Protein 1WGK (pdb70)

CATH classification: 3.10.20.30

Radius of gyration: 16.42 Å; Cα contacts (8 Å, |Δi|>4): 177; chains: 1; bounding box: 30×47×54 Å

Structure (mmCIF, N/CA/C/O backbone):
data_1WGK
#
_entry.id   1WGK
#
loop_
_atom_site.group_PDB
_atom_site.id
_atom_site.type_symbol
_atom_site.label_atom_id
_atom_site.label_alt_id
_atom_site.label_comp_id
_atom_site.label_asym_id
_atom_site.label_entity_id
_atom_site.label_seq_id
_atom_site.pdbx_PDB_ins_code
_atom_site.Cartn_x
_atom_site.Cartn_y
_atom_site.Cartn_z
_atom_site.occupancy
_atom_site.B_iso_or_equiv
_atom_site.auth_seq_id
_atom_site.auth_comp_id
_atom_site.auth_asym_id
_atom_site.auth_atom_id
_atom_site.pdbx_PDB_model_num
ATOM 1 N N . GLY A 1 1 ? 2.539 17.762 -34.235 1.00 0.00 1 GLY A N 1
ATOM 2 C CA . GLY A 1 1 ? 3.532 18.436 -33.419 1.00 0.00 1 GLY A CA 1
ATOM 3 C C . GLY A 1 1 ? 4.718 17.548 -33.098 1.00 0.00 1 GLY A C 1
ATOM 4 O O . GLY A 1 1 ? 4.664 16.739 -32.172 1.00 0.00 1 GLY A O 1
ATOM 8 N N . SER A 1 2 ? 5.792 17.697 -33.867 1.00 0.00 2 SER A N 1
ATOM 9 C CA . SER A 1 2 ? 6.995 16.898 -33.664 1.00 0.00 2 SER A CA 1
ATOM 10 C C . SER A 1 2 ? 8.108 17.740 -33.048 1.00 0.00 2 SER A C 1
ATOM 11 O O . SER A 1 2 ? 8.199 18.943 -33.292 1.00 0.00 2 SER A O 1
ATOM 19 N N . SER A 1 3 ? 8.954 17.097 -32.249 1.00 0.00 3 SER A N 1
ATOM 20 C CA . SER A 1 3 ? 10.060 17.786 -31.594 1.00 0.00 3 SER A CA 1
ATOM 21 C C . SER A 1 3 ? 9.544 18.871 -30.655 1.00 0.00 3 SER A C 1
ATOM 22 O O . SER A 1 3 ? 10.098 19.968 -30.591 1.00 0.00 3 SER A O 1
ATOM 30 N N . GLY A 1 4 ? 8.477 18.557 -29.926 1.00 0.00 4 GLY A N 1
ATOM 31 C CA . GLY A 1 4 ? 7.903 19.515 -28.999 1.00 0.00 4 GLY A CA 1
ATOM 32 C C . GLY A 1 4 ? 8.752 19.700 -27.757 1.00 0.00 4 GLY A C 1
ATOM 33 O O . GLY A 1 4 ? 9.437 20.713 -27.611 1.00 0.00 4 GLY A O 1
ATOM 37 N N . SER A 1 5 ? 8.707 18.722 -26.859 1.00 0.00 5 SER A N 1
ATOM 38 C CA . SER A 1 5 ? 9.474 18.784 -25.621 1.00 0.00 5 SER A CA 1
ATOM 39 C C . SER A 1 5 ? 10.228 17.480 -25.382 1.00 0.00 5 SER A C 1
ATOM 40 O O . SER A 1 5 ? 9.943 16.461 -26.011 1.00 0.00 5 SER A O 1
ATOM 48 N N . SER A 1 6 ? 11.194 17.521 -24.469 1.00 0.00 6 SER A N 1
ATOM 49 C CA . SER A 1 6 ? 11.993 16.344 -24.150 1.00 0.00 6 SER A CA 1
ATOM 50 C C . SER A 1 6 ? 12.418 16.357 -22.684 1.00 0.00 6 SER A C 1
ATOM 51 O O . SER A 1 6 ? 13.017 17.321 -22.209 1.00 0.00 6 SER A O 1
ATOM 59 N N . GLY A 1 7 ? 12.101 15.279 -21.973 1.00 0.00 7 GLY A N 1
ATOM 60 C CA . GLY A 1 7 ? 12.457 15.186 -20.569 1.00 0.00 7 GLY A CA 1
ATOM 61 C C . GLY A 1 7 ? 11.479 14.339 -19.778 1.00 0.00 7 GLY A C 1
ATOM 62 O O . GLY A 1 7 ? 10.888 14.807 -18.806 1.00 0.00 7 GLY A O 1
ATOM 66 N N . MET A 1 8 ? 11.307 13.090 -20.198 1.00 0.00 8 MET A N 1
ATOM 67 C CA . MET A 1 8 ? 10.394 12.176 -19.522 1.00 0.00 8 MET A CA 1
ATOM 68 C C . MET A 1 8 ? 11.118 11.389 -18.435 1.00 0.00 8 MET A C 1
ATOM 69 O O . MET A 1 8 ? 11.904 10.488 -18.727 1.00 0.00 8 MET A O 1
ATOM 83 N N . ALA A 1 9 ? 10.849 11.735 -17.180 1.00 0.00 9 ALA A N 1
ATOM 84 C CA . ALA A 1 9 ? 11.474 11.059 -16.050 1.00 0.00 9 ALA A CA 1
ATOM 85 C C . ALA A 1 9 ? 11.633 9.567 -16.323 1.00 0.00 9 ALA A C 1
ATOM 86 O O . ALA A 1 9 ? 10.902 8.992 -17.129 1.00 0.00 9 ALA A O 1
ATOM 93 N N . ALA A 1 10 ? 12.593 8.946 -15.646 1.00 0.00 10 ALA A N 1
ATOM 94 C CA . ALA A 1 10 ? 12.847 7.520 -15.815 1.00 0.00 10 ALA A CA 1
ATOM 95 C C . ALA A 1 10 ? 12.063 6.699 -14.796 1.00 0.00 10 ALA A C 1
ATOM 96 O O . ALA A 1 10 ? 11.585 7.212 -13.785 1.00 0.00 10 ALA A O 1
ATOM 103 N N . PRO A 1 11 ? 11.926 5.393 -15.068 1.00 0.00 11 PRO A N 1
ATOM 104 C CA . PRO A 1 11 ? 11.200 4.473 -14.188 1.00 0.00 11 PRO A CA 1
ATOM 105 C C . PRO A 1 11 ? 11.937 4.223 -12.876 1.00 0.00 11 PRO A C 1
ATOM 106 O O . PRO A 1 11 ? 13.121 3.883 -12.873 1.00 0.00 11 PRO A O 1
ATOM 117 N N . LEU A 1 12 ? 11.231 4.393 -11.764 1.00 0.00 12 LEU A N 1
ATOM 118 C CA . LEU A 1 12 ? 11.818 4.185 -10.445 1.00 0.00 12 LEU A CA 1
ATOM 119 C C . LEU A 1 12 ? 11.483 2.795 -9.913 1.00 0.00 12 LEU A C 1
ATOM 120 O O . LEU A 1 12 ? 10.435 2.233 -10.233 1.00 0.00 12 LEU A O 1
ATOM 136 N N . CYS A 1 13 ? 12.378 2.248 -9.097 1.00 0.00 13 CYS A N 1
ATOM 137 C CA . CYS A 1 13 ? 12.176 0.924 -8.519 1.00 0.00 13 CYS A CA 1
ATOM 138 C C . CYS A 1 13 ? 12.086 1.004 -6.998 1.00 0.00 13 CYS A C 1
ATOM 139 O O . CYS A 1 13 ? 12.867 1.705 -6.355 1.00 0.00 13 CYS A O 1
ATOM 147 N N . VAL A 1 14 ? 11.127 0.281 -6.429 1.00 0.00 14 VAL A N 1
ATOM 148 C CA . VAL A 1 14 ? 10.934 0.270 -4.984 1.00 0.00 14 VAL A CA 1
ATOM 149 C C . VAL A 1 14 ? 10.674 -1.144 -4.475 1.00 0.00 14 VAL A C 1
ATOM 150 O O . VAL A 1 14 ? 9.969 -1.926 -5.113 1.00 0.00 14 VAL A O 1
ATOM 163 N N . LYS A 1 15 ? 11.249 -1.466 -3.321 1.00 0.00 15 LYS A N 1
ATOM 164 C CA . LYS A 1 15 ? 11.079 -2.786 -2.724 1.00 0.00 15 LYS A CA 1
ATOM 165 C C . LYS A 1 15 ? 9.908 -2.794 -1.747 1.00 0.00 15 LYS A C 1
ATOM 166 O O . LYS A 1 15 ? 9.984 -2.210 -0.666 1.00 0.00 15 LYS A O 1
ATOM 185 N N . VAL A 1 16 ? 8.825 -3.461 -2.134 1.00 0.00 16 VAL A N 1
ATOM 186 C CA . VAL A 1 16 ? 7.638 -3.547 -1.291 1.00 0.00 16 VAL A CA 1
ATOM 187 C C . VAL A 1 16 ? 7.602 -4.866 -0.528 1.00 0.00 16 VAL A C 1
ATOM 188 O O . VAL A 1 16 ? 7.819 -5.933 -1.102 1.00 0.00 16 VAL A O 1
ATOM 201 N N . GLU A 1 17 ? 7.325 -4.785 0.770 1.00 0.00 17 GLU A N 1
ATOM 202 C CA . GLU A 1 17 ? 7.260 -5.974 1.612 1.00 0.00 17 GLU A CA 1
ATOM 203 C C . GLU A 1 17 ? 5.995 -5.967 2.466 1.00 0.00 17 GLU A C 1
ATOM 204 O O . GLU A 1 17 ? 5.620 -4.940 3.031 1.00 0.00 17 GLU A O 1
ATOM 216 N N . PHE A 1 18 ? 5.342 -7.121 2.553 1.00 0.00 18 PHE A N 1
ATOM 217 C CA . PHE A 1 18 ? 4.118 -7.250 3.336 1.00 0.00 18 PHE A CA 1
ATOM 218 C C . PHE A 1 18 ? 4.300 -8.256 4.469 1.00 0.00 18 PHE A C 1
ATOM 219 O O . PHE A 1 18 ? 4.903 -9.313 4.284 1.00 0.00 18 PHE A O 1
ATOM 236 N N . GLY A 1 19 ? 3.774 -7.919 5.642 1.00 0.00 19 GLY A N 1
ATOM 237 C CA . GLY A 1 19 ? 3.889 -8.802 6.788 1.00 0.00 19 GLY A CA 1
ATOM 238 C C . GLY A 1 19 ? 3.247 -10.153 6.545 1.00 0.00 19 GLY A C 1
ATOM 239 O O . GLY A 1 19 ? 3.218 -10.640 5.415 1.00 0.00 19 GLY A O 1
ATOM 243 N N . GLY A 1 20 ? 2.733 -10.763 7.609 1.00 0.00 20 GLY A N 1
ATOM 244 C CA . GLY A 1 20 ? 2.098 -12.062 7.485 1.00 0.00 20 GLY A CA 1
ATOM 245 C C . GLY A 1 20 ? 0.616 -11.956 7.181 1.00 0.00 20 GLY A C 1
ATOM 246 O O . GLY A 1 20 ? -0.107 -11.207 7.838 1.00 0.00 20 GLY A O 1
ATOM 250 N N . GLY A 1 21 ? 0.163 -12.706 6.182 1.00 0.00 21 GLY A N 1
ATOM 251 C CA . GLY A 1 21 ? -1.239 -12.677 5.809 1.00 0.00 21 GLY A CA 1
ATOM 252 C C . GLY A 1 21 ? -1.488 -11.868 4.552 1.00 0.00 21 GLY A C 1
ATOM 253 O O . GLY A 1 21 ? -2.193 -12.314 3.648 1.00 0.00 21 GLY A O 1
ATOM 257 N N . ALA A 1 22 ? -0.909 -10.673 4.495 1.00 0.00 22 ALA A N 1
ATOM 258 C CA . ALA A 1 22 ? -1.072 -9.799 3.340 1.00 0.00 22 ALA A CA 1
ATOM 259 C C . ALA A 1 22 ? -0.290 -10.324 2.140 1.00 0.00 22 ALA A C 1
ATOM 260 O O . ALA A 1 22 ? -0.780 -10.305 1.012 1.00 0.00 22 ALA A O 1
ATOM 267 N N . GLU A 1 23 ? 0.929 -10.791 2.393 1.00 0.00 23 GLU A N 1
ATOM 268 C CA . GLU A 1 23 ? 1.778 -11.320 1.332 1.00 0.00 23 GLU A CA 1
ATOM 269 C C . GLU A 1 23 ? 0.985 -12.238 0.406 1.00 0.00 23 GLU A C 1
ATOM 270 O O . GLU A 1 23 ? 1.178 -12.229 -0.810 1.00 0.00 23 GLU A O 1
ATOM 282 N N . LEU A 1 24 ? 0.094 -13.031 0.991 1.00 0.00 24 LEU A N 1
ATOM 283 C CA . LEU A 1 24 ? -0.729 -13.956 0.220 1.00 0.00 24 LEU A CA 1
ATOM 284 C C . LEU A 1 24 ? -1.488 -13.223 -0.881 1.00 0.00 24 LEU A C 1
ATOM 285 O O . LEU A 1 24 ? -1.607 -13.717 -2.003 1.00 0.00 24 LEU A O 1
ATOM 301 N N . LEU A 1 25 ? -1.997 -12.040 -0.554 1.00 0.00 25 LEU A N 1
ATOM 302 C CA . LEU A 1 25 ? -2.743 -11.236 -1.516 1.00 0.00 25 LEU A CA 1
ATOM 303 C C . LEU A 1 25 ? -1.848 -10.800 -2.672 1.00 0.00 25 LEU A C 1
ATOM 304 O O . LEU A 1 25 ? -2.319 -10.225 -3.653 1.00 0.00 25 LEU A O 1
ATOM 320 N N . PHE A 1 26 ? -0.554 -11.080 -2.549 1.00 0.00 26 PHE A N 1
ATOM 321 C CA . PHE A 1 26 ? 0.408 -10.717 -3.583 1.00 0.00 26 PHE A CA 1
ATOM 322 C C . PHE A 1 26 ? 1.358 -11.876 -3.873 1.00 0.00 26 PHE A C 1
ATOM 323 O O . PHE A 1 26 ? 2.428 -11.980 -3.272 1.00 0.00 26 PHE A O 1
ATOM 340 N N . ASP A 1 27 ? 0.958 -12.744 -4.795 1.00 0.00 27 ASP A N 1
ATOM 341 C CA . ASP A 1 27 ? 1.773 -13.895 -5.165 1.00 0.00 27 ASP A CA 1
ATOM 342 C C . ASP A 1 27 ? 2.426 -14.517 -3.935 1.00 0.00 27 ASP A C 1
ATOM 343 O O . ASP A 1 27 ? 3.496 -15.118 -4.024 1.00 0.00 27 ASP A O 1
ATOM 352 N N . GLY A 1 28 ? 1.775 -14.367 -2.785 1.00 0.00 28 GLY A N 1
ATOM 353 C CA . GLY A 1 28 ? 2.308 -14.917 -1.553 1.00 0.00 28 GLY A CA 1
ATOM 354 C C . GLY A 1 28 ? 3.818 -14.819 -1.480 1.00 0.00 28 GLY A C 1
ATOM 355 O O . GLY A 1 28 ? 4.518 -15.829 -1.559 1.00 0.00 28 GLY A O 1
ATOM 359 N N . VAL A 1 29 ? 4.324 -13.599 -1.329 1.00 0.00 29 VAL A N 1
ATOM 360 C CA . VAL A 1 29 ? 5.762 -13.372 -1.245 1.00 0.00 29 VAL A CA 1
ATOM 361 C C . VAL A 1 29 ? 6.092 -12.318 -0.194 1.00 0.00 29 VAL A C 1
ATOM 362 O O . VAL A 1 29 ? 5.344 -11.359 -0.004 1.00 0.00 29 VAL A O 1
ATOM 375 N N . LYS A 1 30 ? 7.218 -12.502 0.487 1.00 0.00 30 LYS A N 1
ATOM 376 C CA . LYS A 1 30 ? 7.650 -11.567 1.519 1.00 0.00 30 LYS A CA 1
ATOM 377 C C . LYS A 1 30 ? 8.111 -10.251 0.901 1.00 0.00 30 LYS A C 1
ATOM 378 O O . LYS A 1 30 ? 7.695 -9.173 1.328 1.00 0.00 30 LYS A O 1
ATOM 397 N N . LYS A 1 31 ? 8.971 -10.344 -0.107 1.00 0.00 31 LYS A N 1
ATOM 398 C CA . LYS A 1 31 ? 9.486 -9.162 -0.786 1.00 0.00 31 LYS A CA 1
ATOM 399 C C . LYS A 1 31 ? 9.031 -9.128 -2.241 1.00 0.00 31 LYS A C 1
ATOM 400 O O . LYS A 1 31 ? 9.038 -10.150 -2.928 1.00 0.00 31 LYS A O 1
ATOM 419 N N . HIS A 1 32 ? 8.637 -7.946 -2.706 1.00 0.00 32 HIS A N 1
ATOM 420 C CA . HIS A 1 32 ? 8.181 -7.780 -4.082 1.00 0.00 32 HIS A CA 1
ATOM 421 C C . HIS A 1 32 ? 8.878 -6.596 -4.746 1.00 0.00 32 HIS A C 1
ATOM 422 O O . HIS A 1 32 ? 8.841 -5.477 -4.236 1.00 0.00 32 HIS A O 1
ATOM 437 N N . GLN A 1 33 ? 9.513 -6.853 -5.885 1.00 0.00 33 GLN A N 1
ATOM 438 C CA . GLN A 1 33 ? 10.220 -5.809 -6.617 1.00 0.00 33 GLN A CA 1
ATOM 439 C C . GLN A 1 33 ? 9.258 -5.011 -7.492 1.00 0.00 33 GLN A C 1
ATOM 440 O O . GLN A 1 33 ? 8.636 -5.556 -8.405 1.00 0.00 33 GLN A O 1
ATOM 454 N N . VAL A 1 34 ? 9.141 -3.718 -7.209 1.00 0.00 34 VAL A N 1
ATOM 455 C CA . VAL A 1 34 ? 8.256 -2.845 -7.971 1.00 0.00 34 VAL A CA 1
ATOM 456 C C . VAL A 1 34 ? 9.052 -1.887 -8.849 1.00 0.00 34 VAL A C 1
ATOM 457 O O . VAL A 1 34 ? 10.099 -1.382 -8.445 1.00 0.00 34 VAL A O 1
ATOM 470 N N . ALA A 1 35 ? 8.548 -1.641 -10.054 1.00 0.00 35 ALA A N 1
ATOM 471 C CA . ALA A 1 35 ? 9.210 -0.741 -10.990 1.00 0.00 35 ALA A CA 1
ATOM 472 C C . ALA A 1 35 ? 8.213 0.222 -11.625 1.00 0.00 35 ALA A C 1
ATOM 473 O O . ALA A 1 35 ? 7.648 -0.060 -12.682 1.00 0.00 35 ALA A O 1
ATOM 480 N N . LEU A 1 36 ? 7.999 1.360 -10.973 1.00 0.00 36 LEU A N 1
ATOM 481 C CA . LEU A 1 36 ? 7.069 2.366 -11.474 1.00 0.00 36 LEU A CA 1
ATOM 482 C C . LEU A 1 36 ? 7.643 3.080 -12.694 1.00 0.00 36 LEU A C 1
ATOM 483 O O . LEU A 1 36 ? 8.853 3.270 -12.820 1.00 0.00 36 LEU A O 1
ATOM 499 N N . PRO A 1 37 ? 6.756 3.488 -13.613 1.00 0.00 37 PRO A N 1
ATOM 500 C CA . PRO A 1 37 ? 7.151 4.191 -14.838 1.00 0.00 37 PRO A CA 1
ATOM 501 C C . PRO A 1 37 ? 7.658 5.601 -14.559 1.00 0.00 37 PRO A C 1
ATOM 502 O O . PRO A 1 37 ? 7.685 6.046 -13.412 1.00 0.00 37 PRO A O 1
ATOM 513 N N . GLY A 1 38 ? 8.060 6.301 -15.616 1.00 0.00 38 GLY A N 1
ATOM 514 C CA . GLY A 1 38 ? 8.561 7.654 -15.463 1.00 0.00 38 GLY A CA 1
ATOM 515 C C . GLY A 1 38 ? 7.637 8.687 -16.077 1.00 0.00 38 GLY A C 1
ATOM 516 O O . GLY A 1 38 ? 7.140 8.501 -17.188 1.00 0.00 38 GLY A O 1
ATOM 520 N N . GLN A 1 39 ? 7.405 9.777 -15.353 1.00 0.00 39 GLN A N 1
ATOM 521 C CA . GLN A 1 39 ? 6.532 10.842 -15.833 1.00 0.00 39 GLN A CA 1
ATOM 522 C C . GLN A 1 39 ? 6.997 12.200 -15.319 1.00 0.00 39 GLN A C 1
ATOM 523 O O . GLN A 1 39 ? 8.011 12.299 -14.630 1.00 0.00 39 GLN A O 1
ATOM 537 N N . GLU A 1 40 ? 6.248 13.244 -15.660 1.00 0.00 40 GLU A N 1
ATOM 538 C CA . GLU A 1 40 ? 6.585 14.597 -15.233 1.00 0.00 40 GLU A CA 1
ATOM 539 C C . GLU A 1 40 ? 6.480 14.732 -13.717 1.00 0.00 40 GLU A C 1
ATOM 540 O O . GLU A 1 40 ? 7.251 15.461 -13.094 1.00 0.00 40 GLU A O 1
ATOM 552 N N . GLU A 1 41 ? 5.521 14.023 -13.131 1.00 0.00 41 GLU A N 1
ATOM 553 C CA . GLU A 1 41 ? 5.314 14.064 -11.688 1.00 0.00 41 GLU A CA 1
ATOM 554 C C . GLU A 1 41 ? 5.833 12.790 -11.027 1.00 0.00 41 GLU A C 1
ATOM 555 O O . GLU A 1 41 ? 5.697 11.686 -11.556 1.00 0.00 41 GLU A O 1
ATOM 567 N N . PRO A 1 42 ? 6.444 12.944 -9.843 1.00 0.00 42 PRO A N 1
ATOM 568 C CA . PRO A 1 42 ? 6.996 11.818 -9.084 1.00 0.00 42 PRO A CA 1
ATOM 569 C C . PRO A 1 42 ? 5.908 10.913 -8.516 1.00 0.00 42 PRO A C 1
ATOM 570 O O . PRO A 1 42 ? 4.853 11.386 -8.091 1.00 0.00 42 PRO A O 1
ATOM 581 N N . TRP A 1 43 ? 6.170 9.612 -8.510 1.00 0.00 43 TRP A N 1
ATOM 582 C CA . TRP A 1 43 ? 5.213 8.641 -7.993 1.00 0.00 43 TRP A CA 1
ATOM 583 C C . TRP A 1 43 ? 4.975 8.852 -6.502 1.00 0.00 43 TRP A C 1
ATOM 584 O O . TRP A 1 43 ? 5.859 8.604 -5.682 1.00 0.00 43 TRP A O 1
ATOM 605 N N . ASP A 1 44 ? 3.776 9.311 -6.158 1.00 0.00 44 ASP A N 1
ATOM 606 C CA . ASP A 1 44 ? 3.422 9.554 -4.764 1.00 0.00 44 ASP A CA 1
ATOM 607 C C . ASP A 1 44 ? 2.562 8.420 -4.216 1.00 0.00 44 ASP A C 1
ATOM 608 O O . ASP A 1 44 ? 1.835 7.764 -4.962 1.00 0.00 44 ASP A O 1
ATOM 617 N N . ILE A 1 45 ? 2.650 8.195 -2.910 1.00 0.00 45 ILE A N 1
ATOM 618 C CA . ILE A 1 45 ? 1.880 7.141 -2.263 1.00 0.00 45 ILE A CA 1
ATOM 619 C C . ILE A 1 45 ? 0.462 7.075 -2.820 1.00 0.00 45 ILE A C 1
ATOM 620 O O . ILE A 1 45 ? -0.019 6.007 -3.199 1.00 0.00 45 ILE A O 1
ATOM 636 N N . ARG A 1 46 ? -0.203 8.225 -2.868 1.00 0.00 46 ARG A N 1
ATOM 637 C CA . ARG A 1 46 ? -1.566 8.299 -3.380 1.00 0.00 46 ARG A CA 1
ATOM 638 C C . ARG A 1 46 ? -1.734 7.412 -4.610 1.00 0.00 46 ARG A C 1
ATOM 639 O O . ARG A 1 46 ? -2.584 6.523 -4.635 1.00 0.00 46 ARG A O 1
ATOM 660 N N . ASN A 1 47 ? -0.917 7.660 -5.628 1.00 0.00 47 ASN A N 1
ATOM 661 C CA . ASN A 1 47 ? -0.975 6.885 -6.862 1.00 0.00 47 ASN A CA 1
ATOM 662 C C . ASN A 1 47 ? -0.442 5.472 -6.642 1.00 0.00 47 ASN A C 1
ATOM 663 O O . ASN A 1 47 ? -1.070 4.491 -7.043 1.00 0.00 47 ASN A O 1
ATOM 674 N N . LEU A 1 48 ? 0.718 5.376 -6.003 1.00 0.00 48 LEU A N 1
ATOM 675 C CA . LEU A 1 48 ? 1.336 4.084 -5.729 1.00 0.00 48 LEU A CA 1
ATOM 676 C C . LEU A 1 48 ? 0.278 3.027 -5.430 1.00 0.00 48 LEU A C 1
ATOM 677 O O . LEU A 1 48 ? 0.365 1.894 -5.906 1.00 0.00 48 LEU A O 1
ATOM 693 N N . LEU A 1 49 ? -0.721 3.404 -4.640 1.00 0.00 49 LEU A N 1
ATOM 694 C CA . LEU A 1 49 ? -1.798 2.490 -4.279 1.00 0.00 49 LEU A CA 1
ATOM 695 C C . LEU A 1 49 ? -2.449 1.896 -5.524 1.00 0.00 49 LEU A C 1
ATOM 696 O O . LEU A 1 49 ? -2.580 0.678 -5.649 1.00 0.00 49 LEU A O 1
ATOM 712 N N . VAL A 1 50 ? -2.854 2.765 -6.445 1.00 0.00 50 VAL A N 1
ATOM 713 C CA . VAL A 1 50 ? -3.489 2.327 -7.683 1.00 0.00 50 VAL A CA 1
ATOM 714 C C . VAL A 1 50 ? -2.690 1.209 -8.344 1.00 0.00 50 VAL A C 1
ATOM 715 O O . VAL A 1 50 ? -3.260 0.255 -8.874 1.00 0.00 50 VAL A O 1
ATOM 728 N N . TRP A 1 51 ? -1.368 1.333 -8.308 1.00 0.00 51 TRP A N 1
ATOM 729 C CA . TRP A 1 51 ? -0.491 0.332 -8.904 1.00 0.00 51 TRP A CA 1
ATOM 730 C C . TRP A 1 51 ? -0.439 -0.927 -8.046 1.00 0.00 51 TRP A C 1
ATOM 731 O O . TRP A 1 51 ? -0.790 -2.015 -8.504 1.00 0.00 51 TRP A O 1
ATOM 752 N N . ILE A 1 52 ? -0.002 -0.772 -6.801 1.00 0.00 52 ILE A N 1
ATOM 753 C CA . ILE A 1 52 ? 0.093 -1.897 -5.880 1.00 0.00 52 ILE A CA 1
ATOM 754 C C . ILE A 1 52 ? -1.264 -2.565 -5.686 1.00 0.00 52 ILE A C 1
ATOM 755 O O . ILE A 1 52 ? -1.347 -3.712 -5.247 1.00 0.00 52 ILE A O 1
ATOM 771 N N . LYS A 1 53 ? -2.326 -1.839 -6.017 1.00 0.00 53 LYS A N 1
ATOM 772 C CA . LYS A 1 53 ? -3.681 -2.361 -5.883 1.00 0.00 53 LYS A CA 1
ATOM 773 C C . LYS A 1 53 ? -4.099 -3.120 -7.138 1.00 0.00 53 LYS A C 1
ATOM 774 O O . LYS A 1 53 ? -5.054 -3.896 -7.118 1.00 0.00 53 LYS A O 1
ATOM 793 N N . LYS A 1 54 ? -3.377 -2.892 -8.230 1.00 0.00 54 LYS A N 1
ATOM 794 C CA . LYS A 1 54 ? -3.670 -3.556 -9.494 1.00 0.00 54 LYS A CA 1
ATOM 795 C C . LYS A 1 54 ? -2.502 -4.434 -9.931 1.00 0.00 54 LYS A C 1
ATOM 796 O O . LYS A 1 54 ? -2.619 -5.658 -9.984 1.00 0.00 54 LYS A O 1
ATOM 815 N N . ASN A 1 55 ? -1.375 -3.801 -10.242 1.00 0.00 55 ASN A N 1
ATOM 816 C CA . ASN A 1 55 ? -0.185 -4.526 -10.674 1.00 0.00 55 ASN A CA 1
ATOM 817 C C . ASN A 1 55 ? 0.171 -5.628 -9.680 1.00 0.00 55 ASN A C 1
ATOM 818 O O . ASN A 1 55 ? 0.039 -6.815 -9.980 1.00 0.00 55 ASN A O 1
ATOM 829 N N . LEU A 1 56 ? 0.621 -5.226 -8.497 1.00 0.00 56 LEU A N 1
ATOM 830 C CA . LEU A 1 56 ? 0.996 -6.179 -7.458 1.00 0.00 56 LEU A CA 1
ATOM 831 C C . LEU A 1 56 ? -0.219 -6.967 -6.978 1.00 0.00 56 LEU A C 1
ATOM 832 O O . LEU A 1 56 ? -0.340 -8.164 -7.241 1.00 0.00 56 LEU A O 1
ATOM 848 N N . LEU A 1 57 ? -1.117 -6.287 -6.273 1.00 0.00 57 LEU A N 1
ATOM 849 C CA . LEU A 1 57 ? -2.325 -6.923 -5.758 1.00 0.00 57 LEU A CA 1
ATOM 850 C C . LEU A 1 57 ? -2.998 -7.767 -6.835 1.00 0.00 57 LEU A C 1
ATOM 851 O O . LEU A 1 57 ? -3.467 -7.244 -7.847 1.00 0.00 57 LEU A O 1
ATOM 867 N N . LYS A 1 58 ? -3.046 -9.076 -6.611 1.00 0.00 58 LYS A N 1
ATOM 868 C CA . LYS A 1 58 ? -3.665 -9.993 -7.560 1.00 0.00 58 LYS A CA 1
ATOM 869 C C . LYS A 1 58 ? -5.084 -10.347 -7.128 1.00 0.00 58 LYS A C 1
ATOM 870 O O . LYS A 1 58 ? -5.909 -10.750 -7.947 1.00 0.00 58 LYS A O 1
ATOM 889 N N . GLU A 1 59 ? -5.362 -10.191 -5.837 1.00 0.00 59 GLU A N 1
ATOM 890 C CA . GLU A 1 59 ? -6.682 -10.494 -5.298 1.00 0.00 59 GLU A CA 1
ATOM 891 C C . GLU A 1 59 ? -7.525 -9.227 -5.179 1.00 0.00 59 GLU A C 1
ATOM 892 O O . GLU A 1 59 ? -7.067 -8.132 -5.507 1.00 0.00 59 GLU A O 1
ATOM 904 N N . ARG A 1 60 ? -8.757 -9.385 -4.708 1.00 0.00 60 ARG A N 1
ATOM 905 C CA . ARG A 1 60 ? -9.664 -8.255 -4.548 1.00 0.00 60 ARG A CA 1
ATOM 906 C C . ARG A 1 60 ? -9.068 -7.208 -3.611 1.00 0.00 60 ARG A C 1
ATOM 907 O O . ARG A 1 60 ? -8.533 -7.523 -2.548 1.00 0.00 60 ARG A O 1
ATOM 928 N N . PRO A 1 61 ? -9.161 -5.932 -4.014 1.00 0.00 61 PRO A N 1
ATOM 929 C CA . PRO A 1 61 ? -8.637 -4.813 -3.226 1.00 0.00 61 PRO A CA 1
ATOM 930 C C . PRO A 1 61 ? -9.442 -4.572 -1.953 1.00 0.00 61 PRO A C 1
ATOM 931 O O . PRO A 1 61 ? -8.877 -4.404 -0.873 1.00 0.00 61 PRO A O 1
ATOM 942 N N . GLU A 1 62 ? -10.764 -4.558 -2.089 1.00 0.00 62 GLU A N 1
ATOM 943 C CA . GLU A 1 62 ? -11.646 -4.338 -0.948 1.00 0.00 62 GLU A CA 1
ATOM 944 C C . GLU A 1 62 ? -11.169 -5.126 0.268 1.00 0.00 62 GLU A C 1
ATOM 945 O O . GLU A 1 62 ? -11.453 -4.760 1.410 1.00 0.00 62 GLU A O 1
ATOM 957 N N . LEU A 1 63 ? -10.443 -6.210 0.017 1.00 0.00 63 LEU A N 1
ATOM 958 C CA . LEU A 1 63 ? -9.926 -7.051 1.091 1.00 0.00 63 LEU A CA 1
ATOM 959 C C . LEU A 1 63 ? -8.668 -6.442 1.701 1.00 0.00 63 LEU A C 1
ATOM 960 O O . LEU A 1 63 ? -8.562 -6.301 2.919 1.00 0.00 63 LEU A O 1
ATOM 976 N N . PHE A 1 64 ? -7.717 -6.082 0.846 1.00 0.00 64 PHE A N 1
ATOM 977 C CA . PHE A 1 64 ? -6.465 -5.487 1.301 1.00 0.00 64 PHE A CA 1
ATOM 978 C C . PHE A 1 64 ? -6.638 -3.994 1.567 1.00 0.00 64 PHE A C 1
ATOM 979 O O . PHE A 1 64 ? -6.536 -3.541 2.707 1.00 0.00 64 PHE A O 1
ATOM 996 N N . ILE A 1 65 ? -6.898 -3.237 0.506 1.00 0.00 65 ILE A N 1
ATOM 997 C CA . ILE A 1 65 ? -7.085 -1.796 0.625 1.00 0.00 65 ILE A CA 1
ATOM 998 C C . ILE A 1 65 ? -8.395 -1.357 -0.020 1.00 0.00 65 ILE A C 1
ATOM 999 O O . ILE A 1 65 ? -8.888 -2.001 -0.945 1.00 0.00 65 ILE A O 1
ATOM 1015 N N . GLN A 1 66 ? -8.952 -0.256 0.475 1.00 0.00 66 GLN A N 1
ATOM 1016 C CA . GLN A 1 66 ? -10.205 0.270 -0.054 1.00 0.00 66 GLN A CA 1
ATOM 1017 C C . GLN A 1 66 ? -10.043 1.720 -0.497 1.00 0.00 66 GLN A C 1
ATOM 1018 O O . GLN A 1 66 ? -9.980 2.629 0.330 1.00 0.00 66 GLN A O 1
ATOM 1032 N N . GLY A 1 67 ? -9.975 1.929 -1.808 1.00 0.00 67 GLY A N 1
ATOM 1033 C CA . GLY A 1 67 ? -9.820 3.272 -2.338 1.00 0.00 67 GLY A CA 1
ATOM 1034 C C . GLY A 1 67 ? -8.371 3.627 -2.602 1.00 0.00 67 GLY A C 1
ATOM 1035 O O . GLY A 1 67 ? -7.495 2.763 -2.557 1.00 0.00 67 GLY A O 1
ATOM 1039 N N . ASP A 1 68 ? -8.117 4.901 -2.880 1.00 0.00 68 ASP A N 1
ATOM 1040 C CA . ASP A 1 68 ? -6.763 5.369 -3.153 1.00 0.00 68 ASP A CA 1
ATOM 1041 C C . ASP A 1 68 ? -5.913 5.343 -1.887 1.00 0.00 68 ASP A C 1
ATOM 1042 O O . ASP A 1 68 ? -4.690 5.472 -1.945 1.00 0.00 68 ASP A O 1
ATOM 1051 N N . SER A 1 69 ? -6.570 5.177 -0.743 1.00 0.00 69 SER A N 1
ATOM 1052 C CA . SER A 1 69 ? -5.875 5.140 0.539 1.00 0.00 69 SER A CA 1
ATOM 1053 C C . SER A 1 69 ? -5.922 3.739 1.141 1.00 0.00 69 SER A C 1
ATOM 1054 O O . SER A 1 69 ? -6.806 2.943 0.824 1.00 0.00 69 SER A O 1
ATOM 1062 N N . VAL A 1 70 ? -4.963 3.444 2.013 1.00 0.00 70 VAL A N 1
ATOM 1063 C CA . VAL A 1 70 ? -4.894 2.141 2.662 1.00 0.00 70 VAL A CA 1
ATOM 1064 C C . VAL A 1 70 ? -5.962 2.007 3.742 1.00 0.00 70 VAL A C 1
ATOM 1065 O O . VAL A 1 70 ? -6.211 2.942 4.503 1.00 0.00 70 VAL A O 1
ATOM 1078 N N . ARG A 1 71 ? -6.591 0.837 3.802 1.00 0.00 71 ARG A N 1
ATOM 1079 C CA . ARG A 1 71 ? -7.634 0.581 4.789 1.00 0.00 71 ARG A CA 1
ATOM 1080 C C . ARG A 1 71 ? -7.218 1.092 6.165 1.00 0.00 71 ARG A C 1
ATOM 1081 O O . ARG A 1 71 ? -6.043 1.345 6.431 1.00 0.00 71 ARG A O 1
ATOM 1102 N N . PRO A 1 72 ? -8.204 1.248 7.061 1.00 0.00 72 PRO A N 1
ATOM 1103 C CA . PRO A 1 72 ? -7.965 1.730 8.425 1.00 0.00 72 PRO A CA 1
ATOM 1104 C C . PRO A 1 72 ? -7.218 0.710 9.277 1.00 0.00 72 PRO A C 1
ATOM 1105 O O . PRO A 1 72 ? -6.991 0.928 10.467 1.00 0.00 72 PRO A O 1
ATOM 1116 N N . GLY A 1 73 ? -6.838 -0.405 8.661 1.00 0.00 73 GLY A N 1
ATOM 1117 C CA . GLY A 1 73 ? -6.120 -1.441 9.380 1.00 0.00 73 GLY A CA 1
ATOM 1118 C C . GLY A 1 73 ? -4.732 -1.681 8.819 1.00 0.00 73 GLY A C 1
ATOM 1119 O O . GLY A 1 73 ? -3.813 -2.042 9.554 1.00 0.00 73 GLY A O 1
ATOM 1123 N N . ILE A 1 74 ? -4.580 -1.481 7.515 1.00 0.00 74 ILE A N 1
ATOM 1124 C CA . ILE A 1 74 ? -3.294 -1.678 6.857 1.00 0.00 74 ILE A CA 1
ATOM 1125 C C . ILE A 1 74 ? -2.320 -0.558 7.207 1.00 0.00 74 ILE A C 1
ATOM 1126 O O . ILE A 1 74 ? -2.468 0.575 6.747 1.00 0.00 74 ILE A O 1
ATOM 1142 N N . LEU A 1 75 ? -1.324 -0.883 8.023 1.00 0.00 75 LEU A N 1
ATOM 1143 C CA . LEU A 1 75 ? -0.322 0.095 8.435 1.00 0.00 75 LEU A CA 1
ATOM 1144 C C . LEU A 1 75 ? 0.894 0.049 7.516 1.00 0.00 75 LEU A C 1
ATOM 1145 O O . LEU A 1 75 ? 1.546 -0.987 7.383 1.00 0.00 75 LEU A O 1
ATOM 1161 N N . VAL A 1 76 ? 1.196 1.179 6.885 1.00 0.00 76 VAL A N 1
ATOM 1162 C CA . VAL A 1 76 ? 2.336 1.269 5.980 1.00 0.00 76 VAL A CA 1
ATOM 1163 C C . VAL A 1 76 ? 3.530 1.925 6.665 1.00 0.00 76 VAL A C 1
ATOM 1164 O O . VAL A 1 76 ? 3.370 2.693 7.615 1.00 0.00 76 VAL A O 1
ATOM 1177 N N . LEU A 1 77 ? 4.726 1.617 6.177 1.00 0.00 77 LEU A N 1
ATOM 1178 C CA . LEU A 1 77 ? 5.950 2.177 6.741 1.00 0.00 77 LEU A CA 1
ATOM 1179 C C . LEU A 1 77 ? 6.981 2.444 5.649 1.00 0.00 77 LEU A C 1
ATOM 1180 O O . LEU A 1 77 ? 7.449 1.519 4.985 1.00 0.00 77 LEU A O 1
ATOM 1196 N N . ILE A 1 78 ? 7.331 3.713 5.471 1.00 0.00 78 ILE A N 1
ATOM 1197 C CA . ILE A 1 78 ? 8.309 4.101 4.462 1.00 0.00 78 ILE A CA 1
ATOM 1198 C C . ILE A 1 78 ? 9.708 4.197 5.061 1.00 0.00 78 ILE A C 1
ATOM 1199 O O . ILE A 1 78 ? 9.964 5.020 5.939 1.00 0.00 78 ILE A O 1
ATOM 1215 N N . ASN A 1 79 ? 10.612 3.350 4.579 1.00 0.00 79 ASN A N 1
ATOM 1216 C CA . ASN A 1 79 ? 11.987 3.340 5.065 1.00 0.00 79 ASN A CA 1
ATOM 1217 C C . ASN A 1 79 ? 12.024 3.250 6.588 1.00 0.00 79 ASN A C 1
ATOM 1218 O O . ASN A 1 79 ? 12.783 3.963 7.244 1.00 0.00 79 ASN A O 1
ATOM 1229 N N . ASP A 1 80 ? 11.200 2.368 7.143 1.00 0.00 80 ASP A N 1
ATOM 1230 C CA . ASP A 1 80 ? 11.139 2.183 8.589 1.00 0.00 80 ASP A CA 1
ATOM 1231 C C . ASP A 1 80 ? 10.685 3.464 9.282 1.00 0.00 80 ASP A C 1
ATOM 1232 O O . ASP A 1 80 ? 11.298 3.907 10.252 1.00 0.00 80 ASP A O 1
ATOM 1241 N N . ALA A 1 81 ? 9.607 4.054 8.776 1.00 0.00 81 ALA A N 1
ATOM 1242 C CA . ALA A 1 81 ? 9.070 5.283 9.347 1.00 0.00 81 ALA A CA 1
ATOM 1243 C C . ALA A 1 81 ? 7.612 5.483 8.948 1.00 0.00 81 ALA A C 1
ATOM 1244 O O . ALA A 1 81 ? 7.294 5.607 7.765 1.00 0.00 81 ALA A O 1
ATOM 1251 N N . ASP A 1 82 ? 6.730 5.513 9.941 1.00 0.00 82 ASP A N 1
ATOM 1252 C CA . ASP A 1 82 ? 5.305 5.698 9.693 1.00 0.00 82 ASP A CA 1
ATOM 1253 C C . ASP A 1 82 ? 5.074 6.764 8.626 1.00 0.00 82 ASP A C 1
ATOM 1254 O O . ASP A 1 82 ? 5.495 7.910 8.778 1.00 0.00 82 ASP A O 1
ATOM 1263 N N . TRP A 1 83 ? 4.403 6.377 7.547 1.00 0.00 83 TRP A N 1
ATOM 1264 C CA . TRP A 1 83 ? 4.116 7.299 6.454 1.00 0.00 83 TRP A CA 1
ATOM 1265 C C . TRP A 1 83 ? 3.323 8.503 6.951 1.00 0.00 83 TRP A C 1
ATOM 1266 O O . TRP A 1 83 ? 3.203 9.508 6.252 1.00 0.00 83 TRP A O 1
ATOM 1287 N N . GLU A 1 84 ? 2.786 8.393 8.161 1.00 0.00 84 GLU A N 1
ATOM 1288 C CA . GLU A 1 84 ? 2.004 9.474 8.750 1.00 0.00 84 GLU A CA 1
ATOM 1289 C C . GLU A 1 84 ? 2.879 10.697 9.014 1.00 0.00 84 GLU A C 1
ATOM 1290 O O . GLU A 1 84 ? 2.512 11.822 8.672 1.00 0.00 84 GLU A O 1
ATOM 1302 N N . LEU A 1 85 ? 4.036 10.468 9.625 1.00 0.00 85 LEU A N 1
ATOM 1303 C CA . LEU A 1 85 ? 4.964 11.550 9.936 1.00 0.00 85 LEU A CA 1
ATOM 1304 C C . LEU A 1 85 ? 5.574 12.127 8.662 1.00 0.00 85 LEU A C 1
ATOM 1305 O O . LEU A 1 85 ? 5.850 13.325 8.581 1.00 0.00 85 LEU A O 1
ATOM 1321 N N . LEU A 1 86 ? 5.779 11.269 7.670 1.00 0.00 86 LEU A N 1
ATOM 1322 C CA . LEU A 1 86 ? 6.355 11.693 6.398 1.00 0.00 86 LEU A CA 1
ATOM 1323 C C . LEU A 1 86 ? 5.293 12.327 5.505 1.00 0.00 86 LEU A C 1
ATOM 1324 O O . LEU A 1 86 ? 5.346 13.521 5.212 1.00 0.00 86 LEU A O 1
ATOM 1340 N N . GLY A 1 87 ? 4.328 11.519 5.076 1.00 0.00 87 GLY A N 1
ATOM 1341 C CA . GLY A 1 87 ? 3.267 12.019 4.222 1.00 0.00 87 GLY A CA 1
ATOM 1342 C C . GLY A 1 87 ? 2.366 10.913 3.708 1.00 0.00 87 GLY A C 1
ATOM 1343 O O . GLY A 1 87 ? 2.614 10.348 2.644 1.00 0.00 87 GLY A O 1
ATOM 1347 N N . GLU A 1 88 ? 1.320 10.602 4.467 1.00 0.00 88 GLU A N 1
ATOM 1348 C CA . GLU A 1 88 ? 0.382 9.554 4.082 1.00 0.00 88 GLU A CA 1
ATOM 1349 C C . GLU A 1 88 ? 0.211 9.507 2.567 1.00 0.00 88 GLU A C 1
ATOM 1350 O O . GLU A 1 88 ? 0.439 8.474 1.936 1.00 0.00 88 GLU A O 1
ATOM 1362 N N . LEU A 1 89 ? -0.195 10.633 1.989 1.00 0.00 89 LEU A N 1
ATOM 1363 C CA . LEU A 1 89 ? -0.398 10.721 0.547 1.00 0.00 89 LEU A CA 1
ATOM 1364 C C . LEU A 1 89 ? 0.361 11.908 -0.038 1.00 0.00 89 LEU A C 1
ATOM 1365 O O . LEU A 1 89 ? 0.404 12.091 -1.255 1.00 0.00 89 LEU A O 1
ATOM 1381 N N . ASP A 1 90 ? 0.960 12.710 0.836 1.00 0.00 90 ASP A N 1
ATOM 1382 C CA . ASP A 1 90 ? 1.720 13.877 0.406 1.00 0.00 90 ASP A CA 1
ATOM 1383 C C . ASP A 1 90 ? 3.136 13.483 -0.002 1.00 0.00 90 ASP A C 1
ATOM 1384 O O . ASP A 1 90 ? 3.785 14.180 -0.782 1.00 0.00 90 ASP A O 1
ATOM 1393 N N . TYR A 1 91 ? 3.610 12.362 0.531 1.00 0.00 91 TYR A N 1
ATOM 1394 C CA . TYR A 1 91 ? 4.950 11.877 0.225 1.00 0.00 91 TYR A CA 1
ATOM 1395 C C . TYR A 1 91 ? 5.085 11.548 -1.259 1.00 0.00 91 TYR A C 1
ATOM 1396 O O . TYR A 1 91 ? 4.121 11.139 -1.904 1.00 0.00 91 TYR A O 1
ATOM 1414 N N . GLN A 1 92 ? 6.289 11.732 -1.791 1.00 0.00 92 GLN A N 1
ATOM 1415 C CA . GLN A 1 92 ? 6.551 11.455 -3.199 1.00 0.00 92 GLN A CA 1
ATOM 1416 C C . GLN A 1 92 ? 7.735 10.506 -3.356 1.00 0.00 92 GLN A C 1
ATOM 1417 O O . GLN A 1 92 ? 8.891 10.931 -3.338 1.00 0.00 92 GLN A O 1
ATOM 1431 N N . LEU A 1 93 ? 7.440 9.220 -3.509 1.00 0.00 93 LEU A N 1
ATOM 1432 C CA . LEU A 1 93 ? 8.480 8.210 -3.669 1.00 0.00 93 LEU A CA 1
ATOM 1433 C C . LEU A 1 93 ? 9.403 8.558 -4.833 1.00 0.00 93 LEU A C 1
ATOM 1434 O O . LEU A 1 93 ? 8.941 8.871 -5.930 1.00 0.00 93 LEU A O 1
ATOM 1450 N N . GLN A 1 94 ? 10.707 8.498 -4.586 1.00 0.00 94 GLN A N 1
ATOM 1451 C CA . GLN A 1 94 ? 11.694 8.806 -5.614 1.00 0.00 94 GLN A CA 1
ATOM 1452 C C . GLN A 1 94 ? 12.266 7.528 -6.219 1.00 0.00 94 GLN A C 1
ATOM 1453 O O . GLN A 1 94 ? 11.989 7.197 -7.372 1.00 0.00 94 GLN A O 1
ATOM 1467 N N . ASP A 1 95 ? 13.066 6.814 -5.433 1.00 0.00 95 ASP A N 1
ATOM 1468 C CA . ASP A 1 95 ? 13.677 5.572 -5.891 1.00 0.00 95 ASP A CA 1
ATOM 1469 C C . ASP A 1 95 ? 14.356 4.843 -4.736 1.00 0.00 95 ASP A C 1
ATOM 1470 O O . ASP A 1 95 ? 14.422 5.356 -3.619 1.00 0.00 95 ASP A O 1
ATOM 1479 N N . GLN A 1 96 ? 14.858 3.644 -5.013 1.00 0.00 96 GLN A N 1
ATOM 1480 C CA . GLN A 1 96 ? 15.531 2.844 -3.996 1.00 0.00 96 GLN A CA 1
ATOM 1481 C C . GLN A 1 96 ? 14.813 2.954 -2.655 1.00 0.00 96 GLN A C 1
ATOM 1482 O O . GLN A 1 96 ? 15.420 2.777 -1.599 1.00 0.00 96 GLN A O 1
ATOM 1496 N N . ASP A 1 97 ? 13.518 3.246 -2.705 1.00 0.00 97 ASP A N 1
ATOM 1497 C CA . ASP A 1 97 ? 12.717 3.379 -1.494 1.00 0.00 97 ASP A CA 1
ATOM 1498 C C . ASP A 1 97 ? 11.954 2.090 -1.203 1.00 0.00 97 ASP A C 1
ATOM 1499 O O . ASP A 1 97 ? 11.321 1.518 -2.090 1.00 0.00 97 ASP A O 1
ATOM 1508 N N . SER A 1 98 ? 12.020 1.638 0.045 1.00 0.00 98 SER A N 1
ATOM 1509 C CA . SER A 1 98 ? 11.340 0.414 0.452 1.00 0.00 98 SER A CA 1
ATOM 1510 C C . SER A 1 98 ? 10.040 0.732 1.184 1.00 0.00 98 SER A C 1
ATOM 1511 O O . SER A 1 98 ? 10.041 1.433 2.197 1.00 0.00 98 SER A O 1
ATOM 1519 N N . ILE A 1 99 ? 8.933 0.212 0.665 1.00 0.00 99 ILE A N 1
ATOM 1520 C CA . ILE A 1 99 ? 7.626 0.440 1.270 1.00 0.00 99 ILE A CA 1
ATOM 1521 C C . ILE A 1 99 ? 7.112 -0.820 1.957 1.00 0.00 99 ILE A C 1
ATOM 1522 O O . ILE A 1 99 ? 7.072 -1.895 1.358 1.00 0.00 99 ILE A O 1
ATOM 1538 N N . LEU A 1 100 ? 6.716 -0.680 3.217 1.00 0.00 100 LEU A N 1
ATOM 1539 C CA . LEU A 1 100 ? 6.201 -1.807 3.987 1.00 0.00 100 LEU A CA 1
ATOM 1540 C C . LEU A 1 100 ? 4.693 -1.689 4.183 1.00 0.00 100 LEU A C 1
ATOM 1541 O O . LEU A 1 100 ? 4.169 -0.598 4.409 1.00 0.00 100 LEU A O 1
ATOM 1557 N N . PHE A 1 101 ? 4.000 -2.819 4.097 1.00 0.00 101 PHE A N 1
ATOM 1558 C CA . PHE A 1 101 ? 2.552 -2.843 4.267 1.00 0.00 101 PHE A CA 1
ATOM 1559 C C . PHE A 1 101 ? 2.128 -3.998 5.169 1.00 0.00 101 PHE A C 1
ATOM 1560 O O . PHE A 1 101 ? 2.187 -5.163 4.774 1.00 0.00 101 PHE A O 1
ATOM 1577 N N . ILE A 1 102 ? 1.703 -3.667 6.384 1.00 0.00 102 ILE A N 1
ATOM 1578 C CA . ILE A 1 102 ? 1.269 -4.675 7.343 1.00 0.00 102 ILE A CA 1
ATOM 1579 C C . ILE A 1 102 ? -0.239 -4.617 7.557 1.00 0.00 102 ILE A C 1
ATOM 1580 O O . ILE A 1 102 ? -0.848 -3.551 7.475 1.00 0.00 102 ILE A O 1
ATOM 1596 N N . SER A 1 103 ? -0.837 -5.772 7.834 1.00 0.00 103 SER A N 1
ATOM 1597 C CA . SER A 1 103 ? -2.275 -5.853 8.059 1.00 0.00 103 SER A CA 1
ATOM 1598 C C . SER A 1 103 ? -2.578 -6.282 9.492 1.00 0.00 103 SER A C 1
ATOM 1599 O O . SER A 1 103 ? -2.188 -7.368 9.923 1.00 0.00 103 SER A O 1
ATOM 1607 N N . THR A 1 104 ? -3.275 -5.421 10.226 1.00 0.00 104 THR A N 1
ATOM 1608 C CA . THR A 1 104 ? -3.630 -5.709 11.610 1.00 0.00 104 THR A CA 1
ATOM 1609 C C . THR A 1 104 ? -5.131 -5.565 11.835 1.00 0.00 104 THR A C 1
ATOM 1610 O O . THR A 1 104 ? -5.567 -4.940 12.803 1.00 0.00 104 THR A O 1
ATOM 1621 N N . LEU A 1 105 ? -5.917 -6.146 10.935 1.00 0.00 105 LEU A N 1
ATOM 1622 C CA . LEU A 1 105 ? -7.371 -6.083 11.036 1.00 0.00 105 LEU A CA 1
ATOM 1623 C C . LEU A 1 105 ? -7.990 -7.463 10.845 1.00 0.00 105 LEU A C 1
ATOM 1624 O O . LEU A 1 105 ? -8.758 -7.933 11.686 1.00 0.00 105 LEU A O 1
ATOM 1640 N N . HIS A 1 106 ? -7.650 -8.111 9.735 1.00 0.00 106 HIS A N 1
ATOM 1641 C CA . HIS A 1 106 ? -8.171 -9.440 9.435 1.00 0.00 106 HIS A CA 1
ATOM 1642 C C . HIS A 1 106 ? -7.569 -10.483 10.371 1.00 0.00 106 HIS A C 1
ATOM 1643 O O . HIS A 1 106 ? -6.631 -11.192 10.006 1.00 0.00 106 HIS A O 1
ATOM 1658 N N . GLY A 1 107 ? -8.113 -10.571 11.581 1.00 0.00 107 GLY A N 1
ATOM 1659 C CA . GLY A 1 107 ? -7.616 -11.529 12.551 1.00 0.00 107 GLY A CA 1
ATOM 1660 C C . GLY A 1 107 ? -8.701 -12.461 13.054 1.00 0.00 107 GLY A C 1
ATOM 1661 O O . GLY A 1 107 ? -8.892 -12.608 14.261 1.00 0.00 107 GLY A O 1
ATOM 1665 N N . GLY A 1 108 ? -9.416 -13.091 12.127 1.00 0.00 108 GLY A N 1
ATOM 1666 C CA . GLY A 1 108 ? -10.480 -14.003 12.503 1.00 0.00 108 GLY A CA 1
ATOM 1667 C C . GLY A 1 108 ? -10.104 -14.878 13.682 1.00 0.00 108 GLY A C 1
ATOM 1668 O O . GLY A 1 108 ? -9.388 -15.867 13.526 1.00 0.00 108 GLY A O 1
ATOM 1672 N N . SER A 1 109 ? -10.587 -14.513 14.866 1.00 0.00 109 SER A N 1
ATOM 1673 C CA . SER A 1 109 ? -10.292 -15.270 16.077 1.00 0.00 109 SER A CA 1
ATOM 1674 C C . SER A 1 109 ? -11.325 -14.982 17.162 1.00 0.00 109 SER A C 1
ATOM 1675 O O . SER A 1 109 ? -11.431 -13.858 17.652 1.00 0.00 109 SER A O 1
ATOM 1683 N N . GLY A 1 110 ? -12.086 -16.007 17.533 1.00 0.00 110 GLY A N 1
ATOM 1684 C CA . GLY A 1 110 ? -13.102 -15.844 18.557 1.00 0.00 110 GLY A CA 1
ATOM 1685 C C . GLY A 1 110 ? -13.368 -17.128 19.318 1.00 0.00 110 GLY A C 1
ATOM 1686 O O . GLY A 1 110 ? -12.605 -17.521 20.201 1.00 0.00 110 GLY A O 1
ATOM 1690 N N . PRO A 1 111 ? -14.476 -17.804 18.977 1.00 0.00 111 PRO A N 1
ATOM 1691 C CA . PRO A 1 111 ? -14.867 -19.060 19.623 1.00 0.00 111 PRO A CA 1
ATOM 1692 C C . PRO A 1 111 ? -13.935 -20.212 19.263 1.00 0.00 111 PRO A C 1
ATOM 1693 O O . PRO A 1 111 ? -13.939 -20.696 18.131 1.00 0.00 111 PRO A O 1
ATOM 1704 N N . SER A 1 112 ? -13.137 -20.647 20.233 1.00 0.00 112 SER A N 1
ATOM 1705 C CA . SER A 1 112 ? -12.197 -21.740 20.017 1.00 0.00 112 SER A CA 1
ATOM 1706 C C . SER A 1 112 ? -12.876 -23.090 20.230 1.00 0.00 112 SER A C 1
ATOM 1707 O O . SER A 1 112 ? -13.833 -23.202 20.995 1.00 0.00 112 SER A O 1
ATOM 1715 N N . SER A 1 113 ? -12.371 -24.113 19.548 1.00 0.00 113 SER A N 1
ATOM 1716 C CA . SER A 1 113 ? -12.930 -25.456 19.659 1.00 0.00 113 SER A CA 1
ATOM 1717 C C . SER A 1 113 ? -11.878 -26.443 20.156 1.00 0.00 113 SER A C 1
ATOM 1718 O O . SER A 1 113 ? -12.116 -27.199 21.097 1.00 0.00 113 SER A O 1
ATOM 1726 N N . GLY A 1 114 ? -10.713 -26.428 19.516 1.00 0.00 114 GLY A N 1
ATOM 1727 C CA . GLY A 1 114 ? -9.641 -27.326 19.906 1.00 0.00 114 GLY A CA 1
ATOM 1728 C C . GLY A 1 114 ? -8.472 -26.594 20.535 1.00 0.00 114 GLY A C 1
ATOM 1729 O O . GLY A 1 114 ? -8.581 -26.073 21.644 1.00 0.00 114 GLY A O 1
ATOM 1733 N N . GLY A 1 1 ? 3.664 26.451 -3.504 1.00 0.00 1 GLY A N 2
ATOM 1734 C CA . GLY A 1 1 ? 4.210 26.878 -4.779 1.00 0.00 1 GLY A CA 2
ATOM 1735 C C . GLY A 1 1 ? 4.151 25.787 -5.830 1.00 0.00 1 GLY A C 2
ATOM 1736 O O . GLY A 1 1 ? 4.875 24.795 -5.746 1.00 0.00 1 GLY A O 2
ATOM 1740 N N . SER A 1 2 ? 3.285 25.970 -6.821 1.00 0.00 2 SER A N 2
ATOM 1741 C CA . SER A 1 2 ? 3.130 24.991 -7.891 1.00 0.00 2 SER A CA 2
ATOM 1742 C C . SER A 1 2 ? 3.685 25.529 -9.205 1.00 0.00 2 SER A C 2
ATOM 1743 O O . SER A 1 2 ? 3.496 26.698 -9.540 1.00 0.00 2 SER A O 2
ATOM 1751 N N . SER A 1 3 ? 4.373 24.667 -9.947 1.00 0.00 3 SER A N 2
ATOM 1752 C CA . SER A 1 3 ? 4.961 25.055 -11.224 1.00 0.00 3 SER A CA 2
ATOM 1753 C C . SER A 1 3 ? 4.659 24.016 -12.299 1.00 0.00 3 SER A C 2
ATOM 1754 O O . SER A 1 3 ? 4.984 22.839 -12.149 1.00 0.00 3 SER A O 2
ATOM 1762 N N . GLY A 1 4 ? 4.035 24.461 -13.386 1.00 0.00 4 GLY A N 2
ATOM 1763 C CA . GLY A 1 4 ? 3.699 23.558 -14.471 1.00 0.00 4 GLY A CA 2
ATOM 1764 C C . GLY A 1 4 ? 4.845 23.373 -15.447 1.00 0.00 4 GLY A C 2
ATOM 1765 O O . GLY A 1 4 ? 5.197 24.295 -16.183 1.00 0.00 4 GLY A O 2
ATOM 1769 N N . SER A 1 5 ? 5.429 22.179 -15.452 1.00 0.00 5 SER A N 2
ATOM 1770 C CA . SER A 1 5 ? 6.545 21.879 -16.341 1.00 0.00 5 SER A CA 2
ATOM 1771 C C . SER A 1 5 ? 6.441 20.456 -16.882 1.00 0.00 5 SER A C 2
ATOM 1772 O O . SER A 1 5 ? 6.548 19.486 -16.132 1.00 0.00 5 SER A O 2
ATOM 1780 N N . SER A 1 6 ? 6.231 20.340 -18.189 1.00 0.00 6 SER A N 2
ATOM 1781 C CA . SER A 1 6 ? 6.109 19.036 -18.831 1.00 0.00 6 SER A CA 2
ATOM 1782 C C . SER A 1 6 ? 7.427 18.623 -19.477 1.00 0.00 6 SER A C 2
ATOM 1783 O O . SER A 1 6 ? 7.942 19.309 -20.359 1.00 0.00 6 SER A O 2
ATOM 1791 N N . GLY A 1 7 ? 7.970 17.494 -19.031 1.00 0.00 7 GLY A N 2
ATOM 1792 C CA . GLY A 1 7 ? 9.224 17.007 -19.575 1.00 0.00 7 GLY A CA 2
ATOM 1793 C C . GLY A 1 7 ? 9.249 15.498 -19.714 1.00 0.00 7 GLY A C 2
ATOM 1794 O O . GLY A 1 7 ? 8.322 14.903 -20.264 1.00 0.00 7 GLY A O 2
ATOM 1798 N N . MET A 1 8 ? 10.312 14.877 -19.215 1.00 0.00 8 MET A N 2
ATOM 1799 C CA . MET A 1 8 ? 10.454 13.427 -19.286 1.00 0.00 8 MET A CA 2
ATOM 1800 C C . MET A 1 8 ? 11.101 12.881 -18.017 1.00 0.00 8 MET A C 2
ATOM 1801 O O . MET A 1 8 ? 12.040 13.471 -17.485 1.00 0.00 8 MET A O 2
ATOM 1815 N N . ALA A 1 9 ? 10.593 11.750 -17.539 1.00 0.00 9 ALA A N 2
ATOM 1816 C CA . ALA A 1 9 ? 11.123 11.124 -16.334 1.00 0.00 9 ALA A CA 2
ATOM 1817 C C . ALA A 1 9 ? 11.340 9.629 -16.542 1.00 0.00 9 ALA A C 2
ATOM 1818 O O . ALA A 1 9 ? 10.652 8.998 -17.344 1.00 0.00 9 ALA A O 2
ATOM 1825 N N . ALA A 1 10 ? 12.300 9.068 -15.814 1.00 0.00 10 ALA A N 2
ATOM 1826 C CA . ALA A 1 10 ? 12.606 7.647 -15.919 1.00 0.00 10 ALA A CA 2
ATOM 1827 C C . ALA A 1 10 ? 11.856 6.845 -14.861 1.00 0.00 10 ALA A C 2
ATOM 1828 O O . ALA A 1 10 ? 11.437 7.370 -13.830 1.00 0.00 10 ALA A O 2
ATOM 1835 N N . PRO A 1 11 ? 11.680 5.540 -15.120 1.00 0.00 11 PRO A N 2
ATOM 1836 C CA . PRO A 1 11 ? 10.979 4.638 -14.202 1.00 0.00 11 PRO A CA 2
ATOM 1837 C C . PRO A 1 11 ? 11.773 4.378 -12.927 1.00 0.00 11 PRO A C 2
ATOM 1838 O O . PRO A 1 11 ? 12.963 4.064 -12.977 1.00 0.00 11 PRO A O 2
ATOM 1849 N N . LEU A 1 12 ? 11.108 4.509 -11.784 1.00 0.00 12 LEU A N 2
ATOM 1850 C CA . LEU A 1 12 ? 11.752 4.288 -10.494 1.00 0.00 12 LEU A CA 2
ATOM 1851 C C . LEU A 1 12 ? 11.410 2.907 -9.945 1.00 0.00 12 LEU A C 2
ATOM 1852 O O . LEU A 1 12 ? 10.340 2.364 -10.224 1.00 0.00 12 LEU A O 2
ATOM 1868 N N . CYS A 1 13 ? 12.324 2.344 -9.162 1.00 0.00 13 CYS A N 2
ATOM 1869 C CA . CYS A 1 13 ? 12.118 1.026 -8.572 1.00 0.00 13 CYS A CA 2
ATOM 1870 C C . CYS A 1 13 ? 12.036 1.118 -7.052 1.00 0.00 13 CYS A C 2
ATOM 1871 O O . CYS A 1 13 ? 12.799 1.850 -6.421 1.00 0.00 13 CYS A O 2
ATOM 1879 N N . VAL A 1 14 ? 11.104 0.371 -6.468 1.00 0.00 14 VAL A N 2
ATOM 1880 C CA . VAL A 1 14 ? 10.921 0.368 -5.022 1.00 0.00 14 VAL A CA 2
ATOM 1881 C C . VAL A 1 14 ? 10.639 -1.039 -4.506 1.00 0.00 14 VAL A C 2
ATOM 1882 O O . VAL A 1 14 ? 9.868 -1.789 -5.105 1.00 0.00 14 VAL A O 2
ATOM 1895 N N . LYS A 1 15 ? 11.269 -1.391 -3.391 1.00 0.00 15 LYS A N 2
ATOM 1896 C CA . LYS A 1 15 ? 11.086 -2.708 -2.791 1.00 0.00 15 LYS A CA 2
ATOM 1897 C C . LYS A 1 15 ? 9.925 -2.698 -1.802 1.00 0.00 15 LYS A C 2
ATOM 1898 O O . LYS A 1 15 ? 9.957 -1.988 -0.798 1.00 0.00 15 LYS A O 2
ATOM 1917 N N . VAL A 1 16 ? 8.900 -3.494 -2.093 1.00 0.00 16 VAL A N 2
ATOM 1918 C CA . VAL A 1 16 ? 7.729 -3.579 -1.228 1.00 0.00 16 VAL A CA 2
ATOM 1919 C C . VAL A 1 16 ? 7.735 -4.873 -0.422 1.00 0.00 16 VAL A C 2
ATOM 1920 O O . VAL A 1 16 ? 8.044 -5.941 -0.948 1.00 0.00 16 VAL A O 2
ATOM 1933 N N . GLU A 1 17 ? 7.390 -4.768 0.858 1.00 0.00 17 GLU A N 2
ATOM 1934 C CA . GLU A 1 17 ? 7.355 -5.932 1.737 1.00 0.00 17 GLU A CA 2
ATOM 1935 C C . GLU A 1 17 ? 6.091 -5.931 2.590 1.00 0.00 17 GLU A C 2
ATOM 1936 O O . GLU A 1 17 ? 5.809 -4.967 3.302 1.00 0.00 17 GLU A O 2
ATOM 1948 N N . PHE A 1 18 ? 5.332 -7.019 2.513 1.00 0.00 18 PHE A N 2
ATOM 1949 C CA . PHE A 1 18 ? 4.096 -7.145 3.277 1.00 0.00 18 PHE A CA 2
ATOM 1950 C C . PHE A 1 18 ? 4.281 -8.091 4.460 1.00 0.00 18 PHE A C 2
ATOM 1951 O O . PHE A 1 18 ? 4.827 -9.184 4.315 1.00 0.00 18 PHE A O 2
ATOM 1968 N N . GLY A 1 19 ? 3.822 -7.662 5.632 1.00 0.00 19 GLY A N 2
ATOM 1969 C CA . GLY A 1 19 ? 3.947 -8.481 6.823 1.00 0.00 19 GLY A CA 2
ATOM 1970 C C . GLY A 1 19 ? 2.625 -8.665 7.541 1.00 0.00 19 GLY A C 2
ATOM 1971 O O . GLY A 1 19 ? 2.161 -7.766 8.241 1.00 0.00 19 GLY A O 2
ATOM 1975 N N . GLY A 1 20 ? 2.016 -9.834 7.368 1.00 0.00 20 GLY A N 2
ATOM 1976 C CA . GLY A 1 20 ? 0.745 -10.111 8.010 1.00 0.00 20 GLY A CA 2
ATOM 1977 C C . GLY A 1 20 ? -0.206 -10.873 7.108 1.00 0.00 20 GLY A C 2
ATOM 1978 O O . GLY A 1 20 ? -1.406 -10.601 7.089 1.00 0.00 20 GLY A O 2
ATOM 1982 N N . GLY A 1 21 ? 0.331 -11.830 6.358 1.00 0.00 21 GLY A N 2
ATOM 1983 C CA . GLY A 1 21 ? -0.493 -12.618 5.459 1.00 0.00 21 GLY A CA 2
ATOM 1984 C C . GLY A 1 21 ? -0.706 -11.936 4.122 1.00 0.00 21 GLY A C 2
ATOM 1985 O O . GLY A 1 21 ? -0.788 -12.597 3.087 1.00 0.00 21 GLY A O 2
ATOM 1989 N N . ALA A 1 22 ? -0.798 -10.611 4.143 1.00 0.00 22 ALA A N 2
ATOM 1990 C CA . ALA A 1 22 ? -1.003 -9.840 2.923 1.00 0.00 22 ALA A CA 2
ATOM 1991 C C . ALA A 1 22 ? -0.204 -10.424 1.763 1.00 0.00 22 ALA A C 2
ATOM 1992 O O . ALA A 1 22 ? -0.690 -10.494 0.635 1.00 0.00 22 ALA A O 2
ATOM 1999 N N . GLU A 1 23 ? 1.026 -10.842 2.049 1.00 0.00 23 GLU A N 2
ATOM 2000 C CA . GLU A 1 23 ? 1.892 -11.419 1.028 1.00 0.00 23 GLU A CA 2
ATOM 2001 C C . GLU A 1 23 ? 1.096 -12.309 0.078 1.00 0.00 23 GLU A C 2
ATOM 2002 O O . GLU A 1 23 ? 1.276 -12.256 -1.139 1.00 0.00 23 GLU A O 2
ATOM 2014 N N . LEU A 1 24 ? 0.215 -13.128 0.643 1.00 0.00 24 LEU A N 2
ATOM 2015 C CA . LEU A 1 24 ? -0.609 -14.031 -0.152 1.00 0.00 24 LEU A CA 2
ATOM 2016 C C . LEU A 1 24 ? -1.356 -13.270 -1.243 1.00 0.00 24 LEU A C 2
ATOM 2017 O O . LEU A 1 24 ? -1.416 -13.709 -2.392 1.00 0.00 24 LEU A O 2
ATOM 2033 N N . LEU A 1 25 ? -1.921 -12.125 -0.876 1.00 0.00 25 LEU A N 2
ATOM 2034 C CA . LEU A 1 25 ? -2.662 -11.299 -1.824 1.00 0.00 25 LEU A CA 2
ATOM 2035 C C . LEU A 1 25 ? -1.759 -10.833 -2.962 1.00 0.00 25 LEU A C 2
ATOM 2036 O O . LEU A 1 25 ? -2.234 -10.323 -3.976 1.00 0.00 25 LEU A O 2
ATOM 2052 N N . PHE A 1 26 ? -0.454 -11.013 -2.787 1.00 0.00 26 PHE A N 2
ATOM 2053 C CA . PHE A 1 26 ? 0.516 -10.612 -3.799 1.00 0.00 26 PHE A CA 2
ATOM 2054 C C . PHE A 1 26 ? 1.460 -11.763 -4.135 1.00 0.00 26 PHE A C 2
ATOM 2055 O O . PHE A 1 26 ? 2.562 -11.854 -3.595 1.00 0.00 26 PHE A O 2
ATOM 2072 N N . ASP A 1 27 ? 1.018 -12.641 -5.029 1.00 0.00 27 ASP A N 2
ATOM 2073 C CA . ASP A 1 27 ? 1.822 -13.787 -5.437 1.00 0.00 27 ASP A CA 2
ATOM 2074 C C . ASP A 1 27 ? 2.499 -14.433 -4.233 1.00 0.00 27 ASP A C 2
ATOM 2075 O O . ASP A 1 27 ? 3.565 -15.034 -4.355 1.00 0.00 27 ASP A O 2
ATOM 2084 N N . GLY A 1 28 ? 1.871 -14.304 -3.068 1.00 0.00 28 GLY A N 2
ATOM 2085 C CA . GLY A 1 28 ? 2.428 -14.880 -1.857 1.00 0.00 28 GLY A CA 2
ATOM 2086 C C . GLY A 1 28 ? 3.938 -14.758 -1.799 1.00 0.00 28 GLY A C 2
ATOM 2087 O O . GLY A 1 28 ? 4.652 -15.758 -1.879 1.00 0.00 28 GLY A O 2
ATOM 2091 N N . VAL A 1 29 ? 4.426 -13.530 -1.661 1.00 0.00 29 VAL A N 2
ATOM 2092 C CA . VAL A 1 29 ? 5.861 -13.281 -1.593 1.00 0.00 29 VAL A CA 2
ATOM 2093 C C . VAL A 1 29 ? 6.188 -12.232 -0.536 1.00 0.00 29 VAL A C 2
ATOM 2094 O O . VAL A 1 29 ? 5.391 -11.331 -0.273 1.00 0.00 29 VAL A O 2
ATOM 2107 N N . LYS A 1 30 ? 7.366 -12.354 0.067 1.00 0.00 30 LYS A N 2
ATOM 2108 C CA . LYS A 1 30 ? 7.800 -11.415 1.094 1.00 0.00 30 LYS A CA 2
ATOM 2109 C C . LYS A 1 30 ? 8.212 -10.083 0.476 1.00 0.00 30 LYS A C 2
ATOM 2110 O O . LYS A 1 30 ? 7.570 -9.056 0.703 1.00 0.00 30 LYS A O 2
ATOM 2129 N N . LYS A 1 31 ? 9.284 -10.106 -0.309 1.00 0.00 31 LYS A N 2
ATOM 2130 C CA . LYS A 1 31 ? 9.780 -8.901 -0.963 1.00 0.00 31 LYS A CA 2
ATOM 2131 C C . LYS A 1 31 ? 9.391 -8.884 -2.438 1.00 0.00 31 LYS A C 2
ATOM 2132 O O . LYS A 1 31 ? 9.643 -9.843 -3.168 1.00 0.00 31 LYS A O 2
ATOM 2151 N N . HIS A 1 32 ? 8.777 -7.787 -2.871 1.00 0.00 32 HIS A N 2
ATOM 2152 C CA . HIS A 1 32 ? 8.356 -7.645 -4.260 1.00 0.00 32 HIS A CA 2
ATOM 2153 C C . HIS A 1 32 ? 9.046 -6.453 -4.918 1.00 0.00 32 HIS A C 2
ATOM 2154 O O . HIS A 1 32 ? 8.947 -5.325 -4.438 1.00 0.00 32 HIS A O 2
ATOM 2169 N N . GLN A 1 33 ? 9.746 -6.714 -6.018 1.00 0.00 33 GLN A N 2
ATOM 2170 C CA . GLN A 1 33 ? 10.453 -5.663 -6.739 1.00 0.00 33 GLN A CA 2
ATOM 2171 C C . GLN A 1 33 ? 9.496 -4.868 -7.621 1.00 0.00 33 GLN A C 2
ATOM 2172 O O . GLN A 1 33 ? 9.012 -5.367 -8.637 1.00 0.00 33 GLN A O 2
ATOM 2186 N N . VAL A 1 34 ? 9.225 -3.628 -7.225 1.00 0.00 34 VAL A N 2
ATOM 2187 C CA . VAL A 1 34 ? 8.326 -2.764 -7.979 1.00 0.00 34 VAL A CA 2
ATOM 2188 C C . VAL A 1 34 ? 9.106 -1.793 -8.859 1.00 0.00 34 VAL A C 2
ATOM 2189 O O . VAL A 1 34 ? 10.141 -1.267 -8.453 1.00 0.00 34 VAL A O 2
ATOM 2202 N N . ALA A 1 35 ? 8.600 -1.559 -10.065 1.00 0.00 35 ALA A N 2
ATOM 2203 C CA . ALA A 1 35 ? 9.248 -0.649 -11.002 1.00 0.00 35 ALA A CA 2
ATOM 2204 C C . ALA A 1 35 ? 8.234 0.291 -11.644 1.00 0.00 35 ALA A C 2
ATOM 2205 O O . ALA A 1 35 ? 7.709 0.012 -12.723 1.00 0.00 35 ALA A O 2
ATOM 2212 N N . LEU A 1 36 ? 7.961 1.405 -10.975 1.00 0.00 36 LEU A N 2
ATOM 2213 C CA . LEU A 1 36 ? 7.008 2.388 -11.480 1.00 0.00 36 LEU A CA 2
ATOM 2214 C C . LEU A 1 36 ? 7.516 3.026 -12.768 1.00 0.00 36 LEU A C 2
ATOM 2215 O O . LEU A 1 36 ? 8.719 3.189 -12.978 1.00 0.00 36 LEU A O 2
ATOM 2231 N N . PRO A 1 37 ? 6.580 3.400 -13.653 1.00 0.00 37 PRO A N 2
ATOM 2232 C CA . PRO A 1 37 ? 6.909 4.030 -14.935 1.00 0.00 37 PRO A CA 2
ATOM 2233 C C . PRO A 1 37 ? 7.452 5.445 -14.764 1.00 0.00 37 PRO A C 2
ATOM 2234 O O . PRO A 1 37 ? 7.643 5.915 -13.643 1.00 0.00 37 PRO A O 2
ATOM 2245 N N . GLY A 1 38 ? 7.697 6.120 -15.883 1.00 0.00 38 GLY A N 2
ATOM 2246 C CA . GLY A 1 38 ? 8.215 7.474 -15.834 1.00 0.00 38 GLY A CA 2
ATOM 2247 C C . GLY A 1 38 ? 7.278 8.477 -16.477 1.00 0.00 38 GLY A C 2
ATOM 2248 O O . GLY A 1 38 ? 6.789 8.257 -17.584 1.00 0.00 38 GLY A O 2
ATOM 2252 N N . GLN A 1 39 ? 7.026 9.580 -15.780 1.00 0.00 39 GLN A N 2
ATOM 2253 C CA . GLN A 1 39 ? 6.138 10.619 -16.289 1.00 0.00 39 GLN A CA 2
ATOM 2254 C C . GLN A 1 39 ? 6.507 11.982 -15.711 1.00 0.00 39 GLN A C 2
ATOM 2255 O O . GLN A 1 39 ? 7.426 12.094 -14.901 1.00 0.00 39 GLN A O 2
ATOM 2269 N N . GLU A 1 40 ? 5.784 13.014 -16.135 1.00 0.00 40 GLU A N 2
ATOM 2270 C CA . GLU A 1 40 ? 6.037 14.369 -15.660 1.00 0.00 40 GLU A CA 2
ATOM 2271 C C . GLU A 1 40 ? 5.776 14.478 -14.160 1.00 0.00 40 GLU A C 2
ATOM 2272 O O . GLU A 1 40 ? 6.465 15.210 -13.452 1.00 0.00 40 GLU A O 2
ATOM 2284 N N . GLU A 1 41 ? 4.775 13.743 -13.685 1.00 0.00 41 GLU A N 2
ATOM 2285 C CA . GLU A 1 41 ? 4.421 13.758 -12.271 1.00 0.00 41 GLU A CA 2
ATOM 2286 C C . GLU A 1 41 ? 5.045 12.572 -11.541 1.00 0.00 41 GLU A C 2
ATOM 2287 O O . GLU A 1 41 ? 4.973 11.428 -11.990 1.00 0.00 41 GLU A O 2
ATOM 2299 N N . PRO A 1 42 ? 5.673 12.850 -10.389 1.00 0.00 42 PRO A N 2
ATOM 2300 C CA . PRO A 1 42 ? 6.322 11.820 -9.573 1.00 0.00 42 PRO A CA 2
ATOM 2301 C C . PRO A 1 42 ? 5.315 10.884 -8.912 1.00 0.00 42 PRO A C 2
ATOM 2302 O O . PRO A 1 42 ? 4.218 11.301 -8.541 1.00 0.00 42 PRO A O 2
ATOM 2313 N N . TRP A 1 43 ? 5.696 9.620 -8.767 1.00 0.00 43 TRP A N 2
ATOM 2314 C CA . TRP A 1 43 ? 4.825 8.626 -8.150 1.00 0.00 43 TRP A CA 2
ATOM 2315 C C . TRP A 1 43 ? 4.679 8.884 -6.655 1.00 0.00 43 TRP A C 2
ATOM 2316 O O . TRP A 1 43 ? 5.667 8.914 -5.921 1.00 0.00 43 TRP A O 2
ATOM 2337 N N . ASP A 1 44 ? 3.441 9.070 -6.210 1.00 0.00 44 ASP A N 2
ATOM 2338 C CA . ASP A 1 44 ? 3.165 9.324 -4.800 1.00 0.00 44 ASP A CA 2
ATOM 2339 C C . ASP A 1 44 ? 2.346 8.190 -4.193 1.00 0.00 44 ASP A C 2
ATOM 2340 O O . ASP A 1 44 ? 1.638 7.474 -4.903 1.00 0.00 44 ASP A O 2
ATOM 2349 N N . ILE A 1 45 ? 2.449 8.031 -2.878 1.00 0.00 45 ILE A N 2
ATOM 2350 C CA . ILE A 1 45 ? 1.717 6.983 -2.177 1.00 0.00 45 ILE A CA 2
ATOM 2351 C C . ILE A 1 45 ? 0.335 6.775 -2.786 1.00 0.00 45 ILE A C 2
ATOM 2352 O O . ILE A 1 45 ? 0.047 5.719 -3.350 1.00 0.00 45 ILE A O 2
ATOM 2368 N N . ARG A 1 46 ? -0.516 7.789 -2.670 1.00 0.00 46 ARG A N 2
ATOM 2369 C CA . ARG A 1 46 ? -1.868 7.718 -3.210 1.00 0.00 46 ARG A CA 2
ATOM 2370 C C . ARG A 1 46 ? -1.886 6.956 -4.532 1.00 0.00 46 ARG A C 2
ATOM 2371 O O . ARG A 1 46 ? -2.801 6.179 -4.799 1.00 0.00 46 ARG A O 2
ATOM 2392 N N . ASN A 1 47 ? -0.868 7.186 -5.355 1.00 0.00 47 ASN A N 2
ATOM 2393 C CA . ASN A 1 47 ? -0.768 6.523 -6.650 1.00 0.00 47 ASN A CA 2
ATOM 2394 C C . ASN A 1 47 ? -0.248 5.097 -6.492 1.00 0.00 47 ASN A C 2
ATOM 2395 O O . ASN A 1 47 ? -0.875 4.142 -6.952 1.00 0.00 47 ASN A O 2
ATOM 2406 N N . LEU A 1 48 ? 0.900 4.961 -5.838 1.00 0.00 48 LEU A N 2
ATOM 2407 C CA . LEU A 1 48 ? 1.505 3.652 -5.618 1.00 0.00 48 LEU A CA 2
ATOM 2408 C C . LEU A 1 48 ? 0.447 2.620 -5.239 1.00 0.00 48 LEU A C 2
ATOM 2409 O O . LEU A 1 48 ? 0.437 1.505 -5.761 1.00 0.00 48 LEU A O 2
ATOM 2425 N N . LEU A 1 49 ? -0.444 3.001 -4.330 1.00 0.00 49 LEU A N 2
ATOM 2426 C CA . LEU A 1 49 ? -1.509 2.110 -3.883 1.00 0.00 49 LEU A CA 2
ATOM 2427 C C . LEU A 1 49 ? -2.242 1.497 -5.072 1.00 0.00 49 LEU A C 2
ATOM 2428 O O . LEU A 1 49 ? -2.417 0.281 -5.148 1.00 0.00 49 LEU A O 2
ATOM 2444 N N . VAL A 1 50 ? -2.668 2.349 -6.000 1.00 0.00 50 VAL A N 2
ATOM 2445 C CA . VAL A 1 50 ? -3.380 1.892 -7.187 1.00 0.00 50 VAL A CA 2
ATOM 2446 C C . VAL A 1 50 ? -2.549 0.882 -7.971 1.00 0.00 50 VAL A C 2
ATOM 2447 O O . VAL A 1 50 ? -3.004 -0.226 -8.253 1.00 0.00 50 VAL A O 2
ATOM 2460 N N . TRP A 1 51 ? -1.328 1.273 -8.320 1.00 0.00 51 TRP A N 2
ATOM 2461 C CA . TRP A 1 51 ? -0.433 0.401 -9.072 1.00 0.00 51 TRP A CA 2
ATOM 2462 C C . TRP A 1 51 ? -0.227 -0.924 -8.347 1.00 0.00 51 TRP A C 2
ATOM 2463 O O . TRP A 1 51 ? -0.171 -1.983 -8.973 1.00 0.00 51 TRP A O 2
ATOM 2484 N N . ILE A 1 52 ? -0.116 -0.859 -7.024 1.00 0.00 52 ILE A N 2
ATOM 2485 C CA . ILE A 1 52 ? 0.082 -2.055 -6.215 1.00 0.00 52 ILE A CA 2
ATOM 2486 C C . ILE A 1 52 ? -1.208 -2.858 -6.097 1.00 0.00 52 ILE A C 2
ATOM 2487 O O . ILE A 1 52 ? -1.182 -4.084 -5.986 1.00 0.00 52 ILE A O 2
ATOM 2503 N N . LYS A 1 53 ? -2.338 -2.160 -6.124 1.00 0.00 53 LYS A N 2
ATOM 2504 C CA . LYS A 1 53 ? -3.641 -2.807 -6.023 1.00 0.00 53 LYS A CA 2
ATOM 2505 C C . LYS A 1 53 ? -4.164 -3.195 -7.402 1.00 0.00 53 LYS A C 2
ATOM 2506 O O . LYS A 1 53 ? -5.128 -3.951 -7.522 1.00 0.00 53 LYS A O 2
ATOM 2525 N N . LYS A 1 54 ? -3.521 -2.673 -8.442 1.00 0.00 54 LYS A N 2
ATOM 2526 C CA . LYS A 1 54 ? -3.919 -2.967 -9.814 1.00 0.00 54 LYS A CA 2
ATOM 2527 C C . LYS A 1 54 ? -3.007 -4.022 -10.431 1.00 0.00 54 LYS A C 2
ATOM 2528 O O . LYS A 1 54 ? -3.469 -4.923 -11.129 1.00 0.00 54 LYS A O 2
ATOM 2547 N N . ASN A 1 55 ? -1.710 -3.904 -10.167 1.00 0.00 55 ASN A N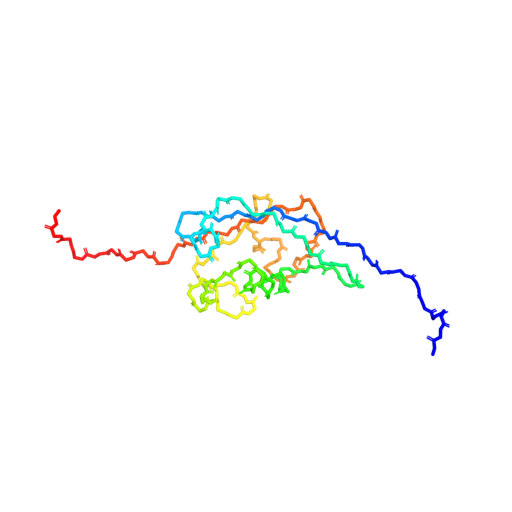 2
ATOM 2548 C CA . ASN A 1 55 ? -0.733 -4.848 -10.696 1.00 0.00 55 ASN A CA 2
ATOM 2549 C C . ASN A 1 55 ? -0.336 -5.871 -9.636 1.00 0.00 55 ASN A C 2
ATOM 2550 O O . ASN A 1 55 ? -0.761 -7.026 -9.682 1.00 0.00 55 ASN A O 2
ATOM 2561 N N . LEU A 1 56 ? 0.482 -5.439 -8.682 1.00 0.00 56 LEU A N 2
ATOM 2562 C CA . LEU A 1 56 ? 0.936 -6.317 -7.609 1.00 0.00 56 LEU A CA 2
ATOM 2563 C C . LEU A 1 56 ? -0.222 -7.135 -7.046 1.00 0.00 56 LEU A C 2
ATOM 2564 O O . LEU A 1 56 ? -0.073 -8.322 -6.752 1.00 0.00 56 LEU A O 2
ATOM 2580 N N . LEU A 1 57 ? -1.376 -6.494 -6.901 1.00 0.00 57 LEU A N 2
ATOM 2581 C CA . LEU A 1 57 ? -2.562 -7.162 -6.376 1.00 0.00 57 LEU A CA 2
ATOM 2582 C C . LEU A 1 57 ? -3.386 -7.774 -7.504 1.00 0.00 57 LEU A C 2
ATOM 2583 O O . LEU A 1 57 ? -3.672 -7.118 -8.506 1.00 0.00 57 LEU A O 2
ATOM 2599 N N . LYS A 1 58 ? -3.767 -9.036 -7.334 1.00 0.00 58 LYS A N 2
ATOM 2600 C CA . LYS A 1 58 ? -4.562 -9.737 -8.335 1.00 0.00 58 LYS A CA 2
ATOM 2601 C C . LYS A 1 58 ? -5.917 -10.144 -7.767 1.00 0.00 58 LYS A C 2
ATOM 2602 O O . LYS A 1 58 ? -6.828 -10.507 -8.510 1.00 0.00 58 LYS A O 2
ATOM 2621 N N . GLU A 1 59 ? -6.043 -10.079 -6.445 1.00 0.00 59 GLU A N 2
ATOM 2622 C CA . GLU A 1 59 ? -7.289 -10.440 -5.778 1.00 0.00 59 GLU A CA 2
ATOM 2623 C C . GLU A 1 59 ? -8.129 -9.200 -5.485 1.00 0.00 59 GLU A C 2
ATOM 2624 O O . GLU A 1 59 ? -7.760 -8.086 -5.856 1.00 0.00 59 GLU A O 2
ATOM 2636 N N . ARG A 1 60 ? -9.259 -9.403 -4.817 1.00 0.00 60 ARG A N 2
ATOM 2637 C CA . ARG A 1 60 ? -10.153 -8.303 -4.475 1.00 0.00 60 ARG A CA 2
ATOM 2638 C C . ARG A 1 60 ? -9.447 -7.287 -3.582 1.00 0.00 60 ARG A C 2
ATOM 2639 O O . ARG A 1 60 ? -9.013 -7.595 -2.471 1.00 0.00 60 ARG A O 2
ATOM 2660 N N . PRO A 1 61 ? -9.327 -6.046 -4.076 1.00 0.00 61 PRO A N 2
ATOM 2661 C CA . PRO A 1 61 ? -8.675 -4.959 -3.340 1.00 0.00 61 PRO A CA 2
ATOM 2662 C C . PRO A 1 61 ? -9.489 -4.506 -2.133 1.00 0.00 61 PRO A C 2
ATOM 2663 O O . PRO A 1 61 ? -8.959 -4.370 -1.031 1.00 0.00 61 PRO A O 2
ATOM 2674 N N . GLU A 1 62 ? -10.780 -4.274 -2.350 1.00 0.00 62 GLU A N 2
ATOM 2675 C CA . GLU A 1 62 ? -11.667 -3.835 -1.279 1.00 0.00 62 GLU A CA 2
ATOM 2676 C C . GLU A 1 62 ? -11.321 -4.531 0.034 1.00 0.00 62 GLU A C 2
ATOM 2677 O O . GLU A 1 62 ? -11.540 -3.986 1.116 1.00 0.00 62 GLU A O 2
ATOM 2689 N N . LEU A 1 63 ? -10.779 -5.740 -0.069 1.00 0.00 63 LEU A N 2
ATOM 2690 C CA . LEU A 1 63 ? -10.402 -6.512 1.109 1.00 0.00 63 LEU A CA 2
ATOM 2691 C C . LEU A 1 63 ? -9.142 -5.943 1.754 1.00 0.00 63 LEU A C 2
ATOM 2692 O O . LEU A 1 63 ? -9.137 -5.603 2.937 1.00 0.00 63 LEU A O 2
ATOM 2708 N N . PHE A 1 64 ? -8.076 -5.839 0.967 1.00 0.00 64 PHE A N 2
ATOM 2709 C CA . PHE A 1 64 ? -6.810 -5.309 1.460 1.00 0.00 64 PHE A CA 2
ATOM 2710 C C . PHE A 1 64 ? -6.923 -3.816 1.752 1.00 0.00 64 PHE A C 2
ATOM 2711 O O . PHE A 1 64 ? -6.818 -3.388 2.902 1.00 0.00 64 PHE A O 2
ATOM 2728 N N . ILE A 1 65 ? -7.136 -3.028 0.704 1.00 0.00 65 ILE A N 2
ATOM 2729 C CA . ILE A 1 65 ? -7.263 -1.584 0.847 1.00 0.00 65 ILE A CA 2
ATOM 2730 C C . ILE A 1 65 ? -8.544 -1.077 0.193 1.00 0.00 65 ILE A C 2
ATOM 2731 O O . ILE A 1 65 ? -9.046 -1.677 -0.757 1.00 0.00 65 ILE A O 2
ATOM 2747 N N . GLN A 1 66 ? -9.066 0.033 0.707 1.00 0.00 66 GLN A N 2
ATOM 2748 C CA . GLN A 1 66 ? -10.288 0.621 0.171 1.00 0.00 66 GLN A CA 2
ATOM 2749 C C . GLN A 1 66 ? -10.024 2.020 -0.377 1.00 0.00 66 GLN A C 2
ATOM 2750 O O . GLN A 1 66 ? -9.996 2.995 0.372 1.00 0.00 66 GLN A O 2
ATOM 2764 N N . GLY A 1 67 ? -9.830 2.109 -1.689 1.00 0.00 67 GLY A N 2
ATOM 2765 C CA . GLY A 1 67 ? -9.570 3.393 -2.314 1.00 0.00 67 GLY A CA 2
ATOM 2766 C C . GLY A 1 67 ? -8.091 3.640 -2.538 1.00 0.00 67 GLY A C 2
ATOM 2767 O O . GLY A 1 67 ? -7.273 2.733 -2.387 1.00 0.00 67 GLY A O 2
ATOM 2771 N N . ASP A 1 68 ? -7.747 4.871 -2.901 1.00 0.00 68 ASP A N 2
ATOM 2772 C CA . ASP A 1 68 ? -6.357 5.235 -3.148 1.00 0.00 68 ASP A CA 2
ATOM 2773 C C . ASP A 1 68 ? -5.537 5.148 -1.864 1.00 0.00 68 ASP A C 2
ATOM 2774 O O . ASP A 1 68 ? -4.337 4.874 -1.899 1.00 0.00 68 ASP A O 2
ATOM 2783 N N . SER A 1 69 ? -6.192 5.384 -0.732 1.00 0.00 69 SER A N 2
ATOM 2784 C CA . SER A 1 69 ? -5.523 5.337 0.563 1.00 0.00 69 SER A CA 2
ATOM 2785 C C . SER A 1 69 ? -5.669 3.958 1.200 1.00 0.00 69 SER A C 2
ATOM 2786 O O . SER A 1 69 ? -6.622 3.230 0.922 1.00 0.00 69 SER A O 2
ATOM 2794 N N . VAL A 1 70 ? -4.716 3.606 2.057 1.00 0.00 70 VAL A N 2
ATOM 2795 C CA . VAL A 1 70 ? -4.738 2.316 2.736 1.00 0.00 70 VAL A CA 2
ATOM 2796 C C . VAL A 1 70 ? -5.816 2.279 3.813 1.00 0.00 70 VAL A C 2
ATOM 2797 O O . VAL A 1 70 ? -6.089 3.286 4.467 1.00 0.00 70 VAL A O 2
ATOM 2810 N N . ARG A 1 71 ? -6.426 1.112 3.993 1.00 0.00 71 ARG A N 2
ATOM 2811 C CA . ARG A 1 71 ? -7.476 0.944 4.991 1.00 0.00 71 ARG A CA 2
ATOM 2812 C C . ARG A 1 71 ? -7.017 1.455 6.353 1.00 0.00 71 ARG A C 2
ATOM 2813 O O . ARG A 1 71 ? -5.826 1.631 6.609 1.00 0.00 71 ARG A O 2
ATOM 2834 N N . PRO A 1 72 ? -7.985 1.701 7.249 1.00 0.00 72 PRO A N 2
ATOM 2835 C CA . PRO A 1 72 ? -7.705 2.195 8.601 1.00 0.00 72 PRO A CA 2
ATOM 2836 C C . PRO A 1 72 ? -7.027 1.145 9.474 1.00 0.00 72 PRO A C 2
ATOM 2837 O O . PRO A 1 72 ? -6.755 1.382 10.650 1.00 0.00 72 PRO A O 2
ATOM 2848 N N . GLY A 1 73 ? -6.757 -0.019 8.890 1.00 0.00 73 GLY A N 2
ATOM 2849 C CA . GLY A 1 73 ? -6.113 -1.088 9.630 1.00 0.00 73 GLY A CA 2
ATOM 2850 C C . GLY A 1 73 ? -4.744 -1.432 9.078 1.00 0.00 73 GLY A C 2
ATOM 2851 O O . GLY A 1 73 ? -3.880 -1.925 9.805 1.00 0.00 73 GLY A O 2
ATOM 2855 N N . ILE A 1 74 ? -4.545 -1.175 7.789 1.00 0.00 74 ILE A N 2
ATOM 2856 C CA . ILE A 1 74 ? -3.272 -1.462 7.141 1.00 0.00 74 ILE A CA 2
ATOM 2857 C C . ILE A 1 74 ? -2.216 -0.430 7.523 1.00 0.00 74 ILE A C 2
ATOM 2858 O O . ILE A 1 74 ? -2.275 0.723 7.094 1.00 0.00 74 ILE A O 2
ATOM 2874 N N . LEU A 1 75 ? -1.249 -0.852 8.331 1.00 0.00 75 LEU A N 2
ATOM 2875 C CA . LEU A 1 75 ? -0.178 0.035 8.770 1.00 0.00 75 LEU A CA 2
ATOM 2876 C C . LEU A 1 75 ? 0.996 -0.005 7.797 1.00 0.00 75 LEU A C 2
ATOM 2877 O O . LEU A 1 75 ? 1.659 -1.032 7.650 1.00 0.00 75 LEU A O 2
ATOM 2893 N N . VAL A 1 76 ? 1.249 1.119 7.135 1.00 0.00 76 VAL A N 2
ATOM 2894 C CA . VAL A 1 76 ? 2.345 1.213 6.178 1.00 0.00 76 VAL A CA 2
ATOM 2895 C C . VAL A 1 76 ? 3.564 1.883 6.802 1.00 0.00 76 VAL A C 2
ATOM 2896 O O . VAL A 1 76 ? 3.441 2.667 7.745 1.00 0.00 76 VAL A O 2
ATOM 2909 N N . LEU A 1 77 ? 4.741 1.570 6.272 1.00 0.00 77 LEU A N 2
ATOM 2910 C CA . LEU A 1 77 ? 5.984 2.142 6.777 1.00 0.00 77 LEU A CA 2
ATOM 2911 C C . LEU A 1 77 ? 6.971 2.389 5.640 1.00 0.00 77 LEU A C 2
ATOM 2912 O O . LEU A 1 77 ? 7.361 1.461 4.931 1.00 0.00 77 LEU A O 2
ATOM 2928 N N . ILE A 1 78 ? 7.372 3.645 5.474 1.00 0.00 78 ILE A N 2
ATOM 2929 C CA . ILE A 1 78 ? 8.316 4.013 4.426 1.00 0.00 78 ILE A CA 2
ATOM 2930 C C . ILE A 1 78 ? 9.727 4.162 4.985 1.00 0.00 78 ILE A C 2
ATOM 2931 O O . ILE A 1 78 ? 9.979 5.004 5.845 1.00 0.00 78 ILE A O 2
ATOM 2947 N N . ASN A 1 79 ? 10.644 3.339 4.487 1.00 0.00 79 ASN A N 2
ATOM 2948 C CA . ASN A 1 79 ? 12.032 3.380 4.936 1.00 0.00 79 ASN A CA 2
ATOM 2949 C C . ASN A 1 79 ? 12.114 3.289 6.457 1.00 0.00 79 ASN A C 2
ATOM 2950 O O . ASN A 1 79 ? 12.929 3.965 7.085 1.00 0.00 79 ASN A O 2
ATOM 2961 N N . ASP A 1 80 ? 11.267 2.450 7.041 1.00 0.00 80 ASP A N 2
ATOM 2962 C CA . ASP A 1 80 ? 11.245 2.269 8.488 1.00 0.00 80 ASP A CA 2
ATOM 2963 C C . ASP A 1 80 ? 10.801 3.549 9.189 1.00 0.00 80 ASP A C 2
ATOM 2964 O O . ASP A 1 80 ? 11.382 3.950 10.196 1.00 0.00 80 ASP A O 2
ATOM 2973 N N . ALA A 1 81 ? 9.767 4.185 8.648 1.00 0.00 81 ALA A N 2
ATOM 2974 C CA . ALA A 1 81 ? 9.244 5.419 9.221 1.00 0.00 81 ALA A CA 2
ATOM 2975 C C . ALA A 1 81 ? 7.780 5.621 8.846 1.00 0.00 81 ALA A C 2
ATOM 2976 O O . ALA A 1 81 ? 7.452 5.839 7.680 1.00 0.00 81 ALA A O 2
ATOM 2983 N N . ASP A 1 82 ? 6.903 5.547 9.842 1.00 0.00 82 ASP A N 2
ATOM 2984 C CA . ASP A 1 82 ? 5.473 5.723 9.616 1.00 0.00 82 ASP A CA 2
ATOM 2985 C C . ASP A 1 82 ? 5.219 6.753 8.520 1.00 0.00 82 ASP A C 2
ATOM 2986 O O . ASP A 1 82 ? 5.752 7.862 8.560 1.00 0.00 82 ASP A O 2
ATOM 2995 N N . TRP A 1 83 ? 4.402 6.378 7.542 1.00 0.00 83 TRP A N 2
ATOM 2996 C CA . TRP A 1 83 ? 4.078 7.270 6.434 1.00 0.00 83 TRP A CA 2
ATOM 2997 C C . TRP A 1 83 ? 3.290 8.481 6.921 1.00 0.00 83 TRP A C 2
ATOM 2998 O O . TRP A 1 83 ? 3.093 9.442 6.180 1.00 0.00 83 TRP A O 2
ATOM 3019 N N . GLU A 1 84 ? 2.844 8.427 8.172 1.00 0.00 84 GLU A N 2
ATOM 3020 C CA . GLU A 1 84 ? 2.078 9.520 8.757 1.00 0.00 84 GLU A CA 2
ATOM 3021 C C . GLU A 1 84 ? 2.970 10.730 9.022 1.00 0.00 84 GLU A C 2
ATOM 3022 O O . GLU A 1 84 ? 2.585 11.870 8.759 1.00 0.00 84 GLU A O 2
ATOM 3034 N N . LEU A 1 85 ? 4.164 10.473 9.545 1.00 0.00 85 LEU A N 2
ATOM 3035 C CA . LEU A 1 85 ? 5.113 11.539 9.846 1.00 0.00 85 LEU A CA 2
ATOM 3036 C C . LEU A 1 85 ? 5.719 12.107 8.567 1.00 0.00 85 LEU A C 2
ATOM 3037 O O . LEU A 1 85 ? 6.139 13.264 8.526 1.00 0.00 85 LEU A O 2
ATOM 3053 N N . LEU A 1 86 ? 5.759 11.286 7.523 1.00 0.00 86 LEU A N 2
ATOM 3054 C CA . LEU A 1 86 ? 6.312 11.706 6.240 1.00 0.00 86 LEU A CA 2
ATOM 3055 C C . LEU A 1 86 ? 5.234 12.332 5.361 1.00 0.00 86 LEU A C 2
ATOM 3056 O O . LEU A 1 86 ? 5.292 13.517 5.038 1.00 0.00 86 LEU A O 2
ATOM 3072 N N . GLY A 1 87 ? 4.248 11.526 4.979 1.00 0.00 87 GLY A N 2
ATOM 3073 C CA . GLY A 1 87 ? 3.169 12.018 4.142 1.00 0.00 87 GLY A CA 2
ATOM 3074 C C . GLY A 1 87 ? 2.251 10.909 3.667 1.00 0.00 87 GLY A C 2
ATOM 3075 O O . GLY A 1 87 ? 2.480 10.315 2.614 1.00 0.00 87 GLY A O 2
ATOM 3079 N N . GLU A 1 88 ? 1.211 10.629 4.446 1.00 0.00 88 GLU A N 2
ATOM 3080 C CA . GLU A 1 88 ? 0.258 9.582 4.099 1.00 0.00 88 GLU A CA 2
ATOM 3081 C C . GLU A 1 88 ? 0.070 9.496 2.587 1.00 0.00 88 GLU A C 2
ATOM 3082 O O . GLU A 1 88 ? 0.347 8.464 1.974 1.00 0.00 88 GLU A O 2
ATOM 3094 N N . LEU A 1 89 ? -0.402 10.586 1.993 1.00 0.00 89 LEU A N 2
ATOM 3095 C CA . LEU A 1 89 ? -0.627 10.635 0.552 1.00 0.00 89 LEU A CA 2
ATOM 3096 C C . LEU A 1 89 ? 0.145 11.789 -0.081 1.00 0.00 89 LEU A C 2
ATOM 3097 O O . LEU A 1 89 ? 0.268 11.870 -1.303 1.00 0.00 89 LEU A O 2
ATOM 3113 N N . ASP A 1 90 ? 0.663 12.678 0.759 1.00 0.00 90 ASP A N 2
ATOM 3114 C CA . ASP A 1 90 ? 1.426 13.826 0.282 1.00 0.00 90 ASP A CA 2
ATOM 3115 C C . ASP A 1 90 ? 2.852 13.419 -0.077 1.00 0.00 90 ASP A C 2
ATOM 3116 O O . ASP A 1 90 ? 3.520 14.090 -0.864 1.00 0.00 90 ASP A O 2
ATOM 3125 N N . TYR A 1 91 ? 3.312 12.317 0.505 1.00 0.00 91 TYR A N 2
ATOM 3126 C CA . TYR A 1 91 ? 4.660 11.823 0.249 1.00 0.00 91 TYR A CA 2
ATOM 3127 C C . TYR A 1 91 ? 4.809 11.377 -1.202 1.00 0.00 91 TYR A C 2
ATOM 3128 O O . TYR A 1 91 ? 3.896 10.787 -1.778 1.00 0.00 91 TYR A O 2
ATOM 3146 N N . GLN A 1 92 ? 5.969 11.661 -1.785 1.00 0.00 92 GLN A N 2
ATOM 3147 C CA . GLN A 1 92 ? 6.240 11.289 -3.169 1.00 0.00 92 GLN A CA 2
ATOM 3148 C C . GLN A 1 92 ? 7.495 10.427 -3.265 1.00 0.00 92 GLN A C 2
ATOM 3149 O O . GLN A 1 92 ? 8.615 10.929 -3.159 1.00 0.00 92 GLN A O 2
ATOM 3163 N N . LEU A 1 93 ? 7.300 9.129 -3.467 1.00 0.00 93 LEU A N 2
ATOM 3164 C CA . LEU A 1 93 ? 8.417 8.197 -3.578 1.00 0.00 93 LEU A CA 2
ATOM 3165 C C . LEU A 1 93 ? 9.365 8.613 -4.698 1.00 0.00 93 LEU A C 2
ATOM 3166 O O . LEU A 1 93 ? 8.929 8.994 -5.784 1.00 0.00 93 LEU A O 2
ATOM 3182 N N . GLN A 1 94 ? 10.664 8.536 -4.426 1.00 0.00 94 GLN A N 2
ATOM 3183 C CA . GLN A 1 94 ? 11.674 8.904 -5.411 1.00 0.00 94 GLN A CA 2
ATOM 3184 C C . GLN A 1 94 ? 12.266 7.664 -6.073 1.00 0.00 94 GLN A C 2
ATOM 3185 O O . GLN A 1 94 ? 12.017 7.397 -7.249 1.00 0.00 94 GLN A O 2
ATOM 3199 N N . ASP A 1 95 ? 13.050 6.910 -5.310 1.00 0.00 95 ASP A N 2
ATOM 3200 C CA . ASP A 1 95 ? 13.677 5.697 -5.822 1.00 0.00 95 ASP A CA 2
ATOM 3201 C C . ASP A 1 95 ? 14.324 4.902 -4.693 1.00 0.00 95 ASP A C 2
ATOM 3202 O O . ASP A 1 95 ? 14.364 5.352 -3.548 1.00 0.00 95 ASP A O 2
ATOM 3211 N N . GLN A 1 96 ? 14.828 3.717 -5.024 1.00 0.00 96 GLN A N 2
ATOM 3212 C CA . GLN A 1 96 ? 15.471 2.859 -4.036 1.00 0.00 96 GLN A CA 2
ATOM 3213 C C . GLN A 1 96 ? 14.777 2.970 -2.683 1.00 0.00 96 GLN A C 2
ATOM 3214 O O . GLN A 1 96 ? 15.409 2.827 -1.636 1.00 0.00 96 GLN A O 2
ATOM 3228 N N . ASP A 1 97 ? 13.474 3.228 -2.712 1.00 0.00 97 ASP A N 2
ATOM 3229 C CA . ASP A 1 97 ? 12.694 3.358 -1.487 1.00 0.00 97 ASP A CA 2
ATOM 3230 C C . ASP A 1 97 ? 11.949 2.064 -1.177 1.00 0.00 97 ASP A C 2
ATOM 3231 O O . ASP A 1 97 ? 11.342 1.458 -2.060 1.00 0.00 97 ASP A O 2
ATOM 3240 N N . SER A 1 98 ? 11.999 1.645 0.084 1.00 0.00 98 SER A N 2
ATOM 3241 C CA . SER A 1 98 ? 11.334 0.420 0.510 1.00 0.00 98 SER A CA 2
ATOM 3242 C C . SER A 1 98 ? 10.029 0.734 1.234 1.00 0.00 98 SER A C 2
ATOM 3243 O O . SER A 1 98 ? 10.017 1.462 2.228 1.00 0.00 98 SER A O 2
ATOM 3251 N N . ILE A 1 99 ? 8.931 0.181 0.730 1.00 0.00 99 ILE A N 2
ATOM 3252 C CA . ILE A 1 99 ? 7.620 0.401 1.329 1.00 0.00 99 ILE A CA 2
ATOM 3253 C C . ILE A 1 99 ? 7.095 -0.871 1.985 1.00 0.00 99 ILE A C 2
ATOM 3254 O O . ILE A 1 99 ? 6.988 -1.916 1.342 1.00 0.00 99 ILE A O 2
ATOM 3270 N N . LEU A 1 100 ? 6.768 -0.775 3.269 1.00 0.00 100 LEU A N 2
ATOM 3271 C CA . LEU A 1 100 ? 6.251 -1.919 4.014 1.00 0.00 100 LEU A CA 2
ATOM 3272 C C . LEU A 1 100 ? 4.761 -1.755 4.298 1.00 0.00 100 LEU A C 2
ATOM 3273 O O . LEU A 1 100 ? 4.297 -0.662 4.624 1.00 0.00 100 LEU A O 2
ATOM 3289 N N . PHE A 1 101 ? 4.017 -2.849 4.175 1.00 0.00 101 PHE A N 2
ATOM 3290 C CA . PHE A 1 101 ? 2.580 -2.827 4.420 1.00 0.00 101 PHE A CA 2
ATOM 3291 C C . PHE A 1 101 ? 2.178 -3.927 5.398 1.00 0.00 101 PHE A C 2
ATOM 3292 O O . PHE A 1 101 ? 2.343 -5.114 5.115 1.00 0.00 101 PHE A O 2
ATOM 3309 N N . ILE A 1 102 ? 1.651 -3.524 6.549 1.00 0.00 102 ILE A N 2
ATOM 3310 C CA . ILE A 1 102 ? 1.226 -4.474 7.568 1.00 0.00 102 ILE A CA 2
ATOM 3311 C C . ILE A 1 102 ? -0.295 -4.538 7.660 1.00 0.00 102 ILE A C 2
ATOM 3312 O O . ILE A 1 102 ? -0.963 -3.513 7.796 1.00 0.00 102 ILE A O 2
ATOM 3328 N N . SER A 1 103 ? -0.837 -5.750 7.587 1.00 0.00 103 SER A N 2
ATOM 3329 C CA . SER A 1 103 ? -2.280 -5.948 7.659 1.00 0.00 103 SER A CA 2
ATOM 3330 C C . SER A 1 103 ? -2.666 -6.658 8.953 1.00 0.00 103 SER A C 2
ATOM 3331 O O . SER A 1 103 ? -2.211 -7.769 9.226 1.00 0.00 103 SER A O 2
ATOM 3339 N N . THR A 1 104 ? -3.509 -6.007 9.749 1.00 0.00 104 THR A N 2
ATOM 3340 C CA . THR A 1 104 ? -3.957 -6.573 11.015 1.00 0.00 104 THR A CA 2
ATOM 3341 C C . THR A 1 104 ? -5.467 -6.440 11.173 1.00 0.00 104 THR A C 2
ATOM 3342 O O . THR A 1 104 ? -5.964 -6.144 12.261 1.00 0.00 104 THR A O 2
ATOM 3353 N N . LEU A 1 105 ? -6.193 -6.662 10.083 1.00 0.00 105 LEU A N 2
ATOM 3354 C CA . LEU A 1 105 ? -7.649 -6.568 10.101 1.00 0.00 105 LEU A CA 2
ATOM 3355 C C . LEU A 1 105 ? -8.286 -7.928 9.832 1.00 0.00 105 LEU A C 2
ATOM 3356 O O . LEU A 1 105 ? -8.411 -8.350 8.683 1.00 0.00 105 LEU A O 2
ATOM 3372 N N . HIS A 1 106 ? -8.689 -8.608 10.901 1.00 0.00 106 HIS A N 2
ATOM 3373 C CA . HIS A 1 106 ? -9.316 -9.920 10.780 1.00 0.00 106 HIS A CA 2
ATOM 3374 C C . HIS A 1 106 ? -10.820 -9.785 10.562 1.00 0.00 106 HIS A C 2
ATOM 3375 O O . HIS A 1 106 ? -11.435 -10.605 9.882 1.00 0.00 106 HIS A O 2
ATOM 3390 N N . GLY A 1 107 ? -11.407 -8.743 11.145 1.00 0.00 107 GLY A N 2
ATOM 3391 C CA . GLY A 1 107 ? -12.834 -8.521 11.003 1.00 0.00 107 GLY A CA 2
ATOM 3392 C C . GLY A 1 107 ? -13.654 -9.420 11.907 1.00 0.00 107 GLY A C 2
ATOM 3393 O O . GLY A 1 107 ? -14.517 -8.948 12.646 1.00 0.00 107 GLY A O 2
ATOM 3397 N N . GLY A 1 108 ? -13.385 -10.721 11.847 1.00 0.00 108 GLY A N 2
ATOM 3398 C CA . GLY A 1 108 ? -14.114 -11.667 12.670 1.00 0.00 108 GLY A CA 2
ATOM 3399 C C . GLY A 1 108 ? -15.212 -12.378 11.903 1.00 0.00 108 GLY A C 2
ATOM 3400 O O . GLY A 1 108 ? -16.363 -11.941 11.905 1.00 0.00 108 GLY A O 2
ATOM 3404 N N . SER A 1 109 ? -14.856 -13.475 11.243 1.00 0.00 109 SER A N 2
ATOM 3405 C CA . SER A 1 109 ? -15.818 -14.245 10.463 1.00 0.00 109 SER A CA 2
ATOM 3406 C C . SER A 1 109 ? -16.385 -15.398 11.285 1.00 0.00 109 SER A C 2
ATOM 3407 O O . SER A 1 109 ? -15.975 -15.625 12.423 1.00 0.00 109 SER A O 2
ATOM 3415 N N . GLY A 1 110 ? -17.332 -16.125 10.699 1.00 0.00 110 GLY A N 2
ATOM 3416 C CA . GLY A 1 110 ? -17.941 -17.246 11.391 1.00 0.00 110 GLY A CA 2
ATOM 3417 C C . GLY A 1 110 ? -19.444 -17.297 11.202 1.00 0.00 110 GLY A C 2
ATOM 3418 O O . GLY A 1 110 ? -20.115 -16.268 11.116 1.00 0.00 110 GLY A O 2
ATOM 3422 N N . PRO A 1 111 ? -19.995 -18.517 11.134 1.00 0.00 111 PRO A N 2
ATOM 3423 C CA . PRO A 1 111 ? -21.435 -18.727 10.952 1.00 0.00 111 PRO A CA 2
ATOM 3424 C C . PRO A 1 111 ? -22.239 -18.326 12.184 1.00 0.00 111 PRO A C 2
ATOM 3425 O O . PRO A 1 111 ? -21.675 -17.922 13.201 1.00 0.00 111 PRO A O 2
ATOM 3436 N N . SER A 1 112 ? -23.560 -18.440 12.086 1.00 0.00 112 SER A N 2
ATOM 3437 C CA . SER A 1 112 ? -24.442 -18.086 13.192 1.00 0.00 112 SER A CA 2
ATOM 3438 C C . SER A 1 112 ? -25.345 -19.258 13.563 1.00 0.00 112 SER A C 2
ATOM 3439 O O . SER A 1 112 ? -25.784 -20.015 12.698 1.00 0.00 112 SER A O 2
ATOM 3447 N N . SER A 1 113 ? -25.618 -19.400 14.856 1.00 0.00 113 SER A N 2
ATOM 3448 C CA . SER A 1 113 ? -26.466 -20.481 15.344 1.00 0.00 113 SER A CA 2
ATOM 3449 C C . SER A 1 113 ? -27.618 -19.933 16.181 1.00 0.00 113 SER A C 2
ATOM 3450 O O . SER A 1 113 ? -27.660 -18.745 16.497 1.00 0.00 113 SER A O 2
ATOM 3458 N N . GLY A 1 114 ? -28.553 -20.810 16.535 1.00 0.00 114 GLY A N 2
ATOM 3459 C CA . GLY A 1 114 ? -29.693 -20.396 17.332 1.00 0.00 114 GLY A CA 2
ATOM 3460 C C . GLY A 1 114 ? -30.743 -21.483 17.450 1.00 0.00 114 GLY A C 2
ATOM 3461 O O . GLY A 1 114 ? -30.798 -22.196 18.452 1.00 0.00 114 GLY A O 2
ATOM 3465 N N . GLY A 1 1 ? 19.799 2.702 -36.217 1.00 0.00 1 GLY A N 3
ATOM 3466 C CA . GLY A 1 1 ? 18.928 3.772 -35.768 1.00 0.00 1 GLY A CA 3
ATOM 3467 C C . GLY A 1 1 ? 18.891 3.894 -34.258 1.00 0.00 1 GLY A C 3
ATOM 3468 O O . GLY A 1 1 ? 18.708 2.903 -33.552 1.00 0.00 1 GLY A O 3
ATOM 3472 N N . SER A 1 2 ? 19.068 5.114 -33.760 1.00 0.00 2 SER A N 3
ATOM 3473 C CA . SER A 1 2 ? 19.060 5.362 -32.323 1.00 0.00 2 SER A CA 3
ATOM 3474 C C . SER A 1 2 ? 17.842 6.187 -31.921 1.00 0.00 2 SER A C 3
ATOM 3475 O O . SER A 1 2 ? 17.328 6.981 -32.709 1.00 0.00 2 SER A O 3
ATOM 3483 N N . SER A 1 3 ? 17.385 5.994 -30.688 1.00 0.00 3 SER A N 3
ATOM 3484 C CA . SER A 1 3 ? 16.224 6.717 -30.180 1.00 0.00 3 SER A CA 3
ATOM 3485 C C . SER A 1 3 ? 16.646 7.779 -29.169 1.00 0.00 3 SER A C 3
ATOM 3486 O O . SER A 1 3 ? 17.197 7.465 -28.115 1.00 0.00 3 SER A O 3
ATOM 3494 N N . GLY A 1 4 ? 16.381 9.040 -29.499 1.00 0.00 4 GLY A N 3
ATOM 3495 C CA . GLY A 1 4 ? 16.739 10.130 -28.611 1.00 0.00 4 GLY A CA 3
ATOM 3496 C C . GLY A 1 4 ? 15.525 10.859 -28.069 1.00 0.00 4 GLY A C 3
ATOM 3497 O O . GLY A 1 4 ? 14.999 11.766 -28.713 1.00 0.00 4 GLY A O 3
ATOM 3501 N N . SER A 1 5 ? 15.078 10.460 -26.883 1.00 0.00 5 SER A N 3
ATOM 3502 C CA . SER A 1 5 ? 13.915 11.078 -26.257 1.00 0.00 5 SER A CA 3
ATOM 3503 C C . SER A 1 5 ? 14.327 11.908 -25.045 1.00 0.00 5 SER A C 3
ATOM 3504 O O . SER A 1 5 ? 15.308 11.598 -24.370 1.00 0.00 5 SER A O 3
ATOM 3512 N N . SER A 1 6 ? 13.569 12.967 -24.776 1.00 0.00 6 SER A N 3
ATOM 3513 C CA . SER A 1 6 ? 13.856 13.846 -23.649 1.00 0.00 6 SER A CA 3
ATOM 3514 C C . SER A 1 6 ? 12.583 14.519 -23.147 1.00 0.00 6 SER A C 3
ATOM 3515 O O . SER A 1 6 ? 11.676 14.815 -23.923 1.00 0.00 6 SER A O 3
ATOM 3523 N N . GLY A 1 7 ? 12.523 14.759 -21.840 1.00 0.00 7 GLY A N 3
ATOM 3524 C CA . GLY A 1 7 ? 11.358 15.396 -21.255 1.00 0.00 7 GLY A CA 3
ATOM 3525 C C . GLY A 1 7 ? 10.784 14.603 -20.098 1.00 0.00 7 GLY A C 3
ATOM 3526 O O . GLY A 1 7 ? 10.983 14.955 -18.936 1.00 0.00 7 GLY A O 3
ATOM 3530 N N . MET A 1 8 ? 10.068 13.529 -20.416 1.00 0.00 8 MET A N 3
ATOM 3531 C CA . MET A 1 8 ? 9.462 12.684 -19.393 1.00 0.00 8 MET A CA 3
ATOM 3532 C C . MET A 1 8 ? 10.508 12.220 -18.383 1.00 0.00 8 MET A C 3
ATOM 3533 O O . MET A 1 8 ? 11.708 12.389 -18.596 1.00 0.00 8 MET A O 3
ATOM 3547 N N . ALA A 1 9 ? 10.043 11.634 -17.284 1.00 0.00 9 ALA A N 3
ATOM 3548 C CA . ALA A 1 9 ? 10.938 11.144 -16.244 1.00 0.00 9 ALA A CA 3
ATOM 3549 C C . ALA A 1 9 ? 11.277 9.673 -16.459 1.00 0.00 9 ALA A C 3
ATOM 3550 O O . ALA A 1 9 ? 10.741 9.028 -17.360 1.00 0.00 9 ALA A O 3
ATOM 3557 N N . ALA A 1 10 ? 12.172 9.149 -15.628 1.00 0.00 10 ALA A N 3
ATOM 3558 C CA . ALA A 1 10 ? 12.582 7.753 -15.728 1.00 0.00 10 ALA A CA 3
ATOM 3559 C C . ALA A 1 10 ? 11.813 6.883 -14.739 1.00 0.00 10 ALA A C 3
ATOM 3560 O O . ALA A 1 10 ? 11.371 7.342 -13.685 1.00 0.00 10 ALA A O 3
ATOM 3567 N N . PRO A 1 11 ? 11.648 5.598 -15.084 1.00 0.00 11 PRO A N 3
ATOM 3568 C CA . PRO A 1 11 ? 10.932 4.637 -14.240 1.00 0.00 11 PRO A CA 3
ATOM 3569 C C . PRO A 1 11 ? 11.700 4.298 -12.967 1.00 0.00 11 PRO A C 3
ATOM 3570 O O . PRO A 1 11 ? 12.840 3.835 -13.023 1.00 0.00 11 PRO A O 3
ATOM 3581 N N . LEU A 1 12 ? 11.070 4.532 -11.822 1.00 0.00 12 LEU A N 3
ATOM 3582 C CA . LEU A 1 12 ? 11.694 4.251 -10.534 1.00 0.00 12 LEU A CA 3
ATOM 3583 C C . LEU A 1 12 ? 11.364 2.837 -10.066 1.00 0.00 12 LEU A C 3
ATOM 3584 O O . LEU A 1 12 ? 10.355 2.258 -10.470 1.00 0.00 12 LEU A O 3
ATOM 3600 N N . CYS A 1 13 ? 12.220 2.288 -9.210 1.00 0.00 13 CYS A N 3
ATOM 3601 C CA . CYS A 1 13 ? 12.019 0.942 -8.686 1.00 0.00 13 CYS A CA 3
ATOM 3602 C C . CYS A 1 13 ? 11.969 0.954 -7.161 1.00 0.00 13 CYS A C 3
ATOM 3603 O O . CYS A 1 13 ? 12.885 1.446 -6.503 1.00 0.00 13 CYS A O 3
ATOM 3611 N N . VAL A 1 14 ? 10.890 0.411 -6.605 1.00 0.00 14 VAL A N 3
ATOM 3612 C CA . VAL A 1 14 ? 10.720 0.360 -5.158 1.00 0.00 14 VAL A CA 3
ATOM 3613 C C . VAL A 1 14 ? 10.469 -1.067 -4.684 1.00 0.00 14 VAL A C 3
ATOM 3614 O O . VAL A 1 14 ? 9.803 -1.851 -5.361 1.00 0.00 14 VAL A O 3
ATOM 3627 N N . LYS A 1 15 ? 11.007 -1.400 -3.516 1.00 0.00 15 LYS A N 3
ATOM 3628 C CA . LYS A 1 15 ? 10.842 -2.732 -2.948 1.00 0.00 15 LYS A CA 3
ATOM 3629 C C . LYS A 1 15 ? 9.676 -2.764 -1.965 1.00 0.00 15 LYS A C 3
ATOM 3630 O O . LYS A 1 15 ? 9.682 -2.056 -0.957 1.00 0.00 15 LYS A O 3
ATOM 3649 N N . VAL A 1 16 ? 8.678 -3.590 -2.263 1.00 0.00 16 VAL A N 3
ATOM 3650 C CA . VAL A 1 16 ? 7.507 -3.716 -1.403 1.00 0.00 16 VAL A CA 3
ATOM 3651 C C . VAL A 1 16 ? 7.625 -4.930 -0.489 1.00 0.00 16 VAL A C 3
ATOM 3652 O O . VAL A 1 16 ? 7.952 -6.027 -0.938 1.00 0.00 16 VAL A O 3
ATOM 3665 N N . GLU A 1 17 ? 7.355 -4.724 0.797 1.00 0.00 17 GLU A N 3
ATOM 3666 C CA . GLU A 1 17 ? 7.430 -5.802 1.775 1.00 0.00 17 GLU A CA 3
ATOM 3667 C C . GLU A 1 17 ? 6.152 -5.875 2.605 1.00 0.00 17 GLU A C 3
ATOM 3668 O O . GLU A 1 17 ? 5.693 -4.869 3.147 1.00 0.00 17 GLU A O 3
ATOM 3680 N N . PHE A 1 18 ? 5.582 -7.071 2.700 1.00 0.00 18 PHE A N 3
ATOM 3681 C CA . PHE A 1 18 ? 4.356 -7.276 3.462 1.00 0.00 18 PHE A CA 3
ATOM 3682 C C . PHE A 1 18 ? 4.594 -8.228 4.630 1.00 0.00 18 PHE A C 3
ATOM 3683 O O . PHE A 1 18 ? 5.328 -9.208 4.507 1.00 0.00 18 PHE A O 3
ATOM 3700 N N . GLY A 1 19 ? 3.969 -7.931 5.766 1.00 0.00 19 GLY A N 3
ATOM 3701 C CA . GLY A 1 19 ? 4.126 -8.769 6.940 1.00 0.00 19 GLY A CA 3
ATOM 3702 C C . GLY A 1 19 ? 2.833 -9.450 7.344 1.00 0.00 19 GLY A C 3
ATOM 3703 O O . GLY A 1 19 ? 1.746 -8.927 7.101 1.00 0.00 19 GLY A O 3
ATOM 3707 N N . GLY A 1 20 ? 2.950 -10.621 7.961 1.00 0.00 20 GLY A N 3
ATOM 3708 C CA . GLY A 1 20 ? 1.774 -11.356 8.388 1.00 0.00 20 GLY A CA 3
ATOM 3709 C C . GLY A 1 20 ? 1.281 -12.325 7.332 1.00 0.00 20 GLY A C 3
ATOM 3710 O O . GLY A 1 20 ? 1.921 -13.340 7.063 1.00 0.00 20 GLY A O 3
ATOM 3714 N N . GLY A 1 21 ? 0.136 -12.012 6.732 1.00 0.00 21 GLY A N 3
ATOM 3715 C CA . GLY A 1 21 ? -0.425 -12.874 5.708 1.00 0.00 21 GLY A CA 3
ATOM 3716 C C . GLY A 1 21 ? -0.765 -12.119 4.438 1.00 0.00 21 GLY A C 3
ATOM 3717 O O . GLY A 1 21 ? -1.042 -12.725 3.403 1.00 0.00 21 GLY A O 3
ATOM 3721 N N . ALA A 1 22 ? -0.745 -10.793 4.516 1.00 0.00 22 ALA A N 3
ATOM 3722 C CA . ALA A 1 22 ? -1.053 -9.955 3.364 1.00 0.00 22 ALA A CA 3
ATOM 3723 C C . ALA A 1 22 ? -0.188 -10.329 2.165 1.00 0.00 22 ALA A C 3
ATOM 3724 O O . ALA A 1 22 ? -0.517 -10.003 1.026 1.00 0.00 22 ALA A O 3
ATOM 3731 N N . GLU A 1 23 ? 0.919 -11.016 2.432 1.00 0.00 23 GLU A N 3
ATOM 3732 C CA . GLU A 1 23 ? 1.831 -11.433 1.374 1.00 0.00 23 GLU A CA 3
ATOM 3733 C C . GLU A 1 23 ? 1.149 -12.412 0.421 1.00 0.00 23 GLU A C 3
ATOM 3734 O O . GLU A 1 23 ? 1.570 -12.577 -0.724 1.00 0.00 23 GLU A O 3
ATOM 3746 N N . LEU A 1 24 ? 0.094 -13.059 0.904 1.00 0.00 24 LEU A N 3
ATOM 3747 C CA . LEU A 1 24 ? -0.648 -14.022 0.097 1.00 0.00 24 LEU A CA 3
ATOM 3748 C C . LEU A 1 24 ? -1.392 -13.324 -1.037 1.00 0.00 24 LEU A C 3
ATOM 3749 O O . LEU A 1 24 ? -1.541 -13.875 -2.128 1.00 0.00 24 LEU A O 3
ATOM 3765 N N . LEU A 1 25 ? -1.856 -12.107 -0.772 1.00 0.00 25 LEU A N 3
ATOM 3766 C CA . LEU A 1 25 ? -2.584 -11.332 -1.770 1.00 0.00 25 LEU A CA 3
ATOM 3767 C C . LEU A 1 25 ? -1.663 -10.912 -2.911 1.00 0.00 25 LEU A C 3
ATOM 3768 O O . LEU A 1 25 ? -2.105 -10.315 -3.893 1.00 0.00 25 LEU A O 3
ATOM 3784 N N . PHE A 1 26 ? -0.380 -11.231 -2.777 1.00 0.00 26 PHE A N 3
ATOM 3785 C CA . PHE A 1 26 ? 0.604 -10.888 -3.797 1.00 0.00 26 PHE A CA 3
ATOM 3786 C C . PHE A 1 26 ? 1.452 -12.103 -4.164 1.00 0.00 26 PHE A C 3
ATOM 3787 O O . PHE A 1 26 ? 2.553 -12.285 -3.644 1.00 0.00 26 PHE A O 3
ATOM 3804 N N . ASP A 1 27 ? 0.931 -12.931 -5.062 1.00 0.00 27 ASP A N 3
ATOM 3805 C CA . ASP A 1 27 ? 1.639 -14.128 -5.501 1.00 0.00 27 ASP A CA 3
ATOM 3806 C C . ASP A 1 27 ? 2.332 -14.810 -4.325 1.00 0.00 27 ASP A C 3
ATOM 3807 O O . ASP A 1 27 ? 3.317 -15.525 -4.502 1.00 0.00 27 ASP A O 3
ATOM 3816 N N . GLY A 1 28 ? 1.809 -14.583 -3.124 1.00 0.00 28 GLY A N 3
ATOM 3817 C CA . GLY A 1 28 ? 2.391 -15.182 -1.936 1.00 0.00 28 GLY A CA 3
ATOM 3818 C C . GLY A 1 28 ? 3.899 -15.029 -1.889 1.00 0.00 28 GLY A C 3
ATOM 3819 O O . GLY A 1 28 ? 4.634 -16.007 -2.027 1.00 0.00 28 GLY A O 3
ATOM 3823 N N . VAL A 1 29 ? 4.361 -13.798 -1.696 1.00 0.00 29 VAL A N 3
ATOM 3824 C CA . VAL A 1 29 ? 5.791 -13.520 -1.632 1.00 0.00 29 VAL A CA 3
ATOM 3825 C C . VAL A 1 29 ? 6.098 -12.456 -0.584 1.00 0.00 29 VAL A C 3
ATOM 3826 O O . VAL A 1 29 ? 5.292 -11.557 -0.341 1.00 0.00 29 VAL A O 3
ATOM 3839 N N . LYS A 1 30 ? 7.269 -12.563 0.035 1.00 0.00 30 LYS A N 3
ATOM 3840 C CA . LYS A 1 30 ? 7.685 -11.610 1.057 1.00 0.00 30 LYS A CA 3
ATOM 3841 C C . LYS A 1 30 ? 8.002 -10.252 0.437 1.00 0.00 30 LYS A C 3
ATOM 3842 O O . LYS A 1 30 ? 7.266 -9.284 0.627 1.00 0.00 30 LYS A O 3
ATOM 3861 N N . LYS A 1 31 ? 9.102 -10.189 -0.306 1.00 0.00 31 LYS A N 3
ATOM 3862 C CA . LYS A 1 31 ? 9.517 -8.952 -0.956 1.00 0.00 31 LYS A CA 3
ATOM 3863 C C . LYS A 1 31 ? 9.154 -8.968 -2.438 1.00 0.00 31 LYS A C 3
ATOM 3864 O O . LYS A 1 31 ? 9.432 -9.938 -3.144 1.00 0.00 31 LYS A O 3
ATOM 3883 N N . HIS A 1 32 ? 8.534 -7.889 -2.903 1.00 0.00 32 HIS A N 3
ATOM 3884 C CA . HIS A 1 32 ? 8.136 -7.779 -4.302 1.00 0.00 32 HIS A CA 3
ATOM 3885 C C . HIS A 1 32 ? 8.780 -6.560 -4.956 1.00 0.00 32 HIS A C 3
ATOM 3886 O O . HIS A 1 32 ? 8.705 -5.450 -4.429 1.00 0.00 32 HIS A O 3
ATOM 3901 N N . GLN A 1 33 ? 9.412 -6.776 -6.105 1.00 0.00 33 GLN A N 3
ATOM 3902 C CA . GLN A 1 33 ? 10.070 -5.695 -6.829 1.00 0.00 33 GLN A CA 3
ATOM 3903 C C . GLN A 1 33 ? 9.065 -4.906 -7.662 1.00 0.00 33 GLN A C 3
ATOM 3904 O O . GLN A 1 33 ? 8.365 -5.468 -8.505 1.00 0.00 33 GLN A O 3
ATOM 3918 N N . VAL A 1 34 ? 8.997 -3.601 -7.419 1.00 0.00 34 VAL A N 3
ATOM 3919 C CA . VAL A 1 34 ? 8.078 -2.735 -8.146 1.00 0.00 34 VAL A CA 3
ATOM 3920 C C . VAL A 1 34 ? 8.835 -1.712 -8.987 1.00 0.00 34 VAL A C 3
ATOM 3921 O O . VAL A 1 34 ? 9.869 -1.192 -8.568 1.00 0.00 34 VAL A O 3
ATOM 3934 N N . ALA A 1 35 ? 8.312 -1.428 -10.175 1.00 0.00 35 ALA A N 3
ATOM 3935 C CA . ALA A 1 35 ? 8.937 -0.466 -11.074 1.00 0.00 35 ALA A CA 3
ATOM 3936 C C . ALA A 1 35 ? 7.906 0.499 -11.649 1.00 0.00 35 ALA A C 3
ATOM 3937 O O . ALA A 1 35 ? 7.266 0.209 -12.661 1.00 0.00 35 ALA A O 3
ATOM 3944 N N . LEU A 1 36 ? 7.748 1.646 -10.998 1.00 0.00 36 LEU A N 3
ATOM 3945 C CA . LEU A 1 36 ? 6.793 2.654 -11.444 1.00 0.00 36 LEU A CA 3
ATOM 3946 C C . LEU A 1 36 ? 7.315 3.394 -12.672 1.00 0.00 36 LEU A C 3
ATOM 3947 O O . LEU A 1 36 ? 8.462 3.839 -12.717 1.00 0.00 36 LEU A O 3
ATOM 3963 N N . PRO A 1 37 ? 6.454 3.530 -13.692 1.00 0.00 37 PRO A N 3
ATOM 3964 C CA . PRO A 1 37 ? 6.805 4.218 -14.938 1.00 0.00 37 PRO A CA 3
ATOM 3965 C C . PRO A 1 37 ? 6.967 5.722 -14.744 1.00 0.00 37 PRO A C 3
ATOM 3966 O O . PRO A 1 37 ? 6.139 6.367 -14.102 1.00 0.00 37 PRO A O 3
ATOM 3977 N N . GLY A 1 38 ? 8.038 6.275 -15.305 1.00 0.00 38 GLY A N 3
ATOM 3978 C CA . GLY A 1 38 ? 8.288 7.699 -15.182 1.00 0.00 38 GLY A CA 3
ATOM 3979 C C . GLY A 1 38 ? 7.142 8.536 -15.714 1.00 0.00 38 GLY A C 3
ATOM 3980 O O . GLY A 1 38 ? 6.598 8.249 -16.780 1.00 0.00 38 GLY A O 3
ATOM 3984 N N . GLN A 1 39 ? 6.774 9.574 -14.969 1.00 0.00 39 GLN A N 3
ATOM 3985 C CA . GLN A 1 39 ? 5.683 10.454 -15.372 1.00 0.00 39 GLN A CA 3
ATOM 3986 C C . GLN A 1 39 ? 6.066 11.918 -15.184 1.00 0.00 39 GLN A C 3
ATOM 3987 O O . GLN A 1 39 ? 7.203 12.230 -14.832 1.00 0.00 39 GLN A O 3
ATOM 4001 N N . GLU A 1 40 ? 5.110 12.81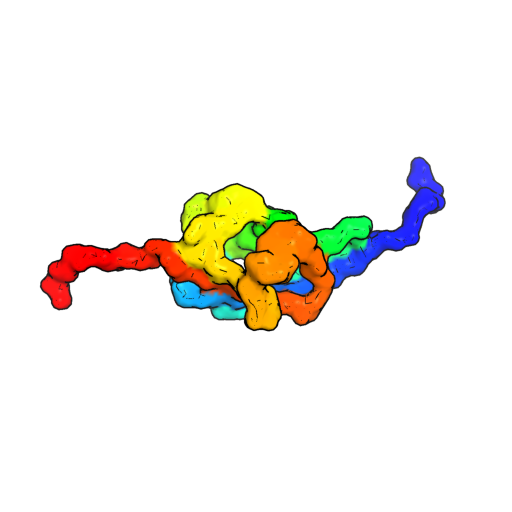0 -15.421 1.00 0.00 40 GLU A N 3
ATOM 4002 C CA . GLU A 1 40 ? 5.350 14.241 -15.279 1.00 0.00 40 GLU A CA 3
ATOM 4003 C C . GLU A 1 40 ? 5.531 14.620 -13.812 1.00 0.00 40 GLU A C 3
ATOM 4004 O O . GLU A 1 40 ? 5.843 15.766 -13.490 1.00 0.00 40 GLU A O 3
ATOM 4016 N N . GLU A 1 41 ? 5.332 13.647 -12.927 1.00 0.00 41 GLU A N 3
ATOM 4017 C CA . GLU A 1 41 ? 5.472 13.879 -11.494 1.00 0.00 41 GLU A CA 3
ATOM 4018 C C . GLU A 1 41 ? 5.944 12.614 -10.782 1.00 0.00 41 GLU A C 3
ATOM 4019 O O . GLU A 1 41 ? 5.747 11.495 -11.256 1.00 0.00 41 GLU A O 3
ATOM 4031 N N . PRO A 1 42 ? 6.582 12.795 -9.617 1.00 0.00 42 PRO A N 3
ATOM 4032 C CA . PRO A 1 42 ? 7.096 11.681 -8.814 1.00 0.00 42 PRO A CA 3
ATOM 4033 C C . PRO A 1 42 ? 5.978 10.856 -8.186 1.00 0.00 42 PRO A C 3
ATOM 4034 O O . PRO A 1 42 ? 5.144 11.382 -7.449 1.00 0.00 42 PRO A O 3
ATOM 4045 N N . TRP A 1 43 ? 5.967 9.561 -8.482 1.00 0.00 43 TRP A N 3
ATOM 4046 C CA . TRP A 1 43 ? 4.951 8.663 -7.945 1.00 0.00 43 TRP A CA 3
ATOM 4047 C C . TRP A 1 43 ? 4.731 8.918 -6.457 1.00 0.00 43 TRP A C 3
ATOM 4048 O O . TRP A 1 43 ? 5.645 8.756 -5.649 1.00 0.00 43 TRP A O 3
ATOM 4069 N N . ASP A 1 44 ? 3.514 9.315 -6.104 1.00 0.00 44 ASP A N 3
ATOM 4070 C CA . ASP A 1 44 ? 3.173 9.591 -4.713 1.00 0.00 44 ASP A CA 3
ATOM 4071 C C . ASP A 1 44 ? 2.321 8.468 -4.129 1.00 0.00 44 ASP A C 3
ATOM 4072 O O . ASP A 1 44 ? 1.520 7.853 -4.834 1.00 0.00 44 ASP A O 3
ATOM 4081 N N . ILE A 1 45 ? 2.500 8.205 -2.839 1.00 0.00 45 ILE A N 3
ATOM 4082 C CA . ILE A 1 45 ? 1.748 7.157 -2.162 1.00 0.00 45 ILE A CA 3
ATOM 4083 C C . ILE A 1 45 ? 0.309 7.100 -2.665 1.00 0.00 45 ILE A C 3
ATOM 4084 O O . ILE A 1 45 ? -0.230 6.021 -2.914 1.00 0.00 45 ILE A O 3
ATOM 4100 N N . ARG A 1 46 ? -0.306 8.268 -2.815 1.00 0.00 46 ARG A N 3
ATOM 4101 C CA . ARG A 1 46 ? -1.682 8.352 -3.289 1.00 0.00 46 ARG A CA 3
ATOM 4102 C C . ARG A 1 46 ? -1.888 7.471 -4.518 1.00 0.00 46 ARG A C 3
ATOM 4103 O O . ARG A 1 46 ? -2.873 6.739 -4.611 1.00 0.00 46 ARG A O 3
ATOM 4124 N N . ASN A 1 47 ? -0.951 7.547 -5.458 1.00 0.00 47 ASN A N 3
ATOM 4125 C CA . ASN A 1 47 ? -1.031 6.757 -6.681 1.00 0.00 47 ASN A CA 3
ATOM 4126 C C . ASN A 1 47 ? -0.374 5.393 -6.492 1.00 0.00 47 ASN A C 3
ATOM 4127 O O . ASN A 1 47 ? -0.928 4.365 -6.885 1.00 0.00 47 ASN A O 3
ATOM 4138 N N . LEU A 1 48 ? 0.808 5.390 -5.886 1.00 0.00 48 LEU A N 3
ATOM 4139 C CA . LEU A 1 48 ? 1.540 4.152 -5.642 1.00 0.00 48 LEU A CA 3
ATOM 4140 C C . LEU A 1 48 ? 0.587 3.016 -5.290 1.00 0.00 48 LEU A C 3
ATOM 4141 O O . LEU A 1 48 ? 0.710 1.904 -5.807 1.00 0.00 48 LEU A O 3
ATOM 4157 N N . LEU A 1 49 ? -0.366 3.301 -4.409 1.00 0.00 49 LEU A N 3
ATOM 4158 C CA . LEU A 1 49 ? -1.343 2.303 -3.988 1.00 0.00 49 LEU A CA 3
ATOM 4159 C C . LEU A 1 49 ? -2.076 1.718 -5.191 1.00 0.00 49 LEU A C 3
ATOM 4160 O O . LEU A 1 49 ? -1.983 0.522 -5.466 1.00 0.00 49 LEU A O 3
ATOM 4176 N N . VAL A 1 50 ? -2.804 2.571 -5.906 1.00 0.00 50 VAL A N 3
ATOM 4177 C CA . VAL A 1 50 ? -3.550 2.139 -7.082 1.00 0.00 50 VAL A CA 3
ATOM 4178 C C . VAL A 1 50 ? -2.813 1.030 -7.825 1.00 0.00 50 VAL A C 3
ATOM 4179 O O . VAL A 1 50 ? -3.417 0.045 -8.247 1.00 0.00 50 VAL A O 3
ATOM 4192 N N . TRP A 1 51 ? -1.505 1.198 -7.979 1.00 0.00 51 TRP A N 3
ATOM 4193 C CA . TRP A 1 51 ? -0.684 0.210 -8.671 1.00 0.00 51 TRP A CA 3
ATOM 4194 C C . TRP A 1 51 ? -0.600 -1.084 -7.870 1.00 0.00 51 TRP A C 3
ATOM 4195 O O . TRP A 1 51 ? -1.024 -2.142 -8.336 1.00 0.00 51 TRP A O 3
ATOM 4216 N N . ILE A 1 52 ? -0.050 -0.993 -6.664 1.00 0.00 52 ILE A N 3
ATOM 4217 C CA . ILE A 1 52 ? 0.088 -2.158 -5.798 1.00 0.00 52 ILE A CA 3
ATOM 4218 C C . ILE A 1 52 ? -1.260 -2.831 -5.562 1.00 0.00 52 ILE A C 3
ATOM 4219 O O . ILE A 1 52 ? -1.325 -4.004 -5.196 1.00 0.00 52 ILE A O 3
ATOM 4235 N N . LYS A 1 53 ? -2.335 -2.080 -5.777 1.00 0.00 53 LYS A N 3
ATOM 4236 C CA . LYS A 1 53 ? -3.683 -2.603 -5.592 1.00 0.00 53 LYS A CA 3
ATOM 4237 C C . LYS A 1 53 ? -4.129 -3.404 -6.811 1.00 0.00 53 LYS A C 3
ATOM 4238 O O . LYS A 1 53 ? -5.053 -4.214 -6.731 1.00 0.00 53 LYS A O 3
ATOM 4257 N N . LYS A 1 54 ? -3.465 -3.174 -7.939 1.00 0.00 54 LYS A N 3
ATOM 4258 C CA . LYS A 1 54 ? -3.790 -3.876 -9.175 1.00 0.00 54 LYS A CA 3
ATOM 4259 C C . LYS A 1 54 ? -2.603 -4.702 -9.660 1.00 0.00 54 LYS A C 3
ATOM 4260 O O . LYS A 1 54 ? -2.648 -5.931 -9.657 1.00 0.00 54 LYS A O 3
ATOM 4279 N N . ASN A 1 55 ? -1.542 -4.017 -10.075 1.00 0.00 55 ASN A N 3
ATOM 4280 C CA . ASN A 1 55 ? -0.342 -4.688 -10.562 1.00 0.00 55 ASN A CA 3
ATOM 4281 C C . ASN A 1 55 ? 0.090 -5.795 -9.604 1.00 0.00 55 ASN A C 3
ATOM 4282 O O . ASN A 1 55 ? -0.027 -6.981 -9.915 1.00 0.00 55 ASN A O 3
ATOM 4293 N N . LEU A 1 56 ? 0.587 -5.399 -8.438 1.00 0.00 56 LEU A N 3
ATOM 4294 C CA . LEU A 1 56 ? 1.036 -6.356 -7.433 1.00 0.00 56 LEU A CA 3
ATOM 4295 C C . LEU A 1 56 ? -0.136 -7.172 -6.897 1.00 0.00 56 LEU A C 3
ATOM 4296 O O . LEU A 1 56 ? -0.248 -8.369 -7.167 1.00 0.00 56 LEU A O 3
ATOM 4312 N N . LEU A 1 57 ? -1.008 -6.518 -6.138 1.00 0.00 57 LEU A N 3
ATOM 4313 C CA . LEU A 1 57 ? -2.174 -7.182 -5.566 1.00 0.00 57 LEU A CA 3
ATOM 4314 C C . LEU A 1 57 ? -2.912 -7.995 -6.625 1.00 0.00 57 LEU A C 3
ATOM 4315 O O . LEU A 1 57 ? -3.349 -7.458 -7.643 1.00 0.00 57 LEU A O 3
ATOM 4331 N N . LYS A 1 58 ? -3.050 -9.293 -6.377 1.00 0.00 58 LYS A N 3
ATOM 4332 C CA . LYS A 1 58 ? -3.738 -10.181 -7.306 1.00 0.00 58 LYS A CA 3
ATOM 4333 C C . LYS A 1 58 ? -5.152 -10.486 -6.822 1.00 0.00 58 LYS A C 3
ATOM 4334 O O . LYS A 1 58 ? -6.049 -10.742 -7.624 1.00 0.00 58 LYS A O 3
ATOM 4353 N N . GLU A 1 59 ? -5.342 -10.453 -5.507 1.00 0.00 59 GLU A N 3
ATOM 4354 C CA . GLU A 1 59 ? -6.648 -10.725 -4.918 1.00 0.00 59 GLU A CA 3
ATOM 4355 C C . GLU A 1 59 ? -7.524 -9.476 -4.936 1.00 0.00 59 GLU A C 3
ATOM 4356 O O . GLU A 1 59 ? -7.128 -8.435 -5.462 1.00 0.00 59 GLU A O 3
ATOM 4368 N N . ARG A 1 60 ? -8.716 -9.588 -4.360 1.00 0.00 60 ARG A N 3
ATOM 4369 C CA . ARG A 1 60 ? -9.649 -8.469 -4.312 1.00 0.00 60 ARG A CA 3
ATOM 4370 C C . ARG A 1 60 ? -9.039 -7.284 -3.568 1.00 0.00 60 ARG A C 3
ATOM 4371 O O . ARG A 1 60 ? -8.463 -7.426 -2.490 1.00 0.00 60 ARG A O 3
ATOM 4392 N N . PRO A 1 61 ? -9.167 -6.086 -4.158 1.00 0.00 61 PRO A N 3
ATOM 4393 C CA . PRO A 1 61 ? -8.635 -4.853 -3.570 1.00 0.00 61 PRO A CA 3
ATOM 4394 C C . PRO A 1 61 ? -9.401 -4.429 -2.321 1.00 0.00 61 PRO A C 3
ATOM 4395 O O . PRO A 1 61 ? -8.805 -4.173 -1.275 1.00 0.00 61 PRO A O 3
ATOM 4406 N N . GLU A 1 62 ? -10.723 -4.359 -2.438 1.00 0.00 62 GLU A N 3
ATOM 4407 C CA . GLU A 1 62 ? -11.569 -3.966 -1.317 1.00 0.00 62 GLU A CA 3
ATOM 4408 C C . GLU A 1 62 ? -11.174 -4.716 -0.048 1.00 0.00 62 GLU A C 3
ATOM 4409 O O . GLU A 1 62 ? -11.443 -4.262 1.064 1.00 0.00 62 GLU A O 3
ATOM 4421 N N . LEU A 1 63 ? -10.535 -5.868 -0.224 1.00 0.00 63 LEU A N 3
ATOM 4422 C CA . LEU A 1 63 ? -10.103 -6.683 0.906 1.00 0.00 63 LEU A CA 3
ATOM 4423 C C . LEU A 1 63 ? -8.848 -6.101 1.549 1.00 0.00 63 LEU A C 3
ATOM 4424 O O . LEU A 1 63 ? -8.811 -5.860 2.756 1.00 0.00 63 LEU A O 3
ATOM 4440 N N . PHE A 1 64 ? -7.823 -5.876 0.734 1.00 0.00 64 PHE A N 3
ATOM 4441 C CA . PHE A 1 64 ? -6.566 -5.321 1.223 1.00 0.00 64 PHE A CA 3
ATOM 4442 C C . PHE A 1 64 ? -6.675 -3.811 1.412 1.00 0.00 64 PHE A C 3
ATOM 4443 O O . PHE A 1 64 ? -6.537 -3.302 2.524 1.00 0.00 64 PHE A O 3
ATOM 4460 N N . ILE A 1 65 ? -6.923 -3.101 0.316 1.00 0.00 65 ILE A N 3
ATOM 4461 C CA . ILE A 1 65 ? -7.051 -1.649 0.361 1.00 0.00 65 ILE A CA 3
ATOM 4462 C C . ILE A 1 65 ? -8.316 -1.187 -0.354 1.00 0.00 65 ILE A C 3
ATOM 4463 O O . ILE A 1 65 ? -8.730 -1.781 -1.349 1.00 0.00 65 ILE A O 3
ATOM 4479 N N . GLN A 1 66 ? -8.924 -0.123 0.160 1.00 0.00 66 GLN A N 3
ATOM 4480 C CA . GLN A 1 66 ? -10.142 0.420 -0.431 1.00 0.00 66 GLN A CA 3
ATOM 4481 C C . GLN A 1 66 ? -9.923 1.849 -0.914 1.00 0.00 66 GLN A C 3
ATOM 4482 O O . GLN A 1 66 ? -9.982 2.796 -0.131 1.00 0.00 66 GLN A O 3
ATOM 4496 N N . GLY A 1 67 ? -9.668 1.998 -2.211 1.00 0.00 67 GLY A N 3
ATOM 4497 C CA . GLY A 1 67 ? -9.443 3.316 -2.776 1.00 0.00 67 GLY A CA 3
ATOM 4498 C C . GLY A 1 67 ? -7.969 3.640 -2.922 1.00 0.00 67 GLY A C 3
ATOM 4499 O O . GLY A 1 67 ? -7.114 2.784 -2.699 1.00 0.00 67 GLY A O 3
ATOM 4503 N N . ASP A 1 68 ? -7.672 4.878 -3.300 1.00 0.00 68 ASP A N 3
ATOM 4504 C CA . ASP A 1 68 ? -6.292 5.313 -3.477 1.00 0.00 68 ASP A CA 3
ATOM 4505 C C . ASP A 1 68 ? -5.546 5.308 -2.146 1.00 0.00 68 ASP A C 3
ATOM 4506 O O . ASP A 1 68 ? -4.317 5.363 -2.112 1.00 0.00 68 ASP A O 3
ATOM 4515 N N . SER A 1 69 ? -6.298 5.242 -1.052 1.00 0.00 69 SER A N 3
ATOM 4516 C CA . SER A 1 69 ? -5.708 5.234 0.282 1.00 0.00 69 SER A CA 3
ATOM 4517 C C . SER A 1 69 ? -5.783 3.842 0.901 1.00 0.00 69 SER A C 3
ATOM 4518 O O . SER A 1 69 ? -6.672 3.054 0.579 1.00 0.00 69 SER A O 3
ATOM 4526 N N . VAL A 1 70 ? -4.841 3.546 1.791 1.00 0.00 70 VAL A N 3
ATOM 4527 C CA . VAL A 1 70 ? -4.800 2.249 2.457 1.00 0.00 70 VAL A CA 3
ATOM 4528 C C . VAL A 1 70 ? -5.883 2.144 3.524 1.00 0.00 70 VAL A C 3
ATOM 4529 O O . VAL A 1 70 ? -6.053 3.048 4.343 1.00 0.00 70 VAL A O 3
ATOM 4542 N N . ARG A 1 71 ? -6.615 1.035 3.510 1.00 0.00 71 ARG A N 3
ATOM 4543 C CA . ARG A 1 71 ? -7.683 0.812 4.476 1.00 0.00 71 ARG A CA 3
ATOM 4544 C C . ARG A 1 71 ? -7.254 1.250 5.873 1.00 0.00 71 ARG A C 3
ATOM 4545 O O . ARG A 1 71 ? -6.068 1.410 6.162 1.00 0.00 71 ARG A O 3
ATOM 4566 N N . PRO A 1 72 ? -8.239 1.449 6.761 1.00 0.00 72 PRO A N 3
ATOM 4567 C CA . PRO A 1 72 ? -7.987 1.871 8.142 1.00 0.00 72 PRO A CA 3
ATOM 4568 C C . PRO A 1 72 ? -7.328 0.775 8.972 1.00 0.00 72 PRO A C 3
ATOM 4569 O O . PRO A 1 72 ? -7.102 0.941 10.169 1.00 0.00 72 PRO A O 3
ATOM 4580 N N . GLY A 1 73 ? -7.023 -0.347 8.327 1.00 0.00 73 GLY A N 3
ATOM 4581 C CA . GLY A 1 73 ? -6.392 -1.454 9.022 1.00 0.00 73 GLY A CA 3
ATOM 4582 C C . GLY A 1 73 ? -4.960 -1.677 8.578 1.00 0.00 73 GLY A C 3
ATOM 4583 O O . GLY A 1 73 ? -4.091 -1.985 9.395 1.00 0.00 73 GLY A O 3
ATOM 4587 N N . ILE A 1 74 ? -4.713 -1.522 7.282 1.00 0.00 74 ILE A N 3
ATOM 4588 C CA . ILE A 1 74 ? -3.376 -1.709 6.732 1.00 0.00 74 ILE A CA 3
ATOM 4589 C C . ILE A 1 74 ? -2.435 -0.597 7.184 1.00 0.00 74 ILE A C 3
ATOM 4590 O O . ILE A 1 74 ? -2.641 0.574 6.862 1.00 0.00 74 ILE A O 3
ATOM 4606 N N . LEU A 1 75 ? -1.401 -0.971 7.929 1.00 0.00 75 LEU A N 3
ATOM 4607 C CA . LEU A 1 75 ? -0.426 -0.005 8.424 1.00 0.00 75 LEU A CA 3
ATOM 4608 C C . LEU A 1 75 ? 0.825 0.000 7.552 1.00 0.00 75 LEU A C 3
ATOM 4609 O O . LEU A 1 75 ? 1.601 -0.956 7.555 1.00 0.00 75 LEU A O 3
ATOM 4625 N N . VAL A 1 76 ? 1.017 1.085 6.808 1.00 0.00 76 VAL A N 3
ATOM 4626 C CA . VAL A 1 76 ? 2.176 1.217 5.933 1.00 0.00 76 VAL A CA 3
ATOM 4627 C C . VAL A 1 76 ? 3.334 1.896 6.655 1.00 0.00 76 VAL A C 3
ATOM 4628 O O . VAL A 1 76 ? 3.128 2.699 7.566 1.00 0.00 76 VAL A O 3
ATOM 4641 N N . LEU A 1 77 ? 4.554 1.570 6.242 1.00 0.00 77 LEU A N 3
ATOM 4642 C CA . LEU A 1 77 ? 5.748 2.150 6.849 1.00 0.00 77 LEU A CA 3
ATOM 4643 C C . LEU A 1 77 ? 6.860 2.310 5.817 1.00 0.00 77 LEU A C 3
ATOM 4644 O O . LEU A 1 77 ? 7.298 1.335 5.206 1.00 0.00 77 LEU A O 3
ATOM 4660 N N . ILE A 1 78 ? 7.312 3.545 5.630 1.00 0.00 78 ILE A N 3
ATOM 4661 C CA . ILE A 1 78 ? 8.375 3.832 4.675 1.00 0.00 78 ILE A CA 3
ATOM 4662 C C . ILE A 1 78 ? 9.735 3.879 5.363 1.00 0.00 78 ILE A C 3
ATOM 4663 O O . ILE A 1 78 ? 9.925 4.608 6.336 1.00 0.00 78 ILE A O 3
ATOM 4679 N N . ASN A 1 79 ? 10.679 3.096 4.851 1.00 0.00 79 ASN A N 3
ATOM 4680 C CA . ASN A 1 79 ? 12.023 3.049 5.416 1.00 0.00 79 ASN A CA 3
ATOM 4681 C C . ASN A 1 79 ? 11.971 2.995 6.940 1.00 0.00 79 ASN A C 3
ATOM 4682 O O . ASN A 1 79 ? 12.794 3.606 7.621 1.00 0.00 79 ASN A O 3
ATOM 4693 N N . ASP A 1 80 ? 10.999 2.259 7.467 1.00 0.00 80 ASP A N 3
ATOM 4694 C CA . ASP A 1 80 ? 10.839 2.123 8.910 1.00 0.00 80 ASP A CA 3
ATOM 4695 C C . ASP A 1 80 ? 10.444 3.454 9.541 1.00 0.00 80 ASP A C 3
ATOM 4696 O O . ASP A 1 80 ? 11.070 3.910 10.497 1.00 0.00 80 ASP A O 3
ATOM 4705 N N . ALA A 1 81 ? 9.401 4.074 8.998 1.00 0.00 81 ALA A N 3
ATOM 4706 C CA . ALA A 1 81 ? 8.922 5.353 9.508 1.00 0.00 81 ALA A CA 3
ATOM 4707 C C . ALA A 1 81 ? 7.472 5.596 9.104 1.00 0.00 81 ALA A C 3
ATOM 4708 O O . ALA A 1 81 ? 7.177 5.843 7.934 1.00 0.00 81 ALA A O 3
ATOM 4715 N N . ASP A 1 82 ? 6.571 5.525 10.078 1.00 0.00 82 ASP A N 3
ATOM 4716 C CA . ASP A 1 82 ? 5.151 5.738 9.823 1.00 0.00 82 ASP A CA 3
ATOM 4717 C C . ASP A 1 82 ? 4.946 6.794 8.741 1.00 0.00 82 ASP A C 3
ATOM 4718 O O . ASP A 1 82 ? 5.302 7.958 8.921 1.00 0.00 82 ASP A O 3
ATOM 4727 N N . TRP A 1 83 ? 4.371 6.379 7.618 1.00 0.00 83 TRP A N 3
ATOM 4728 C CA . TRP A 1 83 ? 4.119 7.289 6.507 1.00 0.00 83 TRP A CA 3
ATOM 4729 C C . TRP A 1 83 ? 3.345 8.517 6.974 1.00 0.00 83 TRP A C 3
ATOM 4730 O O . TRP A 1 83 ? 3.301 9.533 6.281 1.00 0.00 83 TRP A O 3
ATOM 4751 N N . GLU A 1 84 ? 2.736 8.415 8.151 1.00 0.00 84 GLU A N 3
ATOM 4752 C CA . GLU A 1 84 ? 1.963 9.519 8.708 1.00 0.00 84 GLU A CA 3
ATOM 4753 C C . GLU A 1 84 ? 2.859 10.721 8.993 1.00 0.00 84 GLU A C 3
ATOM 4754 O O . GLU A 1 84 ? 2.475 11.867 8.754 1.00 0.00 84 GLU A O 3
ATOM 4766 N N . LEU A 1 85 ? 4.055 10.452 9.505 1.00 0.00 85 LEU A N 3
ATOM 4767 C CA . LEU A 1 85 ? 5.007 11.511 9.824 1.00 0.00 85 LEU A CA 3
ATOM 4768 C C . LEU A 1 85 ? 5.648 12.066 8.556 1.00 0.00 85 LEU A C 3
ATOM 4769 O O . LEU A 1 85 ? 5.891 13.269 8.446 1.00 0.00 85 LEU A O 3
ATOM 4785 N N . LEU A 1 86 ? 5.918 11.184 7.600 1.00 0.00 86 LEU A N 3
ATOM 4786 C CA . LEU A 1 86 ? 6.529 11.586 6.338 1.00 0.00 86 LEU A CA 3
ATOM 4787 C C . LEU A 1 86 ? 5.504 12.252 5.425 1.00 0.00 86 LEU A C 3
ATOM 4788 O O . LEU A 1 86 ? 5.597 13.445 5.138 1.00 0.00 86 LEU A O 3
ATOM 4804 N N . GLY A 1 87 ? 4.526 11.473 4.974 1.00 0.00 87 GLY A N 3
ATOM 4805 C CA . GLY A 1 87 ? 3.497 12.006 4.100 1.00 0.00 87 GLY A CA 3
ATOM 4806 C C . GLY A 1 87 ? 2.534 10.938 3.620 1.00 0.00 87 GLY A C 3
ATOM 4807 O O . GLY A 1 87 ? 2.735 10.344 2.561 1.00 0.00 87 G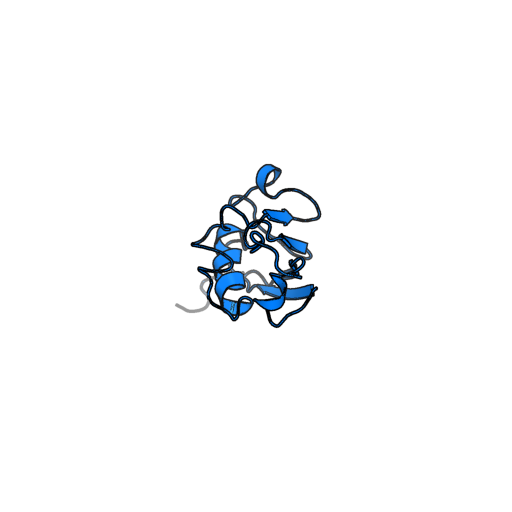LY A O 3
ATOM 4811 N N . GLU A 1 88 ? 1.487 10.692 4.401 1.00 0.00 88 GLU A N 3
ATOM 4812 C CA . GLU A 1 88 ? 0.492 9.686 4.050 1.00 0.00 88 GLU A CA 3
ATOM 4813 C C . GLU A 1 88 ? 0.288 9.628 2.539 1.00 0.00 88 GLU A C 3
ATOM 4814 O O . GLU A 1 88 ? 0.728 8.686 1.878 1.00 0.00 88 GLU A O 3
ATOM 4826 N N . LEU A 1 89 ? -0.384 10.639 1.999 1.00 0.00 89 LEU A N 3
ATOM 4827 C CA . LEU A 1 89 ? -0.647 10.703 0.565 1.00 0.00 89 LEU A CA 3
ATOM 4828 C C . LEU A 1 89 ? 0.009 11.933 -0.054 1.00 0.00 89 LEU A C 3
ATOM 4829 O O . LEU A 1 89 ? -0.396 12.393 -1.122 1.00 0.00 89 LEU A O 3
ATOM 4845 N N . ASP A 1 90 ? 1.024 12.459 0.621 1.00 0.00 90 ASP A N 3
ATOM 4846 C CA . ASP A 1 90 ? 1.739 13.634 0.136 1.00 0.00 90 ASP A CA 3
ATOM 4847 C C . ASP A 1 90 ? 3.184 13.287 -0.209 1.00 0.00 90 ASP A C 3
ATOM 4848 O O . ASP A 1 90 ? 3.800 13.925 -1.063 1.00 0.00 90 ASP A O 3
ATOM 4857 N N . TYR A 1 91 ? 3.719 12.273 0.462 1.00 0.00 91 TYR A N 3
ATOM 4858 C CA . TYR A 1 91 ? 5.093 11.843 0.230 1.00 0.00 91 TYR A CA 3
ATOM 4859 C C . TYR A 1 91 ? 5.261 11.295 -1.184 1.00 0.00 91 TYR A C 3
ATOM 4860 O O . TYR A 1 91 ? 4.596 10.334 -1.571 1.00 0.00 91 TYR A O 3
ATOM 4878 N N . GLN A 1 92 ? 6.154 11.913 -1.949 1.00 0.00 92 GLN A N 3
ATOM 4879 C CA . GLN A 1 92 ? 6.410 11.487 -3.320 1.00 0.00 92 GLN A CA 3
ATOM 4880 C C . GLN A 1 92 ? 7.642 10.591 -3.391 1.00 0.00 92 GLN A C 3
ATOM 4881 O O . GLN A 1 92 ? 8.775 11.067 -3.302 1.00 0.00 92 GLN A O 3
ATOM 4895 N N . LEU A 1 93 ? 7.414 9.292 -3.551 1.00 0.00 93 LEU A N 3
ATOM 4896 C CA . LEU A 1 93 ? 8.506 8.328 -3.633 1.00 0.00 93 LEU A CA 3
ATOM 4897 C C . LEU A 1 93 ? 9.462 8.684 -4.767 1.00 0.00 93 LEU A C 3
ATOM 4898 O O . LEU A 1 93 ? 9.036 9.125 -5.834 1.00 0.00 93 LEU A O 3
ATOM 4914 N N . GLN A 1 94 ? 10.754 8.487 -4.528 1.00 0.00 94 GLN A N 3
ATOM 4915 C CA . GLN A 1 94 ? 11.770 8.786 -5.531 1.00 0.00 94 GLN A CA 3
ATOM 4916 C C . GLN A 1 94 ? 12.291 7.506 -6.177 1.00 0.00 94 GLN A C 3
ATOM 4917 O O . GLN A 1 94 ? 11.948 7.190 -7.316 1.00 0.00 94 GLN A O 3
ATOM 4931 N N . ASP A 1 95 ? 13.120 6.773 -5.442 1.00 0.00 95 ASP A N 3
ATOM 4932 C CA . ASP A 1 95 ? 13.688 5.527 -5.942 1.00 0.00 95 ASP A CA 3
ATOM 4933 C C . ASP A 1 95 ? 14.373 4.753 -4.821 1.00 0.00 95 ASP A C 3
ATOM 4934 O O . ASP A 1 95 ? 14.445 5.221 -3.685 1.00 0.00 95 ASP A O 3
ATOM 4943 N N . GLN A 1 96 ? 14.874 3.566 -5.148 1.00 0.00 96 GLN A N 3
ATOM 4944 C CA . GLN A 1 96 ? 15.553 2.727 -4.167 1.00 0.00 96 GLN A CA 3
ATOM 4945 C C . GLN A 1 96 ? 14.883 2.836 -2.802 1.00 0.00 96 GLN A C 3
ATOM 4946 O O . GLN A 1 96 ? 15.536 2.702 -1.767 1.00 0.00 96 GLN A O 3
ATOM 4960 N N . ASP A 1 97 ? 13.577 3.079 -2.807 1.00 0.00 97 ASP A N 3
ATOM 4961 C CA . ASP A 1 97 ? 12.818 3.205 -1.568 1.00 0.00 97 ASP A CA 3
ATOM 4962 C C . ASP A 1 97 ? 12.042 1.925 -1.273 1.00 0.00 97 ASP A C 3
ATOM 4963 O O . ASP A 1 97 ? 11.410 1.352 -2.159 1.00 0.00 97 ASP A O 3
ATOM 4972 N N . SER A 1 98 ? 12.098 1.481 -0.021 1.00 0.00 98 SER A N 3
ATOM 4973 C CA . SER A 1 98 ? 11.405 0.266 0.390 1.00 0.00 98 SER A CA 3
ATOM 4974 C C . SER A 1 98 ? 10.118 0.601 1.139 1.00 0.00 98 SER A C 3
ATOM 4975 O O . SER A 1 98 ? 10.141 1.299 2.153 1.00 0.00 98 SER A O 3
ATOM 4983 N N . ILE A 1 99 ? 8.998 0.098 0.631 1.00 0.00 99 ILE A N 3
ATOM 4984 C CA . ILE A 1 99 ? 7.702 0.343 1.251 1.00 0.00 99 ILE A CA 3
ATOM 4985 C C . ILE A 1 99 ? 7.227 -0.878 2.032 1.00 0.00 99 ILE A C 3
ATOM 4986 O O . ILE A 1 99 ? 7.264 -2.003 1.530 1.00 0.00 99 ILE A O 3
ATOM 5002 N N . LEU A 1 100 ? 6.779 -0.650 3.261 1.00 0.00 100 LEU A N 3
ATOM 5003 C CA . LEU A 1 100 ? 6.294 -1.731 4.112 1.00 0.00 100 LEU A CA 3
ATOM 5004 C C . LEU A 1 100 ? 4.784 -1.635 4.306 1.00 0.00 100 LEU A C 3
ATOM 5005 O O . LEU A 1 100 ? 4.206 -0.550 4.241 1.00 0.00 100 LEU A O 3
ATOM 5021 N N . PHE A 1 101 ? 4.150 -2.778 4.546 1.00 0.00 101 PHE A N 3
ATOM 5022 C CA . PHE A 1 101 ? 2.707 -2.824 4.751 1.00 0.00 101 PHE A CA 3
ATOM 5023 C C . PHE A 1 101 ? 2.334 -3.915 5.751 1.00 0.00 101 PHE A C 3
ATOM 5024 O O . PHE A 1 101 ? 2.730 -5.071 5.601 1.00 0.00 101 PHE A O 3
ATOM 5041 N N . ILE A 1 102 ? 1.570 -3.538 6.771 1.00 0.00 102 ILE A N 3
ATOM 5042 C CA . ILE A 1 102 ? 1.143 -4.483 7.795 1.00 0.00 102 ILE A CA 3
ATOM 5043 C C . ILE A 1 102 ? -0.369 -4.677 7.768 1.00 0.00 102 ILE A C 3
ATOM 5044 O O . ILE A 1 102 ? -1.124 -3.724 7.574 1.00 0.00 102 ILE A O 3
ATOM 5060 N N . SER A 1 103 ? -0.805 -5.917 7.965 1.00 0.00 103 SER A N 3
ATOM 5061 C CA . SER A 1 103 ? -2.228 -6.237 7.961 1.00 0.00 103 SER A CA 3
ATOM 5062 C C . SER A 1 103 ? -2.724 -6.523 9.375 1.00 0.00 103 SER A C 3
ATOM 5063 O O . SER A 1 103 ? -2.117 -7.299 10.115 1.00 0.00 103 SER A O 3
ATOM 5071 N N . THR A 1 104 ? -3.833 -5.890 9.746 1.00 0.00 104 THR A N 3
ATOM 5072 C CA . THR A 1 104 ? -4.412 -6.074 11.071 1.00 0.00 104 THR A CA 3
ATOM 5073 C C . THR A 1 104 ? -5.854 -6.560 10.978 1.00 0.00 104 THR A C 3
ATOM 5074 O O . THR A 1 104 ? -6.578 -6.579 11.974 1.00 0.00 104 THR A O 3
ATOM 5085 N N . LEU A 1 105 ? -6.265 -6.952 9.778 1.00 0.00 105 LEU A N 3
ATOM 5086 C CA . LEU A 1 105 ? -7.622 -7.440 9.555 1.00 0.00 105 LEU A CA 3
ATOM 5087 C C . LEU A 1 105 ? -7.707 -8.943 9.799 1.00 0.00 105 LEU A C 3
ATOM 5088 O O . LEU A 1 105 ? -7.051 -9.731 9.117 1.00 0.00 105 LEU A O 3
ATOM 5104 N N . HIS A 1 106 ? -8.522 -9.335 10.773 1.00 0.00 106 HIS A N 3
ATOM 5105 C CA . HIS A 1 106 ? -8.696 -10.744 11.105 1.00 0.00 106 HIS A CA 3
ATOM 5106 C C . HIS A 1 106 ? -9.635 -11.424 10.113 1.00 0.00 106 HIS A C 3
ATOM 5107 O O . HIS A 1 106 ? -9.437 -12.582 9.749 1.00 0.00 106 HIS A O 3
ATOM 5122 N N . GLY A 1 107 ? -10.659 -10.695 9.680 1.00 0.00 107 GLY A N 3
ATOM 5123 C CA . GLY A 1 107 ? -11.614 -11.244 8.736 1.00 0.00 107 GLY A CA 3
ATOM 5124 C C . GLY A 1 107 ? -12.949 -10.527 8.778 1.00 0.00 107 GLY A C 3
ATOM 5125 O O . GLY A 1 107 ? -13.004 -9.299 8.750 1.00 0.00 107 GLY A O 3
ATOM 5129 N N . GLY A 1 108 ? -14.031 -11.298 8.844 1.00 0.00 108 GLY A N 3
ATOM 5130 C CA . GLY A 1 108 ? -15.358 -10.711 8.887 1.00 0.00 108 GLY A CA 3
ATOM 5131 C C . GLY A 1 108 ? -16.187 -11.236 10.043 1.00 0.00 108 GLY A C 3
ATOM 5132 O O . GLY A 1 108 ? -15.658 -11.508 11.121 1.00 0.00 108 GLY A O 3
ATOM 5136 N N . SER A 1 109 ? -17.489 -11.376 9.820 1.00 0.00 109 SER A N 3
ATOM 5137 C CA . SER A 1 109 ? -18.394 -11.866 10.853 1.00 0.00 109 SER A CA 3
ATOM 5138 C C . SER A 1 109 ? -18.565 -13.379 10.752 1.00 0.00 109 SER A C 3
ATOM 5139 O O . SER A 1 109 ? -19.159 -13.885 9.802 1.00 0.00 109 SER A O 3
ATOM 5147 N N . GLY A 1 110 ? -18.040 -14.095 11.742 1.00 0.00 110 GLY A N 3
ATOM 5148 C CA . GLY A 1 110 ? -18.145 -15.542 11.747 1.00 0.00 110 GLY A CA 3
ATOM 5149 C C . GLY A 1 110 ? -18.345 -16.104 13.140 1.00 0.00 110 GLY A C 3
ATOM 5150 O O . GLY A 1 110 ? -17.833 -15.575 14.126 1.00 0.00 110 GLY A O 3
ATOM 5154 N N . PRO A 1 111 ? -19.110 -17.202 13.235 1.00 0.00 111 PRO A N 3
ATOM 5155 C CA . PRO A 1 111 ? -19.396 -17.860 14.514 1.00 0.00 111 PRO A CA 3
ATOM 5156 C C . PRO A 1 111 ? -18.167 -18.545 15.101 1.00 0.00 111 PRO A C 3
ATOM 5157 O O . PRO A 1 111 ? -17.094 -18.540 14.497 1.00 0.00 111 PRO A O 3
ATOM 5168 N N . SER A 1 112 ? -18.331 -19.136 16.280 1.00 0.00 112 SER A N 3
ATOM 5169 C CA . SER A 1 112 ? -17.233 -19.823 16.950 1.00 0.00 112 SER A CA 3
ATOM 5170 C C . SER A 1 112 ? -17.263 -21.318 16.647 1.00 0.00 112 SER A C 3
ATOM 5171 O O . SER A 1 112 ? -17.895 -22.096 17.361 1.00 0.00 112 SER A O 3
ATOM 5179 N N . SER A 1 113 ? -16.574 -21.712 15.580 1.00 0.00 113 SER A N 3
ATOM 5180 C CA . SER A 1 113 ? -16.523 -23.113 15.178 1.00 0.00 113 SER A CA 3
ATOM 5181 C C . SER A 1 113 ? -17.928 -23.668 14.965 1.00 0.00 113 SER A C 3
ATOM 5182 O O . SER A 1 113 ? -18.261 -24.748 15.453 1.00 0.00 113 SER A O 3
ATOM 5190 N N . GLY A 1 114 ? -18.748 -22.921 14.233 1.00 0.00 114 GLY A N 3
ATOM 5191 C CA . GLY A 1 114 ? -20.108 -23.354 13.967 1.00 0.00 114 GLY A CA 3
ATOM 5192 C C . GLY A 1 114 ? -20.952 -23.417 15.225 1.00 0.00 114 GLY A C 3
ATOM 5193 O O . GLY A 1 114 ? -22.154 -23.673 15.161 1.00 0.00 114 GLY A O 3
ATOM 5197 N N . GLY A 1 1 ? 25.738 4.505 -25.805 1.00 0.00 1 GLY A N 4
ATOM 5198 C CA . GLY A 1 1 ? 25.095 5.806 -25.841 1.00 0.00 1 GLY A CA 4
ATOM 5199 C C . GLY A 1 1 ? 25.016 6.453 -24.473 1.00 0.00 1 GLY A C 4
ATOM 5200 O O . GLY A 1 1 ? 25.654 5.995 -23.525 1.00 0.00 1 GLY A O 4
ATOM 5204 N N . SER A 1 2 ? 24.232 7.521 -24.369 1.00 0.00 2 SER A N 4
ATOM 5205 C CA . SER A 1 2 ? 24.076 8.235 -23.107 1.00 0.00 2 SER A CA 4
ATOM 5206 C C . SER A 1 2 ? 22.633 8.164 -22.618 1.00 0.00 2 SER A C 4
ATOM 5207 O O . SER A 1 2 ? 21.693 8.346 -23.391 1.00 0.00 2 SER A O 4
ATOM 5215 N N . SER A 1 3 ? 22.465 7.896 -21.326 1.00 0.00 3 SER A N 4
ATOM 5216 C CA . SER A 1 3 ? 21.137 7.797 -20.732 1.00 0.00 3 SER A CA 4
ATOM 5217 C C . SER A 1 3 ? 20.731 9.117 -20.086 1.00 0.00 3 SER A C 4
ATOM 5218 O O . SER A 1 3 ? 21.542 10.032 -19.953 1.00 0.00 3 SER A O 4
ATOM 5226 N N . GLY A 1 4 ? 19.466 9.209 -19.686 1.00 0.00 4 GLY A N 4
ATOM 5227 C CA . GLY A 1 4 ? 18.972 10.421 -19.059 1.00 0.00 4 GLY A CA 4
ATOM 5228 C C . GLY A 1 4 ? 17.461 10.528 -19.114 1.00 0.00 4 GLY A C 4
ATOM 5229 O O . GLY A 1 4 ? 16.762 9.516 -19.166 1.00 0.00 4 GLY A O 4
ATOM 5233 N N . SER A 1 5 ? 16.955 11.757 -19.101 1.00 0.00 5 SER A N 4
ATOM 5234 C CA . SER A 1 5 ? 15.516 11.992 -19.144 1.00 0.00 5 SER A CA 4
ATOM 5235 C C . SER A 1 5 ? 15.030 12.124 -20.584 1.00 0.00 5 SER A C 4
ATOM 5236 O O . SER A 1 5 ? 13.997 11.568 -20.955 1.00 0.00 5 SER A O 4
ATOM 5244 N N . SER A 1 6 ? 15.784 12.865 -21.390 1.00 0.00 6 SER A N 4
ATOM 5245 C CA . SER A 1 6 ? 15.429 13.075 -22.789 1.00 0.00 6 SER A CA 4
ATOM 5246 C C . SER A 1 6 ? 13.917 13.197 -22.953 1.00 0.00 6 SER A C 4
ATOM 5247 O O . SER A 1 6 ? 13.341 12.675 -23.907 1.00 0.00 6 SER A O 4
ATOM 5255 N N . GLY A 1 7 ? 13.280 13.891 -22.015 1.00 0.00 7 GLY A N 4
ATOM 5256 C CA . GLY A 1 7 ? 11.841 14.069 -22.073 1.00 0.00 7 GLY A CA 4
ATOM 5257 C C . GLY A 1 7 ? 11.124 13.380 -20.929 1.00 0.00 7 GLY A C 4
ATOM 5258 O O . GLY A 1 7 ? 11.245 13.790 -19.775 1.00 0.00 7 GLY A O 4
ATOM 5262 N N . MET A 1 8 ? 10.375 12.330 -21.249 1.00 0.00 8 MET A N 4
ATOM 5263 C CA . MET A 1 8 ? 9.636 11.582 -20.239 1.00 0.00 8 MET A CA 4
ATOM 5264 C C . MET A 1 8 ? 10.562 11.120 -19.119 1.00 0.00 8 MET A C 4
ATOM 5265 O O . MET A 1 8 ? 11.662 10.629 -19.372 1.00 0.00 8 MET A O 4
ATOM 5279 N N . ALA A 1 9 ? 10.111 11.281 -17.879 1.00 0.00 9 ALA A N 4
ATOM 5280 C CA . ALA A 1 9 ? 10.899 10.878 -16.721 1.00 0.00 9 ALA A CA 4
ATOM 5281 C C . ALA A 1 9 ? 11.217 9.388 -16.764 1.00 0.00 9 ALA A C 4
ATOM 5282 O O . ALA A 1 9 ? 10.647 8.645 -17.562 1.00 0.00 9 ALA A O 4
ATOM 5289 N N . ALA A 1 10 ? 12.133 8.958 -15.902 1.00 0.00 10 ALA A N 4
ATOM 5290 C CA . ALA A 1 10 ? 12.526 7.556 -15.842 1.00 0.00 10 ALA A CA 4
ATOM 5291 C C . ALA A 1 10 ? 11.720 6.804 -14.788 1.00 0.00 10 ALA A C 4
ATOM 5292 O O . ALA A 1 10 ? 11.253 7.377 -13.804 1.00 0.00 10 ALA A O 4
ATOM 5299 N N . PRO A 1 11 ? 11.552 5.490 -14.997 1.00 0.00 11 PRO A N 4
ATOM 5300 C CA . PRO A 1 11 ? 10.802 4.631 -14.076 1.00 0.00 11 PRO A CA 4
ATOM 5301 C C . PRO A 1 11 ? 11.529 4.427 -12.751 1.00 0.00 11 PRO A C 4
ATOM 5302 O O . PRO A 1 11 ? 12.759 4.383 -12.707 1.00 0.00 11 PRO A O 4
ATOM 5313 N N . LEU A 1 12 ? 10.763 4.303 -11.673 1.00 0.00 12 LEU A N 4
ATOM 5314 C CA . LEU A 1 12 ? 11.335 4.103 -10.347 1.00 0.00 12 LEU A CA 4
ATOM 5315 C C . LEU A 1 12 ? 11.187 2.651 -9.903 1.00 0.00 12 LEU A C 4
ATOM 5316 O O . LEU A 1 12 ? 10.233 1.970 -10.283 1.00 0.00 12 LEU A O 4
ATOM 5332 N N . CYS A 1 13 ? 12.134 2.185 -9.097 1.00 0.00 13 CYS A N 4
ATOM 5333 C CA . CYS A 1 13 ? 12.108 0.813 -8.600 1.00 0.00 13 CYS A CA 4
ATOM 5334 C C . CYS A 1 13 ? 12.131 0.787 -7.076 1.00 0.00 13 CYS A C 4
ATOM 5335 O O . CYS A 1 13 ? 13.104 1.210 -6.451 1.00 0.00 13 CYS A O 4
ATOM 5343 N N . VAL A 1 14 ? 11.051 0.288 -6.482 1.00 0.00 14 VAL A N 4
ATOM 5344 C CA . VAL A 1 14 ? 10.946 0.207 -5.030 1.00 0.00 14 VAL A CA 4
ATOM 5345 C C . VAL A 1 14 ? 10.688 -1.225 -4.577 1.00 0.00 14 VAL A C 4
ATOM 5346 O O . VAL A 1 14 ? 10.103 -2.024 -5.309 1.00 0.00 14 VAL A O 4
ATOM 5359 N N . LYS A 1 15 ? 11.127 -1.545 -3.364 1.00 0.00 15 LYS A N 4
ATOM 5360 C CA . LYS A 1 15 ? 10.942 -2.881 -2.810 1.00 0.00 15 LYS A CA 4
ATOM 5361 C C . LYS A 1 15 ? 9.787 -2.902 -1.814 1.00 0.00 15 LYS A C 4
ATOM 5362 O O . LYS A 1 15 ? 9.838 -2.245 -0.774 1.00 0.00 15 LYS A O 4
ATOM 5381 N N . VAL A 1 16 ? 8.745 -3.662 -2.139 1.00 0.00 16 VAL A N 4
ATOM 5382 C CA . VAL A 1 16 ? 7.578 -3.771 -1.271 1.00 0.00 16 VAL A CA 4
ATOM 5383 C C . VAL A 1 16 ? 7.620 -5.056 -0.452 1.00 0.00 16 VAL A C 4
ATOM 5384 O O . VAL A 1 16 ? 7.866 -6.136 -0.988 1.00 0.00 16 VAL A O 4
ATOM 5397 N N . GLU A 1 17 ? 7.379 -4.930 0.849 1.00 0.00 17 GLU A N 4
ATOM 5398 C CA . GLU A 1 17 ? 7.389 -6.083 1.742 1.00 0.00 17 GLU A CA 4
ATOM 5399 C C . GLU A 1 17 ? 6.118 -6.131 2.584 1.00 0.00 17 GLU A C 4
ATOM 5400 O O . GLU A 1 17 ? 5.780 -5.168 3.273 1.00 0.00 17 GLU A O 4
ATOM 5412 N N . PHE A 1 18 ? 5.416 -7.257 2.522 1.00 0.00 18 PHE A N 4
ATOM 5413 C CA . PHE A 1 18 ? 4.180 -7.431 3.277 1.00 0.00 18 PHE A CA 4
ATOM 5414 C C . PHE A 1 18 ? 4.386 -8.394 4.442 1.00 0.00 18 PHE A C 4
ATOM 5415 O O . PHE A 1 18 ? 4.974 -9.463 4.282 1.00 0.00 18 PHE A O 4
ATOM 5432 N N . GLY A 1 19 ? 3.897 -8.007 5.616 1.00 0.00 19 GLY A N 4
ATOM 5433 C CA . GLY A 1 19 ? 4.037 -8.846 6.792 1.00 0.00 19 GLY A CA 4
ATOM 5434 C C . GLY A 1 19 ? 2.747 -8.962 7.579 1.00 0.00 19 GLY A C 4
ATOM 5435 O O . GLY A 1 19 ? 2.412 -8.081 8.369 1.00 0.00 19 GLY A O 4
ATOM 5439 N N . GLY A 1 20 ? 2.018 -10.052 7.360 1.00 0.00 20 GLY A N 4
ATOM 5440 C CA . GLY A 1 20 ? 0.764 -10.260 8.061 1.00 0.00 20 GLY A CA 4
ATOM 5441 C C . GLY A 1 20 ? -0.239 -11.040 7.235 1.00 0.00 20 GLY A C 4
ATOM 5442 O O . GLY A 1 20 ? -1.443 -10.800 7.319 1.00 0.00 20 GLY A O 4
ATOM 5446 N N . GLY A 1 21 ? 0.257 -11.976 6.433 1.00 0.00 21 GLY A N 4
ATOM 5447 C CA . GLY A 1 21 ? -0.618 -12.779 5.599 1.00 0.00 21 GLY A CA 4
ATOM 5448 C C . GLY A 1 21 ? -1.091 -12.031 4.367 1.00 0.00 21 GLY A C 4
ATOM 5449 O O . GLY A 1 21 ? -1.881 -12.554 3.581 1.00 0.00 21 GLY A O 4
ATOM 5453 N N . ALA A 1 22 ? -0.608 -10.805 4.200 1.00 0.00 22 ALA A N 4
ATOM 5454 C CA . ALA A 1 22 ? -0.986 -9.984 3.056 1.00 0.00 22 ALA A CA 4
ATOM 5455 C C . ALA A 1 22 ? -0.194 -10.377 1.814 1.00 0.00 22 ALA A C 4
ATOM 5456 O O . ALA A 1 22 ? -0.651 -10.181 0.688 1.00 0.00 22 ALA A O 4
ATOM 5463 N N . GLU A 1 23 ? 0.996 -10.930 2.026 1.00 0.00 23 GLU A N 4
ATOM 5464 C CA . GLU A 1 23 ? 1.852 -11.348 0.922 1.00 0.00 23 GLU A CA 4
ATOM 5465 C C . GLU A 1 23 ? 1.118 -12.319 0.003 1.00 0.00 23 GLU A C 4
ATOM 5466 O O . GLU A 1 23 ? 1.423 -12.417 -1.187 1.00 0.00 23 GLU A O 4
ATOM 5478 N N . LEU A 1 24 ? 0.149 -13.036 0.561 1.00 0.00 24 LEU A N 4
ATOM 5479 C CA . LEU A 1 24 ? -0.629 -14.001 -0.207 1.00 0.00 24 LEU A CA 4
ATOM 5480 C C . LEU A 1 24 ? -1.489 -13.298 -1.253 1.00 0.00 24 LEU A C 4
ATOM 5481 O O . LEU A 1 24 ? -1.842 -13.884 -2.278 1.00 0.00 24 LEU A O 4
ATOM 5497 N N . LEU A 1 25 ? -1.820 -12.039 -0.990 1.00 0.00 25 LEU A N 4
ATOM 5498 C CA . LEU A 1 25 ? -2.636 -11.254 -1.909 1.00 0.00 25 LEU A CA 4
ATOM 5499 C C . LEU A 1 25 ? -1.807 -10.768 -3.094 1.00 0.00 25 LEU A C 4
ATOM 5500 O O . LEU A 1 25 ? -2.339 -10.188 -4.041 1.00 0.00 25 LEU A O 4
ATOM 5516 N N . PHE A 1 26 ? -0.502 -11.010 -3.035 1.00 0.00 26 PHE A N 4
ATOM 5517 C CA . PHE A 1 26 ? 0.401 -10.598 -4.103 1.00 0.00 26 PHE A CA 4
ATOM 5518 C C . PHE A 1 26 ? 1.287 -11.759 -4.545 1.00 0.00 26 PHE A C 4
ATOM 5519 O O . PHE A 1 26 ? 2.449 -11.853 -4.149 1.00 0.00 26 PHE A O 4
ATOM 5536 N N . ASP A 1 27 ? 0.729 -12.641 -5.367 1.00 0.00 27 ASP A N 4
ATOM 5537 C CA . ASP A 1 27 ? 1.468 -13.797 -5.864 1.00 0.00 27 ASP A CA 4
ATOM 5538 C C . ASP A 1 27 ? 2.214 -14.493 -4.730 1.00 0.00 27 ASP A C 4
ATOM 5539 O O . ASP A 1 27 ? 3.240 -15.135 -4.951 1.00 0.00 27 ASP A O 4
ATOM 5548 N N . GLY A 1 28 ? 1.692 -14.360 -3.514 1.00 0.00 28 GLY A N 4
ATOM 5549 C CA . GLY A 1 28 ? 2.322 -14.980 -2.364 1.00 0.00 28 GLY A CA 4
ATOM 5550 C C . GLY A 1 28 ? 3.828 -14.803 -2.362 1.00 0.00 28 GLY A C 4
ATOM 5551 O O . GLY A 1 28 ? 4.572 -15.751 -2.614 1.00 0.00 28 GLY A O 4
ATOM 5555 N N . VAL A 1 29 ? 4.278 -13.585 -2.079 1.00 0.00 29 VAL A N 4
ATOM 5556 C CA . VAL A 1 29 ? 5.705 -13.286 -2.046 1.00 0.00 29 VAL A CA 4
ATOM 5557 C C . VAL A 1 29 ? 6.036 -12.309 -0.923 1.00 0.00 29 VAL A C 4
ATOM 5558 O O . VAL A 1 29 ? 5.261 -11.399 -0.628 1.00 0.00 29 VAL A O 4
ATOM 5571 N N . LYS A 1 30 ? 7.193 -12.504 -0.299 1.00 0.00 30 LYS A N 4
ATOM 5572 C CA . LYS A 1 30 ? 7.630 -11.639 0.791 1.00 0.00 30 LYS A CA 4
ATOM 5573 C C . LYS A 1 30 ? 8.044 -10.269 0.266 1.00 0.00 30 LYS A C 4
ATOM 5574 O O . LYS A 1 30 ? 7.549 -9.240 0.727 1.00 0.00 30 LYS A O 4
ATOM 5593 N N . LYS A 1 31 ? 8.954 -10.262 -0.703 1.00 0.00 31 LYS A N 4
ATOM 5594 C CA . LYS A 1 31 ? 9.433 -9.018 -1.294 1.00 0.00 31 LYS A CA 4
ATOM 5595 C C . LYS A 1 31 ? 9.011 -8.912 -2.756 1.00 0.00 31 LYS A C 4
ATOM 5596 O O . LYS A 1 31 ? 9.181 -9.853 -3.531 1.00 0.00 31 LYS A O 4
ATOM 5615 N N . HIS A 1 32 ? 8.461 -7.759 -3.126 1.00 0.00 32 HIS A N 4
ATOM 5616 C CA . HIS A 1 32 ? 8.017 -7.530 -4.496 1.00 0.00 32 HIS A CA 4
ATOM 5617 C C . HIS A 1 32 ? 8.687 -6.292 -5.084 1.00 0.00 32 HIS A C 4
ATOM 5618 O O . HIS A 1 32 ? 8.404 -5.167 -4.672 1.00 0.00 32 HIS A O 4
ATOM 5633 N N . GLN A 1 33 ? 9.576 -6.508 -6.048 1.00 0.00 33 GLN A N 4
ATOM 5634 C CA . GLN A 1 33 ? 10.287 -5.409 -6.691 1.00 0.00 33 GLN A CA 4
ATOM 5635 C C . GLN A 1 33 ? 9.378 -4.670 -7.668 1.00 0.00 33 GLN A C 4
ATOM 5636 O O . GLN A 1 33 ? 9.189 -5.102 -8.805 1.00 0.00 33 GLN A O 4
ATOM 5650 N N . VAL A 1 34 ? 8.817 -3.552 -7.216 1.00 0.00 34 VAL A N 4
ATOM 5651 C CA . VAL A 1 34 ? 7.928 -2.753 -8.050 1.00 0.00 34 VAL A CA 4
ATOM 5652 C C . VAL A 1 34 ? 8.717 -1.788 -8.928 1.00 0.00 34 VAL A C 4
ATOM 5653 O O . VAL A 1 34 ? 9.689 -1.180 -8.480 1.00 0.00 34 VAL A O 4
ATOM 5666 N N . ALA A 1 35 ? 8.293 -1.652 -10.179 1.00 0.00 35 ALA A N 4
ATOM 5667 C CA . ALA A 1 35 ? 8.959 -0.759 -11.119 1.00 0.00 35 ALA A CA 4
ATOM 5668 C C . ALA A 1 35 ? 7.974 0.237 -11.722 1.00 0.00 35 ALA A C 4
ATOM 5669 O O . ALA A 1 35 ? 7.382 -0.018 -12.772 1.00 0.00 35 ALA A O 4
ATOM 5676 N N . LEU A 1 36 ? 7.801 1.371 -11.052 1.00 0.00 36 LEU A N 4
ATOM 5677 C CA . LEU A 1 36 ? 6.887 2.406 -11.522 1.00 0.00 36 LEU A CA 4
ATOM 5678 C C . LEU A 1 36 ? 7.429 3.083 -12.776 1.00 0.00 36 LEU A C 4
ATOM 5679 O O . LEU A 1 36 ? 8.634 3.278 -12.934 1.00 0.00 36 LEU A O 4
ATOM 5695 N N . PRO A 1 37 ? 6.519 3.453 -13.689 1.00 0.00 37 PRO A N 4
ATOM 5696 C CA . PRO A 1 37 ? 6.882 4.118 -14.944 1.00 0.00 37 PRO A CA 4
ATOM 5697 C C . PRO A 1 37 ? 7.383 5.541 -14.723 1.00 0.00 37 PRO A C 4
ATOM 5698 O O . PRO A 1 37 ? 7.475 6.008 -13.589 1.00 0.00 37 PRO A O 4
ATOM 5709 N N . GLY A 1 38 ? 7.706 6.227 -15.816 1.00 0.00 38 GLY A N 4
ATOM 5710 C CA . GLY A 1 38 ? 8.193 7.590 -15.719 1.00 0.00 38 GLY A CA 4
ATOM 5711 C C . GLY A 1 38 ? 7.285 8.581 -16.420 1.00 0.00 38 GLY A C 4
ATOM 5712 O O . GLY A 1 38 ? 6.926 8.388 -17.582 1.00 0.00 38 GLY A O 4
ATOM 5716 N N . GLN A 1 39 ? 6.913 9.643 -15.714 1.00 0.00 39 GLN A N 4
ATOM 5717 C CA . GLN A 1 39 ? 6.040 10.667 -16.276 1.00 0.00 39 GLN A CA 4
ATOM 5718 C C . GLN A 1 39 ? 6.434 12.053 -15.776 1.00 0.00 39 GLN A C 4
ATOM 5719 O O . GLN A 1 39 ? 7.264 12.186 -14.878 1.00 0.00 39 GLN A O 4
ATOM 5733 N N . GLU A 1 40 ? 5.832 13.082 -16.365 1.00 0.00 40 GLU A N 4
ATOM 5734 C CA . GLU A 1 40 ? 6.122 14.458 -15.980 1.00 0.00 40 GLU A CA 4
ATOM 5735 C C . GLU A 1 40 ? 6.117 14.610 -14.461 1.00 0.00 40 GLU A C 4
ATOM 5736 O O . GLU A 1 40 ? 6.967 15.297 -13.895 1.00 0.00 40 GLU A O 4
ATOM 5748 N N . GLU A 1 41 ? 5.155 13.965 -13.811 1.00 0.00 41 GLU A N 4
ATOM 5749 C CA . GLU A 1 41 ? 5.039 14.030 -12.358 1.00 0.00 41 GLU A CA 4
ATOM 5750 C C . GLU A 1 41 ? 5.571 12.754 -11.713 1.00 0.00 41 GLU A C 4
ATOM 5751 O O . GLU A 1 41 ? 5.401 11.649 -12.229 1.00 0.00 41 GLU A O 4
ATOM 5763 N N . PRO A 1 42 ? 6.231 12.908 -10.556 1.00 0.00 42 PRO A N 4
ATOM 5764 C CA . PRO A 1 42 ? 6.802 11.779 -9.814 1.00 0.00 42 PRO A CA 4
ATOM 5765 C C . PRO A 1 42 ? 5.729 10.890 -9.196 1.00 0.00 42 PRO A C 4
ATOM 5766 O O . PRO A 1 42 ? 4.581 11.305 -9.038 1.00 0.00 42 PRO A O 4
ATOM 5777 N N . TRP A 1 43 ? 6.110 9.666 -8.847 1.00 0.00 43 TRP A N 4
ATOM 5778 C CA . TRP A 1 43 ? 5.179 8.718 -8.246 1.00 0.00 43 TRP A CA 4
ATOM 5779 C C . TRP A 1 43 ? 5.019 8.985 -6.753 1.00 0.00 43 TRP A C 4
ATOM 5780 O O . TRP A 1 43 ? 5.996 8.979 -6.004 1.00 0.00 43 TRP A O 4
ATOM 5801 N N . ASP A 1 44 ? 3.783 9.219 -6.327 1.00 0.00 44 ASP A N 4
ATOM 5802 C CA . ASP A 1 44 ? 3.495 9.486 -4.923 1.00 0.00 44 ASP A CA 4
ATOM 5803 C C . ASP A 1 44 ? 2.757 8.313 -4.286 1.00 0.00 44 ASP A C 4
ATOM 5804 O O . ASP A 1 44 ? 2.192 7.471 -4.984 1.00 0.00 44 ASP A O 4
ATOM 5813 N N . ILE A 1 45 ? 2.765 8.266 -2.959 1.00 0.00 45 ILE A N 4
ATOM 5814 C CA . ILE A 1 45 ? 2.096 7.196 -2.229 1.00 0.00 45 ILE A CA 4
ATOM 5815 C C . ILE A 1 45 ? 0.680 6.978 -2.749 1.00 0.00 45 ILE A C 4
ATOM 5816 O O . ILE A 1 45 ? 0.264 5.845 -2.992 1.00 0.00 45 ILE A O 4
ATOM 5832 N N . ARG A 1 46 ? -0.057 8.071 -2.920 1.00 0.00 46 ARG A N 4
ATOM 5833 C CA . ARG A 1 46 ? -1.427 8.000 -3.413 1.00 0.00 46 ARG A CA 4
ATOM 5834 C C . ARG A 1 46 ? -1.547 6.980 -4.541 1.00 0.00 46 ARG A C 4
ATOM 5835 O O . ARG A 1 46 ? -2.264 5.988 -4.420 1.00 0.00 46 ARG A O 4
ATOM 5856 N N . ASN A 1 47 ? -0.839 7.232 -5.637 1.00 0.00 47 ASN A N 4
ATOM 5857 C CA . ASN A 1 47 ? -0.867 6.336 -6.788 1.00 0.00 47 ASN A CA 4
ATOM 5858 C C . ASN A 1 47 ? -0.172 5.017 -6.467 1.00 0.00 47 ASN A C 4
ATOM 5859 O O . ASN A 1 47 ? -0.688 3.940 -6.771 1.00 0.00 47 ASN A O 4
ATOM 5870 N N . LEU A 1 48 ? 1.001 5.107 -5.850 1.00 0.00 48 LEU A N 4
ATOM 5871 C CA . LEU A 1 48 ? 1.768 3.920 -5.486 1.00 0.00 48 LEU A CA 4
ATOM 5872 C C . LEU A 1 48 ? 0.842 2.775 -5.090 1.00 0.00 48 LEU A C 4
ATOM 5873 O O . LEU A 1 48 ? 1.078 1.620 -5.448 1.00 0.00 48 LEU A O 4
ATOM 5889 N N . LEU A 1 49 ? -0.213 3.101 -4.352 1.00 0.00 49 LEU A N 4
ATOM 5890 C CA . LEU A 1 49 ? -1.176 2.100 -3.908 1.00 0.00 49 LEU A CA 4
ATOM 5891 C C . LEU A 1 49 ? -1.923 1.500 -5.095 1.00 0.00 49 LEU A C 4
ATOM 5892 O O . LEU A 1 49 ? -1.984 0.281 -5.252 1.00 0.00 49 LEU A O 4
ATOM 5908 N N . VAL A 1 50 ? -2.490 2.366 -5.930 1.00 0.00 50 VAL A N 4
ATOM 5909 C CA . VAL A 1 50 ? -3.230 1.922 -7.105 1.00 0.00 50 VAL A CA 4
ATOM 5910 C C . VAL A 1 50 ? -2.480 0.819 -7.843 1.00 0.00 50 VAL A C 4
ATOM 5911 O O . VAL A 1 50 ? -3.053 -0.218 -8.177 1.00 0.00 50 VAL A O 4
ATOM 5924 N N . TRP A 1 51 ? -1.197 1.049 -8.093 1.00 0.00 51 TRP A N 4
ATOM 5925 C CA . TRP A 1 51 ? -0.367 0.074 -8.792 1.00 0.00 51 TRP A CA 4
ATOM 5926 C C . TRP A 1 51 ? -0.346 -1.256 -8.046 1.00 0.00 51 TRP A C 4
ATOM 5927 O O . TRP A 1 51 ? -0.472 -2.320 -8.652 1.00 0.00 51 TRP A O 4
ATOM 5948 N N . ILE A 1 52 ? -0.186 -1.188 -6.729 1.00 0.00 52 ILE A N 4
ATOM 5949 C CA . ILE A 1 52 ? -0.150 -2.387 -5.901 1.00 0.00 52 ILE A CA 4
ATOM 5950 C C . ILE A 1 52 ? -1.513 -3.068 -5.859 1.00 0.00 52 ILE A C 4
ATOM 5951 O O . ILE A 1 52 ? -1.606 -4.293 -5.783 1.00 0.00 52 ILE A O 4
ATOM 5967 N N . LYS A 1 53 ? -2.571 -2.265 -5.911 1.00 0.00 53 LYS A N 4
ATOM 5968 C CA . LYS A 1 53 ? -3.932 -2.788 -5.882 1.00 0.00 53 LYS A CA 4
ATOM 5969 C C . LYS A 1 53 ? -4.431 -3.084 -7.293 1.00 0.00 53 LYS A C 4
ATOM 5970 O O . LYS A 1 53 ? -5.441 -3.764 -7.475 1.00 0.00 53 LYS A O 4
ATOM 5989 N N . LYS A 1 54 ? -3.716 -2.571 -8.288 1.00 0.00 54 LYS A N 4
ATOM 5990 C CA . LYS A 1 54 ? -4.084 -2.782 -9.683 1.00 0.00 54 LYS A CA 4
ATOM 5991 C C . LYS A 1 54 ? -3.471 -4.072 -10.218 1.00 0.00 54 LYS A C 4
ATOM 5992 O O . LYS A 1 54 ? -4.185 -4.979 -10.644 1.00 0.00 54 LYS A O 4
ATOM 6011 N N . ASN A 1 55 ? -2.144 -4.148 -10.191 1.00 0.00 55 ASN A N 4
ATOM 6012 C CA . ASN A 1 55 ? -1.436 -5.328 -10.673 1.00 0.00 55 ASN A CA 4
ATOM 6013 C C . ASN A 1 55 ? -1.026 -6.228 -9.511 1.00 0.00 55 ASN A C 4
ATOM 6014 O O . ASN A 1 55 ? -1.575 -7.316 -9.331 1.00 0.00 55 ASN A O 4
ATOM 6025 N N . LEU A 1 56 ? -0.059 -5.767 -8.725 1.00 0.00 56 LEU A N 4
ATOM 6026 C CA . LEU A 1 56 ? 0.425 -6.530 -7.580 1.00 0.00 56 LEU A CA 4
ATOM 6027 C C . LEU A 1 56 ? -0.720 -7.269 -6.895 1.00 0.00 56 LEU A C 4
ATOM 6028 O O . LEU A 1 56 ? -0.549 -8.389 -6.411 1.00 0.00 56 LEU A O 4
ATOM 6044 N N . LEU A 1 57 ? -1.888 -6.637 -6.859 1.00 0.00 57 LEU A N 4
ATOM 6045 C CA . LEU A 1 57 ? -3.063 -7.236 -6.235 1.00 0.00 57 LEU A CA 4
ATOM 6046 C C . LEU A 1 57 ? -3.974 -7.866 -7.284 1.00 0.00 57 LEU A C 4
ATOM 6047 O O . LEU A 1 57 ? -4.391 -7.208 -8.237 1.00 0.00 57 LEU A O 4
ATOM 6063 N N . LYS A 1 58 ? -4.282 -9.146 -7.101 1.00 0.00 58 LYS A N 4
ATOM 6064 C CA . LYS A 1 58 ? -5.146 -9.866 -8.028 1.00 0.00 58 LYS A CA 4
ATOM 6065 C C . LYS A 1 58 ? -6.462 -10.249 -7.358 1.00 0.00 58 LYS A C 4
ATOM 6066 O O . LYS A 1 58 ? -7.482 -10.418 -8.026 1.00 0.00 58 LYS A O 4
ATOM 6085 N N . GLU A 1 59 ? -6.431 -10.384 -6.036 1.00 0.00 59 GLU A N 4
ATOM 6086 C CA . GLU A 1 59 ? -7.623 -10.746 -5.278 1.00 0.00 59 GLU A CA 4
ATOM 6087 C C . GLU A 1 59 ? -8.500 -9.523 -5.024 1.00 0.00 59 GLU A C 4
ATOM 6088 O O . GLU A 1 59 ? -8.196 -8.423 -5.485 1.00 0.00 59 GLU A O 4
ATOM 6100 N N . ARG A 1 60 ? -9.588 -9.725 -4.289 1.00 0.00 60 ARG A N 4
ATOM 6101 C CA . ARG A 1 60 ? -10.510 -8.640 -3.975 1.00 0.00 60 ARG A CA 4
ATOM 6102 C C . ARG A 1 60 ? -9.778 -7.479 -3.310 1.00 0.00 60 ARG A C 4
ATOM 6103 O O . ARG A 1 60 ? -9.270 -7.592 -2.194 1.00 0.00 60 ARG A O 4
ATOM 6124 N N . PRO A 1 61 ? -9.720 -6.336 -4.009 1.00 0.00 61 PRO A N 4
ATOM 6125 C CA . PRO A 1 61 ? -9.052 -5.133 -3.506 1.00 0.00 61 PRO A CA 4
ATOM 6126 C C . PRO A 1 61 ? -9.803 -4.497 -2.341 1.00 0.00 61 PRO A C 4
ATOM 6127 O O . PRO A 1 61 ? -9.241 -3.702 -1.589 1.00 0.00 61 PRO A O 4
ATOM 6138 N N . GLU A 1 62 ? -11.076 -4.853 -2.199 1.00 0.00 62 GLU A N 4
ATOM 6139 C CA . GLU A 1 62 ? -11.904 -4.315 -1.125 1.00 0.00 62 GLU A CA 4
ATOM 6140 C C . GLU A 1 62 ? -11.649 -5.060 0.182 1.00 0.00 62 GLU A C 4
ATOM 6141 O O . GLU A 1 62 ? -12.423 -4.948 1.134 1.00 0.00 62 GLU A O 4
ATOM 6153 N N . LEU A 1 63 ? -10.560 -5.819 0.221 1.00 0.00 63 LEU A N 4
ATOM 6154 C CA . LEU A 1 63 ? -10.202 -6.584 1.411 1.00 0.00 63 LEU A CA 4
ATOM 6155 C C . LEU A 1 63 ? -8.875 -6.103 1.988 1.00 0.00 63 LEU A C 4
ATOM 6156 O O . LEU A 1 63 ? -8.598 -6.286 3.174 1.00 0.00 63 LEU A O 4
ATOM 6172 N N . PHE A 1 64 ? -8.057 -5.484 1.143 1.00 0.00 64 PHE A N 4
ATOM 6173 C CA . PHE A 1 64 ? -6.759 -4.975 1.569 1.00 0.00 64 PHE A CA 4
ATOM 6174 C C . PHE A 1 64 ? -6.799 -3.460 1.743 1.00 0.00 64 PHE A C 4
ATOM 6175 O O . PHE A 1 64 ? -6.635 -2.948 2.851 1.00 0.00 64 PHE A O 4
ATOM 6192 N N . ILE A 1 65 ? -7.018 -2.749 0.643 1.00 0.00 65 ILE A N 4
ATOM 6193 C CA . ILE A 1 65 ? -7.081 -1.293 0.674 1.00 0.00 65 ILE A CA 4
ATOM 6194 C C . ILE A 1 65 ? -8.319 -0.781 -0.053 1.00 0.00 65 ILE A C 4
ATOM 6195 O O . ILE A 1 65 ? -8.822 -1.425 -0.973 1.00 0.00 65 ILE A O 4
ATOM 6211 N N . GLN A 1 66 ? -8.805 0.384 0.365 1.00 0.00 66 GLN A N 4
ATOM 6212 C CA . GLN A 1 66 ? -9.984 0.984 -0.247 1.00 0.00 66 GLN A CA 4
ATOM 6213 C C . GLN A 1 66 ? -9.647 2.335 -0.868 1.00 0.00 66 GLN A C 4
ATOM 6214 O O . GLN A 1 66 ? -9.319 3.289 -0.163 1.00 0.00 66 GLN A O 4
ATOM 6228 N N . GLY A 1 67 ? -9.731 2.410 -2.193 1.00 0.00 67 GLY A N 4
ATOM 6229 C CA . GLY A 1 67 ? -9.432 3.650 -2.886 1.00 0.00 67 GLY A CA 4
ATOM 6230 C C . GLY A 1 67 ? -7.943 3.862 -3.078 1.00 0.00 67 GLY A C 4
ATOM 6231 O O . GLY A 1 67 ? -7.212 2.924 -3.396 1.00 0.00 67 GLY A O 4
ATOM 6235 N N . ASP A 1 68 ? -7.493 5.097 -2.885 1.00 0.00 68 ASP A N 4
ATOM 6236 C CA . ASP A 1 68 ? -6.082 5.429 -3.039 1.00 0.00 68 ASP A CA 4
ATOM 6237 C C . ASP A 1 68 ? -5.345 5.300 -1.710 1.00 0.00 68 ASP A C 4
ATOM 6238 O O . ASP A 1 68 ? -4.163 4.959 -1.675 1.00 0.00 68 ASP A O 4
ATOM 6247 N N . SER A 1 69 ? -6.051 5.575 -0.618 1.00 0.00 69 SER A N 4
ATOM 6248 C CA . SER A 1 69 ? -5.463 5.495 0.713 1.00 0.00 69 SER A CA 4
ATOM 6249 C C . SER A 1 69 ? -5.613 4.090 1.289 1.00 0.00 69 SER A C 4
ATOM 6250 O O . SER A 1 69 ? -6.587 3.392 1.009 1.00 0.00 69 SER A O 4
ATOM 6258 N N . VAL A 1 70 ? -4.639 3.681 2.097 1.00 0.00 70 VAL A N 4
ATOM 6259 C CA . VAL A 1 70 ? -4.662 2.360 2.714 1.00 0.00 70 VAL A CA 4
ATOM 6260 C C . VAL A 1 70 ? -5.731 2.279 3.799 1.00 0.00 70 VAL A C 4
ATOM 6261 O O . VAL A 1 70 ? -5.861 3.182 4.625 1.00 0.00 70 VAL A O 4
ATOM 6274 N N . ARG A 1 71 ? -6.493 1.190 3.790 1.00 0.00 71 ARG A N 4
ATOM 6275 C CA . ARG A 1 71 ? -7.551 0.991 4.772 1.00 0.00 71 ARG A CA 4
ATOM 6276 C C . ARG A 1 71 ? -7.098 1.439 6.159 1.00 0.00 71 ARG A C 4
ATOM 6277 O O . ARG A 1 71 ? -5.906 1.583 6.433 1.00 0.00 71 ARG A O 4
ATOM 6298 N N . PRO A 1 72 ? -8.070 1.666 7.055 1.00 0.00 72 PRO A N 4
ATOM 6299 C CA . PRO A 1 72 ? -7.795 2.101 8.428 1.00 0.00 72 PRO A CA 4
ATOM 6300 C C . PRO A 1 72 ? -7.144 1.004 9.264 1.00 0.00 72 PRO A C 4
ATOM 6301 O O . PRO A 1 72 ? -6.900 1.183 10.456 1.00 0.00 72 PRO A O 4
ATOM 6312 N N . GLY A 1 73 ? -6.866 -0.131 8.630 1.00 0.00 73 GLY A N 4
ATOM 6313 C CA . GLY A 1 73 ? -6.246 -1.240 9.332 1.00 0.00 73 GLY A CA 4
ATOM 6314 C C . GLY A 1 73 ? -4.828 -1.501 8.866 1.00 0.00 73 GLY A C 4
ATOM 6315 O O . GLY A 1 73 ? -3.958 -1.844 9.666 1.00 0.00 73 GLY A O 4
ATOM 6319 N N . ILE A 1 74 ? -4.595 -1.340 7.568 1.00 0.00 74 ILE A N 4
ATOM 6320 C CA . ILE A 1 74 ? -3.272 -1.562 6.996 1.00 0.00 74 ILE A CA 4
ATOM 6321 C C . ILE A 1 74 ? -2.279 -0.514 7.488 1.00 0.00 74 ILE A C 4
ATOM 6322 O O . ILE A 1 74 ? -2.519 0.688 7.372 1.00 0.00 74 ILE A O 4
ATOM 6338 N N . LEU A 1 75 ? -1.161 -0.979 8.036 1.00 0.00 75 LEU A N 4
ATOM 6339 C CA . LEU A 1 75 ? -0.128 -0.082 8.544 1.00 0.00 75 LEU A CA 4
ATOM 6340 C C . LEU A 1 75 ? 1.089 -0.078 7.625 1.00 0.00 75 LEU A C 4
ATOM 6341 O O . LEU A 1 75 ? 1.823 -1.063 7.545 1.00 0.00 75 LEU A O 4
ATOM 6357 N N . VAL A 1 76 ? 1.299 1.038 6.934 1.00 0.00 76 VAL A N 4
ATOM 6358 C CA . VAL A 1 76 ? 2.430 1.172 6.023 1.00 0.00 76 VAL A CA 4
ATOM 6359 C C . VAL A 1 76 ? 3.602 1.871 6.702 1.00 0.00 76 VAL A C 4
ATOM 6360 O O . VAL A 1 76 ? 3.421 2.620 7.663 1.00 0.00 76 VAL A O 4
ATOM 6373 N N . LEU A 1 77 ? 4.805 1.624 6.196 1.00 0.00 77 LEU A N 4
ATOM 6374 C CA . LEU A 1 77 ? 6.009 2.231 6.752 1.00 0.00 77 LEU A CA 4
ATOM 6375 C C . LEU A 1 77 ? 7.032 2.515 5.657 1.00 0.00 77 LEU A C 4
ATOM 6376 O O . LEU A 1 77 ? 7.486 1.602 4.967 1.00 0.00 77 LEU A O 4
ATOM 6392 N N . ILE A 1 78 ? 7.392 3.785 5.505 1.00 0.00 78 ILE A N 4
ATOM 6393 C CA . ILE A 1 78 ? 8.364 4.188 4.497 1.00 0.00 78 ILE A CA 4
ATOM 6394 C C . ILE A 1 78 ? 9.767 4.268 5.087 1.00 0.00 78 ILE A C 4
ATOM 6395 O O . ILE A 1 78 ? 10.034 5.077 5.974 1.00 0.00 78 ILE A O 4
ATOM 6411 N N . ASN A 1 79 ? 10.663 3.423 4.586 1.00 0.00 79 ASN A N 4
ATOM 6412 C CA . ASN A 1 79 ? 12.041 3.398 5.062 1.00 0.00 79 ASN A CA 4
ATOM 6413 C C . ASN A 1 79 ? 12.088 3.308 6.584 1.00 0.00 79 ASN A C 4
ATOM 6414 O O . ASN A 1 79 ? 12.864 4.009 7.234 1.00 0.00 79 ASN A O 4
ATOM 6425 N N . ASP A 1 80 ? 11.255 2.439 7.146 1.00 0.00 80 ASP A N 4
ATOM 6426 C CA . ASP A 1 80 ? 11.202 2.256 8.592 1.00 0.00 80 ASP A CA 4
ATOM 6427 C C . ASP A 1 80 ? 10.806 3.552 9.291 1.00 0.00 80 ASP A C 4
ATOM 6428 O O . ASP A 1 80 ? 11.466 3.988 10.234 1.00 0.00 80 ASP A O 4
ATOM 6437 N N . ALA A 1 81 ? 9.724 4.165 8.821 1.00 0.00 81 ALA A N 4
ATOM 6438 C CA . ALA A 1 81 ? 9.240 5.412 9.401 1.00 0.00 81 ALA A CA 4
ATOM 6439 C C . ALA A 1 81 ? 7.778 5.654 9.039 1.00 0.00 81 ALA A C 4
ATOM 6440 O O . ALA A 1 81 ? 7.427 5.746 7.863 1.00 0.00 81 ALA A O 4
ATOM 6447 N N . ASP A 1 82 ? 6.931 5.755 10.057 1.00 0.00 82 ASP A N 4
ATOM 6448 C CA . ASP A 1 82 ? 5.507 5.986 9.846 1.00 0.00 82 ASP A CA 4
ATOM 6449 C C . ASP A 1 82 ? 5.280 6.985 8.716 1.00 0.00 82 ASP A C 4
ATOM 6450 O O . ASP A 1 82 ? 5.781 8.109 8.758 1.00 0.00 82 ASP A O 4
ATOM 6459 N N . TRP A 1 83 ? 4.524 6.568 7.707 1.00 0.00 83 TRP A N 4
ATOM 6460 C CA . TRP A 1 83 ? 4.232 7.426 6.564 1.00 0.00 83 TRP A CA 4
ATOM 6461 C C . TRP A 1 83 ? 3.350 8.600 6.976 1.00 0.00 83 TRP A C 4
ATOM 6462 O O . TRP A 1 83 ? 3.317 9.629 6.302 1.00 0.00 83 TRP A O 4
ATOM 6483 N N . GLU A 1 84 ? 2.637 8.437 8.086 1.00 0.00 84 GLU A N 4
ATOM 6484 C CA . GLU A 1 84 ? 1.754 9.485 8.586 1.00 0.00 84 GLU A CA 4
ATOM 6485 C C . GLU A 1 84 ? 2.557 10.693 9.061 1.00 0.00 84 GLU A C 4
ATOM 6486 O O . GLU A 1 84 ? 2.119 11.836 8.924 1.00 0.00 84 GLU A O 4
ATOM 6498 N N . LEU A 1 85 ? 3.733 10.431 9.620 1.00 0.00 85 LEU A N 4
ATOM 6499 C CA . LEU A 1 85 ? 4.598 11.495 10.117 1.00 0.00 85 LEU A CA 4
ATOM 6500 C C . LEU A 1 85 ? 5.128 12.347 8.967 1.00 0.00 85 LEU A C 4
ATOM 6501 O O . LEU A 1 85 ? 5.231 13.569 9.082 1.00 0.00 85 LEU A O 4
ATOM 6517 N N . LEU A 1 86 ? 5.461 11.694 7.859 1.00 0.00 86 LEU A N 4
ATOM 6518 C CA . LEU A 1 86 ? 5.978 12.391 6.687 1.00 0.00 86 LEU A CA 4
ATOM 6519 C C . LEU A 1 86 ? 4.839 12.909 5.815 1.00 0.00 86 LEU A C 4
ATOM 6520 O O . LEU A 1 86 ? 4.644 14.117 5.683 1.00 0.00 86 LEU A O 4
ATOM 6536 N N . GLY A 1 87 ? 4.088 11.986 5.221 1.00 0.00 87 GLY A N 4
ATOM 6537 C CA . GLY A 1 87 ? 2.976 12.370 4.371 1.00 0.00 87 GLY A CA 4
ATOM 6538 C C . GLY A 1 87 ? 2.241 11.172 3.802 1.00 0.00 87 GLY A C 4
ATOM 6539 O O . GLY A 1 87 ? 2.614 10.649 2.753 1.00 0.00 87 GLY A O 4
ATOM 6543 N N . GLU A 1 88 ? 1.195 10.737 4.498 1.00 0.00 88 GLU A N 4
ATOM 6544 C CA . GLU A 1 88 ? 0.408 9.591 4.056 1.00 0.00 88 GLU A CA 4
ATOM 6545 C C . GLU A 1 88 ? 0.336 9.536 2.533 1.00 0.00 88 GLU A C 4
ATOM 6546 O O . GLU A 1 88 ? 0.855 8.609 1.909 1.00 0.00 88 GLU A O 4
ATOM 6558 N N . LEU A 1 89 ? -0.311 10.533 1.940 1.00 0.00 89 LEU A N 4
ATOM 6559 C CA . LEU A 1 89 ? -0.453 10.598 0.490 1.00 0.00 89 LEU A CA 4
ATOM 6560 C C . LEU A 1 89 ? 0.311 11.790 -0.078 1.00 0.00 89 LEU A C 4
ATOM 6561 O O . LEU A 1 89 ? 0.621 11.831 -1.269 1.00 0.00 89 LEU A O 4
ATOM 6577 N N . ASP A 1 90 ? 0.613 12.757 0.781 1.00 0.00 90 ASP A N 4
ATOM 6578 C CA . ASP A 1 90 ? 1.344 13.949 0.366 1.00 0.00 90 ASP A CA 4
ATOM 6579 C C . ASP A 1 90 ? 2.798 13.612 0.050 1.00 0.00 90 ASP A C 4
ATOM 6580 O O . ASP A 1 90 ? 3.463 14.328 -0.698 1.00 0.00 90 ASP A O 4
ATOM 6589 N N . TYR A 1 91 ? 3.285 12.518 0.625 1.00 0.00 91 TYR A N 4
ATOM 6590 C CA . TYR A 1 91 ? 4.661 12.088 0.408 1.00 0.00 91 TYR A CA 4
ATOM 6591 C C . TYR A 1 91 ? 4.858 11.596 -1.022 1.00 0.00 91 TYR A C 4
ATOM 6592 O O . TYR A 1 91 ? 3.996 10.919 -1.581 1.00 0.00 91 TYR A O 4
ATOM 6610 N N . GLN A 1 92 ? 6.001 11.941 -1.608 1.00 0.00 92 GLN A N 4
ATOM 6611 C CA . GLN A 1 92 ? 6.312 11.535 -2.973 1.00 0.00 92 GLN A CA 4
ATOM 6612 C C . GLN A 1 92 ? 7.582 10.691 -3.013 1.00 0.00 92 GLN A C 4
ATOM 6613 O O . GLN A 1 92 ? 8.655 11.146 -2.616 1.00 0.00 92 GLN A O 4
ATOM 6627 N N . LEU A 1 93 ? 7.453 9.460 -3.496 1.00 0.00 93 LEU A N 4
ATOM 6628 C CA . LEU A 1 93 ? 8.591 8.551 -3.588 1.00 0.00 93 LEU A CA 4
ATOM 6629 C C . LEU A 1 93 ? 9.584 9.027 -4.644 1.00 0.00 93 LEU A C 4
ATOM 6630 O O . LEU A 1 93 ? 9.191 9.490 -5.714 1.00 0.00 93 LEU A O 4
ATOM 6646 N N . GLN A 1 94 ? 10.871 8.908 -4.334 1.00 0.00 94 GLN A N 4
ATOM 6647 C CA . GLN A 1 94 ? 11.919 9.325 -5.258 1.00 0.00 94 GLN A CA 4
ATOM 6648 C C . GLN A 1 94 ? 12.406 8.148 -6.097 1.00 0.00 94 GLN A C 4
ATOM 6649 O O . GLN A 1 94 ? 12.123 8.067 -7.292 1.00 0.00 94 GLN A O 4
ATOM 6663 N N . ASP A 1 95 ? 13.138 7.239 -5.463 1.00 0.00 95 ASP A N 4
ATOM 6664 C CA . ASP A 1 95 ? 13.663 6.066 -6.152 1.00 0.00 95 ASP A CA 4
ATOM 6665 C C . ASP A 1 95 ? 14.274 5.081 -5.159 1.00 0.00 95 ASP A C 4
ATOM 6666 O O . ASP A 1 95 ? 14.555 5.435 -4.014 1.00 0.00 95 ASP A O 4
ATOM 6675 N N . GLN A 1 96 ? 14.476 3.846 -5.606 1.00 0.00 96 GLN A N 4
ATOM 6676 C CA . GLN A 1 96 ? 15.051 2.811 -4.755 1.00 0.00 96 GLN A CA 4
ATOM 6677 C C . GLN A 1 96 ? 14.521 2.921 -3.330 1.00 0.00 96 GLN A C 4
ATOM 6678 O O . GLN A 1 96 ? 15.184 2.510 -2.377 1.00 0.00 96 GLN A O 4
ATOM 6692 N N . ASP A 1 97 ? 13.323 3.477 -3.190 1.00 0.00 97 ASP A N 4
ATOM 6693 C CA . ASP A 1 97 ? 12.703 3.641 -1.881 1.00 0.00 97 ASP A CA 4
ATOM 6694 C C . ASP A 1 97 ? 12.129 2.318 -1.382 1.00 0.00 97 ASP A C 4
ATOM 6695 O O . ASP A 1 97 ? 11.824 1.425 -2.173 1.00 0.00 97 ASP A O 4
ATOM 6704 N N . SER A 1 98 ? 11.985 2.199 -0.066 1.00 0.00 98 SER A N 4
ATOM 6705 C CA . SER A 1 98 ? 11.452 0.984 0.538 1.00 0.00 98 SER A CA 4
ATOM 6706 C C . SER A 1 98 ? 10.074 1.236 1.141 1.00 0.00 98 SER A C 4
ATOM 6707 O O . SER A 1 98 ? 9.910 2.103 2.000 1.00 0.00 98 SER A O 4
ATOM 6715 N N . ILE A 1 99 ? 9.087 0.474 0.684 1.00 0.00 99 ILE A N 4
ATOM 6716 C CA . ILE A 1 99 ? 7.723 0.613 1.178 1.00 0.00 99 ILE A CA 4
ATOM 6717 C C . ILE A 1 99 ? 7.243 -0.675 1.839 1.00 0.00 99 ILE A C 4
ATOM 6718 O O . ILE A 1 99 ? 7.204 -1.732 1.208 1.00 0.00 99 ILE A O 4
ATOM 6734 N N . LEU A 1 100 ? 6.876 -0.579 3.112 1.00 0.00 100 LEU A N 4
ATOM 6735 C CA . LEU A 1 100 ? 6.396 -1.736 3.860 1.00 0.00 100 LEU A CA 4
ATOM 6736 C C . LEU A 1 100 ? 4.908 -1.607 4.166 1.00 0.00 100 LEU A C 4
ATOM 6737 O O . LEU A 1 100 ? 4.405 -0.509 4.406 1.00 0.00 100 LEU A O 4
ATOM 6753 N N . PHE A 1 101 ? 4.207 -2.737 4.158 1.00 0.00 101 PHE A N 4
ATOM 6754 C CA . PHE A 1 101 ? 2.776 -2.750 4.437 1.00 0.00 101 PHE A CA 4
ATOM 6755 C C . PHE A 1 101 ? 2.423 -3.866 5.415 1.00 0.00 101 PHE A C 4
ATOM 6756 O O . PHE A 1 101 ? 2.871 -5.004 5.264 1.00 0.00 101 PHE A O 4
ATOM 6773 N N . ILE A 1 102 ? 1.618 -3.533 6.419 1.00 0.00 102 ILE A N 4
ATOM 6774 C CA . ILE A 1 102 ? 1.205 -4.506 7.422 1.00 0.00 102 ILE A CA 4
ATOM 6775 C C . ILE A 1 102 ? -0.314 -4.633 7.471 1.00 0.00 102 ILE A C 4
ATOM 6776 O O . ILE A 1 102 ? -1.031 -3.633 7.470 1.00 0.00 102 ILE A O 4
ATOM 6792 N N . SER A 1 103 ? -0.798 -5.871 7.516 1.00 0.00 103 SER A N 4
ATOM 6793 C CA . SER A 1 103 ? -2.232 -6.129 7.564 1.00 0.00 103 SER A CA 4
ATOM 6794 C C . SER A 1 103 ? -2.651 -6.614 8.949 1.00 0.00 103 SER A C 4
ATOM 6795 O O . SER A 1 103 ? -2.091 -7.574 9.480 1.00 0.00 103 SER A O 4
ATOM 6803 N N . THR A 1 104 ? -3.639 -5.941 9.530 1.00 0.00 104 THR A N 4
ATOM 6804 C CA . THR A 1 104 ? -4.133 -6.301 10.854 1.00 0.00 104 THR A CA 4
ATOM 6805 C C . THR A 1 104 ? -5.653 -6.419 10.860 1.00 0.00 104 THR A C 4
ATOM 6806 O O . THR A 1 104 ? -6.214 -7.314 11.493 1.00 0.00 104 THR A O 4
ATOM 6817 N N . LEU A 1 105 ? -6.315 -5.511 10.151 1.00 0.00 105 LEU A N 4
ATOM 6818 C CA . LEU A 1 105 ? -7.772 -5.513 10.074 1.00 0.00 105 LEU A CA 4
ATOM 6819 C C . LEU A 1 105 ? -8.250 -6.260 8.833 1.00 0.00 105 LEU A C 4
ATOM 6820 O O . LEU A 1 105 ? -8.348 -5.685 7.749 1.00 0.00 105 LEU A O 4
ATOM 6836 N N . HIS A 1 106 ? -8.549 -7.545 9.000 1.00 0.00 106 HIS A N 4
ATOM 6837 C CA . HIS A 1 106 ? -9.021 -8.370 7.894 1.00 0.00 106 HIS A CA 4
ATOM 6838 C C . HIS A 1 106 ? -10.523 -8.617 8.002 1.00 0.00 106 HIS A C 4
ATOM 6839 O O . HIS A 1 106 ? -11.268 -8.395 7.049 1.00 0.00 106 HIS A O 4
ATOM 6854 N N . GLY A 1 107 ? -10.959 -9.080 9.170 1.00 0.00 107 GLY A N 4
ATOM 6855 C CA . GLY A 1 107 ? -12.369 -9.350 9.380 1.00 0.00 107 GLY A CA 4
ATOM 6856 C C . GLY A 1 107 ? -13.051 -8.272 10.200 1.00 0.00 107 GLY A C 4
ATOM 6857 O O . GLY A 1 107 ? -13.453 -8.509 11.338 1.00 0.00 107 GLY A O 4
ATOM 6861 N N . GLY A 1 108 ? -13.179 -7.082 9.620 1.00 0.00 108 GLY A N 4
ATOM 6862 C CA . GLY A 1 108 ? -13.815 -5.981 10.320 1.00 0.00 108 GLY A CA 4
ATOM 6863 C C . GLY A 1 108 ? -15.172 -5.633 9.741 1.00 0.00 108 GLY A C 4
ATOM 6864 O O . GLY A 1 108 ? -16.202 -5.856 10.378 1.00 0.00 108 GLY A O 4
ATOM 6868 N N . SER A 1 109 ? -15.174 -5.083 8.531 1.00 0.00 109 SER A N 4
ATOM 6869 C CA . SER A 1 109 ? -16.415 -4.697 7.869 1.00 0.00 109 SER A CA 4
ATOM 6870 C C . SER A 1 109 ? -17.499 -5.746 8.094 1.00 0.00 109 SER A C 4
ATOM 6871 O O . SER A 1 109 ? -17.410 -6.866 7.592 1.00 0.00 109 SER A O 4
ATOM 6879 N N . GLY A 1 110 ? -18.525 -5.375 8.855 1.00 0.00 110 GLY A N 4
ATOM 6880 C CA . GLY A 1 110 ? -19.612 -6.294 9.134 1.00 0.00 110 GLY A CA 4
ATOM 6881 C C . GLY A 1 110 ? -19.509 -6.912 10.514 1.00 0.00 110 GLY A C 4
ATOM 6882 O O . GLY A 1 110 ? -18.672 -6.525 11.330 1.00 0.00 110 GLY A O 4
ATOM 6886 N N . PRO A 1 111 ? -20.378 -7.895 10.793 1.00 0.00 111 PRO A N 4
ATOM 6887 C CA . PRO A 1 111 ? -20.402 -8.587 12.085 1.00 0.00 111 PRO A CA 4
ATOM 6888 C C . PRO A 1 111 ? -19.180 -9.476 12.289 1.00 0.00 111 PRO A C 4
ATOM 6889 O O . PRO A 1 111 ? -18.260 -9.480 11.471 1.00 0.00 111 PRO A O 4
ATOM 6900 N N . SER A 1 112 ? -19.178 -10.229 13.385 1.00 0.00 112 SER A N 4
ATOM 6901 C CA . SER A 1 112 ? -18.067 -11.120 13.698 1.00 0.00 112 SER A CA 4
ATOM 6902 C C . SER A 1 112 ? -18.254 -12.477 13.027 1.00 0.00 112 SER A C 4
ATOM 6903 O O . SER A 1 112 ? -17.340 -12.998 12.388 1.00 0.00 112 SER A O 4
ATOM 6911 N N . SER A 1 113 ? -19.446 -13.046 13.179 1.00 0.00 113 SER A N 4
ATOM 6912 C CA . SER A 1 113 ? -19.753 -14.345 12.592 1.00 0.00 113 SER A CA 4
ATOM 6913 C C . SER A 1 113 ? -20.851 -14.219 11.540 1.00 0.00 113 SER A C 4
ATOM 6914 O O . SER A 1 113 ? -21.959 -13.772 11.833 1.00 0.00 113 SER A O 4
ATOM 6922 N N . GLY A 1 114 ? -20.534 -14.618 10.312 1.00 0.00 114 GLY A N 4
ATOM 6923 C CA . GLY A 1 114 ? -21.502 -14.542 9.234 1.00 0.00 114 GLY A CA 4
ATOM 6924 C C . GLY A 1 114 ? -21.515 -13.185 8.560 1.00 0.00 114 GLY A C 4
ATOM 6925 O O . GLY A 1 114 ? -22.579 -12.623 8.300 1.00 0.00 114 GLY A O 4
ATOM 6929 N N . GLY A 1 1 ? 22.057 12.739 -12.197 1.00 0.00 1 GLY A N 5
ATOM 6930 C CA . GLY A 1 1 ? 20.969 12.478 -13.122 1.00 0.00 1 GLY A CA 5
ATOM 6931 C C . GLY A 1 1 ? 19.999 13.639 -13.216 1.00 0.00 1 GLY A C 5
ATOM 6932 O O . GLY A 1 1 ? 20.066 14.439 -14.150 1.00 0.00 1 GLY A O 5
ATOM 6936 N N . SER A 1 2 ? 19.092 13.730 -12.249 1.00 0.00 2 SER A N 5
ATOM 6937 C CA . SER A 1 2 ? 18.099 14.798 -12.229 1.00 0.00 2 SER A CA 5
ATOM 6938 C C . SER A 1 2 ? 18.773 16.167 -12.265 1.00 0.00 2 SER A C 5
ATOM 6939 O O . SER A 1 2 ? 19.791 16.387 -11.609 1.00 0.00 2 SER A O 5
ATOM 6947 N N . SER A 1 3 ? 18.197 17.084 -13.036 1.00 0.00 3 SER A N 5
ATOM 6948 C CA . SER A 1 3 ? 18.742 18.430 -13.160 1.00 0.00 3 SER A CA 5
ATOM 6949 C C . SER A 1 3 ? 17.651 19.479 -12.966 1.00 0.00 3 SER A C 5
ATOM 6950 O O . SER A 1 3 ? 17.784 20.383 -12.143 1.00 0.00 3 SER A O 5
ATOM 6958 N N . GLY A 1 4 ? 16.571 19.349 -13.731 1.00 0.00 4 GLY A N 5
ATOM 6959 C CA . GLY A 1 4 ? 15.473 20.291 -13.629 1.00 0.00 4 GLY A CA 5
ATOM 6960 C C . GLY A 1 4 ? 14.141 19.606 -13.398 1.00 0.00 4 GLY A C 5
ATOM 6961 O O . GLY A 1 4 ? 14.074 18.570 -12.735 1.00 0.00 4 GLY A O 5
ATOM 6965 N N . SER A 1 5 ? 13.076 20.185 -13.943 1.00 0.00 5 SER A N 5
ATOM 6966 C CA . SER A 1 5 ? 11.738 19.626 -13.788 1.00 0.00 5 SER A CA 5
ATOM 6967 C C . SER A 1 5 ? 11.151 19.238 -15.142 1.00 0.00 5 SER A C 5
ATOM 6968 O O . SER A 1 5 ? 10.829 18.074 -15.381 1.00 0.00 5 SER A O 5
ATOM 6976 N N . SER A 1 6 ? 11.015 20.222 -16.025 1.00 0.00 6 SER A N 5
ATOM 6977 C CA . SER A 1 6 ? 10.464 19.986 -17.354 1.00 0.00 6 SER A CA 5
ATOM 6978 C C . SER A 1 6 ? 11.253 18.905 -18.086 1.00 0.00 6 SER A C 5
ATOM 6979 O O . SER A 1 6 ? 12.483 18.912 -18.087 1.00 0.00 6 SER A O 5
ATOM 6987 N N . GLY A 1 7 ? 10.534 17.975 -18.708 1.00 0.00 7 GLY A N 5
ATOM 6988 C CA . GLY A 1 7 ? 11.183 16.900 -19.435 1.00 0.00 7 GLY A CA 5
ATOM 6989 C C . GLY A 1 7 ? 10.772 15.530 -18.932 1.00 0.00 7 GLY A C 5
ATOM 6990 O O . GLY A 1 7 ? 10.437 15.367 -17.759 1.00 0.00 7 GLY A O 5
ATOM 6994 N N . MET A 1 8 ? 10.797 14.543 -19.822 1.00 0.00 8 MET A N 5
ATOM 6995 C CA . MET A 1 8 ? 10.423 13.180 -19.461 1.00 0.00 8 MET A CA 5
ATOM 6996 C C . MET A 1 8 ? 11.299 12.659 -18.326 1.00 0.00 8 MET A C 5
ATOM 6997 O O . MET A 1 8 ? 12.498 12.931 -18.279 1.00 0.00 8 MET A O 5
ATOM 7011 N N . ALA A 1 9 ? 10.691 11.909 -17.412 1.00 0.00 9 ALA A N 5
ATOM 7012 C CA . ALA A 1 9 ? 11.416 11.348 -16.279 1.00 0.00 9 ALA A CA 5
ATOM 7013 C C . ALA A 1 9 ? 11.711 9.868 -16.493 1.00 0.00 9 ALA A C 5
ATOM 7014 O O . ALA A 1 9 ? 11.205 9.254 -17.433 1.00 0.00 9 ALA A O 5
ATOM 7021 N N . ALA A 1 10 ? 12.532 9.300 -15.616 1.00 0.00 10 ALA A N 5
ATOM 7022 C CA . ALA A 1 10 ? 12.893 7.890 -15.710 1.00 0.00 10 ALA A CA 5
ATOM 7023 C C . ALA A 1 10 ? 12.081 7.050 -14.730 1.00 0.00 10 ALA A C 5
ATOM 7024 O O . ALA A 1 10 ? 11.571 7.544 -13.725 1.00 0.00 10 ALA A O 5
ATOM 7031 N N . PRO A 1 11 ? 11.955 5.748 -15.029 1.00 0.00 11 PRO A N 5
ATOM 7032 C CA . PRO A 1 11 ? 11.206 4.812 -14.186 1.00 0.00 11 PRO A CA 5
ATOM 7033 C C . PRO A 1 11 ? 11.903 4.540 -12.858 1.00 0.00 11 PRO A C 5
ATOM 7034 O O . PRO A 1 11 ? 13.079 4.174 -12.826 1.00 0.00 11 PRO A O 5
ATOM 7045 N N . LEU A 1 12 ? 11.172 4.722 -11.763 1.00 0.00 12 LEU A N 5
ATOM 7046 C CA . LEU A 1 12 ? 11.721 4.496 -10.431 1.00 0.00 12 LEU A CA 5
ATOM 7047 C C . LEU A 1 12 ? 11.325 3.120 -9.905 1.00 0.00 12 LEU A C 5
ATOM 7048 O O . LEU A 1 12 ? 10.267 2.594 -10.251 1.00 0.00 12 LEU A O 5
ATOM 7064 N N . CYS A 1 13 ? 12.179 2.545 -9.065 1.00 0.00 13 CYS A N 5
ATOM 7065 C CA . CYS A 1 13 ? 11.917 1.231 -8.489 1.00 0.00 13 CYS A CA 5
ATOM 7066 C C . CYS A 1 13 ? 11.816 1.313 -6.970 1.00 0.00 13 CYS A C 5
ATOM 7067 O O . CYS A 1 13 ? 12.510 2.107 -6.333 1.00 0.00 13 CYS A O 5
ATOM 7075 N N . VAL A 1 14 ? 10.947 0.489 -6.394 1.00 0.00 14 VAL A N 5
ATOM 7076 C CA . VAL A 1 14 ? 10.755 0.468 -4.948 1.00 0.00 14 VAL A CA 5
ATOM 7077 C C . VAL A 1 14 ? 10.547 -0.954 -4.442 1.00 0.00 14 VAL A C 5
ATOM 7078 O O . VAL A 1 14 ? 9.837 -1.748 -5.060 1.00 0.00 14 VAL A O 5
ATOM 7091 N N . LYS A 1 15 ? 11.171 -1.271 -3.312 1.00 0.00 15 LYS A N 5
ATOM 7092 C CA . LYS A 1 15 ? 11.054 -2.598 -2.719 1.00 0.00 15 LYS A CA 5
ATOM 7093 C C . LYS A 1 15 ? 9.906 -2.646 -1.715 1.00 0.00 15 LYS A C 5
ATOM 7094 O O . LYS A 1 15 ? 9.954 -1.997 -0.671 1.00 0.00 15 LYS A O 5
ATOM 7113 N N . VAL A 1 16 ? 8.875 -3.420 -2.039 1.00 0.00 16 VAL A N 5
ATOM 7114 C CA . VAL A 1 16 ? 7.716 -3.555 -1.164 1.00 0.00 16 VAL A CA 5
ATOM 7115 C C . VAL A 1 16 ? 7.794 -4.837 -0.342 1.00 0.00 16 VAL A C 5
ATOM 7116 O O . VAL A 1 16 ? 8.341 -5.842 -0.793 1.00 0.00 16 VAL A O 5
ATOM 7129 N N . GLU A 1 17 ? 7.243 -4.793 0.867 1.00 0.00 17 GLU A N 5
ATOM 7130 C CA . GLU A 1 17 ? 7.251 -5.951 1.752 1.00 0.00 17 GLU A CA 5
ATOM 7131 C C . GLU A 1 17 ? 5.951 -6.039 2.546 1.00 0.00 17 GLU A C 5
ATOM 7132 O O . GLU A 1 17 ? 5.568 -5.095 3.237 1.00 0.00 17 GLU A O 5
ATOM 7144 N N . PHE A 1 18 ? 5.276 -7.179 2.440 1.00 0.00 18 PHE A N 5
ATOM 7145 C CA . PHE A 1 18 ? 4.017 -7.390 3.146 1.00 0.00 18 PHE A CA 5
ATOM 7146 C C . PHE A 1 18 ? 4.181 -8.429 4.252 1.00 0.00 18 PHE A C 5
ATOM 7147 O O . PHE A 1 18 ? 4.830 -9.457 4.061 1.00 0.00 18 PHE A O 5
ATOM 7164 N N . GLY A 1 19 ? 3.589 -8.151 5.409 1.00 0.00 19 GLY A N 5
ATOM 7165 C CA . GLY A 1 19 ? 3.681 -9.070 6.529 1.00 0.00 19 GLY A CA 5
ATOM 7166 C C . GLY A 1 19 ? 2.381 -9.176 7.301 1.00 0.00 19 GLY A C 5
ATOM 7167 O O . GLY A 1 19 ? 1.745 -8.167 7.601 1.00 0.00 19 GLY A O 5
ATOM 7171 N N . GLY A 1 20 ? 1.984 -10.404 7.622 1.00 0.00 20 GLY A N 5
ATOM 7172 C CA . GLY A 1 20 ? 0.752 -10.616 8.359 1.00 0.00 20 GLY A CA 5
ATOM 7173 C C . GLY A 1 20 ? -0.293 -11.350 7.542 1.00 0.00 20 GLY A C 5
ATOM 7174 O O . GLY A 1 20 ? -1.492 -11.187 7.764 1.00 0.00 20 GLY A O 5
ATOM 7178 N N . GLY A 1 21 ? 0.163 -12.162 6.593 1.00 0.00 21 GLY A N 5
ATOM 7179 C CA . GLY A 1 21 ? -0.755 -12.911 5.754 1.00 0.00 21 GLY A CA 5
ATOM 7180 C C . GLY A 1 21 ? -1.052 -12.205 4.446 1.00 0.00 21 GLY A C 5
ATOM 7181 O O . GLY A 1 21 ? -1.351 -12.847 3.440 1.00 0.00 21 GLY A O 5
ATOM 7185 N N . ALA A 1 22 ? -0.972 -10.878 4.460 1.00 0.00 22 ALA A N 5
ATOM 7186 C CA . ALA A 1 22 ? -1.234 -10.084 3.266 1.00 0.00 22 ALA A CA 5
ATOM 7187 C C . ALA A 1 22 ? -0.371 -10.549 2.097 1.00 0.00 22 ALA A C 5
ATOM 7188 O O . ALA A 1 22 ? -0.772 -10.445 0.939 1.00 0.00 22 ALA A O 5
ATOM 7195 N N . GLU A 1 23 ? 0.816 -11.059 2.410 1.00 0.00 23 GLU A N 5
ATOM 7196 C CA . GLU A 1 23 ? 1.735 -11.538 1.385 1.00 0.00 23 GLU A CA 5
ATOM 7197 C C . GLU A 1 23 ? 1.016 -12.443 0.388 1.00 0.00 23 GLU A C 5
ATOM 7198 O O . GLU A 1 23 ? 1.309 -12.425 -0.808 1.00 0.00 23 GLU A O 5
ATOM 7210 N N . LEU A 1 24 ? 0.074 -13.233 0.890 1.00 0.00 24 LEU A N 5
ATOM 7211 C CA . LEU A 1 24 ? -0.688 -14.147 0.045 1.00 0.00 24 LEU A CA 5
ATOM 7212 C C . LEU A 1 24 ? -1.441 -13.385 -1.040 1.00 0.00 24 LEU A C 5
ATOM 7213 O O . LEU A 1 24 ? -1.574 -13.859 -2.169 1.00 0.00 24 LEU A O 5
ATOM 7229 N N . LEU A 1 25 ? -1.931 -12.200 -0.692 1.00 0.00 25 LEU A N 5
ATOM 7230 C CA . LEU A 1 25 ? -2.670 -11.370 -1.637 1.00 0.00 25 LEU A CA 5
ATOM 7231 C C . LEU A 1 25 ? -1.766 -10.903 -2.773 1.00 0.00 25 LEU A C 5
ATOM 7232 O O . LEU A 1 25 ? -2.234 -10.327 -3.756 1.00 0.00 25 LEU A O 5
ATOM 7248 N N . PHE A 1 26 ? -0.469 -11.156 -2.633 1.00 0.00 26 PHE A N 5
ATOM 7249 C CA . PHE A 1 26 ? 0.500 -10.763 -3.649 1.00 0.00 26 PHE A CA 5
ATOM 7250 C C . PHE A 1 26 ? 1.436 -11.920 -3.984 1.00 0.00 26 PHE A C 5
ATOM 7251 O O . PHE A 1 26 ? 2.517 -12.046 -3.408 1.00 0.00 26 PHE A O 5
ATOM 7268 N N . ASP A 1 27 ? 1.013 -12.764 -4.919 1.00 0.00 27 ASP A N 5
ATOM 7269 C CA . ASP A 1 27 ? 1.813 -13.911 -5.333 1.00 0.00 27 ASP A CA 5
ATOM 7270 C C . ASP A 1 27 ? 2.464 -14.582 -4.128 1.00 0.00 27 ASP A C 5
ATOM 7271 O O . ASP A 1 27 ? 3.506 -15.225 -4.250 1.00 0.00 27 ASP A O 5
ATOM 7280 N N . GLY A 1 28 ? 1.843 -14.427 -2.962 1.00 0.00 28 GLY A N 5
ATOM 7281 C CA . GLY A 1 28 ? 2.377 -15.022 -1.752 1.00 0.00 28 GLY A CA 5
ATOM 7282 C C . GLY A 1 28 ? 3.886 -14.905 -1.665 1.00 0.00 28 GLY A C 5
ATOM 7283 O O . GLY A 1 28 ? 4.602 -15.896 -1.802 1.00 0.00 28 GLY A O 5
ATOM 7287 N N . VAL A 1 29 ? 4.371 -13.688 -1.437 1.00 0.00 29 VAL A N 5
ATOM 7288 C CA . VAL A 1 29 ? 5.804 -13.444 -1.332 1.00 0.00 29 VAL A CA 5
ATOM 7289 C C . VAL A 1 29 ? 6.105 -12.380 -0.283 1.00 0.00 29 VAL A C 5
ATOM 7290 O O . VAL A 1 29 ? 5.266 -11.529 0.014 1.00 0.00 29 VAL A O 5
ATOM 7303 N N . LYS A 1 30 ? 7.309 -12.433 0.277 1.00 0.00 30 LYS A N 5
ATOM 7304 C CA . LYS A 1 30 ? 7.724 -11.473 1.293 1.00 0.00 30 LYS A CA 5
ATOM 7305 C C . LYS A 1 30 ? 8.124 -10.146 0.656 1.00 0.00 30 LYS A C 5
ATOM 7306 O O . LYS A 1 30 ? 7.507 -9.111 0.913 1.00 0.00 30 LYS A O 5
ATOM 7325 N N . LYS A 1 31 ? 9.159 -10.182 -0.176 1.00 0.00 31 LYS A N 5
ATOM 7326 C CA . LYS A 1 31 ? 9.640 -8.982 -0.852 1.00 0.00 31 LYS A CA 5
ATOM 7327 C C . LYS A 1 31 ? 9.175 -8.953 -2.304 1.00 0.00 31 LYS A C 5
ATOM 7328 O O . LYS A 1 31 ? 9.258 -9.956 -3.014 1.00 0.00 31 LYS A O 5
ATOM 7347 N N . HIS A 1 32 ? 8.686 -7.797 -2.742 1.00 0.00 32 HIS A N 5
ATOM 7348 C CA . HIS A 1 32 ? 8.210 -7.637 -4.111 1.00 0.00 32 HIS A CA 5
ATOM 7349 C C . HIS A 1 32 ? 8.829 -6.403 -4.761 1.00 0.00 32 HIS A C 5
ATOM 7350 O O . HIS A 1 32 ? 8.601 -5.278 -4.318 1.00 0.00 32 HIS A O 5
ATOM 7365 N N . GLN A 1 33 ? 9.612 -6.624 -5.812 1.00 0.00 33 GLN A N 5
ATOM 7366 C CA . GLN A 1 33 ? 10.265 -5.530 -6.521 1.00 0.00 33 GLN A CA 5
ATOM 7367 C C . GLN A 1 33 ? 9.280 -4.811 -7.437 1.00 0.00 33 GLN A C 5
ATOM 7368 O O . GLN A 1 33 ? 8.668 -5.425 -8.311 1.00 0.00 33 GLN A O 5
ATOM 7382 N N . VAL A 1 34 ? 9.133 -3.506 -7.232 1.00 0.00 34 VAL A N 5
ATOM 7383 C CA . VAL A 1 34 ? 8.223 -2.703 -8.041 1.00 0.00 34 VAL A CA 5
ATOM 7384 C C . VAL A 1 34 ? 8.984 -1.664 -8.856 1.00 0.00 34 VAL A C 5
ATOM 7385 O O . VAL A 1 34 ? 9.990 -1.120 -8.403 1.00 0.00 34 VAL A O 5
ATOM 7398 N N . ALA A 1 35 ? 8.496 -1.393 -10.063 1.00 0.00 35 ALA A N 5
ATOM 7399 C CA . ALA A 1 35 ? 9.129 -0.417 -10.941 1.00 0.00 35 ALA A CA 5
ATOM 7400 C C . ALA A 1 35 ? 8.095 0.524 -11.551 1.00 0.00 35 ALA A C 5
ATOM 7401 O O . ALA A 1 35 ? 7.469 0.203 -12.562 1.00 0.00 35 ALA A O 5
ATOM 7408 N N . LEU A 1 36 ? 7.921 1.685 -10.931 1.00 0.00 36 LEU A N 5
ATOM 7409 C CA . LEU A 1 36 ? 6.962 2.673 -11.412 1.00 0.00 36 LEU A CA 5
ATOM 7410 C C . LEU A 1 36 ? 7.494 3.392 -12.648 1.00 0.00 36 LEU A C 5
ATOM 7411 O O . LEU A 1 36 ? 8.694 3.630 -12.789 1.00 0.00 36 LEU A O 5
ATOM 7427 N N . PRO A 1 37 ? 6.582 3.748 -13.565 1.00 0.00 37 PRO A N 5
ATOM 7428 C CA . PRO A 1 37 ? 6.936 4.447 -14.804 1.00 0.00 37 PRO A CA 5
ATOM 7429 C C . PRO A 1 37 ? 7.386 5.882 -14.552 1.00 0.00 37 PRO A C 5
ATOM 7430 O O . PRO A 1 37 ? 7.258 6.397 -13.442 1.00 0.00 37 PRO A O 5
ATOM 7441 N N . GLY A 1 38 ? 7.914 6.523 -15.590 1.00 0.00 38 GLY A N 5
ATOM 7442 C CA . GLY A 1 38 ? 8.374 7.893 -15.460 1.00 0.00 38 GLY A CA 5
ATOM 7443 C C . GLY A 1 38 ? 7.406 8.890 -16.065 1.00 0.00 38 GLY A C 5
ATOM 7444 O O . GLY A 1 38 ? 6.865 8.660 -17.146 1.00 0.00 38 GLY A O 5
ATOM 7448 N N . GLN A 1 39 ? 7.187 9.999 -15.366 1.00 0.00 39 GLN A N 5
ATOM 7449 C CA . GLN A 1 39 ? 6.275 11.033 -15.841 1.00 0.00 39 GLN A CA 5
ATOM 7450 C C . GLN A 1 39 ? 6.656 12.397 -15.275 1.00 0.00 39 GLN A C 5
ATOM 7451 O O . GLN A 1 39 ? 7.606 12.514 -14.501 1.00 0.00 39 GLN A O 5
ATOM 7465 N N . GLU A 1 40 ? 5.910 13.425 -15.667 1.00 0.00 40 GLU A N 5
ATOM 7466 C CA . GLU A 1 40 ? 6.172 14.781 -15.199 1.00 0.00 40 GLU A CA 5
ATOM 7467 C C . GLU A 1 40 ? 6.008 14.874 -13.684 1.00 0.00 40 GLU A C 5
ATOM 7468 O O . GLU A 1 40 ? 6.782 15.550 -13.007 1.00 0.00 40 GLU A O 5
ATOM 7480 N N . GLU A 1 41 ? 4.994 14.192 -13.161 1.00 0.00 41 GLU A N 5
ATOM 7481 C CA . GLU A 1 41 ? 4.728 14.200 -11.728 1.00 0.00 41 GLU A CA 5
ATOM 7482 C C . GLU A 1 41 ? 5.330 12.969 -11.056 1.00 0.00 41 GLU A C 5
ATOM 7483 O O . GLU A 1 41 ? 5.307 11.863 -11.595 1.00 0.00 41 GLU A O 5
ATOM 7495 N N . PRO A 1 42 ? 5.884 13.166 -9.850 1.00 0.00 42 PRO A N 5
ATOM 7496 C CA . PRO A 1 42 ? 6.503 12.085 -9.077 1.00 0.00 42 PRO A CA 5
ATOM 7497 C C . PRO A 1 42 ? 5.478 11.086 -8.553 1.00 0.00 42 PRO A C 5
ATOM 7498 O O . PRO A 1 42 ? 4.334 11.445 -8.273 1.00 0.00 42 PRO A O 5
ATOM 7509 N N . TRP A 1 43 ? 5.894 9.832 -8.421 1.00 0.00 43 TRP A N 5
ATOM 7510 C CA . TRP A 1 43 ? 5.011 8.781 -7.928 1.00 0.00 43 TRP A CA 5
ATOM 7511 C C . TRP A 1 43 ? 4.819 8.894 -6.420 1.00 0.00 43 TRP A C 5
ATOM 7512 O O . TRP A 1 43 ? 5.735 8.616 -5.646 1.00 0.00 43 TRP A O 5
ATOM 7533 N N . ASP A 1 44 ? 3.623 9.302 -6.010 1.00 0.00 44 ASP A N 5
ATOM 7534 C CA . ASP A 1 44 ? 3.310 9.450 -4.593 1.00 0.00 44 ASP A CA 5
ATOM 7535 C C . ASP A 1 44 ? 2.495 8.263 -4.089 1.00 0.00 44 ASP A C 5
ATOM 7536 O O . ASP A 1 44 ? 1.824 7.584 -4.867 1.00 0.00 44 ASP A O 5
ATOM 7545 N N . ILE A 1 45 ? 2.561 8.017 -2.785 1.00 0.00 45 ILE A N 5
ATOM 7546 C CA . ILE A 1 45 ? 1.829 6.912 -2.179 1.00 0.00 45 ILE A CA 5
ATOM 7547 C C . ILE A 1 45 ? 0.455 6.745 -2.819 1.00 0.00 45 ILE A C 5
ATOM 7548 O O . ILE A 1 45 ? 0.065 5.640 -3.196 1.00 0.00 45 ILE A O 5
ATOM 7564 N N . ARG A 1 46 ? -0.273 7.850 -2.942 1.00 0.00 46 ARG A N 5
ATOM 7565 C CA . ARG A 1 46 ? -1.603 7.827 -3.538 1.00 0.00 46 ARG A CA 5
ATOM 7566 C C . ARG A 1 46 ? -1.614 6.982 -4.809 1.00 0.00 46 ARG A C 5
ATOM 7567 O O . ARG A 1 46 ? -2.198 5.900 -4.842 1.00 0.00 46 ARG A O 5
ATOM 7588 N N . ASN A 1 47 ? -0.966 7.487 -5.854 1.00 0.00 47 ASN A N 5
ATOM 7589 C CA . ASN A 1 47 ? -0.902 6.779 -7.128 1.00 0.00 47 ASN A CA 5
ATOM 7590 C C . ASN A 1 47 ? -0.341 5.373 -6.942 1.00 0.00 47 ASN A C 5
ATOM 7591 O O . ASN A 1 47 ? -0.856 4.407 -7.507 1.00 0.00 47 ASN A O 5
ATOM 7602 N N . LEU A 1 48 ? 0.716 5.264 -6.145 1.00 0.00 48 LEU A N 5
ATOM 7603 C CA . LEU A 1 48 ? 1.347 3.975 -5.883 1.00 0.00 48 LEU A CA 5
ATOM 7604 C C . LEU A 1 48 ? 0.302 2.911 -5.565 1.00 0.00 48 LEU A C 5
ATOM 7605 O O . LEU A 1 48 ? 0.277 1.846 -6.183 1.00 0.00 48 LEU A O 5
ATOM 7621 N N . LEU A 1 49 ? -0.562 3.208 -4.600 1.00 0.00 49 LEU A N 5
ATOM 7622 C CA . LEU A 1 49 ? -1.613 2.277 -4.202 1.00 0.00 49 LEU A CA 5
ATOM 7623 C C . LEU A 1 49 ? -2.314 1.692 -5.423 1.00 0.00 49 LEU A C 5
ATOM 7624 O O . LEU A 1 49 ? -2.328 0.476 -5.621 1.00 0.00 49 LEU A O 5
ATOM 7640 N N . VAL A 1 50 ? -2.892 2.564 -6.243 1.00 0.00 50 VAL A N 5
ATOM 7641 C CA . VAL A 1 50 ? -3.592 2.134 -7.447 1.00 0.00 50 VAL A CA 5
ATOM 7642 C C . VAL A 1 50 ? -2.811 1.048 -8.178 1.00 0.00 50 VAL A C 5
ATOM 7643 O O . VAL A 1 50 ? -3.392 0.095 -8.699 1.00 0.00 50 VAL A O 5
ATOM 7656 N N . TRP A 1 51 ? -1.492 1.197 -8.212 1.00 0.00 51 TRP A N 5
ATOM 7657 C CA . TRP A 1 51 ? -0.630 0.227 -8.879 1.00 0.00 51 TRP A CA 5
ATOM 7658 C C . TRP A 1 51 ? -0.520 -1.056 -8.063 1.00 0.00 51 TRP A C 5
ATOM 7659 O O . TRP A 1 51 ? -0.924 -2.127 -8.517 1.00 0.00 51 TRP A O 5
ATOM 7680 N N . ILE A 1 52 ? 0.027 -0.941 -6.858 1.00 0.00 52 ILE A N 5
ATOM 7681 C CA . ILE A 1 52 ? 0.188 -2.092 -5.979 1.00 0.00 52 ILE A CA 5
ATOM 7682 C C . ILE A 1 52 ? -1.156 -2.753 -5.687 1.00 0.00 52 ILE A C 5
ATOM 7683 O O . ILE A 1 52 ? -1.212 -3.883 -5.201 1.00 0.00 52 ILE A O 5
ATOM 7699 N N . LYS A 1 53 ? -2.236 -2.041 -5.988 1.00 0.00 53 LYS A N 5
ATOM 7700 C CA . LYS A 1 53 ? -3.581 -2.557 -5.762 1.00 0.00 53 LYS A CA 5
ATOM 7701 C C . LYS A 1 53 ? -4.078 -3.331 -6.978 1.00 0.00 53 LYS A C 5
ATOM 7702 O O . LYS A 1 53 ? -5.056 -4.075 -6.897 1.00 0.00 53 LYS A O 5
ATOM 7721 N N . LYS A 1 54 ? -3.398 -3.153 -8.106 1.00 0.00 54 LYS A N 5
ATOM 7722 C CA . LYS A 1 54 ? -3.769 -3.836 -9.340 1.00 0.00 54 LYS A CA 5
ATOM 7723 C C . LYS A 1 54 ? -2.602 -4.659 -9.877 1.00 0.00 54 LYS A C 5
ATOM 7724 O O . LYS A 1 54 ? -2.675 -5.886 -9.943 1.00 0.00 54 LYS A O 5
ATOM 7743 N N . ASN A 1 55 ? -1.528 -3.976 -10.258 1.00 0.00 55 ASN A N 5
ATOM 7744 C CA . ASN A 1 55 ? -0.345 -4.645 -10.788 1.00 0.00 55 ASN A CA 5
ATOM 7745 C C . ASN A 1 55 ? 0.126 -5.747 -9.844 1.00 0.00 55 ASN A C 5
ATOM 7746 O O . ASN A 1 55 ? 0.136 -6.925 -10.203 1.00 0.00 55 ASN A O 5
ATOM 7757 N N . LEU A 1 56 ? 0.515 -5.356 -8.636 1.00 0.00 56 LEU A N 5
ATOM 7758 C CA . LEU A 1 56 ? 0.987 -6.311 -7.638 1.00 0.00 56 LEU A CA 5
ATOM 7759 C C . LEU A 1 56 ? -0.169 -7.140 -7.088 1.00 0.00 56 LEU A C 5
ATOM 7760 O O . LEU A 1 56 ? -0.164 -8.368 -7.179 1.00 0.00 56 LEU A O 5
ATOM 7776 N N . LEU A 1 57 ? -1.159 -6.461 -6.520 1.00 0.00 57 LEU A N 5
ATOM 7777 C CA . LEU A 1 57 ? -2.324 -7.135 -5.957 1.00 0.00 57 LEU A CA 5
ATOM 7778 C C . LEU A 1 57 ? -3.204 -7.714 -7.060 1.00 0.00 57 LEU A C 5
ATOM 7779 O O . LEU A 1 57 ? -3.614 -7.005 -7.979 1.00 0.00 57 LEU A O 5
ATOM 7795 N N . LYS A 1 58 ? -3.493 -9.007 -6.961 1.00 0.00 58 LYS A N 5
ATOM 7796 C CA . LYS A 1 58 ? -4.327 -9.683 -7.948 1.00 0.00 58 LYS A CA 5
ATOM 7797 C C . LYS A 1 58 ? -5.723 -9.945 -7.392 1.00 0.00 58 LYS A C 5
ATOM 7798 O O . LYS A 1 58 ? -6.695 -10.023 -8.142 1.00 0.00 58 LYS A O 5
ATOM 7817 N N . GLU A 1 59 ? -5.815 -10.077 -6.072 1.00 0.00 59 GLU A N 5
ATOM 7818 C CA . GLU A 1 59 ? -7.093 -10.330 -5.417 1.00 0.00 59 GLU A CA 5
ATOM 7819 C C . GLU A 1 59 ? -7.888 -9.037 -5.259 1.00 0.00 59 GLU A C 5
ATOM 7820 O O . GLU A 1 59 ? -7.448 -7.969 -5.686 1.00 0.00 59 GLU A O 5
ATOM 7832 N N . ARG A 1 60 ? -9.061 -9.142 -4.644 1.00 0.00 60 ARG A N 5
ATOM 7833 C CA . ARG A 1 60 ? -9.919 -7.982 -4.431 1.00 0.00 60 ARG A CA 5
ATOM 7834 C C . ARG A 1 60 ? -9.225 -6.948 -3.549 1.00 0.00 60 ARG A C 5
ATOM 7835 O O . ARG A 1 60 ? -8.657 -7.267 -2.504 1.00 0.00 60 ARG A O 5
ATOM 7856 N N . PRO A 1 61 ? -9.271 -5.678 -3.979 1.00 0.00 61 PRO A N 5
ATOM 7857 C CA . PRO A 1 61 ? -8.652 -4.571 -3.243 1.00 0.00 61 PRO A CA 5
ATOM 7858 C C . PRO A 1 61 ? -9.383 -4.260 -1.941 1.00 0.00 61 PRO A C 5
ATOM 7859 O O . PRO A 1 61 ? -8.767 -4.178 -0.879 1.00 0.00 61 PRO A O 5
ATOM 7870 N N . GLU A 1 62 ? -10.698 -4.088 -2.032 1.00 0.00 62 GLU A N 5
ATOM 7871 C CA . GLU A 1 62 ? -11.511 -3.786 -0.860 1.00 0.00 62 GLU A CA 5
ATOM 7872 C C . GLU A 1 62 ? -11.108 -4.662 0.322 1.00 0.00 62 GLU A C 5
ATOM 7873 O O . GLU A 1 62 ? -11.230 -4.258 1.479 1.00 0.00 62 GLU A O 5
ATOM 7885 N N . LEU A 1 63 ? -10.627 -5.864 0.024 1.00 0.00 63 LEU A N 5
ATOM 7886 C CA . LEU A 1 63 ? -10.205 -6.799 1.061 1.00 0.00 63 LEU A CA 5
ATOM 7887 C C . LEU A 1 63 ? -8.908 -6.337 1.716 1.00 0.00 63 LEU A C 5
ATOM 7888 O O . LEU A 1 63 ? -8.818 -6.238 2.940 1.00 0.00 63 LEU A O 5
ATOM 7904 N N . PHE A 1 64 ? -7.904 -6.052 0.893 1.00 0.00 64 PHE A N 5
ATOM 7905 C CA . PHE A 1 64 ? -6.611 -5.599 1.391 1.00 0.00 64 PHE A CA 5
ATOM 7906 C C . PHE A 1 64 ? -6.616 -4.091 1.625 1.00 0.00 64 PHE A C 5
ATOM 7907 O O . PHE A 1 64 ? -6.467 -3.627 2.755 1.00 0.00 64 PHE A O 5
ATOM 7924 N N . ILE A 1 65 ? -6.788 -3.333 0.548 1.00 0.00 65 ILE A N 5
ATOM 7925 C CA . ILE A 1 65 ? -6.813 -1.878 0.635 1.00 0.00 65 ILE A CA 5
ATOM 7926 C C . ILE A 1 65 ? -8.083 -1.312 0.009 1.00 0.00 65 ILE A C 5
ATOM 7927 O O . ILE A 1 65 ? -8.546 -1.795 -1.024 1.00 0.00 65 ILE A O 5
ATOM 7943 N N . GLN A 1 66 ? -8.640 -0.284 0.641 1.00 0.00 66 GLN A N 5
ATOM 7944 C CA . GLN A 1 66 ? -9.857 0.349 0.144 1.00 0.00 66 GLN A CA 5
ATOM 7945 C C . GLN A 1 66 ? -9.557 1.730 -0.430 1.00 0.00 66 GLN A C 5
ATOM 7946 O O . GLN A 1 66 ? -8.957 2.573 0.236 1.00 0.00 66 GLN A O 5
ATOM 7960 N N . GLY A 1 67 ? -9.978 1.954 -1.671 1.00 0.00 67 GLY A N 5
ATOM 7961 C CA . GLY A 1 67 ? -9.744 3.234 -2.314 1.00 0.00 67 GLY A CA 5
ATOM 7962 C C . GLY A 1 67 ? -8.272 3.498 -2.562 1.00 0.00 67 GLY A C 5
ATOM 7963 O O . GLY A 1 67 ? -7.415 2.728 -2.130 1.00 0.00 67 GLY A O 5
ATOM 7967 N N . ASP A 1 68 ? -7.978 4.588 -3.262 1.00 0.00 68 ASP A N 5
ATOM 7968 C CA . ASP A 1 68 ? -6.600 4.952 -3.568 1.00 0.00 68 ASP A CA 5
ATOM 7969 C C . ASP A 1 68 ? -5.747 4.964 -2.303 1.00 0.00 68 ASP A C 5
ATOM 7970 O O . ASP A 1 68 ? -4.519 4.935 -2.370 1.00 0.00 68 ASP A O 5
ATOM 7979 N N . SER A 1 69 ? -6.408 5.008 -1.150 1.00 0.00 69 SER A N 5
ATOM 7980 C CA . SER A 1 69 ? -5.711 5.030 0.131 1.00 0.00 69 SER A CA 5
ATOM 7981 C C . SER A 1 69 ? -5.755 3.657 0.796 1.00 0.00 69 SER A C 5
ATOM 7982 O O . SER A 1 69 ? -6.576 2.810 0.444 1.00 0.00 69 SER A O 5
ATOM 7990 N N . VAL A 1 70 ? -4.865 3.445 1.760 1.00 0.00 70 VAL A N 5
ATOM 7991 C CA . VAL A 1 70 ? -4.801 2.177 2.476 1.00 0.00 70 VAL A CA 5
ATOM 7992 C C . VAL A 1 70 ? -5.923 2.069 3.503 1.00 0.00 70 VAL A C 5
ATOM 7993 O O . VAL A 1 70 ? -6.289 3.055 4.143 1.00 0.00 70 VAL A O 5
ATOM 8006 N N . ARG A 1 71 ? -6.464 0.865 3.656 1.00 0.00 71 ARG A N 5
ATOM 8007 C CA . ARG A 1 71 ? -7.544 0.628 4.606 1.00 0.00 71 ARG A CA 5
ATOM 8008 C C . ARG A 1 71 ? -7.201 1.204 5.976 1.00 0.00 71 ARG A C 5
ATOM 8009 O O . ARG A 1 71 ? -6.043 1.489 6.284 1.00 0.00 71 ARG A O 5
ATOM 8030 N N . PRO A 1 72 ? -8.229 1.382 6.818 1.00 0.00 72 PRO A N 5
ATOM 8031 C CA . PRO A 1 72 ? -8.061 1.926 8.169 1.00 0.00 72 PRO A CA 5
ATOM 8032 C C . PRO A 1 72 ? -7.339 0.956 9.099 1.00 0.00 72 PRO A C 5
ATOM 8033 O O . PRO A 1 72 ? -7.171 1.229 10.287 1.00 0.00 72 PRO A O 5
ATOM 8044 N N . GLY A 1 73 ? -6.914 -0.177 8.550 1.00 0.00 73 GLY A N 5
ATOM 8045 C CA . GLY A 1 73 ? -6.214 -1.170 9.345 1.00 0.00 73 GLY A CA 5
ATOM 8046 C C . GLY A 1 73 ? -4.814 -1.441 8.833 1.00 0.00 73 GLY A C 5
ATOM 8047 O O . GLY A 1 73 ? -3.895 -1.681 9.616 1.00 0.00 73 GLY A O 5
ATOM 8051 N N . ILE A 1 74 ? -4.650 -1.405 7.515 1.00 0.00 74 ILE A N 5
ATOM 8052 C CA . ILE A 1 74 ? -3.352 -1.649 6.899 1.00 0.00 74 ILE A CA 5
ATOM 8053 C C . ILE A 1 74 ? -2.350 -0.563 7.279 1.00 0.00 74 ILE A C 5
ATOM 8054 O O . ILE A 1 74 ? -2.492 0.594 6.881 1.00 0.00 74 ILE A O 5
ATOM 8070 N N . LEU A 1 75 ? -1.337 -0.944 8.049 1.00 0.00 75 LEU A N 5
ATOM 8071 C CA . LEU A 1 75 ? -0.310 -0.003 8.482 1.00 0.00 75 LEU A CA 5
ATOM 8072 C C . LEU A 1 75 ? 0.885 -0.028 7.534 1.00 0.00 75 LEU A C 5
ATOM 8073 O O . LEU A 1 75 ? 1.559 -1.049 7.395 1.00 0.00 75 LEU A O 5
ATOM 8089 N N . VAL A 1 76 ? 1.144 1.103 6.886 1.00 0.00 76 VAL A N 5
ATOM 8090 C CA . VAL A 1 76 ? 2.259 1.212 5.953 1.00 0.00 76 VAL A CA 5
ATOM 8091 C C . VAL A 1 76 ? 3.452 1.905 6.603 1.00 0.00 76 VAL A C 5
ATOM 8092 O O . VAL A 1 76 ? 3.291 2.718 7.514 1.00 0.00 76 VAL A O 5
ATOM 8105 N N . LEU A 1 77 ? 4.649 1.579 6.128 1.00 0.00 77 LEU A N 5
ATOM 8106 C CA . LEU A 1 77 ? 5.871 2.171 6.661 1.00 0.00 77 LEU A CA 5
ATOM 8107 C C . LEU A 1 77 ? 6.886 2.418 5.550 1.00 0.00 77 LEU A C 5
ATOM 8108 O O . LEU A 1 77 ? 7.273 1.495 4.833 1.00 0.00 77 LEU A O 5
ATOM 8124 N N . ILE A 1 78 ? 7.316 3.668 5.415 1.00 0.00 78 ILE A N 5
ATOM 8125 C CA . ILE A 1 78 ? 8.289 4.035 4.394 1.00 0.00 78 ILE A CA 5
ATOM 8126 C C . ILE A 1 78 ? 9.709 3.992 4.947 1.00 0.00 78 ILE A C 5
ATOM 8127 O O . ILE A 1 78 ? 10.041 4.707 5.892 1.00 0.00 78 ILE A O 5
ATOM 8143 N N . ASN A 1 79 ? 10.545 3.148 4.350 1.00 0.00 79 ASN A N 5
ATOM 8144 C CA . ASN A 1 79 ? 11.931 3.011 4.782 1.00 0.00 79 ASN A CA 5
ATOM 8145 C C . ASN A 1 79 ? 12.022 2.933 6.303 1.00 0.00 79 ASN A C 5
ATOM 8146 O O . ASN A 1 79 ? 12.874 3.574 6.919 1.00 0.00 79 ASN A O 5
ATOM 8157 N N . ASP A 1 80 ? 11.138 2.142 6.903 1.00 0.00 80 ASP A N 5
ATOM 8158 C CA . ASP A 1 80 ? 11.119 1.978 8.352 1.00 0.00 80 ASP A CA 5
ATOM 8159 C C . ASP A 1 80 ? 10.754 3.288 9.042 1.00 0.00 80 ASP A C 5
ATOM 8160 O O . ASP A 1 80 ? 11.433 3.721 9.973 1.00 0.00 80 ASP A O 5
ATOM 8169 N N . ALA A 1 81 ? 9.677 3.915 8.580 1.00 0.00 81 ALA A N 5
ATOM 8170 C CA . ALA A 1 81 ? 9.221 5.175 9.154 1.00 0.00 81 ALA A CA 5
ATOM 8171 C C . ALA A 1 81 ? 7.754 5.430 8.822 1.00 0.00 81 ALA A C 5
ATOM 8172 O O . ALA A 1 81 ? 7.373 5.484 7.653 1.00 0.00 81 ALA A O 5
ATOM 8179 N N . ASP A 1 82 ? 6.937 5.586 9.858 1.00 0.00 82 ASP A N 5
ATOM 8180 C CA . ASP A 1 82 ? 5.512 5.836 9.677 1.00 0.00 82 ASP A CA 5
ATOM 8181 C C . ASP A 1 82 ? 5.275 6.838 8.551 1.00 0.00 82 ASP A C 5
ATOM 8182 O O . ASP A 1 82 ? 5.765 7.966 8.598 1.00 0.00 82 ASP A O 5
ATOM 8191 N N . TRP A 1 83 ? 4.523 6.417 7.541 1.00 0.00 83 TRP A N 5
ATOM 8192 C CA . TRP A 1 83 ? 4.222 7.277 6.402 1.00 0.00 83 TRP A CA 5
ATOM 8193 C C . TRP A 1 83 ? 3.455 8.518 6.845 1.00 0.00 83 TRP A C 5
ATOM 8194 O O . TRP A 1 83 ? 3.306 9.471 6.081 1.00 0.00 83 TRP A O 5
ATOM 8215 N N . GLU A 1 84 ? 2.971 8.500 8.083 1.00 0.00 84 GLU A N 5
ATOM 8216 C CA . GLU A 1 84 ? 2.219 9.625 8.625 1.00 0.00 84 GLU A CA 5
ATOM 8217 C C . GLU A 1 84 ? 3.158 10.743 9.070 1.00 0.00 84 GLU A C 5
ATOM 8218 O O . GLU A 1 84 ? 2.830 11.925 8.958 1.00 0.00 84 GLU A O 5
ATOM 8230 N N . LEU A 1 85 ? 4.326 10.361 9.575 1.00 0.00 85 LEU A N 5
ATOM 8231 C CA . LEU A 1 85 ? 5.313 11.330 10.037 1.00 0.00 85 LEU A CA 5
ATOM 8232 C C . LEU A 1 85 ? 5.921 12.091 8.863 1.00 0.00 85 LEU A C 5
ATOM 8233 O O . LEU A 1 85 ? 6.508 13.160 9.038 1.00 0.00 85 LEU A O 5
ATOM 8249 N N . LEU A 1 86 ? 5.774 11.535 7.665 1.00 0.00 86 LEU A N 5
ATOM 8250 C CA . LEU A 1 86 ? 6.307 12.163 6.460 1.00 0.00 86 LEU A CA 5
ATOM 8251 C C . LEU A 1 86 ? 5.182 12.726 5.597 1.00 0.00 86 LEU A C 5
ATOM 8252 O O . LEU A 1 86 ? 5.112 13.931 5.360 1.00 0.00 86 LEU A O 5
ATOM 8268 N N . GLY A 1 87 ? 4.302 11.845 5.132 1.00 0.00 87 GLY A N 5
ATOM 8269 C CA . GLY A 1 87 ? 3.191 12.273 4.302 1.00 0.00 87 GLY A CA 5
ATOM 8270 C C . GLY A 1 87 ? 2.404 11.106 3.739 1.00 0.00 87 GLY A C 5
ATOM 8271 O O . GLY A 1 87 ? 2.746 10.569 2.686 1.00 0.00 87 GLY A O 5
ATOM 8275 N N . GLU A 1 88 ? 1.348 10.712 4.443 1.00 0.00 88 GLU A N 5
ATOM 8276 C CA . GLU A 1 88 ? 0.512 9.599 4.008 1.00 0.00 88 GLU A CA 5
ATOM 8277 C C . GLU A 1 88 ? 0.418 9.553 2.485 1.00 0.00 88 GLU A C 5
ATOM 8278 O O . GLU A 1 88 ? 0.977 8.661 1.844 1.00 0.00 88 GLU A O 5
ATOM 8290 N N . LEU A 1 89 ? -0.292 10.518 1.913 1.00 0.00 89 LEU A N 5
ATOM 8291 C CA . LEU A 1 89 ? -0.461 10.588 0.465 1.00 0.00 89 LEU A CA 5
ATOM 8292 C C . LEU A 1 89 ? 0.302 11.775 -0.115 1.00 0.00 89 LEU A C 5
ATOM 8293 O O . LEU A 1 89 ? 0.430 11.908 -1.332 1.00 0.00 89 LEU A O 5
ATOM 8309 N N . ASP A 1 90 ? 0.807 12.634 0.764 1.00 0.00 90 ASP A N 5
ATOM 8310 C CA . ASP A 1 90 ? 1.560 13.808 0.340 1.00 0.00 90 ASP A CA 5
ATOM 8311 C C . ASP A 1 90 ? 3.014 13.446 0.053 1.00 0.00 90 ASP A C 5
ATOM 8312 O O . ASP A 1 90 ? 3.733 14.198 -0.607 1.00 0.00 90 ASP A O 5
ATOM 8321 N N . TYR A 1 91 ? 3.441 12.293 0.553 1.00 0.00 91 TYR A N 5
ATOM 8322 C CA . TYR A 1 91 ? 4.811 11.833 0.353 1.00 0.00 91 TYR A CA 5
ATOM 8323 C C . TYR A 1 91 ? 5.035 11.401 -1.093 1.00 0.00 91 TYR A C 5
ATOM 8324 O O . TYR A 1 91 ? 4.153 10.813 -1.719 1.00 0.00 91 TYR A O 5
ATOM 8342 N N . GLN A 1 92 ? 6.221 11.695 -1.614 1.00 0.00 92 GLN A N 5
ATOM 8343 C CA . GLN A 1 92 ? 6.562 11.337 -2.986 1.00 0.00 92 GLN A CA 5
ATOM 8344 C C . GLN A 1 92 ? 7.651 10.271 -3.016 1.00 0.00 92 GLN A C 5
ATOM 8345 O O . GLN A 1 92 ? 8.804 10.536 -2.674 1.00 0.00 92 GLN A O 5
ATOM 8359 N N . LEU A 1 93 ? 7.279 9.063 -3.426 1.00 0.00 93 LEU A N 5
ATOM 8360 C CA . LEU A 1 93 ? 8.225 7.955 -3.500 1.00 0.00 93 LEU A CA 5
ATOM 8361 C C . LEU A 1 93 ? 9.295 8.222 -4.555 1.00 0.00 93 LEU A C 5
ATOM 8362 O O . LEU A 1 93 ? 9.033 8.870 -5.567 1.00 0.00 93 LEU A O 5
ATOM 8378 N N . GLN A 1 94 ? 10.499 7.715 -4.310 1.00 0.00 94 GLN A N 5
ATOM 8379 C CA . GLN A 1 94 ? 11.607 7.897 -5.240 1.00 0.00 94 GLN A CA 5
ATOM 8380 C C . GLN A 1 94 ? 12.221 6.555 -5.625 1.00 0.00 94 GLN A C 5
ATOM 8381 O O . GLN A 1 94 ? 11.741 5.500 -5.210 1.00 0.00 94 GLN A O 5
ATOM 8395 N N . ASP A 1 95 ? 13.283 6.603 -6.421 1.00 0.00 95 ASP A N 5
ATOM 8396 C CA . ASP A 1 95 ? 13.963 5.391 -6.863 1.00 0.00 95 ASP A CA 5
ATOM 8397 C C . ASP A 1 95 ? 14.723 4.744 -5.709 1.00 0.00 95 ASP A C 5
ATOM 8398 O O . ASP A 1 95 ? 15.149 5.424 -4.776 1.00 0.00 95 ASP A O 5
ATOM 8407 N N . GLN A 1 96 ? 14.889 3.427 -5.781 1.00 0.00 96 GLN A N 5
ATOM 8408 C CA . GLN A 1 96 ? 15.596 2.689 -4.742 1.00 0.00 96 GLN A CA 5
ATOM 8409 C C . GLN A 1 96 ? 14.983 2.956 -3.371 1.00 0.00 96 GLN A C 5
ATOM 8410 O O . GLN A 1 96 ? 15.698 3.175 -2.393 1.00 0.00 96 GLN A O 5
ATOM 8424 N N . ASP A 1 97 ? 13.657 2.938 -3.308 1.00 0.00 97 ASP A N 5
ATOM 8425 C CA . ASP A 1 97 ? 12.947 3.178 -2.056 1.00 0.00 97 ASP A CA 5
ATOM 8426 C C . ASP A 1 97 ? 12.465 1.867 -1.445 1.00 0.00 97 ASP A C 5
ATOM 8427 O O . ASP A 1 97 ? 12.551 0.810 -2.070 1.00 0.00 97 ASP A O 5
ATOM 8436 N N . SER A 1 98 ? 11.959 1.943 -0.218 1.00 0.00 98 SER A N 5
ATOM 8437 C CA . SER A 1 98 ? 11.468 0.761 0.481 1.00 0.00 98 SER A CA 5
ATOM 8438 C C . SER A 1 98 ? 10.115 1.037 1.131 1.00 0.00 98 SER A C 5
ATOM 8439 O O . SER A 1 98 ? 9.970 1.982 1.907 1.00 0.00 98 SER A O 5
ATOM 8447 N N . ILE A 1 99 ? 9.130 0.206 0.809 1.00 0.00 99 ILE A N 5
ATOM 8448 C CA . ILE A 1 99 ? 7.790 0.359 1.362 1.00 0.00 99 ILE A CA 5
ATOM 8449 C C . ILE A 1 99 ? 7.347 -0.906 2.088 1.00 0.00 99 ILE A C 5
ATOM 8450 O O . ILE A 1 99 ? 7.600 -2.020 1.627 1.00 0.00 99 ILE A O 5
ATOM 8466 N N . LEU A 1 100 ? 6.683 -0.728 3.225 1.00 0.00 100 LEU A N 5
ATOM 8467 C CA . LEU A 1 100 ? 6.202 -1.856 4.015 1.00 0.00 100 LEU A CA 5
ATOM 8468 C C . LEU A 1 100 ? 4.708 -1.726 4.296 1.00 0.00 100 LEU A C 5
ATOM 8469 O O . LEU A 1 100 ? 4.188 -0.620 4.443 1.00 0.00 100 LEU A O 5
ATOM 8485 N N . PHE A 1 101 ? 4.024 -2.863 4.371 1.00 0.00 101 PHE A N 5
ATOM 8486 C CA . PHE A 1 101 ? 2.591 -2.876 4.636 1.00 0.00 101 PHE A CA 5
ATOM 8487 C C . PHE A 1 101 ? 2.228 -3.993 5.611 1.00 0.00 101 PHE A C 5
ATOM 8488 O O . PHE A 1 101 ? 2.629 -5.143 5.430 1.00 0.00 101 PHE A O 5
ATOM 8505 N N . ILE A 1 102 ? 1.469 -3.645 6.644 1.00 0.00 102 ILE A N 5
ATOM 8506 C CA . ILE A 1 102 ? 1.052 -4.617 7.647 1.00 0.00 102 ILE A CA 5
ATOM 8507 C C . ILE A 1 102 ? -0.468 -4.711 7.723 1.00 0.00 102 ILE A C 5
ATOM 8508 O O . ILE A 1 102 ? -1.160 -3.696 7.797 1.00 0.00 102 ILE A O 5
ATOM 8524 N N . SER A 1 103 ? -0.981 -5.937 7.706 1.00 0.00 103 SER A N 5
ATOM 8525 C CA . SER A 1 103 ? -2.420 -6.164 7.771 1.00 0.00 103 SER A CA 5
ATOM 8526 C C . SER A 1 103 ? -2.816 -6.758 9.120 1.00 0.00 103 SER A C 5
ATOM 8527 O O . SER A 1 103 ? -2.447 -7.887 9.448 1.00 0.00 103 SER A O 5
ATOM 8535 N N . THR A 1 104 ? -3.570 -5.990 9.900 1.00 0.00 104 THR A N 5
ATOM 8536 C CA . THR A 1 104 ? -4.016 -6.437 11.213 1.00 0.00 104 THR A CA 5
ATOM 8537 C C . THR A 1 104 ? -5.530 -6.325 11.348 1.00 0.00 104 THR A C 5
ATOM 8538 O O . THR A 1 104 ? -6.078 -6.458 12.443 1.00 0.00 104 THR A O 5
ATOM 8549 N N . LEU A 1 105 ? -6.202 -6.079 10.228 1.00 0.00 105 LEU A N 5
ATOM 8550 C CA . LEU A 1 105 ? -7.655 -5.950 10.221 1.00 0.00 105 LEU A CA 5
ATOM 8551 C C . LEU A 1 105 ? -8.315 -7.242 9.750 1.00 0.00 105 LEU A C 5
ATOM 8552 O O . LEU A 1 105 ? -8.380 -7.518 8.552 1.00 0.00 105 LEU A O 5
ATOM 8568 N N . HIS A 1 106 ? -8.806 -8.030 10.702 1.00 0.00 106 HIS A N 5
ATOM 8569 C CA . HIS A 1 106 ? -9.464 -9.293 10.384 1.00 0.00 106 HIS A CA 5
ATOM 8570 C C . HIS A 1 106 ? -8.501 -10.246 9.682 1.00 0.00 106 HIS A C 5
ATOM 8571 O O . HIS A 1 106 ? -8.906 -11.039 8.833 1.00 0.00 106 HIS A O 5
ATOM 8586 N N . GLY A 1 107 ? -7.224 -10.161 10.042 1.00 0.00 107 GLY A N 5
ATOM 8587 C CA . GLY A 1 107 ? -6.223 -11.020 9.436 1.00 0.00 107 GLY A CA 5
ATOM 8588 C C . GLY A 1 107 ? -5.372 -11.734 10.466 1.00 0.00 107 GLY A C 5
ATOM 8589 O O . GLY A 1 107 ? -5.889 -12.459 11.315 1.00 0.00 107 GLY A O 5
ATOM 8593 N N . GLY A 1 108 ? -4.060 -11.531 10.391 1.00 0.00 108 GLY A N 5
ATOM 8594 C CA . GLY A 1 108 ? -3.156 -12.170 11.330 1.00 0.00 108 GLY A CA 5
ATOM 8595 C C . GLY A 1 108 ? -2.495 -13.404 10.749 1.00 0.00 108 GLY A C 5
ATOM 8596 O O . GLY A 1 108 ? -2.819 -13.827 9.639 1.00 0.00 108 GLY A O 5
ATOM 8600 N N . SER A 1 109 ? -1.564 -13.984 11.500 1.00 0.00 109 SER A N 5
ATOM 8601 C CA . SER A 1 109 ? -0.852 -15.175 11.052 1.00 0.00 109 SER A CA 5
ATOM 8602 C C . SER A 1 109 ? -1.272 -16.397 11.862 1.00 0.00 109 SER A C 5
ATOM 8603 O O . SER A 1 109 ? -1.070 -16.451 13.075 1.00 0.00 109 SER A O 5
ATOM 8611 N N . GLY A 1 110 ? -1.858 -17.378 11.182 1.00 0.00 110 GLY A N 5
ATOM 8612 C CA . GLY A 1 110 ? -2.298 -18.587 11.854 1.00 0.00 110 GLY A CA 5
ATOM 8613 C C . GLY A 1 110 ? -1.185 -19.250 12.641 1.00 0.00 110 GLY A C 5
ATOM 8614 O O . GLY A 1 110 ? -0.070 -18.736 12.735 1.00 0.00 110 GLY A O 5
ATOM 8618 N N . PRO A 1 111 ? -1.484 -20.420 13.225 1.00 0.00 111 PRO A N 5
ATOM 8619 C CA . PRO A 1 111 ? -0.514 -21.180 14.019 1.00 0.00 111 PRO A CA 5
ATOM 8620 C C . PRO A 1 111 ? 0.595 -21.780 13.161 1.00 0.00 111 PRO A C 5
ATOM 8621 O O . PRO A 1 111 ? 0.379 -22.115 11.996 1.00 0.00 111 PRO A O 5
ATOM 8632 N N . SER A 1 112 ? 1.782 -21.913 13.743 1.00 0.00 112 SER A N 5
ATOM 8633 C CA . SER A 1 112 ? 2.926 -22.469 13.030 1.00 0.00 112 SER A CA 5
ATOM 8634 C C . SER A 1 112 ? 2.925 -23.993 13.109 1.00 0.00 112 SER A C 5
ATOM 8635 O O . SER A 1 112 ? 3.939 -24.609 13.438 1.00 0.00 112 SER A O 5
ATOM 8643 N N . SER A 1 113 ? 1.780 -24.595 12.804 1.00 0.00 113 SER A N 5
ATOM 8644 C CA . SER A 1 113 ? 1.645 -26.046 12.843 1.00 0.00 113 SER A CA 5
ATOM 8645 C C . SER A 1 113 ? 2.473 -26.638 13.980 1.00 0.00 113 SER A C 5
ATOM 8646 O O . SER A 1 113 ? 3.125 -27.669 13.817 1.00 0.00 113 SER A O 5
ATOM 8654 N N . GLY A 1 114 ? 2.442 -25.977 15.133 1.00 0.00 114 GLY A N 5
ATOM 8655 C CA . GLY A 1 114 ? 3.193 -26.451 16.280 1.00 0.00 114 GLY A CA 5
ATOM 8656 C C . GLY A 1 114 ? 2.429 -27.482 17.088 1.00 0.00 114 GLY A C 5
ATOM 8657 O O . GLY A 1 114 ? 1.331 -27.887 16.709 1.00 0.00 114 GLY A O 5
ATOM 8661 N N . GLY A 1 1 ? 20.889 10.442 -27.706 1.00 0.00 1 GLY A N 6
ATOM 8662 C CA . GLY A 1 1 ? 20.436 10.735 -26.359 1.00 0.00 1 GLY A CA 6
ATOM 8663 C C . GLY A 1 1 ? 20.665 12.182 -25.972 1.00 0.00 1 GLY A C 6
ATOM 8664 O O . GLY A 1 1 ? 21.503 12.479 -25.121 1.00 0.00 1 GLY A O 6
ATOM 8668 N N . SER A 1 2 ? 19.919 13.086 -26.599 1.00 0.00 2 SER A N 6
ATOM 8669 C CA . SER A 1 2 ? 20.049 14.512 -26.319 1.00 0.00 2 SER A CA 6
ATOM 8670 C C . SER A 1 2 ? 18.734 15.085 -25.799 1.00 0.00 2 SER A C 6
ATOM 8671 O O . SER A 1 2 ? 17.679 14.464 -25.927 1.00 0.00 2 SER A O 6
ATOM 8679 N N . SER A 1 3 ? 18.806 16.275 -25.212 1.00 0.00 3 SER A N 6
ATOM 8680 C CA . SER A 1 3 ? 17.623 16.932 -24.668 1.00 0.00 3 SER A CA 6
ATOM 8681 C C . SER A 1 3 ? 17.632 18.423 -24.993 1.00 0.00 3 SER A C 6
ATOM 8682 O O . SER A 1 3 ? 18.689 19.021 -25.189 1.00 0.00 3 SER A O 6
ATOM 8690 N N . GLY A 1 4 ? 16.444 19.017 -25.049 1.00 0.00 4 GLY A N 6
ATOM 8691 C CA . GLY A 1 4 ? 16.336 20.433 -25.350 1.00 0.00 4 GLY A CA 6
ATOM 8692 C C . GLY A 1 4 ? 15.613 21.204 -24.264 1.00 0.00 4 GLY A C 6
ATOM 8693 O O . GLY A 1 4 ? 16.241 21.888 -23.456 1.00 0.00 4 GLY A O 6
ATOM 8697 N N . SER A 1 5 ? 14.288 21.095 -24.245 1.00 0.00 5 SER A N 6
ATOM 8698 C CA . SER A 1 5 ? 13.478 21.792 -23.253 1.00 0.00 5 SER A CA 6
ATOM 8699 C C . SER A 1 5 ? 12.782 20.800 -22.326 1.00 0.00 5 SER A C 6
ATOM 8700 O O . SER A 1 5 ? 13.015 20.794 -21.117 1.00 0.00 5 SER A O 6
ATOM 8708 N N . SER A 1 6 ? 11.925 19.962 -22.902 1.00 0.00 6 SER A N 6
ATOM 8709 C CA . SER A 1 6 ? 11.192 18.968 -22.128 1.00 0.00 6 SER A CA 6
ATOM 8710 C C . SER A 1 6 ? 12.136 17.904 -21.577 1.00 0.00 6 SER A C 6
ATOM 8711 O O . SER A 1 6 ? 13.091 17.501 -22.240 1.00 0.00 6 SER A O 6
ATOM 8719 N N . GLY A 1 7 ? 11.860 17.452 -20.357 1.00 0.00 7 GLY A N 6
ATOM 8720 C CA . GLY A 1 7 ? 12.693 16.438 -19.736 1.00 0.00 7 GLY A CA 6
ATOM 8721 C C . GLY A 1 7 ? 11.879 15.362 -19.046 1.00 0.00 7 GLY A C 6
ATOM 8722 O O . GLY A 1 7 ? 11.595 15.458 -17.853 1.00 0.00 7 GLY A O 6
ATOM 8726 N N . MET A 1 8 ? 11.502 14.334 -19.799 1.00 0.00 8 MET A N 6
ATOM 8727 C CA . MET A 1 8 ? 10.715 13.235 -19.253 1.00 0.00 8 MET A CA 6
ATOM 8728 C C . MET A 1 8 ? 11.509 12.468 -18.201 1.00 0.00 8 MET A C 6
ATOM 8729 O O . MET A 1 8 ? 12.721 12.297 -18.328 1.00 0.00 8 MET A O 6
ATOM 8743 N N . ALA A 1 9 ? 10.819 12.008 -17.162 1.00 0.00 9 ALA A N 6
ATOM 8744 C CA . ALA A 1 9 ? 11.460 11.258 -16.090 1.00 0.00 9 ALA A CA 6
ATOM 8745 C C . ALA A 1 9 ? 11.518 9.770 -16.419 1.00 0.00 9 ALA A C 6
ATOM 8746 O O . ALA A 1 9 ? 10.773 9.283 -17.268 1.00 0.00 9 ALA A O 6
ATOM 8753 N N . ALA A 1 10 ? 12.409 9.054 -15.742 1.00 0.00 10 ALA A N 6
ATOM 8754 C CA . ALA A 1 10 ? 12.564 7.621 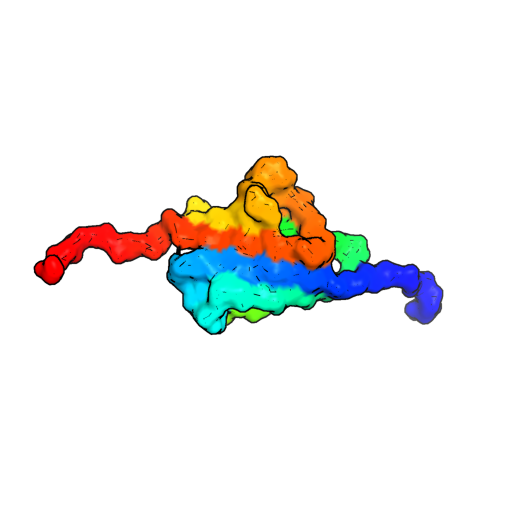-15.962 1.00 0.00 10 ALA A CA 6
ATOM 8755 C C . ALA A 1 10 ? 11.796 6.819 -14.916 1.00 0.00 10 ALA A C 6
ATOM 8756 O O . ALA A 1 10 ? 11.375 7.342 -13.884 1.00 0.00 10 ALA A O 6
ATOM 8763 N N . PRO A 1 11 ? 11.609 5.519 -15.186 1.00 0.00 11 PRO A N 6
ATOM 8764 C CA . PRO A 1 11 ? 10.892 4.617 -14.280 1.00 0.00 11 PRO A CA 6
ATOM 8765 C C . PRO A 1 11 ? 11.672 4.340 -13.000 1.00 0.00 11 PRO A C 6
ATOM 8766 O O . PRO A 1 11 ? 12.846 3.967 -13.044 1.00 0.00 11 PRO A O 6
ATOM 8777 N N . LEU A 1 12 ? 11.015 4.523 -11.860 1.00 0.00 12 LEU A N 6
ATOM 8778 C CA . LEU A 1 12 ? 11.648 4.292 -10.566 1.00 0.00 12 LEU A CA 6
ATOM 8779 C C . LEU A 1 12 ? 11.250 2.932 -10.001 1.00 0.00 12 LEU A C 6
ATOM 8780 O O . LEU A 1 12 ? 10.188 2.400 -10.325 1.00 0.00 12 LEU A O 6
ATOM 8796 N N . CYS A 1 13 ? 12.109 2.375 -9.153 1.00 0.00 13 CYS A N 6
ATOM 8797 C CA . CYS A 1 13 ? 11.846 1.078 -8.541 1.00 0.00 13 CYS A CA 6
ATOM 8798 C C . CYS A 1 13 ? 11.814 1.190 -7.021 1.00 0.00 13 CYS A C 6
ATOM 8799 O O . CYS A 1 13 ? 12.558 1.973 -6.430 1.00 0.00 13 CYS A O 6
ATOM 8807 N N . VAL A 1 14 ? 10.946 0.404 -6.392 1.00 0.00 14 VAL A N 6
ATOM 8808 C CA . VAL A 1 14 ? 10.815 0.416 -4.940 1.00 0.00 14 VAL A CA 6
ATOM 8809 C C . VAL A 1 14 ? 10.652 -0.997 -4.392 1.00 0.00 14 VAL A C 6
ATOM 8810 O O . VAL A 1 14 ? 9.935 -1.819 -4.963 1.00 0.00 14 VAL A O 6
ATOM 8823 N N . LYS A 1 15 ? 11.323 -1.275 -3.279 1.00 0.00 15 LYS A N 6
ATOM 8824 C CA . LYS A 1 15 ? 11.252 -2.589 -2.650 1.00 0.00 15 LYS A CA 6
ATOM 8825 C C . LYS A 1 15 ? 10.084 -2.662 -1.672 1.00 0.00 15 LYS A C 6
ATOM 8826 O O . LYS A 1 15 ? 10.111 -2.039 -0.611 1.00 0.00 15 LYS A O 6
ATOM 8845 N N . VAL A 1 16 ? 9.060 -3.427 -2.036 1.00 0.00 16 VAL A N 6
ATOM 8846 C CA . VAL A 1 16 ? 7.884 -3.584 -1.189 1.00 0.00 16 VAL A CA 6
ATOM 8847 C C . VAL A 1 16 ? 7.948 -4.882 -0.393 1.00 0.00 16 VAL A C 6
ATOM 8848 O O . VAL A 1 16 ? 8.523 -5.871 -0.847 1.00 0.00 16 VAL A O 6
ATOM 8861 N N . GLU A 1 17 ? 7.354 -4.871 0.796 1.00 0.00 17 GLU A N 6
ATOM 8862 C CA . GLU A 1 17 ? 7.345 -6.049 1.655 1.00 0.00 17 GLU A CA 6
ATOM 8863 C C . GLU A 1 17 ? 6.072 -6.098 2.497 1.00 0.00 17 GLU A C 6
ATOM 8864 O O . GLU A 1 17 ? 5.760 -5.156 3.225 1.00 0.00 17 GLU A O 6
ATOM 8876 N N . PHE A 1 18 ? 5.342 -7.203 2.390 1.00 0.00 18 PHE A N 6
ATOM 8877 C CA . PHE A 1 18 ? 4.103 -7.376 3.140 1.00 0.00 18 PHE A CA 6
ATOM 8878 C C . PHE A 1 18 ? 4.283 -8.396 4.261 1.00 0.00 18 PHE A C 6
ATOM 8879 O O . PHE A 1 18 ? 4.915 -9.435 4.074 1.00 0.00 18 PHE A O 6
ATOM 8896 N N . GLY A 1 19 ? 3.722 -8.090 5.427 1.00 0.00 19 GLY A N 6
ATOM 8897 C CA . GLY A 1 19 ? 3.832 -8.988 6.561 1.00 0.00 19 GLY A CA 6
ATOM 8898 C C . GLY A 1 19 ? 2.509 -9.187 7.273 1.00 0.00 19 GLY A C 6
ATOM 8899 O O . GLY A 1 19 ? 1.876 -8.224 7.703 1.00 0.00 19 GLY A O 6
ATOM 8903 N N . GLY A 1 20 ? 2.088 -10.442 7.398 1.00 0.00 20 GLY A N 6
ATOM 8904 C CA . GLY A 1 20 ? 0.833 -10.742 8.062 1.00 0.00 20 GLY A CA 6
ATOM 8905 C C . GLY A 1 20 ? -0.154 -11.441 7.148 1.00 0.00 20 GLY A C 6
ATOM 8906 O O . GLY A 1 20 ? -1.358 -11.197 7.220 1.00 0.00 20 GLY A O 6
ATOM 8910 N N . GLY A 1 21 ? 0.357 -12.314 6.284 1.00 0.00 21 GLY A N 6
ATOM 8911 C CA . GLY A 1 21 ? -0.502 -13.036 5.364 1.00 0.00 21 GLY A CA 6
ATOM 8912 C C . GLY A 1 21 ? -0.788 -12.249 4.100 1.00 0.00 21 GLY A C 6
ATOM 8913 O O . GLY A 1 21 ? -0.924 -12.825 3.020 1.00 0.00 21 GLY A O 6
ATOM 8917 N N . ALA A 1 22 ? -0.880 -10.930 4.233 1.00 0.00 22 ALA A N 6
ATOM 8918 C CA . ALA A 1 22 ? -1.151 -10.064 3.093 1.00 0.00 22 ALA A CA 6
ATOM 8919 C C . ALA A 1 22 ? -0.359 -10.506 1.867 1.00 0.00 22 ALA A C 6
ATOM 8920 O O . ALA A 1 22 ? -0.816 -10.356 0.735 1.00 0.00 22 ALA A O 6
ATOM 8927 N N . GLU A 1 23 ? 0.831 -11.049 2.102 1.00 0.00 23 GLU A N 6
ATOM 8928 C CA . GLU A 1 23 ? 1.688 -11.511 1.016 1.00 0.00 23 GLU A CA 6
ATOM 8929 C C . GLU A 1 23 ? 0.874 -12.256 -0.039 1.00 0.00 23 GLU A C 6
ATOM 8930 O O . GLU A 1 23 ? 1.064 -12.057 -1.240 1.00 0.00 23 GLU A O 6
ATOM 8942 N N . LEU A 1 24 ? -0.031 -13.114 0.418 1.00 0.00 24 LEU A N 6
ATOM 8943 C CA . LEU A 1 24 ? -0.874 -13.890 -0.485 1.00 0.00 24 LEU A CA 6
ATOM 8944 C C . LEU A 1 24 ? -1.598 -12.979 -1.471 1.00 0.00 24 LEU A C 6
ATOM 8945 O O . LEU A 1 24 ? -1.716 -13.297 -2.656 1.00 0.00 24 LEU A O 6
ATOM 8961 N N . LEU A 1 25 ? -2.079 -11.844 -0.977 1.00 0.00 25 LEU A N 6
ATOM 8962 C CA . LEU A 1 25 ? -2.790 -10.884 -1.815 1.00 0.00 25 LEU A CA 6
ATOM 8963 C C . LEU A 1 25 ? -1.886 -10.355 -2.924 1.00 0.00 25 LEU A C 6
ATOM 8964 O O . LEU A 1 25 ? -2.350 -9.704 -3.860 1.00 0.00 25 LEU A O 6
ATOM 8980 N N . PHE A 1 26 ? -0.593 -10.641 -2.813 1.00 0.00 26 PHE A N 6
ATOM 8981 C CA . PHE A 1 26 ? 0.377 -10.196 -3.807 1.00 0.00 26 PHE A CA 6
ATOM 8982 C C . PHE A 1 26 ? 1.312 -11.334 -4.203 1.00 0.00 26 PHE A C 6
ATOM 8983 O O . PHE A 1 26 ? 2.447 -11.411 -3.732 1.00 0.00 26 PHE A O 6
ATOM 9000 N N . ASP A 1 27 ? 0.828 -12.216 -5.070 1.00 0.00 27 ASP A N 6
ATOM 9001 C CA . ASP A 1 27 ? 1.620 -13.350 -5.530 1.00 0.00 27 ASP A CA 6
ATOM 9002 C C . ASP A 1 27 ? 2.253 -14.085 -4.352 1.00 0.00 27 ASP A C 6
ATOM 9003 O O . ASP A 1 27 ? 3.293 -14.726 -4.494 1.00 0.00 27 ASP A O 6
ATOM 9012 N N . GLY A 1 28 ? 1.618 -13.984 -3.188 1.00 0.00 28 GLY A N 6
ATOM 9013 C CA . GLY A 1 28 ? 2.135 -14.642 -2.003 1.00 0.00 28 GLY A CA 6
ATOM 9014 C C . GLY A 1 28 ? 3.649 -14.609 -1.934 1.00 0.00 28 GLY A C 6
ATOM 9015 O O . GLY A 1 28 ? 4.306 -15.641 -2.068 1.00 0.00 28 GLY A O 6
ATOM 9019 N N . VAL A 1 29 ? 4.204 -13.419 -1.726 1.00 0.00 29 VAL A N 6
ATOM 9020 C CA . VAL A 1 29 ? 5.650 -13.255 -1.641 1.00 0.00 29 VAL A CA 6
ATOM 9021 C C . VAL A 1 29 ? 6.026 -12.240 -0.566 1.00 0.00 29 VAL A C 6
ATOM 9022 O O . VAL A 1 29 ? 5.223 -11.382 -0.200 1.00 0.00 29 VAL A O 6
ATOM 9035 N N . LYS A 1 30 ? 7.252 -12.345 -0.065 1.00 0.00 30 LYS A N 6
ATOM 9036 C CA . LYS A 1 30 ? 7.737 -11.435 0.967 1.00 0.00 30 LYS A CA 6
ATOM 9037 C C . LYS A 1 30 ? 8.223 -10.126 0.353 1.00 0.00 30 LYS A C 6
ATOM 9038 O O . LYS A 1 30 ? 7.629 -9.069 0.568 1.00 0.00 30 LYS A O 6
ATOM 9057 N N . LYS A 1 31 ? 9.307 -10.203 -0.412 1.00 0.00 31 LYS A N 6
ATOM 9058 C CA . LYS A 1 31 ? 9.872 -9.025 -1.059 1.00 0.00 31 LYS A CA 6
ATOM 9059 C C . LYS A 1 31 ? 9.401 -8.921 -2.506 1.00 0.00 31 LYS A C 6
ATOM 9060 O O . LYS A 1 31 ? 9.586 -9.846 -3.298 1.00 0.00 31 LYS A O 6
ATOM 9079 N N . HIS A 1 32 ? 8.793 -7.789 -2.846 1.00 0.00 32 HIS A N 6
ATOM 9080 C CA . HIS A 1 32 ? 8.298 -7.564 -4.199 1.00 0.00 32 HIS A CA 6
ATOM 9081 C C . HIS A 1 32 ? 8.988 -6.361 -4.837 1.00 0.00 32 HIS A C 6
ATOM 9082 O O . HIS A 1 32 ? 8.904 -5.245 -4.327 1.00 0.00 32 HIS A O 6
ATOM 9097 N N . GLN A 1 33 ? 9.668 -6.599 -5.954 1.00 0.00 33 GLN A N 6
ATOM 9098 C CA . GLN A 1 33 ? 10.373 -5.536 -6.659 1.00 0.00 33 GLN A CA 6
ATOM 9099 C C . GLN A 1 33 ? 9.421 -4.756 -7.560 1.00 0.00 33 GLN A C 6
ATOM 9100 O O . GLN A 1 33 ? 9.031 -5.231 -8.627 1.00 0.00 33 GLN A O 6
ATOM 9114 N N . VAL A 1 34 ? 9.051 -3.556 -7.124 1.00 0.00 34 VAL A N 6
ATOM 9115 C CA . VAL A 1 34 ? 8.145 -2.710 -7.892 1.00 0.00 34 VAL A CA 6
ATOM 9116 C C . VAL A 1 34 ? 8.918 -1.740 -8.778 1.00 0.00 34 VAL A C 6
ATOM 9117 O O . VAL A 1 34 ? 9.948 -1.200 -8.375 1.00 0.00 34 VAL A O 6
ATOM 9130 N N . ALA A 1 35 ? 8.413 -1.523 -9.988 1.00 0.00 35 ALA A N 6
ATOM 9131 C CA . ALA A 1 35 ? 9.055 -0.615 -10.932 1.00 0.00 35 ALA A CA 6
ATOM 9132 C C . ALA A 1 35 ? 8.040 0.341 -11.550 1.00 0.00 35 ALA A C 6
ATOM 9133 O O . ALA A 1 35 ? 7.385 0.012 -12.540 1.00 0.00 35 ALA A O 6
ATOM 9140 N N . LEU A 1 36 ? 7.914 1.524 -10.961 1.00 0.00 36 LEU A N 6
ATOM 9141 C CA . LEU A 1 36 ? 6.978 2.529 -11.454 1.00 0.00 36 LEU A CA 6
ATOM 9142 C C . LEU A 1 36 ? 7.530 3.226 -12.692 1.00 0.00 36 LEU A C 6
ATOM 9143 O O . LEU A 1 36 ? 8.738 3.408 -12.846 1.00 0.00 36 LEU A O 6
ATOM 9159 N N . PRO A 1 37 ? 6.626 3.629 -13.598 1.00 0.00 37 PRO A N 6
ATOM 9160 C CA . PRO A 1 37 ? 6.999 4.316 -14.838 1.00 0.00 37 PRO A CA 6
ATOM 9161 C C . PRO A 1 37 ? 7.520 5.727 -14.585 1.00 0.00 37 PRO A C 6
ATOM 9162 O O . PRO A 1 37 ? 7.516 6.207 -13.452 1.00 0.00 37 PRO A O 6
ATOM 9173 N N . GLY A 1 38 ? 7.969 6.387 -15.648 1.00 0.00 38 GLY A N 6
ATOM 9174 C CA . GLY A 1 38 ? 8.486 7.737 -15.520 1.00 0.00 38 GLY A CA 6
ATOM 9175 C C . GLY A 1 38 ? 7.521 8.780 -16.047 1.00 0.00 38 GLY A C 6
ATOM 9176 O O . GLY A 1 38 ? 6.927 8.603 -17.110 1.00 0.00 38 GLY A O 6
ATOM 9180 N N . GLN A 1 39 ? 7.365 9.870 -15.302 1.00 0.00 39 GLN A N 6
ATOM 9181 C CA . GLN A 1 39 ? 6.463 10.944 -15.701 1.00 0.00 39 GLN A CA 6
ATOM 9182 C C . GLN A 1 39 ? 6.900 12.274 -15.095 1.00 0.00 39 GLN A C 6
ATOM 9183 O O . GLN A 1 39 ? 7.753 12.312 -14.209 1.00 0.00 39 GLN A O 6
ATOM 9197 N N . GLU A 1 40 ? 6.310 13.362 -15.581 1.00 0.00 40 GLU A N 6
ATOM 9198 C CA . GLU A 1 40 ? 6.640 14.694 -15.087 1.00 0.00 40 GLU A CA 6
ATOM 9199 C C . GLU A 1 40 ? 6.421 14.785 -13.580 1.00 0.00 40 GLU A C 6
ATOM 9200 O O . GLU A 1 40 ? 7.201 15.415 -12.867 1.00 0.00 40 GLU A O 6
ATOM 9212 N N . GLU A 1 41 ? 5.354 14.152 -13.103 1.00 0.00 41 GLU A N 6
ATOM 9213 C CA . GLU A 1 41 ? 5.032 14.163 -11.681 1.00 0.00 41 GLU A CA 6
ATOM 9214 C C . GLU A 1 41 ? 5.597 12.928 -10.985 1.00 0.00 41 GLU A C 6
ATOM 9215 O O . GLU A 1 41 ? 5.522 11.809 -11.493 1.00 0.00 41 GLU A O 6
ATOM 9227 N N . PRO A 1 42 ? 6.179 13.134 -9.794 1.00 0.00 42 PRO A N 6
ATOM 9228 C CA . PRO A 1 42 ? 6.768 12.050 -9.003 1.00 0.00 42 PRO A CA 6
ATOM 9229 C C . PRO A 1 42 ? 5.713 11.107 -8.434 1.00 0.00 42 PRO A C 6
ATOM 9230 O O . PRO A 1 42 ? 4.661 11.546 -7.970 1.00 0.00 42 PRO A O 6
ATOM 9241 N N . TRP A 1 43 ? 6.002 9.812 -8.474 1.00 0.00 43 TRP A N 6
ATOM 9242 C CA . TRP A 1 43 ? 5.077 8.807 -7.961 1.00 0.00 43 TRP A CA 6
ATOM 9243 C C . TRP A 1 43 ? 4.852 8.988 -6.464 1.00 0.00 43 TRP A C 6
ATOM 9244 O O . TRP A 1 43 ? 5.749 8.742 -5.658 1.00 0.00 43 TRP A O 6
ATOM 9265 N N . ASP A 1 44 ? 3.649 9.417 -6.099 1.00 0.00 44 ASP A N 6
ATOM 9266 C CA . ASP A 1 44 ? 3.306 9.629 -4.698 1.00 0.00 44 ASP A CA 6
ATOM 9267 C C . ASP A 1 44 ? 2.504 8.452 -4.151 1.00 0.00 44 ASP A C 6
ATOM 9268 O O . ASP A 1 44 ? 1.813 7.758 -4.898 1.00 0.00 44 ASP A O 6
ATOM 9277 N N . ILE A 1 45 ? 2.602 8.233 -2.844 1.00 0.00 45 ILE A N 6
ATOM 9278 C CA . ILE A 1 45 ? 1.886 7.140 -2.198 1.00 0.00 45 ILE A CA 6
ATOM 9279 C C . ILE A 1 45 ? 0.513 6.933 -2.828 1.00 0.00 45 ILE A C 6
ATOM 9280 O O . ILE A 1 45 ? 0.225 5.872 -3.380 1.00 0.00 45 ILE A O 6
ATOM 9296 N N . ARG A 1 46 ? -0.331 7.956 -2.742 1.00 0.00 46 ARG A N 6
ATOM 9297 C CA . ARG A 1 46 ? -1.675 7.888 -3.304 1.00 0.00 46 ARG A CA 6
ATOM 9298 C C . ARG A 1 46 ? -1.670 7.137 -4.633 1.00 0.00 46 ARG A C 6
ATOM 9299 O O . ARG A 1 46 ? -2.512 6.273 -4.871 1.00 0.00 46 ARG A O 6
ATOM 9320 N N . ASN A 1 47 ? -0.716 7.476 -5.494 1.00 0.00 47 ASN A N 6
ATOM 9321 C CA . ASN A 1 47 ? -0.603 6.835 -6.800 1.00 0.00 47 ASN A CA 6
ATOM 9322 C C . ASN A 1 47 ? -0.067 5.413 -6.663 1.00 0.00 47 ASN A C 6
ATOM 9323 O O . ASN A 1 47 ? -0.596 4.478 -7.265 1.00 0.00 47 ASN A O 6
ATOM 9334 N N . LEU A 1 48 ? 0.985 5.258 -5.867 1.00 0.00 48 LEU A N 6
ATOM 9335 C CA . LEU A 1 48 ? 1.593 3.950 -5.650 1.00 0.00 48 LEU A CA 6
ATOM 9336 C C . LEU A 1 48 ? 0.530 2.897 -5.355 1.00 0.00 48 LEU A C 6
ATOM 9337 O O . LEU A 1 48 ? 0.444 1.877 -6.040 1.00 0.00 48 LEU A O 6
ATOM 9353 N N . LEU A 1 49 ? -0.280 3.151 -4.333 1.00 0.00 49 LEU A N 6
ATOM 9354 C CA . LEU A 1 49 ? -1.340 2.226 -3.948 1.00 0.00 49 LEU A CA 6
ATOM 9355 C C . LEU A 1 49 ? -1.951 1.557 -5.176 1.00 0.00 49 LEU A C 6
ATOM 9356 O O . LEU A 1 49 ? -1.827 0.347 -5.362 1.00 0.00 49 LEU A O 6
ATOM 9372 N N . VAL A 1 50 ? -2.609 2.354 -6.012 1.00 0.00 50 VAL A N 6
ATOM 9373 C CA . VAL A 1 50 ? -3.236 1.840 -7.224 1.00 0.00 50 VAL A CA 6
ATOM 9374 C C . VAL A 1 50 ? -2.413 0.710 -7.832 1.00 0.00 50 VAL A C 6
ATOM 9375 O O . VAL A 1 50 ? -2.816 -0.452 -7.798 1.00 0.00 50 VAL A O 6
ATOM 9388 N N . TRP A 1 51 ? -1.258 1.060 -8.387 1.00 0.00 51 TRP A N 6
ATOM 9389 C CA . TRP A 1 51 ? -0.377 0.074 -9.002 1.00 0.00 51 TRP A CA 6
ATOM 9390 C C . TRP A 1 51 ? -0.326 -1.204 -8.173 1.00 0.00 51 TRP A C 6
ATOM 9391 O O . TRP A 1 51 ? -0.725 -2.273 -8.638 1.00 0.00 51 TRP A O 6
ATOM 9412 N N . ILE A 1 52 ? 0.166 -1.088 -6.944 1.00 0.00 52 ILE A N 6
ATOM 9413 C CA . ILE A 1 52 ? 0.266 -2.235 -6.050 1.00 0.00 52 ILE A CA 6
ATOM 9414 C C . ILE A 1 52 ? -1.051 -3.000 -5.988 1.00 0.00 52 ILE A C 6
ATOM 9415 O O . ILE A 1 52 ? -1.065 -4.229 -5.904 1.00 0.00 52 ILE A O 6
ATOM 9431 N N . LYS A 1 53 ? -2.158 -2.266 -6.031 1.00 0.00 53 LYS A N 6
ATOM 9432 C CA . LYS A 1 53 ? -3.482 -2.875 -5.982 1.00 0.00 53 LYS A CA 6
ATOM 9433 C C . LYS A 1 53 ? -3.940 -3.294 -7.376 1.00 0.00 53 LYS A C 6
ATOM 9434 O O . LYS A 1 53 ? -4.910 -4.037 -7.524 1.00 0.00 53 LYS A O 6
ATOM 9453 N N . LYS A 1 54 ? -3.235 -2.813 -8.394 1.00 0.00 54 LYS A N 6
ATOM 9454 C CA . LYS A 1 54 ? -3.566 -3.140 -9.776 1.00 0.00 54 LYS A CA 6
ATOM 9455 C C . LYS A 1 54 ? -2.833 -4.398 -10.229 1.00 0.00 54 LYS A C 6
ATOM 9456 O O . LYS A 1 54 ? -3.450 -5.434 -10.473 1.00 0.00 54 LYS A O 6
ATOM 9475 N N . ASN A 1 55 ? -1.512 -4.300 -10.338 1.00 0.00 55 ASN A N 6
ATOM 9476 C CA . ASN A 1 55 ? -0.694 -5.431 -10.761 1.00 0.00 55 ASN A CA 6
ATOM 9477 C C . ASN A 1 55 ? -0.262 -6.269 -9.561 1.00 0.00 55 ASN A C 6
ATOM 9478 O O . ASN A 1 55 ? -0.718 -7.400 -9.383 1.00 0.00 55 ASN A O 6
ATOM 9489 N N . LEU A 1 56 ? 0.618 -5.708 -8.740 1.00 0.00 56 LEU A N 6
ATOM 9490 C CA . LEU A 1 56 ? 1.112 -6.402 -7.556 1.00 0.00 56 LEU A CA 6
ATOM 9491 C C . LEU A 1 56 ? -0.014 -7.165 -6.864 1.00 0.00 56 LEU A C 6
ATOM 9492 O O . LEU A 1 56 ? 0.195 -8.260 -6.340 1.00 0.00 56 LEU A O 6
ATOM 9508 N N . LEU A 1 57 ? -1.206 -6.580 -6.866 1.00 0.00 57 LEU A N 6
ATOM 9509 C CA . LEU A 1 57 ? -2.366 -7.206 -6.241 1.00 0.00 57 LEU A CA 6
ATOM 9510 C C . LEU A 1 57 ? -3.199 -7.963 -7.271 1.00 0.00 57 LEU A C 6
ATOM 9511 O O . LEU A 1 57 ? -3.453 -7.464 -8.367 1.00 0.00 57 LEU A O 6
ATOM 9527 N N . LYS A 1 58 ? -3.622 -9.169 -6.910 1.00 0.00 58 LYS A N 6
ATOM 9528 C CA . LYS A 1 58 ? -4.430 -9.995 -7.800 1.00 0.00 58 LYS A CA 6
ATOM 9529 C C . LYS A 1 58 ? -5.718 -10.436 -7.114 1.00 0.00 58 LYS A C 6
ATOM 9530 O O . LYS A 1 58 ? -6.607 -11.004 -7.748 1.00 0.00 58 LYS A O 6
ATOM 9549 N N . GLU A 1 59 ? -5.812 -10.171 -5.815 1.00 0.00 59 GLU A N 6
ATOM 9550 C CA . GLU A 1 59 ? -6.993 -10.541 -5.044 1.00 0.00 59 GLU A CA 6
ATOM 9551 C C . GLU A 1 59 ? -7.886 -9.327 -4.800 1.00 0.00 59 GLU A C 6
ATOM 9552 O O . GLU A 1 59 ? -7.575 -8.218 -5.233 1.00 0.00 59 GLU A O 6
ATOM 9564 N N . ARG A 1 60 ? -8.998 -9.548 -4.105 1.00 0.00 60 ARG A N 6
ATOM 9565 C CA . ARG A 1 60 ? -9.937 -8.474 -3.806 1.00 0.00 60 ARG A CA 6
ATOM 9566 C C . ARG A 1 60 ? -9.256 -7.361 -3.014 1.00 0.00 60 ARG A C 6
ATOM 9567 O O . ARG A 1 60 ? -8.693 -7.583 -1.942 1.00 0.00 60 ARG A O 6
ATOM 9588 N N . PRO A 1 61 ? -9.307 -6.134 -3.554 1.00 0.00 61 PRO A N 6
ATOM 9589 C CA . PRO A 1 61 ? -8.700 -4.962 -2.915 1.00 0.00 61 PRO A CA 6
ATOM 9590 C C . PRO A 1 61 ? -9.441 -4.543 -1.650 1.00 0.00 61 PRO A C 6
ATOM 9591 O O . PRO A 1 61 ? -8.828 -4.318 -0.607 1.00 0.00 61 PRO A O 6
ATOM 9602 N N . GLU A 1 62 ? -10.763 -4.441 -1.750 1.00 0.00 62 GLU A N 6
ATOM 9603 C CA . GLU A 1 62 ? -11.586 -4.048 -0.613 1.00 0.00 62 GLU A CA 6
ATOM 9604 C C . GLU A 1 62 ? -11.089 -4.704 0.671 1.00 0.00 62 GLU A C 6
ATOM 9605 O O . GLU A 1 62 ? -11.094 -4.090 1.739 1.00 0.00 62 GLU A O 6
ATOM 9617 N N . LEU A 1 63 ? -10.660 -5.957 0.561 1.00 0.00 63 LEU A N 6
ATOM 9618 C CA . LEU A 1 63 ? -10.159 -6.699 1.712 1.00 0.00 63 LEU A CA 6
ATOM 9619 C C . LEU A 1 63 ? -8.860 -6.089 2.230 1.00 0.00 63 LEU A C 6
ATOM 9620 O O . LEU A 1 63 ? -8.741 -5.766 3.412 1.00 0.00 63 LEU A O 6
ATOM 9636 N N . PHE A 1 64 ? -7.888 -5.933 1.336 1.00 0.00 64 PHE A N 6
ATOM 9637 C CA . PHE A 1 64 ? -6.598 -5.361 1.702 1.00 0.00 64 PHE A CA 6
ATOM 9638 C C . PHE A 1 64 ? -6.707 -3.851 1.894 1.00 0.00 64 PHE A C 6
ATOM 9639 O O . PHE A 1 64 ? -6.527 -3.340 3.000 1.00 0.00 64 PHE A O 6
ATOM 9656 N N . ILE A 1 65 ? -7.002 -3.143 0.809 1.00 0.00 65 ILE A N 6
ATOM 9657 C CA . ILE A 1 65 ? -7.136 -1.692 0.857 1.00 0.00 65 ILE A CA 6
ATOM 9658 C C . ILE A 1 65 ? -8.415 -1.235 0.165 1.00 0.00 65 ILE A C 6
ATOM 9659 O O . ILE A 1 65 ? -8.942 -1.926 -0.707 1.00 0.00 65 ILE A O 6
ATOM 9675 N N . GLN A 1 66 ? -8.909 -0.065 0.559 1.00 0.00 66 GLN A N 6
ATOM 9676 C CA . GLN A 1 66 ? -10.127 0.485 -0.024 1.00 0.00 66 GLN A CA 6
ATOM 9677 C C . GLN A 1 66 ? -9.905 1.918 -0.496 1.00 0.00 66 GLN A C 6
ATOM 9678 O O . GLN A 1 66 ? -9.865 2.848 0.309 1.00 0.00 66 GLN A O 6
ATOM 9692 N N . GLY A 1 67 ? -9.761 2.090 -1.806 1.00 0.00 67 GLY A N 6
ATOM 9693 C CA . GLY A 1 67 ? -9.544 3.413 -2.362 1.00 0.00 67 GLY A CA 6
ATOM 9694 C C . GLY A 1 67 ? -8.087 3.674 -2.687 1.00 0.00 67 GLY A C 6
ATOM 9695 O O . GLY A 1 67 ? -7.260 2.763 -2.637 1.00 0.00 67 GLY A O 6
ATOM 9699 N N . ASP A 1 68 ? -7.771 4.920 -3.021 1.00 0.00 68 ASP A N 6
ATOM 9700 C CA . ASP A 1 68 ? -6.403 5.298 -3.356 1.00 0.00 68 ASP A CA 6
ATOM 9701 C C . ASP A 1 68 ? -5.502 5.220 -2.128 1.00 0.00 68 ASP A C 6
ATOM 9702 O O . ASP A 1 68 ? -4.279 5.136 -2.247 1.00 0.00 68 ASP A O 6
ATOM 9711 N N . SER A 1 69 ? -6.113 5.248 -0.948 1.00 0.00 69 SER A N 6
ATOM 9712 C CA . SER A 1 69 ? -5.366 5.185 0.302 1.00 0.00 69 SER A CA 6
ATOM 9713 C C . SER A 1 69 ? -5.525 3.818 0.962 1.00 0.00 69 SER A C 6
ATOM 9714 O O . SER A 1 69 ? -6.421 3.049 0.614 1.00 0.00 69 SER A O 6
ATOM 9722 N N . VAL A 1 70 ? -4.648 3.523 1.916 1.00 0.00 70 VAL A N 6
ATOM 9723 C CA . VAL A 1 70 ? -4.690 2.251 2.626 1.00 0.00 70 VAL A CA 6
ATOM 9724 C C . VAL A 1 70 ? -5.798 2.243 3.674 1.00 0.00 70 VAL A C 6
ATOM 9725 O O . VAL A 1 70 ? -6.030 3.242 4.354 1.00 0.00 70 VAL A O 6
ATOM 9738 N N . ARG A 1 71 ? -6.478 1.108 3.799 1.00 0.00 71 ARG A N 6
ATOM 9739 C CA . ARG A 1 71 ? -7.563 0.969 4.763 1.00 0.00 71 ARG A CA 6
ATOM 9740 C C . ARG A 1 71 ? -7.118 1.425 6.150 1.00 0.00 71 ARG A C 6
ATOM 9741 O O . ARG A 1 71 ? -5.927 1.532 6.443 1.00 0.00 71 ARG A O 6
ATOM 9762 N N . PRO A 1 72 ? -8.097 1.700 7.025 1.00 0.00 72 PRO A N 6
ATOM 9763 C CA . PRO A 1 72 ? -7.831 2.147 8.395 1.00 0.00 72 PRO A CA 6
ATOM 9764 C C . PRO A 1 72 ? -7.234 1.043 9.261 1.00 0.00 72 PRO A C 6
ATOM 9765 O O . PRO A 1 72 ? -7.001 1.233 10.454 1.00 0.00 72 PRO A O 6
ATOM 9776 N N . GLY A 1 73 ? -6.987 -0.113 8.651 1.00 0.00 73 GLY A N 6
ATOM 9777 C CA . GLY A 1 73 ? -6.419 -1.230 9.381 1.00 0.00 73 GLY A CA 6
ATOM 9778 C C . GLY A 1 73 ? -5.008 -1.558 8.935 1.00 0.00 73 GLY A C 6
ATOM 9779 O O . GLY A 1 73 ? -4.162 -1.928 9.749 1.00 0.00 73 GLY A O 6
ATOM 9783 N N . ILE A 1 74 ? -4.753 -1.422 7.638 1.00 0.00 74 ILE A N 6
ATOM 9784 C CA . ILE A 1 74 ? -3.435 -1.706 7.085 1.00 0.00 74 ILE A CA 6
ATOM 9785 C C . ILE A 1 74 ? -2.412 -0.671 7.541 1.00 0.00 74 ILE A C 6
ATOM 9786 O O . ILE A 1 74 ? -2.583 0.528 7.316 1.00 0.00 74 ILE A O 6
ATOM 9802 N N . LEU A 1 75 ? -1.348 -1.142 8.181 1.00 0.00 75 LEU A N 6
ATOM 9803 C CA . LEU A 1 75 ? -0.295 -0.257 8.668 1.00 0.00 75 LEU A CA 6
ATOM 9804 C C . LEU A 1 75 ? 0.884 -0.229 7.701 1.00 0.00 75 LEU A C 6
ATOM 9805 O O . LEU A 1 75 ? 1.596 -1.221 7.545 1.00 0.00 75 LEU A O 6
ATOM 9821 N N . VAL A 1 76 ? 1.085 0.914 7.054 1.00 0.00 76 VAL A N 6
ATOM 9822 C CA . VAL A 1 76 ? 2.180 1.073 6.103 1.00 0.00 76 VAL A CA 6
ATOM 9823 C C . VAL A 1 76 ? 3.367 1.781 6.746 1.00 0.00 76 VAL A C 6
ATOM 9824 O O . VAL A 1 76 ? 3.221 2.469 7.757 1.00 0.00 76 VAL A O 6
ATOM 9837 N N . LEU A 1 77 ? 4.543 1.608 6.153 1.00 0.00 77 LEU A N 6
ATOM 9838 C CA . LEU A 1 77 ? 5.758 2.232 6.667 1.00 0.00 77 LEU A CA 6
ATOM 9839 C C . LEU A 1 77 ? 6.772 2.452 5.549 1.00 0.00 77 LEU A C 6
ATOM 9840 O O . LEU A 1 77 ? 7.135 1.517 4.834 1.00 0.00 77 LEU A O 6
ATOM 9856 N N . ILE A 1 78 ? 7.226 3.692 5.405 1.00 0.00 78 ILE A N 6
ATOM 9857 C CA . ILE A 1 78 ? 8.201 4.034 4.377 1.00 0.00 78 ILE A CA 6
ATOM 9858 C C . ILE A 1 78 ? 9.616 4.051 4.944 1.00 0.00 78 ILE A C 6
ATOM 9859 O O . ILE A 1 78 ? 9.932 4.848 5.827 1.00 0.00 78 ILE A O 6
ATOM 9875 N N . ASN A 1 79 ? 10.465 3.167 4.430 1.00 0.00 79 ASN A N 6
ATOM 9876 C CA . ASN A 1 79 ? 11.848 3.081 4.885 1.00 0.00 79 ASN A CA 6
ATOM 9877 C C . ASN A 1 79 ? 11.919 3.050 6.409 1.00 0.00 79 ASN A C 6
ATOM 9878 O O . ASN A 1 79 ? 12.723 3.756 7.018 1.00 0.00 79 ASN A O 6
ATOM 9889 N N . ASP A 1 80 ? 11.072 2.228 7.018 1.00 0.00 80 ASP A N 6
ATOM 9890 C CA . ASP A 1 80 ? 11.039 2.103 8.470 1.00 0.00 80 ASP A CA 6
ATOM 9891 C C . ASP A 1 80 ? 10.654 3.428 9.121 1.00 0.00 80 ASP A C 6
ATOM 9892 O O . ASP A 1 80 ? 11.329 3.900 10.036 1.00 0.00 80 ASP A O 6
ATOM 9901 N N . ALA A 1 81 ? 9.568 4.024 8.642 1.00 0.00 81 ALA A N 6
ATOM 9902 C CA . ALA A 1 81 ? 9.093 5.294 9.177 1.00 0.00 81 ALA A CA 6
ATOM 9903 C C . ALA A 1 81 ? 7.629 5.526 8.823 1.00 0.00 81 ALA A C 6
ATOM 9904 O O . ALA A 1 81 ? 7.254 5.514 7.650 1.00 0.00 81 ALA A O 6
ATOM 9911 N N . ASP A 1 82 ? 6.804 5.738 9.843 1.00 0.00 82 ASP A N 6
ATOM 9912 C CA . ASP A 1 82 ? 5.380 5.974 9.639 1.00 0.00 82 ASP A CA 6
ATOM 9913 C C . ASP A 1 82 ? 5.149 6.939 8.480 1.00 0.00 82 ASP A C 6
ATOM 9914 O O . ASP A 1 82 ? 5.677 8.051 8.472 1.00 0.00 82 ASP A O 6
ATOM 9923 N N . TRP A 1 83 ? 4.360 6.505 7.504 1.00 0.00 83 TRP A N 6
ATOM 9924 C CA . TRP A 1 83 ? 4.061 7.331 6.339 1.00 0.00 83 TRP A CA 6
ATOM 9925 C C . TRP A 1 83 ? 3.238 8.552 6.735 1.00 0.00 83 TRP A C 6
ATOM 9926 O O . TRP A 1 83 ? 3.194 9.543 6.006 1.00 0.00 83 TRP A O 6
ATOM 9947 N N . GLU A 1 84 ? 2.589 8.474 7.892 1.00 0.00 84 GLU A N 6
ATOM 9948 C CA . GLU A 1 84 ? 1.768 9.574 8.382 1.00 0.00 84 GLU A CA 6
ATOM 9949 C C . GLU A 1 84 ? 2.638 10.749 8.821 1.00 0.00 84 GLU A C 6
ATOM 9950 O O . GLU A 1 84 ? 2.277 11.910 8.625 1.00 0.00 84 GLU A O 6
ATOM 9962 N N . LEU A 1 85 ? 3.784 10.438 9.417 1.00 0.00 85 LEU A N 6
ATOM 9963 C CA . LEU A 1 85 ? 4.706 11.467 9.885 1.00 0.00 85 LEU A CA 6
ATOM 9964 C C . LEU A 1 85 ? 5.297 12.243 8.712 1.00 0.00 85 LEU A C 6
ATOM 9965 O O . LEU A 1 85 ? 5.462 13.462 8.780 1.00 0.00 85 LEU A O 6
ATOM 9981 N N . LEU A 1 86 ? 5.611 11.531 7.636 1.00 0.00 86 LEU A N 6
ATOM 9982 C CA . LEU A 1 86 ? 6.181 12.153 6.446 1.00 0.00 86 LEU A CA 6
ATOM 9983 C C . LEU A 1 86 ? 5.086 12.730 5.555 1.00 0.00 86 LEU A C 6
ATOM 9984 O O . LEU A 1 86 ? 5.007 13.942 5.357 1.00 0.00 86 LEU A O 6
ATOM 10000 N N . GLY A 1 87 ? 4.240 11.853 5.022 1.00 0.00 87 GLY A N 6
ATOM 10001 C CA . GLY A 1 87 ? 3.159 12.295 4.161 1.00 0.00 87 GLY A CA 6
ATOM 10002 C C . GLY A 1 87 ? 2.346 11.139 3.611 1.00 0.00 87 GLY A C 6
ATOM 10003 O O . GLY A 1 87 ? 2.654 10.608 2.545 1.00 0.00 87 GLY A O 6
ATOM 10007 N N . GLU A 1 88 ? 1.307 10.748 4.342 1.00 0.00 88 GLU A N 6
ATOM 10008 C CA . GLU A 1 88 ? 0.450 9.646 3.922 1.00 0.00 88 GLU A CA 6
ATOM 10009 C C . GLU A 1 88 ? 0.317 9.609 2.402 1.00 0.00 88 GLU A C 6
ATOM 10010 O O . GLU A 1 88 ? 0.624 8.601 1.765 1.00 0.00 88 GLU A O 6
ATOM 10022 N N . LEU A 1 89 ? -0.143 10.715 1.828 1.00 0.00 89 LEU A N 6
ATOM 10023 C CA . LEU A 1 89 ? -0.318 10.810 0.383 1.00 0.00 89 LEU A CA 6
ATOM 10024 C C . LEU A 1 89 ? 0.514 11.952 -0.192 1.00 0.00 89 LEU A C 6
ATOM 10025 O O . LEU A 1 89 ? 0.854 11.951 -1.375 1.00 0.00 89 LEU A O 6
ATOM 10041 N N . ASP A 1 90 ? 0.840 12.923 0.653 1.00 0.00 90 ASP A N 6
ATOM 10042 C CA . ASP A 1 90 ? 1.635 14.070 0.230 1.00 0.00 90 ASP A CA 6
ATOM 10043 C C . ASP A 1 90 ? 3.070 13.653 -0.075 1.00 0.00 90 ASP A C 6
ATOM 10044 O O . ASP A 1 90 ? 3.786 14.341 -0.803 1.00 0.00 90 ASP A O 6
ATOM 10053 N N . TYR A 1 91 ? 3.484 12.522 0.486 1.00 0.00 91 TYR A N 6
ATOM 10054 C CA . TYR A 1 91 ? 4.835 12.015 0.277 1.00 0.00 91 TYR A CA 6
ATOM 10055 C C . TYR A 1 91 ? 5.051 11.628 -1.183 1.00 0.00 91 TYR A C 6
ATOM 10056 O O . TYR A 1 91 ? 4.139 11.137 -1.847 1.00 0.00 91 TYR A O 6
ATOM 10074 N N . GLN A 1 92 ? 6.266 11.852 -1.674 1.00 0.00 92 GLN A N 6
ATOM 10075 C CA . GLN A 1 92 ? 6.603 11.526 -3.055 1.00 0.00 92 GLN A CA 6
ATOM 10076 C C . GLN A 1 92 ? 7.680 10.448 -3.113 1.00 0.00 92 GLN A C 6
ATOM 10077 O O . GLN A 1 92 ? 8.866 10.730 -2.931 1.00 0.00 92 GLN A O 6
ATOM 10091 N N . LEU A 1 93 ? 7.262 9.214 -3.367 1.00 0.00 93 LEU A N 6
ATOM 10092 C CA . LEU A 1 93 ? 8.191 8.092 -3.448 1.00 0.00 93 LEU A CA 6
ATOM 10093 C C . LEU A 1 93 ? 9.225 8.321 -4.546 1.00 0.00 93 LEU A C 6
ATOM 10094 O O . LEU A 1 93 ? 8.886 8.732 -5.655 1.00 0.00 93 LEU A O 6
ATOM 10110 N N . GLN A 1 94 ? 10.487 8.049 -4.229 1.00 0.00 94 GLN A N 6
ATOM 10111 C CA . GLN A 1 94 ? 11.570 8.223 -5.190 1.00 0.00 94 GLN A CA 6
ATOM 10112 C C . GLN A 1 94 ? 12.205 6.883 -5.544 1.00 0.00 94 GLN A C 6
ATOM 10113 O O . GLN A 1 94 ? 11.738 5.830 -5.110 1.00 0.00 94 GLN A O 6
ATOM 10127 N N . ASP A 1 95 ? 13.271 6.930 -6.335 1.00 0.00 95 ASP A N 6
ATOM 10128 C CA . ASP A 1 95 ? 13.971 5.718 -6.748 1.00 0.00 95 ASP A CA 6
ATOM 10129 C C . ASP A 1 95 ? 14.704 5.086 -5.569 1.00 0.00 95 ASP A C 6
ATOM 10130 O O . ASP A 1 95 ? 15.021 5.761 -4.590 1.00 0.00 95 ASP A O 6
ATOM 10139 N N . GLN A 1 96 ? 14.969 3.788 -5.671 1.00 0.00 96 GLN A N 6
ATOM 10140 C CA . GLN A 1 96 ? 15.663 3.065 -4.612 1.00 0.00 96 GLN A CA 6
ATOM 10141 C C . GLN A 1 96 ? 14.972 3.272 -3.268 1.00 0.00 96 GLN A C 6
ATOM 10142 O O . GLN A 1 96 ? 15.614 3.615 -2.275 1.00 0.00 96 GLN A O 6
ATOM 10156 N N . ASP A 1 97 ? 13.660 3.061 -3.244 1.00 0.00 97 ASP A N 6
ATOM 10157 C CA . ASP A 1 97 ? 12.882 3.224 -2.022 1.00 0.00 97 ASP A CA 6
ATOM 10158 C C . ASP A 1 97 ? 12.436 1.871 -1.478 1.00 0.00 97 ASP A C 6
ATOM 10159 O O . ASP A 1 97 ? 12.718 0.829 -2.069 1.00 0.00 97 ASP A O 6
ATOM 10168 N N . SER A 1 98 ? 11.737 1.895 -0.347 1.00 0.00 98 SER A N 6
ATOM 10169 C CA . SER A 1 98 ? 11.256 0.669 0.280 1.00 0.00 98 SER A CA 6
ATOM 10170 C C . SER A 1 98 ? 9.960 0.923 1.045 1.00 0.00 98 SER A C 6
ATOM 10171 O O . SER A 1 98 ? 9.904 1.785 1.922 1.00 0.00 98 SER A O 6
ATOM 10179 N N . ILE A 1 99 ? 8.922 0.167 0.705 1.00 0.00 99 ILE A N 6
ATOM 10180 C CA . ILE A 1 99 ? 7.628 0.308 1.359 1.00 0.00 99 ILE A CA 6
ATOM 10181 C C . ILE A 1 99 ? 7.236 -0.974 2.086 1.00 0.00 99 ILE A C 6
ATOM 10182 O O . ILE A 1 99 ? 7.454 -2.077 1.584 1.00 0.00 99 ILE A O 6
ATOM 10198 N N . LEU A 1 100 ? 6.656 -0.821 3.272 1.00 0.00 100 LEU A N 6
ATOM 10199 C CA . LEU A 1 100 ? 6.232 -1.967 4.069 1.00 0.00 100 LEU A CA 6
ATOM 10200 C C . LEU A 1 100 ? 4.746 -1.877 4.403 1.00 0.00 100 LEU A C 6
ATOM 10201 O O . LEU A 1 100 ? 4.252 -0.823 4.803 1.00 0.00 100 LEU A O 6
ATOM 10217 N N . PHE A 1 101 ? 4.040 -2.991 4.238 1.00 0.00 101 PHE A N 6
ATOM 10218 C CA . PHE A 1 101 ? 2.611 -3.039 4.523 1.00 0.00 101 PHE A CA 6
ATOM 10219 C C . PHE A 1 101 ? 2.288 -4.165 5.501 1.00 0.00 101 PHE A C 6
ATOM 10220 O O . PHE A 1 101 ? 2.694 -5.310 5.301 1.00 0.00 101 PHE A O 6
ATOM 10237 N N . ILE A 1 102 ? 1.557 -3.830 6.559 1.00 0.00 102 ILE A N 6
ATOM 10238 C CA . ILE A 1 102 ? 1.180 -4.812 7.567 1.00 0.00 102 ILE A CA 6
ATOM 10239 C C . ILE A 1 102 ? -0.336 -4.947 7.664 1.00 0.00 102 ILE A C 6
ATOM 10240 O O . ILE A 1 102 ? -1.061 -3.953 7.634 1.00 0.00 102 ILE A O 6
ATOM 10256 N N . SER A 1 103 ? -0.808 -6.184 7.782 1.00 0.00 103 SER A N 6
ATOM 10257 C CA . SER A 1 103 ? -2.238 -6.449 7.881 1.00 0.00 103 SER A CA 6
ATOM 10258 C C . SER A 1 103 ? -2.636 -6.749 9.323 1.00 0.00 103 SER A C 6
ATOM 10259 O O . SER A 1 103 ? -2.239 -7.767 9.892 1.00 0.00 103 SER A O 6
ATOM 10267 N N . THR A 1 104 ? -3.425 -5.854 9.911 1.00 0.00 104 THR A N 6
ATOM 10268 C CA . THR A 1 104 ? -3.876 -6.020 11.287 1.00 0.00 104 THR A CA 6
ATOM 10269 C C . THR A 1 104 ? -5.385 -5.831 11.397 1.00 0.00 104 THR A C 6
ATOM 10270 O O . THR A 1 104 ? -5.877 -5.217 12.345 1.00 0.00 104 THR A O 6
ATOM 10281 N N . LEU A 1 105 ? -6.116 -6.362 10.423 1.00 0.00 105 LEU A N 6
ATOM 10282 C CA . LEU A 1 105 ? -7.570 -6.252 10.411 1.00 0.00 105 LEU A CA 6
ATOM 10283 C C . LEU A 1 105 ? -8.211 -7.554 9.940 1.00 0.00 105 LEU A C 6
ATOM 10284 O O . LEU A 1 105 ? -8.112 -7.919 8.768 1.00 0.00 105 LEU A O 6
ATOM 10300 N N . HIS A 1 106 ? -8.869 -8.250 10.862 1.00 0.00 106 HIS A N 6
ATOM 10301 C CA . HIS A 1 106 ? -9.529 -9.511 10.540 1.00 0.00 106 HIS A CA 6
ATOM 10302 C C . HIS A 1 106 ? -10.890 -9.263 9.897 1.00 0.00 106 HIS A C 6
ATOM 10303 O O . HIS A 1 106 ? -11.516 -8.229 10.124 1.00 0.00 106 HIS A O 6
ATOM 10318 N N . GLY A 1 107 ? -11.343 -10.221 9.093 1.00 0.00 107 GLY A N 6
ATOM 10319 C CA . GLY A 1 107 ? -12.626 -10.087 8.429 1.00 0.00 107 GLY A CA 6
ATOM 10320 C C . GLY A 1 107 ? -13.739 -9.715 9.389 1.00 0.00 107 GLY A C 6
ATOM 10321 O O . GLY A 1 107 ? -14.313 -8.631 9.295 1.00 0.00 107 GLY A O 6
ATOM 10325 N N . GLY A 1 108 ? -14.047 -10.618 10.315 1.00 0.00 108 GLY A N 6
ATOM 10326 C CA . GLY A 1 108 ? -15.099 -10.361 11.281 1.00 0.00 108 GLY A CA 6
ATOM 10327 C C . GLY A 1 108 ? -15.501 -11.607 12.046 1.00 0.00 108 GLY A C 6
ATOM 10328 O O . GLY A 1 108 ? -14.931 -11.911 13.094 1.00 0.00 108 GLY A O 6
ATOM 10332 N N . SER A 1 109 ? -16.486 -12.329 11.522 1.00 0.00 109 SER A N 6
ATOM 10333 C CA . SER A 1 109 ? -16.967 -13.546 12.166 1.00 0.00 109 SER A CA 6
ATOM 10334 C C . SER A 1 109 ? -16.053 -14.726 11.850 1.00 0.00 109 SER A C 6
ATOM 10335 O O . SER A 1 109 ? -16.033 -15.227 10.726 1.00 0.00 109 SER A O 6
ATOM 10343 N N . GLY A 1 110 ? -15.296 -15.165 12.851 1.00 0.00 110 GLY A N 6
ATOM 10344 C CA . GLY A 1 110 ? -14.389 -16.282 12.661 1.00 0.00 110 GLY A CA 6
ATOM 10345 C C . GLY A 1 110 ? -13.631 -16.634 13.925 1.00 0.00 110 GLY A C 6
ATOM 10346 O O . GLY A 1 110 ? -12.486 -16.227 14.122 1.00 0.00 110 GLY A O 6
ATOM 10350 N N . PRO A 1 111 ? -14.276 -17.409 14.810 1.00 0.00 111 PRO A N 6
ATOM 10351 C CA . PRO A 1 111 ? -13.674 -17.832 16.078 1.00 0.00 111 PRO A CA 6
ATOM 10352 C C . PRO A 1 111 ? -12.544 -18.835 15.877 1.00 0.00 111 PRO A C 6
ATOM 10353 O O . PRO A 1 111 ? -12.531 -19.582 14.899 1.00 0.00 111 PRO A O 6
ATOM 10364 N N . SER A 1 112 ? -11.596 -18.846 16.809 1.00 0.00 112 SER A N 6
ATOM 10365 C CA . SER A 1 112 ? -10.459 -19.756 16.731 1.00 0.00 112 SER A CA 6
ATOM 10366 C C . SER A 1 112 ? -9.942 -20.099 18.125 1.00 0.00 112 SER A C 6
ATOM 10367 O O . SER A 1 112 ? -10.479 -19.635 19.130 1.00 0.00 112 SER A O 6
ATOM 10375 N N . SER A 1 113 ? -8.894 -20.916 18.177 1.00 0.00 113 SER A N 6
ATOM 10376 C CA . SER A 1 113 ? -8.306 -21.326 19.446 1.00 0.00 113 SER A CA 6
ATOM 10377 C C . SER A 1 113 ? -6.860 -21.775 19.255 1.00 0.00 113 SER A C 6
ATOM 10378 O O . SER A 1 113 ? -6.582 -22.701 18.495 1.00 0.00 113 SER A O 6
ATOM 10386 N N . GLY A 1 114 ? -5.943 -21.110 19.952 1.00 0.00 114 GLY A N 6
ATOM 10387 C CA . GLY A 1 114 ? -4.538 -21.454 19.846 1.00 0.00 114 GLY A CA 6
ATOM 10388 C C . GLY A 1 114 ? -3.638 -20.427 20.505 1.00 0.00 114 GLY A C 6
ATOM 10389 O O . GLY A 1 114 ? -2.510 -20.736 20.889 1.00 0.00 114 GLY A O 6
ATOM 10393 N N . GLY A 1 1 ? 17.569 16.330 -37.094 1.00 0.00 1 GLY A N 7
ATOM 10394 C CA . GLY A 1 1 ? 18.220 17.221 -36.151 1.00 0.00 1 GLY A CA 7
ATOM 10395 C C . GLY A 1 1 ? 17.588 17.170 -34.774 1.00 0.00 1 GLY A C 7
ATOM 10396 O O . GLY A 1 1 ? 16.405 16.860 -34.638 1.00 0.00 1 GLY A O 7
ATOM 10400 N N . SER A 1 2 ? 18.379 17.474 -33.750 1.00 0.00 2 SER A N 7
ATOM 10401 C CA . SER A 1 2 ? 17.892 17.456 -32.376 1.00 0.00 2 SER A CA 7
ATOM 10402 C C . SER A 1 2 ? 16.519 18.113 -32.278 1.00 0.00 2 SER A C 7
ATOM 10403 O O . SER A 1 2 ? 16.189 19.007 -33.058 1.00 0.00 2 SER A O 7
ATOM 10411 N N . SER A 1 3 ? 15.722 17.664 -31.314 1.00 0.00 3 SER A N 7
ATOM 10412 C CA . SER A 1 3 ? 14.382 18.205 -31.115 1.00 0.00 3 SER A CA 7
ATOM 10413 C C . SER A 1 3 ? 14.167 18.601 -29.657 1.00 0.00 3 SER A C 7
ATOM 10414 O O . SER A 1 3 ? 13.741 19.717 -29.362 1.00 0.00 3 SER A O 7
ATOM 10422 N N . GLY A 1 4 ? 14.466 17.677 -28.749 1.00 0.00 4 GLY A N 7
ATOM 10423 C CA . GLY A 1 4 ? 14.299 17.948 -27.333 1.00 0.00 4 GLY A CA 7
ATOM 10424 C C . GLY A 1 4 ? 13.392 16.941 -26.654 1.00 0.00 4 GLY A C 7
ATOM 10425 O O . GLY A 1 4 ? 13.834 15.860 -26.264 1.00 0.00 4 GLY A O 7
ATOM 10429 N N . SER A 1 5 ? 12.119 17.297 -26.509 1.00 0.00 5 SER A N 7
ATOM 10430 C CA . SER A 1 5 ? 11.148 16.419 -25.867 1.00 0.00 5 SER A CA 7
ATOM 10431 C C . SER A 1 5 ? 11.734 15.791 -24.606 1.00 0.00 5 SER A C 7
ATOM 10432 O O . SER A 1 5 ? 11.520 14.610 -24.330 1.00 0.00 5 SER A O 7
ATOM 10440 N N . SER A 1 6 ? 12.475 16.589 -23.844 1.00 0.00 6 SER A N 7
ATOM 10441 C CA . SER A 1 6 ? 13.096 16.112 -22.614 1.00 0.00 6 SER A CA 7
ATOM 10442 C C . SER A 1 6 ? 12.348 16.633 -21.391 1.00 0.00 6 SER A C 7
ATOM 10443 O O . SER A 1 6 ? 11.627 17.627 -21.466 1.00 0.00 6 SER A O 7
ATOM 10451 N N . GLY A 1 7 ? 12.526 15.953 -20.262 1.00 0.00 7 GLY A N 7
ATOM 10452 C CA . GLY A 1 7 ? 11.862 16.361 -19.038 1.00 0.00 7 GLY A CA 7
ATOM 10453 C C . GLY A 1 7 ? 11.157 15.209 -18.349 1.00 0.00 7 GLY A C 7
ATOM 10454 O O . GLY A 1 7 ? 11.280 15.033 -17.137 1.00 0.00 7 GLY A O 7
ATOM 10458 N N . MET A 1 8 ? 10.416 14.423 -19.123 1.00 0.00 8 MET A N 7
ATOM 10459 C CA . MET A 1 8 ? 9.689 13.282 -18.579 1.00 0.00 8 MET A CA 7
ATOM 10460 C C . MET A 1 8 ? 10.527 12.549 -17.536 1.00 0.00 8 MET A C 7
ATOM 10461 O O . MET A 1 8 ? 11.673 12.180 -17.795 1.00 0.00 8 MET A O 7
ATOM 10475 N N . ALA A 1 9 ? 9.949 12.343 -16.358 1.00 0.00 9 ALA A N 7
ATOM 10476 C CA . ALA A 1 9 ? 10.643 11.653 -15.277 1.00 0.00 9 ALA A CA 7
ATOM 10477 C C . ALA A 1 9 ? 10.901 10.193 -15.634 1.00 0.00 9 ALA A C 7
ATOM 10478 O O . ALA A 1 9 ? 10.175 9.602 -16.433 1.00 0.00 9 ALA A O 7
ATOM 10485 N N . ALA A 1 10 ? 11.939 9.617 -15.037 1.00 0.00 10 ALA A N 7
ATOM 10486 C CA . ALA A 1 10 ? 12.291 8.226 -15.291 1.00 0.00 10 ALA A CA 7
ATOM 10487 C C . ALA A 1 10 ? 11.625 7.298 -14.281 1.00 0.00 10 ALA A C 7
ATOM 10488 O O . ALA A 1 10 ? 11.275 7.697 -13.171 1.00 0.00 10 ALA A O 7
ATOM 10495 N N . PRO A 1 11 ? 11.443 6.028 -14.673 1.00 0.00 11 PRO A N 7
ATOM 10496 C CA . PRO A 1 11 ? 10.817 5.016 -13.817 1.00 0.00 11 PRO A CA 7
ATOM 10497 C C . PRO A 1 11 ? 11.702 4.628 -12.637 1.00 0.00 11 PRO A C 7
ATOM 10498 O O . PRO A 1 11 ? 12.886 4.334 -12.805 1.00 0.00 11 PRO A O 7
ATOM 10509 N N . LEU A 1 12 ? 11.120 4.630 -11.442 1.00 0.00 12 LEU A N 7
ATOM 10510 C CA . LEU A 1 12 ? 11.856 4.277 -10.233 1.00 0.00 12 LEU A CA 7
ATOM 10511 C C . LEU A 1 12 ? 11.457 2.891 -9.737 1.00 0.00 12 LEU A C 7
ATOM 10512 O O . LEU A 1 12 ? 10.366 2.404 -10.037 1.00 0.00 12 LEU A O 7
ATOM 10528 N N . CYS A 1 13 ? 12.346 2.262 -8.977 1.00 0.00 13 CYS A N 7
ATOM 10529 C CA . CYS A 1 13 ? 12.086 0.931 -8.438 1.00 0.00 13 CYS A CA 7
ATOM 10530 C C . CYS A 1 13 ? 12.008 0.967 -6.915 1.00 0.00 13 CYS A C 7
ATOM 10531 O O . CYS A 1 13 ? 12.847 1.579 -6.254 1.00 0.00 13 CYS A O 7
ATOM 10539 N N . VAL A 1 14 ? 10.994 0.308 -6.364 1.00 0.00 14 VAL A N 7
ATOM 10540 C CA . VAL A 1 14 ? 10.805 0.264 -4.919 1.00 0.00 14 VAL A CA 7
ATOM 10541 C C . VAL A 1 14 ? 10.555 -1.161 -4.440 1.00 0.00 14 VAL A C 7
ATOM 10542 O O . VAL A 1 14 ? 9.891 -1.948 -5.116 1.00 0.00 14 VAL A O 7
ATOM 10555 N N . LYS A 1 15 ? 11.089 -1.488 -3.268 1.00 0.00 15 LYS A N 7
ATOM 10556 C CA . LYS A 1 15 ? 10.923 -2.819 -2.696 1.00 0.00 15 LYS A CA 7
ATOM 10557 C C . LYS A 1 15 ? 9.718 -2.862 -1.761 1.00 0.00 15 LYS A C 7
ATOM 10558 O O . LYS A 1 15 ? 9.699 -2.198 -0.725 1.00 0.00 15 LYS A O 7
ATOM 10577 N N . VAL A 1 16 ? 8.714 -3.650 -2.133 1.00 0.00 16 VAL A N 7
ATOM 10578 C CA . VAL A 1 16 ? 7.507 -3.783 -1.327 1.00 0.00 16 VAL A CA 7
ATOM 10579 C C . VAL A 1 16 ? 7.539 -5.060 -0.495 1.00 0.00 16 VAL A C 7
ATOM 10580 O O . VAL A 1 16 ? 7.772 -6.148 -1.020 1.00 0.00 16 VAL A O 7
ATOM 10593 N N . GLU A 1 17 ? 7.302 -4.918 0.806 1.00 0.00 17 GLU A N 7
ATOM 10594 C CA . GLU A 1 17 ? 7.304 -6.062 1.710 1.00 0.00 17 GLU A CA 7
ATOM 10595 C C . GLU A 1 17 ? 6.014 -6.114 2.524 1.00 0.00 17 GLU A C 7
ATOM 10596 O O . GLU A 1 17 ? 5.616 -5.126 3.141 1.00 0.00 17 GLU A O 7
ATOM 10608 N N . PHE A 1 18 ? 5.366 -7.274 2.520 1.00 0.00 18 PHE A N 7
ATOM 10609 C CA . PHE A 1 18 ? 4.120 -7.456 3.256 1.00 0.00 18 PHE A CA 7
ATOM 10610 C C . PHE A 1 18 ? 4.317 -8.410 4.431 1.00 0.00 18 PHE A C 7
ATOM 10611 O O . PHE A 1 18 ? 5.042 -9.398 4.327 1.00 0.00 18 PHE A O 7
ATOM 10628 N N . GLY A 1 19 ? 3.665 -8.104 5.549 1.00 0.00 19 GLY A N 7
ATOM 10629 C CA . GLY A 1 19 ? 3.781 -8.943 6.728 1.00 0.00 19 GLY A CA 7
ATOM 10630 C C . GLY A 1 19 ? 3.200 -10.327 6.515 1.00 0.00 19 GLY A C 7
ATOM 10631 O O . GLY A 1 19 ? 3.110 -10.802 5.384 1.00 0.00 19 GLY A O 7
ATOM 10635 N N . GLY A 1 20 ? 2.806 -10.976 7.606 1.00 0.00 20 GLY A N 7
ATOM 10636 C CA . GLY A 1 20 ? 2.237 -12.308 7.512 1.00 0.00 20 GLY A CA 7
ATOM 10637 C C . GLY A 1 20 ? 0.769 -12.286 7.134 1.00 0.00 20 GLY A C 7
ATOM 10638 O O . GLY A 1 20 ? -0.035 -11.613 7.777 1.00 0.00 20 GLY A O 7
ATOM 10642 N N . GLY A 1 21 ? 0.419 -13.024 6.084 1.00 0.00 21 GLY A N 7
ATOM 10643 C CA . GLY A 1 21 ? -0.961 -13.071 5.638 1.00 0.00 21 GLY A CA 7
ATOM 10644 C C . GLY A 1 21 ? -1.202 -12.218 4.408 1.00 0.00 21 GLY A C 7
ATOM 10645 O O . GLY A 1 21 ? -1.884 -12.642 3.476 1.00 0.00 21 GLY A O 7
ATOM 10649 N N . ALA A 1 22 ? -0.642 -11.013 4.407 1.00 0.00 22 ALA A N 7
ATOM 10650 C CA . ALA A 1 22 ? -0.800 -10.099 3.282 1.00 0.00 22 ALA A CA 7
ATOM 10651 C C . ALA A 1 22 ? -0.093 -10.630 2.040 1.00 0.00 22 ALA A C 7
ATOM 10652 O O . ALA A 1 22 ? -0.611 -10.528 0.929 1.00 0.00 22 ALA A O 7
ATOM 10659 N N . GLU A 1 23 ? 1.094 -11.197 2.236 1.00 0.00 23 GLU A N 7
ATOM 10660 C CA . GLU A 1 23 ? 1.872 -11.742 1.130 1.00 0.00 23 GLU A CA 7
ATOM 10661 C C . GLU A 1 23 ? 0.983 -12.541 0.182 1.00 0.00 23 GLU A C 7
ATOM 10662 O O . GLU A 1 23 ? 1.139 -12.474 -1.038 1.00 0.00 23 GLU A O 7
ATOM 10674 N N . LEU A 1 24 ? 0.051 -13.297 0.750 1.00 0.00 24 LEU A N 7
ATOM 10675 C CA . LEU A 1 24 ? -0.864 -14.110 -0.043 1.00 0.00 24 LEU A CA 7
ATOM 10676 C C . LEU A 1 24 ? -1.600 -13.257 -1.071 1.00 0.00 24 LEU A C 7
ATOM 10677 O O . LEU A 1 24 ? -1.792 -13.671 -2.215 1.00 0.00 24 LEU A O 7
ATOM 10693 N N . LEU A 1 25 ? -2.008 -12.062 -0.657 1.00 0.00 25 LEU A N 7
ATOM 10694 C CA . LEU A 1 25 ? -2.721 -11.148 -1.542 1.00 0.00 25 LEU A CA 7
ATOM 10695 C C . LEU A 1 25 ? -1.834 -10.715 -2.706 1.00 0.00 25 LEU A C 7
ATOM 10696 O O . LEU A 1 25 ? -2.297 -10.064 -3.643 1.00 0.00 25 LEU A O 7
ATOM 10712 N N . PHE A 1 26 ? -0.559 -11.082 -2.640 1.00 0.00 26 PHE A N 7
ATOM 10713 C CA . PHE A 1 26 ? 0.392 -10.733 -3.689 1.00 0.00 26 PHE A CA 7
ATOM 10714 C C . PHE A 1 26 ? 1.255 -11.935 -4.063 1.00 0.00 26 PHE A C 7
ATOM 10715 O O . PHE A 1 26 ? 2.339 -12.129 -3.514 1.00 0.00 26 PHE A O 7
ATOM 10732 N N . ASP A 1 27 ? 0.765 -12.738 -5.001 1.00 0.00 27 ASP A N 7
ATOM 10733 C CA . ASP A 1 27 ? 1.490 -13.921 -5.449 1.00 0.00 27 ASP A CA 7
ATOM 10734 C C . ASP A 1 27 ? 2.176 -14.615 -4.277 1.00 0.00 27 ASP A C 7
ATOM 10735 O O . ASP A 1 27 ? 3.197 -15.280 -4.447 1.00 0.00 27 ASP A O 7
ATOM 10744 N N . GLY A 1 28 ? 1.608 -14.454 -3.086 1.00 0.00 28 GLY A N 7
ATOM 10745 C CA . GLY A 1 28 ? 2.179 -15.070 -1.902 1.00 0.00 28 GLY A CA 7
ATOM 10746 C C . GLY A 1 28 ? 3.692 -14.982 -1.876 1.00 0.00 28 GLY A C 7
ATOM 10747 O O . GLY A 1 28 ? 4.383 -15.981 -2.074 1.00 0.00 28 GLY A O 7
ATOM 10751 N N . VAL A 1 29 ? 4.210 -13.782 -1.632 1.00 0.00 29 VAL A N 7
ATOM 10752 C CA . VAL A 1 29 ? 5.651 -13.567 -1.581 1.00 0.00 29 VAL A CA 7
ATOM 10753 C C . VAL A 1 29 ? 6.014 -12.526 -0.528 1.00 0.00 29 VAL A C 7
ATOM 10754 O O . VAL A 1 29 ? 5.242 -11.607 -0.255 1.00 0.00 29 VAL A O 7
ATOM 10767 N N . LYS A 1 30 ? 7.196 -12.677 0.062 1.00 0.00 30 LYS A N 7
ATOM 10768 C CA . LYS A 1 30 ? 7.664 -11.749 1.085 1.00 0.00 30 LYS A CA 7
ATOM 10769 C C . LYS A 1 30 ? 7.998 -10.391 0.476 1.00 0.00 30 LYS A C 7
ATOM 10770 O O . LYS A 1 30 ? 7.346 -9.389 0.773 1.00 0.00 30 LYS A O 7
ATOM 10789 N N . LYS A 1 31 ? 9.015 -10.364 -0.378 1.00 0.00 31 LYS A N 7
ATOM 10790 C CA . LYS A 1 31 ? 9.434 -9.130 -1.031 1.00 0.00 31 LYS A CA 7
ATOM 10791 C C . LYS A 1 31 ? 8.944 -9.085 -2.475 1.00 0.00 31 LYS A C 7
ATOM 10792 O O . LYS A 1 31 ? 8.926 -10.103 -3.167 1.00 0.00 31 LYS A O 7
ATOM 10811 N N . HIS A 1 32 ? 8.547 -7.898 -2.924 1.00 0.00 32 HIS A N 7
ATOM 10812 C CA . HIS A 1 32 ? 8.059 -7.721 -4.287 1.00 0.00 32 HIS A CA 7
ATOM 10813 C C . HIS A 1 32 ? 8.692 -6.493 -4.936 1.00 0.00 32 HIS A C 7
ATOM 10814 O O . HIS A 1 32 ? 8.439 -5.362 -4.522 1.00 0.00 32 HIS A O 7
ATOM 10829 N N . GLN A 1 33 ? 9.516 -6.726 -5.953 1.00 0.00 33 GLN A N 7
ATOM 10830 C CA . GLN A 1 33 ? 10.185 -5.639 -6.657 1.00 0.00 33 GLN A CA 7
ATOM 10831 C C . GLN A 1 33 ? 9.220 -4.921 -7.594 1.00 0.00 33 GLN A C 7
ATOM 10832 O O . GLN A 1 33 ? 8.643 -5.531 -8.494 1.00 0.00 33 GLN A O 7
ATOM 10846 N N . VAL A 1 34 ? 9.048 -3.621 -7.376 1.00 0.00 34 VAL A N 7
ATOM 10847 C CA . VAL A 1 34 ? 8.153 -2.819 -8.201 1.00 0.00 34 VAL A CA 7
ATOM 10848 C C . VAL A 1 34 ? 8.932 -1.804 -9.031 1.00 0.00 34 VAL A C 7
ATOM 10849 O O . VAL A 1 34 ? 9.925 -1.242 -8.570 1.00 0.00 34 VAL A O 7
ATOM 10862 N N . ALA A 1 35 ? 8.474 -1.574 -10.257 1.00 0.00 35 ALA A N 7
ATOM 10863 C CA . ALA A 1 35 ? 9.126 -0.625 -11.151 1.00 0.00 35 ALA A CA 7
ATOM 10864 C C . ALA A 1 35 ? 8.130 0.397 -11.687 1.00 0.00 35 ALA A C 7
ATOM 10865 O O . ALA A 1 35 ? 7.456 0.155 -12.690 1.00 0.00 35 ALA A O 7
ATOM 10872 N N . LEU A 1 36 ? 8.040 1.539 -11.015 1.00 0.00 36 LEU A N 7
ATOM 10873 C CA . LEU A 1 36 ? 7.125 2.599 -11.424 1.00 0.00 36 LEU A CA 7
ATOM 10874 C C . LEU A 1 36 ? 7.572 3.226 -12.741 1.00 0.00 36 LEU A C 7
ATOM 10875 O O . LEU A 1 36 ? 8.763 3.398 -13.002 1.00 0.00 36 LEU A O 7
ATOM 10891 N N . PRO A 1 37 ? 6.596 3.579 -13.590 1.00 0.00 37 PRO A N 7
ATOM 10892 C CA . PRO A 1 37 ? 6.864 4.195 -14.893 1.00 0.00 37 PRO A CA 7
ATOM 10893 C C . PRO A 1 37 ? 7.398 5.617 -14.762 1.00 0.00 37 PRO A C 7
ATOM 10894 O O . PRO A 1 37 ? 7.563 6.130 -13.656 1.00 0.00 37 PRO A O 7
ATOM 10905 N N . GLY A 1 38 ? 7.668 6.250 -15.900 1.00 0.00 38 GLY A N 7
ATOM 10906 C CA . GLY A 1 38 ? 8.181 7.608 -15.890 1.00 0.00 38 GLY A CA 7
ATOM 10907 C C . GLY A 1 38 ? 7.174 8.612 -16.414 1.00 0.00 38 GLY A C 7
ATOM 10908 O O . GLY A 1 38 ? 6.545 8.387 -17.448 1.00 0.00 38 GLY A O 7
ATOM 10912 N N . GLN A 1 39 ? 7.019 9.722 -15.699 1.00 0.00 39 GLN A N 7
ATOM 10913 C CA . GLN A 1 39 ? 6.079 10.762 -16.098 1.00 0.00 39 GLN A CA 7
ATOM 10914 C C . GLN A 1 39 ? 6.507 12.121 -15.554 1.00 0.00 39 GLN A C 7
ATOM 10915 O O . GLN A 1 39 ? 7.369 12.205 -14.679 1.00 0.00 39 GLN A O 7
ATOM 10929 N N . GLU A 1 40 ? 5.899 13.181 -16.077 1.00 0.00 40 GLU A N 7
ATOM 10930 C CA . GLU A 1 40 ? 6.220 14.536 -15.643 1.00 0.00 40 GLU A CA 7
ATOM 10931 C C . GLU A 1 40 ? 6.103 14.664 -14.127 1.00 0.00 40 GLU A C 7
ATOM 10932 O O . GLU A 1 40 ? 6.896 15.356 -13.490 1.00 0.00 40 GLU A O 7
ATOM 10944 N N . GLU A 1 41 ? 5.109 13.991 -13.557 1.00 0.00 41 GLU A N 7
ATOM 10945 C CA . GLU A 1 41 ? 4.888 14.030 -12.116 1.00 0.00 41 GLU A CA 7
ATOM 10946 C C . GLU A 1 41 ? 5.414 12.762 -11.450 1.00 0.00 41 GLU A C 7
ATOM 10947 O O . GLU A 1 41 ? 5.214 11.648 -11.933 1.00 0.00 41 GLU A O 7
ATOM 10959 N N . PRO A 1 42 ? 6.106 12.935 -10.314 1.00 0.00 42 PRO A N 7
ATOM 10960 C CA . PRO A 1 42 ? 6.676 11.817 -9.556 1.00 0.00 42 PRO A CA 7
ATOM 10961 C C . PRO A 1 42 ? 5.604 10.962 -8.889 1.00 0.00 42 PRO A C 7
ATOM 10962 O O . PRO A 1 42 ? 4.513 11.444 -8.585 1.00 0.00 42 PRO A O 7
ATOM 10973 N N . TRP A 1 43 ? 5.922 9.692 -8.665 1.00 0.00 43 TRP A N 7
ATOM 10974 C CA . TRP A 1 43 ? 4.985 8.770 -8.033 1.00 0.00 43 TRP A CA 7
ATOM 10975 C C . TRP A 1 43 ? 4.829 9.084 -6.550 1.00 0.00 43 TRP A C 7
ATOM 10976 O O . TRP A 1 43 ? 5.816 9.275 -5.839 1.00 0.00 43 TRP A O 7
ATOM 10997 N N . ASP A 1 44 ? 3.584 9.136 -6.088 1.00 0.00 44 ASP A N 7
ATOM 10998 C CA . ASP A 1 44 ? 3.300 9.425 -4.687 1.00 0.00 44 ASP A CA 7
ATOM 10999 C C . ASP A 1 44 ? 2.418 8.341 -4.076 1.00 0.00 44 ASP A C 7
ATOM 11000 O O . ASP A 1 44 ? 1.678 7.657 -4.784 1.00 0.00 44 ASP A O 7
ATOM 11009 N N . ILE A 1 45 ? 2.504 8.188 -2.759 1.00 0.00 45 ILE A N 7
ATOM 11010 C CA . ILE A 1 45 ? 1.714 7.187 -2.053 1.00 0.00 45 ILE A CA 7
ATOM 11011 C C . ILE A 1 45 ? 0.349 7.001 -2.709 1.00 0.00 45 ILE A C 7
ATOM 11012 O O . ILE A 1 45 ? 0.027 5.919 -3.198 1.00 0.00 45 ILE A O 7
ATOM 11028 N N . ARG A 1 46 ? -0.447 8.065 -2.716 1.00 0.00 46 ARG A N 7
ATOM 11029 C CA . ARG A 1 46 ? -1.777 8.020 -3.312 1.00 0.00 46 ARG A CA 7
ATOM 11030 C C . ARG A 1 46 ? -1.799 7.091 -4.522 1.00 0.00 46 ARG A C 7
ATOM 11031 O O . ARG A 1 46 ? -2.638 6.197 -4.615 1.00 0.00 46 ARG A O 7
ATOM 11052 N N . ASN A 1 47 ? -0.870 7.311 -5.447 1.00 0.00 47 ASN A N 7
ATOM 11053 C CA . ASN A 1 47 ? -0.784 6.495 -6.653 1.00 0.00 47 ASN A CA 7
ATOM 11054 C C . ASN A 1 47 ? -0.167 5.133 -6.345 1.00 0.00 47 ASN A C 7
ATOM 11055 O O . ASN A 1 47 ? -0.733 4.093 -6.682 1.00 0.00 47 ASN A O 7
ATOM 11066 N N . LEU A 1 48 ? 0.995 5.148 -5.701 1.00 0.00 48 LEU A N 7
ATOM 11067 C CA . LEU A 1 48 ? 1.689 3.915 -5.347 1.00 0.00 48 LEU A CA 7
ATOM 11068 C C . LEU A 1 48 ? 0.695 2.815 -4.988 1.00 0.00 48 LEU A C 7
ATOM 11069 O O . LEU A 1 48 ? 0.851 1.664 -5.398 1.00 0.00 48 LEU A O 7
ATOM 11085 N N . LEU A 1 49 ? -0.328 3.176 -4.221 1.00 0.00 49 LEU A N 7
ATOM 11086 C CA . LEU A 1 49 ? -1.350 2.221 -3.808 1.00 0.00 49 LEU A CA 7
ATOM 11087 C C . LEU A 1 49 ? -2.115 1.687 -5.015 1.00 0.00 49 LEU A C 7
ATOM 11088 O O . LEU A 1 49 ? -2.199 0.476 -5.225 1.00 0.00 49 LEU A O 7
ATOM 11104 N N . VAL A 1 50 ? -2.671 2.598 -5.807 1.00 0.00 50 VAL A N 7
ATOM 11105 C CA . VAL A 1 50 ? -3.427 2.219 -6.995 1.00 0.00 50 VAL A CA 7
ATOM 11106 C C . VAL A 1 50 ? -2.716 1.115 -7.770 1.00 0.00 50 VAL A C 7
ATOM 11107 O O . VAL A 1 50 ? -3.339 0.144 -8.199 1.00 0.00 50 VAL A O 7
ATOM 11120 N N . TRP A 1 51 ? -1.409 1.270 -7.945 1.00 0.00 51 TRP A N 7
ATOM 11121 C CA . TRP A 1 51 ? -0.612 0.285 -8.668 1.00 0.00 51 TRP A CA 7
ATOM 11122 C C . TRP A 1 51 ? -0.547 -1.031 -7.900 1.00 0.00 51 TRP A C 7
ATOM 11123 O O . TRP A 1 51 ? -1.005 -2.066 -8.385 1.00 0.00 51 TRP A O 7
ATOM 11144 N N . ILE A 1 52 ? 0.026 -0.984 -6.702 1.00 0.00 52 ILE A N 7
ATOM 11145 C CA . ILE A 1 52 ? 0.150 -2.173 -5.868 1.00 0.00 52 ILE A CA 7
ATOM 11146 C C . ILE A 1 52 ? -1.215 -2.796 -5.593 1.00 0.00 52 ILE A C 7
ATOM 11147 O O . ILE A 1 52 ? -1.311 -3.961 -5.206 1.00 0.00 52 ILE A O 7
ATOM 11163 N N . LYS A 1 53 ? -2.268 -2.013 -5.797 1.00 0.00 53 LYS A N 7
ATOM 11164 C CA . LYS A 1 53 ? -3.629 -2.487 -5.574 1.00 0.00 53 LYS A CA 7
ATOM 11165 C C . LYS A 1 53 ? -4.139 -3.266 -6.782 1.00 0.00 53 LYS A C 7
ATOM 11166 O O . LYS A 1 53 ? -5.115 -4.010 -6.687 1.00 0.00 53 LYS A O 7
ATOM 11185 N N . LYS A 1 54 ? -3.470 -3.092 -7.917 1.00 0.00 54 LYS A N 7
ATOM 11186 C CA . LYS A 1 54 ? -3.853 -3.780 -9.144 1.00 0.00 54 LYS A CA 7
ATOM 11187 C C . LYS A 1 54 ? -2.690 -4.601 -9.693 1.00 0.00 54 LYS A C 7
ATOM 11188 O O . LYS A 1 54 ? -2.734 -5.830 -9.699 1.00 0.00 54 LYS A O 7
ATOM 11207 N N . ASN A 1 55 ? -1.650 -3.912 -10.152 1.00 0.00 55 ASN A N 7
ATOM 11208 C CA . ASN A 1 55 ? -0.475 -4.577 -10.701 1.00 0.00 55 ASN A CA 7
ATOM 11209 C C . ASN A 1 55 ? -0.021 -5.717 -9.795 1.00 0.00 55 ASN A C 7
ATOM 11210 O O . ASN A 1 55 ? -0.078 -6.888 -10.175 1.00 0.00 55 ASN A O 7
ATOM 11221 N N . LEU A 1 56 ? 0.428 -5.368 -8.594 1.00 0.00 56 LEU A N 7
ATOM 11222 C CA . LEU A 1 56 ? 0.891 -6.362 -7.632 1.00 0.00 56 LEU A CA 7
ATOM 11223 C C . LEU A 1 56 ? -0.279 -7.165 -7.073 1.00 0.00 56 LEU A C 7
ATOM 11224 O O . LEU A 1 56 ? -0.308 -8.393 -7.174 1.00 0.00 56 LEU A O 7
ATOM 11240 N N . LEU A 1 57 ? -1.243 -6.465 -6.486 1.00 0.00 57 LEU A N 7
ATOM 11241 C CA . LEU A 1 57 ? -2.418 -7.113 -5.913 1.00 0.00 57 LEU A CA 7
ATOM 11242 C C . LEU A 1 57 ? -3.348 -7.624 -7.009 1.00 0.00 57 LEU A C 7
ATOM 11243 O O . LEU A 1 57 ? -3.888 -6.844 -7.794 1.00 0.00 57 LEU A O 7
ATOM 11259 N N . LYS A 1 58 ? -3.531 -8.939 -7.056 1.00 0.00 58 LYS A N 7
ATOM 11260 C CA . LYS A 1 58 ? -4.398 -9.556 -8.053 1.00 0.00 58 LYS A CA 7
ATOM 11261 C C . LYS A 1 58 ? -5.757 -9.903 -7.453 1.00 0.00 58 LYS A C 7
ATOM 11262 O O . LYS A 1 58 ? -6.745 -10.044 -8.173 1.00 0.00 58 LYS A O 7
ATOM 11281 N N . GLU A 1 59 ? -5.798 -10.036 -6.131 1.00 0.00 59 GLU A N 7
ATOM 11282 C CA . GLU A 1 59 ? -7.037 -10.366 -5.436 1.00 0.00 59 GLU A CA 7
ATOM 11283 C C . GLU A 1 59 ? -7.901 -9.123 -5.245 1.00 0.00 59 GLU A C 7
ATOM 11284 O O . GLU A 1 59 ? -7.549 -8.034 -5.699 1.00 0.00 59 GLU A O 7
ATOM 11296 N N . ARG A 1 60 ? -9.034 -9.294 -4.571 1.00 0.00 60 ARG A N 7
ATOM 11297 C CA . ARG A 1 60 ? -9.949 -8.187 -4.321 1.00 0.00 60 ARG A CA 7
ATOM 11298 C C . ARG A 1 60 ? -9.269 -7.093 -3.504 1.00 0.00 60 ARG A C 7
ATOM 11299 O O . ARG A 1 60 ? -8.729 -7.335 -2.425 1.00 0.00 60 ARG A O 7
ATOM 11320 N N . PRO A 1 61 ? -9.295 -5.859 -4.030 1.00 0.00 61 PRO A N 7
ATOM 11321 C CA . PRO A 1 61 ? -8.685 -4.703 -3.366 1.00 0.00 61 PRO A CA 7
ATOM 11322 C C . PRO A 1 61 ? -9.444 -4.289 -2.109 1.00 0.00 61 PRO A C 7
ATOM 11323 O O . PRO A 1 61 ? -8.853 -4.126 -1.043 1.00 0.00 61 PRO A O 7
ATOM 11334 N N . GLU A 1 62 ? -10.756 -4.123 -2.244 1.00 0.00 62 GLU A N 7
ATOM 11335 C CA . GLU A 1 62 ? -11.595 -3.728 -1.118 1.00 0.00 62 GLU A CA 7
ATOM 11336 C C . GLU A 1 62 ? -11.205 -4.491 0.145 1.00 0.00 62 GLU A C 7
ATOM 11337 O O . GLU A 1 62 ? -11.374 -3.996 1.260 1.00 0.00 62 GLU A O 7
ATOM 11349 N N . LEU A 1 63 ? -10.682 -5.698 -0.039 1.00 0.00 63 LEU A N 7
ATOM 11350 C CA . LEU A 1 63 ? -10.268 -6.531 1.085 1.00 0.00 63 LEU A CA 7
ATOM 11351 C C . LEU A 1 63 ? -8.991 -5.991 1.722 1.00 0.00 63 LEU A C 7
ATOM 11352 O O . LEU A 1 63 ? -8.958 -5.694 2.916 1.00 0.00 63 LEU A O 7
ATOM 11368 N N . PHE A 1 64 ? -7.942 -5.863 0.916 1.00 0.00 64 PHE A N 7
ATOM 11369 C CA . PHE A 1 64 ? -6.663 -5.356 1.400 1.00 0.00 64 PHE A CA 7
ATOM 11370 C C . PHE A 1 64 ? -6.730 -3.851 1.639 1.00 0.00 64 PHE A C 7
ATOM 11371 O O . PHE A 1 64 ? -6.651 -3.389 2.778 1.00 0.00 64 PHE A O 7
ATOM 11388 N N . ILE A 1 65 ? -6.874 -3.092 0.558 1.00 0.00 65 ILE A N 7
ATOM 11389 C CA . ILE A 1 65 ? -6.951 -1.639 0.650 1.00 0.00 65 ILE A CA 7
ATOM 11390 C C . ILE A 1 65 ? -8.204 -1.111 -0.040 1.00 0.00 65 ILE A C 7
ATOM 11391 O O . ILE A 1 65 ? -8.720 -1.730 -0.971 1.00 0.00 65 ILE A O 7
ATOM 11407 N N . GLN A 1 66 ? -8.688 0.038 0.423 1.00 0.00 66 GLN A N 7
ATOM 11408 C CA . GLN A 1 66 ? -9.880 0.650 -0.151 1.00 0.00 66 GLN A CA 7
ATOM 11409 C C . GLN A 1 66 ? -9.590 2.072 -0.620 1.00 0.00 66 GLN A C 7
ATOM 11410 O O . GLN A 1 66 ? -9.404 2.978 0.192 1.00 0.00 66 GLN A O 7
ATOM 11424 N N . GLY A 1 67 ? -9.554 2.261 -1.935 1.00 0.00 67 GLY A N 7
ATOM 11425 C CA . GLY A 1 67 ? -9.285 3.575 -2.489 1.00 0.00 67 GLY A CA 7
ATOM 11426 C C . GLY A 1 67 ? -7.804 3.828 -2.690 1.00 0.00 67 GLY A C 7
ATOM 11427 O O . GLY A 1 67 ? -6.982 2.935 -2.485 1.00 0.00 67 GLY A O 7
ATOM 11431 N N . ASP A 1 68 ? -7.463 5.047 -3.093 1.00 0.00 68 ASP A N 7
ATOM 11432 C CA . ASP A 1 68 ? -6.071 5.415 -3.322 1.00 0.00 68 ASP A CA 7
ATOM 11433 C C . ASP A 1 68 ? -5.272 5.356 -2.024 1.00 0.00 68 ASP A C 7
ATOM 11434 O O . ASP A 1 68 ? -4.043 5.298 -2.042 1.00 0.00 68 ASP A O 7
ATOM 11443 N N . SER A 1 69 ? -5.980 5.372 -0.899 1.00 0.00 69 SER A N 7
ATOM 11444 C CA . SER A 1 69 ? -5.337 5.325 0.409 1.00 0.00 69 SER A CA 7
ATOM 11445 C C . SER A 1 69 ? -5.484 3.942 1.038 1.00 0.00 69 SER A C 7
ATOM 11446 O O . SER A 1 69 ? -6.422 3.206 0.733 1.00 0.00 69 SER A O 7
ATOM 11454 N N . VAL A 1 70 ? -4.550 3.597 1.918 1.00 0.00 70 VAL A N 7
ATOM 11455 C CA . VAL A 1 70 ? -4.575 2.304 2.592 1.00 0.00 70 VAL A CA 7
ATOM 11456 C C . VAL A 1 70 ? -5.668 2.258 3.653 1.00 0.00 70 VAL A C 7
ATOM 11457 O O . VAL A 1 70 ? -5.935 3.253 4.327 1.00 0.00 70 VAL A O 7
ATOM 11470 N N . ARG A 1 71 ? -6.297 1.096 3.797 1.00 0.00 71 ARG A N 7
ATOM 11471 C CA . ARG A 1 71 ? -7.362 0.920 4.777 1.00 0.00 71 ARG A CA 7
ATOM 11472 C C . ARG A 1 71 ? -6.910 1.379 6.160 1.00 0.00 71 ARG A C 7
ATOM 11473 O O . ARG A 1 71 ? -5.718 1.506 6.440 1.00 0.00 71 ARG A O 7
ATOM 11494 N N . PRO A 1 72 ? -7.883 1.633 7.047 1.00 0.00 72 PRO A N 7
ATOM 11495 C CA . PRO A 1 72 ? -7.610 2.082 8.416 1.00 0.00 72 PRO A CA 7
ATOM 11496 C C . PRO A 1 72 ? -6.984 0.985 9.270 1.00 0.00 72 PRO A C 7
ATOM 11497 O O . PRO A 1 72 ? -6.751 1.171 10.464 1.00 0.00 72 PRO A O 7
ATOM 11508 N N . GLY A 1 73 ? -6.713 -0.160 8.651 1.00 0.00 73 GLY A N 7
ATOM 11509 C CA . GLY A 1 73 ? -6.115 -1.270 9.370 1.00 0.00 73 GLY A CA 7
ATOM 11510 C C . GLY A 1 73 ? -4.705 -1.571 8.905 1.00 0.00 73 GLY A C 7
ATOM 11511 O O . GLY A 1 73 ? -3.840 -1.922 9.709 1.00 0.00 73 GLY A O 7
ATOM 11515 N N . ILE A 1 74 ? -4.471 -1.435 7.604 1.00 0.00 74 ILE A N 7
ATOM 11516 C CA . ILE A 1 74 ? -3.155 -1.696 7.033 1.00 0.00 74 ILE A CA 7
ATOM 11517 C C . ILE A 1 74 ? -2.144 -0.645 7.480 1.00 0.00 74 ILE A C 7
ATOM 11518 O O . ILE A 1 74 ? -2.324 0.549 7.236 1.00 0.00 74 ILE A O 7
ATOM 11534 N N . LEU A 1 75 ? -1.080 -1.097 8.134 1.00 0.00 75 LEU A N 7
ATOM 11535 C CA . LEU A 1 75 ? -0.038 -0.196 8.613 1.00 0.00 75 LEU A CA 7
ATOM 11536 C C . LEU A 1 75 ? 1.121 -0.129 7.624 1.00 0.00 75 LEU A C 7
ATOM 11537 O O . LEU A 1 75 ? 1.880 -1.087 7.474 1.00 0.00 75 LEU A O 7
ATOM 11553 N N . VAL A 1 76 ? 1.254 1.011 6.953 1.00 0.00 76 VAL A N 7
ATOM 11554 C CA . VAL A 1 76 ? 2.323 1.205 5.980 1.00 0.00 76 VAL A CA 7
ATOM 11555 C C . VAL A 1 76 ? 3.522 1.903 6.613 1.00 0.00 76 VAL A C 7
ATOM 11556 O O . VAL A 1 76 ? 3.381 2.641 7.589 1.00 0.00 76 VAL A O 7
ATOM 11569 N N . LEU A 1 77 ? 4.702 1.665 6.052 1.00 0.00 77 LEU A N 7
ATOM 11570 C CA . LEU A 1 77 ? 5.927 2.271 6.560 1.00 0.00 77 LEU A CA 7
ATOM 11571 C C . LEU A 1 77 ? 6.887 2.598 5.421 1.00 0.00 77 LEU A C 7
ATOM 11572 O O . LEU A 1 77 ? 7.266 1.720 4.645 1.00 0.00 77 LEU A O 7
ATOM 11588 N N . ILE A 1 78 ? 7.278 3.864 5.328 1.00 0.00 78 ILE A N 7
ATOM 11589 C CA . ILE A 1 78 ? 8.197 4.305 4.285 1.00 0.00 78 ILE A CA 7
ATOM 11590 C C . ILE A 1 78 ? 9.637 4.305 4.786 1.00 0.00 78 ILE A C 7
ATOM 11591 O O . ILE A 1 78 ? 9.985 5.044 5.706 1.00 0.00 78 ILE A O 7
ATOM 11607 N N . ASN A 1 79 ? 10.472 3.473 4.171 1.00 0.00 79 ASN A N 7
ATOM 11608 C CA . ASN A 1 79 ? 11.876 3.378 4.554 1.00 0.00 79 ASN A CA 7
ATOM 11609 C C . ASN A 1 79 ? 12.022 3.297 6.070 1.00 0.00 79 ASN A C 7
ATOM 11610 O O . ASN A 1 79 ? 12.867 3.972 6.660 1.00 0.00 79 ASN A O 7
ATOM 11621 N N . ASP A 1 80 ? 11.196 2.466 6.695 1.00 0.00 80 ASP A N 7
ATOM 11622 C CA . ASP A 1 80 ? 11.234 2.295 8.143 1.00 0.00 80 ASP A CA 7
ATOM 11623 C C . ASP A 1 80 ? 10.826 3.582 8.853 1.00 0.00 80 ASP A C 7
ATOM 11624 O O . ASP A 1 80 ? 11.485 4.018 9.797 1.00 0.00 80 ASP A O 7
ATOM 11633 N N . ALA A 1 81 ? 9.735 4.187 8.392 1.00 0.00 81 ALA A N 7
ATOM 11634 C CA . ALA A 1 81 ? 9.239 5.423 8.984 1.00 0.00 81 ALA A CA 7
ATOM 11635 C C . ALA A 1 81 ? 7.753 5.611 8.697 1.00 0.00 81 ALA A C 7
ATOM 11636 O O . ALA A 1 81 ? 7.331 5.619 7.541 1.00 0.00 81 ALA A O 7
ATOM 11643 N N . ASP A 1 82 ? 6.966 5.762 9.756 1.00 0.00 82 ASP A N 7
ATOM 11644 C CA . ASP A 1 82 ? 5.526 5.950 9.618 1.00 0.00 82 ASP A CA 7
ATOM 11645 C C . ASP A 1 82 ? 5.215 6.987 8.543 1.00 0.00 82 ASP A C 7
ATOM 11646 O O . ASP A 1 82 ? 5.617 8.145 8.649 1.00 0.00 82 ASP A O 7
ATOM 11655 N N . TRP A 1 83 ? 4.497 6.562 7.510 1.00 0.00 83 TRP A N 7
ATOM 11656 C CA . TRP A 1 83 ? 4.133 7.454 6.414 1.00 0.00 83 TRP A CA 7
ATOM 11657 C C . TRP A 1 83 ? 3.301 8.626 6.921 1.00 0.00 83 TRP A C 7
ATOM 11658 O O . TRP A 1 83 ? 3.233 9.673 6.279 1.00 0.00 83 TRP A O 7
ATOM 11679 N N . GLU A 1 84 ? 2.670 8.443 8.077 1.00 0.00 84 GLU A N 7
ATOM 11680 C CA . GLU A 1 84 ? 1.842 9.488 8.668 1.00 0.00 84 GLU A CA 7
ATOM 11681 C C . GLU A 1 84 ? 2.691 10.684 9.087 1.00 0.00 84 GLU A C 7
ATOM 11682 O O . GLU A 1 84 ? 2.217 11.820 9.106 1.00 0.00 84 GLU A O 7
ATOM 11694 N N . LEU A 1 85 ? 3.949 10.420 9.422 1.00 0.00 85 LEU A N 7
ATOM 11695 C CA . LEU A 1 85 ? 4.867 11.473 9.842 1.00 0.00 85 LEU A CA 7
ATOM 11696 C C . LEU A 1 85 ? 5.479 12.175 8.634 1.00 0.00 85 LEU A C 7
ATOM 11697 O O . LEU A 1 85 ? 5.860 13.344 8.708 1.00 0.00 85 LEU A O 7
ATOM 11713 N N . LEU A 1 86 ? 5.568 11.455 7.521 1.00 0.00 86 LEU A N 7
ATOM 11714 C CA . LEU A 1 86 ? 6.132 12.010 6.295 1.00 0.00 86 LEU A CA 7
ATOM 11715 C C . LEU A 1 86 ? 5.043 12.630 5.426 1.00 0.00 86 LEU A C 7
ATOM 11716 O O . LEU A 1 86 ? 4.967 13.849 5.283 1.00 0.00 86 LEU A O 7
ATOM 11732 N N . GLY A 1 87 ? 4.198 11.780 4.848 1.00 0.00 87 GLY A N 7
ATOM 11733 C CA . GLY A 1 87 ? 3.122 12.263 4.003 1.00 0.00 87 GLY A CA 7
ATOM 11734 C C . GLY A 1 87 ? 2.184 11.155 3.568 1.00 0.00 87 GLY A C 7
ATOM 11735 O O . GLY A 1 87 ? 2.396 10.525 2.533 1.00 0.00 87 GLY A O 7
ATOM 11739 N N . GLU A 1 88 ? 1.145 10.916 4.363 1.00 0.00 88 GLU A N 7
ATOM 11740 C CA . GLU A 1 88 ? 0.173 9.874 4.055 1.00 0.00 88 GLU A CA 7
ATOM 11741 C C . GLU A 1 88 ? -0.031 9.748 2.548 1.00 0.00 88 GLU A C 7
ATOM 11742 O O . GLU A 1 88 ? 0.420 8.785 1.926 1.00 0.00 88 GLU A O 7
ATOM 11754 N N . LEU A 1 89 ? -0.715 10.727 1.966 1.00 0.00 89 LEU A N 7
ATOM 11755 C CA . LEU A 1 89 ? -0.980 10.728 0.531 1.00 0.00 89 LEU A CA 7
ATOM 11756 C C . LEU A 1 89 ? -0.354 11.947 -0.138 1.00 0.00 89 LEU A C 7
ATOM 11757 O O . LEU A 1 89 ? -0.842 12.425 -1.162 1.00 0.00 89 LEU A O 7
ATOM 11773 N N . ASP A 1 90 ? 0.731 12.444 0.446 1.00 0.00 90 ASP A N 7
ATOM 11774 C CA . ASP A 1 90 ? 1.427 13.606 -0.096 1.00 0.00 90 ASP A CA 7
ATOM 11775 C C . ASP A 1 90 ? 2.886 13.275 -0.393 1.00 0.00 90 ASP A C 7
ATOM 11776 O O . ASP A 1 90 ? 3.488 13.843 -1.304 1.00 0.00 90 ASP A O 7
ATOM 11785 N N . TYR A 1 91 ? 3.448 12.354 0.381 1.00 0.00 91 TYR A N 7
ATOM 11786 C CA . TYR A 1 91 ? 4.838 11.950 0.203 1.00 0.00 91 TYR A CA 7
ATOM 11787 C C . TYR A 1 91 ? 5.065 11.380 -1.194 1.00 0.00 91 TYR A C 7
ATOM 11788 O O . TYR A 1 91 ? 4.427 10.405 -1.588 1.00 0.00 91 TYR A O 7
ATOM 11806 N N . GLN A 1 92 ? 5.978 11.997 -1.936 1.00 0.00 92 GLN A N 7
ATOM 11807 C CA . GLN A 1 92 ? 6.290 11.552 -3.289 1.00 0.00 92 GLN A CA 7
ATOM 11808 C C . GLN A 1 92 ? 7.578 10.735 -3.310 1.00 0.00 92 GLN A C 7
ATOM 11809 O O . GLN A 1 92 ? 8.677 11.289 -3.265 1.00 0.00 92 GLN A O 7
ATOM 11823 N N . LEU A 1 93 ? 7.435 9.416 -3.379 1.00 0.00 93 LEU A N 7
ATOM 11824 C CA . LEU A 1 93 ? 8.588 8.522 -3.406 1.00 0.00 93 LEU A CA 7
ATOM 11825 C C . LEU A 1 93 ? 9.593 8.961 -4.467 1.00 0.00 93 LEU A C 7
ATOM 11826 O O . LEU A 1 93 ? 9.212 9.406 -5.549 1.00 0.00 93 LEU A O 7
ATOM 11842 N N . GLN A 1 94 ? 10.876 8.830 -4.148 1.00 0.00 94 GLN A N 7
ATOM 11843 C CA . GLN A 1 94 ? 11.936 9.212 -5.075 1.00 0.00 94 GLN A CA 7
ATOM 11844 C C . GLN A 1 94 ? 12.378 8.020 -5.917 1.00 0.00 94 GLN A C 7
ATOM 11845 O O . GLN A 1 94 ? 12.041 7.923 -7.098 1.00 0.00 94 GLN A O 7
ATOM 11859 N N . ASP A 1 95 ? 13.133 7.116 -5.304 1.00 0.00 95 ASP A N 7
ATOM 11860 C CA . ASP A 1 95 ? 13.621 5.929 -5.998 1.00 0.00 95 ASP A CA 7
ATOM 11861 C C . ASP A 1 95 ? 14.250 4.946 -5.016 1.00 0.00 95 ASP A C 7
ATOM 11862 O O . ASP A 1 95 ? 14.506 5.286 -3.861 1.00 0.00 95 ASP A O 7
ATOM 11871 N N . GLN A 1 96 ? 14.494 3.726 -5.483 1.00 0.00 96 GLN A N 7
ATOM 11872 C CA . GLN A 1 96 ? 15.091 2.693 -4.645 1.00 0.00 96 GLN A CA 7
ATOM 11873 C C . GLN A 1 96 ? 14.547 2.765 -3.222 1.00 0.00 96 GLN A C 7
ATOM 11874 O O . GLN A 1 96 ? 15.215 2.359 -2.270 1.00 0.00 96 GLN A O 7
ATOM 11888 N N . ASP A 1 97 ? 13.332 3.284 -3.084 1.00 0.00 97 ASP A N 7
ATOM 11889 C CA . ASP A 1 97 ? 12.698 3.408 -1.776 1.00 0.00 97 ASP A CA 7
ATOM 11890 C C . ASP A 1 97 ? 12.003 2.108 -1.383 1.00 0.00 97 ASP A C 7
ATOM 11891 O O . ASP A 1 97 ? 11.469 1.397 -2.234 1.00 0.00 97 ASP A O 7
ATOM 11900 N N . SER A 1 98 ? 12.016 1.804 -0.089 1.00 0.00 98 SER A N 7
ATOM 11901 C CA . SER A 1 98 ? 11.392 0.587 0.416 1.00 0.00 98 SER A CA 7
ATOM 11902 C C . SER A 1 98 ? 10.080 0.905 1.127 1.00 0.00 98 SER A C 7
ATOM 11903 O O . SER A 1 98 ? 10.045 1.709 2.059 1.00 0.00 98 SER A O 7
ATOM 11911 N N . ILE A 1 99 ? 9.003 0.268 0.681 1.00 0.00 99 ILE A N 7
ATOM 11912 C CA . ILE A 1 99 ? 7.689 0.481 1.275 1.00 0.00 99 ILE A CA 7
ATOM 11913 C C . ILE A 1 99 ? 7.152 -0.803 1.897 1.00 0.00 99 ILE A C 7
ATOM 11914 O O . ILE A 1 99 ? 7.020 -1.825 1.223 1.00 0.00 99 ILE A O 7
ATOM 11930 N N . LEU A 1 100 ? 6.842 -0.743 3.187 1.00 0.00 100 LEU A N 7
ATOM 11931 C CA . LEU A 1 100 ? 6.316 -1.902 3.902 1.00 0.00 100 LEU A CA 7
ATOM 11932 C C . LEU A 1 100 ? 4.813 -1.769 4.123 1.00 0.00 100 LEU A C 7
ATOM 11933 O O . LEU A 1 100 ? 4.311 -0.685 4.420 1.00 0.00 100 LEU A O 7
ATOM 11949 N N . PHE A 1 101 ? 4.099 -2.881 3.978 1.00 0.00 101 PHE A N 7
ATOM 11950 C CA . PHE A 1 101 ? 2.652 -2.890 4.163 1.00 0.00 101 PHE A CA 7
ATOM 11951 C C . PHE A 1 101 ? 2.231 -4.013 5.106 1.00 0.00 101 PHE A C 7
ATOM 11952 O O . PHE A 1 101 ? 2.326 -5.192 4.765 1.00 0.00 101 PHE A O 7
ATOM 11969 N N . ILE A 1 102 ? 1.768 -3.637 6.293 1.00 0.00 102 ILE A N 7
ATOM 11970 C CA . ILE A 1 102 ? 1.332 -4.612 7.286 1.00 0.00 102 ILE A CA 7
ATOM 11971 C C . ILE A 1 102 ? -0.189 -4.710 7.328 1.00 0.00 102 ILE A C 7
ATOM 11972 O O . ILE A 1 102 ? -0.889 -3.699 7.270 1.00 0.00 102 ILE A O 7
ATOM 11988 N N . SER A 1 103 ? -0.695 -5.935 7.432 1.00 0.00 103 SER A N 7
ATOM 11989 C CA . SER A 1 103 ? -2.134 -6.167 7.480 1.00 0.00 103 SER A CA 7
ATOM 11990 C C . SER A 1 103 ? -2.567 -6.604 8.877 1.00 0.00 103 SER A C 7
ATOM 11991 O O . SER A 1 103 ? -2.067 -7.593 9.414 1.00 0.00 103 SER A O 7
ATOM 11999 N N . THR A 1 104 ? -3.500 -5.859 9.460 1.00 0.00 104 THR A N 7
ATOM 12000 C CA . THR A 1 104 ? -4.001 -6.167 10.794 1.00 0.00 104 THR A CA 7
ATOM 12001 C C . THR A 1 104 ? -5.524 -6.131 10.831 1.00 0.00 104 THR A C 7
ATOM 12002 O O . THR A 1 104 ? -6.122 -5.759 11.841 1.00 0.00 104 THR A O 7
ATOM 12013 N N . LEU A 1 105 ? -6.147 -6.521 9.725 1.00 0.00 105 LEU A N 7
ATOM 12014 C CA . LEU A 1 105 ? -7.603 -6.535 9.631 1.00 0.00 105 LEU A CA 7
ATOM 12015 C C . LEU A 1 105 ? -8.111 -7.925 9.259 1.00 0.00 105 LEU A C 7
ATOM 12016 O O . LEU A 1 105 ? -8.327 -8.225 8.084 1.00 0.00 105 LEU A O 7
ATOM 12032 N N . HIS A 1 106 ? -8.303 -8.769 10.268 1.00 0.00 106 HIS A N 7
ATOM 12033 C CA . HIS A 1 106 ? -8.789 -10.126 10.047 1.00 0.00 106 HIS A CA 7
ATOM 12034 C C . HIS A 1 106 ? -10.204 -10.292 10.594 1.00 0.00 106 HIS A C 7
ATOM 12035 O O . HIS A 1 106 ? -10.720 -9.414 11.285 1.00 0.00 106 HIS A O 7
ATOM 12050 N N . GLY A 1 107 ? -10.826 -11.424 10.279 1.00 0.00 107 GLY A N 7
ATOM 12051 C CA . GLY A 1 107 ? -12.175 -11.684 10.747 1.00 0.00 107 GLY A CA 7
ATOM 12052 C C . GLY A 1 107 ? -12.436 -13.159 10.974 1.00 0.00 107 GLY A C 7
ATOM 12053 O O . GLY A 1 107 ? -11.527 -13.981 10.868 1.00 0.00 107 GLY A O 7
ATOM 12057 N N . GLY A 1 108 ? -13.683 -13.497 11.290 1.00 0.00 108 GLY A N 7
ATOM 12058 C CA . GLY A 1 108 ? -14.038 -14.883 11.529 1.00 0.00 108 GLY A CA 7
ATOM 12059 C C . GLY A 1 108 ? -13.673 -15.342 12.927 1.00 0.00 108 GLY A C 7
ATOM 12060 O O . GLY A 1 108 ? -12.494 -15.447 13.265 1.00 0.00 108 GLY A O 7
ATOM 12064 N N . SER A 1 109 ? -14.687 -15.614 13.743 1.00 0.00 109 SER A N 7
ATOM 12065 C CA . SER A 1 109 ? -14.467 -16.058 15.114 1.00 0.00 109 SER A CA 7
ATOM 12066 C C . SER A 1 109 ? -14.923 -17.502 15.297 1.00 0.00 109 SER A C 7
ATOM 12067 O O . SER A 1 109 ? -14.126 -18.380 15.625 1.00 0.00 109 SER A O 7
ATOM 12075 N N . GLY A 1 110 ? -16.214 -17.740 15.083 1.00 0.00 110 GLY A N 7
ATOM 12076 C CA . GLY A 1 110 ? -16.755 -19.079 15.229 1.00 0.00 110 GLY A CA 7
ATOM 12077 C C . GLY A 1 110 ? -18.246 -19.074 15.501 1.00 0.00 110 GLY A C 7
ATOM 12078 O O . GLY A 1 110 ? -18.776 -18.179 16.160 1.00 0.00 110 GLY A O 7
ATOM 12082 N N . PRO A 1 111 ? -18.949 -20.093 14.985 1.00 0.00 111 PRO A N 7
ATOM 12083 C CA . PRO A 1 111 ? -20.398 -20.225 15.162 1.00 0.00 111 PRO A CA 7
ATOM 12084 C C . PRO A 1 111 ? -20.778 -20.563 16.599 1.00 0.00 111 PRO A C 7
ATOM 12085 O O . PRO A 1 111 ? -21.951 -20.513 16.969 1.00 0.00 111 PRO A O 7
ATOM 12096 N N . SER A 1 112 ? -19.779 -20.906 17.406 1.00 0.00 112 SER A N 7
ATOM 12097 C CA . SER A 1 112 ? -20.010 -21.255 18.803 1.00 0.00 112 SER A CA 7
ATOM 12098 C C . SER A 1 112 ? -20.633 -20.086 19.559 1.00 0.00 112 SER A C 7
ATOM 12099 O O . SER A 1 112 ? -20.060 -18.998 19.624 1.00 0.00 112 SER A O 7
ATOM 12107 N N . SER A 1 113 ? -21.811 -20.319 20.130 1.00 0.00 113 SER A N 7
ATOM 12108 C CA . SER A 1 113 ? -22.515 -19.285 20.879 1.00 0.00 113 SER A CA 7
ATOM 12109 C C . SER A 1 113 ? -22.017 -19.223 22.319 1.00 0.00 113 SER A C 7
ATOM 12110 O O . SER A 1 113 ? -22.287 -20.118 23.120 1.00 0.00 113 SER A O 7
ATOM 12118 N N . GLY A 1 114 ? -21.288 -18.159 22.642 1.00 0.00 114 GLY A N 7
ATOM 12119 C CA . GLY A 1 114 ? -20.764 -17.999 23.986 1.00 0.00 114 GLY A CA 7
ATOM 12120 C C . GLY A 1 114 ? -19.385 -17.368 23.999 1.00 0.00 114 GLY A C 7
ATOM 12121 O O . GLY A 1 114 ? -18.549 -17.670 23.147 1.00 0.00 114 GLY A O 7
ATOM 12125 N N . GLY A 1 1 ? 17.318 23.039 -16.550 1.00 0.00 1 GLY A N 8
ATOM 12126 C CA . GLY A 1 1 ? 16.204 23.855 -16.103 1.00 0.00 1 GLY A CA 8
ATOM 12127 C C . GLY A 1 1 ? 15.449 24.487 -17.256 1.00 0.00 1 GLY A C 8
ATOM 12128 O O . GLY A 1 1 ? 15.349 25.711 -17.345 1.00 0.00 1 GLY A O 8
ATOM 12132 N N . SER A 1 2 ? 14.917 23.651 -18.142 1.00 0.00 2 SER A N 8
ATOM 12133 C CA . SER A 1 2 ? 14.172 24.136 -19.298 1.00 0.00 2 SER A CA 8
ATOM 12134 C C . SER A 1 2 ? 12.763 24.562 -18.897 1.00 0.00 2 SER A C 8
ATOM 12135 O O . SER A 1 2 ? 12.035 23.808 -18.252 1.00 0.00 2 SER A O 8
ATOM 12143 N N . SER A 1 3 ? 12.386 25.776 -19.283 1.00 0.00 3 SER A N 8
ATOM 12144 C CA . SER A 1 3 ? 11.066 26.306 -18.961 1.00 0.00 3 SER A CA 8
ATOM 12145 C C . SER A 1 3 ? 9.993 25.653 -19.828 1.00 0.00 3 SER A C 8
ATOM 12146 O O . SER A 1 3 ? 9.951 25.855 -21.041 1.00 0.00 3 SER A O 8
ATOM 12154 N N . GLY A 1 4 ? 9.126 24.869 -19.194 1.00 0.00 4 GLY A N 8
ATOM 12155 C CA . GLY A 1 4 ? 8.064 24.199 -19.921 1.00 0.00 4 GLY A CA 8
ATOM 12156 C C . GLY A 1 4 ? 7.581 22.946 -19.217 1.00 0.00 4 GLY A C 8
ATOM 12157 O O . GLY A 1 4 ? 7.646 22.850 -17.992 1.00 0.00 4 GLY A O 8
ATOM 12161 N N . SER A 1 5 ? 7.094 21.983 -19.994 1.00 0.00 5 SER A N 8
ATOM 12162 C CA . SER A 1 5 ? 6.593 20.732 -19.437 1.00 0.00 5 SER A CA 8
ATOM 12163 C C . SER A 1 5 ? 7.744 19.840 -18.982 1.00 0.00 5 SER A C 8
ATOM 12164 O O . SER A 1 5 ? 8.293 19.068 -19.768 1.00 0.00 5 SER A O 8
ATOM 12172 N N . SER A 1 6 ? 8.105 19.953 -17.708 1.00 0.00 6 SER A N 8
ATOM 12173 C CA . SER A 1 6 ? 9.193 19.160 -17.148 1.00 0.00 6 SER A CA 8
ATOM 12174 C C . SER A 1 6 ? 8.862 17.672 -17.198 1.00 0.00 6 SER A C 8
ATOM 12175 O O . SER A 1 6 ? 8.145 17.154 -16.343 1.00 0.00 6 SER A O 8
ATOM 12183 N N . GLY A 1 7 ? 9.392 16.988 -18.208 1.00 0.00 7 GLY A N 8
ATOM 12184 C CA . GLY A 1 7 ? 9.142 15.566 -18.353 1.00 0.00 7 GLY A CA 8
ATOM 12185 C C . GLY A 1 7 ? 10.394 14.734 -18.156 1.00 0.00 7 GLY A C 8
ATOM 12186 O O . GLY A 1 7 ? 10.999 14.755 -17.085 1.00 0.00 7 GLY A O 8
ATOM 12190 N N . MET A 1 8 ? 10.783 13.999 -19.193 1.00 0.00 8 MET A N 8
ATOM 12191 C CA . MET A 1 8 ? 11.972 13.156 -19.128 1.00 0.00 8 MET A CA 8
ATOM 12192 C C . MET A 1 8 ? 12.020 12.385 -17.813 1.00 0.00 8 MET A C 8
ATOM 12193 O O . MET A 1 8 ? 13.097 12.090 -17.296 1.00 0.00 8 MET A O 8
ATOM 12207 N N . ALA A 1 9 ? 10.847 12.061 -17.279 1.00 0.00 9 ALA A N 8
ATOM 12208 C CA . ALA A 1 9 ? 10.757 11.322 -16.026 1.00 0.00 9 ALA A CA 8
ATOM 12209 C C . ALA A 1 9 ? 11.053 9.841 -16.239 1.00 0.00 9 ALA A C 8
ATOM 12210 O O . ALA A 1 9 ? 10.464 9.199 -17.107 1.00 0.00 9 ALA A O 8
ATOM 12217 N N . ALA A 1 10 ? 11.971 9.306 -15.440 1.00 0.00 10 ALA A N 8
ATOM 12218 C CA . ALA A 1 10 ? 12.345 7.900 -15.541 1.00 0.00 10 ALA A CA 8
ATOM 12219 C C . ALA A 1 10 ? 11.588 7.057 -14.520 1.00 0.00 10 ALA A C 8
ATOM 12220 O O . ALA A 1 10 ? 11.112 7.554 -13.499 1.00 0.00 10 ALA A O 8
ATOM 12227 N N . PRO A 1 11 ? 11.474 5.750 -14.800 1.00 0.00 11 PRO A N 8
ATOM 12228 C CA . PRO A 1 11 ? 10.776 4.810 -13.917 1.00 0.00 11 PRO A CA 8
ATOM 12229 C C . PRO A 1 11 ? 11.533 4.565 -12.616 1.00 0.00 11 PRO A C 8
ATOM 12230 O O . PRO A 1 11 ? 12.756 4.422 -12.615 1.00 0.00 11 PRO A O 8
ATOM 12241 N N . LEU A 1 12 ? 10.799 4.519 -11.510 1.00 0.00 12 LEU A N 8
ATOM 12242 C CA . LEU A 1 12 ? 11.401 4.290 -10.201 1.00 0.00 12 LEU A CA 8
ATOM 12243 C C . LEU A 1 12 ? 11.232 2.837 -9.770 1.00 0.00 12 LEU A C 8
ATOM 12244 O O . LEU A 1 12 ? 10.220 2.203 -10.072 1.00 0.00 12 LEU A O 8
ATOM 12260 N N . CYS A 1 13 ? 12.228 2.316 -9.062 1.00 0.00 13 CYS A N 8
ATOM 12261 C CA . CYS A 1 13 ? 12.189 0.937 -8.587 1.00 0.00 13 CYS A CA 8
ATOM 12262 C C . CYS A 1 13 ? 12.131 0.888 -7.064 1.00 0.00 13 CYS A C 8
ATOM 12263 O O . CYS A 1 13 ? 13.103 1.218 -6.384 1.00 0.00 13 CYS A O 8
ATOM 12271 N N . VAL A 1 14 ? 10.984 0.475 -6.534 1.00 0.00 14 VAL A N 8
ATOM 12272 C CA . VAL A 1 14 ? 10.799 0.383 -5.090 1.00 0.00 14 VAL A CA 8
ATOM 12273 C C . VAL A 1 14 ? 10.569 -1.060 -4.657 1.00 0.00 14 VAL A C 8
ATOM 12274 O O . VAL A 1 14 ? 9.998 -1.860 -5.398 1.00 0.00 14 VAL A O 8
ATOM 12287 N N . LYS A 1 15 ? 11.018 -1.388 -3.450 1.00 0.00 15 LYS A N 8
ATOM 12288 C CA . LYS A 1 15 ? 10.861 -2.735 -2.914 1.00 0.00 15 LYS A CA 8
ATOM 12289 C C . LYS A 1 15 ? 9.710 -2.793 -1.915 1.00 0.00 15 LYS A C 8
ATOM 12290 O O . LYS A 1 15 ? 9.732 -2.115 -0.888 1.00 0.00 15 LYS A O 8
ATOM 12309 N N . VAL A 1 16 ? 8.705 -3.607 -2.223 1.00 0.00 16 VAL A N 8
ATOM 12310 C CA . VAL A 1 16 ? 7.546 -3.754 -1.350 1.00 0.00 16 VAL A CA 8
ATOM 12311 C C . VAL A 1 16 ? 7.653 -5.018 -0.504 1.00 0.00 16 VAL A C 8
ATOM 12312 O O . VAL A 1 16 ? 7.976 -6.091 -1.012 1.00 0.00 16 VAL A O 8
ATOM 12325 N N . GLU A 1 17 ? 7.379 -4.882 0.790 1.00 0.00 17 GLU A N 8
ATOM 12326 C CA . GLU A 1 17 ? 7.445 -6.013 1.707 1.00 0.00 17 GLU A CA 8
ATOM 12327 C C . GLU A 1 17 ? 6.178 -6.102 2.554 1.00 0.00 17 GLU A C 8
ATOM 12328 O O . GLU A 1 17 ? 5.805 -5.147 3.235 1.00 0.00 17 GLU A O 8
ATOM 12340 N N . PHE A 1 18 ? 5.520 -7.256 2.504 1.00 0.00 18 PHE A N 8
ATOM 12341 C CA . PHE A 1 18 ? 4.295 -7.470 3.265 1.00 0.00 18 PHE A CA 8
ATOM 12342 C C . PHE A 1 18 ? 4.519 -8.482 4.385 1.00 0.00 18 PHE A C 8
ATOM 12343 O O . PHE A 1 18 ? 5.095 -9.547 4.168 1.00 0.00 18 PHE A O 8
ATOM 12360 N N . GLY A 1 19 ? 4.060 -8.139 5.585 1.00 0.00 19 GLY A N 8
ATOM 12361 C CA . GLY A 1 19 ? 4.221 -9.027 6.722 1.00 0.00 19 GLY A CA 8
ATOM 12362 C C . GLY A 1 19 ? 2.894 -9.439 7.327 1.00 0.00 19 GLY A C 8
ATOM 12363 O O . GLY A 1 19 ? 1.983 -8.623 7.459 1.00 0.00 19 GLY A O 8
ATOM 12367 N N . GLY A 1 20 ? 2.783 -10.712 7.695 1.00 0.00 20 GLY A N 8
ATOM 12368 C CA . GLY A 1 20 ? 1.553 -11.210 8.283 1.00 0.00 20 GLY A CA 8
ATOM 12369 C C . GLY A 1 20 ? 0.804 -12.146 7.355 1.00 0.00 20 GLY A C 8
ATOM 12370 O O . GLY A 1 20 ? 1.116 -13.333 7.275 1.00 0.00 20 GLY A O 8
ATOM 12374 N N . GLY A 1 21 ? -0.189 -11.610 6.652 1.00 0.00 21 GLY A N 8
ATOM 12375 C CA . GLY A 1 21 ? -0.971 -12.420 5.736 1.00 0.00 21 GLY A CA 8
ATOM 12376 C C . GLY A 1 21 ? -1.143 -11.761 4.382 1.00 0.00 21 GLY A C 8
ATOM 12377 O O . GLY A 1 21 ? -1.357 -12.438 3.377 1.00 0.00 21 GLY A O 8
ATOM 12381 N N . ALA A 1 22 ? -1.052 -10.435 4.355 1.00 0.00 22 ALA A N 8
ATOM 12382 C CA . ALA A 1 22 ? -1.199 -9.685 3.114 1.00 0.00 22 ALA A CA 8
ATOM 12383 C C . ALA A 1 22 ? -0.328 -10.274 2.010 1.00 0.00 22 ALA A C 8
ATOM 12384 O O . ALA A 1 22 ? -0.719 -10.295 0.843 1.00 0.00 22 ALA A O 8
ATOM 12391 N N . GLU A 1 23 ? 0.855 -10.751 2.386 1.00 0.00 23 GLU A N 8
ATOM 12392 C CA . GLU A 1 23 ? 1.781 -11.339 1.425 1.00 0.00 23 GLU A CA 8
ATOM 12393 C C . GLU A 1 23 ? 1.058 -12.309 0.495 1.00 0.00 23 GLU A C 8
ATOM 12394 O O . GLU A 1 23 ? 1.434 -12.471 -0.666 1.00 0.00 23 GLU A O 8
ATOM 12406 N N . LEU A 1 24 ? 0.018 -12.952 1.015 1.00 0.00 24 LEU A N 8
ATOM 12407 C CA . LEU A 1 24 ? -0.759 -13.907 0.232 1.00 0.00 24 LEU A CA 8
ATOM 12408 C C . LEU A 1 24 ? -1.487 -13.209 -0.913 1.00 0.00 24 LEU A C 8
ATOM 12409 O O . LEU A 1 24 ? -1.627 -13.765 -2.003 1.00 0.00 24 LEU A O 8
ATOM 12425 N N . LEU A 1 25 ? -1.945 -11.988 -0.659 1.00 0.00 25 LEU A N 8
ATOM 12426 C CA . LEU A 1 25 ? -2.656 -11.213 -1.669 1.00 0.00 25 LEU A CA 8
ATOM 12427 C C . LEU A 1 25 ? -1.739 -10.873 -2.840 1.00 0.00 25 LEU A C 8
ATOM 12428 O O . LEU A 1 25 ? -2.185 -10.344 -3.858 1.00 0.00 25 LEU A O 8
ATOM 12444 N N . PHE A 1 26 ? -0.456 -11.182 -2.689 1.00 0.00 26 PHE A N 8
ATOM 12445 C CA . PHE A 1 26 ? 0.524 -10.911 -3.734 1.00 0.00 26 PHE A CA 8
ATOM 12446 C C . PHE A 1 26 ? 1.369 -12.149 -4.021 1.00 0.00 26 PHE A C 8
ATOM 12447 O O . PHE A 1 26 ? 2.475 -12.294 -3.500 1.00 0.00 26 PHE A O 8
ATOM 12464 N N . ASP A 1 27 ? 0.840 -13.039 -4.854 1.00 0.00 27 ASP A N 8
ATOM 12465 C CA . ASP A 1 27 ? 1.545 -14.264 -5.212 1.00 0.00 27 ASP A CA 8
ATOM 12466 C C . ASP A 1 27 ? 2.248 -14.861 -3.997 1.00 0.00 27 ASP A C 8
ATOM 12467 O O . ASP A 1 27 ? 3.291 -15.501 -4.124 1.00 0.00 27 ASP A O 8
ATOM 12476 N N . GLY A 1 28 ? 1.670 -14.646 -2.819 1.00 0.00 28 GLY A N 8
ATOM 12477 C CA . GLY A 1 28 ? 2.257 -15.168 -1.599 1.00 0.00 28 GLY A CA 8
ATOM 12478 C C . GLY A 1 28 ? 3.767 -15.038 -1.579 1.00 0.00 28 GLY A C 8
ATOM 12479 O O . GLY A 1 28 ? 4.484 -16.025 -1.747 1.00 0.00 28 GLY A O 8
ATOM 12483 N N . VAL A 1 29 ? 4.252 -13.817 -1.376 1.00 0.00 29 VAL A N 8
ATOM 12484 C CA . VAL A 1 29 ? 5.687 -13.562 -1.336 1.00 0.00 29 VAL A CA 8
ATOM 12485 C C . VAL A 1 29 ? 6.030 -12.518 -0.279 1.00 0.00 29 VAL A C 8
ATOM 12486 O O . VAL A 1 29 ? 5.250 -11.601 -0.019 1.00 0.00 29 VAL A O 8
ATOM 12499 N N . LYS A 1 30 ? 7.202 -12.663 0.329 1.00 0.00 30 LYS A N 8
ATOM 12500 C CA . LYS A 1 30 ? 7.651 -11.732 1.358 1.00 0.00 30 LYS A CA 8
ATOM 12501 C C . LYS A 1 30 ? 8.062 -10.398 0.743 1.00 0.00 30 LYS A C 8
ATOM 12502 O O . LYS A 1 30 ? 7.568 -9.342 1.138 1.00 0.00 30 LYS A O 8
ATOM 12521 N N . LYS A 1 31 ? 8.968 -10.453 -0.228 1.00 0.00 31 LYS A N 8
ATOM 12522 C CA . LYS A 1 31 ? 9.444 -9.250 -0.900 1.00 0.00 31 LYS A CA 8
ATOM 12523 C C . LYS A 1 31 ? 9.010 -9.237 -2.362 1.00 0.00 31 LYS A C 8
ATOM 12524 O O . LYS A 1 31 ? 9.092 -10.253 -3.054 1.00 0.00 31 LYS A O 8
ATOM 12543 N N . HIS A 1 32 ? 8.550 -8.080 -2.828 1.00 0.00 32 HIS A N 8
ATOM 12544 C CA . HIS A 1 32 ? 8.106 -7.934 -4.210 1.00 0.00 32 HIS A CA 8
ATOM 12545 C C . HIS A 1 32 ? 8.761 -6.723 -4.866 1.00 0.00 32 HIS A C 8
ATOM 12546 O O . HIS A 1 32 ? 8.641 -5.600 -4.376 1.00 0.00 32 HIS A O 8
ATOM 12561 N N . GLN A 1 33 ? 9.453 -6.959 -5.976 1.00 0.00 33 GLN A N 8
ATOM 12562 C CA . GLN A 1 33 ? 10.127 -5.887 -6.698 1.00 0.00 33 GLN A CA 8
ATOM 12563 C C . GLN A 1 33 ? 9.126 -5.046 -7.484 1.00 0.00 33 GLN A C 8
ATOM 12564 O O . GLN A 1 33 ? 8.308 -5.578 -8.235 1.00 0.00 33 GLN A O 8
ATOM 12578 N N . VAL A 1 34 ? 9.197 -3.731 -7.306 1.00 0.00 34 VAL A N 8
ATOM 12579 C CA . VAL A 1 34 ? 8.298 -2.816 -8.000 1.00 0.00 34 VAL A CA 8
ATOM 12580 C C . VAL A 1 34 ? 9.077 -1.812 -8.841 1.00 0.00 34 VAL A C 8
ATOM 12581 O O . VAL A 1 34 ? 10.107 -1.294 -8.411 1.00 0.00 34 VAL A O 8
ATOM 12594 N N . ALA A 1 35 ? 8.578 -1.540 -10.042 1.00 0.00 35 ALA A N 8
ATOM 12595 C CA . ALA A 1 35 ? 9.225 -0.595 -10.943 1.00 0.00 35 ALA A CA 8
ATOM 12596 C C . ALA A 1 35 ? 8.214 0.381 -11.535 1.00 0.00 35 ALA A C 8
ATOM 12597 O O . ALA A 1 35 ? 7.645 0.133 -12.599 1.00 0.00 35 ALA A O 8
ATOM 12604 N N . LEU A 1 36 ? 7.994 1.491 -10.839 1.00 0.00 36 LEU A N 8
ATOM 12605 C CA . LEU A 1 36 ? 7.050 2.505 -11.295 1.00 0.00 36 LEU A CA 8
ATOM 12606 C C . LEU A 1 36 ? 7.572 3.215 -12.540 1.00 0.00 36 LEU A C 8
ATOM 12607 O O . LEU A 1 36 ? 8.773 3.429 -12.704 1.00 0.00 36 LEU A O 8
ATOM 12623 N N . PRO A 1 37 ? 6.650 3.591 -13.438 1.00 0.00 37 PRO A N 8
ATOM 12624 C CA . PRO A 1 37 ? 6.994 4.285 -14.683 1.00 0.00 37 PRO A CA 8
ATOM 12625 C C . PRO A 1 37 ? 7.478 5.710 -14.437 1.00 0.00 37 PRO A C 8
ATOM 12626 O O . PRO A 1 37 ? 7.715 6.108 -13.297 1.00 0.00 37 PRO A O 8
ATOM 12637 N N . GLY A 1 38 ? 7.623 6.475 -15.515 1.00 0.00 38 GLY A N 8
ATOM 12638 C CA . GLY A 1 38 ? 8.078 7.848 -15.394 1.00 0.00 38 GLY A CA 8
ATOM 12639 C C . GLY A 1 38 ? 7.128 8.833 -16.045 1.00 0.00 38 GLY A C 8
ATOM 12640 O O . GLY A 1 38 ? 6.724 8.649 -17.193 1.00 0.00 38 GLY A O 8
ATOM 12644 N N . GLN A 1 39 ? 6.769 9.881 -15.309 1.00 0.00 39 GLN A N 8
ATOM 12645 C CA . GLN A 1 39 ? 5.858 10.897 -15.822 1.00 0.00 39 GLN A CA 8
ATOM 12646 C C . GLN A 1 39 ? 6.210 12.273 -15.267 1.00 0.00 39 GLN A C 8
ATOM 12647 O O . GLN A 1 39 ? 7.033 12.395 -14.360 1.00 0.00 39 GLN A O 8
ATOM 12661 N N . GLU A 1 40 ? 5.582 13.307 -15.820 1.00 0.00 40 GLU A N 8
ATOM 12662 C CA . GLU A 1 40 ? 5.831 14.675 -15.380 1.00 0.00 40 GLU A CA 8
ATOM 12663 C C . GLU A 1 40 ? 5.792 14.773 -13.858 1.00 0.00 40 GLU A C 8
ATOM 12664 O O . GLU A 1 40 ? 6.598 15.477 -13.250 1.00 0.00 40 GLU A O 8
ATOM 12676 N N . GLU A 1 41 ? 4.848 14.062 -13.249 1.00 0.00 41 GLU A N 8
ATOM 12677 C CA . GLU A 1 41 ? 4.703 14.070 -11.798 1.00 0.00 41 GLU A CA 8
ATOM 12678 C C . GLU A 1 41 ? 5.270 12.792 -11.187 1.00 0.00 41 GLU A C 8
ATOM 12679 O O . GLU A 1 41 ? 5.130 11.697 -11.733 1.00 0.00 41 GLU A O 8
ATOM 12691 N N . PRO A 1 42 ? 5.929 12.933 -10.027 1.00 0.00 42 PRO A N 8
ATOM 12692 C CA . PRO A 1 42 ? 6.531 11.801 -9.316 1.00 0.00 42 PRO A CA 8
ATOM 12693 C C . PRO A 1 42 ? 5.484 10.866 -8.721 1.00 0.00 42 PRO A C 8
ATOM 12694 O O . PRO A 1 42 ? 4.330 11.251 -8.533 1.00 0.00 42 PRO A O 8
ATOM 12705 N N . TRP A 1 43 ? 5.893 9.638 -8.427 1.00 0.00 43 TRP A N 8
ATOM 12706 C CA . TRP A 1 43 ? 4.989 8.648 -7.852 1.00 0.00 43 TRP A CA 8
ATOM 12707 C C . TRP A 1 43 ? 4.790 8.893 -6.361 1.00 0.00 43 TRP A C 8
ATOM 12708 O O . TRP A 1 43 ? 5.741 8.835 -5.580 1.00 0.00 43 TRP A O 8
ATOM 12729 N N . ASP A 1 44 ? 3.550 9.167 -5.971 1.00 0.00 44 ASP A N 8
ATOM 12730 C CA . ASP A 1 44 ? 3.227 9.420 -4.571 1.00 0.00 44 ASP A CA 8
ATOM 12731 C C . ASP A 1 44 ? 2.448 8.252 -3.974 1.00 0.00 44 ASP A C 8
ATOM 12732 O O . ASP A 1 44 ? 1.734 7.542 -4.683 1.00 0.00 44 ASP A O 8
ATOM 12741 N N . ILE A 1 45 ? 2.592 8.059 -2.667 1.00 0.00 45 ILE A N 8
ATOM 12742 C CA . ILE A 1 45 ? 1.902 6.978 -1.975 1.00 0.00 45 ILE A CA 8
ATOM 12743 C C . ILE A 1 45 ? 0.479 6.809 -2.498 1.00 0.00 45 ILE A C 8
ATOM 12744 O O . ILE A 1 45 ? 0.044 5.696 -2.794 1.00 0.00 45 ILE A O 8
ATOM 12760 N N . ARG A 1 46 ? -0.239 7.921 -2.612 1.00 0.00 46 ARG A N 8
ATOM 12761 C CA . ARG A 1 46 ? -1.613 7.897 -3.101 1.00 0.00 46 ARG A CA 8
ATOM 12762 C C . ARG A 1 46 ? -1.741 6.983 -4.316 1.00 0.00 46 ARG A C 8
ATOM 12763 O O . ARG A 1 46 ? -2.494 6.011 -4.297 1.00 0.00 46 ARG A O 8
ATOM 12784 N N . ASN A 1 47 ? -1.001 7.304 -5.372 1.00 0.00 47 ASN A N 8
ATOM 12785 C CA . ASN A 1 47 ? -1.033 6.513 -6.597 1.00 0.00 47 ASN A CA 8
ATOM 12786 C C . ASN A 1 47 ? -0.376 5.153 -6.383 1.00 0.00 47 ASN A C 8
ATOM 12787 O O . ASN A 1 47 ? -0.915 4.121 -6.785 1.00 0.00 47 ASN A O 8
ATOM 12798 N N . LEU A 1 48 ? 0.791 5.159 -5.748 1.00 0.00 48 LEU A N 8
ATOM 12799 C CA . LEU A 1 48 ? 1.522 3.926 -5.479 1.00 0.00 48 LEU A CA 8
ATOM 12800 C C . LEU A 1 48 ? 0.563 2.778 -5.180 1.00 0.00 48 LEU A C 8
ATOM 12801 O O . LEU A 1 48 ? 0.779 1.646 -5.614 1.00 0.00 48 LEU A O 8
ATOM 12817 N N . LEU A 1 49 ? -0.497 3.078 -4.438 1.00 0.00 49 LEU A N 8
ATOM 12818 C CA . LEU A 1 49 ? -1.491 2.072 -4.082 1.00 0.00 49 LEU A CA 8
ATOM 12819 C C . LEU A 1 49 ? -2.149 1.492 -5.330 1.00 0.00 49 LEU A C 8
ATOM 12820 O O . LEU A 1 49 ? -2.016 0.303 -5.619 1.00 0.00 49 LEU A O 8
ATOM 12836 N N . VAL A 1 50 ? -2.859 2.340 -6.068 1.00 0.00 50 VAL A N 8
ATOM 12837 C CA . VAL A 1 50 ? -3.535 1.913 -7.287 1.00 0.00 50 VAL A CA 8
ATOM 12838 C C . VAL A 1 50 ? -2.732 0.840 -8.013 1.00 0.00 50 VAL A C 8
ATOM 12839 O O . VAL A 1 50 ? -3.277 -0.183 -8.428 1.00 0.00 50 VAL A O 8
ATOM 12852 N N . TRP A 1 51 ? -1.435 1.080 -8.164 1.00 0.00 51 TRP A N 8
ATOM 12853 C CA . TRP A 1 51 ? -0.555 0.134 -8.840 1.00 0.00 51 TRP A CA 8
ATOM 12854 C C . TRP A 1 51 ? -0.471 -1.179 -8.069 1.00 0.00 51 TRP A C 8
ATOM 12855 O O . TRP A 1 51 ? -0.848 -2.234 -8.578 1.00 0.00 51 TRP A O 8
ATOM 12876 N N . ILE A 1 52 ? 0.024 -1.105 -6.838 1.00 0.00 52 ILE A N 8
ATOM 12877 C CA . ILE A 1 52 ? 0.156 -2.288 -5.996 1.00 0.00 52 ILE A CA 8
ATOM 12878 C C . ILE A 1 52 ? -1.194 -2.963 -5.782 1.00 0.00 52 ILE A C 8
ATOM 12879 O O . ILE A 1 52 ? -1.264 -4.120 -5.368 1.00 0.00 52 ILE A O 8
ATOM 12895 N N . LYS A 1 53 ? -2.267 -2.233 -6.068 1.00 0.00 53 LYS A N 8
ATOM 12896 C CA . LYS A 1 53 ? -3.617 -2.760 -5.910 1.00 0.00 53 LYS A CA 8
ATOM 12897 C C . LYS A 1 53 ? -4.080 -3.460 -7.184 1.00 0.00 53 LYS A C 8
ATOM 12898 O O . LYS A 1 53 ? -5.084 -4.173 -7.183 1.00 0.00 53 LYS A O 8
ATOM 12917 N N . LYS A 1 54 ? -3.342 -3.252 -8.269 1.00 0.00 54 LYS A N 8
ATOM 12918 C CA . LYS A 1 54 ? -3.675 -3.865 -9.550 1.00 0.00 54 LYS A CA 8
ATOM 12919 C C . LYS A 1 54 ? -2.493 -4.658 -10.097 1.00 0.00 54 LYS A C 8
ATOM 12920 O O . LYS A 1 54 ? -2.576 -5.873 -10.272 1.00 0.00 54 LYS A O 8
ATOM 12939 N N . ASN A 1 55 ? -1.392 -3.962 -10.365 1.00 0.00 55 ASN A N 8
ATOM 12940 C CA . ASN A 1 55 ? -0.192 -4.602 -10.892 1.00 0.00 55 ASN A CA 8
ATOM 12941 C C . ASN A 1 55 ? 0.259 -5.743 -9.984 1.00 0.00 55 ASN A C 8
ATOM 12942 O O . ASN A 1 55 ? 0.305 -6.901 -10.400 1.00 0.00 55 ASN A O 8
ATOM 12953 N N . LEU A 1 56 ? 0.590 -5.407 -8.742 1.00 0.00 56 LEU A N 8
ATOM 12954 C CA . LEU A 1 56 ? 1.037 -6.403 -7.774 1.00 0.00 56 LEU A CA 8
ATOM 12955 C C . LEU A 1 56 ? -0.131 -7.258 -7.294 1.00 0.00 56 LEU A C 8
ATOM 12956 O O . LEU A 1 56 ? -0.145 -8.474 -7.489 1.00 0.00 56 LEU A O 8
ATOM 12972 N N . LEU A 1 57 ? -1.111 -6.615 -6.667 1.00 0.00 57 LEU A N 8
ATOM 12973 C CA . LEU A 1 57 ? -2.285 -7.317 -6.161 1.00 0.00 57 LEU A CA 8
ATOM 12974 C C . LEU A 1 57 ? -3.168 -7.799 -7.308 1.00 0.00 57 LEU A C 8
ATOM 12975 O O . LEU A 1 57 ? -3.387 -7.079 -8.282 1.00 0.00 57 LEU A O 8
ATOM 12991 N N . LYS A 1 58 ? -3.673 -9.022 -7.185 1.00 0.00 58 LYS A N 8
ATOM 12992 C CA . LYS A 1 58 ? -4.535 -9.601 -8.208 1.00 0.00 58 LYS A CA 8
ATOM 12993 C C . LYS A 1 58 ? -5.910 -9.934 -7.637 1.00 0.00 58 LYS A C 8
ATOM 12994 O O . LYS A 1 58 ? -6.896 -9.999 -8.370 1.00 0.00 58 LYS A O 8
ATOM 13013 N N . GLU A 1 59 ? -5.966 -10.142 -6.326 1.00 0.00 59 GLU A N 8
ATOM 13014 C CA . GLU A 1 59 ? -7.221 -10.467 -5.658 1.00 0.00 59 GLU A CA 8
ATOM 13015 C C . GLU A 1 59 ? -8.088 -9.222 -5.491 1.00 0.00 59 GLU A C 8
ATOM 13016 O O . GLU A 1 59 ? -7.743 -8.144 -5.974 1.00 0.00 59 GLU A O 8
ATOM 13028 N N . ARG A 1 60 ? -9.214 -9.381 -4.804 1.00 0.00 60 ARG A N 8
ATOM 13029 C CA . ARG A 1 60 ? -10.131 -8.271 -4.574 1.00 0.00 60 ARG A CA 8
ATOM 13030 C C . ARG A 1 60 ? -9.463 -7.175 -3.749 1.00 0.00 60 ARG A C 8
ATOM 13031 O O . ARG A 1 60 ? -8.999 -7.401 -2.631 1.00 0.00 60 ARG A O 8
ATOM 13052 N N . PRO A 1 61 ? -9.411 -5.958 -4.311 1.00 0.00 61 PRO A N 8
ATOM 13053 C CA . PRO A 1 61 ? -8.802 -4.804 -3.645 1.00 0.00 61 PRO A CA 8
ATOM 13054 C C . PRO A 1 61 ? -9.621 -4.324 -2.451 1.00 0.00 61 PRO A C 8
ATOM 13055 O O . PRO A 1 61 ? -9.071 -4.019 -1.394 1.00 0.00 61 PRO A O 8
ATOM 13066 N N . GLU A 1 62 ? -10.937 -4.262 -2.629 1.00 0.00 62 GLU A N 8
ATOM 13067 C CA . GLU A 1 62 ? -11.830 -3.819 -1.565 1.00 0.00 62 GLU A CA 8
ATOM 13068 C C . GLU A 1 62 ? -11.533 -4.557 -0.263 1.00 0.00 62 GLU A C 8
ATOM 13069 O O . GLU A 1 62 ? -11.902 -4.101 0.820 1.00 0.00 62 GLU A O 8
ATOM 13081 N N . LEU A 1 63 ? -10.864 -5.699 -0.376 1.00 0.00 63 LEU A N 8
ATOM 13082 C CA . LEU A 1 63 ? -10.517 -6.501 0.792 1.00 0.00 63 LEU A CA 8
ATOM 13083 C C . LEU A 1 63 ? -9.228 -6.000 1.433 1.00 0.00 63 LEU A C 8
ATOM 13084 O O . LEU A 1 63 ? -9.182 -5.733 2.634 1.00 0.00 63 LEU A O 8
ATOM 13100 N N . PHE A 1 64 ? -8.181 -5.871 0.624 1.00 0.00 64 PHE A N 8
ATOM 13101 C CA . PHE A 1 64 ? -6.891 -5.400 1.113 1.00 0.00 64 PHE A CA 8
ATOM 13102 C C . PHE A 1 64 ? -6.934 -3.903 1.406 1.00 0.00 64 PHE A C 8
ATOM 13103 O O . PHE A 1 64 ? -6.616 -3.468 2.513 1.00 0.00 64 PHE A O 8
ATOM 13120 N N . ILE A 1 65 ? -7.329 -3.121 0.407 1.00 0.00 65 ILE A N 8
ATOM 13121 C CA . ILE A 1 65 ? -7.415 -1.674 0.558 1.00 0.00 65 ILE A CA 8
ATOM 13122 C C . ILE A 1 65 ? -8.684 -1.128 -0.086 1.00 0.00 65 ILE A C 8
ATOM 13123 O O . ILE A 1 65 ? -9.124 -1.619 -1.125 1.00 0.00 65 ILE A O 8
ATOM 13139 N N . GLN A 1 66 ? -9.267 -0.109 0.538 1.00 0.00 66 GLN A N 8
ATOM 13140 C CA . GLN A 1 66 ? -10.486 0.504 0.024 1.00 0.00 66 GLN A CA 8
ATOM 13141 C C . GLN A 1 66 ? -10.190 1.864 -0.599 1.00 0.00 66 GLN A C 8
ATOM 13142 O O . GLN A 1 66 ? -9.942 2.841 0.106 1.00 0.00 66 GLN A O 8
ATOM 13156 N N . GLY A 1 67 ? -10.218 1.919 -1.928 1.00 0.00 67 GLY A N 8
ATOM 13157 C CA . GLY A 1 67 ? -9.951 3.164 -2.624 1.00 0.00 67 GLY A CA 8
ATOM 13158 C C . GLY A 1 67 ? -8.472 3.378 -2.882 1.00 0.00 67 GLY A C 8
ATOM 13159 O O . GLY A 1 67 ? -7.689 2.429 -2.867 1.00 0.00 67 GLY A O 8
ATOM 13163 N N . ASP A 1 68 ? -8.090 4.628 -3.121 1.00 0.00 68 ASP A N 8
ATOM 13164 C CA . ASP A 1 68 ? -6.696 4.964 -3.384 1.00 0.00 68 ASP A CA 8
ATOM 13165 C C . ASP A 1 68 ? -5.876 4.928 -2.098 1.00 0.00 68 ASP A C 8
ATOM 13166 O O . ASP A 1 68 ? -4.680 4.636 -2.120 1.00 0.00 68 ASP A O 8
ATOM 13175 N N . SER A 1 69 ? -6.527 5.229 -0.979 1.00 0.00 69 SER A N 8
ATOM 13176 C CA . SER A 1 69 ? -5.857 5.236 0.316 1.00 0.00 69 SER A CA 8
ATOM 13177 C C . SER A 1 69 ? -5.890 3.850 0.953 1.00 0.00 69 SER A C 8
ATOM 13178 O O . SER A 1 69 ? -6.782 3.048 0.676 1.00 0.00 69 SER A O 8
ATOM 13186 N N . VAL A 1 70 ? -4.911 3.575 1.809 1.00 0.00 70 VAL A N 8
ATOM 13187 C CA . VAL A 1 70 ? -4.828 2.287 2.487 1.00 0.00 70 VAL A CA 8
ATOM 13188 C C . VAL A 1 70 ? -5.827 2.205 3.636 1.00 0.00 70 VAL A C 8
ATOM 13189 O O . VAL A 1 70 ? -5.959 3.140 4.425 1.00 0.00 70 VAL A O 8
ATOM 13202 N N . ARG A 1 71 ? -6.527 1.079 3.724 1.00 0.00 71 ARG A N 8
ATOM 13203 C CA . ARG A 1 71 ? -7.516 0.875 4.776 1.00 0.00 71 ARG A CA 8
ATOM 13204 C C . ARG A 1 71 ? -7.010 1.418 6.109 1.00 0.00 71 ARG A C 8
ATOM 13205 O O . ARG A 1 71 ? -5.812 1.614 6.314 1.00 0.00 71 ARG A O 8
ATOM 13226 N N . PRO A 1 72 ? -7.944 1.667 7.039 1.00 0.00 72 PRO A N 8
ATOM 13227 C CA . PRO A 1 72 ? -7.617 2.191 8.369 1.00 0.00 72 PRO A CA 8
ATOM 13228 C C . PRO A 1 72 ? -6.890 1.166 9.233 1.00 0.00 72 PRO A C 8
ATOM 13229 O O . PRO A 1 72 ? -6.591 1.423 10.398 1.00 0.00 72 PRO A O 8
ATOM 13240 N N . GLY A 1 73 ? -6.608 0.003 8.653 1.00 0.00 73 GLY A N 8
ATOM 13241 C CA . GLY A 1 73 ? -5.918 -1.043 9.385 1.00 0.00 73 GLY A CA 8
ATOM 13242 C C . GLY A 1 73 ? -4.536 -1.325 8.829 1.00 0.00 73 GLY A C 8
ATOM 13243 O O . GLY A 1 73 ? -3.617 -1.663 9.575 1.00 0.00 73 GLY A O 8
ATOM 13247 N N . ILE A 1 74 ? -4.390 -1.187 7.515 1.00 0.00 74 ILE A N 8
ATOM 13248 C CA . ILE A 1 74 ? -3.110 -1.430 6.861 1.00 0.00 74 ILE A CA 8
ATOM 13249 C C . ILE A 1 74 ? -2.091 -0.358 7.231 1.00 0.00 74 ILE A C 8
ATOM 13250 O O . ILE A 1 74 ? -2.171 0.778 6.762 1.00 0.00 74 ILE A O 8
ATOM 13266 N N . LEU A 1 75 ? -1.132 -0.727 8.072 1.00 0.00 75 LEU A N 8
ATOM 13267 C CA . LEU A 1 75 ? -0.094 0.203 8.505 1.00 0.00 75 LEU A CA 8
ATOM 13268 C C . LEU A 1 75 ? 1.125 0.120 7.592 1.00 0.00 75 LEU A C 8
ATOM 13269 O O . LEU A 1 75 ? 1.784 -0.916 7.510 1.00 0.00 75 LEU A O 8
ATOM 13285 N N . VAL A 1 76 ? 1.421 1.221 6.908 1.00 0.00 76 VAL A N 8
ATOM 13286 C CA . VAL A 1 76 ? 2.563 1.275 6.003 1.00 0.00 76 VAL A CA 8
ATOM 13287 C C . VAL A 1 76 ? 3.757 1.956 6.664 1.00 0.00 76 VAL A C 8
ATOM 13288 O O . VAL A 1 76 ? 3.605 2.681 7.648 1.00 0.00 76 VAL A O 8
ATOM 13301 N N . LEU A 1 77 ? 4.944 1.719 6.117 1.00 0.00 77 LEU A N 8
ATOM 13302 C CA . LEU A 1 77 ? 6.165 2.310 6.653 1.00 0.00 77 LEU A CA 8
ATOM 13303 C C . LEU A 1 77 ? 7.173 2.579 5.541 1.00 0.00 77 LEU A C 8
ATOM 13304 O O . LEU A 1 77 ? 7.596 1.661 4.837 1.00 0.00 77 LEU A O 8
ATOM 13320 N N . ILE A 1 78 ? 7.556 3.842 5.389 1.00 0.00 78 ILE A N 8
ATOM 13321 C CA . ILE A 1 78 ? 8.517 4.231 4.364 1.00 0.00 78 ILE A CA 8
ATOM 13322 C C . ILE A 1 78 ? 9.930 4.298 4.934 1.00 0.00 78 ILE A C 8
ATOM 13323 O O . ILE A 1 78 ? 10.210 5.085 5.836 1.00 0.00 78 ILE A O 8
ATOM 13339 N N . ASN A 1 79 ? 10.818 3.467 4.398 1.00 0.00 79 ASN A N 8
ATOM 13340 C CA . ASN A 1 79 ? 12.203 3.432 4.851 1.00 0.00 79 ASN A CA 8
ATOM 13341 C C . ASN A 1 79 ? 12.276 3.344 6.373 1.00 0.00 79 ASN A C 8
ATOM 13342 O O . ASN A 1 79 ? 13.061 4.047 7.009 1.00 0.00 79 ASN A O 8
ATOM 13353 N N . ASP A 1 80 ? 11.451 2.476 6.950 1.00 0.00 80 ASP A N 8
ATOM 13354 C CA . ASP A 1 80 ? 11.422 2.295 8.396 1.00 0.00 80 ASP A CA 8
ATOM 13355 C C . ASP A 1 80 ? 10.989 3.579 9.096 1.00 0.00 80 ASP A C 8
ATOM 13356 O O . ASP A 1 80 ? 11.583 3.983 10.096 1.00 0.00 80 ASP A O 8
ATOM 13365 N N . ALA A 1 81 ? 9.951 4.216 8.564 1.00 0.00 81 ALA A N 8
ATOM 13366 C CA . ALA A 1 81 ? 9.437 5.453 9.138 1.00 0.00 81 ALA A CA 8
ATOM 13367 C C . ALA A 1 81 ? 7.960 5.639 8.809 1.00 0.00 81 ALA A C 8
ATOM 13368 O O . ALA A 1 81 ? 7.577 5.700 7.641 1.00 0.00 81 ALA A O 8
ATOM 13375 N N . ASP A 1 82 ? 7.135 5.729 9.846 1.00 0.00 82 ASP A N 8
ATOM 13376 C CA . ASP A 1 82 ? 5.699 5.909 9.667 1.00 0.00 82 ASP A CA 8
ATOM 13377 C C . ASP A 1 82 ? 5.411 6.879 8.525 1.00 0.00 82 ASP A C 8
ATOM 13378 O O . ASP A 1 82 ? 5.951 7.985 8.486 1.00 0.00 82 ASP A O 8
ATOM 13387 N N . TRP A 1 83 ? 4.558 6.457 7.599 1.00 0.00 83 TRP A N 8
ATOM 13388 C CA . TRP A 1 83 ? 4.200 7.289 6.455 1.00 0.00 83 TRP A CA 8
ATOM 13389 C C . TRP A 1 83 ? 3.388 8.501 6.897 1.00 0.00 83 TRP A C 8
ATOM 13390 O O . TRP A 1 83 ? 3.243 9.468 6.149 1.00 0.00 83 TRP A O 8
ATOM 13411 N N . GLU A 1 84 ? 2.860 8.443 8.116 1.00 0.00 84 GLU A N 8
ATOM 13412 C CA . GLU A 1 84 ? 2.062 9.538 8.655 1.00 0.00 84 GLU A CA 8
ATOM 13413 C C . GLU A 1 84 ? 2.948 10.720 9.036 1.00 0.00 84 GLU A C 8
ATOM 13414 O O . GLU A 1 84 ? 2.612 11.875 8.768 1.00 0.00 84 GLU A O 8
ATOM 13426 N N . LEU A 1 85 ? 4.081 10.425 9.664 1.00 0.00 85 LEU A N 8
ATOM 13427 C CA . LEU A 1 85 ? 5.017 11.463 10.083 1.00 0.00 85 LEU A CA 8
ATOM 13428 C C . LEU A 1 85 ? 5.634 12.160 8.875 1.00 0.00 85 LEU A C 8
ATOM 13429 O O . LEU A 1 85 ? 6.069 13.309 8.963 1.00 0.00 85 LEU A O 8
ATOM 13445 N N . LEU A 1 86 ? 5.668 11.458 7.748 1.00 0.00 86 LEU A N 8
ATOM 13446 C CA . LEU A 1 86 ? 6.231 12.010 6.520 1.00 0.00 86 LEU A CA 8
ATOM 13447 C C . LEU A 1 86 ? 5.135 12.590 5.632 1.00 0.00 86 LEU A C 8
ATOM 13448 O O . LEU A 1 86 ? 5.077 13.798 5.408 1.00 0.00 86 LEU A O 8
ATOM 13464 N N . GLY A 1 87 ? 4.264 11.719 5.130 1.00 0.00 87 GLY A N 8
ATOM 13465 C CA . GLY A 1 87 ? 3.180 12.164 4.273 1.00 0.00 87 GLY A CA 8
ATOM 13466 C C . GLY A 1 87 ? 2.330 11.014 3.770 1.00 0.00 87 GLY A C 8
ATOM 13467 O O . GLY A 1 87 ? 2.612 10.440 2.719 1.00 0.00 87 GLY A O 8
ATOM 13471 N N . GLU A 1 88 ? 1.288 10.677 4.523 1.00 0.00 88 GLU A N 8
ATOM 13472 C CA . GLU A 1 88 ? 0.396 9.587 4.147 1.00 0.00 88 GLU A CA 8
ATOM 13473 C C . GLU A 1 88 ? 0.239 9.509 2.631 1.00 0.00 88 GLU A C 8
ATOM 13474 O O . GLU A 1 88 ? 0.666 8.541 2.000 1.00 0.00 88 GLU A O 8
ATOM 13486 N N . LEU A 1 89 ? -0.375 10.535 2.053 1.00 0.00 89 LEU A N 8
ATOM 13487 C CA . LEU A 1 89 ? -0.589 10.585 0.611 1.00 0.00 89 LEU A CA 8
ATOM 13488 C C . LEU A 1 89 ? 0.154 11.763 -0.010 1.00 0.00 89 LEU A C 8
ATOM 13489 O O . LEU A 1 89 ? 0.256 11.871 -1.232 1.00 0.00 89 LEU A O 8
ATOM 13505 N N . ASP A 1 90 ? 0.672 12.643 0.840 1.00 0.00 90 ASP A N 8
ATOM 13506 C CA . ASP A 1 90 ? 1.409 13.812 0.375 1.00 0.00 90 ASP A CA 8
ATOM 13507 C C . ASP A 1 90 ? 2.853 13.449 0.046 1.00 0.00 90 ASP A C 8
ATOM 13508 O O . ASP A 1 90 ? 3.500 14.109 -0.767 1.00 0.00 90 ASP A O 8
ATOM 13517 N N . TYR A 1 91 ? 3.353 12.396 0.684 1.00 0.00 91 TYR A N 8
ATOM 13518 C CA . TYR A 1 91 ? 4.722 11.947 0.461 1.00 0.00 91 TYR A CA 8
ATOM 13519 C C . TYR A 1 91 ? 4.907 11.450 -0.969 1.00 0.00 91 TYR A C 8
ATOM 13520 O O . TYR A 1 91 ? 4.079 10.701 -1.488 1.00 0.00 91 TYR A O 8
ATOM 13538 N N . GLN A 1 92 ? 5.999 11.871 -1.599 1.00 0.00 92 GLN A N 8
ATOM 13539 C CA . GLN A 1 92 ? 6.293 11.469 -2.969 1.00 0.00 92 GLN A CA 8
ATOM 13540 C C . GLN A 1 92 ? 7.593 10.675 -3.036 1.00 0.00 92 GLN A C 8
ATOM 13541 O O . GLN A 1 92 ? 8.683 11.237 -2.921 1.00 0.00 92 GLN A O 8
ATOM 13555 N N . LEU A 1 93 ? 7.471 9.365 -3.223 1.00 0.00 93 LEU A N 8
ATOM 13556 C CA . LEU A 1 93 ? 8.638 8.492 -3.305 1.00 0.00 93 LEU A CA 8
ATOM 13557 C C . LEU A 1 93 ? 9.594 8.964 -4.396 1.00 0.00 93 LEU A C 8
ATOM 13558 O O . LEU A 1 93 ? 9.169 9.334 -5.489 1.00 0.00 93 LEU A O 8
ATOM 13574 N N . GLN A 1 94 ? 10.888 8.944 -4.090 1.00 0.00 94 GLN A N 8
ATOM 13575 C CA . GLN A 1 94 ? 11.904 9.368 -5.045 1.00 0.00 94 GLN A CA 8
ATOM 13576 C C . GLN A 1 94 ? 12.371 8.194 -5.901 1.00 0.00 94 GLN A C 8
ATOM 13577 O O . GLN A 1 94 ? 12.008 8.084 -7.072 1.00 0.00 94 GLN A O 8
ATOM 13591 N N . ASP A 1 95 ? 13.177 7.320 -5.308 1.00 0.00 95 ASP A N 8
ATOM 13592 C CA . ASP A 1 95 ? 13.692 6.154 -6.016 1.00 0.00 95 ASP A CA 8
ATOM 13593 C C . ASP A 1 95 ? 14.291 5.147 -5.039 1.00 0.00 95 ASP A C 8
ATOM 13594 O O . ASP A 1 95 ? 14.538 5.467 -3.877 1.00 0.00 95 ASP A O 8
ATOM 13603 N N . GLN A 1 96 ? 14.520 3.929 -5.519 1.00 0.00 96 GLN A N 8
ATOM 13604 C CA . GLN A 1 96 ? 15.088 2.874 -4.687 1.00 0.00 96 GLN A CA 8
ATOM 13605 C C . GLN A 1 96 ? 14.527 2.937 -3.270 1.00 0.00 96 GLN A C 8
ATOM 13606 O O . GLN A 1 96 ? 15.175 2.509 -2.316 1.00 0.00 96 GLN A O 8
ATOM 13620 N N . ASP A 1 97 ? 13.319 3.474 -3.141 1.00 0.00 97 ASP A N 8
ATOM 13621 C CA . ASP A 1 97 ? 12.670 3.593 -1.841 1.00 0.00 97 ASP A CA 8
ATOM 13622 C C . ASP A 1 97 ? 12.009 2.277 -1.442 1.00 0.00 97 ASP A C 8
ATOM 13623 O O . ASP A 1 97 ? 11.453 1.570 -2.282 1.00 0.00 97 ASP A O 8
ATOM 13632 N N . SER A 1 98 ? 12.075 1.955 -0.154 1.00 0.00 98 SER A N 8
ATOM 13633 C CA . SER A 1 98 ? 11.487 0.722 0.357 1.00 0.00 98 SER A CA 8
ATOM 13634 C C . SER A 1 98 ? 10.164 1.002 1.062 1.00 0.00 98 SER A C 8
ATOM 13635 O O . SER A 1 98 ? 10.107 1.785 2.011 1.00 0.00 98 SER A O 8
ATOM 13643 N N . ILE A 1 99 ? 9.102 0.356 0.592 1.00 0.00 99 ILE A N 8
ATOM 13644 C CA . ILE A 1 99 ? 7.779 0.534 1.178 1.00 0.00 99 ILE A CA 8
ATOM 13645 C C . ILE A 1 99 ? 7.291 -0.752 1.835 1.00 0.00 99 ILE A C 8
ATOM 13646 O O . ILE A 1 99 ? 7.193 -1.795 1.187 1.00 0.00 99 ILE A O 8
ATOM 13662 N N . LEU A 1 100 ? 6.985 -0.671 3.125 1.00 0.00 100 LEU A N 8
ATOM 13663 C CA . LEU A 1 100 ? 6.505 -1.829 3.872 1.00 0.00 100 LEU A CA 8
ATOM 13664 C C . LEU A 1 100 ? 5.030 -1.674 4.227 1.00 0.00 100 LEU A C 8
ATOM 13665 O O . LEU A 1 100 ? 4.596 -0.610 4.670 1.00 0.00 100 LEU A O 8
ATOM 13681 N N . PHE A 1 101 ? 4.264 -2.742 4.032 1.00 0.00 101 PHE A N 8
ATOM 13682 C CA . PHE A 1 101 ? 2.838 -2.726 4.333 1.00 0.00 101 PHE A CA 8
ATOM 13683 C C . PHE A 1 101 ? 2.478 -3.828 5.325 1.00 0.00 101 PHE A C 8
ATOM 13684 O O . PHE A 1 101 ? 2.725 -5.008 5.073 1.00 0.00 101 PHE A O 8
ATOM 13701 N N . ILE A 1 102 ? 1.895 -3.435 6.452 1.00 0.00 102 ILE A N 8
ATOM 13702 C CA . ILE A 1 102 ? 1.501 -4.389 7.481 1.00 0.00 102 ILE A CA 8
ATOM 13703 C C . ILE A 1 102 ? -0.013 -4.410 7.661 1.00 0.00 102 ILE A C 8
ATOM 13704 O O . ILE A 1 102 ? -0.660 -3.363 7.686 1.00 0.00 102 ILE A O 8
ATOM 13720 N N . SER A 1 103 ? -0.573 -5.609 7.789 1.00 0.00 103 SER A N 8
ATOM 13721 C CA . SER A 1 103 ? -2.011 -5.766 7.965 1.00 0.00 103 SER A CA 8
ATOM 13722 C C . SER A 1 103 ? -2.333 -6.292 9.361 1.00 0.00 103 SER A C 8
ATOM 13723 O O . SER A 1 103 ? -1.988 -7.423 9.707 1.00 0.00 103 SER A O 8
ATOM 13731 N N . THR A 1 104 ? -2.998 -5.464 10.160 1.00 0.00 104 THR A N 8
ATOM 13732 C CA . THR A 1 104 ? -3.366 -5.843 11.518 1.00 0.00 104 THR A CA 8
ATOM 13733 C C . THR A 1 104 ? -4.869 -5.710 11.738 1.00 0.00 104 THR A C 8
ATOM 13734 O O . THR A 1 104 ? -5.313 -5.119 12.723 1.00 0.00 104 THR A O 8
ATOM 13745 N N . LEU A 1 105 ? -5.648 -6.264 10.815 1.00 0.00 105 LEU A N 8
ATOM 13746 C CA . LEU A 1 105 ? -7.102 -6.208 10.909 1.00 0.00 105 LEU A CA 8
ATOM 13747 C C . LEU A 1 105 ? -7.740 -7.390 10.185 1.00 0.00 105 LEU A C 8
ATOM 13748 O O . LEU A 1 105 ? -7.193 -7.901 9.208 1.00 0.00 105 LEU A O 8
ATOM 13764 N N . HIS A 1 106 ? -8.901 -7.818 10.671 1.00 0.00 106 HIS A N 8
ATOM 13765 C CA . HIS A 1 106 ? -9.615 -8.938 10.069 1.00 0.00 106 HIS A CA 8
ATOM 13766 C C . HIS A 1 106 ? -11.103 -8.626 9.937 1.00 0.00 106 HIS A C 8
ATOM 13767 O O . HIS A 1 106 ? -11.760 -8.266 10.913 1.00 0.00 106 HIS A O 8
ATOM 13782 N N . GLY A 1 107 ? -11.628 -8.766 8.724 1.00 0.00 107 GLY A N 8
ATOM 13783 C CA . GLY A 1 107 ? -13.034 -8.495 8.487 1.00 0.00 107 GLY A CA 8
ATOM 13784 C C . GLY A 1 107 ? -13.740 -9.648 7.803 1.00 0.00 107 GLY A C 8
ATOM 13785 O O . GLY A 1 107 ? -14.446 -9.454 6.814 1.00 0.00 107 GLY A O 8
ATOM 13789 N N . GLY A 1 108 ? -13.547 -10.854 8.328 1.00 0.00 108 GLY A N 8
ATOM 13790 C CA . GLY A 1 108 ? -14.176 -12.026 7.747 1.00 0.00 108 GLY A CA 8
ATOM 13791 C C . GLY A 1 108 ? -14.869 -12.887 8.785 1.00 0.00 108 GLY A C 8
ATOM 13792 O O . GLY A 1 108 ? -14.775 -12.622 9.983 1.00 0.00 108 GLY A O 8
ATOM 13796 N N . SER A 1 109 ? -15.569 -13.919 8.324 1.00 0.00 109 SER A N 8
ATOM 13797 C CA . SER A 1 109 ? -16.285 -14.818 9.220 1.00 0.00 109 SER A CA 8
ATOM 13798 C C . SER A 1 109 ? -15.534 -16.135 9.383 1.00 0.00 109 SER A C 8
ATOM 13799 O O . SER A 1 109 ? -15.136 -16.503 10.488 1.00 0.00 109 SER A O 8
ATOM 13807 N N . GLY A 1 110 ? -15.343 -16.842 8.273 1.00 0.00 110 GLY A N 8
ATOM 13808 C CA . GLY A 1 110 ? -14.640 -18.111 8.313 1.00 0.00 110 GLY A CA 8
ATOM 13809 C C . GLY A 1 110 ? -14.725 -18.863 7.000 1.00 0.00 110 GLY A C 8
ATOM 13810 O O . GLY A 1 110 ? -15.781 -19.369 6.617 1.00 0.00 110 GLY A O 8
ATOM 13814 N N . PRO A 1 111 ? -13.594 -18.942 6.284 1.00 0.00 111 PRO A N 8
ATOM 13815 C CA . PRO A 1 111 ? -13.520 -19.635 4.994 1.00 0.00 111 PRO A CA 8
ATOM 13816 C C . PRO A 1 111 ? -13.649 -21.147 5.140 1.00 0.00 111 PRO A C 8
ATOM 13817 O O . PRO A 1 111 ? -13.559 -21.885 4.159 1.00 0.00 111 PRO A O 8
ATOM 13828 N N . SER A 1 112 ? -13.863 -21.603 6.371 1.00 0.00 112 SER A N 8
ATOM 13829 C CA . SER A 1 112 ? -14.002 -23.028 6.645 1.00 0.00 112 SER A CA 8
ATOM 13830 C C . SER A 1 112 ? -14.706 -23.737 5.492 1.00 0.00 112 SER A C 8
ATOM 13831 O O . SER A 1 112 ? -14.274 -24.800 5.047 1.00 0.00 112 SER A O 8
ATOM 13839 N N . SER A 1 113 ? -15.792 -23.140 5.013 1.00 0.00 113 SER A N 8
ATOM 13840 C CA . SER A 1 113 ? -16.559 -23.715 3.915 1.00 0.00 113 SER A CA 8
ATOM 13841 C C . SER A 1 113 ? -17.375 -22.641 3.201 1.00 0.00 113 SER A C 8
ATOM 13842 O O . SER A 1 113 ? -17.461 -21.503 3.660 1.00 0.00 113 SER A O 8
ATOM 13850 N N . GLY A 1 114 ? -17.973 -23.013 2.073 1.00 0.00 114 GLY A N 8
ATOM 13851 C CA . GLY A 1 114 ? -18.774 -22.072 1.313 1.00 0.00 114 GLY A CA 8
ATOM 13852 C C . GLY A 1 114 ? -20.257 -22.371 1.398 1.00 0.00 114 GLY A C 8
ATOM 13853 O O . GLY A 1 114 ? -20.845 -22.326 2.478 1.00 0.00 114 GLY A O 8
ATOM 13857 N N . GLY A 1 1 ? 13.715 30.125 -26.642 1.00 0.00 1 GLY A N 9
ATOM 13858 C CA . GLY A 1 1 ? 15.087 29.653 -26.679 1.00 0.00 1 GLY A CA 9
ATOM 13859 C C . GLY A 1 1 ? 15.654 29.408 -25.295 1.00 0.00 1 GLY A C 9
ATOM 13860 O O . GLY A 1 1 ? 16.662 30.004 -24.916 1.00 0.00 1 GLY A O 9
ATOM 13864 N N . SER A 1 2 ? 15.004 28.530 -24.538 1.00 0.00 2 SER A N 9
ATOM 13865 C CA . SER A 1 2 ? 15.447 28.212 -23.185 1.00 0.00 2 SER A CA 9
ATOM 13866 C C . SER A 1 2 ? 16.387 27.011 -23.189 1.00 0.00 2 SER A C 9
ATOM 13867 O O . SER A 1 2 ? 16.184 26.052 -23.934 1.00 0.00 2 SER A O 9
ATOM 13875 N N . SER A 1 3 ? 17.417 27.070 -22.352 1.00 0.00 3 SER A N 9
ATOM 13876 C CA . SER A 1 3 ? 18.392 25.990 -22.261 1.00 0.00 3 SER A CA 9
ATOM 13877 C C . SER A 1 3 ? 18.028 25.023 -21.137 1.00 0.00 3 SER A C 9
ATOM 13878 O O . SER A 1 3 ? 18.893 24.572 -20.387 1.00 0.00 3 SER A O 9
ATOM 13886 N N . GLY A 1 4 ? 16.741 24.710 -21.028 1.00 0.00 4 GLY A N 9
ATOM 13887 C CA . GLY A 1 4 ? 16.284 23.799 -19.995 1.00 0.00 4 GLY A CA 9
ATOM 13888 C C . GLY A 1 4 ? 15.344 22.738 -20.531 1.00 0.00 4 GLY A C 9
ATOM 13889 O O . GLY A 1 4 ? 14.824 22.862 -21.640 1.00 0.00 4 GLY A O 9
ATOM 13893 N N . SER A 1 5 ? 15.127 21.689 -19.744 1.00 0.00 5 SER A N 9
ATOM 13894 C CA . SER A 1 5 ? 14.248 20.599 -20.148 1.00 0.00 5 SER A CA 9
ATOM 13895 C C . SER A 1 5 ? 13.749 19.823 -18.933 1.00 0.00 5 SER A C 9
ATOM 13896 O O . SER A 1 5 ? 14.515 19.118 -18.275 1.00 0.00 5 SER A O 9
ATOM 13904 N N . SER A 1 6 ? 12.460 19.959 -18.640 1.00 0.00 6 SER A N 9
ATOM 13905 C CA . SER A 1 6 ? 11.858 19.275 -17.501 1.00 0.00 6 SER A CA 9
ATOM 13906 C C . SER A 1 6 ? 10.933 18.155 -17.967 1.00 0.00 6 SER A C 9
ATOM 13907 O O . SER A 1 6 ? 10.238 18.287 -18.974 1.00 0.00 6 SER A O 9
ATOM 13915 N N . GLY A 1 7 ? 10.931 17.050 -17.227 1.00 0.00 7 GLY A N 9
ATOM 13916 C CA . GLY A 1 7 ? 10.089 15.922 -17.579 1.00 0.00 7 GLY A CA 9
ATOM 13917 C C . GLY A 1 7 ? 10.888 14.738 -18.086 1.00 0.00 7 GLY A C 9
ATOM 13918 O O . GLY A 1 7 ? 12.073 14.605 -17.783 1.00 0.00 7 GLY A O 9
ATOM 13922 N N . MET A 1 8 ? 10.237 13.875 -18.859 1.00 0.00 8 MET A N 9
ATOM 13923 C CA . MET A 1 8 ? 10.895 12.696 -19.409 1.00 0.00 8 MET A CA 9
ATOM 13924 C C . MET A 1 8 ? 11.589 11.898 -18.309 1.00 0.00 8 MET A C 9
ATOM 13925 O O . MET A 1 8 ? 12.587 11.222 -18.556 1.00 0.00 8 MET A O 9
ATOM 13939 N N . ALA A 1 9 ? 11.054 11.982 -17.096 1.00 0.00 9 ALA A N 9
ATOM 13940 C CA . ALA A 1 9 ? 11.621 11.267 -15.960 1.00 0.00 9 ALA A CA 9
ATOM 13941 C C . ALA A 1 9 ? 11.739 9.775 -16.253 1.00 0.00 9 ALA A C 9
ATOM 13942 O O . ALA A 1 9 ? 11.044 9.247 -17.120 1.00 0.00 9 ALA A O 9
ATOM 13949 N N . ALA A 1 10 ? 12.624 9.102 -15.525 1.00 0.00 10 ALA A N 9
ATOM 13950 C CA . ALA A 1 10 ? 12.831 7.671 -15.707 1.00 0.00 10 ALA A CA 9
ATOM 13951 C C . ALA A 1 10 ? 12.037 6.866 -14.684 1.00 0.00 10 ALA A C 9
ATOM 13952 O O . ALA A 1 10 ? 11.647 7.370 -13.630 1.00 0.00 10 ALA A O 9
ATOM 13959 N N . PRO A 1 11 ? 11.790 5.586 -14.999 1.00 0.00 11 PRO A N 9
ATOM 13960 C CA . PRO A 1 11 ? 11.040 4.685 -14.120 1.00 0.00 11 PRO A CA 9
ATOM 13961 C C . PRO A 1 11 ? 11.817 4.327 -12.857 1.00 0.00 11 PRO A C 9
ATOM 13962 O O . PRO A 1 11 ? 12.946 3.839 -12.928 1.00 0.00 11 PRO A O 9
ATOM 13973 N N . LEU A 1 12 ? 11.206 4.570 -11.703 1.00 0.00 12 LEU A N 9
ATOM 13974 C CA . LEU A 1 12 ? 11.841 4.272 -10.424 1.00 0.00 12 LEU A CA 9
ATOM 13975 C C . LEU A 1 12 ? 11.412 2.902 -9.909 1.00 0.00 12 LEU A C 9
ATOM 13976 O O . LEU A 1 12 ? 10.303 2.443 -10.185 1.00 0.00 12 LEU A O 9
ATOM 13992 N N . CYS A 1 13 ? 12.297 2.254 -9.160 1.00 0.00 13 CYS A N 9
ATOM 13993 C CA . CYS A 1 13 ? 12.010 0.936 -8.605 1.00 0.00 13 CYS A CA 9
ATOM 13994 C C . CYS A 1 13 ? 11.999 0.979 -7.080 1.00 0.00 13 CYS A C 9
ATOM 13995 O O . CYS A 1 13 ? 12.833 1.639 -6.461 1.00 0.00 13 CYS A O 9
ATOM 14003 N N . VAL A 1 14 ? 11.047 0.271 -6.481 1.00 0.00 14 VAL A N 9
ATOM 14004 C CA . VAL A 1 14 ? 10.925 0.228 -5.028 1.00 0.00 14 VAL A CA 9
ATOM 14005 C C . VAL A 1 14 ? 10.677 -1.194 -4.540 1.00 0.00 14 VAL A C 9
ATOM 14006 O O . VAL A 1 14 ? 10.075 -2.008 -5.241 1.00 0.00 14 VAL A O 9
ATOM 14019 N N . LYS A 1 15 ? 11.143 -1.489 -3.331 1.00 0.00 15 LYS A N 9
ATOM 14020 C CA . LYS A 1 15 ? 10.971 -2.812 -2.745 1.00 0.00 15 LYS A CA 9
ATOM 14021 C C . LYS A 1 15 ? 9.833 -2.814 -1.729 1.00 0.00 15 LYS A C 9
ATOM 14022 O O . LYS A 1 15 ? 9.917 -2.164 -0.687 1.00 0.00 15 LYS A O 9
ATOM 14041 N N . VAL A 1 16 ? 8.770 -3.549 -2.038 1.00 0.00 16 VAL A N 9
ATOM 14042 C CA . VAL A 1 16 ? 7.616 -3.637 -1.151 1.00 0.00 16 VAL A CA 9
ATOM 14043 C C . VAL A 1 16 ? 7.638 -4.933 -0.348 1.00 0.00 16 VAL A C 9
ATOM 14044 O O . VAL A 1 16 ? 7.935 -6.001 -0.883 1.00 0.00 16 VAL A O 9
ATOM 14057 N N . GLU A 1 17 ? 7.321 -4.831 0.939 1.00 0.00 17 GLU A N 9
ATOM 14058 C CA . GLU A 1 17 ? 7.305 -5.996 1.816 1.00 0.00 17 GLU A CA 9
ATOM 14059 C C . GLU A 1 17 ? 6.014 -6.049 2.627 1.00 0.00 17 GLU A C 9
ATOM 14060 O O . GLU A 1 17 ? 5.676 -5.104 3.340 1.00 0.00 17 GLU A O 9
ATOM 14072 N N . PHE A 1 18 ? 5.294 -7.161 2.511 1.00 0.00 18 PHE A N 9
ATOM 14073 C CA . PHE A 1 18 ? 4.039 -7.337 3.232 1.00 0.00 18 PHE A CA 9
ATOM 14074 C C . PHE A 1 18 ? 4.217 -8.291 4.409 1.00 0.00 18 PHE A C 9
ATOM 14075 O O . PHE A 1 18 ? 4.909 -9.303 4.303 1.00 0.00 18 PHE A O 9
ATOM 14092 N N . GLY A 1 19 ? 3.588 -7.959 5.532 1.00 0.00 19 GLY A N 9
ATOM 14093 C CA . GLY A 1 19 ? 3.689 -8.796 6.714 1.00 0.00 19 GLY A CA 9
ATOM 14094 C C . GLY A 1 19 ? 2.348 -9.018 7.384 1.00 0.00 19 GLY A C 9
ATOM 14095 O O . GLY A 1 19 ? 1.567 -8.083 7.552 1.00 0.00 19 GLY A O 9
ATOM 14099 N N . GLY A 1 20 ? 2.078 -10.263 7.766 1.00 0.00 20 GLY A N 9
ATOM 14100 C CA . GLY A 1 20 ? 0.820 -10.584 8.415 1.00 0.00 20 GLY A CA 9
ATOM 14101 C C . GLY A 1 20 ? -0.140 -11.308 7.493 1.00 0.00 20 GLY A C 9
ATOM 14102 O O . GLY A 1 20 ? -1.351 -11.104 7.561 1.00 0.00 20 GLY A O 9
ATOM 14106 N N . GLY A 1 21 ? 0.403 -12.158 6.625 1.00 0.00 21 GLY A N 9
ATOM 14107 C CA . GLY A 1 21 ? -0.428 -12.901 5.696 1.00 0.00 21 GLY A CA 9
ATOM 14108 C C . GLY A 1 21 ? -0.753 -12.107 4.446 1.00 0.00 21 GLY A C 9
ATOM 14109 O O . GLY A 1 21 ? -1.044 -12.680 3.397 1.00 0.00 21 GLY A O 9
ATOM 14113 N N . ALA A 1 22 ? -0.705 -10.784 4.558 1.00 0.00 22 ALA A N 9
ATOM 14114 C CA . ALA A 1 22 ? -0.996 -9.910 3.428 1.00 0.00 22 ALA A CA 9
ATOM 14115 C C . ALA A 1 22 ? -0.163 -10.293 2.210 1.00 0.00 22 ALA A C 9
ATOM 14116 O O . ALA A 1 22 ? -0.518 -9.968 1.077 1.00 0.00 22 ALA A O 9
ATOM 14123 N N . GLU A 1 23 ? 0.947 -10.984 2.451 1.00 0.00 23 GLU A N 9
ATOM 14124 C CA . GLU A 1 23 ? 1.831 -11.409 1.371 1.00 0.00 23 GLU A CA 9
ATOM 14125 C C . GLU A 1 23 ? 1.098 -12.330 0.399 1.00 0.00 23 GLU A C 9
ATOM 14126 O O . GLU A 1 23 ? 1.360 -12.314 -0.805 1.00 0.00 23 GLU A O 9
ATOM 14138 N N . LEU A 1 24 ? 0.181 -13.131 0.929 1.00 0.00 24 LEU A N 9
ATOM 14139 C CA . LEU A 1 24 ? -0.590 -14.059 0.109 1.00 0.00 24 LEU A CA 9
ATOM 14140 C C . LEU A 1 24 ? -1.358 -13.316 -0.979 1.00 0.00 24 LEU A C 9
ATOM 14141 O O . LEU A 1 24 ? -1.473 -13.794 -2.109 1.00 0.00 24 LEU A O 9
ATOM 14157 N N . LEU A 1 25 ? -1.879 -12.144 -0.633 1.00 0.00 25 LEU A N 9
ATOM 14158 C CA . LEU A 1 25 ? -2.635 -11.333 -1.581 1.00 0.00 25 LEU A CA 9
ATOM 14159 C C . LEU A 1 25 ? -1.747 -10.874 -2.734 1.00 0.00 25 LEU A C 9
ATOM 14160 O O . LEU A 1 25 ? -2.226 -10.295 -3.708 1.00 0.00 25 LEU A O 9
ATOM 14176 N N . PHE A 1 26 ? -0.450 -11.140 -2.617 1.00 0.00 26 PHE A N 9
ATOM 14177 C CA . PHE A 1 26 ? 0.505 -10.756 -3.649 1.00 0.00 26 PHE A CA 9
ATOM 14178 C C . PHE A 1 26 ? 1.407 -11.930 -4.020 1.00 0.00 26 PHE A C 9
ATOM 14179 O O . PHE A 1 26 ? 2.500 -12.084 -3.474 1.00 0.00 26 PHE A O 9
ATOM 14196 N N . ASP A 1 27 ? 0.941 -12.755 -4.950 1.00 0.00 27 ASP A N 9
ATOM 14197 C CA . ASP A 1 27 ? 1.704 -13.916 -5.395 1.00 0.00 27 ASP A CA 9
ATOM 14198 C C . ASP A 1 27 ? 2.403 -14.590 -4.219 1.00 0.00 27 ASP A C 9
ATOM 14199 O O . ASP A 1 27 ? 3.431 -15.244 -4.387 1.00 0.00 27 ASP A O 9
ATOM 14208 N N . GLY A 1 28 ? 1.838 -14.424 -3.027 1.00 0.00 28 GLY A N 9
ATOM 14209 C CA . GLY A 1 28 ? 2.421 -15.021 -1.840 1.00 0.00 28 GLY A CA 9
ATOM 14210 C C . GLY A 1 28 ? 3.929 -14.873 -1.797 1.00 0.00 28 GLY A C 9
ATOM 14211 O O . GLY A 1 28 ? 4.661 -15.854 -1.933 1.00 0.00 28 GLY A O 9
ATOM 14215 N N . VAL A 1 29 ? 4.396 -13.643 -1.611 1.00 0.00 29 VAL A N 9
ATOM 14216 C CA . VAL A 1 29 ? 5.827 -13.369 -1.552 1.00 0.00 29 VAL A CA 9
ATOM 14217 C C . VAL A 1 29 ? 6.144 -12.325 -0.487 1.00 0.00 29 VAL A C 9
ATOM 14218 O O . VAL A 1 29 ? 5.338 -11.435 -0.215 1.00 0.00 29 VAL A O 9
ATOM 14231 N N . LYS A 1 30 ? 7.324 -12.439 0.113 1.00 0.00 30 LYS A N 9
ATOM 14232 C CA . LYS A 1 30 ? 7.750 -11.505 1.148 1.00 0.00 30 LYS A CA 9
ATOM 14233 C C . LYS A 1 30 ? 8.156 -10.166 0.539 1.00 0.00 30 LYS A C 9
ATOM 14234 O O . LYS A 1 30 ? 7.537 -9.137 0.808 1.00 0.00 30 LYS A O 9
ATOM 14253 N N . LYS A 1 31 ? 9.198 -10.188 -0.285 1.00 0.00 31 LYS A N 9
ATOM 14254 C CA . LYS A 1 31 ? 9.685 -8.977 -0.935 1.00 0.00 31 LYS A CA 9
ATOM 14255 C C . LYS A 1 31 ? 9.279 -8.949 -2.405 1.00 0.00 31 LYS A C 9
ATOM 14256 O O . LYS A 1 31 ? 9.539 -9.894 -3.150 1.00 0.00 31 LYS A O 9
ATOM 14275 N N . HIS A 1 32 ? 8.642 -7.857 -2.817 1.00 0.00 32 HIS A N 9
ATOM 14276 C CA . HIS A 1 32 ? 8.202 -7.705 -4.200 1.00 0.00 32 HIS A CA 9
ATOM 14277 C C . HIS A 1 32 ? 8.870 -6.499 -4.853 1.00 0.00 32 HIS A C 9
ATOM 14278 O O . HIS A 1 32 ? 8.729 -5.370 -4.383 1.00 0.00 32 HIS A O 9
ATOM 14293 N N . GLN A 1 33 ? 9.598 -6.746 -5.937 1.00 0.00 33 GLN A N 9
ATOM 14294 C CA . GLN A 1 33 ? 10.289 -5.680 -6.652 1.00 0.00 33 GLN A CA 9
ATOM 14295 C C . GLN A 1 33 ? 9.346 -4.975 -7.621 1.00 0.00 33 GLN A C 9
ATOM 14296 O O . GLN A 1 33 ? 8.763 -5.604 -8.504 1.00 0.00 33 GLN A O 9
ATOM 14310 N N . VAL A 1 34 ? 9.201 -3.665 -7.451 1.00 0.00 34 VAL A N 9
ATOM 14311 C CA . VAL A 1 34 ? 8.329 -2.873 -8.311 1.00 0.00 34 VAL A CA 9
ATOM 14312 C C . VAL A 1 34 ? 9.127 -1.845 -9.105 1.00 0.00 34 VAL A C 9
ATOM 14313 O O . VAL A 1 34 ? 10.160 -1.357 -8.647 1.00 0.00 34 VAL A O 9
ATOM 14326 N N . ALA A 1 35 ? 8.641 -1.521 -10.299 1.00 0.00 35 ALA A N 9
ATOM 14327 C CA . ALA A 1 35 ? 9.307 -0.549 -11.157 1.00 0.00 35 ALA A CA 9
ATOM 14328 C C . ALA A 1 35 ? 8.305 0.433 -11.755 1.00 0.00 35 ALA A C 9
ATOM 14329 O O . ALA A 1 35 ? 7.704 0.166 -12.796 1.00 0.00 35 ALA A O 9
ATOM 14336 N N . LEU A 1 36 ? 8.129 1.570 -11.090 1.00 0.00 36 LEU A N 9
ATOM 14337 C CA . LEU A 1 36 ? 7.198 2.592 -11.556 1.00 0.00 36 LEU A CA 9
ATOM 14338 C C . LEU A 1 36 ? 7.727 3.277 -12.812 1.00 0.00 36 LEU A C 9
ATOM 14339 O O . LEU A 1 36 ? 8.933 3.426 -13.007 1.00 0.00 36 LEU A O 9
ATOM 14355 N N . PRO A 1 37 ? 6.803 3.707 -13.685 1.00 0.00 37 PRO A N 9
ATOM 14356 C CA . PRO A 1 37 ? 7.152 4.386 -14.936 1.00 0.00 37 PRO A CA 9
ATOM 14357 C C . PRO A 1 37 ? 7.719 5.781 -14.700 1.00 0.00 37 PRO A C 9
ATOM 14358 O O . PRO A 1 37 ? 7.909 6.200 -13.559 1.00 0.00 37 PRO A O 9
ATOM 14369 N N . GLY A 1 38 ? 7.987 6.498 -15.787 1.00 0.00 38 GLY A N 9
ATOM 14370 C CA . GLY A 1 38 ? 8.530 7.840 -15.676 1.00 0.00 38 GLY A CA 9
ATOM 14371 C C . GLY A 1 38 ? 7.582 8.894 -16.211 1.00 0.00 38 GLY A C 9
ATOM 14372 O O . GLY A 1 38 ? 7.046 8.756 -17.310 1.00 0.00 38 GLY A O 9
ATOM 14376 N N . GLN A 1 39 ? 7.373 9.951 -15.432 1.00 0.00 39 GLN A N 9
ATOM 14377 C CA . GLN A 1 39 ? 6.481 11.032 -15.834 1.00 0.00 39 GLN A CA 9
ATOM 14378 C C . GLN A 1 39 ? 6.892 12.347 -15.180 1.00 0.00 39 GLN A C 9
ATOM 14379 O O . GLN A 1 39 ? 7.831 12.390 -14.386 1.00 0.00 39 GLN A O 9
ATOM 14393 N N . GLU A 1 40 ? 6.181 13.418 -15.520 1.00 0.00 40 GLU A N 9
ATOM 14394 C CA . GLU A 1 40 ? 6.473 14.735 -14.966 1.00 0.00 40 GLU A CA 9
ATOM 14395 C C . GLU A 1 40 ? 6.218 14.761 -13.462 1.00 0.00 40 GLU A C 9
ATOM 14396 O O . GLU A 1 40 ? 6.957 15.395 -12.708 1.00 0.00 40 GLU A O 9
ATOM 14408 N N . GLU A 1 41 ? 5.167 14.069 -13.033 1.00 0.00 41 GLU A N 9
ATOM 14409 C CA . GLU A 1 41 ? 4.815 14.014 -11.619 1.00 0.00 41 GLU A CA 9
ATOM 14410 C C . GLU A 1 41 ? 5.398 12.768 -10.960 1.00 0.00 41 GLU A C 9
ATOM 14411 O O . GLU A 1 41 ? 5.307 11.658 -11.485 1.00 0.00 41 GLU A O 9
ATOM 14423 N N . PRO A 1 42 ? 6.013 12.954 -9.783 1.00 0.00 42 PRO A N 9
ATOM 14424 C CA . PRO A 1 42 ? 6.623 11.856 -9.027 1.00 0.00 42 PRO A CA 9
ATOM 14425 C C . PRO A 1 42 ? 5.584 10.904 -8.445 1.00 0.00 42 PRO A C 9
ATOM 14426 O O . PRO A 1 42 ? 4.510 11.328 -8.018 1.00 0.00 42 PRO A O 9
ATOM 14437 N N . TRP A 1 43 ? 5.910 9.617 -8.432 1.00 0.00 43 TRP A N 9
ATOM 14438 C CA . TRP A 1 43 ? 5.004 8.604 -7.901 1.00 0.00 43 TRP A CA 9
ATOM 14439 C C . TRP A 1 43 ? 4.806 8.783 -6.400 1.00 0.00 43 TRP A C 9
ATOM 14440 O O . TRP A 1 43 ? 5.703 8.491 -5.608 1.00 0.00 43 TRP A O 9
ATOM 14461 N N . ASP A 1 44 ? 3.629 9.263 -6.016 1.00 0.00 44 ASP A N 9
ATOM 14462 C CA . ASP A 1 44 ? 3.314 9.479 -4.608 1.00 0.00 44 ASP A CA 9
ATOM 14463 C C . ASP A 1 44 ? 2.527 8.302 -4.041 1.00 0.00 44 ASP A C 9
ATOM 14464 O O . ASP A 1 44 ? 1.874 7.565 -4.780 1.00 0.00 44 ASP A O 9
ATOM 14473 N N . ILE A 1 45 ? 2.595 8.131 -2.725 1.00 0.00 45 ILE A N 9
ATOM 14474 C CA . ILE A 1 45 ? 1.889 7.043 -2.059 1.00 0.00 45 ILE A CA 9
ATOM 14475 C C . ILE A 1 45 ? 0.471 6.896 -2.600 1.00 0.00 45 ILE A C 9
ATOM 14476 O O . ILE A 1 45 ? 0.037 5.796 -2.943 1.00 0.00 45 ILE A O 9
ATOM 14492 N N . ARG A 1 46 ? -0.247 8.012 -2.675 1.00 0.00 46 ARG A N 9
ATOM 14493 C CA . ARG A 1 46 ? -1.616 8.008 -3.175 1.00 0.00 46 ARG A CA 9
ATOM 14494 C C . ARG A 1 46 ? -1.728 7.172 -4.446 1.00 0.00 46 ARG A C 9
ATOM 14495 O O . ARG A 1 46 ? -2.470 6.191 -4.492 1.00 0.00 46 ARG A O 9
ATOM 14516 N N . ASN A 1 47 ? -0.987 7.567 -5.476 1.00 0.00 47 ASN A N 9
ATOM 14517 C CA . ASN A 1 47 ? -1.004 6.854 -6.748 1.00 0.00 47 ASN A CA 9
ATOM 14518 C C . ASN A 1 47 ? -0.456 5.440 -6.587 1.00 0.00 47 ASN A C 9
ATOM 14519 O O . ASN A 1 47 ? -1.054 4.473 -7.059 1.00 0.00 47 ASN A O 9
ATOM 14530 N N . LEU A 1 48 ? 0.685 5.327 -5.916 1.00 0.00 48 LEU A N 9
ATOM 14531 C CA . LEU A 1 48 ? 1.315 4.030 -5.691 1.00 0.00 48 LEU A CA 9
ATOM 14532 C C . LEU A 1 48 ? 0.272 2.968 -5.360 1.00 0.00 48 LEU A C 9
ATOM 14533 O O . LEU A 1 48 ? 0.211 1.920 -6.004 1.00 0.00 48 LEU A O 9
ATOM 14549 N N . LEU A 1 49 ? -0.550 3.247 -4.354 1.00 0.00 49 LEU A N 9
ATOM 14550 C CA . LEU A 1 49 ? -1.594 2.316 -3.938 1.00 0.00 49 LEU A CA 9
ATOM 14551 C C . LEU A 1 49 ? -2.327 1.745 -5.148 1.00 0.00 49 LEU A C 9
ATOM 14552 O O . LEU A 1 49 ? -2.184 0.567 -5.474 1.00 0.00 49 LEU A O 9
ATOM 14568 N N . VAL A 1 50 ? -3.112 2.589 -5.810 1.00 0.00 50 VAL A N 9
ATOM 14569 C CA . VAL A 1 50 ? -3.865 2.170 -6.986 1.00 0.00 50 VAL A CA 9
ATOM 14570 C C . VAL A 1 50 ? -3.094 1.128 -7.790 1.00 0.00 50 VAL A C 9
ATOM 14571 O O . VAL A 1 50 ? -3.673 0.164 -8.292 1.00 0.00 50 VAL A O 9
ATOM 14584 N N . TRP A 1 51 ? -1.787 1.328 -7.907 1.00 0.00 51 TRP A N 9
ATOM 14585 C CA . TRP A 1 51 ? -0.936 0.405 -8.650 1.00 0.00 51 TRP A CA 9
ATOM 14586 C C . TRP A 1 51 ? -0.837 -0.938 -7.936 1.00 0.00 51 TRP A C 9
ATOM 14587 O O . TRP A 1 51 ? -1.229 -1.971 -8.480 1.00 0.00 51 TRP A O 9
ATOM 14608 N N . ILE A 1 52 ? -0.311 -0.918 -6.716 1.00 0.00 52 ILE A N 9
ATOM 14609 C CA . ILE A 1 52 ? -0.163 -2.135 -5.928 1.00 0.00 52 ILE A CA 9
ATOM 14610 C C . ILE A 1 52 ? -1.504 -2.837 -5.743 1.00 0.00 52 ILE A C 9
ATOM 14611 O O . ILE A 1 52 ? -1.559 -4.045 -5.511 1.00 0.00 52 ILE A O 9
ATOM 14627 N N . LYS A 1 53 ? -2.585 -2.072 -5.848 1.00 0.00 53 LYS A N 9
ATOM 14628 C CA . LYS A 1 53 ? -3.928 -2.619 -5.696 1.00 0.00 53 LYS A CA 9
ATOM 14629 C C . LYS A 1 53 ? -4.366 -3.348 -6.962 1.00 0.00 53 LYS A C 9
ATOM 14630 O O . LYS A 1 53 ? -5.338 -4.103 -6.952 1.00 0.00 53 LYS A O 9
ATOM 14649 N N . LYS A 1 54 ? -3.641 -3.118 -8.052 1.00 0.00 54 LYS A N 9
ATOM 14650 C CA . LYS A 1 54 ? -3.952 -3.754 -9.327 1.00 0.00 54 LYS A CA 9
ATOM 14651 C C . LYS A 1 54 ? -2.752 -4.536 -9.851 1.00 0.00 54 LYS A C 9
ATOM 14652 O O . LYS A 1 54 ? -2.755 -5.767 -9.854 1.00 0.00 54 LYS A O 9
ATOM 14671 N N . ASN A 1 55 ? -1.728 -3.814 -10.293 1.00 0.00 55 ASN A N 9
ATOM 14672 C CA . ASN A 1 55 ? -0.521 -4.441 -10.819 1.00 0.00 55 ASN A CA 9
ATOM 14673 C C . ASN A 1 55 ? -0.075 -5.596 -9.928 1.00 0.00 55 ASN A C 9
ATOM 14674 O O . ASN A 1 55 ? -0.082 -6.755 -10.344 1.00 0.00 55 ASN A O 9
ATOM 14685 N N . LEU A 1 56 ? 0.312 -5.272 -8.699 1.00 0.00 56 LEU A N 9
ATOM 14686 C CA . LEU A 1 56 ? 0.761 -6.282 -7.747 1.00 0.00 56 LEU A CA 9
ATOM 14687 C C . LEU A 1 56 ? -0.399 -7.168 -7.305 1.00 0.00 56 LEU A C 9
ATOM 14688 O O . LEU A 1 56 ? -0.448 -8.354 -7.632 1.00 0.00 56 LEU A O 9
ATOM 14704 N N . LEU A 1 57 ? -1.332 -6.584 -6.562 1.00 0.00 57 LEU A N 9
ATOM 14705 C CA . LEU A 1 57 ? -2.495 -7.319 -6.077 1.00 0.00 57 LEU A CA 9
ATOM 14706 C C . LEU A 1 57 ? -3.375 -7.774 -7.237 1.00 0.00 57 LEU A C 9
ATOM 14707 O O . LEU A 1 57 ? -3.801 -6.965 -8.061 1.00 0.00 57 LEU A O 9
ATOM 14723 N N . LYS A 1 58 ? -3.645 -9.074 -7.294 1.00 0.00 58 LYS A N 9
ATOM 14724 C CA . LYS A 1 58 ? -4.477 -9.637 -8.350 1.00 0.00 58 LYS A CA 9
ATOM 14725 C C . LYS A 1 58 ? -5.830 -10.078 -7.800 1.00 0.00 58 LYS A C 9
ATOM 14726 O O . LYS A 1 58 ? -6.788 -10.251 -8.552 1.00 0.00 58 LYS A O 9
ATOM 14745 N N . GLU A 1 59 ? -5.899 -10.256 -6.485 1.00 0.00 59 GLU A N 9
ATOM 14746 C CA . GLU A 1 59 ? -7.136 -10.676 -5.836 1.00 0.00 59 GLU A CA 9
ATOM 14747 C C . GLU A 1 59 ? -8.066 -9.487 -5.615 1.00 0.00 59 GLU A C 9
ATOM 14748 O O . GLU A 1 59 ? -7.775 -8.370 -6.044 1.00 0.00 59 GLU A O 9
ATOM 14760 N N . ARG A 1 60 ? -9.185 -9.735 -4.944 1.00 0.00 60 ARG A N 9
ATOM 14761 C CA . ARG A 1 60 ? -10.159 -8.686 -4.667 1.00 0.00 60 ARG A CA 9
ATOM 14762 C C . ARG A 1 60 ? -9.506 -7.519 -3.932 1.00 0.00 60 ARG A C 9
ATOM 14763 O O . ARG A 1 60 ? -8.964 -7.668 -2.837 1.00 0.00 60 ARG A O 9
ATOM 14784 N N . PRO A 1 61 ? -9.559 -6.328 -4.547 1.00 0.00 61 PRO A N 9
ATOM 14785 C CA . PRO A 1 61 ? -8.978 -5.112 -3.969 1.00 0.00 61 PRO A CA 9
ATOM 14786 C C . PRO A 1 61 ? -9.750 -4.625 -2.747 1.00 0.00 61 PRO A C 9
ATOM 14787 O O . PRO A 1 61 ? -9.224 -3.870 -1.930 1.00 0.00 61 PRO A O 9
ATOM 14798 N N . GLU A 1 62 ? -11.000 -5.063 -2.629 1.00 0.00 62 GLU A N 9
ATOM 14799 C CA . GLU A 1 62 ? -11.843 -4.670 -1.506 1.00 0.00 62 GLU A CA 9
ATOM 14800 C C . GLU A 1 62 ? -11.588 -5.564 -0.295 1.00 0.00 62 GLU A C 9
ATOM 14801 O O . GLU A 1 62 ? -12.476 -5.778 0.531 1.00 0.00 62 GLU A O 9
ATOM 14813 N N . LEU A 1 63 ? -10.369 -6.084 -0.197 1.00 0.00 63 LEU A N 9
ATOM 14814 C CA . LEU A 1 63 ? -9.996 -6.955 0.911 1.00 0.00 63 LEU A CA 9
ATOM 14815 C C . LEU A 1 63 ? -8.726 -6.455 1.593 1.00 0.00 63 LEU A C 9
ATOM 14816 O O . LEU A 1 63 ? -8.552 -6.617 2.801 1.00 0.00 63 LEU A O 9
ATOM 14832 N N . PHE A 1 64 ? -7.842 -5.845 0.811 1.00 0.00 64 PHE A N 9
ATOM 14833 C CA . PHE A 1 64 ? -6.588 -5.320 1.339 1.00 0.00 64 PHE A CA 9
ATOM 14834 C C . PHE A 1 64 ? -6.683 -3.814 1.571 1.00 0.00 64 PHE A C 9
ATOM 14835 O O . PHE A 1 64 ? -6.565 -3.341 2.701 1.00 0.00 64 PHE A O 9
ATOM 14852 N N . ILE A 1 65 ? -6.898 -3.069 0.492 1.00 0.00 65 ILE A N 9
ATOM 14853 C CA . ILE A 1 65 ? -7.010 -1.618 0.577 1.00 0.00 65 ILE A CA 9
ATOM 14854 C C . ILE A 1 65 ? -8.265 -1.121 -0.132 1.00 0.00 65 ILE A C 9
ATOM 14855 O O . ILE A 1 65 ? -8.672 -1.674 -1.153 1.00 0.00 65 ILE A O 9
ATOM 14871 N N . GLN A 1 66 ? -8.872 -0.073 0.416 1.00 0.00 66 GLN A N 9
ATOM 14872 C CA . GLN A 1 66 ? -10.080 0.499 -0.165 1.00 0.00 66 GLN A CA 9
ATOM 14873 C C . GLN A 1 66 ? -9.837 1.934 -0.623 1.00 0.00 66 GLN A C 9
ATOM 14874 O O . GLN A 1 66 ? -9.844 2.863 0.183 1.00 0.00 66 GLN A O 9
ATOM 14888 N N . GLY A 1 67 ? -9.623 2.107 -1.924 1.00 0.00 67 GLY A N 9
ATOM 14889 C CA . GLY A 1 67 ? -9.380 3.431 -2.467 1.00 0.00 67 GLY A CA 9
ATOM 14890 C C . GLY A 1 67 ? -7.902 3.742 -2.597 1.00 0.00 67 GLY A C 9
ATOM 14891 O O . GLY A 1 67 ? -7.055 2.937 -2.210 1.00 0.00 67 GLY A O 9
ATOM 14895 N N . ASP A 1 68 ? -7.592 4.911 -3.145 1.00 0.00 68 ASP A N 9
ATOM 14896 C CA . ASP A 1 68 ? -6.206 5.327 -3.327 1.00 0.00 68 ASP A CA 9
ATOM 14897 C C . ASP A 1 68 ? -5.456 5.313 -1.998 1.00 0.00 68 ASP A C 9
ATOM 14898 O O . ASP A 1 68 ? -4.226 5.328 -1.969 1.00 0.00 68 ASP A O 9
ATOM 14907 N N . SER A 1 69 ? -6.206 5.286 -0.902 1.00 0.00 69 SER A N 9
ATOM 14908 C CA . SER A 1 69 ? -5.613 5.275 0.430 1.00 0.00 69 SER A CA 9
ATOM 14909 C C . SER A 1 69 ? -5.688 3.882 1.048 1.00 0.00 69 SER A C 9
ATOM 14910 O O . SER A 1 69 ? -6.558 3.083 0.700 1.00 0.00 69 SER A O 9
ATOM 14918 N N . VAL A 1 70 ? -4.770 3.598 1.966 1.00 0.00 70 VAL A N 9
ATOM 14919 C CA . VAL A 1 70 ? -4.732 2.302 2.634 1.00 0.00 70 VAL A CA 9
ATOM 14920 C C . VAL A 1 70 ? -5.849 2.183 3.665 1.00 0.00 70 VAL A C 9
ATOM 14921 O O . VAL A 1 70 ? -6.144 3.135 4.388 1.00 0.00 70 VAL A O 9
ATOM 14934 N N . ARG A 1 71 ? -6.464 1.007 3.729 1.00 0.00 71 ARG A N 9
ATOM 14935 C CA . ARG A 1 71 ? -7.549 0.763 4.672 1.00 0.00 71 ARG A CA 9
ATOM 14936 C C . ARG A 1 71 ? -7.163 1.220 6.075 1.00 0.00 71 ARG A C 9
ATOM 14937 O O . ARG A 1 71 ? -5.989 1.419 6.389 1.00 0.00 71 ARG A O 9
ATOM 14958 N N . PRO A 1 72 ? -8.173 1.392 6.941 1.00 0.00 72 PRO A N 9
ATOM 14959 C CA . PRO A 1 72 ? -7.964 1.828 8.325 1.00 0.00 72 PRO A CA 9
ATOM 14960 C C . PRO A 1 72 ? -7.289 0.757 9.174 1.00 0.00 72 PRO A C 9
ATOM 14961 O O . PRO A 1 72 ? -7.098 0.934 10.377 1.00 0.00 72 PRO A O 9
ATOM 14972 N N . GLY A 1 73 ? -6.928 -0.355 8.540 1.00 0.00 73 GLY A N 9
ATOM 14973 C CA . GLY A 1 73 ? -6.278 -1.438 9.254 1.00 0.00 73 GLY A CA 9
ATOM 14974 C C . GLY A 1 73 ? -4.869 -1.696 8.758 1.00 0.00 73 GLY A C 9
ATOM 14975 O O . GLY A 1 73 ? -4.005 -2.131 9.520 1.00 0.00 73 GLY A O 9
ATOM 14979 N N . ILE A 1 74 ? -4.637 -1.429 7.477 1.00 0.00 74 ILE A N 9
ATOM 14980 C CA . ILE A 1 74 ? -3.323 -1.636 6.880 1.00 0.00 74 ILE A CA 9
ATOM 14981 C C . ILE A 1 74 ? -2.356 -0.527 7.282 1.00 0.00 74 ILE A C 9
ATOM 14982 O O . ILE A 1 74 ? -2.539 0.635 6.915 1.00 0.00 74 ILE A O 9
ATOM 14998 N N . LEU A 1 75 ? -1.326 -0.892 8.036 1.00 0.00 75 LEU A N 9
ATOM 14999 C CA . LEU A 1 75 ? -0.327 0.071 8.486 1.00 0.00 75 LEU A CA 9
ATOM 15000 C C . LEU A 1 75 ? 0.911 0.028 7.597 1.00 0.00 75 LEU A C 9
ATOM 15001 O O . LEU A 1 75 ? 1.627 -0.972 7.559 1.00 0.00 75 LEU A O 9
ATOM 15017 N N . VAL A 1 76 ? 1.159 1.122 6.882 1.00 0.00 76 VAL A N 9
ATOM 15018 C CA . VAL A 1 76 ? 2.313 1.211 5.996 1.00 0.00 76 VAL A CA 9
ATOM 15019 C C . VAL A 1 76 ? 3.499 1.857 6.701 1.00 0.00 76 VAL A C 9
ATOM 15020 O O . VAL A 1 76 ? 3.337 2.541 7.713 1.00 0.00 76 VAL A O 9
ATOM 15033 N N . LEU A 1 77 ? 4.693 1.638 6.160 1.00 0.00 77 LEU A N 9
ATOM 15034 C CA . LEU A 1 77 ? 5.909 2.201 6.737 1.00 0.00 77 LEU A CA 9
ATOM 15035 C C . LEU A 1 77 ? 6.969 2.422 5.663 1.00 0.00 77 LEU A C 9
ATOM 15036 O O . LEU A 1 77 ? 7.345 1.493 4.947 1.00 0.00 77 LEU A O 9
ATOM 15052 N N . ILE A 1 78 ? 7.449 3.656 5.558 1.00 0.00 78 ILE A N 9
ATOM 15053 C CA . ILE A 1 78 ? 8.469 3.998 4.574 1.00 0.00 78 ILE A CA 9
ATOM 15054 C C . ILE A 1 78 ? 9.865 3.931 5.183 1.00 0.00 78 ILE A C 9
ATOM 15055 O O . ILE A 1 78 ? 10.179 4.660 6.123 1.00 0.00 78 ILE A O 9
ATOM 15071 N N . ASN A 1 79 ? 10.700 3.051 4.640 1.00 0.00 79 ASN A N 9
ATOM 15072 C CA . ASN A 1 79 ? 12.065 2.889 5.129 1.00 0.00 79 ASN A CA 9
ATOM 15073 C C . ASN A 1 79 ? 12.092 2.823 6.653 1.00 0.00 79 ASN A C 9
ATOM 15074 O O . ASN A 1 79 ? 12.909 3.480 7.298 1.00 0.00 79 ASN A O 9
ATOM 15085 N N . ASP A 1 80 ? 11.194 2.026 7.221 1.00 0.00 80 ASP A N 9
ATOM 15086 C CA . ASP A 1 80 ? 11.116 1.872 8.669 1.00 0.00 80 ASP A CA 9
ATOM 15087 C C . ASP A 1 80 ? 10.783 3.202 9.340 1.00 0.00 80 ASP A C 9
ATOM 15088 O O . ASP A 1 80 ? 11.402 3.579 10.334 1.00 0.00 80 ASP A O 9
ATOM 15097 N N . ALA A 1 81 ? 9.802 3.908 8.787 1.00 0.00 81 ALA A N 9
ATOM 15098 C CA . ALA A 1 81 ? 9.387 5.195 9.332 1.00 0.00 81 ALA A CA 9
ATOM 15099 C C . ALA A 1 81 ? 7.922 5.477 9.017 1.00 0.00 81 ALA A C 9
ATOM 15100 O O . ALA A 1 81 ? 7.516 5.480 7.854 1.00 0.00 81 ALA A O 9
ATOM 15107 N N . ASP A 1 82 ? 7.132 5.713 10.059 1.00 0.00 82 ASP A N 9
ATOM 15108 C CA . ASP A 1 82 ? 5.711 5.997 9.893 1.00 0.00 82 ASP A CA 9
ATOM 15109 C C . ASP A 1 82 ? 5.480 6.946 8.721 1.00 0.00 82 ASP A C 9
ATOM 15110 O O . ASP A 1 82 ? 6.010 8.057 8.697 1.00 0.00 82 ASP A O 9
ATOM 15119 N N . TRP A 1 83 ? 4.688 6.501 7.753 1.00 0.00 83 TRP A N 9
ATOM 15120 C CA . TRP A 1 83 ? 4.388 7.311 6.578 1.00 0.00 83 TRP A CA 9
ATOM 15121 C C . TRP A 1 83 ? 3.561 8.534 6.957 1.00 0.00 83 TRP A C 9
ATOM 15122 O O . TRP A 1 83 ? 3.543 9.530 6.233 1.00 0.00 83 TRP A O 9
ATOM 15143 N N . GLU A 1 84 ? 2.879 8.454 8.095 1.00 0.00 84 GLU A N 9
ATOM 15144 C CA . GLU A 1 84 ? 2.051 9.556 8.568 1.00 0.00 84 GLU A CA 9
ATOM 15145 C C . GLU A 1 84 ? 2.914 10.734 9.011 1.00 0.00 84 GLU A C 9
ATOM 15146 O O . GLU A 1 84 ? 2.483 11.887 8.963 1.00 0.00 84 GLU A O 9
ATOM 15158 N N . LEU A 1 85 ? 4.134 10.436 9.443 1.00 0.00 85 LEU A N 9
ATOM 15159 C CA . LEU A 1 85 ? 5.059 11.470 9.896 1.00 0.00 85 LEU A CA 9
ATOM 15160 C C . LEU A 1 85 ? 5.612 12.261 8.715 1.00 0.00 85 LEU A C 9
ATOM 15161 O O . LEU A 1 85 ? 5.803 13.475 8.802 1.00 0.00 85 LEU A O 9
ATOM 15177 N N . LEU A 1 86 ? 5.864 11.567 7.611 1.00 0.00 86 LEU A N 9
ATOM 15178 C CA . LEU A 1 86 ? 6.393 12.205 6.410 1.00 0.00 86 LEU A CA 9
ATOM 15179 C C . LEU A 1 86 ? 5.265 12.755 5.544 1.00 0.00 86 LEU A C 9
ATOM 15180 O O . LEU A 1 86 ? 5.129 13.967 5.380 1.00 0.00 86 LEU A O 9
ATOM 15196 N N . GLY A 1 87 ? 4.455 11.856 4.994 1.00 0.00 87 GLY A N 9
ATOM 15197 C CA . GLY A 1 87 ? 3.347 12.271 4.153 1.00 0.00 87 GLY A CA 9
ATOM 15198 C C . GLY A 1 87 ? 2.517 11.099 3.667 1.00 0.00 87 GLY A C 9
ATOM 15199 O O . GLY A 1 87 ? 2.790 10.535 2.608 1.00 0.00 87 GLY A O 9
ATOM 15203 N N . GLU A 1 88 ? 1.503 10.731 4.444 1.00 0.00 88 GLU A N 9
ATOM 15204 C CA . GLU A 1 88 ? 0.633 9.617 4.087 1.00 0.00 88 GLU A CA 9
ATOM 15205 C C . GLU A 1 88 ? 0.449 9.534 2.574 1.00 0.00 88 GLU A C 9
ATOM 15206 O O . GLU A 1 88 ? 0.776 8.523 1.952 1.00 0.00 88 GLU A O 9
ATOM 15218 N N . LEU A 1 89 ? -0.078 10.604 1.989 1.00 0.00 89 LEU A N 9
ATOM 15219 C CA . LEU A 1 89 ? -0.307 10.654 0.549 1.00 0.00 89 LEU A CA 9
ATOM 15220 C C . LEU A 1 89 ? 0.458 11.811 -0.085 1.00 0.00 89 LEU A C 9
ATOM 15221 O O . LEU A 1 89 ? 0.690 11.827 -1.293 1.00 0.00 89 LEU A O 9
ATOM 15237 N N . ASP A 1 90 ? 0.850 12.776 0.740 1.00 0.00 90 ASP A N 9
ATOM 15238 C CA . ASP A 1 90 ? 1.592 13.937 0.261 1.00 0.00 90 ASP A CA 9
ATOM 15239 C C . ASP A 1 90 ? 3.042 13.568 -0.037 1.00 0.00 90 ASP A C 9
ATOM 15240 O O . ASP A 1 90 ? 3.726 14.259 -0.793 1.00 0.00 90 ASP A O 9
ATOM 15249 N N . TYR A 1 91 ? 3.505 12.476 0.561 1.00 0.00 91 TYR A N 9
ATOM 15250 C CA . TYR A 1 91 ? 4.875 12.018 0.362 1.00 0.00 91 TYR A CA 9
ATOM 15251 C C . TYR A 1 91 ? 5.077 11.505 -1.060 1.00 0.00 91 TYR A C 9
ATOM 15252 O O . TYR A 1 91 ? 4.188 10.880 -1.638 1.00 0.00 91 TYR A O 9
ATOM 15270 N N . GLN A 1 92 ? 6.253 11.774 -1.618 1.00 0.00 92 GLN A N 9
ATOM 15271 C CA . GLN A 1 92 ? 6.572 11.340 -2.973 1.00 0.00 92 GLN A CA 9
ATOM 15272 C C . GLN A 1 92 ? 7.728 10.345 -2.967 1.00 0.00 92 GLN A C 9
ATOM 15273 O O . GLN A 1 92 ? 8.880 10.717 -2.739 1.00 0.00 92 GLN A O 9
ATOM 15287 N N . LEU A 1 93 ? 7.414 9.080 -3.220 1.00 0.00 93 LEU A N 9
ATOM 15288 C CA . LEU A 1 93 ? 8.427 8.030 -3.244 1.00 0.00 93 LEU A CA 9
ATOM 15289 C C . LEU A 1 93 ? 9.548 8.377 -4.218 1.00 0.00 93 LEU A C 9
ATOM 15290 O O . LEU A 1 93 ? 9.295 8.836 -5.332 1.00 0.00 93 LEU A O 9
ATOM 15306 N N . GLN A 1 94 ? 10.787 8.153 -3.791 1.00 0.00 94 GLN A N 9
ATOM 15307 C CA . GLN A 1 94 ? 11.946 8.441 -4.627 1.00 0.00 94 GLN A CA 9
ATOM 15308 C C . GLN A 1 94 ? 12.499 7.164 -5.250 1.00 0.00 94 GLN A C 9
ATOM 15309 O O . GLN A 1 94 ? 11.978 6.073 -5.018 1.00 0.00 94 GLN A O 9
ATOM 15323 N N . ASP A 1 95 ? 13.555 7.308 -6.043 1.00 0.00 95 ASP A N 9
ATOM 15324 C CA . ASP A 1 95 ? 14.179 6.165 -6.700 1.00 0.00 95 ASP A CA 9
ATOM 15325 C C . ASP A 1 95 ? 14.934 5.304 -5.692 1.00 0.00 95 ASP A C 9
ATOM 15326 O O . ASP A 1 95 ? 15.621 5.822 -4.812 1.00 0.00 95 ASP A O 9
ATOM 15335 N N . GLN A 1 96 ? 14.801 3.989 -5.828 1.00 0.00 96 GLN A N 9
ATOM 15336 C CA . GLN A 1 96 ? 15.469 3.057 -4.927 1.00 0.00 96 GLN A CA 9
ATOM 15337 C C . GLN A 1 96 ? 14.984 3.242 -3.494 1.00 0.00 96 GLN A C 9
ATOM 15338 O O . GLN A 1 96 ? 15.784 3.422 -2.575 1.00 0.00 96 GLN A O 9
ATOM 15352 N N . ASP A 1 97 ? 13.669 3.198 -3.309 1.00 0.00 97 ASP A N 9
ATOM 15353 C CA . ASP A 1 97 ? 13.077 3.360 -1.986 1.00 0.00 97 ASP A CA 9
ATOM 15354 C C . ASP A 1 97 ? 12.519 2.036 -1.474 1.00 0.00 97 ASP A C 9
ATOM 15355 O O . ASP A 1 97 ? 12.460 1.051 -2.209 1.00 0.00 97 ASP A O 9
ATOM 15364 N N . SER A 1 98 ? 12.112 2.021 -0.209 1.00 0.00 98 SER A N 9
ATOM 15365 C CA . SER A 1 98 ? 11.562 0.817 0.403 1.00 0.00 98 SER A CA 9
ATOM 15366 C C . SER A 1 98 ? 10.239 1.116 1.100 1.00 0.00 98 SER A C 9
ATOM 15367 O O . SER A 1 98 ? 10.152 2.025 1.926 1.00 0.00 98 SER A O 9
ATOM 15375 N N . ILE A 1 99 ? 9.211 0.346 0.760 1.00 0.00 99 ILE A N 9
ATOM 15376 C CA . ILE A 1 99 ? 7.892 0.528 1.354 1.00 0.00 99 ILE A CA 9
ATOM 15377 C C . ILE A 1 99 ? 7.420 -0.747 2.044 1.00 0.00 99 ILE A C 9
ATOM 15378 O O . ILE A 1 99 ? 7.659 -1.854 1.560 1.00 0.00 99 ILE A O 9
ATOM 15394 N N . LEU A 1 100 ? 6.746 -0.584 3.178 1.00 0.00 100 LEU A N 9
ATOM 15395 C CA . LEU A 1 100 ? 6.237 -1.722 3.935 1.00 0.00 100 LEU A CA 9
ATOM 15396 C C . LEU A 1 100 ? 4.727 -1.619 4.124 1.00 0.00 100 LEU A C 9
ATOM 15397 O O . LEU A 1 100 ? 4.191 -0.533 4.344 1.00 0.00 100 LEU A O 9
ATOM 15413 N N . PHE A 1 101 ? 4.046 -2.757 4.039 1.00 0.00 101 PHE A N 9
ATOM 15414 C CA . PHE A 1 101 ? 2.597 -2.796 4.202 1.00 0.00 101 PHE A CA 9
ATOM 15415 C C . PHE A 1 101 ? 2.181 -3.958 5.100 1.00 0.00 101 PHE A C 9
ATOM 15416 O O . PHE A 1 101 ? 2.258 -5.121 4.702 1.00 0.00 101 PHE A O 9
ATOM 15433 N N . ILE A 1 102 ? 1.742 -3.634 6.311 1.00 0.00 102 ILE A N 9
ATOM 15434 C CA . ILE A 1 102 ? 1.314 -4.650 7.265 1.00 0.00 102 ILE A CA 9
ATOM 15435 C C . ILE A 1 102 ? -0.197 -4.609 7.470 1.00 0.00 102 ILE A C 9
ATOM 15436 O O . ILE A 1 102 ? -0.820 -3.553 7.362 1.00 0.00 102 ILE A O 9
ATOM 15452 N N . SER A 1 103 ? -0.780 -5.766 7.767 1.00 0.00 103 SER A N 9
ATOM 15453 C CA . SER A 1 103 ? -2.218 -5.863 7.986 1.00 0.00 103 SER A CA 9
ATOM 15454 C C . SER A 1 103 ? -2.525 -6.175 9.447 1.00 0.00 103 SER A C 9
ATOM 15455 O O . SER A 1 103 ? -2.126 -7.216 9.970 1.00 0.00 103 SER A O 9
ATOM 15463 N N . THR A 1 104 ? -3.239 -5.265 10.103 1.00 0.00 104 THR A N 9
ATOM 15464 C CA . THR A 1 104 ? -3.600 -5.441 11.504 1.00 0.00 104 THR A CA 9
ATOM 15465 C C . THR A 1 104 ? -5.110 -5.357 11.697 1.00 0.00 104 THR A C 9
ATOM 15466 O O . THR A 1 104 ? -5.589 -4.786 12.678 1.00 0.00 104 THR A O 9
ATOM 15477 N N . LEU A 1 105 ? -5.854 -5.928 10.758 1.00 0.00 105 LEU A N 9
ATOM 15478 C CA . LEU A 1 105 ? -7.312 -5.919 10.826 1.00 0.00 105 LEU A CA 9
ATOM 15479 C C . LEU A 1 105 ? -7.850 -7.304 11.168 1.00 0.00 105 LEU A C 9
ATOM 15480 O O . LEU A 1 105 ? -8.634 -7.464 12.104 1.00 0.00 105 LEU A O 9
ATOM 15496 N N . HIS A 1 106 ? -7.423 -8.305 10.404 1.00 0.00 106 HIS A N 9
ATOM 15497 C CA . HIS A 1 106 ? -7.860 -9.678 10.628 1.00 0.00 106 HIS A CA 9
ATOM 15498 C C . HIS A 1 106 ? -6.702 -10.654 10.440 1.00 0.00 106 HIS A C 9
ATOM 15499 O O . HIS A 1 106 ? -5.853 -10.465 9.570 1.00 0.00 106 HIS A O 9
ATOM 15514 N N . GLY A 1 107 ? -6.675 -11.699 11.262 1.00 0.00 107 GLY A N 9
ATOM 15515 C CA . GLY A 1 107 ? -5.617 -12.688 11.170 1.00 0.00 107 GLY A CA 9
ATOM 15516 C C . GLY A 1 107 ? -5.291 -13.315 12.511 1.00 0.00 107 GLY A C 9
ATOM 15517 O O . GLY A 1 107 ? -4.489 -12.780 13.276 1.00 0.00 107 GLY A O 9
ATOM 15521 N N . GLY A 1 108 ? -5.917 -14.453 12.799 1.00 0.00 108 GLY A N 9
ATOM 15522 C CA . GLY A 1 108 ? -5.677 -15.133 14.058 1.00 0.00 108 GLY A CA 9
ATOM 15523 C C . GLY A 1 108 ? -6.745 -16.161 14.374 1.00 0.00 108 GLY A C 9
ATOM 15524 O O . GLY A 1 108 ? -6.440 -17.330 14.610 1.00 0.00 108 GLY A O 9
ATOM 15528 N N . SER A 1 109 ? -8.000 -15.725 14.381 1.00 0.00 109 SER A N 9
ATOM 15529 C CA . SER A 1 109 ? -9.117 -16.615 14.676 1.00 0.00 109 SER A CA 9
ATOM 15530 C C . SER A 1 109 ? -9.074 -17.854 13.787 1.00 0.00 109 SER A C 9
ATOM 15531 O O . SER A 1 109 ? -8.684 -17.783 12.622 1.00 0.00 109 SER A O 9
ATOM 15539 N N . GLY A 1 110 ? -9.478 -18.991 14.346 1.00 0.00 110 GLY A N 9
ATOM 15540 C CA . GLY A 1 110 ? -9.478 -20.230 13.591 1.00 0.00 110 GLY A CA 9
ATOM 15541 C C . GLY A 1 110 ? -9.957 -21.410 14.413 1.00 0.00 110 GLY A C 9
ATOM 15542 O O . GLY A 1 110 ? -10.253 -21.286 15.602 1.00 0.00 110 GLY A O 9
ATOM 15546 N N . PRO A 1 111 ? -10.040 -22.587 13.774 1.00 0.00 111 PRO A N 9
ATOM 15547 C CA . PRO A 1 111 ? -10.487 -23.816 14.435 1.00 0.00 111 PRO A CA 9
ATOM 15548 C C . PRO A 1 111 ? -9.473 -24.329 15.453 1.00 0.00 111 PRO A C 9
ATOM 15549 O O . PRO A 1 111 ? -9.690 -25.356 16.096 1.00 0.00 111 PRO A O 9
ATOM 15560 N N . SER A 1 112 ? -8.367 -23.606 15.595 1.00 0.00 112 SER A N 9
ATOM 15561 C CA . SER A 1 112 ? -7.318 -23.990 16.533 1.00 0.00 112 SER A CA 9
ATOM 15562 C C . SER A 1 112 ? -6.714 -22.761 17.205 1.00 0.00 112 SER A C 9
ATOM 15563 O O . SER A 1 112 ? -6.099 -21.920 16.549 1.00 0.00 112 SER A O 9
ATOM 15571 N N . SER A 1 113 ? -6.894 -22.663 18.518 1.00 0.00 113 SER A N 9
ATOM 15572 C CA . SER A 1 113 ? -6.370 -21.536 19.280 1.00 0.00 113 SER A CA 9
ATOM 15573 C C . SER A 1 113 ? -5.013 -21.097 18.738 1.00 0.00 113 SER A C 9
ATOM 15574 O O . SER A 1 113 ? -4.092 -21.902 18.612 1.00 0.00 113 SER A O 9
ATOM 15582 N N . GLY A 1 114 ? -4.899 -19.811 18.417 1.00 0.00 114 GLY A N 9
ATOM 15583 C CA . GLY A 1 114 ? -3.652 -19.286 17.891 1.00 0.00 114 GLY A CA 9
ATOM 15584 C C . GLY A 1 114 ? -3.812 -18.690 16.507 1.00 0.00 114 GLY A C 9
ATOM 15585 O O . GLY A 1 114 ? -2.856 -18.165 15.936 1.00 0.00 114 GLY A O 9
ATOM 15589 N N . GLY A 1 1 ? -1.393 18.126 -34.804 1.00 0.00 1 GLY A N 10
ATOM 15590 C CA . GLY A 1 1 ? 0.049 18.082 -34.649 1.00 0.00 1 GLY A CA 10
ATOM 15591 C C . GLY A 1 1 ? 0.555 16.689 -34.330 1.00 0.00 1 GLY A C 10
ATOM 15592 O O . GLY A 1 1 ? -0.048 15.969 -33.535 1.00 0.00 1 GLY A O 10
ATOM 15596 N N . SER A 1 2 ? 1.666 16.307 -34.953 1.00 0.00 2 SER A N 10
ATOM 15597 C CA . SER A 1 2 ? 2.249 14.989 -34.735 1.00 0.00 2 SER A CA 10
ATOM 15598 C C . SER A 1 2 ? 3.606 15.103 -34.047 1.00 0.00 2 SER A C 10
ATOM 15599 O O . SER A 1 2 ? 3.858 14.448 -33.035 1.00 0.00 2 SER A O 10
ATOM 15607 N N . SER A 1 3 ? 4.477 15.939 -34.604 1.00 0.00 3 SER A N 10
ATOM 15608 C CA . SER A 1 3 ? 5.810 16.136 -34.047 1.00 0.00 3 SER A CA 10
ATOM 15609 C C . SER A 1 3 ? 5.763 17.075 -32.845 1.00 0.00 3 SER A C 10
ATOM 15610 O O . SER A 1 3 ? 5.690 18.294 -32.998 1.00 0.00 3 SER A O 10
ATOM 15618 N N . GLY A 1 4 ? 5.805 16.498 -31.648 1.00 0.00 4 GLY A N 10
ATOM 15619 C CA . GLY A 1 4 ? 5.766 17.297 -30.437 1.00 0.00 4 GLY A CA 10
ATOM 15620 C C . GLY A 1 4 ? 5.591 16.452 -29.191 1.00 0.00 4 GLY A C 10
ATOM 15621 O O . GLY A 1 4 ? 4.517 16.436 -28.590 1.00 0.00 4 GLY A O 10
ATOM 15625 N N . SER A 1 5 ? 6.648 15.747 -28.802 1.00 0.00 5 SER A N 10
ATOM 15626 C CA . SER A 1 5 ? 6.605 14.892 -27.622 1.00 0.00 5 SER A CA 10
ATOM 15627 C C . SER A 1 5 ? 7.571 15.392 -26.552 1.00 0.00 5 SER A C 10
ATOM 15628 O O . SER A 1 5 ? 8.716 15.736 -26.846 1.00 0.00 5 SER A O 10
ATOM 15636 N N . SER A 1 6 ? 7.101 15.429 -25.310 1.00 0.00 6 SER A N 10
ATOM 15637 C CA . SER A 1 6 ? 7.920 15.890 -24.196 1.00 0.00 6 SER A CA 10
ATOM 15638 C C . SER A 1 6 ? 7.596 15.112 -22.924 1.00 0.00 6 SER A C 10
ATOM 15639 O O . SER A 1 6 ? 6.649 14.328 -22.887 1.00 0.00 6 SER A O 10
ATOM 15647 N N . GLY A 1 7 ? 8.389 15.337 -21.881 1.00 0.00 7 GLY A N 10
ATOM 15648 C CA . GLY A 1 7 ? 8.171 14.651 -20.621 1.00 0.00 7 GLY A CA 10
ATOM 15649 C C . GLY A 1 7 ? 8.797 13.271 -20.596 1.00 0.00 7 GLY A C 10
ATOM 15650 O O . GLY A 1 7 ? 8.093 12.264 -20.522 1.00 0.00 7 GLY A O 10
ATOM 15654 N N . MET A 1 8 ? 10.124 13.223 -20.660 1.00 0.00 8 MET A N 10
ATOM 15655 C CA . MET A 1 8 ? 10.844 11.955 -20.646 1.00 0.00 8 MET A CA 10
ATOM 15656 C C . MET A 1 8 ? 11.430 11.679 -19.265 1.00 0.00 8 MET A C 10
ATOM 15657 O O . MET A 1 8 ? 12.581 12.016 -18.990 1.00 0.00 8 MET A O 10
ATOM 15671 N N . ALA A 1 9 ? 10.631 11.064 -18.400 1.00 0.00 9 ALA A N 10
ATOM 15672 C CA . ALA A 1 9 ? 11.071 10.741 -17.048 1.00 0.00 9 ALA A CA 10
ATOM 15673 C C . ALA A 1 9 ? 11.537 9.292 -16.954 1.00 0.00 9 ALA A C 10
ATOM 15674 O O . ALA A 1 9 ? 11.035 8.421 -17.664 1.00 0.00 9 ALA A O 10
ATOM 15681 N N . ALA A 1 10 ? 12.500 9.041 -16.073 1.00 0.00 10 ALA A N 10
ATOM 15682 C CA . ALA A 1 10 ? 13.031 7.697 -15.885 1.00 0.00 10 ALA A CA 10
ATOM 15683 C C . ALA A 1 10 ? 12.212 6.920 -14.860 1.00 0.00 10 ALA A C 10
ATOM 15684 O O . ALA A 1 10 ? 11.739 7.468 -13.864 1.00 0.00 10 ALA A O 10
ATOM 15691 N N . PRO A 1 11 ? 12.037 5.613 -15.108 1.00 0.00 11 PRO A N 10
ATOM 15692 C CA . PRO A 1 11 ? 11.274 4.734 -14.218 1.00 0.00 11 PRO A CA 10
ATOM 15693 C C . PRO A 1 11 ? 11.989 4.488 -12.894 1.00 0.00 11 PRO A C 10
ATOM 15694 O O . PRO A 1 11 ? 13.191 4.221 -12.865 1.00 0.00 11 PRO A O 10
ATOM 15705 N N . LEU A 1 12 ? 11.243 4.578 -11.798 1.00 0.00 12 LEU A N 10
ATOM 15706 C CA . LEU A 1 12 ? 11.806 4.364 -10.469 1.00 0.00 12 LEU A CA 10
ATOM 15707 C C . LEU A 1 12 ? 11.400 3.000 -9.919 1.00 0.00 12 LEU A C 10
ATOM 15708 O O . LEU A 1 12 ? 10.274 2.547 -10.125 1.00 0.00 12 LEU A O 10
ATOM 15724 N N . CYS A 1 13 ? 12.324 2.353 -9.218 1.00 0.00 13 CYS A N 10
ATOM 15725 C CA . CYS A 1 13 ? 12.062 1.041 -8.636 1.00 0.00 13 CYS A CA 10
ATOM 15726 C C . CYS A 1 13 ? 12.124 1.100 -7.113 1.00 0.00 13 CYS A C 10
ATOM 15727 O O . CYS A 1 13 ? 12.935 1.829 -6.542 1.00 0.00 13 CYS A O 10
ATOM 15735 N N . VAL A 1 14 ? 11.261 0.328 -6.461 1.00 0.00 14 VAL A N 10
ATOM 15736 C CA . VAL A 1 14 ? 11.217 0.292 -5.004 1.00 0.00 14 VAL A CA 10
ATOM 15737 C C . VAL A 1 14 ? 10.927 -1.117 -4.498 1.00 0.00 14 VAL A C 10
ATOM 15738 O O . VAL A 1 14 ? 10.249 -1.901 -5.162 1.00 0.00 14 VAL A O 10
ATOM 15751 N N . LYS A 1 15 ? 11.445 -1.433 -3.315 1.00 0.00 15 LYS A N 10
ATOM 15752 C CA . LYS A 1 15 ? 11.242 -2.747 -2.717 1.00 0.00 15 LYS A CA 10
ATOM 15753 C C . LYS A 1 15 ? 10.037 -2.737 -1.781 1.00 0.00 15 LYS A C 10
ATOM 15754 O O . LYS A 1 15 ? 10.058 -2.091 -0.733 1.00 0.00 15 LYS A O 10
ATOM 15773 N N . VAL A 1 16 ? 8.989 -3.459 -2.165 1.00 0.00 16 VAL A N 10
ATOM 15774 C CA . VAL A 1 16 ? 7.777 -3.536 -1.358 1.00 0.00 16 VAL A CA 10
ATOM 15775 C C . VAL A 1 16 ? 7.722 -4.841 -0.572 1.00 0.00 16 VAL A C 10
ATOM 15776 O O . VAL A 1 16 ? 7.959 -5.917 -1.120 1.00 0.00 16 VAL A O 10
ATOM 15789 N N . GLU A 1 17 ? 7.406 -4.738 0.715 1.00 0.00 17 GLU A N 10
ATOM 15790 C CA . GLU A 1 17 ? 7.320 -5.911 1.576 1.00 0.00 17 GLU A CA 10
ATOM 15791 C C . GLU A 1 17 ? 6.011 -5.915 2.361 1.00 0.00 17 GLU A C 10
ATOM 15792 O O . GLU A 1 17 ? 5.613 -4.899 2.931 1.00 0.00 17 GLU A O 10
ATOM 15804 N N . PHE A 1 18 ? 5.346 -7.065 2.385 1.00 0.00 18 PHE A N 10
ATOM 15805 C CA . PHE A 1 18 ? 4.081 -7.202 3.097 1.00 0.00 18 PHE A CA 10
ATOM 15806 C C . PHE A 1 18 ? 4.225 -8.152 4.283 1.00 0.00 18 PHE A C 10
ATOM 15807 O O . PHE A 1 18 ? 4.891 -9.182 4.190 1.00 0.00 18 PHE A O 10
ATOM 15824 N N . GLY A 1 19 ? 3.594 -7.797 5.398 1.00 0.00 19 GLY A N 10
ATOM 15825 C CA . GLY A 1 19 ? 3.664 -8.628 6.586 1.00 0.00 19 GLY A CA 10
ATOM 15826 C C . GLY A 1 19 ? 2.302 -8.872 7.204 1.00 0.00 19 GLY A C 10
ATOM 15827 O O . GLY A 1 19 ? 1.441 -7.993 7.195 1.00 0.00 19 GLY A O 10
ATOM 15831 N N . GLY A 1 20 ? 2.104 -10.072 7.742 1.00 0.00 20 GLY A N 10
ATOM 15832 C CA . GLY A 1 20 ? 0.834 -10.409 8.357 1.00 0.00 20 GLY A CA 10
ATOM 15833 C C . GLY A 1 20 ? -0.052 -11.235 7.445 1.00 0.00 20 GLY A C 10
ATOM 15834 O O . GLY A 1 20 ? -1.277 -11.138 7.504 1.00 0.00 20 GLY A O 10
ATOM 15838 N N . GLY A 1 21 ? 0.570 -12.050 6.598 1.00 0.00 21 GLY A N 10
ATOM 15839 C CA . GLY A 1 21 ? -0.185 -12.883 5.681 1.00 0.00 21 GLY A CA 10
ATOM 15840 C C . GLY A 1 21 ? -0.599 -12.137 4.428 1.00 0.00 21 GLY A C 10
ATOM 15841 O O . GLY A 1 21 ? -0.884 -12.749 3.399 1.00 0.00 21 GLY A O 10
ATOM 15845 N N . ALA A 1 22 ? -0.634 -10.811 4.514 1.00 0.00 22 ALA A N 10
ATOM 15846 C CA . ALA A 1 22 ? -1.016 -9.981 3.378 1.00 0.00 22 ALA A CA 10
ATOM 15847 C C . ALA A 1 22 ? -0.247 -10.380 2.124 1.00 0.00 22 ALA A C 10
ATOM 15848 O O . ALA A 1 22 ? -0.646 -10.047 1.008 1.00 0.00 22 ALA A O 10
ATOM 15855 N N . GLU A 1 23 ? 0.858 -11.094 2.314 1.00 0.00 23 GLU A N 10
ATOM 15856 C CA . GLU A 1 23 ? 1.684 -11.536 1.196 1.00 0.00 23 GLU A CA 10
ATOM 15857 C C . GLU A 1 23 ? 0.855 -12.327 0.188 1.00 0.00 23 GLU A C 10
ATOM 15858 O O . GLU A 1 23 ? 1.058 -12.216 -1.022 1.00 0.00 23 GLU A O 10
ATOM 15870 N N . LEU A 1 24 ? -0.078 -13.125 0.694 1.00 0.00 24 LEU A N 10
ATOM 15871 C CA . LEU A 1 24 ? -0.938 -13.935 -0.162 1.00 0.00 24 LEU A CA 10
ATOM 15872 C C . LEU A 1 24 ? -1.648 -13.069 -1.197 1.00 0.00 24 LEU A C 10
ATOM 15873 O O . LEU A 1 24 ? -1.815 -13.470 -2.349 1.00 0.00 24 LEU A O 10
ATOM 15889 N N . LEU A 1 25 ? -2.064 -11.879 -0.779 1.00 0.00 25 LEU A N 10
ATOM 15890 C CA . LEU A 1 25 ? -2.756 -10.953 -1.670 1.00 0.00 25 LEU A CA 10
ATOM 15891 C C . LEU A 1 25 ? -1.843 -10.509 -2.808 1.00 0.00 25 LEU A C 10
ATOM 15892 O O . LEU A 1 25 ? -2.293 -9.894 -3.775 1.00 0.00 25 LEU A O 10
ATOM 15908 N N . PHE A 1 26 ? -0.558 -10.827 -2.688 1.00 0.00 26 PHE A N 10
ATOM 15909 C CA . PHE A 1 26 ? 0.419 -10.462 -3.707 1.00 0.00 26 PHE A CA 10
ATOM 15910 C C . PHE A 1 26 ? 1.317 -11.647 -4.049 1.00 0.00 26 PHE A C 10
ATOM 15911 O O . PHE A 1 26 ? 2.420 -11.777 -3.518 1.00 0.00 26 PHE A O 10
ATOM 15928 N N . ASP A 1 27 ? 0.837 -12.509 -4.939 1.00 0.00 27 ASP A N 10
ATOM 15929 C CA . ASP A 1 27 ? 1.595 -13.684 -5.353 1.00 0.00 27 ASP A CA 10
ATOM 15930 C C . ASP A 1 27 ? 2.228 -14.373 -4.148 1.00 0.00 27 ASP A C 10
ATOM 15931 O O . ASP A 1 27 ? 3.255 -15.040 -4.271 1.00 0.00 27 ASP A O 10
ATOM 15940 N N . GLY A 1 28 ? 1.609 -14.208 -2.984 1.00 0.00 28 GLY A N 10
ATOM 15941 C CA . GLY A 1 28 ? 2.127 -14.819 -1.774 1.00 0.00 28 GLY A CA 10
ATOM 15942 C C . GLY A 1 28 ? 3.639 -14.755 -1.694 1.00 0.00 28 GLY A C 10
ATOM 15943 O O . GLY A 1 28 ? 4.317 -15.778 -1.790 1.00 0.00 28 GLY A O 10
ATOM 15947 N N . VAL A 1 29 ? 4.170 -13.549 -1.518 1.00 0.00 29 VAL A N 10
ATOM 15948 C CA . VAL A 1 29 ? 5.612 -13.355 -1.426 1.00 0.00 29 VAL A CA 10
ATOM 15949 C C . VAL A 1 29 ? 5.960 -12.310 -0.371 1.00 0.00 29 VAL A C 10
ATOM 15950 O O . VAL A 1 29 ? 5.190 -11.381 -0.125 1.00 0.00 29 VAL A O 10
ATOM 15963 N N . LYS A 1 30 ? 7.124 -12.468 0.249 1.00 0.00 30 LYS A N 10
ATOM 15964 C CA . LYS A 1 30 ? 7.576 -11.537 1.276 1.00 0.00 30 LYS A CA 10
ATOM 15965 C C . LYS A 1 30 ? 8.025 -10.218 0.657 1.00 0.00 30 LYS A C 10
ATOM 15966 O O . LYS A 1 30 ? 7.511 -9.153 0.999 1.00 0.00 30 LYS A O 10
ATOM 15985 N N . LYS A 1 31 ? 8.985 -10.295 -0.258 1.00 0.00 31 LYS A N 10
ATOM 15986 C CA . LYS A 1 31 ? 9.502 -9.108 -0.929 1.00 0.00 31 LYS A CA 10
ATOM 15987 C C . LYS A 1 31 ? 9.051 -9.066 -2.385 1.00 0.00 31 LYS A C 10
ATOM 15988 O O . LYS A 1 31 ? 9.044 -10.087 -3.073 1.00 0.00 31 LYS A O 10
ATOM 16007 N N . HIS A 1 32 ? 8.675 -7.879 -2.850 1.00 0.00 32 HIS A N 10
ATOM 16008 C CA . HIS A 1 32 ? 8.224 -7.704 -4.226 1.00 0.00 32 HIS A CA 10
ATOM 16009 C C . HIS A 1 32 ? 8.896 -6.494 -4.868 1.00 0.00 32 HIS A C 10
ATOM 16010 O O . HIS A 1 32 ? 8.747 -5.367 -4.396 1.00 0.00 32 HIS A O 10
ATOM 16025 N N . GLN A 1 33 ? 9.635 -6.736 -5.946 1.00 0.00 33 GLN A N 10
ATOM 16026 C CA . GLN A 1 33 ? 10.331 -5.666 -6.651 1.00 0.00 33 GLN A CA 10
ATOM 16027 C C . GLN A 1 33 ? 9.372 -4.894 -7.551 1.00 0.00 33 GLN A C 10
ATOM 16028 O O . GLN A 1 33 ? 8.768 -5.460 -8.462 1.00 0.00 33 GLN A O 10
ATOM 16042 N N . VAL A 1 34 ? 9.236 -3.598 -7.289 1.00 0.00 34 VAL A N 10
ATOM 16043 C CA . VAL A 1 34 ? 8.351 -2.748 -8.076 1.00 0.00 34 VAL A CA 10
ATOM 16044 C C . VAL A 1 34 ? 9.146 -1.761 -8.922 1.00 0.00 34 VAL A C 10
ATOM 16045 O O . VAL A 1 34 ? 10.142 -1.199 -8.467 1.00 0.00 34 VAL A O 10
ATOM 16058 N N . ALA A 1 35 ? 8.699 -1.553 -10.157 1.00 0.00 35 ALA A N 10
ATOM 16059 C CA . ALA A 1 35 ? 9.368 -0.632 -11.067 1.00 0.00 35 ALA A CA 10
ATOM 16060 C C . ALA A 1 35 ? 8.364 0.294 -11.745 1.00 0.00 35 ALA A C 10
ATOM 16061 O O . ALA A 1 35 ? 7.791 -0.046 -12.781 1.00 0.00 35 ALA A O 10
ATOM 16068 N N . LEU A 1 36 ? 8.155 1.466 -11.155 1.00 0.00 36 LEU A N 10
ATOM 16069 C CA . LEU A 1 36 ? 7.219 2.442 -11.703 1.00 0.00 36 LEU A CA 10
ATOM 16070 C C . LEU A 1 36 ? 7.761 3.053 -12.991 1.00 0.00 36 LEU A C 10
ATOM 16071 O O . LEU A 1 36 ? 8.967 3.227 -13.165 1.00 0.00 36 LEU A O 10
ATOM 16087 N N . PRO A 1 37 ? 6.850 3.389 -13.916 1.00 0.00 37 PRO A N 10
ATOM 16088 C CA . PRO A 1 37 ? 7.213 3.989 -15.204 1.00 0.00 37 PRO A CA 10
ATOM 16089 C C . PRO A 1 37 ? 7.730 5.415 -15.053 1.00 0.00 37 PRO A C 10
ATOM 16090 O O . PRO A 1 37 ? 8.040 5.861 -13.949 1.00 0.00 37 PRO A O 10
ATOM 16101 N N . GLY A 1 38 ? 7.821 6.128 -16.172 1.00 0.00 38 GLY A N 10
ATOM 16102 C CA . GLY A 1 38 ? 8.301 7.497 -16.142 1.00 0.00 38 GLY A CA 10
ATOM 16103 C C . GLY A 1 38 ? 7.299 8.476 -16.723 1.00 0.00 38 GLY A C 10
ATOM 16104 O O . GLY A 1 38 ? 6.728 8.231 -17.785 1.00 0.00 38 GLY A O 10
ATOM 16108 N N . GLN A 1 39 ? 7.085 9.585 -16.023 1.00 0.00 39 GLN A N 10
ATOM 16109 C CA . GLN A 1 39 ? 6.143 10.603 -16.475 1.00 0.00 39 GLN A CA 10
ATOM 16110 C C . GLN A 1 39 ? 6.502 11.970 -15.903 1.00 0.00 39 GLN A C 10
ATOM 16111 O O . GLN A 1 39 ? 7.445 12.098 -15.123 1.00 0.00 39 GLN A O 10
ATOM 16125 N N . GLU A 1 40 ? 5.745 12.989 -16.297 1.00 0.00 40 GLU A N 10
ATOM 16126 C CA . GLU A 1 40 ? 5.985 14.347 -15.823 1.00 0.00 40 GLU A CA 10
ATOM 16127 C C . GLU A 1 40 ? 5.725 14.454 -14.324 1.00 0.00 40 GLU A C 10
ATOM 16128 O O . GLU A 1 40 ? 6.404 15.200 -13.618 1.00 0.00 40 GLU A O 10
ATOM 16140 N N . GLU A 1 41 ? 4.738 13.704 -13.845 1.00 0.00 41 GLU A N 10
ATOM 16141 C CA . GLU A 1 41 ? 4.388 13.716 -12.429 1.00 0.00 41 GLU A CA 10
ATOM 16142 C C . GLU A 1 41 ? 5.047 12.551 -11.696 1.00 0.00 41 GLU A C 10
ATOM 16143 O O . GLU A 1 41 ? 4.972 11.397 -12.117 1.00 0.00 41 GLU A O 10
ATOM 16155 N N . PRO A 1 42 ? 5.709 12.860 -10.571 1.00 0.00 42 PRO A N 10
ATOM 16156 C CA . PRO A 1 42 ? 6.395 11.854 -9.754 1.00 0.00 42 PRO A CA 10
ATOM 16157 C C . PRO A 1 42 ? 5.420 10.924 -9.041 1.00 0.00 42 PRO A C 10
ATOM 16158 O O . PRO A 1 42 ? 4.320 11.331 -8.666 1.00 0.00 42 PRO A O 10
ATOM 16169 N N . TRP A 1 43 ? 5.830 9.674 -8.857 1.00 0.00 43 TRP A N 10
ATOM 16170 C CA . TRP A 1 43 ? 4.991 8.686 -8.188 1.00 0.00 43 TRP A CA 10
ATOM 16171 C C . TRP A 1 43 ? 4.869 8.994 -6.699 1.00 0.00 43 TRP A C 10
ATOM 16172 O O . TRP A 1 43 ? 5.874 9.147 -6.004 1.00 0.00 43 TRP A O 10
ATOM 16193 N N . ASP A 1 44 ? 3.635 9.082 -6.217 1.00 0.00 44 ASP A N 10
ATOM 16194 C CA . ASP A 1 44 ? 3.383 9.370 -4.810 1.00 0.00 44 ASP A CA 10
ATOM 16195 C C . ASP A 1 44 ? 2.528 8.277 -4.176 1.00 0.00 44 ASP A C 10
ATOM 16196 O O . ASP A 1 44 ? 1.805 7.561 -4.869 1.00 0.00 44 ASP A O 10
ATOM 16205 N N . ILE A 1 45 ? 2.616 8.155 -2.856 1.00 0.00 45 ILE A N 10
ATOM 16206 C CA . ILE A 1 45 ? 1.850 7.150 -2.129 1.00 0.00 45 ILE A CA 10
ATOM 16207 C C . ILE A 1 45 ? 0.471 6.954 -2.751 1.00 0.00 45 ILE A C 10
ATOM 16208 O O . ILE A 1 45 ? 0.166 5.889 -3.287 1.00 0.00 45 ILE A O 10
ATOM 16224 N N . ARG A 1 46 ? -0.358 7.990 -2.676 1.00 0.00 46 ARG A N 10
ATOM 16225 C CA . ARG A 1 46 ? -1.705 7.932 -3.231 1.00 0.00 46 ARG A CA 10
ATOM 16226 C C . ARG A 1 46 ? -1.727 7.112 -4.517 1.00 0.00 46 ARG A C 10
ATOM 16227 O O . ARG A 1 46 ? -2.629 6.303 -4.733 1.00 0.00 46 ARG A O 10
ATOM 16248 N N . ASN A 1 47 ? -0.730 7.328 -5.369 1.00 0.00 47 ASN A N 10
ATOM 16249 C CA . ASN A 1 47 ? -0.636 6.610 -6.634 1.00 0.00 47 ASN A CA 10
ATOM 16250 C C . ASN A 1 47 ? -0.115 5.192 -6.418 1.00 0.00 47 ASN A C 10
ATOM 16251 O O . ASN A 1 47 ? -0.750 4.217 -6.822 1.00 0.00 47 ASN A O 10
ATOM 16262 N N . LEU A 1 48 ? 1.044 5.085 -5.777 1.00 0.00 48 LEU A N 10
ATOM 16263 C CA . LEU A 1 48 ? 1.651 3.786 -5.505 1.00 0.00 48 LEU A CA 10
ATOM 16264 C C . LEU A 1 48 ? 0.584 2.740 -5.198 1.00 0.00 48 LEU A C 10
ATOM 16265 O O . LEU A 1 48 ? 0.651 1.609 -5.682 1.00 0.00 48 LEU A O 10
ATOM 16281 N N . LEU A 1 49 ? -0.400 3.125 -4.394 1.00 0.00 49 LEU A N 10
ATOM 16282 C CA . LEU A 1 49 ? -1.484 2.221 -4.024 1.00 0.00 49 LEU A CA 10
ATOM 16283 C C . LEU A 1 49 ? -2.099 1.574 -5.261 1.00 0.00 49 LEU A C 10
ATOM 16284 O O . LEU A 1 49 ? -2.088 0.351 -5.405 1.00 0.00 49 LEU A O 10
ATOM 16300 N N . VAL A 1 50 ? -2.634 2.402 -6.152 1.00 0.00 50 VAL A N 10
ATOM 16301 C CA . VAL A 1 50 ? -3.250 1.911 -7.379 1.00 0.00 50 VAL A CA 10
ATOM 16302 C C . VAL A 1 50 ? -2.441 0.768 -7.981 1.00 0.00 50 VAL A C 10
ATOM 16303 O O . VAL A 1 50 ? -2.850 -0.392 -7.926 1.00 0.00 50 VAL A O 10
ATOM 16316 N N . TRP A 1 51 ? -1.292 1.103 -8.556 1.00 0.00 51 TRP A N 10
ATOM 16317 C CA . TRP A 1 51 ? -0.424 0.104 -9.169 1.00 0.00 51 TRP A CA 10
ATOM 16318 C C . TRP A 1 51 ? -0.317 -1.137 -8.289 1.00 0.00 51 TRP A C 10
ATOM 16319 O O . TRP A 1 51 ? -0.650 -2.242 -8.717 1.00 0.00 51 TRP A O 10
ATOM 16340 N N . ILE A 1 52 ? 0.150 -0.947 -7.060 1.00 0.00 52 ILE A N 10
ATOM 16341 C CA . ILE A 1 52 ? 0.300 -2.052 -6.121 1.00 0.00 52 ILE A CA 10
ATOM 16342 C C . ILE A 1 52 ? -1.028 -2.767 -5.898 1.00 0.00 52 ILE A C 10
ATOM 16343 O O . ILE A 1 52 ? -1.061 -3.923 -5.474 1.00 0.00 52 ILE A O 10
ATOM 16359 N N . LYS A 1 53 ? -2.124 -2.074 -6.189 1.00 0.00 53 LYS A N 10
ATOM 16360 C CA . LYS A 1 53 ? -3.456 -2.643 -6.024 1.00 0.00 53 LYS A CA 10
ATOM 16361 C C . LYS A 1 53 ? -3.903 -3.359 -7.295 1.00 0.00 53 LYS A C 10
ATOM 16362 O O . LYS A 1 53 ? -4.762 -4.240 -7.254 1.00 0.00 53 LYS A O 10
ATOM 16381 N N . LYS A 1 54 ? -3.314 -2.976 -8.422 1.00 0.00 54 LYS A N 10
ATOM 16382 C CA . LYS A 1 54 ? -3.649 -3.583 -9.705 1.00 0.00 54 LYS A CA 10
ATOM 16383 C C . LYS A 1 54 ? -2.552 -4.541 -10.156 1.00 0.00 54 LYS A C 10
ATOM 16384 O O . LYS A 1 54 ? -2.775 -5.746 -10.269 1.00 0.00 54 LYS A O 10
ATOM 16403 N N . ASN A 1 55 ? -1.366 -3.998 -10.412 1.00 0.00 55 ASN A N 10
ATOM 16404 C CA . ASN A 1 55 ? -0.233 -4.806 -10.850 1.00 0.00 55 ASN A CA 10
ATOM 16405 C C . ASN A 1 55 ? 0.127 -5.852 -9.799 1.00 0.00 55 ASN A C 10
ATOM 16406 O O . ASN A 1 55 ? -0.172 -7.036 -9.957 1.00 0.00 55 ASN A O 10
ATOM 16417 N N . LEU A 1 56 ? 0.772 -5.406 -8.726 1.00 0.00 56 LEU A N 10
ATOM 16418 C CA . LEU A 1 56 ? 1.173 -6.303 -7.648 1.00 0.00 56 LEU A CA 10
ATOM 16419 C C . LEU A 1 56 ? -0.022 -7.091 -7.121 1.00 0.00 56 LEU A C 10
ATOM 16420 O O . LEU A 1 56 ? -0.079 -8.315 -7.252 1.00 0.00 56 LEU A O 10
ATOM 16436 N N . LEU A 1 57 ? -0.976 -6.383 -6.527 1.00 0.00 57 LEU A N 10
ATOM 16437 C CA . LEU A 1 57 ? -2.172 -7.016 -5.983 1.00 0.00 57 LEU A CA 10
ATOM 16438 C C . LEU A 1 57 ? -2.996 -7.666 -7.090 1.00 0.00 57 LEU A C 10
ATOM 16439 O O . LEU A 1 57 ? -3.252 -7.056 -8.128 1.00 0.00 57 LEU A O 10
ATOM 16455 N N . LYS A 1 58 ? -3.411 -8.907 -6.860 1.00 0.00 58 LYS A N 10
ATOM 16456 C CA . LYS A 1 58 ? -4.210 -9.640 -7.835 1.00 0.00 58 LYS A CA 10
ATOM 16457 C C . LYS A 1 58 ? -5.493 -10.168 -7.202 1.00 0.00 58 LYS A C 10
ATOM 16458 O O . LYS A 1 58 ? -6.318 -10.786 -7.873 1.00 0.00 58 LYS A O 10
ATOM 16477 N N . GLU A 1 59 ? -5.654 -9.918 -5.906 1.00 0.00 59 GLU A N 10
ATOM 16478 C CA . GLU A 1 59 ? -6.837 -10.368 -5.183 1.00 0.00 59 GLU A CA 10
ATOM 16479 C C . GLU A 1 59 ? -7.793 -9.206 -4.927 1.00 0.00 59 GLU A C 10
ATOM 16480 O O . GLU A 1 59 ? -7.532 -8.073 -5.330 1.00 0.00 59 GLU A O 10
ATOM 16492 N N . ARG A 1 60 ? -8.902 -9.497 -4.254 1.00 0.00 60 ARG A N 10
ATOM 16493 C CA . ARG A 1 60 ? -9.898 -8.478 -3.946 1.00 0.00 60 ARG A CA 10
ATOM 16494 C C . ARG A 1 60 ? -9.290 -7.362 -3.101 1.00 0.00 60 ARG A C 10
ATOM 16495 O O . ARG A 1 60 ? -8.771 -7.589 -2.008 1.00 0.00 60 ARG A O 10
ATOM 16516 N N . PRO A 1 61 ? -9.354 -6.126 -3.619 1.00 0.00 61 PRO A N 10
ATOM 16517 C CA . PRO A 1 61 ? -8.815 -4.950 -2.929 1.00 0.00 61 PRO A CA 10
ATOM 16518 C C . PRO A 1 61 ? -9.627 -4.580 -1.693 1.00 0.00 61 PRO A C 10
ATOM 16519 O O . PRO A 1 61 ? -9.076 -4.404 -0.607 1.00 0.00 61 PRO A O 10
ATOM 16530 N N . GLU A 1 62 ? -10.940 -4.465 -1.866 1.00 0.00 62 GLU A N 10
ATOM 16531 C CA . GLU A 1 62 ? -11.828 -4.115 -0.763 1.00 0.00 62 GLU A CA 10
ATOM 16532 C C . GLU A 1 62 ? -11.345 -4.741 0.543 1.00 0.00 62 GLU A C 10
ATOM 16533 O O . GLU A 1 62 ? -11.435 -4.129 1.608 1.00 0.00 62 GLU A O 10
ATOM 16545 N N . LEU A 1 63 ? -10.833 -5.963 0.452 1.00 0.00 63 LEU A N 10
ATOM 16546 C CA . LEU A 1 63 ? -10.336 -6.674 1.625 1.00 0.00 63 LEU A CA 10
ATOM 16547 C C . LEU A 1 63 ? -9.049 -6.038 2.142 1.00 0.00 63 LEU A C 10
ATOM 16548 O O . LEU A 1 63 ? -8.952 -5.672 3.314 1.00 0.00 63 LEU A O 10
ATOM 16564 N N . PHE A 1 64 ? -8.064 -5.908 1.260 1.00 0.00 64 PHE A N 10
ATOM 16565 C CA . PHE A 1 64 ? -6.783 -5.315 1.626 1.00 0.00 64 PHE A CA 10
ATOM 16566 C C . PHE A 1 64 ? -6.908 -3.802 1.780 1.00 0.00 64 PHE A C 10
ATOM 16567 O O . PHE A 1 64 ? -6.777 -3.267 2.881 1.00 0.00 64 PHE A O 10
ATOM 16584 N N . ILE A 1 65 ? -7.161 -3.120 0.668 1.00 0.00 65 ILE A N 10
ATOM 16585 C CA . ILE A 1 65 ? -7.304 -1.669 0.679 1.00 0.00 65 ILE A CA 10
ATOM 16586 C C . ILE A 1 65 ? -8.625 -1.242 0.046 1.00 0.00 65 ILE A C 10
ATOM 16587 O O . ILE A 1 65 ? -9.101 -1.868 -0.900 1.00 0.00 65 ILE A O 10
ATOM 16603 N N . GLN A 1 66 ? -9.209 -0.172 0.574 1.00 0.00 66 GLN A N 10
ATOM 16604 C CA . GLN A 1 66 ? -10.474 0.339 0.060 1.00 0.00 66 GLN A CA 10
ATOM 16605 C C . GLN A 1 66 ? -10.330 1.787 -0.398 1.00 0.00 66 GLN A C 10
ATOM 16606 O O . GLN A 1 66 ? -10.282 2.705 0.420 1.00 0.00 66 GLN A O 10
ATOM 16620 N N . GLY A 1 67 ? -10.261 1.984 -1.711 1.00 0.00 67 GLY A N 10
ATOM 16621 C CA . GLY A 1 67 ? -10.123 3.322 -2.255 1.00 0.00 67 GLY A CA 10
ATOM 16622 C C . GLY A 1 67 ? -8.693 3.648 -2.637 1.00 0.00 67 GLY A C 10
ATOM 16623 O O . GLY A 1 67 ? -7.881 2.748 -2.853 1.00 0.00 67 GLY A O 10
ATOM 16627 N N . ASP A 1 68 ? -8.384 4.937 -2.724 1.00 0.00 68 ASP A N 10
ATOM 16628 C CA . ASP A 1 68 ? -7.042 5.379 -3.084 1.00 0.00 68 ASP A CA 10
ATOM 16629 C C . ASP A 1 68 ? -6.097 5.273 -1.891 1.00 0.00 68 ASP A C 10
ATOM 16630 O O . ASP A 1 68 ? -4.884 5.142 -2.057 1.00 0.00 68 ASP A O 10
ATOM 16639 N N . SER A 1 69 ? -6.660 5.333 -0.689 1.00 0.00 69 SER A N 10
ATOM 16640 C CA . SER A 1 69 ? -5.867 5.249 0.532 1.00 0.00 69 SER A CA 10
ATOM 16641 C C . SER A 1 69 ? -5.906 3.837 1.109 1.00 0.00 69 SER A C 10
ATOM 16642 O O . SER A 1 69 ? -6.741 3.019 0.723 1.00 0.00 69 SER A O 10
ATOM 16650 N N . VAL A 1 70 ? -4.995 3.559 2.036 1.00 0.00 70 VAL A N 10
ATOM 16651 C CA . VAL A 1 70 ? -4.924 2.247 2.668 1.00 0.00 70 VAL A CA 10
ATOM 16652 C C . VAL A 1 70 ? -5.970 2.110 3.769 1.00 0.00 70 VAL A C 10
ATOM 16653 O O . VAL A 1 70 ? -6.140 3.008 4.593 1.00 0.00 70 VAL A O 10
ATOM 16666 N N . ARG A 1 71 ? -6.669 0.980 3.777 1.00 0.00 71 ARG A N 10
ATOM 16667 C CA . ARG A 1 71 ? -7.699 0.725 4.776 1.00 0.00 71 ARG A CA 10
ATOM 16668 C C . ARG A 1 71 ? -7.222 1.137 6.166 1.00 0.00 71 ARG A C 10
ATOM 16669 O O . ARG A 1 71 ? -6.029 1.318 6.411 1.00 0.00 71 ARG A O 10
ATOM 16690 N N . PRO A 1 72 ? -8.175 1.291 7.097 1.00 0.00 72 PRO A N 10
ATOM 16691 C CA . PRO A 1 72 ? -7.877 1.684 8.478 1.00 0.00 72 PRO A CA 10
ATOM 16692 C C . PRO A 1 72 ? -7.161 0.583 9.252 1.00 0.00 72 PRO A C 10
ATOM 16693 O O . PRO A 1 72 ? -6.896 0.721 10.445 1.00 0.00 72 PRO A O 10
ATOM 16704 N N . GLY A 1 73 ? -6.848 -0.511 8.563 1.00 0.00 73 GLY A N 10
ATOM 16705 C CA . GLY A 1 73 ? -6.165 -1.620 9.203 1.00 0.00 73 GLY A CA 10
ATOM 16706 C C . GLY A 1 73 ? -4.774 -1.845 8.643 1.00 0.00 73 GLY A C 10
ATOM 16707 O O . GLY A 1 73 ? -3.869 -2.266 9.364 1.00 0.00 73 GLY A O 10
ATOM 16711 N N . ILE A 1 74 ? -4.604 -1.565 7.356 1.00 0.00 74 ILE A N 10
ATOM 16712 C CA . ILE A 1 74 ? -3.314 -1.740 6.701 1.00 0.00 74 ILE A CA 10
ATOM 16713 C C . ILE A 1 74 ? -2.357 -0.607 7.059 1.00 0.00 74 ILE A C 10
ATOM 16714 O O . ILE A 1 74 ? -2.536 0.532 6.625 1.00 0.00 74 ILE A O 10
ATOM 16730 N N . LEU A 1 75 ? -1.341 -0.927 7.852 1.00 0.00 75 LEU A N 10
ATOM 16731 C CA . LEU A 1 75 ? -0.353 0.063 8.267 1.00 0.00 75 LEU A CA 10
ATOM 16732 C C . LEU A 1 75 ? 0.867 0.031 7.353 1.00 0.00 75 LEU A C 10
ATOM 16733 O O . LEU A 1 75 ? 1.520 -1.002 7.207 1.00 0.00 75 LEU A O 10
ATOM 16749 N N . VAL A 1 76 ? 1.172 1.172 6.742 1.00 0.00 76 VAL A N 10
ATOM 16750 C CA . VAL A 1 76 ? 2.317 1.276 5.845 1.00 0.00 76 VAL A CA 10
ATOM 16751 C C . VAL A 1 76 ? 3.507 1.922 6.545 1.00 0.00 76 VAL A C 10
ATOM 16752 O O . VAL A 1 76 ? 3.344 2.653 7.523 1.00 0.00 76 VAL A O 10
ATOM 16765 N N . LEU A 1 77 ? 4.704 1.648 6.039 1.00 0.00 77 LEU A N 10
ATOM 16766 C CA . LEU A 1 77 ? 5.924 2.204 6.615 1.00 0.00 77 LEU A CA 10
ATOM 16767 C C . LEU A 1 77 ? 6.967 2.465 5.534 1.00 0.00 77 LEU A C 10
ATOM 16768 O O . LEU A 1 77 ? 7.373 1.551 4.815 1.00 0.00 77 LEU A O 10
ATOM 16784 N N . ILE A 1 78 ? 7.399 3.717 5.426 1.00 0.00 78 ILE A N 10
ATOM 16785 C CA . ILE A 1 78 ? 8.398 4.097 4.435 1.00 0.00 78 ILE A CA 10
ATOM 16786 C C . ILE A 1 78 ? 9.794 4.133 5.047 1.00 0.00 78 ILE A C 10
ATOM 16787 O O . ILE A 1 78 ? 10.049 4.875 5.994 1.00 0.00 78 ILE A O 10
ATOM 16803 N N . ASN A 1 79 ? 10.696 3.325 4.497 1.00 0.00 79 ASN A N 10
ATOM 16804 C CA . ASN A 1 79 ? 12.067 3.265 4.988 1.00 0.00 79 ASN A CA 10
ATOM 16805 C C . ASN A 1 79 ? 12.096 3.101 6.504 1.00 0.00 79 ASN A C 10
ATOM 16806 O O . ASN A 1 79 ? 12.912 3.716 7.191 1.00 0.00 79 ASN A O 10
ATOM 16817 N N . ASP A 1 80 ? 11.200 2.267 7.020 1.00 0.00 80 ASP A N 10
ATOM 16818 C CA . ASP A 1 80 ? 11.122 2.019 8.455 1.00 0.00 80 ASP A CA 10
ATOM 16819 C C . ASP A 1 80 ? 10.702 3.281 9.202 1.00 0.00 80 ASP A C 10
ATOM 16820 O O . ASP A 1 80 ? 11.275 3.622 10.237 1.00 0.00 80 ASP A O 10
ATOM 16829 N N . ALA A 1 81 ? 9.698 3.971 8.671 1.00 0.00 81 ALA A N 10
ATOM 16830 C CA . ALA A 1 81 ? 9.201 5.194 9.287 1.00 0.00 81 ALA A CA 10
ATOM 16831 C C . ALA A 1 81 ? 7.728 5.415 8.958 1.00 0.00 81 ALA A C 10
ATOM 16832 O O . ALA A 1 81 ? 7.330 5.379 7.794 1.00 0.00 81 ALA A O 10
ATOM 16839 N N . ASP A 1 82 ? 6.924 5.644 9.991 1.00 0.00 82 ASP A N 10
ATOM 16840 C CA . ASP A 1 82 ? 5.495 5.871 9.811 1.00 0.00 82 ASP A CA 10
ATOM 16841 C C . ASP A 1 82 ? 5.241 6.885 8.700 1.00 0.00 82 ASP A C 10
ATOM 16842 O O . ASP A 1 82 ? 5.751 8.004 8.740 1.00 0.00 82 ASP A O 10
ATOM 16851 N N . TRP A 1 83 ? 4.451 6.485 7.710 1.00 0.00 83 TRP A N 10
ATOM 16852 C CA . TRP A 1 83 ? 4.131 7.358 6.587 1.00 0.00 83 TRP A CA 10
ATOM 16853 C C . TRP A 1 83 ? 3.284 8.542 7.042 1.00 0.00 83 TRP A C 10
ATOM 16854 O O . TRP A 1 83 ? 3.170 9.542 6.335 1.00 0.00 83 TRP A O 10
ATOM 16875 N N . GLU A 1 84 ? 2.693 8.420 8.227 1.00 0.00 84 GLU A N 10
ATOM 16876 C CA . GLU A 1 84 ? 1.856 9.481 8.775 1.00 0.00 84 GLU A CA 10
ATOM 16877 C C . GLU A 1 84 ? 2.706 10.660 9.239 1.00 0.00 84 GLU A C 10
ATOM 16878 O O . GLU A 1 84 ? 2.231 11.794 9.310 1.00 0.00 84 GLU A O 10
ATOM 16890 N N . LEU A 1 85 ? 3.967 10.384 9.556 1.00 0.00 85 LEU A N 10
ATOM 16891 C CA . LEU A 1 85 ? 4.885 11.420 10.015 1.00 0.00 85 LEU A CA 10
ATOM 16892 C C . LEU A 1 85 ? 5.487 12.176 8.834 1.00 0.00 85 LEU A C 10
ATOM 16893 O O . LEU A 1 85 ? 5.767 13.372 8.926 1.00 0.00 85 LEU A O 10
ATOM 16909 N N . LEU A 1 86 ? 5.684 11.471 7.726 1.00 0.00 86 LEU A N 10
ATOM 16910 C CA . LEU A 1 86 ? 6.251 12.075 6.525 1.00 0.00 86 LEU A CA 10
ATOM 16911 C C . LEU A 1 86 ? 5.154 12.655 5.637 1.00 0.00 86 LEU A C 10
ATOM 16912 O O . LEU A 1 86 ? 5.065 13.868 5.456 1.00 0.00 86 LEU A O 10
ATOM 16928 N N . GLY A 1 87 ? 4.320 11.778 5.086 1.00 0.00 87 GLY A N 10
ATOM 16929 C CA . GLY A 1 87 ? 3.239 12.222 4.226 1.00 0.00 87 GLY A CA 10
ATOM 16930 C C . GLY A 1 87 ? 2.377 11.074 3.740 1.00 0.00 87 GLY A C 10
ATOM 16931 O O . GLY A 1 87 ? 2.646 10.487 2.692 1.00 0.00 87 GLY A O 10
ATOM 16935 N N . GLU A 1 88 ? 1.338 10.752 4.504 1.00 0.00 88 GLU A N 10
ATOM 16936 C CA . GLU A 1 88 ? 0.435 9.665 4.146 1.00 0.00 88 GLU A CA 10
ATOM 16937 C C . GLU A 1 88 ? 0.260 9.578 2.632 1.00 0.00 88 GLU A C 10
ATOM 16938 O O . GLU A 1 88 ? 0.812 8.689 1.982 1.00 0.00 88 GLU A O 10
ATOM 16950 N N . LEU A 1 89 ? -0.510 10.507 2.077 1.00 0.00 89 LEU A N 10
ATOM 16951 C CA . LEU A 1 89 ? -0.758 10.537 0.640 1.00 0.00 89 LEU A CA 10
ATOM 16952 C C . LEU A 1 89 ? -0.060 11.728 -0.008 1.00 0.00 89 LEU A C 10
ATOM 16953 O O . LEU A 1 89 ? -0.395 12.124 -1.125 1.00 0.00 89 LEU A O 10
ATOM 16969 N N . ASP A 1 90 ? 0.911 12.295 0.699 1.00 0.00 90 ASP A N 10
ATOM 16970 C CA . ASP A 1 90 ? 1.659 13.439 0.191 1.00 0.00 90 ASP A CA 10
ATOM 16971 C C . ASP A 1 90 ? 3.095 13.044 -0.144 1.00 0.00 90 ASP A C 10
ATOM 16972 O O . ASP A 1 90 ? 3.738 13.666 -0.990 1.00 0.00 90 ASP A O 10
ATOM 16981 N N . TYR A 1 91 ? 3.590 12.009 0.525 1.00 0.00 91 TYR A N 10
ATOM 16982 C CA . TYR A 1 91 ? 4.950 11.534 0.301 1.00 0.00 91 TYR A CA 10
ATOM 16983 C C . TYR A 1 91 ? 5.142 11.097 -1.148 1.00 0.00 91 TYR A C 10
ATOM 16984 O O . TYR A 1 91 ? 4.429 10.226 -1.644 1.00 0.00 91 TYR A O 10
ATOM 17002 N N . GLN A 1 92 ? 6.112 11.710 -1.820 1.00 0.00 92 GLN A N 10
ATOM 17003 C CA . GLN A 1 92 ? 6.399 11.385 -3.212 1.00 0.00 92 GLN A CA 10
ATOM 17004 C C . GLN A 1 92 ? 7.654 10.524 -3.322 1.00 0.00 92 GLN A C 10
ATOM 17005 O O . GLN A 1 92 ? 8.773 11.021 -3.193 1.00 0.00 92 GLN A O 10
ATOM 17019 N N . LEU A 1 93 ? 7.459 9.232 -3.562 1.00 0.00 93 LEU A N 10
ATOM 17020 C CA . LEU A 1 93 ? 8.576 8.301 -3.690 1.00 0.00 93 LEU A CA 10
ATOM 17021 C C . LEU A 1 93 ? 9.500 8.713 -4.831 1.00 0.00 93 LEU A C 10
ATOM 17022 O O . LEU A 1 93 ? 9.040 9.100 -5.905 1.00 0.00 93 LEU A O 10
ATOM 17038 N N . GLN A 1 94 ? 10.804 8.624 -4.591 1.00 0.00 94 GLN A N 10
ATOM 17039 C CA . GLN A 1 94 ? 11.793 8.986 -5.600 1.00 0.00 94 GLN A CA 10
ATOM 17040 C C . GLN A 1 94 ? 12.363 7.743 -6.273 1.00 0.00 94 GLN A C 10
ATOM 17041 O O . GLN A 1 94 ? 12.051 7.452 -7.428 1.00 0.00 94 GLN A O 10
ATOM 17055 N N . ASP A 1 95 ? 13.200 7.013 -5.545 1.00 0.00 95 ASP A N 10
ATOM 17056 C CA . ASP A 1 95 ? 13.814 5.800 -6.072 1.00 0.00 95 ASP A CA 10
ATOM 17057 C C . ASP A 1 95 ? 14.541 5.035 -4.970 1.00 0.00 95 ASP A C 10
ATOM 17058 O O . ASP A 1 95 ? 14.671 5.522 -3.847 1.00 0.00 95 ASP A O 10
ATOM 17067 N N . GLN A 1 96 ? 15.011 3.836 -5.299 1.00 0.00 96 GLN A N 10
ATOM 17068 C CA . GLN A 1 96 ? 15.722 3.005 -4.335 1.00 0.00 96 GLN A CA 10
ATOM 17069 C C . GLN A 1 96 ? 15.080 3.099 -2.955 1.00 0.00 96 GLN A C 10
ATOM 17070 O O . GLN A 1 96 ? 15.746 2.915 -1.936 1.00 0.00 96 GLN A O 10
ATOM 17084 N N . ASP A 1 97 ? 13.784 3.387 -2.930 1.00 0.00 97 ASP A N 10
ATOM 17085 C CA . ASP A 1 97 ? 13.051 3.506 -1.675 1.00 0.00 97 ASP A CA 10
ATOM 17086 C C . ASP A 1 97 ? 12.437 2.167 -1.276 1.00 0.00 97 ASP A C 10
ATOM 17087 O O . ASP A 1 97 ? 12.317 1.259 -2.098 1.00 0.00 97 ASP A O 10
ATOM 17096 N N . SER A 1 98 ? 12.052 2.053 -0.009 1.00 0.00 98 SER A N 10
ATOM 17097 C CA . SER A 1 98 ? 11.455 0.824 0.501 1.00 0.00 98 SER A CA 10
ATOM 17098 C C . SER A 1 98 ? 10.122 1.110 1.185 1.00 0.00 98 SER A C 10
ATOM 17099 O O . SER A 1 98 ? 10.035 1.966 2.066 1.00 0.00 98 SER A O 10
ATOM 17107 N N . ILE A 1 99 ? 9.085 0.389 0.772 1.00 0.00 99 ILE A N 10
ATOM 17108 C CA . ILE A 1 99 ? 7.757 0.564 1.346 1.00 0.00 99 ILE A CA 10
ATOM 17109 C C . ILE A 1 99 ? 7.235 -0.743 1.934 1.00 0.00 99 ILE A C 10
ATOM 17110 O O . ILE A 1 99 ? 7.222 -1.776 1.264 1.00 0.00 99 ILE A O 10
ATOM 17126 N N . LEU A 1 100 ? 6.803 -0.690 3.189 1.00 0.00 100 LEU A N 10
ATOM 17127 C CA . LEU A 1 100 ? 6.278 -1.869 3.868 1.00 0.00 100 LEU A CA 10
ATOM 17128 C C . LEU A 1 100 ? 4.774 -1.745 4.090 1.00 0.00 100 LEU A C 10
ATOM 17129 O O . LEU A 1 100 ? 4.264 -0.659 4.368 1.00 0.00 100 LEU A O 10
ATOM 17145 N N . PHE A 1 101 ? 4.068 -2.864 3.967 1.00 0.00 101 PHE A N 10
ATOM 17146 C CA . PHE A 1 101 ? 2.622 -2.881 4.156 1.00 0.00 101 PHE A CA 10
ATOM 17147 C C . PHE A 1 101 ? 2.206 -4.028 5.071 1.00 0.00 101 PHE A C 10
ATOM 17148 O O . PHE A 1 101 ? 2.303 -5.198 4.700 1.00 0.00 101 PHE A O 10
ATOM 17165 N N . ILE A 1 102 ? 1.745 -3.684 6.269 1.00 0.00 102 ILE A N 10
ATOM 17166 C CA . ILE A 1 102 ? 1.314 -4.684 7.237 1.00 0.00 102 ILE A CA 10
ATOM 17167 C C . ILE A 1 102 ? -0.199 -4.647 7.430 1.00 0.00 102 ILE A C 10
ATOM 17168 O O . ILE A 1 102 ? -0.822 -3.591 7.328 1.00 0.00 102 ILE A O 10
ATOM 17184 N N . SER A 1 103 ? -0.782 -5.808 7.711 1.00 0.00 103 SER A N 10
ATOM 17185 C CA . SER A 1 103 ? -2.223 -5.909 7.916 1.00 0.00 103 SER A CA 10
ATOM 17186 C C . SER A 1 103 ? -2.537 -6.397 9.327 1.00 0.00 103 SER A C 10
ATOM 17187 O O . SER A 1 103 ? -2.270 -7.548 9.674 1.00 0.00 103 SER A O 10
ATOM 17195 N N . THR A 1 104 ? -3.107 -5.511 10.139 1.00 0.00 104 THR A N 10
ATOM 17196 C CA . THR A 1 104 ? -3.458 -5.848 11.513 1.00 0.00 104 THR A CA 10
ATOM 17197 C C . THR A 1 104 ? -4.964 -5.766 11.732 1.00 0.00 104 THR A C 10
ATOM 17198 O O . THR A 1 104 ? -5.426 -5.247 12.749 1.00 0.00 104 THR A O 10
ATOM 17209 N N . LEU A 1 105 ? -5.725 -6.282 10.773 1.00 0.00 105 LEU A N 10
ATOM 17210 C CA . LEU A 1 105 ? -7.181 -6.267 10.862 1.00 0.00 105 LEU A CA 10
ATOM 17211 C C . LEU A 1 105 ? -7.759 -7.646 10.557 1.00 0.00 105 LEU A C 10
ATOM 17212 O O . LEU A 1 105 ? -7.766 -8.087 9.408 1.00 0.00 105 LEU A O 10
ATOM 17228 N N . HIS A 1 106 ? -8.245 -8.321 11.595 1.00 0.00 106 HIS A N 10
ATOM 17229 C CA . HIS A 1 106 ? -8.828 -9.648 11.437 1.00 0.00 106 HIS A CA 10
ATOM 17230 C C . HIS A 1 106 ? -10.258 -9.680 11.967 1.00 0.00 106 HIS A C 10
ATOM 17231 O O . HIS A 1 106 ? -10.488 -9.568 13.171 1.00 0.00 106 HIS A O 10
ATOM 17246 N N . GLY A 1 107 ? -11.218 -9.832 11.060 1.00 0.00 107 GLY A N 10
ATOM 17247 C CA . GLY A 1 107 ? -12.613 -9.875 11.455 1.00 0.00 107 GLY A CA 10
ATOM 17248 C C . GLY A 1 107 ? -13.452 -10.735 10.531 1.00 0.00 107 GLY A C 10
ATOM 17249 O O . GLY A 1 107 ? -14.019 -10.242 9.557 1.00 0.00 107 GLY A O 10
ATOM 17253 N N . GLY A 1 108 ? -13.530 -12.027 10.836 1.00 0.00 108 GLY A N 10
ATOM 17254 C CA . GLY A 1 108 ? -14.306 -12.938 10.015 1.00 0.00 108 GLY A CA 10
ATOM 17255 C C . GLY A 1 108 ? -14.377 -14.333 10.604 1.00 0.00 108 GLY A C 10
ATOM 17256 O O . GLY A 1 108 ? -14.338 -15.324 9.876 1.00 0.00 108 GLY A O 10
ATOM 17260 N N . SER A 1 109 ? -14.480 -14.410 11.927 1.00 0.00 109 SER A N 10
ATOM 17261 C CA . SER A 1 109 ? -14.551 -15.694 12.615 1.00 0.00 109 SER A CA 10
ATOM 17262 C C . SER A 1 109 ? -15.780 -15.760 13.516 1.00 0.00 109 SER A C 10
ATOM 17263 O O . SER A 1 109 ? -16.477 -14.765 13.709 1.00 0.00 109 SER A O 10
ATOM 17271 N N . GLY A 1 110 ? -16.040 -16.942 14.066 1.00 0.00 110 GLY A N 10
ATOM 17272 C CA . GLY A 1 110 ? -17.185 -17.119 14.940 1.00 0.00 110 GLY A CA 10
ATOM 17273 C C . GLY A 1 110 ? -17.340 -18.551 15.411 1.00 0.00 110 GLY A C 10
ATOM 17274 O O . GLY A 1 110 ? -16.645 -19.457 14.951 1.00 0.00 110 GLY A O 10
ATOM 17278 N N . PRO A 1 111 ? -18.270 -18.771 16.352 1.00 0.00 111 PRO A N 10
ATOM 17279 C CA . PRO A 1 111 ? -18.535 -20.102 16.907 1.00 0.00 111 PRO A CA 10
ATOM 17280 C C . PRO A 1 111 ? -19.198 -21.030 15.896 1.00 0.00 111 PRO A C 10
ATOM 17281 O O . PRO A 1 111 ? -19.352 -22.226 16.144 1.00 0.00 111 PRO A O 10
ATOM 17292 N N . SER A 1 112 ? -19.589 -20.473 14.755 1.00 0.00 112 SER A N 10
ATOM 17293 C CA . SER A 1 112 ? -20.239 -21.251 13.706 1.00 0.00 112 SER A CA 10
ATOM 17294 C C . SER A 1 112 ? -19.645 -20.925 12.340 1.00 0.00 112 SER A C 10
ATOM 17295 O O . SER A 1 112 ? -19.015 -19.883 12.157 1.00 0.00 112 SER A O 10
ATOM 17303 N N . SER A 1 113 ? -19.850 -21.824 11.382 1.00 0.00 113 SER A N 10
ATOM 17304 C CA . SER A 1 113 ? -19.331 -21.635 10.033 1.00 0.00 113 SER A CA 10
ATOM 17305 C C . SER A 1 113 ? -20.423 -21.872 8.993 1.00 0.00 113 SER A C 10
ATOM 17306 O O . SER A 1 113 ? -20.932 -22.983 8.854 1.00 0.00 113 SER A O 10
ATOM 17314 N N . GLY A 1 114 ? -20.778 -20.817 8.266 1.00 0.00 114 GLY A N 10
ATOM 17315 C CA . GLY A 1 114 ? -21.807 -20.930 7.248 1.00 0.00 114 GLY A CA 10
ATOM 17316 C C . GLY A 1 114 ? -21.230 -21.119 5.859 1.00 0.00 114 GLY A C 10
ATOM 17317 O O . GLY A 1 114 ? -20.497 -20.265 5.363 1.00 0.00 114 GLY A O 10
ATOM 17321 N N . GLY A 1 1 ? 11.448 17.900 -12.971 1.00 0.00 1 GLY A N 11
ATOM 17322 C CA . GLY A 1 1 ? 10.336 17.876 -13.903 1.00 0.00 1 GLY A CA 11
ATOM 17323 C C . GLY A 1 1 ? 10.788 17.961 -15.347 1.00 0.00 1 GLY A C 11
ATOM 17324 O O . GLY A 1 1 ? 11.651 17.197 -15.780 1.00 0.00 1 GLY A O 11
ATOM 17328 N N . SER A 1 2 ? 10.203 18.891 -16.095 1.00 0.00 2 SER A N 11
ATOM 17329 C CA . SER A 1 2 ? 10.547 19.068 -17.501 1.00 0.00 2 SER A CA 11
ATOM 17330 C C . SER A 1 2 ? 11.507 20.240 -17.682 1.00 0.00 2 SER A C 11
ATOM 17331 O O . SER A 1 2 ? 11.085 21.381 -17.868 1.00 0.00 2 SER A O 11
ATOM 17339 N N . SER A 1 3 ? 12.803 19.948 -17.625 1.00 0.00 3 SER A N 11
ATOM 17340 C CA . SER A 1 3 ? 13.825 20.977 -17.778 1.00 0.00 3 SER A CA 11
ATOM 17341 C C . SER A 1 3 ? 14.306 21.054 -19.224 1.00 0.00 3 SER A C 11
ATOM 17342 O O . SER A 1 3 ? 15.346 20.498 -19.575 1.00 0.00 3 SER A O 11
ATOM 17350 N N . GLY A 1 4 ? 13.539 21.749 -20.060 1.00 0.00 4 GLY A N 11
ATOM 17351 C CA . GLY A 1 4 ? 13.902 21.887 -21.458 1.00 0.00 4 GLY A CA 11
ATOM 17352 C C . GLY A 1 4 ? 14.333 20.572 -22.078 1.00 0.00 4 GLY A C 11
ATOM 17353 O O . GLY A 1 4 ? 13.506 19.697 -22.331 1.00 0.00 4 GLY A O 11
ATOM 17357 N N . SER A 1 5 ? 15.632 20.434 -22.324 1.00 0.00 5 SER A N 11
ATOM 17358 C CA . SER A 1 5 ? 16.171 19.218 -22.923 1.00 0.00 5 SER A CA 11
ATOM 17359 C C . SER A 1 5 ? 15.457 17.983 -22.383 1.00 0.00 5 SER A C 11
ATOM 17360 O O . SER A 1 5 ? 15.107 17.075 -23.137 1.00 0.00 5 SER A O 11
ATOM 17368 N N . SER A 1 6 ? 15.244 17.957 -21.071 1.00 0.00 6 SER A N 11
ATOM 17369 C CA . SER A 1 6 ? 14.575 16.832 -20.427 1.00 0.00 6 SER A CA 11
ATOM 17370 C C . SER A 1 6 ? 13.328 16.424 -21.206 1.00 0.00 6 SER A C 11
ATOM 17371 O O . SER A 1 6 ? 12.390 17.206 -21.352 1.00 0.00 6 SER A O 11
ATOM 17379 N N . GLY A 1 7 ? 13.327 15.191 -21.705 1.00 0.00 7 GLY A N 11
ATOM 17380 C CA . GLY A 1 7 ? 12.191 14.699 -22.463 1.00 0.00 7 GLY A CA 11
ATOM 17381 C C . GLY A 1 7 ? 11.152 14.033 -21.583 1.00 0.00 7 GLY A C 11
ATOM 17382 O O . GLY A 1 7 ? 10.055 14.560 -21.399 1.00 0.00 7 GLY A O 11
ATOM 17386 N N . MET A 1 8 ? 11.497 12.870 -21.040 1.00 0.00 8 MET A N 11
ATOM 17387 C CA . MET A 1 8 ? 10.584 12.130 -20.175 1.00 0.00 8 MET A CA 11
ATOM 17388 C C . MET A 1 8 ? 11.302 11.637 -18.923 1.00 0.00 8 MET A C 11
ATOM 17389 O O . MET A 1 8 ? 12.505 11.839 -18.766 1.00 0.00 8 MET A O 11
ATOM 17403 N N . ALA A 1 9 ? 10.555 10.988 -18.035 1.00 0.00 9 ALA A N 11
ATOM 17404 C CA . ALA A 1 9 ? 11.121 10.465 -16.798 1.00 0.00 9 ALA A CA 11
ATOM 17405 C C . ALA A 1 9 ? 11.409 8.972 -16.915 1.00 0.00 9 ALA A C 11
ATOM 17406 O O . ALA A 1 9 ? 10.935 8.309 -17.838 1.00 0.00 9 ALA A O 11
ATOM 17413 N N . ALA A 1 10 ? 12.188 8.449 -15.975 1.00 0.00 10 ALA A N 11
ATOM 17414 C CA . ALA A 1 10 ? 12.538 7.034 -15.972 1.00 0.00 10 ALA A CA 11
ATOM 17415 C C . ALA A 1 10 ? 11.724 6.269 -14.934 1.00 0.00 10 ALA A C 11
ATOM 17416 O O . ALA A 1 10 ? 11.252 6.829 -13.944 1.00 0.00 10 ALA A O 11
ATOM 17423 N N . PRO A 1 11 ? 11.552 4.959 -15.164 1.00 0.00 11 PRO A N 11
ATOM 17424 C CA . PRO A 1 11 ? 10.794 4.089 -14.259 1.00 0.00 11 PRO A CA 11
ATOM 17425 C C . PRO A 1 11 ? 11.514 3.863 -12.934 1.00 0.00 11 PRO A C 11
ATOM 17426 O O . PRO A 1 11 ? 12.692 3.502 -12.909 1.00 0.00 11 PRO A O 11
ATOM 17437 N N . LEU A 1 12 ? 10.800 4.076 -11.835 1.00 0.00 12 LEU A N 11
ATOM 17438 C CA . LEU A 1 12 ? 11.371 3.895 -10.504 1.00 0.00 12 LEU A CA 11
ATOM 17439 C C . LEU A 1 12 ? 11.166 2.465 -10.015 1.00 0.00 12 LEU A C 11
ATOM 17440 O O . LEU A 1 12 ? 10.156 1.831 -10.323 1.00 0.00 12 LEU A O 11
ATOM 17456 N N . CYS A 1 13 ? 12.129 1.964 -9.249 1.00 0.00 13 CYS A N 11
ATOM 17457 C CA . CYS A 1 13 ? 12.054 0.609 -8.714 1.00 0.00 13 CYS A CA 11
ATOM 17458 C C . CYS A 1 13 ? 12.034 0.626 -7.189 1.00 0.00 13 CYS A C 11
ATOM 17459 O O . CYS A 1 13 ? 13.023 0.982 -6.549 1.00 0.00 13 CYS A O 11
ATOM 17467 N N . VAL A 1 14 ? 10.900 0.241 -6.613 1.00 0.00 14 VAL A N 11
ATOM 17468 C CA . VAL A 1 14 ? 10.750 0.212 -5.163 1.00 0.00 14 VAL A CA 11
ATOM 17469 C C . VAL A 1 14 ? 10.466 -1.201 -4.667 1.00 0.00 14 VAL A C 11
ATOM 17470 O O . VAL A 1 14 ? 9.721 -1.954 -5.296 1.00 0.00 14 VAL A O 11
ATOM 17483 N N . LYS A 1 15 ? 11.063 -1.557 -3.535 1.00 0.00 15 LYS A N 11
ATOM 17484 C CA . LYS A 1 15 ? 10.874 -2.880 -2.952 1.00 0.00 15 LYS A CA 11
ATOM 17485 C C . LYS A 1 15 ? 9.747 -2.865 -1.924 1.00 0.00 15 LYS A C 11
ATOM 17486 O O . LYS A 1 15 ? 9.846 -2.205 -0.890 1.00 0.00 15 LYS A O 11
ATOM 17505 N N . VAL A 1 16 ? 8.677 -3.598 -2.216 1.00 0.00 16 VAL A N 11
ATOM 17506 C CA . VAL A 1 16 ? 7.532 -3.671 -1.315 1.00 0.00 16 VAL A CA 11
ATOM 17507 C C . VAL A 1 16 ? 7.506 -4.999 -0.567 1.00 0.00 16 VAL A C 11
ATOM 17508 O O . VAL A 1 16 ? 7.480 -6.066 -1.179 1.00 0.00 16 VAL A O 11
ATOM 17521 N N . GLU A 1 17 ? 7.512 -4.924 0.760 1.00 0.00 17 GLU A N 11
ATOM 17522 C CA . GLU A 1 17 ? 7.489 -6.122 1.592 1.00 0.00 17 GLU A CA 11
ATOM 17523 C C . GLU A 1 17 ? 6.286 -6.110 2.530 1.00 0.00 17 GLU A C 11
ATOM 17524 O O . GLU A 1 17 ? 6.047 -5.132 3.239 1.00 0.00 17 GLU A O 11
ATOM 17536 N N . PHE A 1 18 ? 5.529 -7.202 2.527 1.00 0.00 18 PHE A N 11
ATOM 17537 C CA . PHE A 1 18 ? 4.349 -7.318 3.376 1.00 0.00 18 PHE A CA 11
ATOM 17538 C C . PHE A 1 18 ? 4.580 -8.332 4.493 1.00 0.00 18 PHE A C 11
ATOM 17539 O O . PHE A 1 18 ? 5.168 -9.390 4.274 1.00 0.00 18 PHE A O 11
ATOM 17556 N N . GLY A 1 19 ? 4.111 -7.999 5.692 1.00 0.00 19 GLY A N 11
ATOM 17557 C CA . GLY A 1 19 ? 4.276 -8.890 6.826 1.00 0.00 19 GLY A CA 11
ATOM 17558 C C . GLY A 1 19 ? 2.954 -9.413 7.349 1.00 0.00 19 GLY A C 11
ATOM 17559 O O . GLY A 1 19 ? 1.946 -8.708 7.326 1.00 0.00 19 GLY A O 11
ATOM 17563 N N . GLY A 1 20 ? 2.956 -10.656 7.822 1.00 0.00 20 GLY A N 11
ATOM 17564 C CA . GLY A 1 20 ? 1.741 -11.253 8.345 1.00 0.00 20 GLY A CA 11
ATOM 17565 C C . GLY A 1 20 ? 1.107 -12.226 7.371 1.00 0.00 20 GLY A C 11
ATOM 17566 O O . GLY A 1 20 ? 1.592 -13.343 7.194 1.00 0.00 20 GLY A O 11
ATOM 17570 N N . GLY A 1 21 ? 0.017 -11.802 6.737 1.00 0.00 21 GLY A N 11
ATOM 17571 C CA . GLY A 1 21 ? -0.667 -12.657 5.785 1.00 0.00 21 GLY A CA 11
ATOM 17572 C C . GLY A 1 21 ? -0.988 -11.941 4.488 1.00 0.00 21 GLY A C 11
ATOM 17573 O O . GLY A 1 21 ? -1.439 -12.559 3.525 1.00 0.00 21 GLY A O 11
ATOM 17577 N N . ALA A 1 22 ? -0.755 -10.633 4.464 1.00 0.00 22 ALA A N 11
ATOM 17578 C CA . ALA A 1 22 ? -1.022 -9.832 3.276 1.00 0.00 22 ALA A CA 11
ATOM 17579 C C . ALA A 1 22 ? -0.266 -10.374 2.067 1.00 0.00 22 ALA A C 11
ATOM 17580 O O . ALA A 1 22 ? -0.713 -10.231 0.930 1.00 0.00 22 ALA A O 11
ATOM 17587 N N . GLU A 1 23 ? 0.881 -10.995 2.322 1.00 0.00 23 GLU A N 11
ATOM 17588 C CA . GLU A 1 23 ? 1.699 -11.557 1.254 1.00 0.00 23 GLU A CA 11
ATOM 17589 C C . GLU A 1 23 ? 0.865 -12.459 0.348 1.00 0.00 23 GLU A C 11
ATOM 17590 O O . GLU A 1 23 ? 1.082 -12.513 -0.863 1.00 0.00 23 GLU A O 11
ATOM 17602 N N . LEU A 1 24 ? -0.088 -13.167 0.944 1.00 0.00 24 LEU A N 11
ATOM 17603 C CA . LEU A 1 24 ? -0.955 -14.068 0.192 1.00 0.00 24 LEU A CA 11
ATOM 17604 C C . LEU A 1 24 ? -1.731 -13.309 -0.880 1.00 0.00 24 LEU A C 11
ATOM 17605 O O . LEU A 1 24 ? -2.082 -13.868 -1.920 1.00 0.00 24 LEU A O 11
ATOM 17621 N N . LEU A 1 25 ? -1.993 -12.033 -0.621 1.00 0.00 25 LEU A N 11
ATOM 17622 C CA . LEU A 1 25 ? -2.726 -11.196 -1.565 1.00 0.00 25 LEU A CA 11
ATOM 17623 C C . LEU A 1 25 ? -1.863 -10.859 -2.777 1.00 0.00 25 LEU A C 11
ATOM 17624 O O . LEU A 1 25 ? -2.359 -10.348 -3.782 1.00 0.00 25 LEU A O 11
ATOM 17640 N N . PHE A 1 26 ? -0.571 -11.150 -2.676 1.00 0.00 26 PHE A N 11
ATOM 17641 C CA . PHE A 1 26 ? 0.361 -10.880 -3.765 1.00 0.00 26 PHE A CA 11
ATOM 17642 C C . PHE A 1 26 ? 1.222 -12.104 -4.061 1.00 0.00 26 PHE A C 11
ATOM 17643 O O . PHE A 1 26 ? 2.347 -12.217 -3.574 1.00 0.00 26 PHE A O 11
ATOM 17660 N N . ASP A 1 27 ? 0.685 -13.018 -4.861 1.00 0.00 27 ASP A N 11
ATOM 17661 C CA . ASP A 1 27 ? 1.403 -14.234 -5.224 1.00 0.00 27 ASP A CA 11
ATOM 17662 C C . ASP A 1 27 ? 2.126 -14.819 -4.014 1.00 0.00 27 ASP A C 11
ATOM 17663 O O . ASP A 1 27 ? 3.213 -15.382 -4.140 1.00 0.00 27 ASP A O 11
ATOM 17672 N N . GLY A 1 28 ? 1.515 -14.680 -2.841 1.00 0.00 28 GLY A N 11
ATOM 17673 C CA . GLY A 1 28 ? 2.115 -15.199 -1.626 1.00 0.00 28 GLY A CA 11
ATOM 17674 C C . GLY A 1 28 ? 3.625 -15.070 -1.624 1.00 0.00 28 GLY A C 11
ATOM 17675 O O . GLY A 1 28 ? 4.340 -16.061 -1.774 1.00 0.00 28 GLY A O 11
ATOM 17679 N N . VAL A 1 29 ? 4.113 -13.845 -1.457 1.00 0.00 29 VAL A N 11
ATOM 17680 C CA . VAL A 1 29 ? 5.548 -13.590 -1.437 1.00 0.00 29 VAL A CA 11
ATOM 17681 C C . VAL A 1 29 ? 5.908 -12.552 -0.380 1.00 0.00 29 VAL A C 11
ATOM 17682 O O . VAL A 1 29 ? 5.157 -11.606 -0.141 1.00 0.00 29 VAL A O 11
ATOM 17695 N N . LYS A 1 30 ? 7.062 -12.735 0.252 1.00 0.00 30 LYS A N 11
ATOM 17696 C CA . LYS A 1 30 ? 7.524 -11.814 1.284 1.00 0.00 30 LYS A CA 11
ATOM 17697 C C . LYS A 1 30 ? 7.925 -10.474 0.677 1.00 0.00 30 LYS A C 11
ATOM 17698 O O . LYS A 1 30 ? 7.372 -9.431 1.027 1.00 0.00 30 LYS A O 11
ATOM 17717 N N . LYS A 1 31 ? 8.891 -10.508 -0.236 1.00 0.00 31 LYS A N 11
ATOM 17718 C CA . LYS A 1 31 ? 9.365 -9.296 -0.894 1.00 0.00 31 LYS A CA 11
ATOM 17719 C C . LYS A 1 31 ? 8.920 -9.260 -2.353 1.00 0.00 31 LYS A C 11
ATOM 17720 O O . LYS A 1 31 ? 9.029 -10.255 -3.070 1.00 0.00 31 LYS A O 11
ATOM 17739 N N . HIS A 1 32 ? 8.419 -8.107 -2.786 1.00 0.00 32 HIS A N 11
ATOM 17740 C CA . HIS A 1 32 ? 7.960 -7.942 -4.160 1.00 0.00 32 HIS A CA 11
ATOM 17741 C C . HIS A 1 32 ? 8.652 -6.755 -4.825 1.00 0.00 32 HIS A C 11
ATOM 17742 O O . HIS A 1 32 ? 8.601 -5.634 -4.321 1.00 0.00 32 HIS A O 11
ATOM 17757 N N . GLN A 1 33 ? 9.297 -7.012 -5.958 1.00 0.00 33 GLN A N 11
ATOM 17758 C CA . GLN A 1 33 ? 10.000 -5.965 -6.690 1.00 0.00 33 GLN A CA 11
ATOM 17759 C C . GLN A 1 33 ? 9.029 -5.143 -7.532 1.00 0.00 33 GLN A C 11
ATOM 17760 O O . GLN A 1 33 ? 8.401 -5.661 -8.456 1.00 0.00 33 GLN A O 11
ATOM 17774 N N . VAL A 1 34 ? 8.911 -3.860 -7.206 1.00 0.00 34 VAL A N 11
ATOM 17775 C CA . VAL A 1 34 ? 8.017 -2.966 -7.933 1.00 0.00 34 VAL A CA 11
ATOM 17776 C C . VAL A 1 34 ? 8.799 -2.033 -8.850 1.00 0.00 34 VAL A C 11
ATOM 17777 O O . VAL A 1 34 ? 9.854 -1.521 -8.478 1.00 0.00 34 VAL A O 11
ATOM 17790 N N . ALA A 1 35 ? 8.273 -1.815 -10.051 1.00 0.00 35 ALA A N 11
ATOM 17791 C CA . ALA A 1 35 ? 8.921 -0.940 -11.021 1.00 0.00 35 ALA A CA 11
ATOM 17792 C C . ALA A 1 35 ? 7.916 0.014 -11.656 1.00 0.00 35 ALA A C 11
ATOM 17793 O O . ALA A 1 35 ? 7.287 -0.310 -12.665 1.00 0.00 35 ALA A O 11
ATOM 17800 N N . LEU A 1 36 ? 7.767 1.192 -11.061 1.00 0.00 36 LEU A N 11
ATOM 17801 C CA . LEU A 1 36 ? 6.837 2.195 -11.568 1.00 0.00 36 LEU A CA 11
ATOM 17802 C C . LEU A 1 36 ? 7.348 2.802 -12.871 1.00 0.00 36 LEU A C 11
ATOM 17803 O O . LEU A 1 36 ? 8.553 2.910 -13.104 1.00 0.00 36 LEU A O 11
ATOM 17819 N N . PRO A 1 37 ? 6.413 3.210 -13.741 1.00 0.00 37 PRO A N 11
ATOM 17820 C CA . PRO A 1 37 ? 6.745 3.816 -15.034 1.00 0.00 37 PRO A CA 11
ATOM 17821 C C . PRO A 1 37 ? 7.352 5.207 -14.883 1.00 0.00 37 PRO A C 11
ATOM 17822 O O . PRO A 1 37 ? 7.613 5.664 -13.771 1.00 0.00 37 PRO A O 11
ATOM 17833 N N . GLY A 1 38 ? 7.575 5.876 -16.011 1.00 0.00 38 GLY A N 11
ATOM 17834 C CA . GLY A 1 38 ? 8.150 7.208 -15.982 1.00 0.00 38 GLY A CA 11
ATOM 17835 C C . GLY A 1 38 ? 7.190 8.265 -16.492 1.00 0.00 38 GLY A C 11
ATOM 17836 O O . GLY A 1 38 ? 6.703 8.177 -17.619 1.00 0.00 38 GLY A O 11
ATOM 17840 N N . GLN A 1 39 ? 6.917 9.265 -15.660 1.00 0.00 39 GLN A N 11
ATOM 17841 C CA . GLN A 1 39 ? 6.007 10.341 -16.034 1.00 0.00 39 GLN A CA 11
ATOM 17842 C C . GLN A 1 39 ? 6.479 11.675 -15.464 1.00 0.00 39 GLN A C 11
ATOM 17843 O O . GLN A 1 39 ? 7.321 11.714 -14.568 1.00 0.00 39 GLN A O 11
ATOM 17857 N N . GLU A 1 40 ? 5.931 12.765 -15.992 1.00 0.00 40 GLU A N 11
ATOM 17858 C CA . GLU A 1 40 ? 6.297 14.101 -15.536 1.00 0.00 40 GLU A CA 11
ATOM 17859 C C . GLU A 1 40 ? 6.089 14.238 -14.030 1.00 0.00 40 GLU A C 11
ATOM 17860 O O . GLU A 1 40 ? 6.889 14.866 -13.338 1.00 0.00 40 GLU A O 11
ATOM 17872 N N . GLU A 1 41 ? 5.008 13.647 -13.532 1.00 0.00 41 GLU A N 11
ATOM 17873 C CA . GLU A 1 41 ? 4.694 13.704 -12.109 1.00 0.00 41 GLU A CA 11
ATOM 17874 C C . GLU A 1 41 ? 5.291 12.510 -11.371 1.00 0.00 41 GLU A C 11
ATOM 17875 O O . GLU A 1 41 ? 5.197 11.364 -11.813 1.00 0.00 41 GLU A O 11
ATOM 17887 N N . PRO A 1 42 ? 5.922 12.782 -10.219 1.00 0.00 42 PRO A N 11
ATOM 17888 C CA . PRO A 1 42 ? 6.547 11.743 -9.395 1.00 0.00 42 PRO A CA 11
ATOM 17889 C C . PRO A 1 42 ? 5.520 10.833 -8.731 1.00 0.00 42 PRO A C 11
ATOM 17890 O O . PRO A 1 42 ? 4.519 11.303 -8.190 1.00 0.00 42 PRO A O 11
ATOM 17901 N N . TRP A 1 43 ? 5.775 9.530 -8.775 1.00 0.00 43 TRP A N 11
ATOM 17902 C CA . TRP A 1 43 ? 4.871 8.554 -8.177 1.00 0.00 43 TRP A CA 11
ATOM 17903 C C . TRP A 1 43 ? 4.724 8.796 -6.679 1.00 0.00 43 TRP A C 11
ATOM 17904 O O . TRP A 1 43 ? 5.677 8.630 -5.917 1.00 0.00 43 TRP A O 11
ATOM 17925 N N . ASP A 1 44 ? 3.524 9.187 -6.262 1.00 0.00 44 ASP A N 11
ATOM 17926 C CA . ASP A 1 44 ? 3.253 9.450 -4.853 1.00 0.00 44 ASP A CA 11
ATOM 17927 C C . ASP A 1 44 ? 2.533 8.269 -4.209 1.00 0.00 44 ASP A C 11
ATOM 17928 O O . ASP A 1 44 ? 2.078 7.356 -4.899 1.00 0.00 44 ASP A O 11
ATOM 17937 N N . ILE A 1 45 ? 2.436 8.293 -2.884 1.00 0.00 45 ILE A N 11
ATOM 17938 C CA . ILE A 1 45 ? 1.772 7.225 -2.148 1.00 0.00 45 ILE A CA 11
ATOM 17939 C C . ILE A 1 45 ? 0.329 7.053 -2.609 1.00 0.00 45 ILE A C 11
ATOM 17940 O O . ILE A 1 45 ? -0.180 5.935 -2.687 1.00 0.00 45 ILE A O 11
ATOM 17956 N N . ARG A 1 46 ? -0.325 8.169 -2.916 1.00 0.00 46 ARG A N 11
ATOM 17957 C CA . ARG A 1 46 ? -1.710 8.143 -3.370 1.00 0.00 46 ARG A CA 11
ATOM 17958 C C . ARG A 1 46 ? -1.855 7.283 -4.622 1.00 0.00 46 ARG A C 11
ATOM 17959 O O . ARG A 1 46 ? -2.813 6.524 -4.758 1.00 0.00 46 ARG A O 11
ATOM 17980 N N . ASN A 1 47 ? -0.896 7.409 -5.535 1.00 0.00 47 ASN A N 11
ATOM 17981 C CA . ASN A 1 47 ? -0.918 6.644 -6.776 1.00 0.00 47 ASN A CA 11
ATOM 17982 C C . ASN A 1 47 ? -0.396 5.228 -6.552 1.00 0.00 47 ASN A C 11
ATOM 17983 O O . ASN A 1 47 ? -1.009 4.253 -6.989 1.00 0.00 47 ASN A O 11
ATOM 17994 N N . LEU A 1 48 ? 0.738 5.123 -5.869 1.00 0.00 48 LEU A N 11
ATOM 17995 C CA . LEU A 1 48 ? 1.343 3.826 -5.586 1.00 0.00 48 LEU A CA 11
ATOM 17996 C C . LEU A 1 48 ? 0.275 2.789 -5.251 1.00 0.00 48 LEU A C 11
ATOM 17997 O O . LEU A 1 48 ? 0.261 1.693 -5.813 1.00 0.00 48 LEU A O 11
ATOM 18013 N N . LEU A 1 49 ? -0.618 3.142 -4.333 1.00 0.00 49 LEU A N 11
ATOM 18014 C CA . LEU A 1 49 ? -1.691 2.243 -3.924 1.00 0.00 49 LEU A CA 11
ATOM 18015 C C . LEU A 1 49 ? -2.356 1.601 -5.138 1.00 0.00 49 LEU A C 11
ATOM 18016 O O . LEU A 1 49 ? -2.558 0.387 -5.179 1.00 0.00 49 LEU A O 11
ATOM 18032 N N . VAL A 1 50 ? -2.691 2.424 -6.127 1.00 0.00 50 VAL A N 11
ATOM 18033 C CA . VAL A 1 50 ? -3.330 1.936 -7.344 1.00 0.00 50 VAL A CA 11
ATOM 18034 C C . VAL A 1 50 ? -2.546 0.776 -7.948 1.00 0.00 50 VAL A C 11
ATOM 18035 O O . VAL A 1 50 ? -3.028 -0.356 -7.991 1.00 0.00 50 VAL A O 11
ATOM 18048 N N . TRP A 1 51 ? -1.337 1.066 -8.415 1.00 0.00 51 TRP A N 11
ATOM 18049 C CA . TRP A 1 51 ? -0.486 0.046 -9.017 1.00 0.00 51 TRP A CA 11
ATOM 18050 C C . TRP A 1 51 ? -0.387 -1.181 -8.118 1.00 0.00 51 TRP A C 11
ATOM 18051 O O . TRP A 1 51 ? -0.760 -2.285 -8.516 1.00 0.00 51 TRP A O 11
ATOM 18072 N N . ILE A 1 52 ? 0.116 -0.981 -6.905 1.00 0.00 52 ILE A N 11
ATOM 18073 C CA . ILE A 1 52 ? 0.262 -2.073 -5.949 1.00 0.00 52 ILE A CA 11
ATOM 18074 C C . ILE A 1 52 ? -1.057 -2.813 -5.755 1.00 0.00 52 ILE A C 11
ATOM 18075 O O . ILE A 1 52 ? -1.075 -4.021 -5.520 1.00 0.00 52 ILE A O 11
ATOM 18091 N N . LYS A 1 53 ? -2.160 -2.080 -5.856 1.00 0.00 53 LYS A N 11
ATOM 18092 C CA . LYS A 1 53 ? -3.486 -2.666 -5.694 1.00 0.00 53 LYS A CA 11
ATOM 18093 C C . LYS A 1 53 ? -3.966 -3.293 -6.999 1.00 0.00 53 LYS A C 11
ATOM 18094 O O . LYS A 1 53 ? -4.957 -4.023 -7.022 1.00 0.00 53 LYS A O 11
ATOM 18113 N N . LYS A 1 54 ? -3.257 -3.004 -8.085 1.00 0.00 54 LYS A N 11
ATOM 18114 C CA . LYS A 1 54 ? -3.609 -3.541 -9.394 1.00 0.00 54 LYS A CA 11
ATOM 18115 C C . LYS A 1 54 ? -2.568 -4.552 -9.865 1.00 0.00 54 LYS A C 11
ATOM 18116 O O . LYS A 1 54 ? -2.829 -5.754 -9.902 1.00 0.00 54 LYS A O 11
ATOM 18135 N N . ASN A 1 55 ? -1.388 -4.057 -10.223 1.00 0.00 55 ASN A N 11
ATOM 18136 C CA . ASN A 1 55 ? -0.307 -4.918 -10.691 1.00 0.00 55 ASN A CA 11
ATOM 18137 C C . ASN A 1 55 ? 0.016 -5.994 -9.659 1.00 0.00 55 ASN A C 11
ATOM 18138 O O . ASN A 1 55 ? -0.340 -7.161 -9.830 1.00 0.00 55 ASN A O 11
ATOM 18149 N N . LEU A 1 56 ? 0.692 -5.594 -8.587 1.00 0.00 56 LEU A N 11
ATOM 18150 C CA . LEU A 1 56 ? 1.063 -6.524 -7.526 1.00 0.00 56 LEU A CA 11
ATOM 18151 C C . LEU A 1 56 ? -0.153 -7.301 -7.033 1.00 0.00 56 LEU A C 11
ATOM 18152 O O . LEU A 1 56 ? -0.231 -8.520 -7.193 1.00 0.00 56 LEU A O 11
ATOM 18168 N N . LEU A 1 57 ? -1.101 -6.588 -6.434 1.00 0.00 57 LEU A N 11
ATOM 18169 C CA . LEU A 1 57 ? -2.316 -7.211 -5.919 1.00 0.00 57 LEU A CA 11
ATOM 18170 C C . LEU A 1 57 ? -2.975 -8.082 -6.984 1.00 0.00 57 LEU A C 11
ATOM 18171 O O . LEU A 1 57 ? -3.082 -7.688 -8.145 1.00 0.00 57 LEU A O 11
ATOM 18187 N N . LYS A 1 58 ? -3.416 -9.268 -6.580 1.00 0.00 58 LYS A N 11
ATOM 18188 C CA . LYS A 1 58 ? -4.068 -10.196 -7.497 1.00 0.00 58 LYS A CA 11
ATOM 18189 C C . LYS A 1 58 ? -5.372 -10.721 -6.904 1.00 0.00 58 LYS A C 11
ATOM 18190 O O . LYS A 1 58 ? -6.315 -11.029 -7.632 1.00 0.00 58 LYS A O 11
ATOM 18209 N N . GLU A 1 59 ? -5.416 -10.820 -5.579 1.00 0.00 59 GLU A N 11
ATOM 18210 C CA . GLU A 1 59 ? -6.605 -11.308 -4.890 1.00 0.00 59 GLU A CA 11
ATOM 18211 C C . GLU A 1 59 ? -7.774 -10.344 -5.072 1.00 0.00 59 GLU A C 11
ATOM 18212 O O . GLU A 1 59 ? -8.669 -10.582 -5.882 1.00 0.00 59 GLU A O 11
ATOM 18224 N N . ARG A 1 60 ? -7.758 -9.254 -4.311 1.00 0.00 60 ARG A N 11
ATOM 18225 C CA . ARG A 1 60 ? -8.817 -8.254 -4.386 1.00 0.00 60 ARG A CA 11
ATOM 18226 C C . ARG A 1 60 ? -8.333 -6.909 -3.854 1.00 0.00 60 ARG A C 11
ATOM 18227 O O . ARG A 1 60 ? -7.733 -6.816 -2.783 1.00 0.00 60 ARG A O 11
ATOM 18248 N N . PRO A 1 61 ? -8.598 -5.839 -4.620 1.00 0.00 61 PRO A N 11
ATOM 18249 C CA . PRO A 1 61 ? -8.198 -4.480 -4.246 1.00 0.00 61 PRO A CA 11
ATOM 18250 C C . PRO A 1 61 ? -8.992 -3.948 -3.057 1.00 0.00 61 PRO A C 11
ATOM 18251 O O . PRO A 1 61 ? -8.418 -3.469 -2.081 1.00 0.00 61 PRO A O 11
ATOM 18262 N N . GLU A 1 62 ? -10.315 -4.037 -3.148 1.00 0.00 62 GLU A N 11
ATOM 18263 C CA . GLU A 1 62 ? -11.187 -3.564 -2.079 1.00 0.00 62 GLU A CA 11
ATOM 18264 C C . GLU A 1 62 ? -10.957 -4.359 -0.798 1.00 0.00 62 GLU A C 11
ATOM 18265 O O . GLU A 1 62 ? -11.151 -3.849 0.307 1.00 0.00 62 GLU A O 11
ATOM 18277 N N . LEU A 1 63 ? -10.542 -5.612 -0.952 1.00 0.00 63 LEU A N 11
ATOM 18278 C CA . LEU A 1 63 ? -10.285 -6.479 0.193 1.00 0.00 63 LEU A CA 11
ATOM 18279 C C . LEU A 1 63 ? -9.054 -6.013 0.964 1.00 0.00 63 LEU A C 11
ATOM 18280 O O . LEU A 1 63 ? -9.120 -5.764 2.168 1.00 0.00 63 LEU A O 11
ATOM 18296 N N . PHE A 1 64 ? -7.932 -5.895 0.261 1.00 0.00 64 PHE A N 11
ATOM 18297 C CA . PHE A 1 64 ? -6.686 -5.458 0.879 1.00 0.00 64 PHE A CA 11
ATOM 18298 C C . PHE A 1 64 ? -6.794 -4.014 1.359 1.00 0.00 64 PHE A C 11
ATOM 18299 O O . PHE A 1 64 ? -6.595 -3.724 2.539 1.00 0.00 64 PHE A O 11
ATOM 18316 N N . ILE A 1 65 ? -7.111 -3.112 0.436 1.00 0.00 65 ILE A N 11
ATOM 18317 C CA . ILE A 1 65 ? -7.247 -1.698 0.764 1.00 0.00 65 ILE A CA 11
ATOM 18318 C C . ILE A 1 65 ? -8.568 -1.138 0.248 1.00 0.00 65 ILE A C 11
ATOM 18319 O O . ILE A 1 65 ? -9.140 -1.657 -0.710 1.00 0.00 65 ILE A O 11
ATOM 18335 N N . GLN A 1 66 ? -9.045 -0.076 0.888 1.00 0.00 66 GLN A N 11
ATOM 18336 C CA . GLN A 1 66 ? -10.298 0.555 0.492 1.00 0.00 66 GLN A CA 11
ATOM 18337 C C . GLN A 1 66 ? -10.063 1.989 0.029 1.00 0.00 66 GLN A C 11
ATOM 18338 O O . GLN A 1 66 ? -9.827 2.884 0.840 1.00 0.00 66 GLN A O 11
ATOM 18352 N N . GLY A 1 67 ? -10.128 2.201 -1.282 1.00 0.00 67 GLY A N 11
ATOM 18353 C CA . GLY A 1 67 ? -9.920 3.528 -1.831 1.00 0.00 67 GLY A CA 11
ATOM 18354 C C . GLY A 1 67 ? -8.459 3.813 -2.120 1.00 0.00 67 GLY A C 11
ATOM 18355 O O . GLY A 1 67 ? -7.620 2.914 -2.057 1.00 0.00 67 GLY A O 11
ATOM 18359 N N . ASP A 1 68 ? -8.155 5.065 -2.440 1.00 0.00 68 ASP A N 11
ATOM 18360 C CA . ASP A 1 68 ? -6.785 5.466 -2.741 1.00 0.00 68 ASP A CA 11
ATOM 18361 C C . ASP A 1 68 ? -5.913 5.403 -1.491 1.00 0.00 68 ASP A C 11
ATOM 18362 O O . ASP A 1 68 ? -4.686 5.443 -1.575 1.00 0.00 68 ASP A O 11
ATOM 18371 N N . SER A 1 69 ? -6.556 5.304 -0.331 1.00 0.00 69 SER A N 11
ATOM 18372 C CA . SER A 1 69 ? -5.839 5.240 0.937 1.00 0.00 69 SER A CA 11
ATOM 18373 C C . SER A 1 69 ? -5.855 3.821 1.498 1.00 0.00 69 SER A C 11
ATOM 18374 O O . SER A 1 69 ? -6.761 3.038 1.214 1.00 0.00 69 SER A O 11
ATOM 18382 N N . VAL A 1 70 ? -4.844 3.497 2.299 1.00 0.00 70 VAL A N 11
ATOM 18383 C CA . VAL A 1 70 ? -4.741 2.174 2.902 1.00 0.00 70 VAL A CA 11
ATOM 18384 C C . VAL A 1 70 ? -5.783 1.987 3.998 1.00 0.00 70 VAL A C 11
ATOM 18385 O O . VAL A 1 70 ? -5.961 2.853 4.855 1.00 0.00 70 VAL A O 11
ATOM 18398 N N . ARG A 1 71 ? -6.470 0.850 3.966 1.00 0.00 71 ARG A N 11
ATOM 18399 C CA . ARG A 1 71 ? -7.496 0.549 4.957 1.00 0.00 71 ARG A CA 11
ATOM 18400 C C . ARG A 1 71 ? -7.044 0.967 6.353 1.00 0.00 71 ARG A C 11
ATOM 18401 O O . ARG A 1 71 ? -5.859 1.185 6.609 1.00 0.00 71 ARG A O 11
ATOM 18422 N N . PRO A 1 72 ? -8.008 1.083 7.278 1.00 0.00 72 PRO A N 11
ATOM 18423 C CA . PRO A 1 72 ? -7.733 1.476 8.663 1.00 0.00 72 PRO A CA 11
ATOM 18424 C C . PRO A 1 72 ? -6.986 0.393 9.436 1.00 0.00 72 PRO A C 11
ATOM 18425 O O . PRO A 1 72 ? -6.713 0.543 10.626 1.00 0.00 72 PRO A O 11
ATOM 18436 N N . GLY A 1 73 ? -6.657 -0.697 8.749 1.00 0.00 73 GLY A N 11
ATOM 18437 C CA . GLY A 1 73 ? -5.944 -1.788 9.387 1.00 0.00 73 GLY A CA 11
ATOM 18438 C C . GLY A 1 73 ? -4.567 -2.007 8.793 1.00 0.00 73 GLY A C 11
ATOM 18439 O O . GLY A 1 73 ? -3.689 -2.578 9.440 1.00 0.00 73 GLY A O 11
ATOM 18443 N N . ILE A 1 74 ? -4.379 -1.554 7.558 1.00 0.00 74 ILE A N 11
ATOM 18444 C CA . ILE A 1 74 ? -3.099 -1.705 6.877 1.00 0.00 74 ILE A CA 11
ATOM 18445 C C . ILE A 1 74 ? -2.160 -0.550 7.211 1.00 0.00 74 ILE A C 11
ATOM 18446 O O . ILE A 1 74 ? -2.357 0.577 6.755 1.00 0.00 74 ILE A O 11
ATOM 18462 N N . LEU A 1 75 ? -1.137 -0.839 8.008 1.00 0.00 75 LEU A N 11
ATOM 18463 C CA . LEU A 1 75 ? -0.164 0.175 8.402 1.00 0.00 75 LEU A CA 11
ATOM 18464 C C . LEU A 1 75 ? 1.084 0.101 7.528 1.00 0.00 75 LEU A C 11
ATOM 18465 O O . LEU A 1 75 ? 1.808 -0.894 7.545 1.00 0.00 75 LEU A O 11
ATOM 18481 N N . VAL A 1 76 ? 1.330 1.162 6.767 1.00 0.00 76 VAL A N 11
ATOM 18482 C CA . VAL A 1 76 ? 2.492 1.220 5.888 1.00 0.00 76 VAL A CA 11
ATOM 18483 C C . VAL A 1 76 ? 3.665 1.911 6.574 1.00 0.00 76 VAL A C 11
ATOM 18484 O O . VAL A 1 76 ? 3.495 2.588 7.589 1.00 0.00 76 VAL A O 11
ATOM 18497 N N . LEU A 1 77 ? 4.857 1.738 6.012 1.00 0.00 77 LEU A N 11
ATOM 18498 C CA . LEU A 1 77 ? 6.060 2.346 6.569 1.00 0.00 77 LEU A CA 11
ATOM 18499 C C . LEU A 1 77 ? 7.080 2.637 5.473 1.00 0.00 77 LEU A C 11
ATOM 18500 O O . LEU A 1 77 ? 7.456 1.747 4.709 1.00 0.00 77 LEU A O 11
ATOM 18516 N N . ILE A 1 78 ? 7.525 3.887 5.403 1.00 0.00 78 ILE A N 11
ATOM 18517 C CA . ILE A 1 78 ? 8.504 4.294 4.402 1.00 0.00 78 ILE A CA 11
ATOM 18518 C C . ILE A 1 78 ? 9.903 4.377 5.004 1.00 0.00 78 ILE A C 11
ATOM 18519 O O . ILE A 1 78 ? 10.120 5.059 6.004 1.00 0.00 78 ILE A O 11
ATOM 18535 N N . ASN A 1 79 ? 10.849 3.678 4.385 1.00 0.00 79 ASN A N 11
ATOM 18536 C CA . ASN A 1 79 ? 12.229 3.674 4.858 1.00 0.00 79 ASN A CA 11
ATOM 18537 C C . ASN A 1 79 ? 12.284 3.499 6.373 1.00 0.00 79 ASN A C 11
ATOM 18538 O O . ASN A 1 79 ? 13.088 4.137 7.053 1.00 0.00 79 ASN A O 11
ATOM 18549 N N . ASP A 1 80 ? 11.423 2.632 6.895 1.00 0.00 80 ASP A N 11
ATOM 18550 C CA . ASP A 1 80 ? 11.374 2.372 8.329 1.00 0.00 80 ASP A CA 11
ATOM 18551 C C . ASP A 1 80 ? 10.994 3.634 9.097 1.00 0.00 80 ASP A C 11
ATOM 18552 O O . ASP A 1 80 ? 11.668 4.017 10.053 1.00 0.00 80 ASP A O 11
ATOM 18561 N N . ALA A 1 81 ? 9.910 4.276 8.672 1.00 0.00 81 ALA A N 11
ATOM 18562 C CA . ALA A 1 81 ? 9.440 5.494 9.320 1.00 0.00 81 ALA A CA 11
ATOM 18563 C C . ALA A 1 81 ? 7.964 5.737 9.026 1.00 0.00 81 ALA A C 11
ATOM 18564 O O . ALA A 1 81 ? 7.569 5.892 7.870 1.00 0.00 81 ALA A O 11
ATOM 18571 N N . ASP A 1 82 ? 7.154 5.770 10.078 1.00 0.00 82 ASP A N 11
ATOM 18572 C CA . ASP A 1 82 ? 5.720 5.995 9.932 1.00 0.00 82 ASP A CA 11
ATOM 18573 C C . ASP A 1 82 ? 5.439 7.016 8.834 1.00 0.00 82 ASP A C 11
ATOM 18574 O O . ASP A 1 82 ? 5.856 8.171 8.925 1.00 0.00 82 ASP A O 11
ATOM 18583 N N . TRP A 1 83 ? 4.733 6.581 7.797 1.00 0.00 83 TRP A N 11
ATOM 18584 C CA . TRP A 1 83 ? 4.398 7.457 6.679 1.00 0.00 83 TRP A CA 11
ATOM 18585 C C . TRP A 1 83 ? 3.463 8.576 7.126 1.00 0.00 83 TRP A C 11
ATOM 18586 O O . TRP A 1 83 ? 3.338 9.597 6.452 1.00 0.00 83 TRP A O 11
ATOM 18607 N N . GLU A 1 84 ? 2.810 8.376 8.267 1.00 0.00 84 GLU A N 11
ATOM 18608 C CA . GLU A 1 84 ? 1.887 9.370 8.802 1.00 0.00 84 GLU A CA 11
ATOM 18609 C C . GLU A 1 84 ? 2.643 10.577 9.347 1.00 0.00 84 GLU A C 11
ATOM 18610 O O . GLU A 1 84 ? 2.097 11.678 9.439 1.00 0.00 84 GLU A O 11
ATOM 18622 N N . LEU A 1 85 ? 3.904 10.365 9.708 1.00 0.00 85 LEU A N 11
ATOM 18623 C CA . LEU A 1 85 ? 4.737 11.435 10.246 1.00 0.00 85 LEU A CA 11
ATOM 18624 C C . LEU A 1 85 ? 5.303 12.300 9.124 1.00 0.00 85 LEU A C 11
ATOM 18625 O O . LEU A 1 85 ? 5.617 13.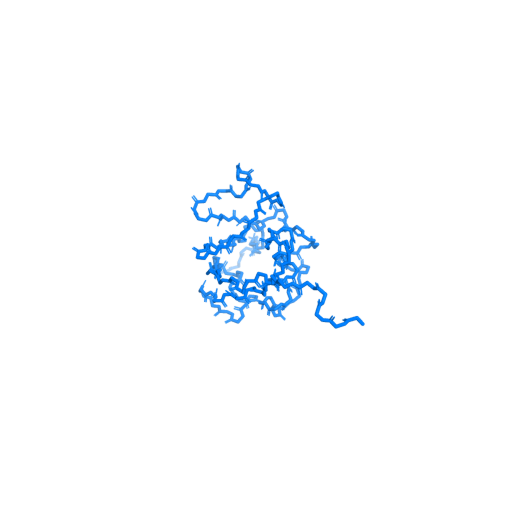473 9.329 1.00 0.00 85 LEU A O 11
ATOM 18641 N N . LEU A 1 86 ? 5.427 11.715 7.938 1.00 0.00 86 LEU A N 11
ATOM 18642 C CA . LEU A 1 86 ? 5.953 12.432 6.782 1.00 0.00 86 LEU A CA 11
ATOM 18643 C C . LEU A 1 86 ? 4.820 12.948 5.900 1.00 0.00 86 LEU A C 11
ATOM 18644 O O . LEU A 1 86 ? 4.592 14.153 5.806 1.00 0.00 86 LEU A O 11
ATOM 18660 N N . GLY A 1 87 ? 4.111 12.025 5.256 1.00 0.00 87 GLY A N 11
ATOM 18661 C CA . GLY A 1 87 ? 3.009 12.406 4.392 1.00 0.00 87 GLY A CA 11
ATOM 18662 C C . GLY A 1 87 ? 2.261 11.207 3.844 1.00 0.00 87 GLY A C 11
ATOM 18663 O O . GLY A 1 87 ? 2.586 10.702 2.770 1.00 0.00 87 GLY A O 11
ATOM 18667 N N . GLU A 1 88 ? 1.257 10.749 4.585 1.00 0.00 88 GLU A N 11
ATOM 18668 C CA . GLU A 1 88 ? 0.462 9.599 4.168 1.00 0.00 88 GLU A CA 11
ATOM 18669 C C . GLU A 1 88 ? 0.312 9.565 2.650 1.00 0.00 88 GLU A C 11
ATOM 18670 O O . GLU A 1 88 ? 0.945 8.756 1.970 1.00 0.00 88 GLU A O 11
ATOM 18682 N N . LEU A 1 89 ? -0.531 10.447 2.125 1.00 0.00 89 LEU A N 11
ATOM 18683 C CA . LEU A 1 89 ? -0.766 10.518 0.687 1.00 0.00 89 LEU A CA 11
ATOM 18684 C C . LEU A 1 89 ? -0.159 11.788 0.098 1.00 0.00 89 LEU A C 11
ATOM 18685 O O . LEU A 1 89 ? -0.569 12.247 -0.969 1.00 0.00 89 LEU A O 11
ATOM 18701 N N . ASP A 1 90 ? 0.821 12.348 0.798 1.00 0.00 90 ASP A N 11
ATOM 18702 C CA . ASP A 1 90 ? 1.487 13.563 0.343 1.00 0.00 90 ASP A CA 11
ATOM 18703 C C . ASP A 1 90 ? 2.959 13.296 0.046 1.00 0.00 90 ASP A C 11
ATOM 18704 O O . ASP A 1 90 ? 3.609 14.066 -0.662 1.00 0.00 90 ASP A O 11
ATOM 18713 N N . TYR A 1 91 ? 3.479 12.203 0.592 1.00 0.00 91 TYR A N 11
ATOM 18714 C CA . TYR A 1 91 ? 4.876 11.836 0.389 1.00 0.00 91 TYR A CA 11
ATOM 18715 C C . TYR A 1 91 ? 5.095 11.287 -1.017 1.00 0.00 91 TYR A C 11
ATOM 18716 O O . TYR A 1 91 ? 4.529 10.260 -1.389 1.00 0.00 91 TYR A O 11
ATOM 18734 N N . GLN A 1 92 ? 5.922 11.980 -1.794 1.00 0.00 92 GLN A N 11
ATOM 18735 C CA . GLN A 1 92 ? 6.217 11.562 -3.159 1.00 0.00 92 GLN A CA 11
ATOM 18736 C C . GLN A 1 92 ? 7.483 10.712 -3.207 1.00 0.00 92 GLN A C 11
ATOM 18737 O O . GLN A 1 92 ? 8.578 11.194 -2.912 1.00 0.00 92 GLN A O 11
ATOM 18751 N N . LEU A 1 93 ? 7.326 9.447 -3.579 1.00 0.00 93 LEU A N 11
ATOM 18752 C CA . LEU A 1 93 ? 8.457 8.529 -3.665 1.00 0.00 93 LEU A CA 11
ATOM 18753 C C . LEU A 1 93 ? 9.437 8.972 -4.747 1.00 0.00 93 LEU A C 11
ATOM 18754 O O . LEU A 1 93 ? 9.035 9.322 -5.856 1.00 0.00 93 LEU A O 11
ATOM 18770 N N . GLN A 1 94 ? 10.724 8.953 -4.416 1.00 0.00 94 GLN A N 11
ATOM 18771 C CA . GLN A 1 94 ? 11.761 9.352 -5.360 1.00 0.00 94 GLN A CA 11
ATOM 18772 C C . GLN A 1 94 ? 12.211 8.166 -6.207 1.00 0.00 94 GLN A C 11
ATOM 18773 O O . GLN A 1 94 ? 11.857 8.060 -7.381 1.00 0.00 94 GLN A O 11
ATOM 18787 N N . ASP A 1 95 ? 12.993 7.278 -5.604 1.00 0.00 95 ASP A N 11
ATOM 18788 C CA . ASP A 1 95 ? 13.492 6.099 -6.303 1.00 0.00 95 ASP A CA 11
ATOM 18789 C C . ASP A 1 95 ? 14.175 5.141 -5.333 1.00 0.00 95 ASP A C 11
ATOM 18790 O O . ASP A 1 95 ? 14.496 5.510 -4.204 1.00 0.00 95 ASP A O 11
ATOM 18799 N N . GLN A 1 96 ? 14.394 3.909 -5.782 1.00 0.00 96 GLN A N 11
ATOM 18800 C CA . GLN A 1 96 ? 15.037 2.897 -4.952 1.00 0.00 96 GLN A CA 11
ATOM 18801 C C . GLN A 1 96 ? 14.562 2.996 -3.506 1.00 0.00 96 GLN A C 11
ATOM 18802 O O . GLN A 1 96 ? 15.275 2.610 -2.580 1.00 0.00 96 GLN A O 11
ATOM 18816 N N . ASP A 1 97 ? 13.354 3.515 -3.320 1.00 0.00 97 ASP A N 11
ATOM 18817 C CA . ASP A 1 97 ? 12.782 3.665 -1.987 1.00 0.00 97 ASP A CA 11
ATOM 18818 C C . ASP A 1 97 ? 12.232 2.335 -1.480 1.00 0.00 97 ASP A C 11
ATOM 18819 O O . ASP A 1 97 ? 11.978 1.418 -2.261 1.00 0.00 97 ASP A O 11
ATOM 18828 N N . SER A 1 98 ? 12.050 2.238 -0.167 1.00 0.00 98 SER A N 11
ATOM 18829 C CA . SER A 1 98 ? 11.534 1.019 0.445 1.00 0.00 98 SER A CA 11
ATOM 18830 C C . SER A 1 98 ? 10.177 1.270 1.096 1.00 0.00 98 SER A C 11
ATOM 18831 O O . SER A 1 98 ? 10.042 2.138 1.959 1.00 0.00 98 SER A O 11
ATOM 18839 N N . ILE A 1 99 ? 9.176 0.505 0.675 1.00 0.00 99 ILE A N 11
ATOM 18840 C CA . ILE A 1 99 ? 7.830 0.643 1.217 1.00 0.00 99 ILE A CA 11
ATOM 18841 C C . ILE A 1 99 ? 7.368 -0.651 1.879 1.00 0.00 99 ILE A C 11
ATOM 18842 O O . ILE A 1 99 ? 7.420 -1.723 1.275 1.00 0.00 99 ILE A O 11
ATOM 18858 N N . LEU A 1 100 ? 6.915 -0.543 3.123 1.00 0.00 100 LEU A N 11
ATOM 18859 C CA . LEU A 1 100 ? 6.441 -1.705 3.868 1.00 0.00 100 LEU A CA 11
ATOM 18860 C C . LEU A 1 100 ? 4.949 -1.589 4.166 1.00 0.00 100 LEU A C 11
ATOM 18861 O O . LEU A 1 100 ? 4.418 -0.488 4.308 1.00 0.00 100 LEU A O 11
ATOM 18877 N N . PHE A 1 101 ? 4.280 -2.733 4.262 1.00 0.00 101 PHE A N 11
ATOM 18878 C CA . PHE A 1 101 ? 2.850 -2.761 4.545 1.00 0.00 101 PHE A CA 11
ATOM 18879 C C . PHE A 1 101 ? 2.517 -3.849 5.562 1.00 0.00 101 PHE A C 11
ATOM 18880 O O . PHE A 1 101 ? 2.867 -5.015 5.376 1.00 0.00 101 PHE A O 11
ATOM 18897 N N . ILE A 1 102 ? 1.840 -3.460 6.637 1.00 0.00 102 ILE A N 11
ATOM 18898 C CA . ILE A 1 102 ? 1.460 -4.401 7.682 1.00 0.00 102 ILE A CA 11
ATOM 18899 C C . ILE A 1 102 ? -0.056 -4.521 7.789 1.00 0.00 102 ILE A C 11
ATOM 18900 O O . ILE A 1 102 ? -0.761 -3.520 7.912 1.00 0.00 102 ILE A O 11
ATOM 18916 N N . SER A 1 103 ? -0.551 -5.754 7.743 1.00 0.00 103 SER A N 11
ATOM 18917 C CA . SER A 1 103 ? -1.985 -6.006 7.833 1.00 0.00 103 SER A CA 11
ATOM 18918 C C . SER A 1 103 ? -2.368 -6.470 9.235 1.00 0.00 103 SER A C 11
ATOM 18919 O O . SER A 1 103 ? -1.771 -7.399 9.780 1.00 0.00 103 SER A O 11
ATOM 18927 N N . THR A 1 104 ? -3.370 -5.816 9.815 1.00 0.00 104 THR A N 11
ATOM 18928 C CA . THR A 1 104 ? -3.834 -6.159 11.153 1.00 0.00 104 THR A CA 11
ATOM 18929 C C . THR A 1 104 ? -5.328 -6.461 11.157 1.00 0.00 104 THR A C 11
ATOM 18930 O O . THR A 1 104 ? -6.038 -6.125 12.105 1.00 0.00 104 THR A O 11
ATOM 18941 N N . LEU A 1 105 ? -5.800 -7.098 10.091 1.00 0.00 105 LEU A N 11
ATOM 18942 C CA . LEU A 1 105 ? -7.212 -7.447 9.971 1.00 0.00 105 LEU A CA 11
ATOM 18943 C C . LEU A 1 105 ? -7.472 -8.853 10.503 1.00 0.00 105 LEU A C 11
ATOM 18944 O O . LEU A 1 105 ? -7.431 -9.829 9.754 1.00 0.00 105 LEU A O 11
ATOM 18960 N N . HIS A 1 106 ? -7.742 -8.948 11.801 1.00 0.00 106 HIS A N 11
ATOM 18961 C CA . HIS A 1 106 ? -8.013 -10.235 12.433 1.00 0.00 106 HIS A CA 11
ATOM 18962 C C . HIS A 1 106 ? -9.380 -10.231 13.110 1.00 0.00 106 HIS A C 11
ATOM 18963 O O . HIS A 1 106 ? -9.528 -9.748 14.231 1.00 0.00 106 HIS A O 11
ATOM 18978 N N . GLY A 1 107 ? -10.379 -10.773 12.419 1.00 0.00 107 GLY A N 11
ATOM 18979 C CA . GLY A 1 107 ? -11.721 -10.821 12.968 1.00 0.00 107 GLY A CA 11
ATOM 18980 C C . GLY A 1 107 ? -12.516 -12.005 12.455 1.00 0.00 107 GLY A C 11
ATOM 18981 O O . GLY A 1 107 ? -13.139 -11.932 11.397 1.00 0.00 107 GLY A O 11
ATOM 18985 N N . GLY A 1 108 ? -12.492 -13.102 13.207 1.00 0.00 108 GLY A N 11
ATOM 18986 C CA . GLY A 1 108 ? -13.218 -14.292 12.804 1.00 0.00 108 GLY A CA 11
ATOM 18987 C C . GLY A 1 108 ? -12.477 -15.569 13.151 1.00 0.00 108 GLY A C 11
ATOM 18988 O O . GLY A 1 108 ? -12.417 -15.962 14.316 1.00 0.00 108 GLY A O 11
ATOM 18992 N N . SER A 1 109 ? -11.913 -16.218 12.137 1.00 0.00 109 SER A N 11
ATOM 18993 C CA . SER A 1 109 ? -11.177 -17.460 12.340 1.00 0.00 109 SER A CA 11
ATOM 18994 C C . SER A 1 109 ? -9.677 -17.234 12.181 1.00 0.00 109 SER A C 11
ATOM 18995 O O . SER A 1 109 ? -9.201 -16.882 11.103 1.00 0.00 109 SER A O 11
ATOM 19003 N N . GLY A 1 110 ? -8.936 -17.440 13.266 1.00 0.00 110 GLY A N 11
ATOM 19004 C CA . GLY A 1 110 ? -7.497 -17.255 13.227 1.00 0.00 110 GLY A CA 11
ATOM 19005 C C . GLY A 1 110 ? -6.871 -17.287 14.607 1.00 0.00 110 GLY A C 11
ATOM 19006 O O . GLY A 1 110 ? -6.464 -18.338 15.103 1.00 0.00 110 GLY A O 11
ATOM 19010 N N . PRO A 1 111 ? -6.786 -16.113 15.251 1.00 0.00 111 PRO A N 11
ATOM 19011 C CA . PRO A 1 111 ? -6.204 -15.985 16.590 1.00 0.00 111 PRO A CA 11
ATOM 19012 C C . PRO A 1 111 ? -7.079 -16.622 17.665 1.00 0.00 111 PRO A C 11
ATOM 19013 O O . PRO A 1 111 ? -6.574 -17.189 18.634 1.00 0.00 111 PRO A O 11
ATOM 19024 N N . SER A 1 112 ? -8.393 -16.526 17.486 1.00 0.00 112 SER A N 11
ATOM 19025 C CA . SER A 1 112 ? -9.338 -17.090 18.443 1.00 0.00 112 SER A CA 11
ATOM 19026 C C . SER A 1 112 ? -10.468 -17.820 17.724 1.00 0.00 112 SER A C 11
ATOM 19027 O O . SER A 1 112 ? -10.750 -17.553 16.556 1.00 0.00 112 SER A O 11
ATOM 19035 N N . SER A 1 113 ? -11.111 -18.743 18.431 1.00 0.00 113 SER A N 11
ATOM 19036 C CA . SER A 1 113 ? -12.208 -19.516 17.861 1.00 0.00 113 SER A CA 11
ATOM 19037 C C . SER A 1 113 ? -13.145 -20.020 18.955 1.00 0.00 113 SER A C 11
ATOM 19038 O O . SER A 1 113 ? -12.726 -20.249 20.089 1.00 0.00 113 SER A O 11
ATOM 19046 N N . GLY A 1 114 ? -14.417 -20.189 18.605 1.00 0.00 114 GLY A N 11
ATOM 19047 C CA . GLY A 1 114 ? -15.393 -20.664 19.568 1.00 0.00 114 GLY A CA 11
ATOM 19048 C C . GLY A 1 114 ? -16.688 -19.877 19.516 1.00 0.00 114 GLY A C 11
ATOM 19049 O O . GLY A 1 114 ? -16.972 -19.077 20.407 1.00 0.00 114 GLY A O 11
ATOM 19053 N N . GLY A 1 1 ? 1.656 26.555 -29.994 1.00 0.00 1 GLY A N 12
ATOM 19054 C CA . GLY A 1 1 ? 2.537 25.658 -29.270 1.00 0.00 1 GLY A CA 12
ATOM 19055 C C . GLY A 1 1 ? 3.984 26.107 -29.312 1.00 0.00 1 GLY A C 12
ATOM 19056 O O . GLY A 1 1 ? 4.363 27.068 -28.644 1.00 0.00 1 GLY A O 12
ATOM 19060 N N . SER A 1 2 ? 4.797 25.408 -30.099 1.00 0.00 2 SER A N 12
ATOM 19061 C CA . SER A 1 2 ? 6.212 25.736 -30.222 1.00 0.00 2 SER A CA 12
ATOM 19062 C C . SER A 1 2 ? 6.886 25.753 -28.853 1.00 0.00 2 SER A C 12
ATOM 19063 O O . SER A 1 2 ? 7.692 26.635 -28.557 1.00 0.00 2 SER A O 12
ATOM 19071 N N . SER A 1 3 ? 6.550 24.771 -28.023 1.00 0.00 3 SER A N 12
ATOM 19072 C CA . SER A 1 3 ? 7.119 24.674 -26.684 1.00 0.00 3 SER A CA 12
ATOM 19073 C C . SER A 1 3 ? 7.746 23.301 -26.458 1.00 0.00 3 SER A C 12
ATOM 19074 O O . SER A 1 3 ? 7.389 22.327 -27.119 1.00 0.00 3 SER A O 12
ATOM 19082 N N . GLY A 1 4 ? 8.684 23.233 -25.518 1.00 0.00 4 GLY A N 12
ATOM 19083 C CA . GLY A 1 4 ? 9.347 21.977 -25.221 1.00 0.00 4 GLY A CA 12
ATOM 19084 C C . GLY A 1 4 ? 8.398 20.942 -24.650 1.00 0.00 4 GLY A C 12
ATOM 19085 O O . GLY A 1 4 ? 7.272 21.264 -24.273 1.00 0.00 4 GLY A O 12
ATOM 19089 N N . SER A 1 5 ? 8.854 19.695 -24.587 1.00 0.00 5 SER A N 12
ATOM 19090 C CA . SER A 1 5 ? 8.035 18.608 -24.063 1.00 0.00 5 SER A CA 12
ATOM 19091 C C . SER A 1 5 ? 8.072 18.587 -22.538 1.00 0.00 5 SER A C 12
ATOM 19092 O O . SER A 1 5 ? 9.100 18.878 -21.927 1.00 0.00 5 SER A O 12
ATOM 19100 N N . SER A 1 6 ? 6.942 18.240 -21.930 1.00 0.00 6 SER A N 12
ATOM 19101 C CA . SER A 1 6 ? 6.843 18.184 -20.476 1.00 0.00 6 SER A CA 12
ATOM 19102 C C . SER A 1 6 ? 6.679 16.745 -19.997 1.00 0.00 6 SER A C 12
ATOM 19103 O O . SER A 1 6 ? 5.566 16.229 -19.913 1.00 0.00 6 SER A O 12
ATOM 19111 N N . GLY A 1 7 ? 7.800 16.101 -19.685 1.00 0.00 7 GLY A N 12
ATOM 19112 C CA . GLY A 1 7 ? 7.761 14.727 -19.219 1.00 0.00 7 GLY A CA 12
ATOM 19113 C C . GLY A 1 7 ? 9.026 13.964 -19.556 1.00 0.00 7 GLY A C 12
ATOM 19114 O O . GLY A 1 7 ? 10.132 14.443 -19.308 1.00 0.00 7 GLY A O 12
ATOM 19118 N N . MET A 1 8 ? 8.864 12.772 -20.121 1.00 0.00 8 MET A N 12
ATOM 19119 C CA . MET A 1 8 ? 10.004 11.941 -20.492 1.00 0.00 8 MET A CA 12
ATOM 19120 C C . MET A 1 8 ? 10.777 11.496 -19.255 1.00 0.00 8 MET A C 12
ATOM 19121 O O . MET A 1 8 ? 11.988 11.283 -19.313 1.00 0.00 8 MET A O 12
ATOM 19135 N N . ALA A 1 9 ? 10.071 11.358 -18.138 1.00 0.00 9 ALA A N 12
ATOM 19136 C CA . ALA A 1 9 ? 10.691 10.937 -16.889 1.00 0.00 9 ALA A CA 12
ATOM 19137 C C . ALA A 1 9 ? 11.150 9.485 -16.966 1.00 0.00 9 ALA A C 12
ATOM 19138 O O . ALA A 1 9 ? 10.717 8.733 -17.838 1.00 0.00 9 ALA A O 12
ATOM 19145 N N . ALA A 1 10 ? 12.030 9.097 -16.048 1.00 0.00 10 ALA A N 12
ATOM 19146 C CA . ALA A 1 10 ? 12.546 7.735 -16.012 1.00 0.00 10 ALA A CA 12
ATOM 19147 C C . ALA A 1 10 ? 11.817 6.899 -14.966 1.00 0.00 10 ALA A C 12
ATOM 19148 O O . ALA A 1 10 ? 11.362 7.404 -13.939 1.00 0.00 10 ALA A O 12
ATOM 19155 N N . PRO A 1 11 ? 11.700 5.589 -15.230 1.00 0.00 11 PRO A N 12
ATOM 19156 C CA . PRO A 1 11 ? 11.026 4.655 -14.323 1.00 0.00 11 PRO A CA 12
ATOM 19157 C C . PRO A 1 11 ? 11.813 4.426 -13.038 1.00 0.00 11 PRO A C 12
ATOM 19158 O O . PRO A 1 11 ? 13.038 4.296 -13.062 1.00 0.00 11 PRO A O 12
ATOM 19169 N N . LEU A 1 12 ? 11.104 4.376 -11.916 1.00 0.00 12 LEU A N 12
ATOM 19170 C CA . LEU A 1 12 ? 11.736 4.161 -10.619 1.00 0.00 12 LEU A CA 12
ATOM 19171 C C . LEU A 1 12 ? 11.383 2.786 -10.062 1.00 0.00 12 LEU A C 12
ATOM 19172 O O . LEU A 1 12 ? 10.275 2.288 -10.267 1.00 0.00 12 LEU A O 12
ATOM 19188 N N . CYS A 1 13 ? 12.329 2.178 -9.355 1.00 0.00 13 CYS A N 12
ATOM 19189 C CA . CYS A 1 13 ? 12.117 0.861 -8.766 1.00 0.00 13 CYS A CA 12
ATOM 19190 C C . CYS A 1 13 ? 12.018 0.954 -7.247 1.00 0.00 13 CYS A C 12
ATOM 19191 O O . CYS A 1 13 ? 12.838 1.604 -6.600 1.00 0.00 13 CYS A O 12
ATOM 19199 N N . VAL A 1 14 ? 11.007 0.299 -6.684 1.00 0.00 14 VAL A N 12
ATOM 19200 C CA . VAL A 1 14 ? 10.800 0.308 -5.241 1.00 0.00 14 VAL A CA 12
ATOM 19201 C C . VAL A 1 14 ? 10.611 -1.106 -4.704 1.00 0.00 14 VAL A C 12
ATOM 19202 O O . VAL A 1 14 ? 9.971 -1.944 -5.341 1.00 0.00 14 VAL A O 12
ATOM 19215 N N . LYS A 1 15 ? 11.171 -1.367 -3.528 1.00 0.00 15 LYS A N 12
ATOM 19216 C CA . LYS A 1 15 ? 11.063 -2.679 -2.902 1.00 0.00 15 LYS A CA 12
ATOM 19217 C C . LYS A 1 15 ? 9.926 -2.706 -1.885 1.00 0.00 15 LYS A C 12
ATOM 19218 O O . LYS A 1 15 ? 9.975 -2.015 -0.867 1.00 0.00 15 LYS A O 12
ATOM 19237 N N . VAL A 1 16 ? 8.904 -3.508 -2.167 1.00 0.00 16 VAL A N 12
ATOM 19238 C CA . VAL A 1 16 ? 7.757 -3.626 -1.275 1.00 0.00 16 VAL A CA 12
ATOM 19239 C C . VAL A 1 16 ? 7.873 -4.862 -0.391 1.00 0.00 16 VAL A C 12
ATOM 19240 O O . VAL A 1 16 ? 8.431 -5.880 -0.801 1.00 0.00 16 VAL A O 12
ATOM 19253 N N . GLU A 1 17 ? 7.342 -4.767 0.824 1.00 0.00 17 GLU A N 12
ATOM 19254 C CA . GLU A 1 17 ? 7.387 -5.879 1.766 1.00 0.00 17 GLU A CA 12
ATOM 19255 C C . GLU A 1 17 ? 6.127 -5.913 2.627 1.00 0.00 17 GLU A C 12
ATOM 19256 O O . GLU A 1 17 ? 5.700 -4.890 3.163 1.00 0.00 17 GLU A O 12
ATOM 19268 N N . PHE A 1 18 ? 5.538 -7.097 2.756 1.00 0.00 18 PHE A N 12
ATOM 19269 C CA . PHE A 1 18 ? 4.327 -7.266 3.550 1.00 0.00 18 PHE A CA 12
ATOM 19270 C C . PHE A 1 18 ? 4.562 -8.241 4.700 1.00 0.00 18 PHE A C 12
ATOM 19271 O O . PHE A 1 18 ? 5.260 -9.242 4.546 1.00 0.00 18 PHE A O 12
ATOM 19288 N N . GLY A 1 19 ? 3.973 -7.939 5.854 1.00 0.00 19 GLY A N 12
ATOM 19289 C CA . GLY A 1 19 ? 4.131 -8.798 7.013 1.00 0.00 19 GLY A CA 12
ATOM 19290 C C . GLY A 1 19 ? 3.541 -10.177 6.798 1.00 0.00 19 GLY A C 12
ATOM 19291 O O . GLY A 1 19 ? 3.877 -10.860 5.831 1.00 0.00 19 GLY A O 12
ATOM 19295 N N . GLY A 1 20 ? 2.657 -10.590 7.702 1.00 0.00 20 GLY A N 12
ATOM 19296 C CA . GLY A 1 20 ? 2.035 -11.896 7.590 1.00 0.00 20 GLY A CA 12
ATOM 19297 C C . GLY A 1 20 ? 0.558 -11.807 7.259 1.00 0.00 20 GLY A C 12
ATOM 19298 O O . GLY A 1 20 ? -0.197 -11.112 7.937 1.00 0.00 20 GLY A O 12
ATOM 19302 N N . GLY A 1 21 ? 0.144 -12.514 6.211 1.00 0.00 21 GLY A N 12
ATOM 19303 C CA . GLY A 1 21 ? -1.250 -12.497 5.809 1.00 0.00 21 GLY A CA 12
ATOM 19304 C C . GLY A 1 21 ? -1.460 -11.808 4.475 1.00 0.00 21 GLY A C 12
ATOM 19305 O O . GLY A 1 21 ? -2.092 -12.361 3.576 1.00 0.00 21 GLY A O 12
ATOM 19309 N N . ALA A 1 22 ? -0.930 -10.596 4.347 1.00 0.00 22 ALA A N 12
ATOM 19310 C CA . ALA A 1 22 ? -1.063 -9.831 3.113 1.00 0.00 22 ALA A CA 12
ATOM 19311 C C . ALA A 1 22 ? -0.280 -10.480 1.977 1.00 0.00 22 ALA A C 12
ATOM 19312 O O . ALA A 1 22 ? -0.795 -10.644 0.872 1.00 0.00 22 ALA A O 12
ATOM 19319 N N . GLU A 1 23 ? 0.966 -10.849 2.258 1.00 0.00 23 GLU A N 12
ATOM 19320 C CA . GLU A 1 23 ? 1.819 -11.479 1.258 1.00 0.00 23 GLU A CA 12
ATOM 19321 C C . GLU A 1 23 ? 1.009 -12.409 0.359 1.00 0.00 23 GLU A C 12
ATOM 19322 O O . GLU A 1 23 ? 1.220 -12.459 -0.853 1.00 0.00 23 GLU A O 12
ATOM 19334 N N . LEU A 1 24 ? 0.081 -13.144 0.962 1.00 0.00 24 LEU A N 12
ATOM 19335 C CA . LEU A 1 24 ? -0.762 -14.073 0.218 1.00 0.00 24 LEU A CA 12
ATOM 19336 C C . LEU A 1 24 ? -1.473 -13.363 -0.930 1.00 0.00 24 LEU A C 12
ATOM 19337 O O . LEU A 1 24 ? -1.484 -13.849 -2.062 1.00 0.00 24 LEU A O 12
ATOM 19353 N N . LEU A 1 25 ? -2.063 -12.211 -0.632 1.00 0.00 25 LEU A N 12
ATOM 19354 C CA . LEU A 1 25 ? -2.774 -11.432 -1.640 1.00 0.00 25 LEU A CA 12
ATOM 19355 C C . LEU A 1 25 ? -1.825 -10.970 -2.741 1.00 0.00 25 LEU A C 12
ATOM 19356 O O . LEU A 1 25 ? -2.257 -10.452 -3.771 1.00 0.00 25 LEU A O 12
ATOM 19372 N N . PHE A 1 26 ? -0.529 -11.161 -2.517 1.00 0.00 26 PHE A N 12
ATOM 19373 C CA . PHE A 1 26 ? 0.482 -10.765 -3.490 1.00 0.00 26 PHE A CA 12
ATOM 19374 C C . PHE A 1 26 ? 1.389 -11.941 -3.841 1.00 0.00 26 PHE A C 12
ATOM 19375 O O . PHE A 1 26 ? 2.533 -12.013 -3.392 1.00 0.00 26 PHE A O 12
ATOM 19392 N N . ASP A 1 27 ? 0.869 -12.861 -4.647 1.00 0.00 27 ASP A N 12
ATOM 19393 C CA . ASP A 1 27 ? 1.631 -14.034 -5.059 1.00 0.00 27 ASP A CA 12
ATOM 19394 C C . ASP A 1 27 ? 2.348 -14.663 -3.869 1.00 0.00 27 ASP A C 12
ATOM 19395 O O . ASP A 1 27 ? 3.385 -15.307 -4.025 1.00 0.00 27 ASP A O 12
ATOM 19404 N N . GLY A 1 28 ? 1.789 -14.470 -2.678 1.00 0.00 28 GLY A N 12
ATOM 19405 C CA . GLY A 1 28 ? 2.389 -15.023 -1.478 1.00 0.00 28 GLY A CA 12
ATOM 19406 C C . GLY A 1 28 ? 3.898 -14.878 -1.465 1.00 0.00 28 GLY A C 12
ATOM 19407 O O . GLY A 1 28 ? 4.625 -15.861 -1.610 1.00 0.00 28 GLY A O 12
ATOM 19411 N N . VAL A 1 29 ? 4.371 -13.648 -1.291 1.00 0.00 29 VAL A N 12
ATOM 19412 C CA . VAL A 1 29 ? 5.803 -13.377 -1.260 1.00 0.00 29 VAL A CA 12
ATOM 19413 C C . VAL A 1 29 ? 6.139 -12.315 -0.219 1.00 0.00 29 VAL A C 12
ATOM 19414 O O . VAL A 1 29 ? 5.424 -11.323 -0.075 1.00 0.00 29 VAL A O 12
ATOM 19427 N N . LYS A 1 30 ? 7.232 -12.529 0.505 1.00 0.00 30 LYS A N 12
ATOM 19428 C CA . LYS A 1 30 ? 7.666 -11.590 1.533 1.00 0.00 30 LYS A CA 12
ATOM 19429 C C . LYS A 1 30 ? 8.075 -10.257 0.914 1.00 0.00 30 LYS A C 12
ATOM 19430 O O . LYS A 1 30 ? 7.567 -9.202 1.294 1.00 0.00 30 LYS A O 12
ATOM 19449 N N . LYS A 1 31 ? 8.996 -10.312 -0.042 1.00 0.00 31 LYS A N 12
ATOM 19450 C CA . LYS A 1 31 ? 9.472 -9.110 -0.716 1.00 0.00 31 LYS A CA 12
ATOM 19451 C C . LYS A 1 31 ? 9.050 -9.105 -2.182 1.00 0.00 31 LYS A C 12
ATOM 19452 O O . LYS A 1 31 ? 9.146 -10.122 -2.870 1.00 0.00 31 LYS A O 12
ATOM 19471 N N . HIS A 1 32 ? 8.584 -7.953 -2.655 1.00 0.00 32 HIS A N 12
ATOM 19472 C CA . HIS A 1 32 ? 8.149 -7.816 -4.041 1.00 0.00 32 HIS A CA 12
ATOM 19473 C C . HIS A 1 32 ? 8.854 -6.644 -4.718 1.00 0.00 32 HIS A C 12
ATOM 19474 O O . HIS A 1 32 ? 8.926 -5.548 -4.164 1.00 0.00 32 HIS A O 12
ATOM 19489 N N . GLN A 1 33 ? 9.373 -6.885 -5.918 1.00 0.00 33 GLN A N 12
ATOM 19490 C CA . GLN A 1 33 ? 10.073 -5.850 -6.668 1.00 0.00 33 GLN A CA 12
ATOM 19491 C C . GLN A 1 33 ? 9.108 -5.078 -7.563 1.00 0.00 33 GLN A C 12
ATOM 19492 O O . GLN A 1 33 ? 8.398 -5.666 -8.379 1.00 0.00 33 GLN A O 12
ATOM 19506 N N . VAL A 1 34 ? 9.087 -3.759 -7.403 1.00 0.00 34 VAL A N 12
ATOM 19507 C CA . VAL A 1 34 ? 8.209 -2.907 -8.196 1.00 0.00 34 VAL A CA 12
ATOM 19508 C C . VAL A 1 34 ? 9.013 -1.921 -9.037 1.00 0.00 34 VAL A C 12
ATOM 19509 O O . VAL A 1 34 ? 10.033 -1.397 -8.591 1.00 0.00 34 VAL A O 12
ATOM 19522 N N . ALA A 1 35 ? 8.546 -1.674 -10.256 1.00 0.00 35 ALA A N 12
ATOM 19523 C CA . ALA A 1 35 ? 9.220 -0.749 -11.159 1.00 0.00 35 ALA A CA 12
ATOM 19524 C C . ALA A 1 35 ? 8.231 0.232 -11.779 1.00 0.00 35 ALA A C 12
ATOM 19525 O O . ALA A 1 35 ? 7.762 0.032 -12.900 1.00 0.00 35 ALA A O 12
ATOM 19532 N N . LEU A 1 36 ? 7.918 1.293 -11.043 1.00 0.00 36 LEU A N 12
ATOM 19533 C CA . LEU A 1 36 ? 6.983 2.306 -11.521 1.00 0.00 36 LEU A CA 12
ATOM 19534 C C . LEU A 1 36 ? 7.560 3.060 -12.714 1.00 0.00 36 LEU A C 12
ATOM 19535 O O . LEU A 1 36 ? 8.759 3.328 -12.790 1.00 0.00 36 LEU A O 12
ATOM 19551 N N . PRO A 1 37 ? 6.687 3.414 -13.669 1.00 0.00 37 PRO A N 12
ATOM 19552 C CA . PRO A 1 37 ? 7.086 4.145 -14.875 1.00 0.00 37 PRO A CA 12
ATOM 19553 C C . PRO A 1 37 ? 7.490 5.584 -14.574 1.00 0.00 37 PRO A C 12
ATOM 19554 O O . PRO A 1 37 ? 7.598 5.979 -13.414 1.00 0.00 37 PRO A O 12
ATOM 19565 N N . GLY A 1 38 ? 7.712 6.365 -15.627 1.00 0.00 38 GLY A N 12
ATOM 19566 C CA . GLY A 1 38 ? 8.101 7.753 -15.453 1.00 0.00 38 GLY A CA 12
ATOM 19567 C C . GLY A 1 38 ? 7.119 8.714 -16.093 1.00 0.00 38 GLY A C 12
ATOM 19568 O O . GLY A 1 38 ? 6.562 8.428 -17.153 1.00 0.00 38 GLY A O 12
ATOM 19572 N N . GLN A 1 39 ? 6.907 9.857 -15.448 1.00 0.00 39 GLN A N 12
ATOM 19573 C CA . GLN A 1 39 ? 5.983 10.862 -15.961 1.00 0.00 39 GLN A CA 12
ATOM 19574 C C . GLN A 1 39 ? 6.284 12.233 -15.362 1.00 0.00 39 GLN A C 12
ATOM 19575 O O . GLN A 1 39 ? 7.074 12.351 -14.426 1.00 0.00 39 GLN A O 12
ATOM 19589 N N . GLU A 1 40 ? 5.649 13.264 -15.910 1.00 0.00 40 GLU A N 12
ATOM 19590 C CA . GLU A 1 40 ? 5.850 14.626 -15.430 1.00 0.00 40 GLU A CA 12
ATOM 19591 C C . GLU A 1 40 ? 5.738 14.690 -13.909 1.00 0.00 40 GLU A C 12
ATOM 19592 O O . GLU A 1 40 ? 6.493 15.403 -13.250 1.00 0.00 40 GLU A O 12
ATOM 19604 N N . GLU A 1 41 ? 4.789 13.937 -13.360 1.00 0.00 41 GLU A N 12
ATOM 19605 C CA . GLU A 1 41 ? 4.577 13.909 -11.918 1.00 0.00 41 GLU A CA 12
ATOM 19606 C C . GLU A 1 41 ? 5.148 12.632 -11.309 1.00 0.00 41 GLU A C 12
ATOM 19607 O O . GLU A 1 41 ? 4.981 11.533 -11.839 1.00 0.00 41 GLU A O 12
ATOM 19619 N N . PRO A 1 42 ? 5.838 12.777 -10.168 1.00 0.00 42 PRO A N 12
ATOM 19620 C CA . PRO A 1 42 ? 6.447 11.647 -9.461 1.00 0.00 42 PRO A CA 12
ATOM 19621 C C . PRO A 1 42 ? 5.406 10.729 -8.829 1.00 0.00 42 PRO A C 12
ATOM 19622 O O . PRO A 1 42 ? 4.305 11.163 -8.493 1.00 0.00 42 PRO A O 12
ATOM 19633 N N . TRP A 1 43 ? 5.763 9.460 -8.670 1.00 0.00 43 TRP A N 12
ATOM 19634 C CA . TRP A 1 43 ? 4.858 8.481 -8.077 1.00 0.00 43 TRP A CA 12
ATOM 19635 C C . TRP A 1 43 ? 4.729 8.699 -6.574 1.00 0.00 43 TRP A C 12
ATOM 19636 O O . TRP A 1 43 ? 5.705 8.580 -5.834 1.00 0.00 43 TRP A O 12
ATOM 19657 N N . ASP A 1 44 ? 3.519 9.021 -6.130 1.00 0.00 44 ASP A N 12
ATOM 19658 C CA . ASP A 1 44 ? 3.262 9.255 -4.713 1.00 0.00 44 ASP A CA 12
ATOM 19659 C C . ASP A 1 44 ? 2.592 8.042 -4.075 1.00 0.00 44 ASP A C 12
ATOM 19660 O O . ASP A 1 44 ? 2.362 7.029 -4.735 1.00 0.00 44 ASP A O 12
ATOM 19669 N N . ILE A 1 45 ? 2.282 8.154 -2.788 1.00 0.00 45 ILE A N 12
ATOM 19670 C CA . ILE A 1 45 ? 1.638 7.066 -2.061 1.00 0.00 45 ILE A CA 12
ATOM 19671 C C . ILE A 1 45 ? 0.204 6.861 -2.536 1.00 0.00 45 ILE A C 12
ATOM 19672 O O . ILE A 1 45 ? -0.227 5.732 -2.770 1.00 0.00 45 ILE A O 12
ATOM 19688 N N . ARG A 1 46 ? -0.530 7.959 -2.677 1.00 0.00 46 ARG A N 12
ATOM 19689 C CA . ARG A 1 46 ? -1.916 7.900 -3.126 1.00 0.00 46 ARG A CA 12
ATOM 19690 C C . ARG A 1 46 ? -2.037 7.089 -4.413 1.00 0.00 46 ARG A C 12
ATOM 19691 O O . ARG A 1 46 ? -2.941 6.269 -4.559 1.00 0.00 46 ARG A O 12
ATOM 19712 N N . ASN A 1 47 ? -1.118 7.327 -5.344 1.00 0.00 47 ASN A N 12
ATOM 19713 C CA . ASN A 1 47 ? -1.122 6.620 -6.619 1.00 0.00 47 ASN A CA 12
ATOM 19714 C C . ASN A 1 47 ? -0.428 5.267 -6.494 1.00 0.00 47 ASN A C 12
ATOM 19715 O O . ASN A 1 47 ? -0.862 4.277 -7.084 1.00 0.00 47 ASN A O 12
ATOM 19726 N N . LEU A 1 48 ? 0.652 5.232 -5.721 1.00 0.00 48 LEU A N 12
ATOM 19727 C CA . LEU A 1 48 ? 1.407 4.001 -5.517 1.00 0.00 48 LEU A CA 12
ATOM 19728 C C . LEU A 1 48 ? 0.471 2.826 -5.252 1.00 0.00 48 LEU A C 12
ATOM 19729 O O . LEU A 1 48 ? 0.514 1.814 -5.953 1.00 0.00 48 LEU A O 12
ATOM 19745 N N . LEU A 1 49 ? -0.374 2.967 -4.237 1.00 0.00 49 LEU A N 12
ATOM 19746 C CA . LEU A 1 49 ? -1.323 1.918 -3.880 1.00 0.00 49 LEU A CA 12
ATOM 19747 C C . LEU A 1 49 ? -2.006 1.356 -5.123 1.00 0.00 49 LEU A C 12
ATOM 19748 O O . LEU A 1 49 ? -2.058 0.142 -5.320 1.00 0.00 49 LEU A O 12
ATOM 19764 N N . VAL A 1 50 ? -2.527 2.247 -5.960 1.00 0.00 50 VAL A N 12
ATOM 19765 C CA . VAL A 1 50 ? -3.204 1.840 -7.185 1.00 0.00 50 VAL A CA 12
ATOM 19766 C C . VAL A 1 50 ? -2.442 0.722 -7.889 1.00 0.00 50 VAL A C 12
ATOM 19767 O O . VAL A 1 50 ? -2.937 -0.399 -8.009 1.00 0.00 50 VAL A O 12
ATOM 19780 N N . TRP A 1 51 ? -1.237 1.035 -8.351 1.00 0.00 51 TRP A N 12
ATOM 19781 C CA . TRP A 1 51 ? -0.407 0.056 -9.042 1.00 0.00 51 TRP A CA 12
ATOM 19782 C C . TRP A 1 51 ? -0.234 -1.203 -8.200 1.00 0.00 51 TRP A C 12
ATOM 19783 O O . TRP A 1 51 ? -0.386 -2.319 -8.698 1.00 0.00 51 TRP A O 12
ATOM 19804 N N . ILE A 1 52 ? 0.083 -1.017 -6.923 1.00 0.00 52 ILE A N 12
ATOM 19805 C CA . ILE A 1 52 ? 0.274 -2.139 -6.013 1.00 0.00 52 ILE A CA 12
ATOM 19806 C C . ILE A 1 52 ? -1.022 -2.920 -5.823 1.00 0.00 52 ILE A C 12
ATOM 19807 O O . ILE A 1 52 ? -1.004 -4.096 -5.458 1.00 0.00 52 ILE A O 12
ATOM 19823 N N . LYS A 1 53 ? -2.147 -2.260 -6.076 1.00 0.00 53 LYS A N 12
ATOM 19824 C CA . LYS A 1 53 ? -3.453 -2.892 -5.936 1.00 0.00 53 LYS A CA 12
ATOM 19825 C C . LYS A 1 53 ? -3.874 -3.565 -7.239 1.00 0.00 53 LYS A C 12
ATOM 19826 O O . LYS A 1 53 ? -4.705 -4.473 -7.240 1.00 0.00 53 LYS A O 12
ATOM 19845 N N . LYS A 1 54 ? -3.293 -3.116 -8.346 1.00 0.00 54 LYS A N 12
ATOM 19846 C CA . LYS A 1 54 ? -3.604 -3.676 -9.655 1.00 0.00 54 LYS A CA 12
ATOM 19847 C C . LYS A 1 54 ? -2.513 -4.641 -10.108 1.00 0.00 54 LYS A C 12
ATOM 19848 O O . LYS A 1 54 ? -2.764 -5.829 -10.306 1.00 0.00 54 LYS A O 12
ATOM 19867 N N . ASN A 1 55 ? -1.300 -4.122 -10.269 1.00 0.00 55 ASN A N 12
ATOM 19868 C CA . ASN A 1 55 ? -0.170 -4.938 -10.697 1.00 0.00 55 ASN A CA 12
ATOM 19869 C C . ASN A 1 55 ? 0.184 -5.977 -9.637 1.00 0.00 55 ASN A C 12
ATOM 19870 O O . ASN A 1 55 ? -0.096 -7.165 -9.800 1.00 0.00 55 ASN A O 12
ATOM 19881 N N . LEU A 1 56 ? 0.799 -5.521 -8.552 1.00 0.00 56 LEU A N 12
ATOM 19882 C CA . LEU A 1 56 ? 1.191 -6.411 -7.464 1.00 0.00 56 LEU A CA 12
ATOM 19883 C C . LEU A 1 56 ? 0.009 -7.256 -7.000 1.00 0.00 56 LEU A C 12
ATOM 19884 O O . LEU A 1 56 ? 0.035 -8.484 -7.095 1.00 0.00 56 LEU A O 12
ATOM 19900 N N . LEU A 1 57 ? -1.027 -6.592 -6.500 1.00 0.00 57 LEU A N 12
ATOM 19901 C CA . LEU A 1 57 ? -2.220 -7.282 -6.024 1.00 0.00 57 LEU A CA 12
ATOM 19902 C C . LEU A 1 57 ? -3.040 -7.823 -7.191 1.00 0.00 57 LEU A C 12
ATOM 19903 O O . LEU A 1 57 ? -3.228 -7.143 -8.200 1.00 0.00 57 LEU A O 12
ATOM 19919 N N . LYS A 1 58 ? -3.527 -9.050 -7.046 1.00 0.00 58 LYS A N 12
ATOM 19920 C CA . LYS A 1 58 ? -4.330 -9.683 -8.086 1.00 0.00 58 LYS A CA 12
ATOM 19921 C C . LYS A 1 58 ? -5.694 -10.097 -7.544 1.00 0.00 58 LYS A C 12
ATOM 19922 O O . LYS A 1 58 ? -6.555 -10.558 -8.293 1.00 0.00 58 LYS A O 12
ATOM 19941 N N . GLU A 1 59 ? -5.884 -9.927 -6.239 1.00 0.00 59 GLU A N 12
ATOM 19942 C CA . GLU A 1 59 ? -7.145 -10.283 -5.599 1.00 0.00 59 GLU A CA 12
ATOM 19943 C C . GLU A 1 59 ? -8.024 -9.051 -5.407 1.00 0.00 59 GLU A C 12
ATOM 19944 O O . GLU A 1 59 ? -7.682 -7.955 -5.853 1.00 0.00 59 GLU A O 12
ATOM 19956 N N . ARG A 1 60 ? -9.159 -9.239 -4.740 1.00 0.00 60 ARG A N 12
ATOM 19957 C CA . ARG A 1 60 ? -10.088 -8.144 -4.490 1.00 0.00 60 ARG A CA 12
ATOM 19958 C C . ARG A 1 60 ? -9.434 -7.059 -3.640 1.00 0.00 60 ARG A C 12
ATOM 19959 O O . ARG A 1 60 ? -9.045 -7.284 -2.494 1.00 0.00 60 ARG A O 12
ATOM 19980 N N . PRO A 1 61 ? -9.309 -5.852 -4.213 1.00 0.00 61 PRO A N 12
ATOM 19981 C CA . PRO A 1 61 ? -8.703 -4.708 -3.525 1.00 0.00 61 PRO A CA 12
ATOM 19982 C C . PRO A 1 61 ? -9.575 -4.187 -2.388 1.00 0.00 61 PRO A C 12
ATOM 19983 O O . PRO A 1 61 ? -9.099 -3.989 -1.271 1.00 0.00 61 PRO A O 12
ATOM 19994 N N . GLU A 1 62 ? -10.853 -3.966 -2.681 1.00 0.00 62 GLU A N 12
ATOM 19995 C CA . GLU A 1 62 ? -11.790 -3.467 -1.682 1.00 0.00 62 GLU A CA 12
ATOM 19996 C C . GLU A 1 62 ? -11.597 -4.185 -0.349 1.00 0.00 62 GLU A C 12
ATOM 19997 O O . GLU A 1 62 ? -11.912 -3.644 0.712 1.00 0.00 62 GLU A O 12
ATOM 20009 N N . LEU A 1 63 ? -11.080 -5.407 -0.412 1.00 0.00 63 LEU A N 12
ATOM 20010 C CA . LEU A 1 63 ? -10.845 -6.201 0.789 1.00 0.00 63 LEU A CA 12
ATOM 20011 C C . LEU A 1 63 ? -9.543 -5.790 1.469 1.00 0.00 63 LEU A C 12
ATOM 20012 O O . LEU A 1 63 ? -9.525 -5.472 2.658 1.00 0.00 63 LEU A O 12
ATOM 20028 N N . PHE A 1 64 ? -8.456 -5.796 0.705 1.00 0.00 64 PHE A N 12
ATOM 20029 C CA . PHE A 1 64 ? -7.149 -5.422 1.233 1.00 0.00 64 PHE A CA 12
ATOM 20030 C C . PHE A 1 64 ? -7.069 -3.917 1.473 1.00 0.00 64 PHE A C 12
ATOM 20031 O O . PHE A 1 64 ? -6.785 -3.469 2.584 1.00 0.00 64 PHE A O 12
ATOM 20048 N N . ILE A 1 65 ? -7.322 -3.142 0.423 1.00 0.00 65 ILE A N 12
ATOM 20049 C CA . ILE A 1 65 ? -7.280 -1.689 0.520 1.00 0.00 65 ILE A CA 12
ATOM 20050 C C . ILE A 1 65 ? -8.499 -1.058 -0.145 1.00 0.00 65 ILE A C 12
ATOM 20051 O O . ILE A 1 65 ? -8.926 -1.489 -1.215 1.00 0.00 65 ILE A O 12
ATOM 20067 N N . GLN A 1 66 ? -9.053 -0.034 0.497 1.00 0.00 66 GLN A N 12
ATOM 20068 C CA . GLN A 1 66 ? -10.222 0.657 -0.032 1.00 0.00 66 GLN A CA 12
ATOM 20069 C C . GLN A 1 66 ? -9.843 2.031 -0.575 1.00 0.00 66 GLN A C 12
ATOM 20070 O O . GLN A 1 66 ? -9.334 2.879 0.156 1.00 0.00 66 GLN A O 12
ATOM 20084 N N . GLY A 1 67 ? -10.096 2.244 -1.863 1.00 0.00 67 GLY A N 12
ATOM 20085 C CA . GLY A 1 67 ? -9.775 3.516 -2.481 1.00 0.00 67 GLY A CA 12
ATOM 20086 C C . GLY A 1 67 ? -8.280 3.738 -2.609 1.00 0.00 67 GLY A C 12
ATOM 20087 O O . GLY A 1 67 ? -7.485 2.854 -2.290 1.00 0.00 67 GLY A O 12
ATOM 20091 N N . ASP A 1 68 ? -7.898 4.921 -3.077 1.00 0.00 68 ASP A N 12
ATOM 20092 C CA . ASP A 1 68 ? -6.488 5.256 -3.247 1.00 0.00 68 ASP A CA 12
ATOM 20093 C C . ASP A 1 68 ? -5.747 5.177 -1.916 1.00 0.00 68 ASP A C 12
ATOM 20094 O O . ASP A 1 68 ? -4.520 5.084 -1.882 1.00 0.00 68 ASP A O 12
ATOM 20103 N N . SER A 1 69 ? -6.500 5.215 -0.821 1.00 0.00 69 SER A N 12
ATOM 20104 C CA . SER A 1 69 ? -5.915 5.153 0.513 1.00 0.00 69 SER A CA 12
ATOM 20105 C C . SER A 1 69 ? -5.981 3.734 1.069 1.00 0.00 69 SER A C 12
ATOM 20106 O O . SER A 1 69 ? -6.872 2.959 0.721 1.00 0.00 69 SER A O 12
ATOM 20114 N N . VAL A 1 70 ? -5.031 3.400 1.937 1.00 0.00 70 VAL A N 12
ATOM 20115 C CA . VAL A 1 70 ? -4.981 2.075 2.543 1.00 0.00 70 VAL A CA 12
ATOM 20116 C C . VAL A 1 70 ? -5.957 1.967 3.709 1.00 0.00 70 VAL A C 12
ATOM 20117 O O . VAL A 1 70 ? -6.060 2.877 4.532 1.00 0.00 70 VAL A O 12
ATOM 20130 N N . ARG A 1 71 ? -6.672 0.849 3.773 1.00 0.00 71 ARG A N 12
ATOM 20131 C CA . ARG A 1 71 ? -7.641 0.622 4.839 1.00 0.00 71 ARG A CA 12
ATOM 20132 C C . ARG A 1 71 ? -7.118 1.149 6.172 1.00 0.00 71 ARG A C 12
ATOM 20133 O O . ARG A 1 71 ? -5.916 1.337 6.364 1.00 0.00 71 ARG A O 12
ATOM 20154 N N . PRO A 1 72 ? -8.040 1.393 7.115 1.00 0.00 72 PRO A N 12
ATOM 20155 C CA . PRO A 1 72 ? -7.695 1.902 8.446 1.00 0.00 72 PRO A CA 12
ATOM 20156 C C . PRO A 1 72 ? -6.963 0.865 9.291 1.00 0.00 72 PRO A C 12
ATOM 20157 O O . PRO A 1 72 ? -6.659 1.104 10.459 1.00 0.00 72 PRO A O 12
ATOM 20168 N N . GLY A 1 73 ? -6.683 -0.289 8.692 1.00 0.00 73 GLY A N 12
ATOM 20169 C CA . GLY A 1 73 ? -5.989 -1.345 9.405 1.00 0.00 73 GLY A CA 12
ATOM 20170 C C . GLY A 1 73 ? -4.604 -1.608 8.848 1.00 0.00 73 GLY A C 12
ATOM 20171 O O . GLY A 1 73 ? -3.701 -2.018 9.578 1.00 0.00 73 GLY A O 12
ATOM 20175 N N . ILE A 1 74 ? -4.436 -1.373 7.551 1.00 0.00 74 ILE A N 12
ATOM 20176 C CA . ILE A 1 74 ? -3.151 -1.588 6.897 1.00 0.00 74 ILE A CA 12
ATOM 20177 C C . ILE A 1 74 ? -2.145 -0.514 7.296 1.00 0.00 74 ILE A C 12
ATOM 20178 O O . ILE A 1 74 ? -2.259 0.643 6.887 1.00 0.00 74 ILE A O 12
ATOM 20194 N N . LEU A 1 75 ? -1.158 -0.903 8.096 1.00 0.00 75 LEU A N 12
ATOM 20195 C CA . LEU A 1 75 ? -0.129 0.026 8.549 1.00 0.00 75 LEU A CA 12
ATOM 20196 C C . LEU A 1 75 ? 1.079 -0.003 7.618 1.00 0.00 75 LEU A C 12
ATOM 20197 O O . LEU A 1 75 ? 1.824 -0.982 7.581 1.00 0.00 75 LEU A O 12
ATOM 20213 N N . VAL A 1 76 ? 1.268 1.079 6.869 1.00 0.00 76 VAL A N 12
ATOM 20214 C CA . VAL A 1 76 ? 2.388 1.180 5.941 1.00 0.00 76 VAL A CA 12
ATOM 20215 C C . VAL A 1 76 ? 3.574 1.888 6.585 1.00 0.00 76 VAL A C 12
ATOM 20216 O O . VAL A 1 76 ? 3.411 2.668 7.525 1.00 0.00 76 VAL A O 12
ATOM 20229 N N . LEU A 1 77 ? 4.769 1.613 6.074 1.00 0.00 77 LEU A N 12
ATOM 20230 C CA . LEU A 1 77 ? 5.985 2.225 6.599 1.00 0.00 77 LEU A CA 12
ATOM 20231 C C . LEU A 1 77 ? 6.991 2.484 5.481 1.00 0.00 77 LEU A C 12
ATOM 20232 O O . LEU A 1 77 ? 7.421 1.557 4.794 1.00 0.00 77 LEU A O 12
ATOM 20248 N N . ILE A 1 78 ? 7.362 3.747 5.307 1.00 0.00 78 ILE A N 12
ATOM 20249 C CA . ILE A 1 78 ? 8.320 4.126 4.276 1.00 0.00 78 ILE A CA 12
ATOM 20250 C C . ILE A 1 78 ? 9.743 4.137 4.824 1.00 0.00 78 ILE A C 12
ATOM 20251 O O . ILE A 1 78 ? 10.043 4.844 5.785 1.00 0.00 78 ILE A O 12
ATOM 20267 N N . ASN A 1 79 ? 10.616 3.350 4.204 1.00 0.00 79 ASN A N 12
ATOM 20268 C CA . ASN A 1 79 ? 12.009 3.270 4.629 1.00 0.00 79 ASN A CA 12
ATOM 20269 C C . ASN A 1 79 ? 12.113 3.250 6.150 1.00 0.00 79 ASN A C 12
ATOM 20270 O O . ASN A 1 79 ? 12.936 3.954 6.736 1.00 0.00 79 ASN A O 12
ATOM 20281 N N . ASP A 1 80 ? 11.273 2.439 6.785 1.00 0.00 80 ASP A N 12
ATOM 20282 C CA . ASP A 1 80 ? 11.272 2.325 8.239 1.00 0.00 80 ASP A CA 12
ATOM 20283 C C . ASP A 1 80 ? 10.911 3.658 8.887 1.00 0.00 80 ASP A C 12
ATOM 20284 O O . ASP A 1 80 ? 11.601 4.125 9.794 1.00 0.00 80 ASP A O 12
ATOM 20293 N N . ALA A 1 81 ? 9.828 4.266 8.416 1.00 0.00 81 ALA A N 12
ATOM 20294 C CA . ALA A 1 81 ? 9.376 5.544 8.950 1.00 0.00 81 ALA A CA 12
ATOM 20295 C C . ALA A 1 81 ? 7.887 5.751 8.694 1.00 0.00 81 ALA A C 12
ATOM 20296 O O . ALA A 1 81 ? 7.455 5.868 7.547 1.00 0.00 81 ALA A O 12
ATOM 20303 N N . ASP A 1 82 ? 7.107 5.794 9.769 1.00 0.00 82 ASP A N 12
ATOM 20304 C CA . ASP A 1 82 ? 5.666 5.987 9.660 1.00 0.00 82 ASP A CA 12
ATOM 20305 C C . ASP A 1 82 ? 5.334 7.011 8.579 1.00 0.00 82 ASP A C 12
ATOM 20306 O O . ASP A 1 82 ? 5.667 8.190 8.704 1.00 0.00 82 ASP A O 12
ATOM 20315 N N . TRP A 1 83 ? 4.678 6.553 7.519 1.00 0.00 83 TRP A N 12
ATOM 20316 C CA . TRP A 1 83 ? 4.303 7.430 6.416 1.00 0.00 83 TRP A CA 12
ATOM 20317 C C . TRP A 1 83 ? 3.432 8.581 6.907 1.00 0.00 83 TRP A C 12
ATOM 20318 O O . TRP A 1 83 ? 3.202 9.549 6.182 1.00 0.00 83 TRP A O 12
ATOM 20339 N N . GLU A 1 84 ? 2.952 8.470 8.142 1.00 0.00 84 GLU A N 12
ATOM 20340 C CA . GLU A 1 84 ? 2.107 9.503 8.728 1.00 0.00 84 GLU A CA 12
ATOM 20341 C C . GLU A 1 84 ? 2.946 10.681 9.216 1.00 0.00 84 GLU A C 12
ATOM 20342 O O . GLU A 1 84 ? 2.521 11.835 9.139 1.00 0.00 84 GLU A O 12
ATOM 20354 N N . LEU A 1 85 ? 4.138 10.382 9.719 1.00 0.00 85 LEU A N 12
ATOM 20355 C CA . LEU A 1 85 ? 5.038 11.414 10.221 1.00 0.00 85 LEU A CA 12
ATOM 20356 C C . LEU A 1 85 ? 5.578 12.268 9.078 1.00 0.00 85 LEU A C 12
ATOM 20357 O O . LEU A 1 85 ? 5.944 13.427 9.275 1.00 0.00 85 LEU A O 12
ATOM 20373 N N . LEU A 1 86 ? 5.624 11.688 7.884 1.00 0.00 86 LEU A N 12
ATOM 20374 C CA . LEU A 1 86 ? 6.117 12.396 6.708 1.00 0.00 86 LEU A CA 12
ATOM 20375 C C . LEU A 1 86 ? 4.961 12.933 5.871 1.00 0.00 86 LEU A C 12
ATOM 20376 O O . LEU A 1 86 ? 4.823 14.142 5.687 1.00 0.00 86 LEU A O 12
ATOM 20392 N N . GLY A 1 87 ? 4.130 12.026 5.366 1.00 0.00 87 GLY A N 12
ATOM 20393 C CA . GLY A 1 87 ? 2.995 12.428 4.556 1.00 0.00 87 GLY A CA 12
ATOM 20394 C C . GLY A 1 87 ? 2.280 11.246 3.933 1.00 0.00 87 GLY A C 12
ATOM 20395 O O . GLY A 1 87 ? 2.634 10.804 2.841 1.00 0.00 87 GLY A O 12
ATOM 20399 N N . GLU A 1 88 ? 1.271 10.732 4.630 1.00 0.00 88 GLU A N 12
ATOM 20400 C CA . GLU A 1 88 ? 0.507 9.592 4.138 1.00 0.00 88 GLU A CA 12
ATOM 20401 C C . GLU A 1 88 ? 0.370 9.642 2.619 1.00 0.00 88 GLU A C 12
ATOM 20402 O O . GLU A 1 88 ? 1.047 8.907 1.899 1.00 0.00 88 GLU A O 12
ATOM 20414 N N . LEU A 1 89 ? -0.510 10.514 2.139 1.00 0.00 89 LEU A N 12
ATOM 20415 C CA . LEU A 1 89 ? -0.737 10.662 0.706 1.00 0.00 89 LEU A CA 12
ATOM 20416 C C . LEU A 1 89 ? -0.028 11.901 0.167 1.00 0.00 89 LEU A C 12
ATOM 20417 O O . LEU A 1 89 ? -0.354 12.394 -0.913 1.00 0.00 89 LEU A O 12
ATOM 20433 N N . ASP A 1 90 ? 0.943 12.397 0.925 1.00 0.00 90 ASP A N 12
ATOM 20434 C CA . ASP A 1 90 ? 1.700 13.576 0.523 1.00 0.00 90 ASP A CA 12
ATOM 20435 C C . ASP A 1 90 ? 3.124 13.199 0.126 1.00 0.00 90 ASP A C 12
ATOM 20436 O O . ASP A 1 90 ? 3.801 13.945 -0.582 1.00 0.00 90 ASP A O 12
ATOM 20445 N N . TYR A 1 91 ? 3.572 12.037 0.587 1.00 0.00 91 TYR A N 12
ATOM 20446 C CA . TYR A 1 91 ? 4.917 11.561 0.283 1.00 0.00 91 TYR A CA 12
ATOM 20447 C C . TYR A 1 91 ? 5.046 11.197 -1.193 1.00 0.00 91 TYR A C 12
ATOM 20448 O O . TYR A 1 91 ? 4.152 10.578 -1.770 1.00 0.00 91 TYR A O 12
ATOM 20466 N N . GLN A 1 92 ? 6.164 11.586 -1.796 1.00 0.00 92 GLN A N 12
ATOM 20467 C CA . GLN A 1 92 ? 6.411 11.301 -3.204 1.00 0.00 92 GLN A CA 12
ATOM 20468 C C . GLN A 1 92 ? 7.675 10.466 -3.378 1.00 0.00 92 GLN A C 12
ATOM 20469 O O . GLN A 1 92 ? 8.790 10.969 -3.228 1.00 0.00 92 GLN A O 12
ATOM 20483 N N . LEU A 1 93 ? 7.496 9.188 -3.693 1.00 0.00 93 LEU A N 12
ATOM 20484 C CA . LEU A 1 93 ? 8.623 8.282 -3.886 1.00 0.00 93 LEU A CA 12
ATOM 20485 C C . LEU A 1 93 ? 9.483 8.727 -5.065 1.00 0.00 93 LEU A C 12
ATOM 20486 O O . LEU A 1 93 ? 8.985 9.328 -6.016 1.00 0.00 93 LEU A O 12
ATOM 20502 N N . GLN A 1 94 ? 10.775 8.425 -4.995 1.00 0.00 94 GLN A N 12
ATOM 20503 C CA . GLN A 1 94 ? 11.704 8.793 -6.057 1.00 0.00 94 GLN A CA 12
ATOM 20504 C C . GLN A 1 94 ? 12.365 7.555 -6.655 1.00 0.00 94 GLN A C 12
ATOM 20505 O O . GLN A 1 94 ? 12.222 7.276 -7.845 1.00 0.00 94 GLN A O 12
ATOM 20519 N N . ASP A 1 95 ? 13.090 6.817 -5.821 1.00 0.00 95 ASP A N 12
ATOM 20520 C CA . ASP A 1 95 ? 13.773 5.608 -6.267 1.00 0.00 95 ASP A CA 12
ATOM 20521 C C . ASP A 1 95 ? 14.395 4.869 -5.086 1.00 0.00 95 ASP A C 12
ATOM 20522 O O . ASP A 1 95 ? 14.434 5.385 -3.970 1.00 0.00 95 ASP A O 12
ATOM 20531 N N . GLN A 1 96 ? 14.878 3.657 -5.341 1.00 0.00 96 GLN A N 12
ATOM 20532 C CA . GLN A 1 96 ? 15.496 2.847 -4.298 1.00 0.00 96 GLN A CA 12
ATOM 20533 C C . GLN A 1 96 ? 14.746 2.994 -2.979 1.00 0.00 96 GLN A C 12
ATOM 20534 O O . GLN A 1 96 ? 15.320 2.818 -1.904 1.00 0.00 96 GLN A O 12
ATOM 20548 N N . ASP A 1 97 ? 13.461 3.317 -3.067 1.00 0.00 97 ASP A N 12
ATOM 20549 C CA . ASP A 1 97 ? 12.631 3.487 -1.880 1.00 0.00 97 ASP A CA 12
ATOM 20550 C C . ASP A 1 97 ? 11.915 2.188 -1.526 1.00 0.00 97 ASP A C 12
ATOM 20551 O O . ASP A 1 97 ? 11.340 1.529 -2.393 1.00 0.00 97 ASP A O 12
ATOM 20560 N N . SER A 1 98 ? 11.955 1.824 -0.249 1.00 0.00 98 SER A N 12
ATOM 20561 C CA . SER A 1 98 ? 11.314 0.600 0.219 1.00 0.00 98 SER A CA 12
ATOM 20562 C C . SER A 1 98 ? 10.005 0.913 0.937 1.00 0.00 98 SER A C 12
ATOM 20563 O O . SER A 1 98 ? 9.984 1.663 1.913 1.00 0.00 98 SER A O 12
ATOM 20571 N N . ILE A 1 99 ? 8.915 0.333 0.446 1.00 0.00 99 ILE A N 12
ATOM 20572 C CA . ILE A 1 99 ? 7.602 0.549 1.040 1.00 0.00 99 ILE A CA 12
ATOM 20573 C C . ILE A 1 99 ? 7.126 -0.693 1.786 1.00 0.00 99 ILE A C 12
ATOM 20574 O O . ILE A 1 99 ? 7.065 -1.786 1.220 1.00 0.00 99 ILE A O 12
ATOM 20590 N N . LEU A 1 100 ? 6.788 -0.519 3.059 1.00 0.00 100 LEU A N 12
ATOM 20591 C CA . LEU A 1 100 ? 6.314 -1.625 3.884 1.00 0.00 100 LEU A CA 12
ATOM 20592 C C . LEU A 1 100 ? 4.804 -1.549 4.082 1.00 0.00 100 LEU A C 12
ATOM 20593 O O . LEU A 1 100 ? 4.231 -0.462 4.151 1.00 0.00 100 LEU A O 12
ATOM 20609 N N . PHE A 1 101 ? 4.165 -2.710 4.176 1.00 0.00 101 PHE A N 12
ATOM 20610 C CA . PHE A 1 101 ? 2.721 -2.776 4.369 1.00 0.00 101 PHE A CA 12
ATOM 20611 C C . PHE A 1 101 ? 2.351 -3.901 5.330 1.00 0.00 101 PHE A C 12
ATOM 20612 O O . PHE A 1 101 ? 2.456 -5.081 4.991 1.00 0.00 101 PHE A O 12
ATOM 20629 N N . ILE A 1 102 ? 1.919 -3.528 6.530 1.00 0.00 102 ILE A N 12
ATOM 20630 C CA . ILE A 1 102 ? 1.532 -4.506 7.540 1.00 0.00 102 ILE A CA 12
ATOM 20631 C C . ILE A 1 102 ? 0.017 -4.666 7.598 1.00 0.00 102 ILE A C 12
ATOM 20632 O O . ILE A 1 102 ? -0.715 -3.690 7.759 1.00 0.00 102 ILE A O 12
ATOM 20648 N N . SER A 1 103 ? -0.447 -5.905 7.468 1.00 0.00 103 SER A N 12
ATOM 20649 C CA . SER A 1 103 ? -1.875 -6.194 7.504 1.00 0.00 103 SER A CA 12
ATOM 20650 C C . SER A 1 103 ? -2.281 -6.762 8.861 1.00 0.00 103 SER A C 12
ATOM 20651 O O . SER A 1 103 ? -2.188 -7.967 9.096 1.00 0.00 103 SER A O 12
ATOM 20659 N N . THR A 1 104 ? -2.731 -5.884 9.753 1.00 0.00 104 THR A N 12
ATOM 20660 C CA . THR A 1 104 ? -3.149 -6.296 11.087 1.00 0.00 104 THR A CA 12
ATOM 20661 C C . THR A 1 104 ? -4.604 -5.921 11.347 1.00 0.00 104 THR A C 12
ATOM 20662 O O . THR A 1 104 ? -4.919 -5.270 12.344 1.00 0.00 104 THR A O 12
ATOM 20673 N N . LEU A 1 105 ? -5.487 -6.335 10.445 1.00 0.00 105 LEU A N 12
ATOM 20674 C CA . LEU A 1 105 ? -6.910 -6.043 10.578 1.00 0.00 105 LEU A CA 12
ATOM 20675 C C . LEU A 1 105 ? -7.751 -7.275 10.261 1.00 0.00 105 LEU A C 12
ATOM 20676 O O . LEU A 1 105 ? -7.501 -7.975 9.279 1.00 0.00 105 LEU A O 12
ATOM 20692 N N . HIS A 1 106 ? -8.751 -7.535 11.098 1.00 0.00 106 HIS A N 12
ATOM 20693 C CA . HIS A 1 106 ? -9.631 -8.681 10.905 1.00 0.00 106 HIS A CA 12
ATOM 20694 C C . HIS A 1 106 ? -11.095 -8.252 10.925 1.00 0.00 106 HIS A C 12
ATOM 20695 O O . HIS A 1 106 ? -11.707 -8.147 11.987 1.00 0.00 106 HIS A O 12
ATOM 20710 N N . GLY A 1 107 ? -11.651 -8.004 9.743 1.00 0.00 107 GLY A N 12
ATOM 20711 C CA . GLY A 1 107 ? -13.038 -7.588 9.648 1.00 0.00 107 GLY A CA 12
ATOM 20712 C C . GLY A 1 107 ? -13.633 -7.863 8.281 1.00 0.00 107 GLY A C 12
ATOM 20713 O O . GLY A 1 107 ? -13.146 -8.720 7.545 1.00 0.00 107 GLY A O 12
ATOM 20717 N N . GLY A 1 108 ? -14.692 -7.135 7.941 1.00 0.00 108 GLY A N 12
ATOM 20718 C CA . GLY A 1 108 ? -15.339 -7.321 6.655 1.00 0.00 108 GLY A CA 12
ATOM 20719 C C . GLY A 1 108 ? -16.766 -6.811 6.645 1.00 0.00 108 GLY A C 12
ATOM 20720 O O . GLY A 1 108 ? -17.246 -6.267 7.640 1.00 0.00 108 GLY A O 12
ATOM 20724 N N . SER A 1 109 ? -17.447 -6.985 5.517 1.00 0.00 109 SER A N 12
ATOM 20725 C CA . SER A 1 109 ? -18.827 -6.534 5.379 1.00 0.00 109 SER A CA 12
ATOM 20726 C C . SER A 1 109 ? -19.794 -7.551 5.978 1.00 0.00 109 SER A C 12
ATOM 20727 O O . SER A 1 109 ? -20.243 -8.472 5.298 1.00 0.00 109 SER A O 12
ATOM 20735 N N . GLY A 1 110 ? -20.109 -7.375 7.258 1.00 0.00 110 GLY A N 12
ATOM 20736 C CA . GLY A 1 110 ? -21.020 -8.284 7.928 1.00 0.00 110 GLY A CA 12
ATOM 20737 C C . GLY A 1 110 ? -20.305 -9.464 8.556 1.00 0.00 110 GLY A C 12
ATOM 20738 O O . GLY A 1 110 ? -20.403 -10.598 8.086 1.00 0.00 110 GLY A O 12
ATOM 20742 N N . PRO A 1 111 ? -19.564 -9.202 9.643 1.00 0.00 111 PRO A N 12
ATOM 20743 C CA . PRO A 1 111 ? -18.814 -10.239 10.358 1.00 0.00 111 PRO A CA 12
ATOM 20744 C C . PRO A 1 111 ? -19.728 -11.212 11.095 1.00 0.00 111 PRO A C 12
ATOM 20745 O O . PRO A 1 111 ? -20.841 -10.859 11.483 1.00 0.00 111 PRO A O 12
ATOM 20756 N N . SER A 1 112 ? -19.250 -12.438 11.284 1.00 0.00 112 SER A N 12
ATOM 20757 C CA . SER A 1 112 ? -20.026 -13.463 11.971 1.00 0.00 112 SER A CA 12
ATOM 20758 C C . SER A 1 112 ? -19.358 -13.861 13.284 1.00 0.00 112 SER A C 12
ATOM 20759 O O . SER A 1 112 ? -20.018 -13.997 14.313 1.00 0.00 112 SER A O 12
ATOM 20767 N N . SER A 1 113 ? -18.042 -14.047 13.238 1.00 0.00 113 SER A N 12
ATOM 20768 C CA . SER A 1 113 ? -17.283 -14.434 14.421 1.00 0.00 113 SER A CA 12
ATOM 20769 C C . SER A 1 113 ? -16.911 -13.210 15.252 1.00 0.00 113 SER A C 12
ATOM 20770 O O . SER A 1 113 ? -17.315 -13.082 16.407 1.00 0.00 113 SER A O 12
ATOM 20778 N N . GLY A 1 114 ? -16.135 -12.310 14.654 1.00 0.00 114 GLY A N 12
ATOM 20779 C CA . GLY A 1 114 ? -15.720 -11.107 15.352 1.00 0.00 114 GLY A CA 12
ATOM 20780 C C . GLY A 1 114 ? -16.866 -10.140 15.572 1.00 0.00 114 GLY A C 12
ATOM 20781 O O . GLY A 1 114 ? -17.627 -10.276 16.530 1.00 0.00 114 GLY A O 12
ATOM 20785 N N . GLY A 1 1 ? 15.241 23.714 -20.612 1.00 0.00 1 GLY A N 13
ATOM 20786 C CA . GLY A 1 1 ? 15.713 23.482 -19.259 1.00 0.00 1 GLY A CA 13
ATOM 20787 C C . GLY A 1 1 ? 14.577 23.339 -18.266 1.00 0.00 1 GLY A C 13
ATOM 20788 O O . GLY A 1 1 ? 14.463 24.125 -17.325 1.00 0.00 1 GLY A O 13
ATOM 20792 N N . SER A 1 2 ? 13.733 22.334 -18.475 1.00 0.00 2 SER A N 13
ATOM 20793 C CA . SER A 1 2 ? 12.596 22.094 -17.593 1.00 0.00 2 SER A CA 13
ATOM 20794 C C . SER A 1 2 ? 12.006 23.411 -17.098 1.00 0.00 2 SER A C 13
ATOM 20795 O O . SER A 1 2 ? 11.661 23.547 -15.924 1.00 0.00 2 SER A O 13
ATOM 20803 N N . SER A 1 3 ? 11.891 24.378 -18.002 1.00 0.00 3 SER A N 13
ATOM 20804 C CA . SER A 1 3 ? 11.346 25.686 -17.658 1.00 0.00 3 SER A CA 13
ATOM 20805 C C . SER A 1 3 ? 9.890 25.569 -17.218 1.00 0.00 3 SER A C 13
ATOM 20806 O O . SER A 1 3 ? 9.489 26.137 -16.203 1.00 0.00 3 SER A O 13
ATOM 20814 N N . GLY A 1 4 ? 9.102 24.826 -17.990 1.00 0.00 4 GLY A N 13
ATOM 20815 C CA . GLY A 1 4 ? 7.700 24.646 -17.664 1.00 0.00 4 GLY A CA 13
ATOM 20816 C C . GLY A 1 4 ? 7.336 23.191 -17.450 1.00 0.00 4 GLY A C 13
ATOM 20817 O O . GLY A 1 4 ? 7.782 22.567 -16.487 1.00 0.00 4 GLY A O 13
ATOM 20821 N N . SER A 1 5 ? 6.521 22.647 -18.349 1.00 0.00 5 SER A N 13
ATOM 20822 C CA . SER A 1 5 ? 6.092 21.257 -18.25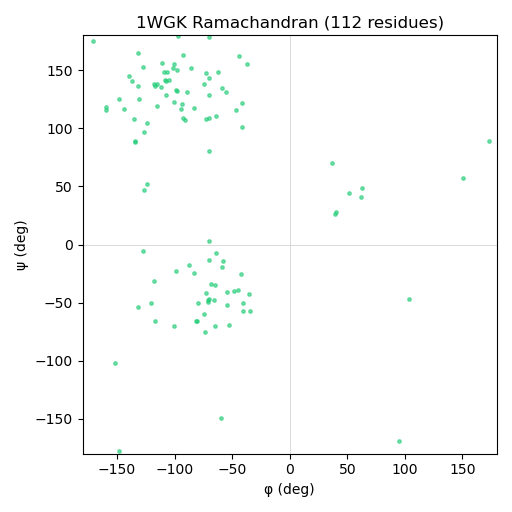1 1.00 0.00 5 SER A CA 13
ATOM 20823 C C . SER A 1 5 ? 6.991 20.351 -19.086 1.00 0.00 5 SER A C 13
ATOM 20824 O O . SER A 1 5 ? 6.918 20.348 -20.315 1.00 0.00 5 SER A O 13
ATOM 20832 N N . SER A 1 6 ? 7.840 19.583 -18.410 1.00 0.00 6 SER A N 13
ATOM 20833 C CA . SER A 1 6 ? 8.757 18.675 -19.089 1.00 0.00 6 SER A CA 13
ATOM 20834 C C . SER A 1 6 ? 8.797 17.320 -18.388 1.00 0.00 6 SER A C 13
ATOM 20835 O O . SER A 1 6 ? 9.187 17.222 -17.225 1.00 0.00 6 SER A O 13
ATOM 20843 N N . GLY A 1 7 ? 8.391 16.277 -19.106 1.00 0.00 7 GLY A N 13
ATOM 20844 C CA . GLY A 1 7 ? 8.388 14.942 -18.538 1.00 0.00 7 GLY A CA 13
ATOM 20845 C C . GLY A 1 7 ? 9.737 14.261 -18.652 1.00 0.00 7 GLY A C 13
ATOM 20846 O O . GLY A 1 7 ? 10.653 14.549 -17.882 1.00 0.00 7 GLY A O 13
ATOM 20850 N N . MET A 1 8 ? 9.861 13.352 -19.614 1.00 0.00 8 MET A N 13
ATOM 20851 C CA . MET A 1 8 ? 11.109 12.628 -19.825 1.00 0.00 8 MET A CA 13
ATOM 20852 C C . MET A 1 8 ? 11.668 12.112 -18.503 1.00 0.00 8 MET A C 13
ATOM 20853 O O . MET A 1 8 ? 12.882 12.034 -18.320 1.00 0.00 8 MET A O 13
ATOM 20867 N N . ALA A 1 9 ? 10.774 11.761 -17.584 1.00 0.00 9 ALA A N 13
ATOM 20868 C CA . ALA A 1 9 ? 11.179 11.251 -16.280 1.00 0.00 9 ALA A CA 13
ATOM 20869 C C . ALA A 1 9 ? 11.480 9.757 -16.344 1.00 0.00 9 ALA A C 13
ATOM 20870 O O . ALA A 1 9 ? 10.864 9.023 -17.115 1.00 0.00 9 ALA A O 13
ATOM 20877 N N . ALA A 1 10 ? 12.432 9.315 -15.529 1.00 0.00 10 ALA A N 13
ATOM 20878 C CA . ALA A 1 10 ? 12.814 7.909 -15.492 1.00 0.00 10 ALA A CA 13
ATOM 20879 C C . ALA A 1 10 ? 11.953 7.132 -14.501 1.00 0.00 10 ALA A C 13
ATOM 20880 O O . ALA A 1 10 ? 11.410 7.687 -13.546 1.00 0.00 10 ALA A O 13
ATOM 20887 N N . PRO A 1 11 ? 11.823 5.817 -14.733 1.00 0.00 11 PRO A N 13
ATOM 20888 C CA . PRO A 1 11 ? 11.029 4.936 -13.871 1.00 0.00 11 PRO A CA 13
ATOM 20889 C C . PRO A 1 11 ? 11.670 4.732 -12.503 1.00 0.00 11 PRO A C 13
ATOM 20890 O O . PRO A 1 11 ? 12.895 4.671 -12.383 1.00 0.00 11 PRO A O 13
ATOM 20901 N N . LEU A 1 12 ? 10.837 4.625 -11.474 1.00 0.00 12 LEU A N 13
ATOM 20902 C CA . LEU A 1 12 ? 11.323 4.426 -10.113 1.00 0.00 12 LEU A CA 13
ATOM 20903 C C . LEU A 1 12 ? 11.192 2.965 -9.696 1.00 0.00 12 LEU A C 13
ATOM 20904 O O . LEU A 1 12 ? 10.246 2.280 -10.088 1.00 0.00 12 LEU A O 13
ATOM 20920 N N . CYS A 1 13 ? 12.145 2.495 -8.899 1.00 0.00 13 CYS A N 13
ATOM 20921 C CA . CYS A 1 13 ? 12.136 1.115 -8.428 1.00 0.00 13 CYS A CA 13
ATOM 20922 C C . CYS A 1 13 ? 12.072 1.061 -6.905 1.00 0.00 13 CYS A C 13
ATOM 20923 O O . CYS A 1 13 ? 13.004 1.482 -6.219 1.00 0.00 13 CYS A O 13
ATOM 20931 N N . VAL A 1 14 ? 10.966 0.542 -6.382 1.00 0.00 14 VAL A N 13
ATOM 20932 C CA . VAL A 1 14 ? 10.780 0.434 -4.939 1.00 0.00 14 VAL A CA 13
ATOM 20933 C C . VAL A 1 14 ? 10.559 -1.015 -4.521 1.00 0.00 14 VAL A C 13
ATOM 20934 O O . VAL A 1 14 ? 9.984 -1.808 -5.267 1.00 0.00 14 VAL A O 13
ATOM 20947 N N . LYS A 1 15 ? 11.019 -1.356 -3.322 1.00 0.00 15 LYS A N 13
ATOM 20948 C CA . LYS A 1 15 ? 10.871 -2.710 -2.802 1.00 0.00 15 LYS A CA 13
ATOM 20949 C C . LYS A 1 15 ? 9.754 -2.775 -1.765 1.00 0.00 15 LYS A C 13
ATOM 20950 O O . LYS A 1 15 ? 9.866 -2.203 -0.680 1.00 0.00 15 LYS A O 13
ATOM 20969 N N . VAL A 1 16 ? 8.677 -3.475 -2.105 1.00 0.00 16 VAL A N 13
ATOM 20970 C CA . VAL A 1 16 ? 7.540 -3.617 -1.202 1.00 0.00 16 VAL A CA 13
ATOM 20971 C C . VAL A 1 16 ? 7.586 -4.951 -0.466 1.00 0.00 16 VAL A C 13
ATOM 20972 O O . VAL A 1 16 ? 7.913 -5.983 -1.052 1.00 0.00 16 VAL A O 13
ATOM 20985 N N . GLU A 1 17 ? 7.256 -4.922 0.821 1.00 0.00 17 GLU A N 13
ATOM 20986 C CA . GLU A 1 17 ? 7.260 -6.131 1.637 1.00 0.00 17 GLU A CA 13
ATOM 20987 C C . GLU A 1 17 ? 5.993 -6.220 2.484 1.00 0.00 17 GLU A C 13
ATOM 20988 O O . GLU A 1 17 ? 5.685 -5.313 3.257 1.00 0.00 17 GLU A O 13
ATOM 21000 N N . PHE A 1 18 ? 5.262 -7.319 2.330 1.00 0.00 18 PHE A N 13
ATOM 21001 C CA . PHE A 1 18 ? 4.028 -7.527 3.079 1.00 0.00 18 PHE A CA 13
ATOM 21002 C C . PHE A 1 18 ? 4.236 -8.542 4.199 1.00 0.00 18 PHE A C 13
ATOM 21003 O O . PHE A 1 18 ? 4.829 -9.599 3.992 1.00 0.00 18 PHE A O 13
ATOM 21020 N N . GLY A 1 19 ? 3.742 -8.210 5.389 1.00 0.00 19 GLY A N 13
ATOM 21021 C CA . GLY A 1 19 ? 3.884 -9.102 6.525 1.00 0.00 19 GLY A CA 13
ATOM 21022 C C . GLY A 1 19 ? 2.574 -9.324 7.254 1.00 0.00 19 GLY A C 13
ATOM 21023 O O . GLY A 1 19 ? 1.799 -8.389 7.453 1.00 0.00 19 GLY A O 13
ATOM 21027 N N . GLY A 1 20 ? 2.324 -10.567 7.654 1.00 0.00 20 GLY A N 13
ATOM 21028 C CA . GLY A 1 20 ? 1.097 -10.888 8.360 1.00 0.00 20 GLY A CA 13
ATOM 21029 C C . GLY A 1 20 ? 0.083 -11.583 7.473 1.00 0.00 20 GLY A C 13
ATOM 21030 O O . GLY A 1 20 ? -1.114 -11.317 7.561 1.00 0.00 20 GLY A O 13
ATOM 21034 N N . GLY A 1 21 ? 0.565 -12.478 6.615 1.00 0.00 21 GLY A N 13
ATOM 21035 C CA . GLY A 1 21 ? -0.321 -13.199 5.720 1.00 0.00 21 GLY A CA 13
ATOM 21036 C C . GLY A 1 21 ? -0.667 -12.399 4.479 1.00 0.00 21 GLY A C 13
ATOM 21037 O O . GLY A 1 21 ? -0.901 -12.967 3.412 1.00 0.00 21 GLY A O 13
ATOM 21041 N N . ALA A 1 22 ? -0.702 -11.078 4.619 1.00 0.00 22 ALA A N 13
ATOM 21042 C CA . ALA A 1 22 ? -1.023 -10.200 3.500 1.00 0.00 22 ALA A CA 13
ATOM 21043 C C . ALA A 1 22 ? -0.210 -10.568 2.263 1.00 0.00 22 ALA A C 13
ATOM 21044 O O . ALA A 1 22 ? -0.604 -10.264 1.138 1.00 0.00 22 ALA A O 13
ATOM 21051 N N . GLU A 1 23 ? 0.926 -11.224 2.481 1.00 0.00 23 GLU A N 13
ATOM 21052 C CA . GLU A 1 23 ? 1.794 -11.631 1.382 1.00 0.00 23 GLU A CA 13
ATOM 21053 C C . GLU A 1 23 ? 1.029 -12.479 0.370 1.00 0.00 23 GLU A C 13
ATOM 21054 O O . GLU A 1 23 ? 1.249 -12.374 -0.838 1.00 0.00 23 GLU A O 13
ATOM 21066 N N . LEU A 1 24 ? 0.129 -13.319 0.870 1.00 0.00 24 LEU A N 13
ATOM 21067 C CA . LEU A 1 24 ? -0.669 -14.185 0.010 1.00 0.00 24 LEU A CA 13
ATOM 21068 C C . LEU A 1 24 ? -1.424 -13.370 -1.035 1.00 0.00 24 LEU A C 13
ATOM 21069 O O . LEU A 1 24 ? -1.563 -13.791 -2.185 1.00 0.00 24 LEU A O 13
ATOM 21085 N N . LEU A 1 25 ? -1.907 -12.201 -0.630 1.00 0.00 25 LEU A N 13
ATOM 21086 C CA . LEU A 1 25 ? -2.646 -11.324 -1.533 1.00 0.00 25 LEU A CA 13
ATOM 21087 C C . LEU A 1 25 ? -1.753 -10.835 -2.668 1.00 0.00 25 LEU A C 13
ATOM 21088 O O . LEU A 1 25 ? -2.222 -10.197 -3.611 1.00 0.00 25 LEU A O 13
ATOM 21104 N N . PHE A 1 26 ? -0.462 -11.139 -2.573 1.00 0.00 26 PHE A N 13
ATOM 21105 C CA . PHE A 1 26 ? 0.497 -10.731 -3.592 1.00 0.00 26 PHE A CA 13
ATOM 21106 C C . PHE A 1 26 ? 1.405 -11.894 -3.981 1.00 0.00 26 PHE A C 13
ATOM 21107 O O . PHE A 1 26 ? 2.490 -12.061 -3.425 1.00 0.00 26 PHE A O 13
ATOM 21124 N N . ASP A 1 27 ? 0.953 -12.695 -4.940 1.00 0.00 27 ASP A N 13
ATOM 21125 C CA . ASP A 1 27 ? 1.724 -13.842 -5.404 1.00 0.00 27 ASP A CA 13
ATOM 21126 C C . ASP A 1 27 ? 2.409 -14.546 -4.236 1.00 0.00 27 ASP A C 13
ATOM 21127 O O . ASP A 1 27 ? 3.432 -15.205 -4.410 1.00 0.00 27 ASP A O 13
ATOM 21136 N N . GLY A 1 28 ? 1.836 -14.399 -3.045 1.00 0.00 28 GLY A N 13
ATOM 21137 C CA . GLY A 1 28 ? 2.405 -15.025 -1.866 1.00 0.00 28 GLY A CA 13
ATOM 21138 C C . GLY A 1 28 ? 3.915 -14.899 -1.815 1.00 0.00 28 GLY A C 13
ATOM 21139 O O . GLY A 1 28 ? 4.634 -15.881 -1.997 1.00 0.00 28 GLY A O 13
ATOM 21143 N N . VAL A 1 29 ? 4.397 -13.685 -1.567 1.00 0.00 29 VAL A N 13
ATOM 21144 C CA . VAL A 1 29 ? 5.832 -13.434 -1.492 1.00 0.00 29 VAL A CA 13
ATOM 21145 C C . VAL A 1 29 ? 6.153 -12.396 -0.423 1.00 0.00 29 VAL A C 13
ATOM 21146 O O . VAL A 1 29 ? 5.328 -11.538 -0.106 1.00 0.00 29 VAL A O 13
ATOM 21159 N N . LYS A 1 30 ? 7.357 -12.480 0.132 1.00 0.00 30 LYS A N 13
ATOM 21160 C CA . LYS A 1 30 ? 7.790 -11.547 1.166 1.00 0.00 30 LYS A CA 13
ATOM 21161 C C . LYS A 1 30 ? 8.240 -10.225 0.553 1.00 0.00 30 LYS A C 13
ATOM 21162 O O . LYS A 1 30 ? 7.765 -9.157 0.938 1.00 0.00 30 LYS A O 13
ATOM 21181 N N . LYS A 1 31 ? 9.158 -10.304 -0.405 1.00 0.00 31 LYS A N 13
ATOM 21182 C CA . LYS A 1 31 ? 9.670 -9.114 -1.074 1.00 0.00 31 LYS A CA 13
ATOM 21183 C C . LYS A 1 31 ? 9.136 -9.019 -2.500 1.00 0.00 31 LYS A C 13
ATOM 21184 O O . LYS A 1 31 ? 9.139 -10.002 -3.242 1.00 0.00 31 LYS A O 13
ATOM 21203 N N . HIS A 1 32 ? 8.678 -7.830 -2.877 1.00 0.00 32 HIS A N 13
ATOM 21204 C CA . HIS A 1 32 ? 8.142 -7.607 -4.215 1.00 0.00 32 HIS A CA 13
ATOM 21205 C C . HIS A 1 32 ? 8.768 -6.370 -4.852 1.00 0.00 32 HIS A C 13
ATOM 21206 O O . HIS A 1 32 ? 8.470 -5.241 -4.461 1.00 0.00 32 HIS A O 13
ATOM 21221 N N . GLN A 1 33 ? 9.637 -6.591 -5.833 1.00 0.00 33 GLN A N 13
ATOM 21222 C CA . GLN A 1 33 ? 10.306 -5.493 -6.522 1.00 0.00 33 GLN A CA 13
ATOM 21223 C C . GLN A 1 33 ? 9.360 -4.808 -7.501 1.00 0.00 33 GLN A C 13
ATOM 21224 O O . GLN A 1 33 ? 8.852 -5.434 -8.432 1.00 0.00 33 GLN A O 13
ATOM 21238 N N . VAL A 1 34 ? 9.125 -3.517 -7.285 1.00 0.00 34 VAL A N 13
ATOM 21239 C CA . VAL A 1 34 ? 8.240 -2.746 -8.149 1.00 0.00 34 VAL A CA 13
ATOM 21240 C C . VAL A 1 34 ? 9.018 -1.700 -8.940 1.00 0.00 34 VAL A C 13
ATOM 21241 O O . VAL A 1 34 ? 9.960 -1.096 -8.429 1.00 0.00 34 VAL A O 13
ATOM 21254 N N . ALA A 1 35 ? 8.615 -1.490 -10.189 1.00 0.00 35 ALA A N 13
ATOM 21255 C CA . ALA A 1 35 ? 9.273 -0.515 -11.050 1.00 0.00 35 ALA A CA 13
ATOM 21256 C C . ALA A 1 35 ? 8.259 0.436 -11.677 1.00 0.00 35 ALA A C 13
ATOM 21257 O O . ALA A 1 35 ? 7.735 0.175 -12.760 1.00 0.00 35 ALA A O 13
ATOM 21264 N N . LEU A 1 36 ? 7.986 1.539 -10.989 1.00 0.00 36 LEU A N 13
ATOM 21265 C CA . LEU A 1 36 ? 7.033 2.529 -11.478 1.00 0.00 36 LEU A CA 13
ATOM 21266 C C . LEU A 1 36 ? 7.552 3.205 -12.744 1.00 0.00 36 LEU A C 13
ATOM 21267 O O . LEU A 1 36 ? 8.756 3.381 -12.934 1.00 0.00 36 LEU A O 13
ATOM 21283 N N . PRO A 1 37 ? 6.624 3.597 -13.629 1.00 0.00 37 PRO A N 13
ATOM 21284 C CA . PRO A 1 37 ? 6.963 4.262 -14.890 1.00 0.00 37 PRO A CA 13
ATOM 21285 C C . PRO A 1 37 ? 7.494 5.675 -14.675 1.00 0.00 37 PRO A C 13
ATOM 21286 O O . PRO A 1 37 ? 7.650 6.125 -13.540 1.00 0.00 37 PRO A O 13
ATOM 21297 N N . GLY A 1 38 ? 7.772 6.372 -15.773 1.00 0.00 38 GLY A N 13
ATOM 21298 C CA . GLY A 1 38 ? 8.283 7.728 -15.682 1.00 0.00 38 GLY A CA 13
ATOM 21299 C C . GLY A 1 38 ? 7.307 8.753 -16.225 1.00 0.00 38 GLY A C 13
ATOM 21300 O O . GLY A 1 38 ? 6.692 8.540 -17.270 1.00 0.00 38 GLY A O 13
ATOM 21304 N N . GLN A 1 39 ? 7.164 9.866 -15.514 1.00 0.00 39 GLN A N 13
ATOM 21305 C CA . GLN A 1 39 ? 6.253 10.926 -15.931 1.00 0.00 39 GLN A CA 13
ATOM 21306 C C . GLN A 1 39 ? 6.628 12.253 -15.278 1.00 0.00 39 GLN A C 13
ATOM 21307 O O . GLN A 1 39 ? 7.511 12.307 -14.423 1.00 0.00 39 GLN A O 13
ATOM 21321 N N . GLU A 1 40 ? 5.952 13.321 -15.689 1.00 0.00 40 GLU A N 13
ATOM 21322 C CA . GLU A 1 40 ? 6.215 14.648 -15.145 1.00 0.00 40 GLU A CA 13
ATOM 21323 C C . GLU A 1 40 ? 5.891 14.699 -13.655 1.00 0.00 40 GLU A C 13
ATOM 21324 O O . GLU A 1 40 ? 6.523 15.434 -12.897 1.00 0.00 40 GLU A O 13
ATOM 21336 N N . GLU A 1 41 ? 4.901 13.913 -13.243 1.00 0.00 41 GLU A N 13
ATOM 21337 C CA . GLU A 1 41 ? 4.492 13.869 -11.844 1.00 0.00 41 GLU A CA 13
ATOM 21338 C C . GLU A 1 41 ? 5.156 12.702 -11.119 1.00 0.00 41 GLU A C 13
ATOM 21339 O O . GLU A 1 41 ? 5.189 11.573 -11.608 1.00 0.00 41 GLU A O 13
ATOM 21351 N N . PRO A 1 42 ? 5.699 12.980 -9.925 1.00 0.00 42 PRO A N 13
ATOM 21352 C CA . PRO A 1 42 ? 6.373 11.967 -9.106 1.00 0.00 42 PRO A CA 13
ATOM 21353 C C . PRO A 1 42 ? 5.399 10.943 -8.534 1.00 0.00 42 PRO A C 13
ATOM 21354 O O . PRO A 1 42 ? 4.295 11.290 -8.113 1.00 0.00 42 PRO A O 13
ATOM 21365 N N . TRP A 1 43 ? 5.813 9.681 -8.523 1.00 0.00 43 TRP A N 13
ATOM 21366 C CA . TRP A 1 43 ? 4.977 8.606 -8.002 1.00 0.00 43 TRP A CA 13
ATOM 21367 C C . TRP A 1 43 ? 4.796 8.739 -6.494 1.00 0.00 43 TRP A C 13
ATOM 21368 O O . TRP A 1 43 ? 5.675 8.363 -5.719 1.00 0.00 43 TRP A O 13
ATOM 21389 N N . ASP A 1 44 ? 3.652 9.276 -6.085 1.00 0.00 44 ASP A N 13
ATOM 21390 C CA . ASP A 1 44 ? 3.355 9.457 -4.669 1.00 0.00 44 ASP A CA 13
ATOM 21391 C C . ASP A 1 44 ? 2.581 8.264 -4.118 1.00 0.00 44 ASP A C 13
ATOM 21392 O O . ASP A 1 44 ? 1.943 7.525 -4.870 1.00 0.00 44 ASP A O 13
ATOM 21401 N N . ILE A 1 45 ? 2.642 8.080 -2.804 1.00 0.00 45 ILE A N 13
ATOM 21402 C CA . ILE A 1 45 ? 1.947 6.976 -2.154 1.00 0.00 45 ILE A CA 13
ATOM 21403 C C . ILE A 1 45 ? 0.567 6.759 -2.766 1.00 0.00 45 ILE A C 13
ATOM 21404 O O . ILE A 1 45 ? 0.305 5.725 -3.380 1.00 0.00 45 ILE A O 13
ATOM 21420 N N . ARG A 1 46 ? -0.311 7.742 -2.596 1.00 0.00 46 ARG A N 13
ATOM 21421 C CA . ARG A 1 46 ? -1.664 7.659 -3.132 1.00 0.00 46 ARG A CA 13
ATOM 21422 C C . ARG A 1 46 ? -1.671 6.950 -4.483 1.00 0.00 46 ARG A C 13
ATOM 21423 O O . ARG A 1 46 ? -2.429 6.005 -4.696 1.00 0.00 46 ARG A O 13
ATOM 21444 N N . ASN A 1 47 ? -0.821 7.415 -5.394 1.00 0.00 47 ASN A N 13
ATOM 21445 C CA . ASN A 1 47 ? -0.730 6.827 -6.725 1.00 0.00 47 ASN A CA 13
ATOM 21446 C C . ASN A 1 47 ? -0.266 5.376 -6.648 1.00 0.00 47 ASN A C 13
ATOM 21447 O O . ASN A 1 47 ? -0.942 4.469 -7.137 1.00 0.00 47 ASN A O 13
ATOM 21458 N N . LEU A 1 48 ? 0.890 5.163 -6.030 1.00 0.00 48 LEU A N 13
ATOM 21459 C CA . LEU A 1 48 ? 1.446 3.821 -5.887 1.00 0.00 48 LEU A CA 13
ATOM 21460 C C . LEU A 1 48 ? 0.363 2.824 -5.486 1.00 0.00 48 LEU A C 13
ATOM 21461 O O . LEU A 1 48 ? 0.170 1.802 -6.148 1.00 0.00 48 LEU A O 13
ATOM 21477 N N . LEU A 1 49 ? -0.341 3.127 -4.402 1.00 0.00 49 LEU A N 13
ATOM 21478 C CA . LEU A 1 49 ? -1.406 2.258 -3.914 1.00 0.00 49 LEU A CA 13
ATOM 21479 C C . LEU A 1 49 ? -2.151 1.606 -5.074 1.00 0.00 49 LEU A C 13
ATOM 21480 O O . LEU A 1 49 ? -1.996 0.412 -5.333 1.00 0.00 49 LEU A O 13
ATOM 21496 N N . VAL A 1 50 ? -2.960 2.398 -5.771 1.00 0.00 50 VAL A N 13
ATOM 21497 C CA . VAL A 1 50 ? -3.727 1.899 -6.906 1.00 0.00 50 VAL A CA 13
ATOM 21498 C C . VAL A 1 50 ? -2.954 0.824 -7.661 1.00 0.00 50 VAL A C 13
ATOM 21499 O O . VAL A 1 50 ? -3.449 -0.286 -7.861 1.00 0.00 50 VAL A O 13
ATOM 21512 N N . TRP A 1 51 ? -1.740 1.160 -8.079 1.00 0.00 51 TRP A N 13
ATOM 21513 C CA . TRP A 1 51 ? -0.897 0.223 -8.813 1.00 0.00 51 TRP A CA 13
ATOM 21514 C C . TRP A 1 51 ? -0.759 -1.093 -8.056 1.00 0.00 51 TRP A C 13
ATOM 21515 O O . TRP A 1 51 ? -1.139 -2.152 -8.557 1.00 0.00 51 TRP A O 13
ATOM 21536 N N . ILE A 1 52 ? -0.213 -1.020 -6.846 1.00 0.00 52 ILE A N 13
ATOM 21537 C CA . ILE A 1 52 ? -0.027 -2.207 -6.020 1.00 0.00 52 ILE A CA 13
ATOM 21538 C C . ILE A 1 52 ? -1.358 -2.899 -5.744 1.00 0.00 52 ILE A C 13
ATOM 21539 O O . ILE A 1 52 ? -1.400 -4.096 -5.459 1.00 0.00 52 ILE A O 13
ATOM 21555 N N . LYS A 1 53 ? -2.443 -2.138 -5.831 1.00 0.00 53 LYS A N 13
ATOM 21556 C CA . LYS A 1 53 ? -3.777 -2.676 -5.594 1.00 0.00 53 LYS A CA 13
ATOM 21557 C C . LYS A 1 53 ? -4.280 -3.441 -6.814 1.00 0.00 53 LYS A C 13
ATOM 21558 O O . LYS A 1 53 ? -5.239 -4.208 -6.727 1.00 0.00 53 LYS A O 13
ATOM 21577 N N . LYS A 1 54 ? -3.626 -3.228 -7.951 1.00 0.00 54 LYS A N 13
ATOM 21578 C CA . LYS A 1 54 ? -4.004 -3.899 -9.189 1.00 0.00 54 LYS A CA 13
ATOM 21579 C C . LYS A 1 54 ? -2.825 -4.671 -9.772 1.00 0.00 54 LYS A C 13
ATOM 21580 O O . LYS A 1 54 ? -2.827 -5.900 -9.798 1.00 0.00 54 LYS A O 13
ATOM 21599 N N . ASN A 1 55 ? -1.818 -3.939 -10.238 1.00 0.00 55 ASN A N 13
ATOM 21600 C CA . ASN A 1 55 ? -0.631 -4.555 -10.820 1.00 0.00 55 ASN A CA 13
ATOM 21601 C C . ASN A 1 55 ? -0.141 -5.714 -9.957 1.00 0.00 55 ASN A C 13
ATOM 21602 O O . ASN A 1 55 ? -0.131 -6.866 -10.394 1.00 0.00 55 ASN A O 13
ATOM 21613 N N . LEU A 1 56 ? 0.264 -5.402 -8.731 1.00 0.00 56 LEU A N 13
ATOM 21614 C CA . LEU A 1 56 ? 0.754 -6.418 -7.806 1.00 0.00 56 LEU A CA 13
ATOM 21615 C C . LEU A 1 56 ? -0.394 -7.267 -7.271 1.00 0.00 56 LEU A C 13
ATOM 21616 O O . LEU A 1 56 ? -0.457 -8.472 -7.519 1.00 0.00 56 LEU A O 13
ATOM 21632 N N . LEU A 1 57 ? -1.301 -6.632 -6.538 1.00 0.00 57 LEU A N 13
ATOM 21633 C CA . LEU A 1 57 ? -2.450 -7.329 -5.969 1.00 0.00 57 LEU A CA 13
ATOM 21634 C C . LEU A 1 57 ? -3.408 -7.784 -7.065 1.00 0.00 57 LEU A C 13
ATOM 21635 O O . LEU A 1 57 ? -3.945 -6.967 -7.814 1.00 0.00 57 LEU A O 13
ATOM 21651 N N . LYS A 1 58 ? -3.620 -9.092 -7.153 1.00 0.00 58 LYS A N 13
ATOM 21652 C CA . LYS A 1 58 ? -4.516 -9.658 -8.154 1.00 0.00 58 LYS A CA 13
ATOM 21653 C C . LYS A 1 58 ? -5.892 -9.938 -7.557 1.00 0.00 58 LYS A C 13
ATOM 21654 O O . LYS A 1 58 ? -6.893 -9.967 -8.271 1.00 0.00 58 LYS A O 13
ATOM 21673 N N . GLU A 1 59 ? -5.931 -10.142 -6.244 1.00 0.00 59 GLU A N 13
ATOM 21674 C CA . GLU A 1 59 ? -7.185 -10.420 -5.553 1.00 0.00 59 GLU A CA 13
ATOM 21675 C C . GLU A 1 59 ? -7.990 -9.139 -5.351 1.00 0.00 59 GLU A C 13
ATOM 21676 O O . GLU A 1 59 ? -7.590 -8.065 -5.800 1.00 0.00 59 GLU A O 13
ATOM 21688 N N . ARG A 1 60 ? -9.126 -9.262 -4.673 1.00 0.00 60 ARG A N 13
ATOM 21689 C CA . ARG A 1 60 ? -9.988 -8.116 -4.412 1.00 0.00 60 ARG A CA 13
ATOM 21690 C C . ARG A 1 60 ? -9.236 -7.032 -3.645 1.00 0.00 60 ARG A C 13
ATOM 21691 O O . ARG A 1 60 ? -8.624 -7.284 -2.606 1.00 0.00 60 ARG A O 13
ATOM 21712 N N . PRO A 1 61 ? -9.280 -5.798 -4.167 1.00 0.00 61 PRO A N 13
ATOM 21713 C CA . PRO A 1 61 ? -8.608 -4.652 -3.547 1.00 0.00 61 PRO A CA 13
ATOM 21714 C C . PRO A 1 61 ? -9.270 -4.229 -2.240 1.00 0.00 61 PRO A C 13
ATOM 21715 O O . PRO A 1 61 ? -8.604 -4.081 -1.217 1.00 0.00 61 PRO A O 13
ATOM 21726 N N . GLU A 1 62 ? -10.585 -4.036 -2.283 1.00 0.00 62 GLU A N 13
ATOM 21727 C CA . GLU A 1 62 ? -11.336 -3.630 -1.101 1.00 0.00 62 GLU A CA 13
ATOM 21728 C C . GLU A 1 62 ? -10.901 -4.432 0.122 1.00 0.00 62 GLU A C 13
ATOM 21729 O O . GLU A 1 62 ? -10.868 -3.914 1.239 1.00 0.00 62 GLU A O 13
ATOM 21741 N N . LEU A 1 63 ? -10.568 -5.699 -0.097 1.00 0.00 63 LEU A N 13
ATOM 21742 C CA . LEU A 1 63 ? -10.135 -6.575 0.987 1.00 0.00 63 LEU A CA 13
ATOM 21743 C C . LEU A 1 63 ? -8.854 -6.054 1.629 1.00 0.00 63 LEU A C 13
ATOM 21744 O O . LEU A 1 63 ? -8.774 -5.907 2.849 1.00 0.00 63 LEU A O 13
ATOM 21760 N N . PHE A 1 64 ? -7.854 -5.774 0.800 1.00 0.00 64 PHE A N 13
ATOM 21761 C CA . PHE A 1 64 ? -6.576 -5.268 1.287 1.00 0.00 64 PHE A CA 13
ATOM 21762 C C . PHE A 1 64 ? -6.647 -3.765 1.541 1.00 0.00 64 PHE A C 13
ATOM 21763 O O . PHE A 1 64 ? -6.475 -3.306 2.671 1.00 0.00 64 PHE A O 13
ATOM 21780 N N . ILE A 1 65 ? -6.902 -3.004 0.482 1.00 0.00 65 ILE A N 13
ATOM 21781 C CA . ILE A 1 65 ? -6.997 -1.553 0.589 1.00 0.00 65 ILE A CA 13
ATOM 21782 C C . ILE A 1 65 ? -8.268 -1.035 -0.076 1.00 0.00 65 ILE A C 13
ATOM 21783 O O . ILE A 1 65 ? -8.841 -1.696 -0.941 1.00 0.00 65 ILE A O 13
ATOM 21799 N N . GLN A 1 66 ? -8.701 0.153 0.333 1.00 0.00 66 GLN A N 13
ATOM 21800 C CA . GLN A 1 66 ? -9.903 0.761 -0.224 1.00 0.00 66 GLN A CA 13
ATOM 21801 C C . GLN A 1 66 ? -9.631 2.193 -0.674 1.00 0.00 66 GLN A C 13
ATOM 21802 O O . GLN A 1 66 ? -9.522 3.102 0.147 1.00 0.00 66 GLN A O 13
ATOM 21816 N N . GLY A 1 67 ? -9.522 2.385 -1.985 1.00 0.00 67 GLY A N 13
ATOM 21817 C CA . GLY A 1 67 ? -9.263 3.708 -2.522 1.00 0.00 67 GLY A CA 13
ATOM 21818 C C . GLY A 1 67 ? -7.784 3.969 -2.733 1.00 0.00 67 GLY A C 13
ATOM 21819 O O . GLY A 1 67 ? -6.980 3.037 -2.760 1.00 0.00 67 GLY A O 13
ATOM 21823 N N . ASP A 1 68 ? -7.425 5.239 -2.884 1.00 0.00 68 ASP A N 13
ATOM 21824 C CA . ASP A 1 68 ? -6.033 5.620 -3.094 1.00 0.00 68 ASP A CA 13
ATOM 21825 C C . ASP A 1 68 ? -5.233 5.489 -1.803 1.00 0.00 68 ASP A C 13
ATOM 21826 O O . ASP A 1 68 ? -4.007 5.383 -1.828 1.00 0.00 68 ASP A O 13
ATOM 21835 N N . SER A 1 69 ? -5.935 5.498 -0.674 1.00 0.00 69 SER A N 13
ATOM 21836 C CA . SER A 1 69 ? -5.289 5.385 0.629 1.00 0.00 69 SER A CA 13
ATOM 21837 C C . SER A 1 69 ? -5.432 3.971 1.185 1.00 0.00 69 SER A C 13
ATOM 21838 O O . SER A 1 69 ? -6.290 3.203 0.748 1.00 0.00 69 SER A O 13
ATOM 21846 N N . VAL A 1 70 ? -4.586 3.635 2.153 1.00 0.00 70 VAL A N 13
ATOM 21847 C CA . VAL A 1 70 ? -4.618 2.314 2.771 1.00 0.00 70 VAL A CA 13
ATOM 21848 C C . VAL A 1 70 ? -5.759 2.205 3.776 1.00 0.00 70 VAL A C 13
ATOM 21849 O O . VAL A 1 70 ? -6.053 3.155 4.502 1.00 0.00 70 VAL A O 13
ATOM 21862 N N . ARG A 1 71 ? -6.399 1.041 3.812 1.00 0.00 71 ARG A N 13
ATOM 21863 C CA . ARG A 1 71 ? -7.509 0.807 4.727 1.00 0.00 71 ARG A CA 13
ATOM 21864 C C . ARG A 1 71 ? -7.139 1.222 6.148 1.00 0.00 71 ARG A C 13
ATOM 21865 O O . ARG A 1 71 ? -5.967 1.391 6.486 1.00 0.00 71 ARG A O 13
ATOM 21886 N N . PRO A 1 72 ? -8.161 1.392 7.000 1.00 0.00 72 PRO A N 13
ATOM 21887 C CA . PRO A 1 72 ? -7.968 1.790 8.398 1.00 0.00 72 PRO A CA 13
ATOM 21888 C C . PRO A 1 72 ? -7.328 0.685 9.232 1.00 0.00 72 PRO A C 13
ATOM 21889 O O . PRO A 1 72 ? -7.155 0.828 10.441 1.00 0.00 72 PRO A O 13
ATOM 21900 N N . GLY A 1 73 ? -6.978 -0.418 8.576 1.00 0.00 73 GLY A N 13
ATOM 21901 C CA . GLY A 1 73 ? -6.361 -1.530 9.274 1.00 0.00 73 GLY A CA 13
ATOM 21902 C C . GLY A 1 73 ? -4.947 -1.801 8.798 1.00 0.00 73 GLY A C 13
ATOM 21903 O O . GLY A 1 73 ? -4.096 -2.235 9.575 1.00 0.00 73 GLY A O 13
ATOM 21907 N N . ILE A 1 74 ? -4.697 -1.546 7.518 1.00 0.00 74 ILE A N 13
ATOM 21908 C CA . ILE A 1 74 ? -3.377 -1.765 6.940 1.00 0.00 74 ILE A CA 13
ATOM 21909 C C . ILE A 1 74 ? -2.401 -0.674 7.368 1.00 0.00 74 ILE A C 13
ATOM 21910 O O . ILE A 1 74 ? -2.620 0.509 7.104 1.00 0.00 74 ILE A O 13
ATOM 21926 N N . LEU A 1 75 ? -1.322 -1.079 8.029 1.00 0.00 75 LEU A N 13
ATOM 21927 C CA . LEU A 1 75 ? -0.310 -0.136 8.492 1.00 0.00 75 LEU A CA 13
ATOM 21928 C C . LEU A 1 75 ? 0.907 -0.149 7.573 1.00 0.00 75 LEU A C 13
ATOM 21929 O O . LEU A 1 75 ? 1.608 -1.155 7.467 1.00 0.00 75 LEU A O 13
ATOM 21945 N N . VAL A 1 76 ? 1.154 0.977 6.911 1.00 0.00 76 VAL A N 13
ATOM 21946 C CA . VAL A 1 76 ? 2.289 1.098 6.003 1.00 0.00 76 VAL A CA 13
ATOM 21947 C C . VAL A 1 76 ? 3.469 1.778 6.686 1.00 0.00 76 VAL A C 13
ATOM 21948 O O . VAL A 1 76 ? 3.308 2.451 7.706 1.00 0.00 76 VAL A O 13
ATOM 21961 N N . LEU A 1 77 ? 4.657 1.600 6.119 1.00 0.00 77 LEU A N 13
ATOM 21962 C CA . LEU A 1 77 ? 5.867 2.198 6.673 1.00 0.00 77 LEU A CA 13
ATOM 21963 C C . LEU A 1 77 ? 6.900 2.449 5.579 1.00 0.00 77 LEU A C 13
ATOM 21964 O O . LEU A 1 77 ? 7.226 1.552 4.801 1.00 0.00 77 LEU A O 13
ATOM 21980 N N . ILE A 1 78 ? 7.413 3.674 5.527 1.00 0.00 78 ILE A N 13
ATOM 21981 C CA . ILE A 1 78 ? 8.411 4.042 4.531 1.00 0.00 78 ILE A CA 13
ATOM 21982 C C . ILE A 1 78 ? 9.817 3.999 5.120 1.00 0.00 78 ILE A C 13
ATOM 21983 O O . ILE A 1 78 ? 10.117 4.693 6.090 1.00 0.00 78 ILE A O 13
ATOM 21999 N N . ASN A 1 79 ? 10.677 3.178 4.524 1.00 0.00 79 ASN A N 13
ATOM 22000 C CA . ASN A 1 79 ? 12.053 3.045 4.989 1.00 0.00 79 ASN A CA 13
ATOM 22001 C C . ASN A 1 79 ? 12.107 2.953 6.511 1.00 0.00 79 ASN A C 13
ATOM 22002 O O . ASN A 1 79 ? 13.017 3.489 7.143 1.00 0.00 79 ASN A O 13
ATOM 22013 N N . ASP A 1 80 ? 11.127 2.270 7.092 1.00 0.00 80 ASP A N 13
ATOM 22014 C CA . ASP A 1 80 ? 11.063 2.106 8.540 1.00 0.00 80 ASP A CA 13
ATOM 22015 C C . ASP A 1 80 ? 10.673 3.416 9.218 1.00 0.00 80 ASP A C 13
ATOM 22016 O O . ASP A 1 80 ? 11.240 3.787 10.245 1.00 0.00 80 ASP A O 13
ATOM 22025 N N . ALA A 1 81 ? 9.702 4.112 8.636 1.00 0.00 81 ALA A N 13
ATOM 22026 C CA . ALA A 1 81 ? 9.236 5.379 9.184 1.00 0.00 81 ALA A CA 13
ATOM 22027 C C . ALA A 1 81 ? 7.767 5.614 8.853 1.00 0.00 81 ALA A C 13
ATOM 22028 O O . ALA A 1 81 ? 7.382 5.646 7.684 1.00 0.00 81 ALA A O 13
ATOM 22035 N N . ASP A 1 82 ? 6.950 5.776 9.888 1.00 0.00 82 ASP A N 13
ATOM 22036 C CA . ASP A 1 82 ? 5.522 6.008 9.706 1.00 0.00 82 ASP A CA 13
ATOM 22037 C C . ASP A 1 82 ? 5.270 6.965 8.545 1.00 0.00 82 ASP A C 13
ATOM 22038 O O . ASP A 1 82 ? 5.775 8.088 8.533 1.00 0.00 82 ASP A O 13
ATOM 22047 N N . TRP A 1 83 ? 4.489 6.512 7.571 1.00 0.00 83 TRP A N 13
ATOM 22048 C CA . TRP A 1 83 ? 4.171 7.328 6.405 1.00 0.00 83 TRP A CA 13
ATOM 22049 C C . TRP A 1 83 ? 3.327 8.535 6.798 1.00 0.00 83 TRP A C 13
ATOM 22050 O O . TRP A 1 83 ? 3.338 9.559 6.116 1.00 0.00 83 TRP A O 13
ATOM 22071 N N . GLU A 1 84 ? 2.597 8.407 7.902 1.00 0.00 84 GLU A N 13
ATOM 22072 C CA . GLU A 1 84 ? 1.747 9.490 8.384 1.00 0.00 84 GLU A CA 13
ATOM 22073 C C . GLU A 1 84 ? 2.587 10.629 8.953 1.00 0.00 84 GLU A C 13
ATOM 22074 O O . GLU A 1 84 ? 2.144 11.778 9.003 1.00 0.00 84 GLU A O 13
ATOM 22086 N N . LEU A 1 85 ? 3.802 10.304 9.381 1.00 0.00 85 LEU A N 13
ATOM 22087 C CA . LEU A 1 85 ? 4.705 11.300 9.948 1.00 0.00 85 LEU A CA 13
ATOM 22088 C C . LEU A 1 85 ? 5.314 12.168 8.852 1.00 0.00 85 LEU A C 13
ATOM 22089 O O . LEU A 1 85 ? 5.656 13.329 9.082 1.00 0.00 85 LEU A O 13
ATOM 22105 N N . LEU A 1 86 ? 5.446 11.600 7.658 1.00 0.00 86 LEU A N 13
ATOM 22106 C CA . LEU A 1 86 ? 6.012 12.323 6.525 1.00 0.00 86 LEU A CA 13
ATOM 22107 C C . LEU A 1 86 ? 4.910 12.860 5.617 1.00 0.00 86 LEU A C 13
ATOM 22108 O O . LEU A 1 86 ? 4.692 14.068 5.537 1.00 0.00 86 LEU A O 13
ATOM 22124 N N . GLY A 1 87 ? 4.217 11.953 4.935 1.00 0.00 87 GLY A N 13
ATOM 22125 C CA . GLY A 1 87 ? 3.145 12.355 4.043 1.00 0.00 87 GLY A CA 13
ATOM 22126 C C . GLY A 1 87 ? 2.347 11.174 3.527 1.00 0.00 87 GLY A C 13
ATOM 22127 O O . GLY A 1 87 ? 2.641 10.637 2.460 1.00 0.00 87 GLY A O 13
ATOM 22131 N N . GLU A 1 88 ? 1.335 10.767 4.288 1.00 0.00 88 GLU A N 13
ATOM 22132 C CA . GLU A 1 88 ? 0.495 9.640 3.902 1.00 0.00 88 GLU A CA 13
ATOM 22133 C C . GLU A 1 88 ? 0.325 9.583 2.386 1.00 0.00 88 GLU A C 13
ATOM 22134 O O . GLU A 1 88 ? 0.620 8.567 1.755 1.00 0.00 88 GLU A O 13
ATOM 22146 N N . LEU A 1 89 ? -0.153 10.679 1.809 1.00 0.00 89 LEU A N 13
ATOM 22147 C CA . LEU A 1 89 ? -0.364 10.755 0.367 1.00 0.00 89 LEU A CA 13
ATOM 22148 C C . LEU A 1 89 ? 0.459 11.884 -0.245 1.00 0.00 89 LEU A C 13
ATOM 22149 O O . LEU A 1 89 ? 0.819 11.837 -1.421 1.00 0.00 89 LEU A O 13
ATOM 22165 N N . ASP A 1 90 ? 0.755 12.898 0.562 1.00 0.00 90 ASP A N 13
ATOM 22166 C CA . ASP A 1 90 ? 1.538 14.038 0.101 1.00 0.00 90 ASP A CA 13
ATOM 22167 C C . ASP A 1 90 ? 2.992 13.640 -0.134 1.00 0.00 90 ASP A C 13
ATOM 22168 O O . ASP A 1 90 ? 3.719 14.310 -0.867 1.00 0.00 90 ASP A O 13
ATOM 22177 N N . TYR A 1 91 ? 3.408 12.546 0.495 1.00 0.00 91 TYR A N 13
ATOM 22178 C CA . TYR A 1 91 ? 4.776 12.060 0.357 1.00 0.00 91 TYR A CA 13
ATOM 22179 C C . TYR A 1 91 ? 5.026 11.527 -1.050 1.00 0.00 91 TYR A C 13
ATOM 22180 O O . TYR A 1 91 ? 4.266 10.703 -1.557 1.00 0.00 91 TYR A O 13
ATOM 22198 N N . GLN A 1 92 ? 6.099 12.003 -1.674 1.00 0.00 92 GLN A N 13
ATOM 22199 C CA . GLN A 1 92 ? 6.450 11.574 -3.023 1.00 0.00 92 GLN A CA 13
ATOM 22200 C C . GLN A 1 92 ? 7.602 10.575 -2.994 1.00 0.00 92 GLN A C 13
ATOM 22201 O O . GLN A 1 92 ? 8.725 10.918 -2.624 1.00 0.00 92 GLN A O 13
ATOM 22215 N N . LEU A 1 93 ? 7.315 9.339 -3.386 1.00 0.00 93 LEU A N 13
ATOM 22216 C CA . LEU A 1 93 ? 8.327 8.288 -3.405 1.00 0.00 93 LEU A CA 13
ATOM 22217 C C . LEU A 1 93 ? 9.378 8.563 -4.476 1.00 0.00 93 LEU A C 13
ATOM 22218 O O . LEU A 1 93 ? 9.051 8.983 -5.585 1.00 0.00 93 LEU A O 13
ATOM 22234 N N . GLN A 1 94 ? 10.640 8.322 -4.135 1.00 0.00 94 GLN A N 13
ATOM 22235 C CA . GLN A 1 94 ? 11.738 8.543 -5.069 1.00 0.00 94 GLN A CA 13
ATOM 22236 C C . GLN A 1 94 ? 12.276 7.218 -5.599 1.00 0.00 94 GLN A C 13
ATOM 22237 O O . GLN A 1 94 ? 11.743 6.152 -5.291 1.00 0.00 94 GLN A O 13
ATOM 22251 N N . ASP A 1 95 ? 13.335 7.293 -6.397 1.00 0.00 95 ASP A N 13
ATOM 22252 C CA . ASP A 1 95 ? 13.947 6.099 -6.970 1.00 0.00 95 ASP A CA 13
ATOM 22253 C C . ASP A 1 95 ? 14.725 5.325 -5.911 1.00 0.00 95 ASP A C 13
ATOM 22254 O O . ASP A 1 95 ? 15.347 5.917 -5.029 1.00 0.00 95 ASP A O 13
ATOM 22263 N N . GLN A 1 96 ? 14.683 4.000 -6.004 1.00 0.00 96 GLN A N 13
ATOM 22264 C CA . GLN A 1 96 ? 15.383 3.146 -5.052 1.00 0.00 96 GLN A CA 13
ATOM 22265 C C . GLN A 1 96 ? 14.834 3.338 -3.642 1.00 0.00 96 GLN A C 13
ATOM 22266 O O . GLN A 1 96 ? 15.593 3.424 -2.676 1.00 0.00 96 GLN A O 13
ATOM 22280 N N . ASP A 1 97 ? 13.512 3.406 -3.531 1.00 0.00 97 ASP A N 13
ATOM 22281 C CA . ASP A 1 97 ? 12.861 3.588 -2.239 1.00 0.00 97 ASP A CA 13
ATOM 22282 C C . ASP A 1 97 ? 12.415 2.248 -1.662 1.00 0.00 97 ASP A C 13
ATOM 22283 O O . ASP A 1 97 ? 12.492 1.217 -2.330 1.00 0.00 97 ASP A O 13
ATOM 22292 N N . SER A 1 98 ? 11.950 2.271 -0.417 1.00 0.00 98 SER A N 13
ATOM 22293 C CA . SER A 1 98 ? 11.496 1.058 0.252 1.00 0.00 98 SER A CA 13
ATOM 22294 C C . SER A 1 98 ? 10.181 1.301 0.986 1.00 0.00 98 SER A C 13
ATOM 22295 O O . SER A 1 98 ? 10.057 2.249 1.763 1.00 0.00 98 SER A O 13
ATOM 22303 N N . ILE A 1 99 ? 9.202 0.439 0.733 1.00 0.00 99 ILE A N 13
ATOM 22304 C CA . ILE A 1 99 ? 7.896 0.559 1.370 1.00 0.00 99 ILE A CA 13
ATOM 22305 C C . ILE A 1 99 ? 7.475 -0.757 2.014 1.00 0.00 99 ILE A C 13
ATOM 22306 O O . ILE A 1 99 ? 7.796 -1.836 1.514 1.00 0.00 99 ILE A O 13
ATOM 22322 N N . LEU A 1 100 ? 6.753 -0.662 3.125 1.00 0.00 100 LEU A N 13
ATOM 22323 C CA . LEU A 1 100 ? 6.286 -1.846 3.838 1.00 0.00 100 LEU A CA 13
ATOM 22324 C C . LEU A 1 100 ? 4.792 -1.751 4.130 1.00 0.00 100 LEU A C 13
ATOM 22325 O O . LEU A 1 100 ? 4.297 -0.707 4.556 1.00 0.00 100 LEU A O 13
ATOM 22341 N N . PHE A 1 101 ? 4.078 -2.848 3.900 1.00 0.00 101 PHE A N 13
ATOM 22342 C CA . PHE A 1 101 ? 2.640 -2.889 4.140 1.00 0.00 101 PHE A CA 13
ATOM 22343 C C . PHE A 1 101 ? 2.269 -4.083 5.014 1.00 0.00 101 PHE A C 13
ATOM 22344 O O . PHE A 1 101 ? 2.354 -5.233 4.583 1.00 0.00 101 PHE A O 13
ATOM 22361 N N . ILE A 1 102 ? 1.856 -3.801 6.246 1.00 0.00 102 ILE A N 13
ATOM 22362 C CA . ILE A 1 102 ? 1.471 -4.850 7.181 1.00 0.00 102 ILE A CA 13
ATOM 22363 C C . ILE A 1 102 ? -0.033 -4.841 7.429 1.00 0.00 102 ILE A C 13
ATOM 22364 O O . ILE A 1 102 ? -0.671 -3.788 7.399 1.00 0.00 102 ILE A O 13
ATOM 22380 N N . SER A 1 103 ? -0.595 -6.020 7.674 1.00 0.00 103 SER A N 13
ATOM 22381 C CA . SER A 1 103 ? -2.025 -6.149 7.926 1.00 0.00 103 SER A CA 13
ATOM 22382 C C . SER A 1 103 ? -2.289 -6.538 9.377 1.00 0.00 103 SER A C 13
ATOM 22383 O O . SER A 1 103 ? -1.847 -7.589 9.842 1.00 0.00 103 SER A O 13
ATOM 22391 N N . THR A 1 104 ? -3.014 -5.681 10.090 1.00 0.00 104 THR A N 13
ATOM 22392 C CA . THR A 1 104 ? -3.337 -5.933 11.489 1.00 0.00 104 THR A CA 13
ATOM 22393 C C . THR A 1 104 ? -4.845 -5.997 11.703 1.00 0.00 104 THR A C 13
ATOM 22394 O O . THR A 1 104 ? -5.345 -5.657 12.776 1.00 0.00 104 THR A O 13
ATOM 22405 N N . LEU A 1 105 ? -5.565 -6.434 10.676 1.00 0.00 105 LEU A N 13
ATOM 22406 C CA . LEU A 1 105 ? -7.017 -6.544 10.751 1.00 0.00 105 LEU A CA 13
ATOM 22407 C C . LEU A 1 105 ? -7.478 -7.947 10.370 1.00 0.00 105 LEU A C 13
ATOM 22408 O O . LEU A 1 105 ? -6.896 -8.586 9.493 1.00 0.00 105 LEU A O 13
ATOM 22424 N N . HIS A 1 106 ? -8.529 -8.420 11.033 1.00 0.00 106 HIS A N 13
ATOM 22425 C CA . HIS A 1 106 ? -9.070 -9.747 10.762 1.00 0.00 106 HIS A CA 13
ATOM 22426 C C . HIS A 1 106 ? -10.550 -9.666 10.400 1.00 0.00 106 HIS A C 13
ATOM 22427 O O . HIS A 1 106 ? -11.165 -8.604 10.492 1.00 0.00 106 HIS A O 13
ATOM 22442 N N . GLY A 1 107 ? -11.117 -10.796 9.988 1.00 0.00 107 GLY A N 13
ATOM 22443 C CA . GLY A 1 107 ? -12.519 -10.831 9.618 1.00 0.00 107 GLY A CA 13
ATOM 22444 C C . GLY A 1 107 ? -13.173 -12.159 9.945 1.00 0.00 107 GLY A C 13
ATOM 22445 O O . GLY A 1 107 ? -13.844 -12.293 10.968 1.00 0.00 107 GLY A O 13
ATOM 22449 N N . GLY A 1 108 ? -12.977 -13.144 9.074 1.00 0.00 108 GLY A N 13
ATOM 22450 C CA . GLY A 1 108 ? -13.561 -14.455 9.293 1.00 0.00 108 GLY A CA 13
ATOM 22451 C C . GLY A 1 108 ? -12.579 -15.431 9.911 1.00 0.00 108 GLY A C 13
ATOM 22452 O O . GLY A 1 108 ? -12.118 -15.231 11.034 1.00 0.00 108 GLY A O 13
ATOM 22456 N N . SER A 1 109 ? -12.259 -16.491 9.175 1.00 0.00 109 SER A N 13
ATOM 22457 C CA . SER A 1 109 ? -11.329 -17.505 9.660 1.00 0.00 109 SER A CA 13
ATOM 22458 C C . SER A 1 109 ? -9.980 -16.883 10.006 1.00 0.00 109 SER A C 13
ATOM 22459 O O . SER A 1 109 ? -9.453 -17.085 11.099 1.00 0.00 109 SER A O 13
ATOM 22467 N N . GLY A 1 110 ? -9.425 -16.125 9.065 1.00 0.00 110 GLY A N 13
ATOM 22468 C CA . GLY A 1 110 ? -8.142 -15.485 9.288 1.00 0.00 110 GLY A CA 13
ATOM 22469 C C . GLY A 1 110 ? -7.065 -16.005 8.357 1.00 0.00 110 GLY A C 13
ATOM 22470 O O . GLY A 1 110 ? -7.101 -17.152 7.911 1.00 0.00 110 GLY A O 13
ATOM 22474 N N . PRO A 1 111 ? -6.079 -15.149 8.050 1.00 0.00 111 PRO A N 13
ATOM 22475 C CA . PRO A 1 111 ? -4.969 -15.507 7.162 1.00 0.00 111 PRO A CA 13
ATOM 22476 C C . PRO A 1 111 ? -4.023 -16.521 7.796 1.00 0.00 111 PRO A C 13
ATOM 22477 O O . PRO A 1 111 ? -3.059 -16.961 7.169 1.00 0.00 111 PRO A O 13
ATOM 22488 N N . SER A 1 112 ? -4.305 -16.888 9.041 1.00 0.00 112 SER A N 13
ATOM 22489 C CA . SER A 1 112 ? -3.477 -17.849 9.761 1.00 0.00 112 SER A CA 13
ATOM 22490 C C . SER A 1 112 ? -3.562 -19.229 9.117 1.00 0.00 112 SER A C 13
ATOM 22491 O O . SER A 1 112 ? -4.651 -19.756 8.893 1.00 0.00 112 SER A O 13
ATOM 22499 N N . SER A 1 113 ? -2.403 -19.810 8.822 1.00 0.00 113 SER A N 13
ATOM 22500 C CA . SER A 1 113 ? -2.345 -21.128 8.201 1.00 0.00 113 SER A CA 13
ATOM 22501 C C . SER A 1 113 ? -2.693 -22.219 9.208 1.00 0.00 113 SER A C 13
ATOM 22502 O O . SER A 1 113 ? -1.930 -22.492 10.133 1.00 0.00 113 SER A O 13
ATOM 22510 N N . GLY A 1 114 ? -3.854 -22.841 9.020 1.00 0.00 114 GLY A N 13
ATOM 22511 C CA . GLY A 1 114 ? -4.285 -23.896 9.918 1.00 0.00 114 GLY A CA 13
ATOM 22512 C C . GLY A 1 114 ? -5.790 -24.074 9.924 1.00 0.00 114 GLY A C 13
ATOM 22513 O O . GLY A 1 114 ? -6.531 -23.142 10.236 1.00 0.00 114 GLY A O 13
ATOM 22517 N N . GLY A 1 1 ? 17.424 9.925 -16.113 1.00 0.00 1 GLY A N 14
ATOM 22518 C CA . GLY A 1 1 ? 18.592 9.475 -15.378 1.00 0.00 1 GLY A CA 14
ATOM 22519 C C . GLY A 1 1 ? 19.337 10.618 -14.718 1.00 0.00 1 GLY A C 14
ATOM 22520 O O . GLY A 1 1 ? 19.855 11.504 -15.397 1.00 0.00 1 GLY A O 14
ATOM 22524 N N . SER A 1 2 ? 19.390 10.600 -13.390 1.00 0.00 2 SER A N 14
ATOM 22525 C CA . SER A 1 2 ? 20.073 11.646 -12.638 1.00 0.00 2 SER A CA 14
ATOM 22526 C C . SER A 1 2 ? 19.745 13.024 -13.203 1.00 0.00 2 SER A C 14
ATOM 22527 O O . SER A 1 2 ? 20.621 13.879 -13.335 1.00 0.00 2 SER A O 14
ATOM 22535 N N . SER A 1 3 ? 18.475 13.233 -13.537 1.00 0.00 3 SER A N 14
ATOM 22536 C CA . SER A 1 3 ? 18.029 14.506 -14.092 1.00 0.00 3 SER A CA 14
ATOM 22537 C C . SER A 1 3 ? 16.925 15.116 -13.234 1.00 0.00 3 SER A C 14
ATOM 22538 O O . SER A 1 3 ? 16.080 14.405 -12.692 1.00 0.00 3 SER A O 14
ATOM 22546 N N . GLY A 1 4 ? 16.939 16.440 -13.116 1.00 0.00 4 GLY A N 14
ATOM 22547 C CA . GLY A 1 4 ? 15.935 17.125 -12.323 1.00 0.00 4 GLY A CA 14
ATOM 22548 C C . GLY A 1 4 ? 14.596 17.207 -13.028 1.00 0.00 4 GLY A C 14
ATOM 22549 O O . GLY A 1 4 ? 14.123 16.220 -13.593 1.00 0.00 4 GLY A O 14
ATOM 22553 N N . SER A 1 5 ? 13.982 18.385 -12.994 1.00 0.00 5 SER A N 14
ATOM 22554 C CA . SER A 1 5 ? 12.686 18.590 -13.630 1.00 0.00 5 SER A CA 14
ATOM 22555 C C . SER A 1 5 ? 12.805 18.496 -15.148 1.00 0.00 5 SER A C 14
ATOM 22556 O O . SER A 1 5 ? 13.297 19.417 -15.801 1.00 0.00 5 SER A O 14
ATOM 22564 N N . SER A 1 6 ? 12.350 17.377 -15.703 1.00 0.00 6 SER A N 14
ATOM 22565 C CA . SER A 1 6 ? 12.409 17.161 -17.144 1.00 0.00 6 SER A CA 14
ATOM 22566 C C . SER A 1 6 ? 11.402 16.098 -17.575 1.00 0.00 6 SER A C 14
ATOM 22567 O O . SER A 1 6 ? 11.210 15.094 -16.890 1.00 0.00 6 SER A O 14
ATOM 22575 N N . GLY A 1 7 ? 10.761 16.328 -18.717 1.00 0.00 7 GLY A N 14
ATOM 22576 C CA . GLY A 1 7 ? 9.781 15.383 -19.220 1.00 0.00 7 GLY A CA 14
ATOM 22577 C C . GLY A 1 7 ? 10.373 14.010 -19.466 1.00 0.00 7 GLY A C 14
ATOM 22578 O O . GLY A 1 7 ? 11.589 13.832 -19.408 1.00 0.00 7 GLY A O 14
ATOM 22582 N N . MET A 1 8 ? 9.511 13.036 -19.739 1.00 0.00 8 MET A N 14
ATOM 22583 C CA . MET A 1 8 ? 9.956 11.671 -19.994 1.00 0.00 8 MET A CA 14
ATOM 22584 C C . MET A 1 8 ? 10.747 11.127 -18.808 1.00 0.00 8 MET A C 14
ATOM 22585 O O . MET A 1 8 ? 11.700 10.369 -18.982 1.00 0.00 8 MET A O 14
ATOM 22599 N N . ALA A 1 9 ? 10.344 11.519 -17.604 1.00 0.00 9 ALA A N 14
ATOM 22600 C CA . ALA A 1 9 ? 11.014 11.069 -16.390 1.00 0.00 9 ALA A CA 14
ATOM 22601 C C . ALA A 1 9 ? 11.337 9.581 -16.461 1.00 0.00 9 ALA A C 14
ATOM 22602 O O . ALA A 1 9 ? 10.829 8.866 -17.324 1.00 0.00 9 ALA A O 14
ATOM 22609 N N . ALA A 1 10 ? 12.187 9.121 -15.549 1.00 0.00 10 ALA A N 14
ATOM 22610 C CA . ALA A 1 10 ? 12.577 7.717 -15.508 1.00 0.00 10 ALA A CA 14
ATOM 22611 C C . ALA A 1 10 ? 11.774 6.954 -14.461 1.00 0.00 10 ALA A C 14
ATOM 22612 O O . ALA A 1 10 ? 11.263 7.526 -13.498 1.00 0.00 10 ALA A O 14
ATOM 22619 N N . PRO A 1 11 ? 11.657 5.631 -14.651 1.00 0.00 11 PRO A N 14
ATOM 22620 C CA . PRO A 1 11 ? 10.916 4.762 -13.732 1.00 0.00 11 PRO A CA 14
ATOM 22621 C C . PRO A 1 11 ? 11.619 4.606 -12.388 1.00 0.00 11 PRO A C 14
ATOM 22622 O O . PRO A 1 11 ? 12.844 4.694 -12.303 1.00 0.00 11 PRO A O 14
ATOM 22633 N N . LEU A 1 12 ? 10.836 4.372 -11.340 1.00 0.00 12 LEU A N 14
ATOM 22634 C CA . LEU A 1 12 ? 11.384 4.203 -9.999 1.00 0.00 12 LEU A CA 14
ATOM 22635 C C . LEU A 1 12 ? 11.282 2.749 -9.549 1.00 0.00 12 LEU A C 14
ATOM 22636 O O . LEU A 1 12 ? 10.214 2.141 -9.619 1.00 0.00 12 LEU A O 14
ATOM 22652 N N . CYS A 1 13 ? 12.399 2.199 -9.086 1.00 0.00 13 CYS A N 14
ATOM 22653 C CA . CYS A 1 13 ? 12.436 0.817 -8.623 1.00 0.00 13 CYS A CA 14
ATOM 22654 C C . CYS A 1 13 ? 12.437 0.754 -7.099 1.00 0.00 13 CYS A C 14
ATOM 22655 O O . CYS A 1 13 ? 13.401 1.161 -6.451 1.00 0.00 13 CYS A O 14
ATOM 22663 N N . VAL A 1 14 ? 11.349 0.242 -6.532 1.00 0.00 14 VAL A N 14
ATOM 22664 C CA . VAL A 1 14 ? 11.223 0.126 -5.085 1.00 0.00 14 VAL A CA 14
ATOM 22665 C C . VAL A 1 14 ? 10.930 -1.312 -4.672 1.00 0.00 14 VAL A C 14
ATOM 22666 O O . VAL A 1 14 ? 10.400 -2.100 -5.456 1.00 0.00 14 VAL A O 14
ATOM 22679 N N . LYS A 1 15 ? 11.279 -1.650 -3.435 1.00 0.00 15 LYS A N 14
ATOM 22680 C CA . LYS A 1 15 ? 11.052 -2.993 -2.915 1.00 0.00 15 LYS A CA 14
ATOM 22681 C C . LYS A 1 15 ? 9.895 -3.003 -1.920 1.00 0.00 15 LYS A C 14
ATOM 22682 O O . LYS A 1 15 ? 9.930 -2.307 -0.905 1.00 0.00 15 LYS A O 14
ATOM 22701 N N . VAL A 1 16 ? 8.872 -3.798 -2.217 1.00 0.00 16 VAL A N 14
ATOM 22702 C CA . VAL A 1 16 ? 7.706 -3.901 -1.348 1.00 0.00 16 VAL A CA 14
ATOM 22703 C C . VAL A 1 16 ? 7.772 -5.157 -0.487 1.00 0.00 16 VAL A C 14
ATOM 22704 O O . VAL A 1 16 ? 8.120 -6.234 -0.970 1.00 0.00 16 VAL A O 14
ATOM 22717 N N . GLU A 1 17 ? 7.435 -5.011 0.791 1.00 0.00 17 GLU A N 14
ATOM 22718 C CA . GLU A 1 17 ? 7.456 -6.135 1.719 1.00 0.00 17 GLU A CA 14
ATOM 22719 C C . GLU A 1 17 ? 6.151 -6.216 2.506 1.00 0.00 17 GLU A C 14
ATOM 22720 O O . GLU A 1 17 ? 5.749 -5.256 3.164 1.00 0.00 17 GLU A O 14
ATOM 22732 N N . PHE A 1 18 ? 5.493 -7.368 2.432 1.00 0.00 18 PHE A N 14
ATOM 22733 C CA . PHE A 1 18 ? 4.232 -7.575 3.135 1.00 0.00 18 PHE A CA 14
ATOM 22734 C C . PHE A 1 18 ? 4.401 -8.582 4.269 1.00 0.00 18 PHE A C 14
ATOM 22735 O O . PHE A 1 18 ? 4.852 -9.706 4.054 1.00 0.00 18 PHE A O 14
ATOM 22752 N N . GLY A 1 19 ? 4.036 -8.169 5.479 1.00 0.00 19 GLY A N 14
ATOM 22753 C CA . GLY A 1 19 ? 4.155 -9.045 6.630 1.00 0.00 19 GLY A CA 14
ATOM 22754 C C . GLY A 1 19 ? 2.851 -9.183 7.391 1.00 0.00 19 GLY A C 14
ATOM 22755 O O . GLY A 1 19 ? 2.433 -8.262 8.092 1.00 0.00 19 GLY A O 14
ATOM 22759 N N . GLY A 1 20 ? 2.205 -10.337 7.251 1.00 0.00 20 GLY A N 14
ATOM 22760 C CA . GLY A 1 20 ? 0.946 -10.570 7.935 1.00 0.00 20 GLY A CA 14
ATOM 22761 C C . GLY A 1 20 ? -0.065 -11.284 7.061 1.00 0.00 20 GLY A C 14
ATOM 22762 O O . GLY A 1 20 ? -1.267 -11.040 7.164 1.00 0.00 20 GLY A O 14
ATOM 22766 N N . GLY A 1 21 ? 0.422 -12.169 6.197 1.00 0.00 21 GLY A N 14
ATOM 22767 C CA . GLY A 1 21 ? -0.462 -12.906 5.312 1.00 0.00 21 GLY A CA 14
ATOM 22768 C C . GLY A 1 21 ? -0.839 -12.113 4.077 1.00 0.00 21 GLY A C 14
ATOM 22769 O O . GLY A 1 21 ? -1.204 -12.686 3.051 1.00 0.00 21 GLY A O 14
ATOM 22773 N N . ALA A 1 22 ? -0.753 -10.790 4.176 1.00 0.00 22 ALA A N 14
ATOM 22774 C CA . ALA A 1 22 ? -1.088 -9.917 3.058 1.00 0.00 22 ALA A CA 14
ATOM 22775 C C . ALA A 1 22 ? -0.411 -10.385 1.774 1.00 0.00 22 ALA A C 14
ATOM 22776 O O . ALA A 1 22 ? -0.943 -10.202 0.679 1.00 0.00 22 ALA A O 14
ATOM 22783 N N . GLU A 1 23 ? 0.764 -10.990 1.916 1.00 0.00 23 GLU A N 14
ATOM 22784 C CA . GLU A 1 23 ? 1.514 -11.483 0.766 1.00 0.00 23 GLU A CA 14
ATOM 22785 C C . GLU A 1 23 ? 0.613 -12.291 -0.164 1.00 0.00 23 GLU A C 14
ATOM 22786 O O . GLU A 1 23 ? 0.742 -12.221 -1.387 1.00 0.00 23 GLU A O 14
ATOM 22798 N N . LEU A 1 24 ? -0.298 -13.058 0.424 1.00 0.00 24 LEU A N 14
ATOM 22799 C CA . LEU A 1 24 ? -1.220 -13.881 -0.351 1.00 0.00 24 LEU A CA 14
ATOM 22800 C C . LEU A 1 24 ? -1.992 -13.034 -1.357 1.00 0.00 24 LEU A C 14
ATOM 22801 O O . LEU A 1 24 ? -2.290 -13.483 -2.464 1.00 0.00 24 LEU A O 14
ATOM 22817 N N . LEU A 1 25 ? -2.312 -11.805 -0.966 1.00 0.00 25 LEU A N 14
ATOM 22818 C CA . LEU A 1 25 ? -3.048 -10.893 -1.835 1.00 0.00 25 LEU A CA 14
ATOM 22819 C C . LEU A 1 25 ? -2.172 -10.414 -2.988 1.00 0.00 25 LEU A C 14
ATOM 22820 O O . LEU A 1 25 ? -2.653 -9.770 -3.921 1.00 0.00 25 LEU A O 14
ATOM 22836 N N . PHE A 1 26 ? -0.884 -10.735 -2.919 1.00 0.00 26 PHE A N 14
ATOM 22837 C CA . PHE A 1 26 ? 0.059 -10.339 -3.958 1.00 0.00 26 PHE A CA 14
ATOM 22838 C C . PHE A 1 26 ? 0.967 -11.504 -4.341 1.00 0.00 26 PHE A C 14
ATOM 22839 O O . PHE A 1 26 ? 2.072 -11.643 -3.816 1.00 0.00 26 PHE A O 14
ATOM 22856 N N . ASP A 1 27 ? 0.493 -12.338 -5.260 1.00 0.00 27 ASP A N 14
ATOM 22857 C CA . ASP A 1 27 ? 1.260 -13.492 -5.715 1.00 0.00 27 ASP A CA 14
ATOM 22858 C C . ASP A 1 27 ? 1.869 -14.240 -4.533 1.00 0.00 27 ASP A C 14
ATOM 22859 O O . ASP A 1 27 ? 2.924 -14.862 -4.655 1.00 0.00 27 ASP A O 14
ATOM 22868 N N . GLY A 1 28 ? 1.198 -14.173 -3.387 1.00 0.00 28 GLY A N 14
ATOM 22869 C CA . GLY A 1 28 ? 1.689 -14.847 -2.199 1.00 0.00 28 GLY A CA 14
ATOM 22870 C C . GLY A 1 28 ? 3.203 -14.858 -2.123 1.00 0.00 28 GLY A C 14
ATOM 22871 O O . GLY A 1 28 ? 3.832 -15.904 -2.279 1.00 0.00 28 GLY A O 14
ATOM 22875 N N . VAL A 1 29 ? 3.790 -13.689 -1.882 1.00 0.00 29 VAL A N 14
ATOM 22876 C CA . VAL A 1 29 ? 5.240 -13.568 -1.786 1.00 0.00 29 VAL A CA 14
ATOM 22877 C C . VAL A 1 29 ? 5.637 -12.556 -0.717 1.00 0.00 29 VAL A C 14
ATOM 22878 O O . VAL A 1 29 ? 4.914 -11.593 -0.459 1.00 0.00 29 VAL A O 14
ATOM 22891 N N . LYS A 1 30 ? 6.790 -12.781 -0.097 1.00 0.00 30 LYS A N 14
ATOM 22892 C CA . LYS A 1 30 ? 7.286 -11.888 0.944 1.00 0.00 30 LYS A CA 14
ATOM 22893 C C . LYS A 1 30 ? 7.723 -10.552 0.352 1.00 0.00 30 LYS A C 14
ATOM 22894 O O . LYS A 1 30 ? 7.142 -9.508 0.653 1.00 0.00 30 LYS A O 14
ATOM 22913 N N . LYS A 1 31 ? 8.748 -10.590 -0.491 1.00 0.00 31 LYS A N 14
ATOM 22914 C CA . LYS A 1 31 ? 9.261 -9.383 -1.128 1.00 0.00 31 LYS A CA 14
ATOM 22915 C C . LYS A 1 31 ? 8.852 -9.326 -2.597 1.00 0.00 31 LYS A C 14
ATOM 22916 O O . LYS A 1 31 ? 8.836 -10.346 -3.287 1.00 0.00 31 LYS A O 14
ATOM 22935 N N . HIS A 1 32 ? 8.524 -8.128 -3.069 1.00 0.00 32 HIS A N 14
ATOM 22936 C CA . HIS A 1 32 ? 8.117 -7.939 -4.457 1.00 0.00 32 HIS A CA 14
ATOM 22937 C C . HIS A 1 32 ? 8.813 -6.726 -5.067 1.00 0.00 32 HIS A C 14
ATOM 22938 O O . HIS A 1 32 ? 8.691 -5.610 -4.562 1.00 0.00 32 HIS A O 14
ATOM 22953 N N . GLN A 1 33 ? 9.543 -6.954 -6.154 1.00 0.00 33 GLN A N 14
ATOM 22954 C CA . GLN A 1 33 ? 10.260 -5.880 -6.831 1.00 0.00 33 GLN A CA 14
ATOM 22955 C C . GLN A 1 33 ? 9.317 -5.066 -7.711 1.00 0.00 33 GLN A C 14
ATOM 22956 O O . GLN A 1 33 ? 8.707 -5.595 -8.640 1.00 0.00 33 GLN A O 14
ATOM 22970 N N . VAL A 1 34 ? 9.202 -3.776 -7.411 1.00 0.00 34 VAL A N 14
ATOM 22971 C CA . VAL A 1 34 ? 8.333 -2.888 -8.175 1.00 0.00 34 VAL A CA 14
ATOM 22972 C C . VAL A 1 34 ? 9.148 -1.884 -8.984 1.00 0.00 34 VAL A C 14
ATOM 22973 O O . VAL A 1 34 ? 10.180 -1.394 -8.525 1.00 0.00 34 VAL A O 14
ATOM 22986 N N . ALA A 1 35 ? 8.677 -1.583 -10.189 1.00 0.00 35 ALA A N 14
ATOM 22987 C CA . ALA A 1 35 ? 9.360 -0.635 -11.061 1.00 0.00 35 ALA A CA 14
ATOM 22988 C C . ALA A 1 35 ? 8.379 0.371 -11.653 1.00 0.00 35 ALA A C 14
ATOM 22989 O O . ALA A 1 35 ? 7.905 0.204 -12.777 1.00 0.00 35 ALA A O 14
ATOM 22996 N N . LEU A 1 36 ? 8.079 1.417 -10.890 1.00 0.00 36 LEU A N 14
ATOM 22997 C CA . LEU A 1 36 ? 7.153 2.451 -11.340 1.00 0.00 36 LEU A CA 14
ATOM 22998 C C . LEU A 1 36 ? 7.657 3.115 -12.618 1.00 0.00 36 LEU A C 14
ATOM 22999 O O . LEU A 1 36 ? 8.855 3.329 -12.804 1.00 0.00 36 LEU A O 14
ATOM 23015 N N . PRO A 1 37 ? 6.722 3.450 -13.519 1.00 0.00 37 PRO A N 14
ATOM 23016 C CA . PRO A 1 37 ? 7.047 4.097 -14.793 1.00 0.00 37 PRO A CA 14
ATOM 23017 C C . PRO A 1 37 ? 7.524 5.533 -14.609 1.00 0.00 37 PRO A C 14
ATOM 23018 O O . PRO A 1 37 ? 7.444 6.089 -13.515 1.00 0.00 37 PRO A O 14
ATOM 23029 N N . GLY A 1 38 ? 8.022 6.130 -15.689 1.00 0.00 38 GLY A N 14
ATOM 23030 C CA . GLY A 1 38 ? 8.505 7.497 -15.624 1.00 0.00 38 GLY A CA 14
ATOM 23031 C C . GLY A 1 38 ? 7.500 8.493 -16.167 1.00 0.00 38 GLY A C 14
ATOM 23032 O O . GLY A 1 38 ? 6.916 8.279 -17.229 1.00 0.00 38 GLY A O 14
ATOM 23036 N N . GLN A 1 39 ? 7.296 9.584 -15.435 1.00 0.00 39 GLN A N 14
ATOM 23037 C CA . GLN A 1 39 ? 6.352 10.615 -15.849 1.00 0.00 39 GLN A CA 14
ATOM 23038 C C . GLN A 1 39 ? 6.690 11.954 -15.202 1.00 0.00 39 GLN A C 14
ATOM 23039 O O . GLN A 1 39 ? 7.470 12.015 -14.252 1.00 0.00 39 GLN A O 14
ATOM 23053 N N . GLU A 1 40 ? 6.098 13.024 -15.723 1.00 0.00 40 GLU A N 14
ATOM 23054 C CA . GLU A 1 40 ? 6.338 14.362 -15.195 1.00 0.00 40 GLU A CA 14
ATOM 23055 C C . GLU A 1 40 ? 6.008 14.427 -13.707 1.00 0.00 40 GLU A C 14
ATOM 23056 O O . GLU A 1 40 ? 6.682 15.115 -12.941 1.00 0.00 40 GLU A O 14
ATOM 23068 N N . GLU A 1 41 ? 4.964 13.707 -13.306 1.00 0.00 41 GLU A N 14
ATOM 23069 C CA . GLU A 1 41 ? 4.544 13.685 -11.910 1.00 0.00 41 GLU A CA 14
ATOM 23070 C C . GLU A 1 41 ? 5.192 12.522 -11.165 1.00 0.00 41 GLU A C 14
ATOM 23071 O O . GLU A 1 41 ? 5.207 11.383 -11.633 1.00 0.00 41 GLU A O 14
ATOM 23083 N N . PRO A 1 42 ? 5.742 12.814 -9.977 1.00 0.00 42 PRO A N 14
ATOM 23084 C CA . PRO A 1 42 ? 6.402 11.806 -9.141 1.00 0.00 42 PRO A CA 14
ATOM 23085 C C . PRO A 1 42 ? 5.415 10.807 -8.549 1.00 0.00 42 PRO A C 14
ATOM 23086 O O . PRO A 1 42 ? 4.308 11.174 -8.154 1.00 0.00 42 PRO A O 14
ATOM 23097 N N . TRP A 1 43 ? 5.823 9.545 -8.489 1.00 0.00 43 TRP A N 14
ATOM 23098 C CA . TRP A 1 43 ? 4.973 8.492 -7.943 1.00 0.00 43 TRP A CA 14
ATOM 23099 C C . TRP A 1 43 ? 4.784 8.669 -6.441 1.00 0.00 43 TRP A C 14
ATOM 23100 O O . TRP A 1 43 ? 5.666 8.328 -5.651 1.00 0.00 43 TRP A O 14
ATOM 23121 N N . ASP A 1 44 ? 3.632 9.202 -6.052 1.00 0.00 44 ASP A N 14
ATOM 23122 C CA . ASP A 1 44 ? 3.328 9.422 -4.643 1.00 0.00 44 ASP A CA 14
ATOM 23123 C C . ASP A 1 44 ? 2.516 8.263 -4.074 1.00 0.00 44 ASP A C 14
ATOM 23124 O O . ASP A 1 44 ? 1.870 7.522 -4.816 1.00 0.00 44 ASP A O 14
ATOM 23133 N N . ILE A 1 45 ? 2.554 8.111 -2.755 1.00 0.00 45 ILE A N 14
ATOM 23134 C CA . ILE A 1 45 ? 1.821 7.042 -2.088 1.00 0.00 45 ILE A CA 14
ATOM 23135 C C . ILE A 1 45 ? 0.474 6.796 -2.759 1.00 0.00 45 ILE A C 14
ATOM 23136 O O . ILE A 1 45 ? 0.211 5.705 -3.263 1.00 0.00 45 ILE A O 14
ATOM 23152 N N . ARG A 1 46 ? -0.374 7.819 -2.762 1.00 0.00 46 ARG A N 14
ATOM 23153 C CA . ARG A 1 46 ? -1.694 7.715 -3.372 1.00 0.00 46 ARG A CA 14
ATOM 23154 C C . ARG A 1 46 ? -1.614 7.016 -4.726 1.00 0.00 46 ARG A C 14
ATOM 23155 O O . ARG A 1 46 ? -2.504 6.250 -5.093 1.00 0.00 46 ARG A O 14
ATOM 23176 N N . ASN A 1 47 ? -0.541 7.285 -5.462 1.00 0.00 47 ASN A N 14
ATOM 23177 C CA . ASN A 1 47 ? -0.345 6.683 -6.776 1.00 0.00 47 ASN A CA 14
ATOM 23178 C C . ASN A 1 47 ? 0.141 5.242 -6.647 1.00 0.00 47 ASN A C 14
ATOM 23179 O O . ASN A 1 47 ? -0.383 4.338 -7.299 1.00 0.00 47 ASN A O 14
ATOM 23190 N N . LEU A 1 48 ? 1.144 5.036 -5.801 1.00 0.00 48 LEU A N 14
ATOM 23191 C CA . LEU A 1 48 ? 1.701 3.705 -5.585 1.00 0.00 48 LEU A CA 14
ATOM 23192 C C . LEU A 1 48 ? 0.603 2.705 -5.237 1.00 0.00 48 LEU A C 14
ATOM 23193 O O . LEU A 1 48 ? 0.638 1.553 -5.671 1.00 0.00 48 LEU A O 14
ATOM 23209 N N . LEU A 1 49 ? -0.372 3.153 -4.454 1.00 0.00 49 LEU A N 14
ATOM 23210 C CA . LEU A 1 49 ? -1.482 2.299 -4.049 1.00 0.00 49 LEU A CA 14
ATOM 23211 C C . LEU A 1 49 ? -2.103 1.605 -5.257 1.00 0.00 49 LEU A C 14
ATOM 23212 O O . LEU A 1 49 ? -2.070 0.379 -5.368 1.00 0.00 49 LEU A O 14
ATOM 23228 N N . VAL A 1 50 ? -2.668 2.397 -6.163 1.00 0.00 50 VAL A N 14
ATOM 23229 C CA . VAL A 1 50 ? -3.294 1.860 -7.365 1.00 0.00 50 VAL A CA 14
ATOM 23230 C C . VAL A 1 50 ? -2.462 0.729 -7.960 1.00 0.00 50 VAL A C 14
ATOM 23231 O O . VAL A 1 50 ? -2.850 -0.437 -7.902 1.00 0.00 50 VAL A O 14
ATOM 23244 N N . TRP A 1 51 ? -1.316 1.083 -8.530 1.00 0.00 51 TRP A N 14
ATOM 23245 C CA . TRP A 1 51 ? -0.427 0.098 -9.136 1.00 0.00 51 TRP A CA 14
ATOM 23246 C C . TRP A 1 51 ? -0.422 -1.197 -8.331 1.00 0.00 51 TRP A C 14
ATOM 23247 O O . TRP A 1 51 ? -0.800 -2.254 -8.837 1.00 0.00 51 TRP A O 14
ATOM 23268 N N . ILE A 1 52 ? 0.007 -1.108 -7.077 1.00 0.00 52 ILE A N 14
ATOM 23269 C CA . ILE A 1 52 ? 0.060 -2.274 -6.203 1.00 0.00 52 ILE A CA 14
ATOM 23270 C C . ILE A 1 52 ? -1.314 -2.923 -6.071 1.00 0.00 52 ILE A C 14
ATOM 23271 O O . ILE A 1 52 ? -1.424 -4.135 -5.884 1.00 0.00 52 ILE A O 14
ATOM 23287 N N . LYS A 1 53 ? -2.359 -2.110 -6.171 1.00 0.00 53 LYS A N 14
ATOM 23288 C CA . LYS A 1 53 ? -3.727 -2.604 -6.065 1.00 0.00 53 LYS A CA 14
ATOM 23289 C C . LYS A 1 53 ? -4.251 -3.048 -7.427 1.00 0.00 53 LYS A C 14
ATOM 23290 O O . LYS A 1 53 ? -5.295 -3.693 -7.522 1.00 0.00 53 LYS A O 14
ATOM 23309 N N . LYS A 1 54 ? -3.520 -2.699 -8.480 1.00 0.00 54 LYS A N 14
ATOM 23310 C CA . LYS A 1 54 ? -3.909 -3.063 -9.837 1.00 0.00 54 LYS A CA 14
ATOM 23311 C C . LYS A 1 54 ? -3.201 -4.339 -10.282 1.00 0.00 54 LYS A C 14
ATOM 23312 O O . LYS A 1 54 ? -3.841 -5.358 -10.538 1.00 0.00 54 LYS A O 14
ATOM 23331 N N . ASN A 1 55 ? -1.876 -4.275 -10.371 1.00 0.00 55 ASN A N 14
ATOM 23332 C CA . ASN A 1 55 ? -1.082 -5.426 -10.784 1.00 0.00 55 ASN A CA 14
ATOM 23333 C C . ASN A 1 55 ? -0.678 -6.269 -9.578 1.00 0.00 55 ASN A C 14
ATOM 23334 O O . ASN A 1 55 ? -1.188 -7.373 -9.379 1.00 0.00 55 ASN A O 14
ATOM 23345 N N . LEU A 1 56 ? 0.242 -5.743 -8.777 1.00 0.00 56 LEU A N 14
ATOM 23346 C CA . LEU A 1 56 ? 0.715 -6.446 -7.589 1.00 0.00 56 LEU A CA 14
ATOM 23347 C C . LEU A 1 56 ? -0.430 -7.185 -6.902 1.00 0.00 56 LEU A C 14
ATOM 23348 O O . LEU A 1 56 ? -0.306 -8.361 -6.559 1.00 0.00 56 LEU A O 14
ATOM 23364 N N . LEU A 1 57 ? -1.543 -6.488 -6.706 1.00 0.00 57 LEU A N 14
ATOM 23365 C CA . LEU A 1 57 ? -2.712 -7.078 -6.062 1.00 0.00 57 LEU A CA 14
ATOM 23366 C C . LEU A 1 57 ? -3.434 -8.029 -7.010 1.00 0.00 57 LEU A C 14
ATOM 23367 O O . LEU A 1 57 ? -3.972 -7.611 -8.036 1.00 0.00 57 LEU A O 14
ATOM 23383 N N . LYS A 1 58 ? -3.445 -9.310 -6.660 1.00 0.00 58 LYS A N 14
ATOM 23384 C CA . LYS A 1 58 ? -4.105 -10.322 -7.477 1.00 0.00 58 LYS A CA 14
ATOM 23385 C C . LYS A 1 58 ? -5.482 -10.662 -6.916 1.00 0.00 58 LYS A C 14
ATOM 23386 O O . LYS A 1 58 ? -6.328 -11.215 -7.617 1.00 0.00 58 LYS A O 14
ATOM 23405 N N . GLU A 1 59 ? -5.699 -10.326 -5.648 1.00 0.00 59 GLU A N 14
ATOM 23406 C CA . GLU A 1 59 ? -6.974 -10.595 -4.994 1.00 0.00 59 GLU A CA 14
ATOM 23407 C C . GLU A 1 59 ? -7.808 -9.323 -4.883 1.00 0.00 59 GLU A C 14
ATOM 23408 O O . GLU A 1 59 ? -7.427 -8.271 -5.399 1.00 0.00 59 GLU A O 14
ATOM 23420 N N . ARG A 1 60 ? -8.948 -9.426 -4.208 1.00 0.00 60 ARG A N 14
ATOM 23421 C CA . ARG A 1 60 ? -9.838 -8.285 -4.031 1.00 0.00 60 ARG A CA 14
ATOM 23422 C C . ARG A 1 60 ? -9.200 -7.234 -3.127 1.00 0.00 60 ARG A C 14
ATOM 23423 O O . ARG A 1 60 ? -8.729 -7.528 -2.028 1.00 0.00 60 ARG A O 14
ATOM 23444 N N . PRO A 1 61 ? -9.184 -5.978 -3.598 1.00 0.00 61 PRO A N 14
ATOM 23445 C CA . PRO A 1 61 ? -8.607 -4.858 -2.849 1.00 0.00 61 PRO A CA 14
ATOM 23446 C C . PRO A 1 61 ? -9.438 -4.491 -1.624 1.00 0.00 61 PRO A C 14
ATOM 23447 O O . PRO A 1 61 ? -8.894 -4.189 -0.562 1.00 0.00 61 PRO A O 14
ATOM 23458 N N . GLU A 1 62 ? -10.757 -4.521 -1.779 1.00 0.00 62 GLU A N 14
ATOM 23459 C CA . GLU A 1 62 ? -11.662 -4.191 -0.685 1.00 0.00 62 GLU A CA 14
ATOM 23460 C C . GLU A 1 62 ? -11.252 -4.911 0.597 1.00 0.00 62 GLU A C 14
ATOM 23461 O O . GLU A 1 62 ? -11.522 -4.439 1.702 1.00 0.00 62 GLU A O 14
ATOM 23473 N N . LEU A 1 63 ? -10.599 -6.057 0.440 1.00 0.00 63 LEU A N 14
ATOM 23474 C CA . LEU A 1 63 ? -10.151 -6.844 1.584 1.00 0.00 63 LEU A CA 14
ATOM 23475 C C . LEU A 1 63 ? -8.848 -6.289 2.151 1.00 0.00 63 LEU A C 14
ATOM 23476 O O . LEU A 1 63 ? -8.654 -6.251 3.366 1.00 0.00 63 LEU A O 14
ATOM 23492 N N . PHE A 1 64 ? -7.959 -5.857 1.263 1.00 0.00 64 PHE A N 14
ATOM 23493 C CA . PHE A 1 64 ? -6.675 -5.302 1.674 1.00 0.00 64 PHE A CA 14
ATOM 23494 C C . PHE A 1 64 ? -6.773 -3.792 1.872 1.00 0.00 64 PHE A C 14
ATOM 23495 O O . PHE A 1 64 ? -6.724 -3.299 2.999 1.00 0.00 64 PHE A O 14
ATOM 23512 N N . ILE A 1 65 ? -6.912 -3.065 0.769 1.00 0.00 65 ILE A N 14
ATOM 23513 C CA . ILE A 1 65 ? -7.018 -1.612 0.821 1.00 0.00 65 ILE A CA 14
ATOM 23514 C C . ILE A 1 65 ? -8.316 -1.132 0.179 1.00 0.00 65 ILE A C 14
ATOM 23515 O O . ILE A 1 65 ? -8.805 -1.732 -0.777 1.00 0.00 65 ILE A O 14
ATOM 23531 N N . GLN A 1 66 ? -8.867 -0.046 0.712 1.00 0.00 66 GLN A N 14
ATOM 23532 C CA . GLN A 1 66 ? -10.107 0.515 0.191 1.00 0.00 66 GLN A CA 14
ATOM 23533 C C . GLN A 1 66 ? -9.919 1.975 -0.208 1.00 0.00 66 GLN A C 14
ATOM 23534 O O . GLN A 1 66 ? -9.725 2.841 0.644 1.00 0.00 66 GLN A O 14
ATOM 23548 N N . GLY A 1 67 ? -9.978 2.241 -1.509 1.00 0.00 67 GLY A N 14
ATOM 23549 C CA . GLY A 1 67 ? -9.811 3.597 -1.998 1.00 0.00 67 GLY A CA 14
ATOM 23550 C C . GLY A 1 67 ? -8.370 3.916 -2.343 1.00 0.00 67 GLY A C 14
ATOM 23551 O O . GLY A 1 67 ? -7.497 3.053 -2.253 1.00 0.00 67 GLY A O 14
ATOM 23555 N N . ASP A 1 68 ? -8.120 5.158 -2.742 1.00 0.00 68 ASP A N 14
ATOM 23556 C CA . ASP A 1 68 ? -6.775 5.589 -3.103 1.00 0.00 68 ASP A CA 14
ATOM 23557 C C . ASP A 1 68 ? -5.839 5.514 -1.901 1.00 0.00 68 ASP A C 14
ATOM 23558 O O . ASP A 1 68 ? -4.619 5.588 -2.046 1.00 0.00 68 ASP A O 14
ATOM 23567 N N . SER A 1 69 ? -6.419 5.369 -0.714 1.00 0.00 69 SER A N 14
ATOM 23568 C CA . SER A 1 69 ? -5.637 5.288 0.514 1.00 0.00 69 SER A CA 14
ATOM 23569 C C . SER A 1 69 ? -5.719 3.891 1.120 1.00 0.00 69 SER A C 14
ATOM 23570 O O . SER A 1 69 ? -6.610 3.109 0.788 1.00 0.00 69 SER A O 14
ATOM 23578 N N . VAL A 1 70 ? -4.782 3.583 2.011 1.00 0.00 70 VAL A N 14
ATOM 23579 C CA . VAL A 1 70 ? -4.747 2.280 2.665 1.00 0.00 70 VAL A CA 14
ATOM 23580 C C . VAL A 1 70 ? -5.818 2.179 3.746 1.00 0.00 70 VAL A C 14
ATOM 23581 O O . VAL A 1 70 ? -6.050 3.128 4.495 1.00 0.00 70 VAL A O 14
ATOM 23594 N N . ARG A 1 71 ? -6.467 1.022 3.821 1.00 0.00 71 ARG A N 14
ATOM 23595 C CA . ARG A 1 71 ? -7.514 0.796 4.810 1.00 0.00 71 ARG A CA 14
ATOM 23596 C C . ARG A 1 71 ? -7.076 1.287 6.187 1.00 0.00 71 ARG A C 14
ATOM 23597 O O . ARG A 1 71 ? -5.894 1.509 6.447 1.00 0.00 71 ARG A O 14
ATOM 23618 N N . PRO A 1 72 ? -8.052 1.462 7.091 1.00 0.00 72 PRO A N 14
ATOM 23619 C CA . PRO A 1 72 ? -7.792 1.928 8.456 1.00 0.00 72 PRO A CA 14
ATOM 23620 C C . PRO A 1 72 ? -7.066 0.884 9.297 1.00 0.00 72 PRO A C 14
ATOM 23621 O O . PRO A 1 72 ? -6.840 1.081 10.490 1.00 0.00 72 PRO A O 14
ATOM 23632 N N . GLY A 1 73 ? -6.700 -0.228 8.666 1.00 0.00 73 GLY A N 14
ATOM 23633 C CA . GLY A 1 73 ? -6.003 -1.287 9.372 1.00 0.00 73 GLY A CA 14
ATOM 23634 C C . GLY A 1 73 ? -4.607 -1.524 8.829 1.00 0.00 73 GLY A C 14
ATOM 23635 O O . GLY A 1 73 ? -3.679 -1.807 9.587 1.00 0.00 73 GLY A O 14
ATOM 23639 N N . ILE A 1 74 ? -4.459 -1.410 7.513 1.00 0.00 74 ILE A N 14
ATOM 23640 C CA . ILE A 1 74 ? -3.167 -1.615 6.871 1.00 0.00 74 ILE A CA 14
ATOM 23641 C C . ILE A 1 74 ? -2.169 -0.539 7.286 1.00 0.00 74 ILE A C 14
ATOM 23642 O O . ILE A 1 74 ? -2.314 0.630 6.926 1.00 0.00 74 ILE A O 14
ATOM 23658 N N . LEU A 1 75 ? -1.156 -0.941 8.045 1.00 0.00 75 LEU A N 14
ATOM 23659 C CA . LEU A 1 75 ? -0.131 -0.012 8.509 1.00 0.00 75 LEU A CA 14
ATOM 23660 C C . LEU A 1 75 ? 1.064 -0.002 7.561 1.00 0.00 75 LEU A C 14
ATOM 23661 O O . LEU A 1 75 ? 1.790 -0.989 7.449 1.00 0.00 75 LEU A O 14
ATOM 23677 N N . VAL A 1 76 ? 1.263 1.123 6.881 1.00 0.00 76 VAL A N 14
ATOM 23678 C CA . VAL A 1 76 ? 2.372 1.264 5.945 1.00 0.00 76 VAL A CA 14
ATOM 23679 C C . VAL A 1 76 ? 3.558 1.964 6.599 1.00 0.00 76 VAL A C 14
ATOM 23680 O O . VAL A 1 76 ? 3.406 2.657 7.606 1.00 0.00 76 VAL A O 14
ATOM 23693 N N . LEU A 1 77 ? 4.739 1.779 6.020 1.00 0.00 77 LEU A N 14
ATOM 23694 C CA . LEU A 1 77 ? 5.953 2.394 6.547 1.00 0.00 77 LEU A CA 14
ATOM 23695 C C . LEU A 1 77 ? 6.944 2.689 5.425 1.00 0.00 77 LEU A C 14
ATOM 23696 O O . LEU A 1 77 ? 7.321 1.797 4.666 1.00 0.00 77 LEU A O 14
ATOM 23712 N N . ILE A 1 78 ? 7.363 3.947 5.329 1.00 0.00 78 ILE A N 14
ATOM 23713 C CA . ILE A 1 78 ? 8.313 4.359 4.303 1.00 0.00 78 ILE A CA 14
ATOM 23714 C C . ILE A 1 78 ? 9.734 4.405 4.855 1.00 0.00 78 ILE A C 14
ATOM 23715 O O . ILE A 1 78 ? 10.037 5.191 5.751 1.00 0.00 78 ILE A O 14
ATOM 23731 N N . ASN A 1 79 ? 10.601 3.557 4.312 1.00 0.00 79 ASN A N 14
ATOM 23732 C CA . ASN A 1 79 ? 11.992 3.502 4.750 1.00 0.00 79 ASN A CA 14
ATOM 23733 C C . ASN A 1 79 ? 12.080 3.429 6.271 1.00 0.00 79 ASN A C 14
ATOM 23734 O O . ASN A 1 79 ? 12.875 4.135 6.891 1.00 0.00 79 ASN A O 14
ATOM 23745 N N . ASP A 1 80 ? 11.260 2.569 6.865 1.00 0.00 80 ASP A N 14
ATOM 23746 C CA . ASP A 1 80 ? 11.247 2.402 8.314 1.00 0.00 80 ASP A CA 14
ATOM 23747 C C . ASP A 1 80 ? 10.823 3.693 9.006 1.00 0.00 80 ASP A C 14
ATOM 23748 O O . ASP A 1 80 ? 11.461 4.135 9.962 1.00 0.00 80 ASP A O 14
ATOM 23757 N N . ALA A 1 81 ? 9.744 4.295 8.517 1.00 0.00 81 ALA A N 14
ATOM 23758 C CA . ALA A 1 81 ? 9.235 5.535 9.089 1.00 0.00 81 ALA A CA 14
ATOM 23759 C C . ALA A 1 81 ? 7.751 5.711 8.785 1.00 0.00 81 ALA A C 14
ATOM 23760 O O . ALA A 1 81 ? 7.335 5.667 7.627 1.00 0.00 81 ALA A O 14
ATOM 23767 N N . ASP A 1 82 ? 6.958 5.910 9.832 1.00 0.00 82 ASP A N 14
ATOM 23768 C CA . ASP A 1 82 ? 5.519 6.093 9.677 1.00 0.00 82 ASP A CA 14
ATOM 23769 C C . ASP A 1 82 ? 5.213 7.045 8.525 1.00 0.00 82 ASP A C 14
ATOM 23770 O O . ASP A 1 82 ? 5.720 8.166 8.483 1.00 0.00 82 ASP A O 14
ATOM 23779 N N . TRP A 1 83 ? 4.384 6.590 7.593 1.00 0.00 83 TRP A N 14
ATOM 23780 C CA . TRP A 1 83 ? 4.012 7.401 6.440 1.00 0.00 83 TRP A CA 14
ATOM 23781 C C . TRP A 1 83 ? 3.165 8.596 6.865 1.00 0.00 83 TRP A C 14
ATOM 23782 O O . TRP A 1 83 ? 3.098 9.602 6.160 1.00 0.00 83 TRP A O 14
ATOM 23803 N N . GLU A 1 84 ? 2.522 8.478 8.022 1.00 0.00 84 GLU A N 14
ATOM 23804 C CA . GLU A 1 84 ? 1.679 9.550 8.540 1.00 0.00 84 GLU A CA 14
ATOM 23805 C C . GLU A 1 84 ? 2.526 10.729 9.010 1.00 0.00 84 GLU A C 14
ATOM 23806 O O . GLU A 1 84 ? 2.115 11.885 8.904 1.00 0.00 84 GLU A O 14
ATOM 23818 N N . LEU A 1 85 ? 3.711 10.428 9.530 1.00 0.00 85 LEU A N 14
ATOM 23819 C CA . LEU A 1 85 ? 4.617 11.462 10.018 1.00 0.00 85 LEU A CA 14
ATOM 23820 C C . LEU A 1 85 ? 5.136 12.318 8.867 1.00 0.00 85 LEU A C 14
ATOM 23821 O O . LEU A 1 85 ? 5.274 13.535 8.997 1.00 0.00 85 LEU A O 14
ATOM 23837 N N . LEU A 1 86 ? 5.421 11.675 7.740 1.00 0.00 86 LEU A N 14
ATOM 23838 C CA . LEU A 1 86 ? 5.923 12.377 6.564 1.00 0.00 86 LEU A CA 14
ATOM 23839 C C . LEU A 1 86 ? 4.773 12.910 5.716 1.00 0.00 86 LEU A C 14
ATOM 23840 O O . LEU A 1 86 ? 4.590 14.120 5.588 1.00 0.00 86 LEU A O 14
ATOM 23856 N N . GLY A 1 87 ? 3.998 11.996 5.138 1.00 0.00 87 GLY A N 14
ATOM 23857 C CA . GLY A 1 87 ? 2.874 12.393 4.311 1.00 0.00 87 GLY A CA 14
ATOM 23858 C C . GLY A 1 87 ? 2.103 11.205 3.771 1.00 0.00 87 GLY A C 14
ATOM 23859 O O . GLY A 1 87 ? 2.433 10.673 2.712 1.00 0.00 87 GLY A O 14
ATOM 23863 N N . GLU A 1 88 ? 1.074 10.787 4.503 1.00 0.00 88 GLU A N 14
ATOM 23864 C CA . GLU A 1 88 ? 0.257 9.652 4.091 1.00 0.00 88 GLU A CA 14
ATOM 23865 C C . GLU A 1 88 ? 0.125 9.598 2.572 1.00 0.00 88 GLU A C 14
ATOM 23866 O O . GLU A 1 88 ? 0.459 8.593 1.943 1.00 0.00 88 GLU A O 14
ATOM 23878 N N . LEU A 1 89 ? -0.363 10.687 1.988 1.00 0.00 89 LEU A N 14
ATOM 23879 C CA . LEU A 1 89 ? -0.540 10.765 0.542 1.00 0.00 89 LEU A CA 14
ATOM 23880 C C . LEU A 1 89 ? 0.274 11.914 -0.045 1.00 0.00 89 LEU A C 14
ATOM 23881 O O . LEU A 1 89 ? 0.705 11.858 -1.197 1.00 0.00 89 LEU A O 14
ATOM 23897 N N . ASP A 1 90 ? 0.481 12.954 0.755 1.00 0.00 90 ASP A N 14
ATOM 23898 C CA . ASP A 1 90 ? 1.246 14.116 0.317 1.00 0.00 90 ASP A CA 14
ATOM 23899 C C . ASP A 1 90 ? 2.718 13.759 0.133 1.00 0.00 90 ASP A C 14
ATOM 23900 O O . ASP A 1 90 ? 3.477 14.511 -0.479 1.00 0.00 90 ASP A O 14
ATOM 23909 N N . TYR A 1 91 ? 3.113 12.609 0.667 1.00 0.00 91 TYR A N 14
ATOM 23910 C CA . TYR A 1 91 ? 4.495 12.154 0.564 1.00 0.00 91 TYR A CA 14
ATOM 23911 C C . TYR A 1 91 ? 4.770 11.551 -0.810 1.00 0.00 91 TYR A C 14
ATOM 23912 O O . TYR A 1 91 ? 4.019 10.701 -1.287 1.00 0.00 91 TYR A O 14
ATOM 23930 N N . GLN A 1 92 ? 5.852 11.998 -1.439 1.00 0.00 92 GLN A N 14
ATOM 23931 C CA . GLN A 1 92 ? 6.227 11.504 -2.758 1.00 0.00 92 GLN A CA 14
ATOM 23932 C C . GLN A 1 92 ? 7.369 10.498 -2.658 1.00 0.00 92 GLN A C 14
ATOM 23933 O O . GLN A 1 92 ? 8.449 10.817 -2.158 1.00 0.00 92 GLN A O 14
ATOM 23947 N N . LEU A 1 93 ? 7.125 9.283 -3.137 1.00 0.00 93 LEU A N 14
ATOM 23948 C CA . LEU A 1 93 ? 8.134 8.230 -3.101 1.00 0.00 93 LEU A CA 14
ATOM 23949 C C . LEU A 1 93 ? 9.293 8.555 -4.037 1.00 0.00 93 LEU A C 14
ATOM 23950 O O . LEU A 1 93 ? 9.087 8.879 -5.206 1.00 0.00 93 LEU A O 14
ATOM 23966 N N . GLN A 1 94 ? 10.512 8.462 -3.515 1.00 0.00 94 GLN A N 14
ATOM 23967 C CA . GLN A 1 94 ? 11.704 8.745 -4.306 1.00 0.00 94 GLN A CA 14
ATOM 23968 C C . GLN A 1 94 ? 12.157 7.506 -5.070 1.00 0.00 94 GLN A C 14
ATOM 23969 O O . GLN A 1 94 ? 11.488 6.473 -5.050 1.00 0.00 94 GLN A O 14
ATOM 23983 N N . ASP A 1 95 ? 13.296 7.616 -5.745 1.00 0.00 95 ASP A N 14
ATOM 23984 C CA . ASP A 1 95 ? 13.839 6.503 -6.516 1.00 0.00 95 ASP A CA 14
ATOM 23985 C C . ASP A 1 95 ? 14.665 5.578 -5.628 1.00 0.00 95 ASP A C 14
ATOM 23986 O O . ASP A 1 95 ? 15.450 6.038 -4.798 1.00 0.00 95 ASP A O 14
ATOM 23995 N N . GLN A 1 96 ? 14.482 4.274 -5.808 1.00 0.00 96 GLN A N 14
ATOM 23996 C CA . GLN A 1 96 ? 15.209 3.285 -5.021 1.00 0.00 96 GLN A CA 14
ATOM 23997 C C . GLN A 1 96 ? 14.826 3.373 -3.548 1.00 0.00 96 GLN A C 14
ATOM 23998 O O . GLN A 1 96 ? 15.690 3.393 -2.671 1.00 0.00 96 GLN A O 14
ATOM 24012 N N . ASP A 1 97 ? 13.525 3.424 -3.282 1.00 0.00 97 ASP A N 14
ATOM 24013 C CA . ASP A 1 97 ? 13.027 3.509 -1.914 1.00 0.00 97 ASP A CA 14
ATOM 24014 C C . ASP A 1 97 ? 12.439 2.174 -1.467 1.00 0.00 97 ASP A C 14
ATOM 24015 O O . ASP A 1 97 ? 12.136 1.311 -2.290 1.00 0.00 97 ASP A O 14
ATOM 24024 N N . SER A 1 98 ? 12.283 2.012 -0.157 1.00 0.00 98 SER A N 14
ATOM 24025 C CA . SER A 1 98 ? 11.736 0.781 0.401 1.00 0.00 98 SER A CA 14
ATOM 24026 C C . SER A 1 98 ? 10.430 1.052 1.140 1.00 0.00 98 SER A C 14
ATOM 24027 O O . SER A 1 98 ? 10.368 1.914 2.018 1.00 0.00 98 SER A O 14
ATOM 24035 N N . ILE A 1 99 ? 9.388 0.311 0.779 1.00 0.00 99 ILE A N 14
ATOM 24036 C CA . ILE A 1 99 ? 8.083 0.470 1.408 1.00 0.00 99 ILE A CA 14
ATOM 24037 C C . ILE A 1 99 ? 7.624 -0.829 2.060 1.00 0.00 99 ILE A C 14
ATOM 24038 O O . ILE A 1 99 ? 7.841 -1.917 1.523 1.00 0.00 99 ILE A O 14
ATOM 24054 N N . LEU A 1 100 ? 6.989 -0.710 3.221 1.00 0.00 100 LEU A N 14
ATOM 24055 C CA . LEU A 1 100 ? 6.497 -1.876 3.947 1.00 0.00 100 LEU A CA 14
ATOM 24056 C C . LEU A 1 100 ? 5.021 -1.717 4.296 1.00 0.00 100 LEU A C 14
ATOM 24057 O O . LEU A 1 100 ? 4.570 -0.628 4.653 1.00 0.00 100 LEU A O 14
ATOM 24073 N N . PHE A 1 101 ? 4.273 -2.811 4.193 1.00 0.00 101 PHE A N 14
ATOM 24074 C CA . PHE A 1 101 ? 2.847 -2.793 4.499 1.00 0.00 101 PHE A CA 14
ATOM 24075 C C . PHE A 1 101 ? 2.490 -3.898 5.490 1.00 0.00 101 PHE A C 14
ATOM 24076 O O . PHE A 1 101 ? 2.882 -5.052 5.317 1.00 0.00 101 PHE A O 14
ATOM 24093 N N . ILE A 1 102 ? 1.745 -3.534 6.528 1.00 0.00 102 ILE A N 14
ATOM 24094 C CA . ILE A 1 102 ? 1.334 -4.493 7.546 1.00 0.00 102 ILE A CA 14
ATOM 24095 C C . ILE A 1 102 ? -0.183 -4.640 7.584 1.00 0.00 102 ILE A C 14
ATOM 24096 O O . ILE A 1 102 ? -0.912 -3.648 7.600 1.00 0.00 102 ILE A O 14
ATOM 24112 N N . SER A 1 103 ? -0.652 -5.883 7.600 1.00 0.00 103 SER A N 14
ATOM 24113 C CA . SER A 1 103 ? -2.083 -6.160 7.634 1.00 0.00 103 SER A CA 14
ATOM 24114 C C . SER A 1 103 ? -2.469 -6.870 8.929 1.00 0.00 103 SER A C 14
ATOM 24115 O O . SER A 1 103 ? -2.139 -8.039 9.132 1.00 0.00 103 SER A O 14
ATOM 24123 N N . THR A 1 104 ? -3.170 -6.154 9.803 1.00 0.00 104 THR A N 14
ATOM 24124 C CA . THR A 1 104 ? -3.599 -6.713 11.078 1.00 0.00 104 THR A CA 14
ATOM 24125 C C . THR A 1 104 ? -5.111 -6.904 11.113 1.00 0.00 104 THR A C 14
ATOM 24126 O O . THR A 1 104 ? -5.609 -7.917 11.607 1.00 0.00 104 THR A O 14
ATOM 24137 N N . LEU A 1 105 ? -5.839 -5.925 10.586 1.00 0.00 105 LEU A N 14
ATOM 24138 C CA . LEU A 1 105 ? -7.296 -5.986 10.556 1.00 0.00 105 LEU A CA 14
ATOM 24139 C C . LEU A 1 105 ? -7.775 -7.367 10.122 1.00 0.00 105 LEU A C 14
ATOM 24140 O O . LEU A 1 105 ? -7.567 -7.777 8.980 1.00 0.00 105 LEU A O 14
ATOM 24156 N N . HIS A 1 106 ? -8.419 -8.080 11.041 1.00 0.00 106 HIS A N 14
ATOM 24157 C CA . HIS A 1 106 ? -8.930 -9.415 10.752 1.00 0.00 106 HIS A CA 14
ATOM 24158 C C . HIS A 1 106 ? -10.202 -9.340 9.913 1.00 0.00 106 HIS A C 14
ATOM 24159 O O . HIS A 1 106 ? -11.260 -8.948 10.404 1.00 0.00 106 HIS A O 14
ATOM 24174 N N . GLY A 1 107 ? -10.091 -9.718 8.643 1.00 0.00 107 GLY A N 14
ATOM 24175 C CA . GLY A 1 107 ? -11.239 -9.685 7.756 1.00 0.00 107 GLY A CA 14
ATOM 24176 C C . GLY A 1 107 ? -12.329 -10.649 8.181 1.00 0.00 107 GLY A C 14
ATOM 24177 O O . GLY A 1 107 ? -12.997 -10.434 9.192 1.00 0.00 107 GLY A O 14
ATOM 24181 N N . GLY A 1 108 ? -12.510 -11.714 7.407 1.00 0.00 108 GLY A N 14
ATOM 24182 C CA . GLY A 1 108 ? -13.529 -12.697 7.725 1.00 0.00 108 GLY A CA 14
ATOM 24183 C C . GLY A 1 108 ? -13.383 -13.968 6.911 1.00 0.00 108 GLY A C 14
ATOM 24184 O O . GLY A 1 108 ? -12.981 -13.926 5.749 1.00 0.00 108 GLY A O 14
ATOM 24188 N N . SER A 1 109 ? -13.709 -15.102 7.523 1.00 0.00 109 SER A N 14
ATOM 24189 C CA . SER A 1 109 ? -13.606 -16.391 6.850 1.00 0.00 109 SER A CA 14
ATOM 24190 C C . SER A 1 109 ? -14.955 -16.811 6.273 1.00 0.00 109 SER A C 14
ATOM 24191 O O . SER A 1 109 ? -15.078 -17.069 5.076 1.00 0.00 109 SER A O 14
ATOM 24199 N N . GLY A 1 110 ? -15.965 -16.879 7.135 1.00 0.00 110 GLY A N 14
ATOM 24200 C CA . GLY A 1 110 ? -17.292 -17.268 6.694 1.00 0.00 110 GLY A CA 14
ATOM 24201 C C . GLY A 1 110 ? -17.900 -18.347 7.567 1.00 0.00 110 GLY A C 14
ATOM 24202 O O . GLY A 1 110 ? -17.239 -18.920 8.434 1.00 0.00 110 GLY A O 14
ATOM 24206 N N . PRO A 1 111 ? -19.190 -18.638 7.344 1.00 0.00 111 PRO A N 14
ATOM 24207 C CA . PRO A 1 111 ? -19.916 -19.656 8.109 1.00 0.00 111 PRO A CA 14
ATOM 24208 C C . PRO A 1 111 ? -19.440 -21.070 7.789 1.00 0.00 111 PRO A C 14
ATOM 24209 O O . PRO A 1 111 ? -19.901 -22.040 8.389 1.00 0.00 111 PRO A O 14
ATOM 24220 N N . SER A 1 112 ? -18.516 -21.178 6.840 1.00 0.00 112 SER A N 14
ATOM 24221 C CA . SER A 1 112 ? -17.980 -22.473 6.439 1.00 0.00 112 SER A CA 14
ATOM 24222 C C . SER A 1 112 ? -16.499 -22.364 6.091 1.00 0.00 112 SER A C 14
ATOM 24223 O O . SER A 1 112 ? -16.073 -21.416 5.431 1.00 0.00 112 SER A O 14
ATOM 24231 N N . SER A 1 113 ? -15.718 -23.342 6.539 1.00 0.00 113 SER A N 14
ATOM 24232 C CA . SER A 1 113 ? -14.284 -23.356 6.279 1.00 0.00 113 SER A CA 14
ATOM 24233 C C . SER A 1 113 ? -13.973 -24.102 4.985 1.00 0.00 113 SER A C 14
ATOM 24234 O O . SER A 1 113 ? -14.428 -25.226 4.779 1.00 0.00 113 SER A O 14
ATOM 24242 N N . GLY A 1 114 ? -13.194 -23.466 4.115 1.00 0.00 114 GLY A N 14
ATOM 24243 C CA . GLY A 1 114 ? -12.836 -24.083 2.851 1.00 0.00 114 GLY A CA 14
ATOM 24244 C C . GLY A 1 114 ? -13.950 -23.998 1.827 1.00 0.00 114 GLY A C 14
ATOM 24245 O O . GLY A 1 114 ? -13.804 -23.346 0.793 1.00 0.00 114 GLY A O 14
ATOM 24249 N N . GLY A 1 1 ? 11.982 30.433 -18.630 1.00 0.00 1 GLY A N 15
ATOM 24250 C CA . GLY A 1 1 ? 13.160 29.823 -18.042 1.00 0.00 1 GLY A CA 15
ATOM 24251 C C . GLY A 1 1 ? 13.003 28.328 -17.848 1.00 0.00 1 GLY A C 15
ATOM 24252 O O . GLY A 1 1 ? 12.627 27.611 -18.775 1.00 0.00 1 GLY A O 15
ATOM 24256 N N . SER A 1 2 ? 13.293 27.856 -16.640 1.00 0.00 2 SER A N 15
ATOM 24257 C CA . SER A 1 2 ? 13.187 26.435 -16.328 1.00 0.00 2 SER A CA 15
ATOM 24258 C C . SER A 1 2 ? 11.746 26.057 -16.000 1.00 0.00 2 SER A C 15
ATOM 24259 O O . SER A 1 2 ? 10.976 26.876 -15.499 1.00 0.00 2 SER A O 15
ATOM 24267 N N . SER A 1 3 ? 11.388 24.809 -16.287 1.00 0.00 3 SER A N 15
ATOM 24268 C CA . SER A 1 3 ? 10.039 24.322 -16.027 1.00 0.00 3 SER A CA 15
ATOM 24269 C C . SER A 1 3 ? 10.021 22.800 -15.925 1.00 0.00 3 SER A C 15
ATOM 24270 O O . SER A 1 3 ? 10.346 22.098 -16.882 1.00 0.00 3 SER A O 15
ATOM 24278 N N . GLY A 1 4 ? 9.639 22.296 -14.755 1.00 0.00 4 GLY A N 15
ATOM 24279 C CA . GLY A 1 4 ? 9.586 20.860 -14.548 1.00 0.00 4 GLY A CA 15
ATOM 24280 C C . GLY A 1 4 ? 10.842 20.159 -15.025 1.00 0.00 4 GLY A C 15
ATOM 24281 O O . GLY A 1 4 ? 11.949 20.503 -14.610 1.00 0.00 4 GLY A O 15
ATOM 24285 N N . SER A 1 5 ? 10.672 19.171 -15.898 1.00 0.00 5 SER A N 15
ATOM 24286 C CA . SER A 1 5 ? 11.801 18.415 -16.427 1.00 0.00 5 SER A CA 15
ATOM 24287 C C . SER A 1 5 ? 11.965 18.661 -17.924 1.00 0.00 5 SER A C 15
ATOM 24288 O O . SER A 1 5 ? 11.015 19.036 -18.610 1.00 0.00 5 SER A O 15
ATOM 24296 N N . SER A 1 6 ? 13.179 18.446 -18.423 1.00 0.00 6 SER A N 15
ATOM 24297 C CA . SER A 1 6 ? 13.470 18.647 -19.837 1.00 0.00 6 SER A CA 15
ATOM 24298 C C . SER A 1 6 ? 12.790 17.579 -20.689 1.00 0.00 6 SER A C 15
ATOM 24299 O O . SER A 1 6 ? 12.139 17.887 -21.687 1.00 0.00 6 SER A O 15
ATOM 24307 N N . GLY A 1 7 ? 12.947 16.322 -20.287 1.00 0.00 7 GLY A N 15
ATOM 24308 C CA . GLY A 1 7 ? 12.344 15.227 -21.023 1.00 0.00 7 GLY A CA 15
ATOM 24309 C C . GLY A 1 7 ? 11.676 14.215 -20.114 1.00 0.00 7 GLY A C 15
ATOM 24310 O O . GLY A 1 7 ? 11.934 14.186 -18.911 1.00 0.00 7 GLY A O 15
ATOM 24314 N N . MET A 1 8 ? 10.813 13.384 -20.689 1.00 0.00 8 MET A N 15
ATOM 24315 C CA . MET A 1 8 ? 10.105 12.366 -19.921 1.00 0.00 8 MET A CA 15
ATOM 24316 C C . MET A 1 8 ? 11.014 11.757 -18.858 1.00 0.00 8 MET A C 15
ATOM 24317 O O . MET A 1 8 ? 12.230 11.691 -19.032 1.00 0.00 8 MET A O 15
ATOM 24331 N N . ALA A 1 9 ? 10.415 11.313 -17.758 1.00 0.00 9 ALA A N 15
ATOM 24332 C CA . ALA A 1 9 ? 11.171 10.708 -16.668 1.00 0.00 9 ALA A CA 15
ATOM 24333 C C . ALA A 1 9 ? 11.352 9.210 -16.892 1.00 0.00 9 ALA A C 15
ATOM 24334 O O . ALA A 1 9 ? 10.705 8.619 -17.755 1.00 0.00 9 ALA A O 15
ATOM 24341 N N . ALA A 1 10 ? 12.238 8.603 -16.108 1.00 0.00 10 ALA A N 15
ATOM 24342 C CA . ALA A 1 10 ? 12.503 7.174 -16.220 1.00 0.00 10 ALA A CA 15
ATOM 24343 C C . ALA A 1 10 ? 11.754 6.391 -15.148 1.00 0.00 10 ALA A C 15
ATOM 24344 O O . ALA A 1 10 ? 11.374 6.925 -14.106 1.00 0.00 10 ALA A O 15
ATOM 24351 N N . PRO A 1 11 ? 11.534 5.093 -15.407 1.00 0.00 11 PRO A N 15
ATOM 24352 C CA . PRO A 1 11 ? 10.828 4.209 -14.475 1.00 0.00 11 PRO A CA 15
ATOM 24353 C C . PRO A 1 11 ? 11.642 3.921 -13.218 1.00 0.00 11 PRO A C 15
ATOM 24354 O O . PRO A 1 11 ? 12.782 3.461 -13.297 1.00 0.00 11 PRO A O 15
ATOM 24365 N N . LEU A 1 12 ? 11.051 4.194 -12.061 1.00 0.00 12 LEU A N 15
ATOM 24366 C CA . LEU A 1 12 ? 11.722 3.963 -10.786 1.00 0.00 12 LEU A CA 15
ATOM 24367 C C . LEU A 1 12 ? 11.295 2.631 -10.178 1.00 0.00 12 LEU A C 15
ATOM 24368 O O . LEU A 1 12 ? 10.182 2.159 -10.413 1.00 0.00 12 LEU A O 15
ATOM 24384 N N . CYS A 1 13 ? 12.185 2.031 -9.396 1.00 0.00 13 CYS A N 15
ATOM 24385 C CA . CYS A 1 13 ? 11.899 0.753 -8.753 1.00 0.00 13 CYS A CA 15
ATOM 24386 C C . CYS A 1 13 ? 11.924 0.891 -7.234 1.00 0.00 13 CYS A C 15
ATOM 24387 O O . CYS A 1 13 ? 12.815 1.530 -6.673 1.00 0.00 13 CYS A O 15
ATOM 24395 N N . VAL A 1 14 ? 10.940 0.290 -6.574 1.00 0.00 14 VAL A N 15
ATOM 24396 C CA . VAL A 1 14 ? 10.848 0.346 -5.120 1.00 0.00 14 VAL A CA 15
ATOM 24397 C C . VAL A 1 14 ? 10.495 -1.019 -4.539 1.00 0.00 14 VAL A C 15
ATOM 24398 O O . VAL A 1 14 ? 9.689 -1.757 -5.105 1.00 0.00 14 VAL A O 15
ATOM 24411 N N . LYS A 1 15 ? 11.102 -1.348 -3.404 1.00 0.00 15 LYS A N 15
ATOM 24412 C CA . LYS A 1 15 ? 10.851 -2.623 -2.743 1.00 0.00 15 LYS A CA 15
ATOM 24413 C C . LYS A 1 15 ? 9.614 -2.541 -1.854 1.00 0.00 15 LYS A C 15
ATOM 24414 O O . LYS A 1 15 ? 9.350 -1.511 -1.233 1.00 0.00 15 LYS A O 15
ATOM 24433 N N . VAL A 1 16 ? 8.859 -3.633 -1.797 1.00 0.00 16 VAL A N 15
ATOM 24434 C CA . VAL A 1 16 ? 7.651 -3.685 -0.982 1.00 0.00 16 VAL A CA 15
ATOM 24435 C C . VAL A 1 16 ? 7.543 -5.014 -0.243 1.00 0.00 16 VAL A C 15
ATOM 24436 O O . VAL A 1 16 ? 7.537 -6.079 -0.859 1.00 0.00 16 VAL A O 15
ATOM 24449 N N . GLU A 1 17 ? 7.459 -4.943 1.082 1.00 0.00 17 GLU A N 15
ATOM 24450 C CA . GLU A 1 17 ? 7.352 -6.141 1.906 1.00 0.00 17 GLU A CA 15
ATOM 24451 C C . GLU A 1 17 ? 6.097 -6.097 2.771 1.00 0.00 17 GLU A C 15
ATOM 24452 O O . GLU A 1 17 ? 5.854 -5.122 3.483 1.00 0.00 17 GLU A O 15
ATOM 24464 N N . PHE A 1 18 ? 5.301 -7.159 2.704 1.00 0.00 18 PHE A N 15
ATOM 24465 C CA . PHE A 1 18 ? 4.069 -7.242 3.480 1.00 0.00 18 PHE A CA 15
ATOM 24466 C C . PHE A 1 18 ? 4.228 -8.205 4.653 1.00 0.00 18 PHE A C 15
ATOM 24467 O O . PHE A 1 18 ? 4.894 -9.234 4.539 1.00 0.00 18 PHE A O 15
ATOM 24484 N N . GLY A 1 19 ? 3.611 -7.863 5.780 1.00 0.00 19 GLY A N 15
ATOM 24485 C CA . GLY A 1 19 ? 3.697 -8.707 6.958 1.00 0.00 19 GLY A CA 15
ATOM 24486 C C . GLY A 1 19 ? 3.146 -10.098 6.715 1.00 0.00 19 GLY A C 15
ATOM 24487 O O . GLY A 1 19 ? 3.588 -10.799 5.806 1.00 0.00 19 GLY A O 15
ATOM 24491 N N . GLY A 1 20 ? 2.178 -10.501 7.533 1.00 0.00 20 GLY A N 15
ATOM 24492 C CA . GLY A 1 20 ? 1.584 -11.817 7.388 1.00 0.00 20 GLY A CA 15
ATOM 24493 C C . GLY A 1 20 ? 0.125 -11.752 6.982 1.00 0.00 20 GLY A C 15
ATOM 24494 O O . GLY A 1 20 ? -0.619 -10.892 7.451 1.00 0.00 20 GLY A O 15
ATOM 24498 N N . GLY A 1 21 ? -0.285 -12.665 6.107 1.00 0.00 21 GLY A N 15
ATOM 24499 C CA . GLY A 1 21 ? -1.663 -12.690 5.652 1.00 0.00 21 GLY A CA 15
ATOM 24500 C C . GLY A 1 21 ? -1.878 -11.851 4.407 1.00 0.00 21 GLY A C 15
ATOM 24501 O O . GLY A 1 21 ? -2.652 -12.223 3.526 1.00 0.00 21 GLY A O 15
ATOM 24505 N N . ALA A 1 22 ? -1.191 -10.716 4.335 1.00 0.00 22 ALA A N 15
ATOM 24506 C CA . ALA A 1 22 ? -1.310 -9.823 3.189 1.00 0.00 22 ALA A CA 15
ATOM 24507 C C . ALA A 1 22 ? -0.497 -10.337 2.006 1.00 0.00 22 ALA A C 15
ATOM 24508 O O . ALA A 1 22 ? -0.909 -10.203 0.854 1.00 0.00 22 ALA A O 15
ATOM 24515 N N . GLU A 1 23 ? 0.659 -10.924 2.298 1.00 0.00 23 GLU A N 15
ATOM 24516 C CA . GLU A 1 23 ? 1.530 -11.456 1.257 1.00 0.00 23 GLU A CA 15
ATOM 24517 C C . GLU A 1 23 ? 0.738 -12.307 0.268 1.00 0.00 23 GLU A C 15
ATOM 24518 O O . GLU A 1 23 ? 1.050 -12.347 -0.923 1.00 0.00 23 GLU A O 15
ATOM 24530 N N . LEU A 1 24 ? -0.287 -12.986 0.769 1.00 0.00 24 LEU A N 15
ATOM 24531 C CA . LEU A 1 24 ? -1.125 -13.837 -0.069 1.00 0.00 24 LEU A CA 15
ATOM 24532 C C . LEU A 1 24 ? -1.815 -13.020 -1.157 1.00 0.00 24 LEU A C 15
ATOM 24533 O O . LEU A 1 24 ? -1.964 -13.477 -2.291 1.00 0.00 24 LEU A O 15
ATOM 24549 N N . LEU A 1 25 ? -2.231 -11.809 -0.805 1.00 0.00 25 LEU A N 15
ATOM 24550 C CA . LEU A 1 25 ? -2.903 -10.926 -1.752 1.00 0.00 25 LEU A CA 15
ATOM 24551 C C . LEU A 1 25 ? -1.934 -10.439 -2.825 1.00 0.00 25 LEU A C 15
ATOM 24552 O O . LEU A 1 25 ? -2.323 -9.723 -3.748 1.00 0.00 25 LEU A O 15
ATOM 24568 N N . PHE A 1 26 ? -0.672 -10.834 -2.698 1.00 0.00 26 PHE A N 15
ATOM 24569 C CA . PHE A 1 26 ? 0.353 -10.439 -3.657 1.00 0.00 26 PHE A CA 15
ATOM 24570 C C . PHE A 1 26 ? 1.196 -11.639 -4.078 1.00 0.00 26 PHE A C 15
ATOM 24571 O O . PHE A 1 26 ? 2.257 -11.896 -3.509 1.00 0.00 26 PHE A O 15
ATOM 24588 N N . ASP A 1 27 ? 0.715 -12.370 -5.077 1.00 0.00 27 ASP A N 15
ATOM 24589 C CA . ASP A 1 27 ? 1.423 -13.543 -5.576 1.00 0.00 27 ASP A CA 15
ATOM 24590 C C . ASP A 1 27 ? 2.086 -14.305 -4.432 1.00 0.00 27 ASP A C 15
ATOM 24591 O O . ASP A 1 27 ? 3.111 -14.958 -4.619 1.00 0.00 27 ASP A O 15
ATOM 24600 N N . GLY A 1 28 ? 1.492 -14.215 -3.246 1.00 0.00 28 GLY A N 15
ATOM 24601 C CA . GLY A 1 28 ? 2.038 -14.900 -2.089 1.00 0.00 28 GLY A CA 15
ATOM 24602 C C . GLY A 1 28 ? 3.550 -14.810 -2.023 1.00 0.00 28 GLY A C 15
ATOM 24603 O O . GLY A 1 28 ? 4.247 -15.810 -2.196 1.00 0.00 28 GLY A O 15
ATOM 24607 N N . VAL A 1 29 ? 4.060 -13.608 -1.773 1.00 0.00 29 VAL A N 15
ATOM 24608 C CA . VAL A 1 29 ? 5.499 -13.391 -1.686 1.00 0.00 29 VAL A CA 15
ATOM 24609 C C . VAL A 1 29 ? 5.839 -12.399 -0.579 1.00 0.00 29 VAL A C 15
ATOM 24610 O O . VAL A 1 29 ? 5.119 -11.424 -0.361 1.00 0.00 29 VAL A O 15
ATOM 24623 N N . LYS A 1 30 ? 6.941 -12.653 0.118 1.00 0.00 30 LYS A N 15
ATOM 24624 C CA . LYS A 1 30 ? 7.379 -11.782 1.202 1.00 0.00 30 LYS A CA 15
ATOM 24625 C C . LYS A 1 30 ? 7.825 -10.426 0.664 1.00 0.00 30 LYS A C 15
ATOM 24626 O O . LYS A 1 30 ? 7.274 -9.388 1.032 1.00 0.00 30 LYS A O 15
ATOM 24645 N N . LYS A 1 31 ? 8.826 -10.441 -0.210 1.00 0.00 31 LYS A N 15
ATOM 24646 C CA . LYS A 1 31 ? 9.345 -9.214 -0.801 1.00 0.00 31 LYS A CA 15
ATOM 24647 C C . LYS A 1 31 ? 8.948 -9.107 -2.270 1.00 0.00 31 LYS A C 15
ATOM 24648 O O . LYS A 1 31 ? 9.079 -10.067 -3.030 1.00 0.00 31 LYS A O 15
ATOM 24667 N N . HIS A 1 32 ? 8.462 -7.934 -2.663 1.00 0.00 32 HIS A N 15
ATOM 24668 C CA . HIS A 1 32 ? 8.047 -7.701 -4.042 1.00 0.00 32 HIS A CA 15
ATOM 24669 C C . HIS A 1 32 ? 8.800 -6.519 -4.644 1.00 0.00 32 HIS A C 15
ATOM 24670 O O . HIS A 1 32 ? 8.951 -5.478 -4.005 1.00 0.00 32 HIS A O 15
ATOM 24685 N N . GLN A 1 33 ? 9.271 -6.688 -5.875 1.00 0.00 33 GLN A N 15
ATOM 24686 C CA . GLN A 1 33 ? 10.010 -5.634 -6.562 1.00 0.00 33 GLN A CA 15
ATOM 24687 C C . GLN A 1 33 ? 9.081 -4.803 -7.440 1.00 0.00 33 GLN A C 15
ATOM 24688 O O . GLN A 1 33 ? 8.642 -5.253 -8.498 1.00 0.00 33 GLN A O 15
ATOM 24702 N N . VAL A 1 34 ? 8.786 -3.585 -6.994 1.00 0.00 34 VAL A N 15
ATOM 24703 C CA . VAL A 1 34 ? 7.910 -2.690 -7.740 1.00 0.00 34 VAL A CA 15
ATOM 24704 C C . VAL A 1 34 ? 8.707 -1.821 -8.707 1.00 0.00 34 VAL A C 15
ATOM 24705 O O . VAL A 1 34 ? 9.804 -1.363 -8.387 1.00 0.00 34 VAL A O 15
ATOM 24718 N N . ALA A 1 35 ? 8.148 -1.597 -9.892 1.00 0.00 35 ALA A N 15
ATOM 24719 C CA . ALA A 1 35 ? 8.805 -0.781 -10.905 1.00 0.00 35 ALA A CA 15
ATOM 24720 C C . ALA A 1 35 ? 7.837 0.233 -11.505 1.00 0.00 35 ALA A C 15
ATOM 24721 O O . ALA A 1 35 ? 7.113 -0.070 -12.454 1.00 0.00 35 ALA A O 15
ATOM 24728 N N . LEU A 1 36 ? 7.829 1.438 -10.946 1.00 0.00 36 LEU A N 15
ATOM 24729 C CA . LEU A 1 36 ? 6.949 2.499 -11.425 1.00 0.00 36 LEU A CA 15
ATOM 24730 C C . LEU A 1 36 ? 7.561 3.212 -12.626 1.00 0.00 36 LEU A C 15
ATOM 24731 O O . LEU A 1 36 ? 8.779 3.341 -12.748 1.00 0.00 36 LEU A O 15
ATOM 24747 N N . PRO A 1 37 ? 6.697 3.690 -13.534 1.00 0.00 37 PRO A N 15
ATOM 24748 C CA . PRO A 1 37 ? 7.130 4.402 -14.740 1.00 0.00 37 PRO A CA 15
ATOM 24749 C C . PRO A 1 37 ? 7.711 5.777 -14.426 1.00 0.00 37 PRO A C 15
ATOM 24750 O O . PRO A 1 37 ? 7.888 6.135 -13.262 1.00 0.00 37 PRO A O 15
ATOM 24761 N N . GLY A 1 38 ? 8.006 6.543 -15.471 1.00 0.00 38 GLY A N 15
ATOM 24762 C CA . GLY A 1 38 ? 8.564 7.870 -15.284 1.00 0.00 38 GLY A CA 15
ATOM 24763 C C . GLY A 1 38 ? 7.705 8.953 -15.906 1.00 0.00 38 GLY A C 15
ATOM 24764 O O . GLY A 1 38 ? 7.259 8.821 -17.046 1.00 0.00 38 GLY A O 15
ATOM 24768 N N . GLN A 1 39 ? 7.471 10.024 -15.156 1.00 0.00 39 GLN A N 15
ATOM 24769 C CA . GLN A 1 39 ? 6.657 11.133 -15.641 1.00 0.00 39 GLN A CA 15
ATOM 24770 C C . GLN A 1 39 ? 7.085 12.446 -14.994 1.00 0.00 39 GLN A C 15
ATOM 24771 O O . GLN A 1 39 ? 7.886 12.456 -14.060 1.00 0.00 39 GLN A O 15
ATOM 24785 N N . GLU A 1 40 ? 6.545 13.552 -15.497 1.00 0.00 40 GLU A N 15
ATOM 24786 C CA . GLU A 1 40 ? 6.872 14.870 -14.967 1.00 0.00 40 GLU A CA 15
ATOM 24787 C C . GLU A 1 40 ? 6.690 14.909 -13.453 1.00 0.00 40 GLU A C 15
ATOM 24788 O O . GLU A 1 40 ? 7.461 15.551 -12.741 1.00 0.00 40 GLU A O 15
ATOM 24800 N N . GLU A 1 41 ? 5.663 14.218 -12.968 1.00 0.00 41 GLU A N 15
ATOM 24801 C CA . GLU A 1 41 ? 5.378 14.175 -11.539 1.00 0.00 41 GLU A CA 15
ATOM 24802 C C . GLU A 1 41 ? 5.849 12.858 -10.930 1.00 0.00 41 GLU A C 15
ATOM 24803 O O . GLU A 1 41 ? 5.691 11.784 -11.511 1.00 0.00 41 GLU A O 15
ATOM 24815 N N . PRO A 1 42 ? 6.442 12.940 -9.730 1.00 0.00 42 PRO A N 15
ATOM 24816 C CA . PRO A 1 42 ? 6.948 11.765 -9.015 1.00 0.00 42 PRO A CA 15
ATOM 24817 C C . PRO A 1 42 ? 5.826 10.867 -8.507 1.00 0.00 42 PRO A C 15
ATOM 24818 O O . PRO A 1 42 ? 4.706 11.325 -8.279 1.00 0.00 42 PRO A O 15
ATOM 24829 N N . TRP A 1 43 ? 6.132 9.586 -8.332 1.00 0.00 43 TRP A N 15
ATOM 24830 C CA . TRP A 1 43 ? 5.148 8.624 -7.850 1.00 0.00 43 TRP A CA 15
ATOM 24831 C C . TRP A 1 43 ? 4.902 8.798 -6.356 1.00 0.00 43 TRP A C 15
ATOM 24832 O O . TRP A 1 43 ? 5.750 8.453 -5.533 1.00 0.00 43 TRP A O 15
ATOM 24853 N N . ASP A 1 44 ? 3.737 9.335 -6.011 1.00 0.00 44 ASP A N 15
ATOM 24854 C CA . ASP A 1 44 ? 3.379 9.554 -4.614 1.00 0.00 44 ASP A CA 15
ATOM 24855 C C . ASP A 1 44 ? 2.505 8.418 -4.093 1.00 0.00 44 ASP A C 15
ATOM 24856 O O . ASP A 1 44 ? 1.764 7.794 -4.852 1.00 0.00 44 ASP A O 15
ATOM 24865 N N . ILE A 1 45 ? 2.597 8.155 -2.793 1.00 0.00 45 ILE A N 15
ATOM 24866 C CA . ILE A 1 45 ? 1.814 7.095 -2.171 1.00 0.00 45 ILE A CA 15
ATOM 24867 C C . ILE A 1 45 ? 0.444 6.966 -2.828 1.00 0.00 45 ILE A C 15
ATOM 24868 O O . ILE A 1 45 ? 0.100 5.915 -3.369 1.00 0.00 45 ILE A O 15
ATOM 24884 N N . ARG A 1 46 ? -0.334 8.042 -2.777 1.00 0.00 46 ARG A N 15
ATOM 24885 C CA . ARG A 1 46 ? -1.667 8.050 -3.368 1.00 0.00 46 ARG A CA 15
ATOM 24886 C C . ARG A 1 46 ? -1.707 7.196 -4.631 1.00 0.00 46 ARG A C 15
ATOM 24887 O O . ARG A 1 46 ? -2.416 6.192 -4.691 1.00 0.00 46 ARG A O 15
ATOM 24908 N N . ASN A 1 47 ? -0.942 7.602 -5.639 1.00 0.00 47 ASN A N 15
ATOM 24909 C CA . ASN A 1 47 ? -0.891 6.875 -6.902 1.00 0.00 47 ASN A CA 15
ATOM 24910 C C . ASN A 1 47 ? -0.297 5.483 -6.704 1.00 0.00 47 ASN A C 15
ATOM 24911 O O . ASN A 1 47 ? -0.844 4.489 -7.183 1.00 0.00 47 ASN A O 15
ATOM 24922 N N . LEU A 1 48 ? 0.825 5.420 -5.996 1.00 0.00 48 LEU A N 15
ATOM 24923 C CA . LEU A 1 48 ? 1.494 4.150 -5.734 1.00 0.00 48 LEU A CA 15
ATOM 24924 C C . LEU A 1 48 ? 0.479 3.052 -5.433 1.00 0.00 48 LEU A C 15
ATOM 24925 O O . LEU A 1 48 ? 0.472 2.004 -6.080 1.00 0.00 48 LEU A O 15
ATOM 24941 N N . LEU A 1 49 ? -0.379 3.300 -4.450 1.00 0.00 49 LEU A N 15
ATOM 24942 C CA . LEU A 1 49 ? -1.402 2.333 -4.065 1.00 0.00 49 LEU A CA 15
ATOM 24943 C C . LEU A 1 49 ? -2.112 1.773 -5.293 1.00 0.00 49 LEU A C 15
ATOM 24944 O O . LEU A 1 49 ? -2.218 0.558 -5.461 1.00 0.00 49 LEU A O 15
ATOM 24960 N N . VAL A 1 50 ? -2.595 2.667 -6.150 1.00 0.00 50 VAL A N 15
ATOM 24961 C CA . VAL A 1 50 ? -3.292 2.262 -7.365 1.00 0.00 50 VAL A CA 15
ATOM 24962 C C . VAL A 1 50 ? -2.520 1.177 -8.106 1.00 0.00 50 VAL A C 15
ATOM 24963 O O . VAL A 1 50 ? -3.092 0.174 -8.531 1.00 0.00 50 VAL A O 15
ATOM 24976 N N . TRP A 1 51 ? -1.217 1.385 -8.257 1.00 0.00 51 TRP A N 15
ATOM 24977 C CA . TRP A 1 51 ? -0.365 0.423 -8.947 1.00 0.00 51 TRP A CA 15
ATOM 24978 C C . TRP A 1 51 ? -0.263 -0.878 -8.158 1.00 0.00 51 TRP A C 15
ATOM 24979 O O . TRP A 1 51 ? -0.612 -1.947 -8.660 1.00 0.00 51 TRP A O 15
ATOM 25000 N N . ILE A 1 52 ? 0.216 -0.781 -6.923 1.00 0.00 52 ILE A N 15
ATOM 25001 C CA . ILE A 1 52 ? 0.361 -1.951 -6.066 1.00 0.00 52 ILE A CA 15
ATOM 25002 C C . ILE A 1 52 ? -0.984 -2.629 -5.828 1.00 0.00 52 ILE A C 15
ATOM 25003 O O . ILE A 1 52 ? -1.044 -3.792 -5.429 1.00 0.00 52 ILE A O 15
ATOM 25019 N N . LYS A 1 53 ? -2.063 -1.894 -6.078 1.00 0.00 53 LYS A N 15
ATOM 25020 C CA . LYS A 1 53 ? -3.409 -2.424 -5.895 1.00 0.00 53 LYS A CA 15
ATOM 25021 C C . LYS A 1 53 ? -3.839 -3.246 -7.105 1.00 0.00 53 LYS A C 15
ATOM 25022 O O . LYS A 1 53 ? -4.800 -4.013 -7.038 1.00 0.00 53 LYS A O 15
ATOM 25041 N N . LYS A 1 54 ? -3.121 -3.083 -8.212 1.00 0.00 54 LYS A N 15
ATOM 25042 C CA . LYS A 1 54 ? -3.427 -3.811 -9.437 1.00 0.00 54 LYS A CA 15
ATOM 25043 C C . LYS A 1 54 ? -2.222 -4.622 -9.902 1.00 0.00 54 LYS A C 15
ATOM 25044 O O . LYS A 1 54 ? -2.242 -5.852 -9.877 1.00 0.00 54 LYS A O 15
ATOM 25063 N N . ASN A 1 55 ? -1.173 -3.925 -10.326 1.00 0.00 55 ASN A N 15
ATOM 25064 C CA . ASN A 1 55 ? 0.042 -4.581 -10.796 1.00 0.00 55 ASN A CA 15
ATOM 25065 C C . ASN A 1 55 ? 0.470 -5.686 -9.836 1.00 0.00 55 ASN A C 15
ATOM 25066 O O . ASN A 1 55 ? 0.540 -6.857 -10.211 1.00 0.00 55 ASN A O 15
ATOM 25077 N N . LEU A 1 56 ? 0.755 -5.306 -8.595 1.00 0.00 56 LEU A N 15
ATOM 25078 C CA . LEU A 1 56 ? 1.176 -6.265 -7.579 1.00 0.00 56 LEU A CA 15
ATOM 25079 C C . LEU A 1 56 ? -0.010 -7.081 -7.076 1.00 0.00 56 LEU A C 15
ATOM 25080 O O . LEU A 1 56 ? -0.089 -8.288 -7.307 1.00 0.00 56 LEU A O 15
ATOM 25096 N N . LEU A 1 57 ? -0.932 -6.414 -6.390 1.00 0.00 57 LEU A N 15
ATOM 25097 C CA . LEU A 1 57 ? -2.117 -7.077 -5.856 1.00 0.00 57 LEU A CA 15
ATOM 25098 C C . LEU A 1 57 ? -2.924 -7.733 -6.972 1.00 0.00 57 LEU A C 15
ATOM 25099 O O . LEU A 1 57 ? -3.377 -7.063 -7.901 1.00 0.00 57 LEU A O 15
ATOM 25115 N N . LYS A 1 58 ? -3.102 -9.046 -6.874 1.00 0.00 58 LYS A N 15
ATOM 25116 C CA . LYS A 1 58 ? -3.857 -9.792 -7.873 1.00 0.00 58 LYS A CA 15
ATOM 25117 C C . LYS A 1 58 ? -5.238 -10.167 -7.343 1.00 0.00 58 LYS A C 15
ATOM 25118 O O . LYS A 1 58 ? -6.154 -10.444 -8.116 1.00 0.00 58 LYS A O 15
ATOM 25137 N N . GLU A 1 59 ? -5.378 -10.172 -6.021 1.00 0.00 59 GLU A N 15
ATOM 25138 C CA . GLU A 1 59 ? -6.647 -10.512 -5.389 1.00 0.00 59 GLU A CA 15
ATOM 25139 C C . GLU A 1 59 ? -7.528 -9.275 -5.238 1.00 0.00 59 GLU A C 15
ATOM 25140 O O . GLU A 1 59 ? -7.151 -8.177 -5.648 1.00 0.00 59 GLU A O 15
ATOM 25152 N N . ARG A 1 60 ? -8.704 -9.462 -4.647 1.00 0.00 60 ARG A N 15
ATOM 25153 C CA . ARG A 1 60 ? -9.640 -8.363 -4.443 1.00 0.00 60 ARG A CA 15
ATOM 25154 C C . ARG A 1 60 ? -9.019 -7.275 -3.571 1.00 0.00 60 ARG A C 15
ATOM 25155 O O . ARG A 1 60 ? -8.409 -7.547 -2.537 1.00 0.00 60 ARG A O 15
ATOM 25176 N N . PRO A 1 61 ? -9.177 -6.013 -3.997 1.00 0.00 61 PRO A N 15
ATOM 25177 C CA . PRO A 1 61 ? -8.640 -4.859 -3.270 1.00 0.00 61 PRO A CA 15
ATOM 25178 C C . PRO A 1 61 ? -9.370 -4.611 -1.955 1.00 0.00 61 PRO A C 15
ATOM 25179 O O . PRO A 1 61 ? -8.744 -4.437 -0.910 1.00 0.00 61 PRO A O 15
ATOM 25190 N N . GLU A 1 62 ? -10.698 -4.595 -2.015 1.00 0.00 62 GLU A N 15
ATOM 25191 C CA . GLU A 1 62 ? -11.513 -4.368 -0.827 1.00 0.00 62 GLU A CA 15
ATOM 25192 C C . GLU A 1 62 ? -10.986 -5.173 0.357 1.00 0.00 62 GLU A C 15
ATOM 25193 O O . GLU A 1 62 ? -11.240 -4.835 1.514 1.00 0.00 62 GLU A O 15
ATOM 25205 N N . LEU A 1 63 ? -10.251 -6.238 0.060 1.00 0.00 63 LEU A N 15
ATOM 25206 C CA . LEU A 1 63 ? -9.688 -7.093 1.099 1.00 0.00 63 LEU A CA 15
ATOM 25207 C C . LEU A 1 63 ? -8.463 -6.443 1.734 1.00 0.00 63 LEU A C 15
ATOM 25208 O O . LEU A 1 63 ? -8.399 -6.270 2.951 1.00 0.00 63 LEU A O 15
ATOM 25224 N N . PHE A 1 64 ? -7.492 -6.082 0.901 1.00 0.00 64 PHE A N 15
ATOM 25225 C CA . PHE A 1 64 ? -6.269 -5.449 1.381 1.00 0.00 64 PHE A CA 15
ATOM 25226 C C . PHE A 1 64 ? -6.480 -3.953 1.598 1.00 0.00 64 PHE A C 15
ATOM 25227 O O . PHE A 1 64 ? -6.406 -3.463 2.725 1.00 0.00 64 PHE A O 15
ATOM 25244 N N . ILE A 1 65 ? -6.742 -3.235 0.511 1.00 0.00 65 ILE A N 15
ATOM 25245 C CA . ILE A 1 65 ? -6.963 -1.796 0.582 1.00 0.00 65 ILE A CA 15
ATOM 25246 C C . ILE A 1 65 ? -8.273 -1.408 -0.096 1.00 0.00 65 ILE A C 15
ATOM 25247 O O . ILE A 1 65 ? -8.695 -2.043 -1.062 1.00 0.00 65 ILE A O 15
ATOM 25263 N N . GLN A 1 66 ? -8.910 -0.359 0.416 1.00 0.00 66 GLN A N 15
ATOM 25264 C CA . GLN A 1 66 ? -10.171 0.115 -0.141 1.00 0.00 66 GLN A CA 15
ATOM 25265 C C . GLN A 1 66 ? -10.025 1.529 -0.694 1.00 0.00 66 GLN A C 15
ATOM 25266 O O . GLN A 1 66 ? -10.136 2.508 0.043 1.00 0.00 66 GLN A O 15
ATOM 25280 N N . GLY A 1 67 ? -9.775 1.627 -1.996 1.00 0.00 67 GLY A N 15
ATOM 25281 C CA . GLY A 1 67 ? -9.617 2.926 -2.625 1.00 0.00 67 GLY A CA 15
ATOM 25282 C C . GLY A 1 67 ? -8.162 3.300 -2.825 1.00 0.00 67 GLY A C 15
ATOM 25283 O O . GLY A 1 67 ? -7.272 2.463 -2.675 1.00 0.00 67 GLY A O 15
ATOM 25287 N N . ASP A 1 68 ? -7.919 4.561 -3.167 1.00 0.00 68 ASP A N 15
ATOM 25288 C CA . ASP A 1 68 ? -6.561 5.044 -3.389 1.00 0.00 68 ASP A CA 15
ATOM 25289 C C . ASP A 1 68 ? -5.765 5.045 -2.088 1.00 0.00 68 ASP A C 15
ATOM 25290 O O . ASP A 1 68 ? -4.536 4.972 -2.100 1.00 0.00 68 ASP A O 15
ATOM 25299 N N . SER A 1 69 ? -6.473 5.130 -0.966 1.00 0.00 69 SER A N 15
ATOM 25300 C CA . SER A 1 69 ? -5.832 5.145 0.344 1.00 0.00 69 SER A CA 15
ATOM 25301 C C . SER A 1 69 ? -5.855 3.757 0.976 1.00 0.00 69 SER A C 15
ATOM 25302 O O . SER A 1 69 ? -6.734 2.945 0.688 1.00 0.00 69 SER A O 15
ATOM 25310 N N . VAL A 1 70 ? -4.881 3.492 1.841 1.00 0.00 70 VAL A N 15
ATOM 25311 C CA . VAL A 1 70 ? -4.788 2.203 2.516 1.00 0.00 70 VAL A CA 15
ATOM 25312 C C . VAL A 1 70 ? -5.855 2.071 3.597 1.00 0.00 70 VAL A C 15
ATOM 25313 O O . VAL A 1 70 ? -6.083 2.997 4.375 1.00 0.00 70 VAL A O 15
ATOM 25326 N N . ARG A 1 71 ? -6.505 0.913 3.640 1.00 0.00 71 ARG A N 15
ATOM 25327 C CA . ARG A 1 71 ? -7.549 0.659 4.626 1.00 0.00 71 ARG A CA 15
ATOM 25328 C C . ARG A 1 71 ? -7.126 1.155 6.006 1.00 0.00 71 ARG A C 15
ATOM 25329 O O . ARG A 1 71 ? -5.947 1.387 6.274 1.00 0.00 71 ARG A O 15
ATOM 25350 N N . PRO A 1 72 ? -8.110 1.323 6.902 1.00 0.00 72 PRO A N 15
ATOM 25351 C CA . PRO A 1 72 ? -7.864 1.794 8.268 1.00 0.00 72 PRO A CA 15
ATOM 25352 C C . PRO A 1 72 ? -7.135 0.756 9.116 1.00 0.00 72 PRO A C 15
ATOM 25353 O O . PRO A 1 72 ? -6.903 0.966 10.306 1.00 0.00 72 PRO A O 15
ATOM 25364 N N . GLY A 1 73 ? -6.777 -0.363 8.495 1.00 0.00 73 GLY A N 15
ATOM 25365 C CA . GLY A 1 73 ? -6.079 -1.417 9.209 1.00 0.00 73 GLY A CA 15
ATOM 25366 C C . GLY A 1 73 ? -4.678 -1.646 8.677 1.00 0.00 73 GLY A C 15
ATOM 25367 O O . GLY A 1 73 ? -3.756 -1.931 9.441 1.00 0.00 73 GLY A O 15
ATOM 25371 N N . ILE A 1 74 ? -4.518 -1.524 7.363 1.00 0.00 74 ILE A N 15
ATOM 25372 C CA . ILE A 1 74 ? -3.220 -1.721 6.731 1.00 0.00 74 ILE A CA 15
ATOM 25373 C C . ILE A 1 74 ? -2.231 -0.641 7.156 1.00 0.00 74 ILE A C 15
ATOM 25374 O O . ILE A 1 74 ? -2.390 0.531 6.812 1.00 0.00 74 ILE A O 15
ATOM 25390 N N . LEU A 1 75 ? -1.210 -1.042 7.904 1.00 0.00 75 LEU A N 15
ATOM 25391 C CA . LEU A 1 75 ? -0.193 -0.109 8.376 1.00 0.00 75 LEU A CA 15
ATOM 25392 C C . LEU A 1 75 ? 1.002 -0.082 7.429 1.00 0.00 75 LEU A C 15
ATOM 25393 O O . LEU A 1 75 ? 1.721 -1.072 7.291 1.00 0.00 75 LEU A O 15
ATOM 25409 N N . VAL A 1 76 ? 1.210 1.059 6.778 1.00 0.00 76 VAL A N 15
ATOM 25410 C CA . VAL A 1 76 ? 2.320 1.216 5.847 1.00 0.00 76 VAL A CA 15
ATOM 25411 C C . VAL A 1 76 ? 3.513 1.885 6.521 1.00 0.00 76 VAL A C 15
ATOM 25412 O O . VAL A 1 76 ? 3.367 2.553 7.545 1.00 0.00 76 VAL A O 15
ATOM 25425 N N . LEU A 1 77 ? 4.693 1.702 5.939 1.00 0.00 77 LEU A N 15
ATOM 25426 C CA . LEU A 1 77 ? 5.913 2.288 6.483 1.00 0.00 77 LEU A CA 15
ATOM 25427 C C . LEU A 1 77 ? 6.931 2.552 5.378 1.00 0.00 77 LEU A C 15
ATOM 25428 O O . LEU A 1 77 ? 7.275 1.653 4.611 1.00 0.00 77 LEU A O 15
ATOM 25444 N N . ILE A 1 78 ? 7.409 3.790 5.304 1.00 0.00 78 ILE A N 15
ATOM 25445 C CA . ILE A 1 78 ? 8.389 4.170 4.295 1.00 0.00 78 ILE A CA 15
ATOM 25446 C C . ILE A 1 78 ? 9.800 4.175 4.873 1.00 0.00 78 ILE A C 15
ATOM 25447 O O . ILE A 1 78 ? 10.100 4.930 5.797 1.00 0.00 78 ILE A O 15
ATOM 25463 N N . ASN A 1 79 ? 10.663 3.329 4.320 1.00 0.00 79 ASN A N 15
ATOM 25464 C CA . ASN A 1 79 ? 12.044 3.237 4.781 1.00 0.00 79 ASN A CA 15
ATOM 25465 C C . ASN A 1 79 ? 12.104 3.128 6.301 1.00 0.00 79 ASN A C 15
ATOM 25466 O O . ASN A 1 79 ? 12.883 3.824 6.953 1.00 0.00 79 ASN A O 15
ATOM 25477 N N . ASP A 1 80 ? 11.279 2.249 6.859 1.00 0.00 80 ASP A N 15
ATOM 25478 C CA . ASP A 1 80 ? 11.239 2.047 8.303 1.00 0.00 80 ASP A CA 15
ATOM 25479 C C . ASP A 1 80 ? 10.891 3.346 9.024 1.00 0.00 80 ASP A C 15
ATOM 25480 O O . ASP A 1 80 ? 11.512 3.696 10.027 1.00 0.00 80 ASP A O 15
ATOM 25489 N N . ALA A 1 81 ? 9.895 4.057 8.505 1.00 0.00 81 ALA A N 15
ATOM 25490 C CA . ALA A 1 81 ? 9.465 5.316 9.099 1.00 0.00 81 ALA A CA 15
ATOM 25491 C C . ALA A 1 81 ? 7.987 5.574 8.828 1.00 0.00 81 ALA A C 15
ATOM 25492 O O . ALA A 1 81 ? 7.574 5.724 7.678 1.00 0.00 81 ALA A O 15
ATOM 25499 N N . ASP A 1 82 ? 7.194 5.624 9.893 1.00 0.00 82 ASP A N 15
ATOM 25500 C CA . ASP A 1 82 ? 5.761 5.864 9.769 1.00 0.00 82 ASP A CA 15
ATOM 25501 C C . ASP A 1 82 ? 5.472 6.858 8.648 1.00 0.00 82 ASP A C 15
ATOM 25502 O O . ASP A 1 82 ? 5.976 7.981 8.655 1.00 0.00 82 ASP A O 15
ATOM 25511 N N . TRP A 1 83 ? 4.658 6.436 7.687 1.00 0.00 83 TRP A N 15
ATOM 25512 C CA . TRP A 1 83 ? 4.302 7.289 6.559 1.00 0.00 83 TRP A CA 15
ATOM 25513 C C . TRP A 1 83 ? 3.490 8.494 7.021 1.00 0.00 83 TRP A C 15
ATOM 25514 O O . TRP A 1 83 ? 3.573 9.571 6.434 1.00 0.00 83 TRP A O 15
ATOM 25535 N N . GLU A 1 84 ? 2.705 8.303 8.077 1.00 0.00 84 GLU A N 15
ATOM 25536 C CA . GLU A 1 84 ? 1.878 9.375 8.617 1.00 0.00 84 GLU A CA 15
ATOM 25537 C C . GLU A 1 84 ? 2.743 10.499 9.180 1.00 0.00 84 GLU A C 15
ATOM 25538 O O . GLU A 1 84 ? 2.301 11.644 9.289 1.00 0.00 84 GLU A O 15
ATOM 25550 N N . LEU A 1 85 ? 3.977 10.164 9.538 1.00 0.00 85 LEU A N 15
ATOM 25551 C CA . LEU A 1 85 ? 4.906 11.144 10.091 1.00 0.00 85 LEU A CA 15
ATOM 25552 C C . LEU A 1 85 ? 5.539 11.980 8.983 1.00 0.00 85 LEU A C 15
ATOM 25553 O O . LEU A 1 85 ? 5.966 13.113 9.212 1.00 0.00 85 LEU A O 15
ATOM 25569 N N . LEU A 1 86 ? 5.595 11.416 7.782 1.00 0.00 86 LEU A N 15
ATOM 25570 C CA . LEU A 1 86 ? 6.174 12.110 6.637 1.00 0.00 86 LEU A CA 15
ATOM 25571 C C . LEU A 1 86 ? 5.083 12.714 5.758 1.00 0.00 86 LEU A C 15
ATOM 25572 O O . LEU A 1 86 ? 4.937 13.933 5.682 1.00 0.00 86 LEU A O 15
ATOM 25588 N N . GLY A 1 87 ? 4.317 11.851 5.097 1.00 0.00 87 GLY A N 15
ATOM 25589 C CA . GLY A 1 87 ? 3.248 12.319 4.234 1.00 0.00 87 GLY A CA 15
ATOM 25590 C C . GLY A 1 87 ? 2.404 11.183 3.690 1.00 0.00 87 GLY A C 15
ATOM 25591 O O . GLY A 1 87 ? 2.702 10.632 2.631 1.00 0.00 87 GLY A O 15
ATOM 25595 N N . GLU A 1 88 ? 1.348 10.832 4.418 1.00 0.00 88 GLU A N 15
ATOM 25596 C CA . GLU A 1 88 ? 0.460 9.753 4.002 1.00 0.00 88 GLU A CA 15
ATOM 25597 C C . GLU A 1 88 ? 0.339 9.702 2.482 1.00 0.00 88 GLU A C 15
ATOM 25598 O O . GLU A 1 88 ? 0.928 8.839 1.830 1.00 0.00 88 GLU A O 15
ATOM 25610 N N . LEU A 1 89 ? -0.428 10.632 1.924 1.00 0.00 89 LEU A N 15
ATOM 25611 C CA . LEU A 1 89 ? -0.627 10.694 0.480 1.00 0.00 89 LEU A CA 15
ATOM 25612 C C . LEU A 1 89 ? 0.116 11.882 -0.122 1.00 0.00 89 LEU A C 15
ATOM 25613 O O . LEU A 1 89 ? 0.207 12.017 -1.342 1.00 0.00 89 LEU A O 15
ATOM 25629 N N . ASP A 1 90 ? 0.649 12.739 0.742 1.00 0.00 90 ASP A N 15
ATOM 25630 C CA . ASP A 1 90 ? 1.389 13.914 0.297 1.00 0.00 90 ASP A CA 15
ATOM 25631 C C . ASP A 1 90 ? 2.841 13.559 -0.005 1.00 0.00 90 ASP A C 15
ATOM 25632 O O . ASP A 1 90 ? 3.506 14.236 -0.791 1.00 0.00 90 ASP A O 15
ATOM 25641 N N . TYR A 1 91 ? 3.329 12.496 0.625 1.00 0.00 91 TYR A N 15
ATOM 25642 C CA . TYR A 1 91 ? 4.704 12.054 0.427 1.00 0.00 91 TYR A CA 15
ATOM 25643 C C . TYR A 1 91 ? 4.917 11.558 -1.000 1.00 0.00 91 TYR A C 15
ATOM 25644 O O . TYR A 1 91 ? 4.052 10.896 -1.573 1.00 0.00 91 TYR A O 15
ATOM 25662 N N . GLN A 1 92 ? 6.074 11.884 -1.566 1.00 0.00 92 GLN A N 15
ATOM 25663 C CA . GLN A 1 92 ? 6.401 11.472 -2.926 1.00 0.00 92 GLN A CA 15
ATOM 25664 C C . GLN A 1 92 ? 7.556 10.476 -2.930 1.00 0.00 92 GLN A C 15
ATOM 25665 O O . GLN A 1 92 ? 8.698 10.832 -2.637 1.00 0.00 92 GLN A O 15
ATOM 25679 N N . LEU A 1 93 ? 7.252 9.226 -3.264 1.00 0.00 93 LEU A N 15
ATOM 25680 C CA . LEU A 1 93 ? 8.265 8.178 -3.306 1.00 0.00 93 LEU A CA 15
ATOM 25681 C C . LEU A 1 93 ? 9.309 8.471 -4.379 1.00 0.00 93 LEU A C 15
ATOM 25682 O O . LEU A 1 93 ? 8.968 8.778 -5.521 1.00 0.00 93 LEU A O 15
ATOM 25698 N N . GLN A 1 94 ? 10.580 8.373 -4.003 1.00 0.00 94 GLN A N 15
ATOM 25699 C CA . GLN A 1 94 ? 11.673 8.627 -4.935 1.00 0.00 94 GLN A CA 15
ATOM 25700 C C . GLN A 1 94 ? 12.244 7.319 -5.473 1.00 0.00 94 GLN A C 15
ATOM 25701 O O . GLN A 1 94 ? 11.732 6.239 -5.178 1.00 0.00 94 GLN A O 15
ATOM 25715 N N . ASP A 1 95 ? 13.306 7.424 -6.264 1.00 0.00 95 ASP A N 15
ATOM 25716 C CA . ASP A 1 95 ? 13.947 6.250 -6.843 1.00 0.00 95 ASP A CA 15
ATOM 25717 C C . ASP A 1 95 ? 14.658 5.433 -5.768 1.00 0.00 95 ASP A C 15
ATOM 25718 O O . ASP A 1 95 ? 15.253 5.989 -4.846 1.00 0.00 95 ASP A O 15
ATOM 25727 N N . GLN A 1 96 ? 14.590 4.111 -5.895 1.00 0.00 96 GLN A N 15
ATOM 25728 C CA . GLN A 1 96 ? 15.226 3.219 -4.933 1.00 0.00 96 GLN A CA 15
ATOM 25729 C C . GLN A 1 96 ? 14.661 3.436 -3.533 1.00 0.00 96 GLN A C 15
ATOM 25730 O O . GLN A 1 96 ? 15.409 3.572 -2.565 1.00 0.00 96 GLN A O 15
ATOM 25744 N N . ASP A 1 97 ? 13.336 3.467 -3.434 1.00 0.00 97 ASP A N 15
ATOM 25745 C CA . ASP A 1 97 ? 12.671 3.666 -2.152 1.00 0.00 97 ASP A CA 15
ATOM 25746 C C . ASP A 1 97 ? 12.122 2.349 -1.614 1.00 0.00 97 ASP A C 15
ATOM 25747 O O . ASP A 1 97 ? 11.666 1.497 -2.376 1.00 0.00 97 ASP A O 15
ATOM 25756 N N . SER A 1 98 ? 12.169 2.188 -0.295 1.00 0.00 98 SER A N 15
ATOM 25757 C CA . SER A 1 98 ? 11.681 0.972 0.345 1.00 0.00 98 SER A CA 15
ATOM 25758 C C . SER A 1 98 ? 10.364 1.231 1.070 1.00 0.00 98 SER A C 15
ATOM 25759 O O . SER A 1 98 ? 10.247 2.180 1.846 1.00 0.00 98 SER A O 15
ATOM 25767 N N . ILE A 1 99 ? 9.377 0.380 0.812 1.00 0.00 99 ILE A N 15
ATOM 25768 C CA . ILE A 1 99 ? 8.069 0.516 1.441 1.00 0.00 99 ILE A CA 15
ATOM 25769 C C . ILE A 1 99 ? 7.690 -0.751 2.201 1.00 0.00 99 ILE A C 15
ATOM 25770 O O . ILE A 1 99 ? 8.173 -1.841 1.892 1.00 0.00 99 ILE A O 15
ATOM 25786 N N . LEU A 1 100 ? 6.822 -0.601 3.194 1.00 0.00 100 LEU A N 15
ATOM 25787 C CA . LEU A 1 100 ? 6.375 -1.733 3.998 1.00 0.00 100 LEU A CA 15
ATOM 25788 C C . LEU A 1 100 ? 4.883 -1.633 4.299 1.00 0.00 100 LEU A C 15
ATOM 25789 O O . LEU A 1 100 ? 4.325 -0.538 4.368 1.00 0.00 100 LEU A O 15
ATOM 25805 N N . PHE A 1 101 ? 4.243 -2.784 4.479 1.00 0.00 101 PHE A N 15
ATOM 25806 C CA . PHE A 1 101 ? 2.815 -2.826 4.774 1.00 0.00 101 PHE A CA 15
ATOM 25807 C C . PHE A 1 101 ? 2.487 -3.986 5.709 1.00 0.00 101 PHE A C 15
ATOM 25808 O O . PHE A 1 101 ? 2.966 -5.105 5.520 1.00 0.00 101 PHE A O 15
ATOM 25825 N N . ILE A 1 102 ? 1.669 -3.711 6.719 1.00 0.00 102 ILE A N 15
ATOM 25826 C CA . ILE A 1 102 ? 1.276 -4.731 7.684 1.00 0.00 102 ILE A CA 15
ATOM 25827 C C . ILE A 1 102 ? -0.238 -4.906 7.713 1.00 0.00 102 ILE A C 15
ATOM 25828 O O . ILE A 1 102 ? -0.985 -3.930 7.789 1.00 0.00 102 ILE A O 15
ATOM 25844 N N . SER A 1 103 ? -0.685 -6.156 7.653 1.00 0.00 103 SER A N 15
ATOM 25845 C CA . SER A 1 103 ? -2.111 -6.460 7.671 1.00 0.00 103 SER A CA 15
ATOM 25846 C C . SER A 1 103 ? -2.547 -6.941 9.051 1.00 0.00 103 SER A C 15
ATOM 25847 O O . SER A 1 103 ? -2.240 -8.062 9.458 1.00 0.00 103 SER A O 15
ATOM 25855 N N . THR A 1 104 ? -3.266 -6.083 9.770 1.00 0.00 104 THR A N 15
ATOM 25856 C CA . THR A 1 104 ? -3.744 -6.418 11.105 1.00 0.00 104 THR A CA 15
ATOM 25857 C C . THR A 1 104 ? -5.248 -6.668 11.104 1.00 0.00 104 THR A C 15
ATOM 25858 O O . THR A 1 104 ? -5.948 -6.309 12.052 1.00 0.00 104 THR A O 15
ATOM 25869 N N . LEU A 1 105 ? -5.740 -7.285 10.036 1.00 0.00 105 LEU A N 15
ATOM 25870 C CA . LEU A 1 105 ? -7.162 -7.584 9.912 1.00 0.00 105 LEU A CA 15
ATOM 25871 C C . LEU A 1 105 ? -7.396 -9.088 9.810 1.00 0.00 105 LEU A C 15
ATOM 25872 O O . LEU A 1 105 ? -8.299 -9.631 10.448 1.00 0.00 105 LEU A O 15
ATOM 25888 N N . HIS A 1 106 ? -6.575 -9.756 9.006 1.00 0.00 106 HIS A N 15
ATOM 25889 C CA . HIS A 1 106 ? -6.691 -11.199 8.824 1.00 0.00 106 HIS A CA 15
ATOM 25890 C C . HIS A 1 106 ? -6.380 -11.937 10.122 1.00 0.00 106 HIS A C 15
ATOM 25891 O O . HIS A 1 106 ? -5.236 -12.311 10.377 1.00 0.00 106 HIS A O 15
ATOM 25906 N N . GLY A 1 107 ? -7.407 -12.143 10.941 1.00 0.00 107 GLY A N 15
ATOM 25907 C CA . GLY A 1 107 ? -7.223 -12.835 12.203 1.00 0.00 107 GLY A CA 15
ATOM 25908 C C . GLY A 1 107 ? -8.292 -12.485 13.218 1.00 0.00 107 GLY A C 15
ATOM 25909 O O . GLY A 1 107 ? -9.394 -12.076 12.854 1.00 0.00 107 GLY A O 15
ATOM 25913 N N . GLY A 1 108 ? -7.967 -12.646 14.498 1.00 0.00 108 GLY A N 15
ATOM 25914 C CA . GLY A 1 108 ? -8.920 -12.340 15.549 1.00 0.00 108 GLY A CA 15
ATOM 25915 C C . GLY A 1 108 ? -8.269 -11.675 16.746 1.00 0.00 108 GLY A C 15
ATOM 25916 O O . GLY A 1 108 ? -7.949 -10.488 16.707 1.00 0.00 108 GLY A O 15
ATOM 25920 N N . SER A 1 109 ? -8.074 -12.443 17.813 1.00 0.00 109 SER A N 15
ATOM 25921 C CA . SER A 1 109 ? -7.462 -11.919 19.029 1.00 0.00 109 SER A CA 15
ATOM 25922 C C . SER A 1 109 ? -8.240 -10.717 19.554 1.00 0.00 109 SER A C 15
ATOM 25923 O O . SER A 1 109 ? -7.658 -9.688 19.896 1.00 0.00 109 SER A O 15
ATOM 25931 N N . GLY A 1 110 ? -9.561 -10.854 19.615 1.00 0.00 110 GLY A N 15
ATOM 25932 C CA . GLY A 1 110 ? -10.398 -9.772 20.099 1.00 0.00 110 GLY A CA 15
ATOM 25933 C C . GLY A 1 110 ? -11.247 -10.183 21.286 1.00 0.00 110 GLY A C 15
ATOM 25934 O O . GLY A 1 110 ? -10.845 -10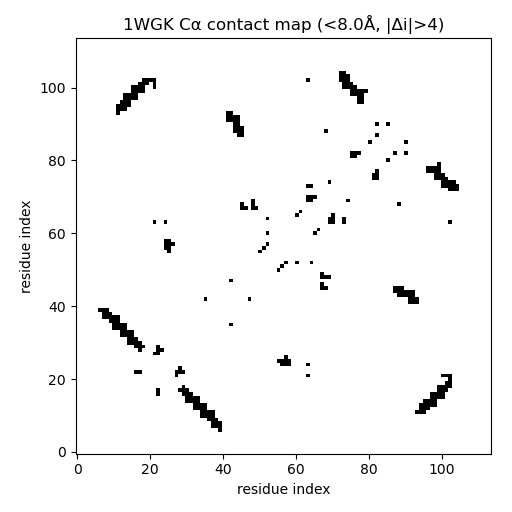.046 22.441 1.00 0.00 110 GLY A O 15
ATOM 25938 N N . PRO A 1 111 ? -12.454 -10.697 21.005 1.00 0.00 111 PRO A N 15
ATOM 25939 C CA . PRO A 1 111 ? -13.388 -11.138 22.045 1.00 0.00 111 PRO A CA 15
ATOM 25940 C C . PRO A 1 111 ? -12.909 -12.397 22.759 1.00 0.00 111 PRO A C 15
ATOM 25941 O O . PRO A 1 111 ? -13.596 -12.928 23.631 1.00 0.00 111 PRO A O 15
ATOM 25952 N N . SER A 1 112 ? -11.725 -12.871 22.384 1.00 0.00 112 SER A N 15
ATOM 25953 C CA . SER A 1 112 ? -11.155 -14.070 22.986 1.00 0.00 112 SER A CA 15
ATOM 25954 C C . SER A 1 112 ? -12.021 -15.291 22.691 1.00 0.00 112 SER A C 15
ATOM 25955 O O . SER A 1 112 ? -12.351 -16.064 23.590 1.00 0.00 112 SER A O 15
ATOM 25963 N N . SER A 1 113 ? -12.387 -15.456 21.424 1.00 0.00 113 SER A N 15
ATOM 25964 C CA . SER A 1 113 ? -13.218 -16.580 21.009 1.00 0.00 113 SER A CA 15
ATOM 25965 C C . SER A 1 113 ? -12.360 -17.795 20.670 1.00 0.00 113 SER A C 15
ATOM 25966 O O . SER A 1 113 ? -11.153 -17.678 20.462 1.00 0.00 113 SER A O 15
ATOM 25974 N N . GLY A 1 114 ? -12.993 -18.963 20.615 1.00 0.00 114 GLY A N 15
ATOM 25975 C CA . GLY A 1 114 ? -12.273 -20.183 20.302 1.00 0.00 114 GLY A CA 15
ATOM 25976 C C . GLY A 1 114 ? -11.795 -20.910 21.543 1.00 0.00 114 GLY A C 15
ATOM 25977 O O . GLY A 1 114 ? -12.274 -21.999 21.856 1.00 0.00 114 GLY A O 15
ATOM 25981 N N . GLY A 1 1 ? 26.885 10.168 -8.586 1.00 0.00 1 GLY A N 16
ATOM 25982 C CA . GLY A 1 1 ? 25.843 11.102 -8.202 1.00 0.00 1 GLY A CA 16
ATOM 25983 C C . GLY A 1 1 ? 24.498 10.750 -8.805 1.00 0.00 1 GLY A C 16
ATOM 25984 O O . GLY A 1 1 ? 24.425 10.248 -9.927 1.00 0.00 1 GLY A O 16
ATOM 25988 N N . SER A 1 2 ? 23.430 11.010 -8.058 1.00 0.00 2 SER A N 16
ATOM 25989 C CA . SER A 1 2 ? 22.080 10.712 -8.524 1.00 0.00 2 SER A CA 16
ATOM 25990 C C . SER A 1 2 ? 21.626 11.734 -9.562 1.00 0.00 2 SER A C 16
ATOM 25991 O O . SER A 1 2 ? 21.352 12.888 -9.234 1.00 0.00 2 SER A O 16
ATOM 25999 N N . SER A 1 3 ? 21.547 11.300 -10.815 1.00 0.00 3 SER A N 16
ATOM 26000 C CA . SER A 1 3 ? 21.129 12.176 -11.903 1.00 0.00 3 SER A CA 16
ATOM 26001 C C . SER A 1 3 ? 19.646 11.991 -12.211 1.00 0.00 3 SER A C 16
ATOM 26002 O O . SER A 1 3 ? 19.044 10.986 -11.836 1.00 0.00 3 SER A O 16
ATOM 26010 N N . GLY A 1 4 ? 19.064 12.970 -12.898 1.00 0.00 4 GLY A N 16
ATOM 26011 C CA . GLY A 1 4 ? 17.657 12.897 -13.245 1.00 0.00 4 GLY A CA 16
ATOM 26012 C C . GLY A 1 4 ? 17.119 14.214 -13.767 1.00 0.00 4 GLY A C 16
ATOM 26013 O O . GLY A 1 4 ? 17.762 15.255 -13.624 1.00 0.00 4 GLY A O 16
ATOM 26017 N N . SER A 1 5 ? 15.938 14.171 -14.375 1.00 0.00 5 SER A N 16
ATOM 26018 C CA . SER A 1 5 ? 15.317 15.370 -14.925 1.00 0.00 5 SER A CA 16
ATOM 26019 C C . SER A 1 5 ? 13.824 15.399 -14.615 1.00 0.00 5 SER A C 16
ATOM 26020 O O . SER A 1 5 ? 13.228 14.376 -14.279 1.00 0.00 5 SER A O 16
ATOM 26028 N N . SER A 1 6 ? 13.225 16.581 -14.728 1.00 0.00 6 SER A N 16
ATOM 26029 C CA . SER A 1 6 ? 11.802 16.746 -14.456 1.00 0.00 6 SER A CA 16
ATOM 26030 C C . SER A 1 6 ? 10.961 16.136 -15.573 1.00 0.00 6 SER A C 16
ATOM 26031 O O . SER A 1 6 ? 10.061 15.336 -15.321 1.00 0.00 6 SER A O 16
ATOM 26039 N N . GLY A 1 7 ? 11.262 16.521 -16.810 1.00 0.00 7 GLY A N 16
ATOM 26040 C CA . GLY A 1 7 ? 10.525 16.003 -17.947 1.00 0.00 7 GLY A CA 16
ATOM 26041 C C . GLY A 1 7 ? 11.058 14.667 -18.425 1.00 0.00 7 GLY A C 16
ATOM 26042 O O . GLY A 1 7 ? 12.246 14.379 -18.281 1.00 0.00 7 GLY A O 16
ATOM 26046 N N . MET A 1 8 ? 10.179 13.849 -18.992 1.00 0.00 8 MET A N 16
ATOM 26047 C CA . MET A 1 8 ? 10.569 12.535 -19.492 1.00 0.00 8 MET A CA 16
ATOM 26048 C C . MET A 1 8 ? 11.252 11.719 -18.399 1.00 0.00 8 MET A C 16
ATOM 26049 O O . MET A 1 8 ? 12.118 10.891 -18.680 1.00 0.00 8 MET A O 16
ATOM 26063 N N . ALA A 1 9 ? 10.857 11.959 -17.153 1.00 0.00 9 ALA A N 16
ATOM 26064 C CA . ALA A 1 9 ? 11.431 11.245 -16.019 1.00 0.00 9 ALA A CA 16
ATOM 26065 C C . ALA A 1 9 ? 11.486 9.745 -16.286 1.00 0.00 9 ALA A C 16
ATOM 26066 O O . ALA A 1 9 ? 10.657 9.205 -17.017 1.00 0.00 9 ALA A O 16
ATOM 26073 N N . ALA A 1 10 ? 12.467 9.078 -15.688 1.00 0.00 10 ALA A N 16
ATOM 26074 C CA . ALA A 1 10 ? 12.629 7.639 -15.860 1.00 0.00 10 ALA A CA 16
ATOM 26075 C C . ALA A 1 10 ? 11.855 6.869 -14.796 1.00 0.00 10 ALA A C 16
ATOM 26076 O O . ALA A 1 10 ? 11.481 7.407 -13.754 1.00 0.00 10 ALA A O 16
ATOM 26083 N N . PRO A 1 11 ? 11.606 5.578 -15.063 1.00 0.00 11 PRO A N 16
ATOM 26084 C CA . PRO A 1 11 ? 10.874 4.706 -14.140 1.00 0.00 11 PRO A CA 16
ATOM 26085 C C . PRO A 1 11 ? 11.674 4.393 -12.880 1.00 0.00 11 PRO A C 16
ATOM 26086 O O . PRO A 1 11 ? 12.840 4.004 -12.954 1.00 0.00 11 PRO A O 16
ATOM 26097 N N . LEU A 1 12 ? 11.040 4.564 -11.725 1.00 0.00 12 LEU A N 16
ATOM 26098 C CA . LEU A 1 12 ? 11.693 4.299 -10.448 1.00 0.00 12 LEU A CA 16
ATOM 26099 C C . LEU A 1 12 ? 11.345 2.904 -9.937 1.00 0.00 12 LEU A C 16
ATOM 26100 O O . LEU A 1 12 ? 10.280 2.368 -10.245 1.00 0.00 12 LEU A O 16
ATOM 26116 N N . CYS A 1 13 ? 12.248 2.324 -9.155 1.00 0.00 13 CYS A N 16
ATOM 26117 C CA . CYS A 1 13 ? 12.036 0.992 -8.600 1.00 0.00 13 CYS A CA 16
ATOM 26118 C C . CYS A 1 13 ? 12.019 1.035 -7.075 1.00 0.00 13 CYS A C 16
ATOM 26119 O O . CYS A 1 13 ? 12.874 1.663 -6.452 1.00 0.00 13 CYS A O 16
ATOM 26127 N N . VAL A 1 14 ? 11.038 0.363 -6.481 1.00 0.00 14 VAL A N 16
ATOM 26128 C CA . VAL A 1 14 ? 10.908 0.324 -5.029 1.00 0.00 14 VAL A CA 16
ATOM 26129 C C . VAL A 1 14 ? 10.632 -1.093 -4.540 1.00 0.00 14 VAL A C 16
ATOM 26130 O O . VAL A 1 14 ? 9.919 -1.858 -5.189 1.00 0.00 14 VAL A O 16
ATOM 26143 N N . LYS A 1 15 ? 11.201 -1.437 -3.390 1.00 0.00 15 LYS A N 16
ATOM 26144 C CA . LYS A 1 15 ? 11.016 -2.762 -2.810 1.00 0.00 15 LYS A CA 16
ATOM 26145 C C . LYS A 1 15 ? 9.879 -2.757 -1.793 1.00 0.00 15 LYS A C 16
ATOM 26146 O O . LYS A 1 15 ? 9.981 -2.134 -0.736 1.00 0.00 15 LYS A O 16
ATOM 26165 N N . VAL A 1 16 ? 8.796 -3.456 -2.118 1.00 0.00 16 VAL A N 16
ATOM 26166 C CA . VAL A 1 16 ? 7.641 -3.534 -1.232 1.00 0.00 16 VAL A CA 16
ATOM 26167 C C . VAL A 1 16 ? 7.633 -4.845 -0.454 1.00 0.00 16 VAL A C 16
ATOM 26168 O O . VAL A 1 16 ? 7.805 -5.920 -1.029 1.00 0.00 16 VAL A O 16
ATOM 26181 N N . GLU A 1 17 ? 7.432 -4.748 0.856 1.00 0.00 17 GLU A N 16
ATOM 26182 C CA . GLU A 1 17 ? 7.401 -5.928 1.713 1.00 0.00 17 GLU A CA 16
ATOM 26183 C C . GLU A 1 17 ? 6.144 -5.940 2.578 1.00 0.00 17 GLU A C 16
ATOM 26184 O O . GLU A 1 17 ? 5.833 -4.959 3.254 1.00 0.00 17 GLU A O 16
ATOM 26196 N N . PHE A 1 18 ? 5.426 -7.057 2.552 1.00 0.00 18 PHE A N 16
ATOM 26197 C CA . PHE A 1 18 ? 4.202 -7.198 3.332 1.00 0.00 18 PHE A CA 16
ATOM 26198 C C . PHE A 1 18 ? 4.415 -8.139 4.514 1.00 0.00 18 PHE A C 16
ATOM 26199 O O . PHE A 1 18 ? 5.097 -9.156 4.397 1.00 0.00 18 PHE A O 16
ATOM 26216 N N . GLY A 1 19 ? 3.826 -7.790 5.654 1.00 0.00 19 GLY A N 16
ATOM 26217 C CA . GLY A 1 19 ? 3.964 -8.612 6.842 1.00 0.00 19 GLY A CA 16
ATOM 26218 C C . GLY A 1 19 ? 3.421 -10.014 6.642 1.00 0.00 19 GLY A C 16
ATOM 26219 O O . GLY A 1 19 ? 3.768 -10.689 5.675 1.00 0.00 19 GLY A O 16
ATOM 26223 N N . GLY A 1 20 ? 2.568 -10.453 7.563 1.00 0.00 20 GLY A N 16
ATOM 26224 C CA . GLY A 1 20 ? 1.992 -11.782 7.466 1.00 0.00 20 GLY A CA 16
ATOM 26225 C C . GLY A 1 20 ? 0.550 -11.756 7.001 1.00 0.00 20 GLY A C 16
ATOM 26226 O O . GLY A 1 20 ? -0.268 -11.006 7.532 1.00 0.00 20 GLY A O 16
ATOM 26230 N N . GLY A 1 21 ? 0.236 -12.578 6.004 1.00 0.00 21 GLY A N 16
ATOM 26231 C CA . GLY A 1 21 ? -1.117 -12.630 5.482 1.00 0.00 21 GLY A CA 16
ATOM 26232 C C . GLY A 1 21 ? -1.276 -11.831 4.204 1.00 0.00 21 GLY A C 16
ATOM 26233 O O . GLY A 1 21 ? -1.877 -12.304 3.240 1.00 0.00 21 GLY A O 16
ATOM 26237 N N . ALA A 1 22 ? -0.739 -10.615 4.196 1.00 0.00 22 ALA A N 16
ATOM 26238 C CA . ALA A 1 22 ? -0.824 -9.749 3.027 1.00 0.00 22 ALA A CA 16
ATOM 26239 C C . ALA A 1 22 ? -0.121 -10.376 1.828 1.00 0.00 22 ALA A C 16
ATOM 26240 O O . ALA A 1 22 ? -0.691 -10.466 0.741 1.00 0.00 22 ALA A O 16
ATOM 26247 N N . GLU A 1 23 ? 1.120 -10.807 2.033 1.00 0.00 23 GLU A N 16
ATOM 26248 C CA . GLU A 1 23 ? 1.900 -11.423 0.966 1.00 0.00 23 GLU A CA 16
ATOM 26249 C C . GLU A 1 23 ? 1.012 -12.280 0.069 1.00 0.00 23 GLU A C 16
ATOM 26250 O O . GLU A 1 23 ? 1.119 -12.233 -1.158 1.00 0.00 23 GLU A O 16
ATOM 26262 N N . LEU A 1 24 ? 0.135 -13.063 0.688 1.00 0.00 24 LEU A N 16
ATOM 26263 C CA . LEU A 1 24 ? -0.772 -13.932 -0.054 1.00 0.00 24 LEU A CA 16
ATOM 26264 C C . LEU A 1 24 ? -1.536 -13.144 -1.114 1.00 0.00 24 LEU A C 16
ATOM 26265 O O . LEU A 1 24 ? -1.655 -13.578 -2.260 1.00 0.00 24 LEU A O 16
ATOM 26281 N N . LEU A 1 25 ? -2.051 -11.984 -0.723 1.00 0.00 25 LEU A N 16
ATOM 26282 C CA . LEU A 1 25 ? -2.802 -11.133 -1.640 1.00 0.00 25 LEU A CA 16
ATOM 26283 C C . LEU A 1 25 ? -1.923 -10.671 -2.798 1.00 0.00 25 LEU A C 16
ATOM 26284 O O . LEU A 1 25 ? -2.407 -10.067 -3.756 1.00 0.00 25 LEU A O 16
ATOM 26300 N N . PHE A 1 26 ? -0.630 -10.962 -2.705 1.00 0.00 26 PHE A N 16
ATOM 26301 C CA . PHE A 1 26 ? 0.316 -10.578 -3.746 1.00 0.00 26 PHE A CA 16
ATOM 26302 C C . PHE A 1 26 ? 1.256 -11.733 -4.080 1.00 0.00 26 PHE A C 16
ATOM 26303 O O . PHE A 1 26 ? 2.328 -11.866 -3.489 1.00 0.00 26 PHE A O 16
ATOM 26320 N N . ASP A 1 27 ? 0.846 -12.565 -5.030 1.00 0.00 27 ASP A N 16
ATOM 26321 C CA . ASP A 1 27 ? 1.650 -13.709 -5.444 1.00 0.00 27 ASP A CA 16
ATOM 26322 C C . ASP A 1 27 ? 2.324 -14.363 -4.242 1.00 0.00 27 ASP A C 16
ATOM 26323 O O . ASP A 1 27 ? 3.388 -14.968 -4.367 1.00 0.00 27 ASP A O 16
ATOM 26332 N N . GLY A 1 28 ? 1.697 -14.236 -3.076 1.00 0.00 28 GLY A N 16
ATOM 26333 C CA . GLY A 1 28 ? 2.251 -14.818 -1.868 1.00 0.00 28 GLY A CA 16
ATOM 26334 C C . GLY A 1 28 ? 3.764 -14.735 -1.826 1.00 0.00 28 GLY A C 16
ATOM 26335 O O . GLY A 1 28 ? 4.453 -15.741 -1.993 1.00 0.00 28 GLY A O 16
ATOM 26339 N N . VAL A 1 29 ? 4.283 -13.532 -1.604 1.00 0.00 29 VAL A N 16
ATOM 26340 C CA . VAL A 1 29 ? 5.724 -13.320 -1.541 1.00 0.00 29 VAL A CA 16
ATOM 26341 C C . VAL A 1 29 ? 6.087 -12.324 -0.445 1.00 0.00 29 VAL A C 16
ATOM 26342 O O . VAL A 1 29 ? 5.309 -11.424 -0.127 1.00 0.00 29 VAL A O 16
ATOM 26355 N N . LYS A 1 30 ? 7.273 -12.491 0.130 1.00 0.00 30 LYS A N 16
ATOM 26356 C CA . LYS A 1 30 ? 7.741 -11.606 1.190 1.00 0.00 30 LYS A CA 16
ATOM 26357 C C . LYS A 1 30 ? 8.119 -10.239 0.630 1.00 0.00 30 LYS A C 16
ATOM 26358 O O . LYS A 1 30 ? 7.598 -9.212 1.065 1.00 0.00 30 LYS A O 16
ATOM 26377 N N . LYS A 1 31 ? 9.028 -10.232 -0.340 1.00 0.00 31 LYS A N 16
ATOM 26378 C CA . LYS A 1 31 ? 9.474 -8.992 -0.962 1.00 0.00 31 LYS A CA 16
ATOM 26379 C C . LYS A 1 31 ? 9.077 -8.948 -2.434 1.00 0.00 31 LYS A C 16
ATOM 26380 O O . LYS A 1 31 ? 9.188 -9.946 -3.147 1.00 0.00 31 LYS A O 16
ATOM 26399 N N . HIS A 1 32 ? 8.615 -7.786 -2.884 1.00 0.00 32 HIS A N 16
ATOM 26400 C CA . HIS A 1 32 ? 8.203 -7.612 -4.272 1.00 0.00 32 HIS A CA 16
ATOM 26401 C C . HIS A 1 32 ? 8.914 -6.419 -4.905 1.00 0.00 32 HIS A C 16
ATOM 26402 O O . HIS A 1 32 ? 8.833 -5.299 -4.401 1.00 0.00 32 HIS A O 16
ATOM 26417 N N . GLN A 1 33 ? 9.610 -6.669 -6.009 1.00 0.00 33 GLN A N 16
ATOM 26418 C CA . GLN A 1 33 ? 10.336 -5.615 -6.708 1.00 0.00 33 GLN A CA 16
ATOM 26419 C C . GLN A 1 33 ? 9.425 -4.885 -7.690 1.00 0.00 33 GLN A C 16
ATOM 26420 O O . GLN A 1 33 ? 9.049 -5.431 -8.727 1.00 0.00 33 GLN A O 16
ATOM 26434 N N . VAL A 1 34 ? 9.073 -3.648 -7.355 1.00 0.00 34 VAL A N 16
ATOM 26435 C CA . VAL A 1 34 ? 8.206 -2.843 -8.207 1.00 0.00 34 VAL A CA 16
ATOM 26436 C C . VAL A 1 34 ? 9.014 -1.833 -9.015 1.00 0.00 34 VAL A C 16
ATOM 26437 O O . VAL A 1 34 ? 10.012 -1.296 -8.536 1.00 0.00 34 VAL A O 16
ATOM 26450 N N . ALA A 1 35 ? 8.575 -1.579 -10.243 1.00 0.00 35 ALA A N 16
ATOM 26451 C CA . ALA A 1 35 ? 9.255 -0.632 -11.117 1.00 0.00 35 ALA A CA 16
ATOM 26452 C C . ALA A 1 35 ? 8.260 0.309 -11.788 1.00 0.00 35 ALA A C 16
ATOM 26453 O O . ALA A 1 35 ? 7.779 0.038 -12.889 1.00 0.00 35 ALA A O 16
ATOM 26460 N N . LEU A 1 36 ? 7.955 1.415 -11.118 1.00 0.00 36 LEU A N 16
ATOM 26461 C CA . LEU A 1 36 ? 7.016 2.396 -11.649 1.00 0.00 36 LEU A CA 16
ATOM 26462 C C . LEU A 1 36 ? 7.548 3.018 -12.936 1.00 0.00 36 LEU A C 16
ATOM 26463 O O . LEU A 1 36 ? 8.754 3.171 -13.128 1.00 0.00 36 LEU A O 16
ATOM 26479 N N . PRO A 1 37 ? 6.628 3.388 -13.839 1.00 0.00 37 PRO A N 16
ATOM 26480 C CA . PRO A 1 37 ? 6.980 4.002 -15.123 1.00 0.00 37 PRO A CA 16
ATOM 26481 C C . PRO A 1 37 ? 7.529 5.415 -14.958 1.00 0.00 37 PRO A C 16
ATOM 26482 O O . PRO A 1 37 ? 7.716 5.892 -13.840 1.00 0.00 37 PRO A O 16
ATOM 26493 N N . GLY A 1 38 ? 7.784 6.081 -16.080 1.00 0.00 38 GLY A N 16
ATOM 26494 C CA . GLY A 1 38 ? 8.308 7.434 -16.038 1.00 0.00 38 GLY A CA 16
ATOM 26495 C C . GLY A 1 38 ? 7.350 8.445 -16.634 1.00 0.00 38 GLY A C 16
ATOM 26496 O O . GLY A 1 38 ? 6.782 8.217 -17.702 1.00 0.00 38 GLY A O 16
ATOM 26500 N N . GLN A 1 39 ? 7.169 9.566 -15.942 1.00 0.00 39 GLN A N 16
ATOM 26501 C CA . GLN A 1 39 ? 6.270 10.615 -16.409 1.00 0.00 39 GLN A CA 16
ATOM 26502 C C . GLN A 1 39 ? 6.648 11.964 -15.806 1.00 0.00 39 GLN A C 16
ATOM 26503 O O . GLN A 1 39 ? 7.533 12.047 -14.955 1.00 0.00 39 GLN A O 16
ATOM 26517 N N . GLU A 1 40 ? 5.972 13.017 -16.253 1.00 0.00 40 GLU A N 16
ATOM 26518 C CA . GLU A 1 40 ? 6.238 14.362 -15.757 1.00 0.00 40 GLU A CA 16
ATOM 26519 C C . GLU A 1 40 ? 5.954 14.457 -14.261 1.00 0.00 40 GLU A C 16
ATOM 26520 O O . GLU A 1 40 ? 6.670 15.134 -13.524 1.00 0.00 40 GLU A O 16
ATOM 26532 N N . GLU A 1 41 ? 4.903 13.772 -13.819 1.00 0.00 41 GLU A N 16
ATOM 26533 C CA . GLU A 1 41 ? 4.523 13.780 -12.412 1.00 0.00 41 GLU A CA 16
ATOM 26534 C C . GLU A 1 41 ? 5.126 12.585 -11.679 1.00 0.00 41 GLU A C 16
ATOM 26535 O O . GLU A 1 41 ? 4.993 11.436 -12.098 1.00 0.00 41 GLU A O 16
ATOM 26547 N N . PRO A 1 42 ? 5.807 12.862 -10.557 1.00 0.00 42 PRO A N 16
ATOM 26548 C CA . PRO A 1 42 ? 6.444 11.824 -9.741 1.00 0.00 42 PRO A CA 16
ATOM 26549 C C . PRO A 1 42 ? 5.426 10.944 -9.023 1.00 0.00 42 PRO A C 16
ATOM 26550 O O . PRO A 1 42 ? 4.370 11.417 -8.604 1.00 0.00 42 PRO A O 16
ATOM 26561 N N . TRP A 1 43 ? 5.752 9.664 -8.885 1.00 0.00 43 TRP A N 16
ATOM 26562 C CA . TRP A 1 43 ? 4.865 8.718 -8.217 1.00 0.00 43 TRP A CA 16
ATOM 26563 C C . TRP A 1 43 ? 4.736 9.047 -6.734 1.00 0.00 43 TRP A C 16
ATOM 26564 O O . TRP A 1 43 ? 5.735 9.266 -6.048 1.00 0.00 43 TRP A O 16
ATOM 26585 N N . ASP A 1 44 ? 3.501 9.080 -6.244 1.00 0.00 44 ASP A N 16
ATOM 26586 C CA . ASP A 1 44 ? 3.243 9.382 -4.841 1.00 0.00 44 ASP A CA 16
ATOM 26587 C C . ASP A 1 44 ? 2.431 8.268 -4.187 1.00 0.00 44 ASP A C 16
ATOM 26588 O O . ASP A 1 44 ? 1.723 7.523 -4.864 1.00 0.00 44 ASP A O 16
ATOM 26597 N N . ILE A 1 45 ? 2.542 8.159 -2.867 1.00 0.00 45 ILE A N 16
ATOM 26598 C CA . ILE A 1 45 ? 1.819 7.137 -2.122 1.00 0.00 45 ILE A CA 16
ATOM 26599 C C . ILE A 1 45 ? 0.451 6.868 -2.742 1.00 0.00 45 ILE A C 16
ATOM 26600 O O . ILE A 1 45 ? 0.191 5.775 -3.246 1.00 0.00 45 ILE A O 16
ATOM 26616 N N . ARG A 1 46 ? -0.418 7.873 -2.703 1.00 0.00 46 ARG A N 16
ATOM 26617 C CA . ARG A 1 46 ? -1.758 7.745 -3.261 1.00 0.00 46 ARG A CA 16
ATOM 26618 C C . ARG A 1 46 ? -1.730 6.963 -4.571 1.00 0.00 46 ARG A C 16
ATOM 26619 O O . ARG A 1 46 ? -2.553 6.077 -4.794 1.00 0.00 46 ARG A O 16
ATOM 26640 N N . ASN A 1 47 ? -0.776 7.299 -5.434 1.00 0.00 47 ASN A N 16
ATOM 26641 C CA . ASN A 1 47 ? -0.640 6.629 -6.722 1.00 0.00 47 ASN A CA 16
ATOM 26642 C C . ASN A 1 47 ? -0.124 5.205 -6.543 1.00 0.00 47 ASN A C 16
ATOM 26643 O O . ASN A 1 47 ? -0.747 4.244 -6.997 1.00 0.00 47 ASN A O 16
ATOM 26654 N N . LEU A 1 48 ? 1.019 5.075 -5.877 1.00 0.00 48 LEU A N 16
ATOM 26655 C CA . LEU A 1 48 ? 1.620 3.768 -5.637 1.00 0.00 48 LEU A CA 16
ATOM 26656 C C . LEU A 1 48 ? 0.552 2.729 -5.310 1.00 0.00 48 LEU A C 16
ATOM 26657 O O . LEU A 1 48 ? 0.596 1.602 -5.803 1.00 0.00 48 LEU A O 16
ATOM 26673 N N . LEU A 1 49 ? -0.407 3.117 -4.476 1.00 0.00 49 LEU A N 16
ATOM 26674 C CA . LEU A 1 49 ? -1.489 2.220 -4.084 1.00 0.00 49 LEU A CA 16
ATOM 26675 C C . LEU A 1 49 ? -2.141 1.586 -5.309 1.00 0.00 49 LEU A C 16
ATOM 26676 O O . LEU A 1 49 ? -2.216 0.363 -5.423 1.00 0.00 49 LEU A O 16
ATOM 26692 N N . VAL A 1 50 ? -2.611 2.428 -6.224 1.00 0.00 50 VAL A N 16
ATOM 26693 C CA . VAL A 1 50 ? -3.254 1.951 -7.443 1.00 0.00 50 VAL A CA 16
ATOM 26694 C C . VAL A 1 50 ? -2.480 0.789 -8.055 1.00 0.00 50 VAL A C 16
ATOM 26695 O O . VAL A 1 50 ? -2.972 -0.338 -8.112 1.00 0.00 50 VAL A O 16
ATOM 26708 N N . TRP A 1 51 ? -1.265 1.071 -8.511 1.00 0.00 51 TRP A N 16
ATOM 26709 C CA . TRP A 1 51 ? -0.420 0.049 -9.119 1.00 0.00 51 TRP A CA 16
ATOM 26710 C C . TRP A 1 51 ? -0.401 -1.217 -8.269 1.00 0.00 51 TRP A C 16
ATOM 26711 O O . TRP A 1 51 ? -0.723 -2.304 -8.752 1.00 0.00 51 TRP A O 16
ATOM 26732 N N . ILE A 1 52 ? -0.024 -1.070 -7.004 1.00 0.00 52 ILE A N 16
ATOM 26733 C CA . ILE A 1 52 ? 0.035 -2.203 -6.088 1.00 0.00 52 ILE A CA 16
ATOM 26734 C C . ILE A 1 52 ? -1.290 -2.957 -6.061 1.00 0.00 52 ILE A C 16
ATOM 26735 O O . ILE A 1 52 ? -1.317 -4.185 -5.966 1.00 0.00 52 ILE A O 16
ATOM 26751 N N . LYS A 1 53 ? -2.389 -2.215 -6.147 1.00 0.00 53 LYS A N 16
ATOM 26752 C CA . LYS A 1 53 ? -3.719 -2.813 -6.135 1.00 0.00 53 LYS A CA 16
ATOM 26753 C C . LYS A 1 53 ? -4.157 -3.191 -7.546 1.00 0.00 53 LYS A C 16
ATOM 26754 O O . LYS A 1 53 ? -5.136 -3.915 -7.730 1.00 0.00 53 LYS A O 16
ATOM 26773 N N . LYS A 1 54 ? -3.426 -2.698 -8.540 1.00 0.00 54 LYS A N 16
ATOM 26774 C CA . LYS A 1 54 ? -3.737 -2.987 -9.935 1.00 0.00 54 LYS A CA 16
ATOM 26775 C C . LYS A 1 54 ? -3.078 -4.288 -10.382 1.00 0.00 54 LYS A C 16
ATOM 26776 O O . LYS A 1 54 ? -3.759 -5.263 -10.695 1.00 0.00 54 LYS A O 16
ATOM 26795 N N . ASN A 1 55 ? -1.749 -4.295 -10.407 1.00 0.00 55 ASN A N 16
ATOM 26796 C CA . ASN A 1 55 ? -0.999 -5.477 -10.815 1.00 0.00 55 ASN A CA 16
ATOM 26797 C C . ASN A 1 55 ? -0.623 -6.326 -9.604 1.00 0.00 55 ASN A C 16
ATOM 26798 O O . ASN A 1 55 ? -1.165 -7.414 -9.403 1.00 0.00 55 ASN A O 16
ATOM 26809 N N . LEU A 1 56 ? 0.308 -5.822 -8.801 1.00 0.00 56 LEU A N 16
ATOM 26810 C CA . LEU A 1 56 ? 0.757 -6.534 -7.609 1.00 0.00 56 LEU A CA 16
ATOM 26811 C C . LEU A 1 56 ? -0.405 -7.263 -6.941 1.00 0.00 56 LEU A C 16
ATOM 26812 O O . LEU A 1 56 ? -0.243 -8.370 -6.427 1.00 0.00 56 LEU A O 16
ATOM 26828 N N . LEU A 1 57 ? -1.575 -6.635 -6.953 1.00 0.00 57 LEU A N 16
ATOM 26829 C CA . LEU A 1 57 ? -2.766 -7.225 -6.350 1.00 0.00 57 LEU A CA 16
ATOM 26830 C C . LEU A 1 57 ? -3.645 -7.882 -7.409 1.00 0.00 57 LEU A C 16
ATOM 26831 O O . LEU A 1 57 ? -3.867 -7.321 -8.482 1.00 0.00 57 LEU A O 16
ATOM 26847 N N . LYS A 1 58 ? -4.144 -9.074 -7.100 1.00 0.00 58 LYS A N 16
ATOM 26848 C CA . LYS A 1 58 ? -5.002 -9.807 -8.023 1.00 0.00 58 LYS A CA 16
ATOM 26849 C C . LYS A 1 58 ? -6.335 -10.155 -7.367 1.00 0.00 58 LYS A C 16
ATOM 26850 O O . LYS A 1 58 ? -7.319 -10.435 -8.051 1.00 0.00 58 LYS A O 16
ATOM 26869 N N . GLU A 1 59 ? -6.358 -10.134 -6.038 1.00 0.00 59 GLU A N 16
ATOM 26870 C CA . GLU A 1 59 ? -7.571 -10.448 -5.291 1.00 0.00 59 GLU A CA 16
ATOM 26871 C C . GLU A 1 59 ? -8.398 -9.189 -5.044 1.00 0.00 59 GLU A C 16
ATOM 26872 O O . GLU A 1 59 ? -8.070 -8.111 -5.539 1.00 0.00 59 GLU A O 16
ATOM 26884 N N . ARG A 1 60 ? -9.473 -9.336 -4.276 1.00 0.00 60 ARG A N 16
ATOM 26885 C CA . ARG A 1 60 ? -10.349 -8.213 -3.965 1.00 0.00 60 ARG A CA 16
ATOM 26886 C C . ARG A 1 60 ? -9.636 -7.198 -3.075 1.00 0.00 60 ARG A C 16
ATOM 26887 O O . ARG A 1 60 ? -9.250 -7.491 -1.944 1.00 0.00 60 ARG A O 16
ATOM 26908 N N . PRO A 1 61 ? -9.457 -5.976 -3.598 1.00 0.00 61 PRO A N 16
ATOM 26909 C CA . PRO A 1 61 ? -8.790 -4.893 -2.868 1.00 0.00 61 PRO A CA 16
ATOM 26910 C C . PRO A 1 61 ? -9.627 -4.379 -1.702 1.00 0.00 61 PRO A C 16
ATOM 26911 O O . PRO A 1 61 ? -9.117 -4.186 -0.599 1.00 0.00 61 PRO A O 16
ATOM 26922 N N . GLU A 1 62 ? -10.914 -4.161 -1.953 1.00 0.00 62 GLU A N 16
ATOM 26923 C CA . GLU A 1 62 ? -11.821 -3.669 -0.923 1.00 0.00 62 GLU A CA 16
ATOM 26924 C C . GLU A 1 62 ? -11.454 -4.243 0.443 1.00 0.00 62 GLU A C 16
ATOM 26925 O O . GLU A 1 62 ? -11.645 -3.595 1.473 1.00 0.00 62 GLU A O 16
ATOM 26937 N N . LEU A 1 63 ? -10.928 -5.462 0.444 1.00 0.00 63 LEU A N 16
ATOM 26938 C CA . LEU A 1 63 ? -10.535 -6.125 1.682 1.00 0.00 63 LEU A CA 16
ATOM 26939 C C . LEU A 1 63 ? -9.197 -5.593 2.184 1.00 0.00 63 LEU A C 16
ATOM 26940 O O . LEU A 1 63 ? -9.075 -5.174 3.336 1.00 0.00 63 LEU A O 16
ATOM 26956 N N . PHE A 1 64 ? -8.194 -5.609 1.311 1.00 0.00 64 PHE A N 16
ATOM 26957 C CA . PHE A 1 64 ? -6.865 -5.127 1.665 1.00 0.00 64 PHE A CA 16
ATOM 26958 C C . PHE A 1 64 ? -6.843 -3.603 1.750 1.00 0.00 64 PHE A C 16
ATOM 26959 O O . PHE A 1 64 ? -6.566 -3.034 2.806 1.00 0.00 64 PHE A O 16
ATOM 26976 N N . ILE A 1 65 ? -7.137 -2.951 0.630 1.00 0.00 65 ILE A N 16
ATOM 26977 C CA . ILE A 1 65 ? -7.153 -1.494 0.577 1.00 0.00 65 ILE A CA 16
ATOM 26978 C C . ILE A 1 65 ? -8.415 -0.982 -0.109 1.00 0.00 65 ILE A C 16
ATOM 26979 O O . ILE A 1 65 ? -8.946 -1.627 -1.012 1.00 0.00 65 ILE A O 16
ATOM 26995 N N . GLN A 1 66 ? -8.887 0.181 0.326 1.00 0.00 66 GLN A N 16
ATOM 26996 C CA . GLN A 1 66 ? -10.087 0.780 -0.248 1.00 0.00 66 GLN A CA 16
ATOM 26997 C C . GLN A 1 66 ? -9.829 2.226 -0.660 1.00 0.00 66 GLN A C 16
ATOM 26998 O O . GLN A 1 66 ? -9.671 3.105 0.186 1.00 0.00 66 GLN A O 16
ATOM 27012 N N . GLY A 1 67 ? -9.788 2.465 -1.967 1.00 0.00 67 GLY A N 16
ATOM 27013 C CA . GLY A 1 67 ? -9.549 3.805 -2.469 1.00 0.00 67 GLY A CA 16
ATOM 27014 C C . GLY A 1 67 ? -8.072 4.118 -2.608 1.00 0.00 67 GLY A C 16
ATOM 27015 O O . GLY A 1 67 ? -7.222 3.314 -2.225 1.00 0.00 67 GLY A O 16
ATOM 27019 N N . ASP A 1 68 ? -7.766 5.287 -3.158 1.00 0.00 68 ASP A N 16
ATOM 27020 C CA . ASP A 1 68 ? -6.381 5.704 -3.348 1.00 0.00 68 ASP A CA 16
ATOM 27021 C C . ASP A 1 68 ? -5.588 5.559 -2.052 1.00 0.00 68 ASP A C 16
ATOM 27022 O O . ASP A 1 68 ? -4.358 5.523 -2.067 1.00 0.00 68 ASP A O 16
ATOM 27031 N N . SER A 1 69 ? -6.302 5.477 -0.934 1.00 0.00 69 SER A N 16
ATOM 27032 C CA . SER A 1 69 ? -5.665 5.341 0.371 1.00 0.00 69 SER A CA 16
ATOM 27033 C C . SER A 1 69 ? -5.786 3.911 0.888 1.00 0.00 69 SER A C 16
ATOM 27034 O O . SER A 1 69 ? -6.714 3.186 0.531 1.00 0.00 69 SER A O 16
ATOM 27042 N N . VAL A 1 70 ? -4.840 3.511 1.733 1.00 0.00 70 VAL A N 16
ATOM 27043 C CA . VAL A 1 70 ? -4.840 2.169 2.301 1.00 0.00 70 VAL A CA 16
ATOM 27044 C C . VAL A 1 70 ? -5.920 2.023 3.367 1.00 0.00 70 VAL A C 16
ATOM 27045 O O . VAL A 1 70 ? -6.175 2.948 4.137 1.00 0.00 70 VAL A O 16
ATOM 27058 N N . ARG A 1 71 ? -6.552 0.854 3.405 1.00 0.00 71 ARG A N 16
ATOM 27059 C CA . ARG A 1 71 ? -7.606 0.587 4.376 1.00 0.00 71 ARG A CA 16
ATOM 27060 C C . ARG A 1 71 ? -7.230 1.133 5.750 1.00 0.00 71 ARG A C 16
ATOM 27061 O O . ARG A 1 71 ? -6.065 1.401 6.041 1.00 0.00 71 ARG A O 16
ATOM 27082 N N . PRO A 1 72 ? -8.241 1.304 6.616 1.00 0.00 72 PRO A N 16
ATOM 27083 C CA . PRO A 1 72 ? -8.041 1.819 7.974 1.00 0.00 72 PRO A CA 16
ATOM 27084 C C . PRO A 1 72 ? -7.311 0.825 8.870 1.00 0.00 72 PRO A C 16
ATOM 27085 O O . PRO A 1 72 ? -7.159 1.051 10.069 1.00 0.00 72 PRO A O 16
ATOM 27096 N N . GLY A 1 73 ? -6.861 -0.278 8.279 1.00 0.00 73 GLY A N 16
ATOM 27097 C CA . GLY A 1 73 ? -6.151 -1.290 9.039 1.00 0.00 73 GLY A CA 16
ATOM 27098 C C . GLY A 1 73 ? -4.719 -1.467 8.575 1.00 0.00 73 GLY A C 16
ATOM 27099 O O . GLY A 1 73 ? -3.807 -1.598 9.391 1.00 0.00 73 GLY A O 16
ATOM 27103 N N . ILE A 1 74 ? -4.522 -1.474 7.261 1.00 0.00 74 ILE A N 16
ATOM 27104 C CA . ILE A 1 74 ? -3.191 -1.637 6.690 1.00 0.00 74 ILE A CA 16
ATOM 27105 C C . ILE A 1 74 ? -2.229 -0.583 7.227 1.00 0.00 74 ILE A C 16
ATOM 27106 O O . ILE A 1 74 ? -2.438 0.617 7.039 1.00 0.00 74 ILE A O 16
ATOM 27122 N N . LEU A 1 75 ? -1.174 -1.037 7.894 1.00 0.00 75 LEU A N 16
ATOM 27123 C CA . LEU A 1 75 ? -0.178 -0.133 8.458 1.00 0.00 75 LEU A CA 16
ATOM 27124 C C . LEU A 1 75 ? 1.080 -0.104 7.596 1.00 0.00 75 LEU A C 16
ATOM 27125 O O . LEU A 1 75 ? 1.867 -1.051 7.595 1.00 0.00 75 LEU A O 16
ATOM 27141 N N . VAL A 1 76 ? 1.265 0.990 6.865 1.00 0.00 76 VAL A N 16
ATOM 27142 C CA . VAL A 1 76 ? 2.430 1.144 6.001 1.00 0.00 76 VAL A CA 16
ATOM 27143 C C . VAL A 1 76 ? 3.575 1.829 6.739 1.00 0.00 76 VAL A C 16
ATOM 27144 O O . VAL A 1 76 ? 3.357 2.546 7.717 1.00 0.00 76 VAL A O 16
ATOM 27157 N N . LEU A 1 77 ? 4.795 1.604 6.265 1.00 0.00 77 LEU A N 16
ATOM 27158 C CA . LEU A 1 77 ? 5.977 2.199 6.880 1.00 0.00 77 LEU A CA 16
ATOM 27159 C C . LEU A 1 77 ? 7.053 2.475 5.835 1.00 0.00 77 LEU A C 16
ATOM 27160 O O . LEU A 1 77 ? 7.515 1.562 5.149 1.00 0.00 77 LEU A O 16
ATOM 27176 N N . ILE A 1 78 ? 7.451 3.738 5.721 1.00 0.00 78 ILE A N 16
ATOM 27177 C CA . ILE A 1 78 ? 8.475 4.132 4.763 1.00 0.00 78 ILE A CA 16
ATOM 27178 C C . ILE A 1 78 ? 9.867 4.053 5.382 1.00 0.00 78 ILE A C 16
ATOM 27179 O O . ILE A 1 78 ? 10.152 4.714 6.379 1.00 0.00 78 ILE A O 16
ATOM 27195 N N . ASN A 1 79 ? 10.730 3.240 4.782 1.00 0.00 79 ASN A N 16
ATOM 27196 C CA . ASN A 1 79 ? 12.093 3.075 5.274 1.00 0.00 79 ASN A CA 16
ATOM 27197 C C . ASN A 1 79 ? 12.127 3.091 6.799 1.00 0.00 79 ASN A C 16
ATOM 27198 O O . ASN A 1 79 ? 13.022 3.680 7.404 1.00 0.00 79 ASN A O 16
ATOM 27209 N N . ASP A 1 80 ? 11.146 2.439 7.414 1.00 0.00 80 ASP A N 16
ATOM 27210 C CA . ASP A 1 80 ? 11.064 2.377 8.868 1.00 0.00 80 ASP A CA 16
ATOM 27211 C C . ASP A 1 80 ? 10.657 3.728 9.448 1.00 0.00 80 ASP A C 16
ATOM 27212 O O . ASP A 1 80 ? 11.319 4.255 10.342 1.00 0.00 80 ASP A O 16
ATOM 27221 N N . ALA A 1 81 ? 9.566 4.284 8.932 1.00 0.00 81 ALA A N 16
ATOM 27222 C CA . ALA A 1 81 ? 9.071 5.573 9.399 1.00 0.00 81 ALA A CA 16
ATOM 27223 C C . ALA A 1 81 ? 7.601 5.760 9.039 1.00 0.00 81 ALA A C 16
ATOM 27224 O O . ALA A 1 81 ? 7.258 5.950 7.872 1.00 0.00 81 ALA A O 16
ATOM 27231 N N . ASP A 1 82 ? 6.738 5.704 10.047 1.00 0.00 82 ASP A N 16
ATOM 27232 C CA . ASP A 1 82 ? 5.304 5.868 9.836 1.00 0.00 82 ASP A CA 16
ATOM 27233 C C . ASP A 1 82 ? 5.029 6.906 8.752 1.00 0.00 82 ASP A C 16
ATOM 27234 O O . ASP A 1 82 ? 5.398 8.072 8.888 1.00 0.00 82 ASP A O 16
ATOM 27243 N N . TRP A 1 83 ? 4.381 6.473 7.676 1.00 0.00 83 TRP A N 16
ATOM 27244 C CA . TRP A 1 83 ? 4.058 7.365 6.568 1.00 0.00 83 TRP A CA 16
ATOM 27245 C C . TRP A 1 83 ? 3.199 8.532 7.042 1.00 0.00 83 TRP A C 16
ATOM 27246 O O . TRP A 1 83 ? 3.080 9.545 6.353 1.00 0.00 83 TRP A O 16
ATOM 27267 N N . GLU A 1 84 ? 2.604 8.383 8.221 1.00 0.00 84 GLU A N 16
ATOM 27268 C CA . GLU A 1 84 ? 1.755 9.427 8.784 1.00 0.00 84 GLU A CA 16
ATOM 27269 C C . GLU A 1 84 ? 2.570 10.677 9.105 1.00 0.00 84 GLU A C 16
ATOM 27270 O O . GLU A 1 84 ? 2.143 11.798 8.828 1.00 0.00 84 GLU A O 16
ATOM 27282 N N . LEU A 1 85 ? 3.745 10.475 9.691 1.00 0.00 85 LEU A N 16
ATOM 27283 C CA . LEU A 1 85 ? 4.621 11.585 10.051 1.00 0.00 85 LEU A CA 16
ATOM 27284 C C . LEU A 1 85 ? 5.250 12.207 8.808 1.00 0.00 85 LEU A C 16
ATOM 27285 O O . LEU A 1 85 ? 5.489 13.414 8.758 1.00 0.00 85 LEU A O 16
ATOM 27301 N N . LEU A 1 86 ? 5.515 11.376 7.807 1.00 0.00 86 LEU A N 16
ATOM 27302 C CA . LEU A 1 86 ? 6.115 11.844 6.562 1.00 0.00 86 LEU A CA 16
ATOM 27303 C C . LEU A 1 86 ? 5.058 12.449 5.643 1.00 0.00 86 LEU A C 16
ATOM 27304 O O . LEU A 1 86 ? 5.042 13.657 5.409 1.00 0.00 86 LEU A O 16
ATOM 27320 N N . GLY A 1 87 ? 4.175 11.600 5.125 1.00 0.00 87 GLY A N 16
ATOM 27321 C CA . GLY A 1 87 ? 3.126 12.070 4.239 1.00 0.00 87 GLY A CA 16
ATOM 27322 C C . GLY A 1 87 ? 2.236 10.946 3.747 1.00 0.00 87 GLY A C 16
ATOM 27323 O O . GLY A 1 87 ? 2.487 10.364 2.692 1.00 0.00 87 GLY A O 16
ATOM 27327 N N . GLU A 1 88 ? 1.195 10.639 4.514 1.00 0.00 88 GLU A N 16
ATOM 27328 C CA . GLU A 1 88 ? 0.266 9.575 4.151 1.00 0.00 88 GLU A CA 16
ATOM 27329 C C . GLU A 1 88 ? 0.097 9.495 2.636 1.00 0.00 88 GLU A C 16
ATOM 27330 O O . GLU A 1 88 ? 0.644 8.603 1.985 1.00 0.00 88 GLU A O 16
ATOM 27342 N N . LEU A 1 89 ? -0.665 10.431 2.082 1.00 0.00 89 LEU A N 16
ATOM 27343 C CA . LEU A 1 89 ? -0.908 10.468 0.644 1.00 0.00 89 LEU A CA 16
ATOM 27344 C C . LEU A 1 89 ? -0.225 11.674 0.007 1.00 0.00 89 LEU A C 16
ATOM 27345 O O . LEU A 1 89 ? -0.694 12.205 -1.000 1.00 0.00 89 LEU A O 16
ATOM 27361 N N . ASP A 1 90 ? 0.885 12.099 0.598 1.00 0.00 90 ASP A N 16
ATOM 27362 C CA . ASP A 1 90 ? 1.635 13.241 0.087 1.00 0.00 90 ASP A CA 16
ATOM 27363 C C . ASP A 1 90 ? 3.068 12.841 -0.254 1.00 0.00 90 ASP A C 16
ATOM 27364 O O . ASP A 1 90 ? 3.689 13.420 -1.145 1.00 0.00 90 ASP A O 16
ATOM 27373 N N . TYR A 1 91 ? 3.586 11.850 0.463 1.00 0.00 91 TYR A N 16
ATOM 27374 C CA . TYR A 1 91 ? 4.946 11.375 0.239 1.00 0.00 91 TYR A CA 16
ATOM 27375 C C . TYR A 1 91 ? 5.149 10.970 -1.218 1.00 0.00 91 TYR A C 16
ATOM 27376 O O . TYR A 1 91 ? 4.484 10.064 -1.719 1.00 0.00 91 TYR A O 16
ATOM 27394 N N . GLN A 1 92 ? 6.074 11.647 -1.890 1.00 0.00 92 GLN A N 16
ATOM 27395 C CA . GLN A 1 92 ? 6.366 11.358 -3.289 1.00 0.00 92 GLN A CA 16
ATOM 27396 C C . GLN A 1 92 ? 7.648 10.543 -3.421 1.00 0.00 92 GLN A C 16
ATOM 27397 O O . GLN A 1 92 ? 8.750 11.094 -3.416 1.00 0.00 92 GLN A O 16
ATOM 27411 N N . LEU A 1 93 ? 7.498 9.228 -3.539 1.00 0.00 93 LEU A N 16
ATOM 27412 C CA . LEU A 1 93 ? 8.645 8.336 -3.671 1.00 0.00 93 LEU A CA 16
ATOM 27413 C C . LEU A 1 93 ? 9.528 8.755 -4.842 1.00 0.00 93 LEU A C 16
ATOM 27414 O O . LEU A 1 93 ? 9.039 9.277 -5.844 1.00 0.00 93 LEU A O 16
ATOM 27430 N N . GLN A 1 94 ? 10.830 8.522 -4.709 1.00 0.00 94 GLN A N 16
ATOM 27431 C CA . GLN A 1 94 ? 11.780 8.874 -5.757 1.00 0.00 94 GLN A CA 16
ATOM 27432 C C . GLN A 1 94 ? 12.397 7.624 -6.375 1.00 0.00 94 GLN A C 16
ATOM 27433 O O . GLN A 1 94 ? 12.198 7.341 -7.557 1.00 0.00 94 GLN A O 16
ATOM 27447 N N . ASP A 1 95 ? 13.146 6.879 -5.569 1.00 0.00 95 ASP A N 16
ATOM 27448 C CA . ASP A 1 95 ? 13.791 5.658 -6.037 1.00 0.00 95 ASP A CA 16
ATOM 27449 C C . ASP A 1 95 ? 14.439 4.907 -4.877 1.00 0.00 95 ASP A C 16
ATOM 27450 O O . ASP A 1 95 ? 14.457 5.392 -3.746 1.00 0.00 95 ASP A O 16
ATOM 27459 N N . GLN A 1 96 ? 14.968 3.723 -5.167 1.00 0.00 96 GLN A N 16
ATOM 27460 C CA . GLN A 1 96 ? 15.614 2.905 -4.147 1.00 0.00 96 GLN A CA 16
ATOM 27461 C C . GLN A 1 96 ? 14.904 3.047 -2.805 1.00 0.00 96 GLN A C 16
ATOM 27462 O O . GLN A 1 96 ? 15.529 2.954 -1.748 1.00 0.00 96 GLN A O 16
ATOM 27476 N N . ASP A 1 97 ? 13.596 3.271 -2.855 1.00 0.00 97 ASP A N 16
ATOM 27477 C CA . ASP A 1 97 ? 12.800 3.424 -1.643 1.00 0.00 97 ASP A CA 16
ATOM 27478 C C . ASP A 1 97 ? 12.031 2.143 -1.331 1.00 0.00 97 ASP A C 16
ATOM 27479 O O . ASP A 1 97 ? 11.333 1.603 -2.189 1.00 0.00 97 ASP A O 16
ATOM 27488 N N . SER A 1 98 ? 12.166 1.663 -0.099 1.00 0.00 98 SER A N 16
ATOM 27489 C CA . SER A 1 98 ? 11.489 0.443 0.324 1.00 0.00 98 SER A CA 16
ATOM 27490 C C . SER A 1 98 ? 10.231 0.769 1.122 1.00 0.00 98 SER A C 16
ATOM 27491 O O . SER A 1 98 ? 10.291 1.456 2.142 1.00 0.00 98 SER A O 16
ATOM 27499 N N . ILE A 1 99 ? 9.093 0.271 0.650 1.00 0.00 99 ILE A N 16
ATOM 27500 C CA . ILE A 1 99 ? 7.820 0.509 1.320 1.00 0.00 99 ILE A CA 16
ATOM 27501 C C . ILE A 1 99 ? 7.327 -0.750 2.025 1.00 0.00 99 ILE A C 16
ATOM 27502 O O . ILE A 1 99 ? 7.298 -1.833 1.438 1.00 0.00 99 ILE A O 16
ATOM 27518 N N . LEU A 1 100 ? 6.937 -0.602 3.286 1.00 0.00 100 LEU A N 16
ATOM 27519 C CA . LEU A 1 100 ? 6.442 -1.726 4.072 1.00 0.00 100 LEU A CA 16
ATOM 27520 C C . LEU A 1 100 ? 4.930 -1.643 4.250 1.00 0.00 100 LEU A C 16
ATOM 27521 O O . LEU A 1 100 ? 4.371 -0.556 4.400 1.00 0.00 100 LEU A O 16
ATOM 27537 N N . PHE A 1 101 ? 4.273 -2.798 4.235 1.00 0.00 101 PHE A N 16
ATOM 27538 C CA . PHE A 1 101 ? 2.825 -2.855 4.396 1.00 0.00 101 PHE A CA 16
ATOM 27539 C C . PHE A 1 101 ? 2.428 -3.976 5.353 1.00 0.00 101 PHE A C 16
ATOM 27540 O O . PHE A 1 101 ? 2.523 -5.156 5.017 1.00 0.00 101 PHE A O 16
ATOM 27557 N N . ILE A 1 102 ? 1.984 -3.597 6.547 1.00 0.00 102 ILE A N 16
ATOM 27558 C CA . ILE A 1 102 ? 1.573 -4.569 7.552 1.00 0.00 102 ILE A CA 16
ATOM 27559 C C . ILE A 1 102 ? 0.055 -4.711 7.591 1.00 0.00 102 ILE A C 16
ATOM 27560 O O . ILE A 1 102 ? -0.671 -3.717 7.623 1.00 0.00 102 ILE A O 16
ATOM 27576 N N . SER A 1 103 ? -0.418 -5.953 7.590 1.00 0.00 103 SER A N 16
ATOM 27577 C CA . SER A 1 103 ? -1.850 -6.226 7.623 1.00 0.00 103 SER A CA 16
ATOM 27578 C C . SER A 1 103 ? -2.336 -6.407 9.058 1.00 0.00 103 SER A C 16
ATOM 27579 O O . SER A 1 103 ? -1.704 -7.098 9.857 1.00 0.00 103 SER A O 16
ATOM 27587 N N . THR A 1 104 ? -3.464 -5.780 9.378 1.00 0.00 104 THR A N 16
ATOM 27588 C CA . THR A 1 104 ? -4.035 -5.869 10.716 1.00 0.00 104 THR A CA 16
ATOM 27589 C C . THR A 1 104 ? -5.537 -6.124 10.656 1.00 0.00 104 THR A C 16
ATOM 27590 O O . THR A 1 104 ? -6.299 -5.592 11.465 1.00 0.00 104 THR A O 16
ATOM 27601 N N . LEU A 1 105 ? -5.956 -6.940 9.696 1.00 0.00 105 LEU A N 16
ATOM 27602 C CA . LEU A 1 105 ? -7.369 -7.265 9.532 1.00 0.00 105 LEU A CA 16
ATOM 27603 C C . LEU A 1 105 ? -7.581 -8.776 9.516 1.00 0.00 105 LEU A C 16
ATOM 27604 O O . LEU A 1 105 ? -7.084 -9.474 8.632 1.00 0.00 105 LEU A O 16
ATOM 27620 N N . HIS A 1 106 ? -8.324 -9.274 10.500 1.00 0.00 106 HIS A N 16
ATOM 27621 C CA . HIS A 1 106 ? -8.605 -10.702 10.598 1.00 0.00 106 HIS A CA 16
ATOM 27622 C C . HIS A 1 106 ? -10.102 -10.970 10.477 1.00 0.00 106 HIS A C 16
ATOM 27623 O O . HIS A 1 106 ? -10.912 -10.044 10.483 1.00 0.00 106 HIS A O 16
ATOM 27638 N N . GLY A 1 107 ? -10.463 -12.245 10.367 1.00 0.00 107 GLY A N 16
ATOM 27639 C CA . GLY A 1 107 ? -11.861 -12.613 10.245 1.00 0.00 107 GLY A CA 16
ATOM 27640 C C . GLY A 1 107 ? -12.083 -13.724 9.238 1.00 0.00 107 GLY A C 16
ATOM 27641 O O . GLY A 1 107 ? -11.346 -13.841 8.260 1.00 0.00 107 GLY A O 16
ATOM 27645 N N . GLY A 1 108 ? -13.103 -14.543 9.478 1.00 0.00 108 GLY A N 16
ATOM 27646 C CA . GLY A 1 108 ? -13.400 -15.641 8.576 1.00 0.00 108 GLY A CA 16
ATOM 27647 C C . GLY A 1 108 ? -12.316 -16.700 8.575 1.00 0.00 108 GLY A C 16
ATOM 27648 O O . GLY A 1 108 ? -11.194 -16.450 8.135 1.00 0.00 108 GLY A O 16
ATOM 27652 N N . SER A 1 109 ? -12.651 -17.887 9.070 1.00 0.00 109 SER A N 16
ATOM 27653 C CA . SER A 1 109 ? -11.696 -18.988 9.130 1.00 0.00 109 SER A CA 16
ATOM 27654 C C . SER A 1 109 ? -10.842 -19.035 7.866 1.00 0.00 109 SER A C 16
ATOM 27655 O O . SER A 1 109 ? -11.349 -19.263 6.769 1.00 0.00 109 SER A O 16
ATOM 27663 N N . GLY A 1 110 ? -9.541 -18.817 8.031 1.00 0.00 110 GLY A N 16
ATOM 27664 C CA . GLY A 1 110 ? -8.636 -18.838 6.896 1.00 0.00 110 GLY A CA 16
ATOM 27665 C C . GLY A 1 110 ? -7.181 -18.909 7.316 1.00 0.00 110 GLY A C 16
ATOM 27666 O O . GLY A 1 110 ? -6.537 -19.955 7.225 1.00 0.00 110 GLY A O 16
ATOM 27670 N N . PRO A 1 111 ? -6.641 -17.776 7.786 1.00 0.00 111 PRO A N 16
ATOM 27671 C CA . PRO A 1 111 ? -5.246 -17.688 8.230 1.00 0.00 111 PRO A CA 16
ATOM 27672 C C . PRO A 1 111 ? -5.000 -18.457 9.523 1.00 0.00 111 PRO A C 16
ATOM 27673 O O . PRO A 1 111 ? -3.891 -18.453 10.057 1.00 0.00 111 PRO A O 16
ATOM 27684 N N . SER A 1 112 ? -6.040 -19.118 10.021 1.00 0.00 112 SER A N 16
ATOM 27685 C CA . SER A 1 112 ? -5.937 -19.890 11.254 1.00 0.00 112 SER A CA 16
ATOM 27686 C C . SER A 1 112 ? -4.557 -20.528 11.381 1.00 0.00 112 SER A C 16
ATOM 27687 O O . SER A 1 112 ? -3.842 -20.298 12.355 1.00 0.00 112 SER A O 16
ATOM 27695 N N . SER A 1 113 ? -4.191 -21.333 10.388 1.00 0.00 113 SER A N 16
ATOM 27696 C CA . SER A 1 113 ? -2.899 -22.009 10.389 1.00 0.00 113 SER A CA 16
ATOM 27697 C C . SER A 1 113 ? -2.135 -21.724 9.099 1.00 0.00 113 SER A C 16
ATOM 27698 O O . SER A 1 113 ? -2.725 -21.627 8.024 1.00 0.00 113 SER A O 16
ATOM 27706 N N . GLY A 1 114 ? -0.818 -21.591 9.216 1.00 0.00 114 GLY A N 16
ATOM 27707 C CA . GLY A 1 114 ? 0.006 -21.318 8.053 1.00 0.00 114 GLY A CA 16
ATOM 27708 C C . GLY A 1 114 ? 1.487 -21.466 8.343 1.00 0.00 114 GLY A C 16
ATOM 27709 O O . GLY A 1 114 ? 1.918 -22.472 8.906 1.00 0.00 114 GLY A O 16
ATOM 27713 N N . GLY A 1 1 ? 4.365 28.442 -9.928 1.00 0.00 1 GLY A N 17
ATOM 27714 C CA . GLY A 1 1 ? 5.488 28.470 -10.847 1.00 0.00 1 GLY A CA 17
ATOM 27715 C C . GLY A 1 1 ? 5.071 28.202 -12.279 1.00 0.00 1 GLY A C 17
ATOM 27716 O O . GLY A 1 1 ? 3.880 28.164 -12.590 1.00 0.00 1 GLY A O 17
ATOM 27720 N N . SER A 1 2 ? 6.054 28.018 -13.155 1.00 0.00 2 SER A N 17
ATOM 27721 C CA . SER A 1 2 ? 5.783 27.759 -14.564 1.00 0.00 2 SER A CA 17
ATOM 27722 C C . SER A 1 2 ? 5.911 26.271 -14.877 1.00 0.00 2 SER A C 17
ATOM 27723 O O . SER A 1 2 ? 6.665 25.551 -14.224 1.00 0.00 2 SER A O 17
ATOM 27731 N N . SER A 1 3 ? 5.168 25.818 -15.882 1.00 0.00 3 SER A N 17
ATOM 27732 C CA . SER A 1 3 ? 5.194 24.415 -16.280 1.00 0.00 3 SER A CA 17
ATOM 27733 C C . SER A 1 3 ? 5.458 24.281 -17.777 1.00 0.00 3 SER A C 17
ATOM 27734 O O . SER A 1 3 ? 4.950 25.061 -18.581 1.00 0.00 3 SER A O 17
ATOM 27742 N N . GLY A 1 4 ? 6.257 23.283 -18.143 1.00 0.00 4 GLY A N 17
ATOM 27743 C CA . GLY A 1 4 ? 6.576 23.063 -19.542 1.00 0.00 4 GLY A CA 17
ATOM 27744 C C . GLY A 1 4 ? 7.366 21.789 -19.763 1.00 0.00 4 GLY A C 17
ATOM 27745 O O . GLY A 1 4 ? 8.592 21.821 -19.866 1.00 0.00 4 GLY A O 17
ATOM 27749 N N . SER A 1 5 ? 6.663 20.663 -19.835 1.00 0.00 5 SER A N 17
ATOM 27750 C CA . SER A 1 5 ? 7.308 19.371 -20.040 1.00 0.00 5 SER A CA 17
ATOM 27751 C C . SER A 1 5 ? 6.269 18.268 -20.217 1.00 0.00 5 SER A C 17
ATOM 27752 O O . SER A 1 5 ? 5.357 18.122 -19.403 1.00 0.00 5 SER A O 17
ATOM 27760 N N . SER A 1 6 ? 6.415 17.493 -21.287 1.00 0.00 6 SER A N 17
ATOM 27761 C CA . SER A 1 6 ? 5.488 16.405 -21.575 1.00 0.00 6 SER A CA 17
ATOM 27762 C C . SER A 1 6 ? 5.648 15.273 -20.564 1.00 0.00 6 SER A C 17
ATOM 27763 O O . SER A 1 6 ? 4.664 14.718 -20.077 1.00 0.00 6 SER A O 17
ATOM 27771 N N . GLY A 1 7 ? 6.896 14.938 -20.254 1.00 0.00 7 GLY A N 17
ATOM 27772 C CA . GLY A 1 7 ? 7.164 13.874 -19.303 1.00 0.00 7 GLY A CA 17
ATOM 27773 C C . GLY A 1 7 ? 8.310 12.983 -19.738 1.00 0.00 7 GLY A C 17
ATOM 27774 O O . GLY A 1 7 ? 8.091 11.884 -20.248 1.00 0.00 7 GLY A O 17
ATOM 27778 N N . MET A 1 8 ? 9.535 13.457 -19.537 1.00 0.00 8 MET A N 17
ATOM 27779 C CA . MET A 1 8 ? 10.720 12.694 -19.913 1.00 0.00 8 MET A CA 17
ATOM 27780 C C . MET A 1 8 ? 11.374 12.066 -18.686 1.00 0.00 8 MET A C 17
ATOM 27781 O O . MET A 1 8 ? 12.586 11.855 -18.657 1.00 0.00 8 MET A O 17
ATOM 27795 N N . ALA A 1 9 ? 10.563 11.769 -17.676 1.00 0.00 9 ALA A N 17
ATOM 27796 C CA . ALA A 1 9 ? 11.063 11.164 -16.448 1.00 0.00 9 ALA A CA 17
ATOM 27797 C C . ALA A 1 9 ? 11.364 9.683 -16.650 1.00 0.00 9 ALA A C 17
ATOM 27798 O O . ALA A 1 9 ? 10.821 9.046 -17.552 1.00 0.00 9 ALA A O 17
ATOM 27805 N N . ALA A 1 10 ? 12.234 9.140 -15.804 1.00 0.00 10 ALA A N 17
ATOM 27806 C CA . ALA A 1 10 ? 12.607 7.733 -15.889 1.00 0.00 10 ALA A CA 17
ATOM 27807 C C . ALA A 1 10 ? 11.899 6.912 -14.817 1.00 0.00 10 ALA A C 17
ATOM 27808 O O . ALA A 1 10 ? 11.546 7.413 -13.749 1.00 0.00 10 ALA A O 17
ATOM 27815 N N . PRO A 1 11 ? 11.684 5.620 -15.106 1.00 0.00 11 PRO A N 17
ATOM 27816 C CA . PRO A 1 11 ? 11.015 4.702 -14.179 1.00 0.00 11 PRO A CA 17
ATOM 27817 C C . PRO A 1 11 ? 11.871 4.387 -12.957 1.00 0.00 11 PRO A C 17
ATOM 27818 O O . PRO A 1 11 ? 13.076 4.156 -13.073 1.00 0.00 11 PRO A O 17
ATOM 27829 N N . LEU A 1 12 ? 11.243 4.379 -11.787 1.00 0.00 12 LEU A N 17
ATOM 27830 C CA . LEU A 1 12 ? 11.947 4.092 -10.542 1.00 0.00 12 LEU A CA 17
ATOM 27831 C C . LEU A 1 12 ? 11.613 2.692 -10.038 1.00 0.00 12 LEU A C 17
ATOM 27832 O O . LEU A 1 12 ? 10.570 2.132 -10.376 1.00 0.00 12 LEU A O 17
ATOM 27848 N N . CYS A 1 13 ? 12.505 2.133 -9.227 1.00 0.00 13 CYS A N 17
ATOM 27849 C CA . CYS A 1 13 ? 12.304 0.798 -8.675 1.00 0.00 13 CYS A CA 17
ATOM 27850 C C . CYS A 1 13 ? 12.216 0.846 -7.153 1.00 0.00 13 CYS A C 17
ATOM 27851 O O . CYS A 1 13 ? 13.127 1.334 -6.483 1.00 0.00 13 CYS A O 17
ATOM 27859 N N . VAL A 1 14 ? 11.113 0.339 -6.612 1.00 0.00 14 VAL A N 17
ATOM 27860 C CA . VAL A 1 14 ? 10.905 0.325 -5.169 1.00 0.00 14 VAL A CA 17
ATOM 27861 C C . VAL A 1 14 ? 10.631 -1.088 -4.667 1.00 0.00 14 VAL A C 17
ATOM 27862 O O . VAL A 1 14 ? 9.917 -1.860 -5.309 1.00 0.00 14 VAL A O 17
ATOM 27875 N N . LYS A 1 15 ? 11.201 -1.422 -3.514 1.00 0.00 15 LYS A N 17
ATOM 27876 C CA . LYS A 1 15 ? 11.017 -2.742 -2.923 1.00 0.00 15 LYS A CA 17
ATOM 27877 C C . LYS A 1 15 ? 9.923 -2.714 -1.860 1.00 0.00 15 LYS A C 17
ATOM 27878 O O . LYS A 1 15 ? 10.087 -2.109 -0.801 1.00 0.00 15 LYS A O 17
ATOM 27897 N N . VAL A 1 16 ? 8.806 -3.374 -2.150 1.00 0.00 16 VAL A N 17
ATOM 27898 C CA . VAL A 1 16 ? 7.686 -3.427 -1.218 1.00 0.00 16 VAL A CA 17
ATOM 27899 C C . VAL A 1 16 ? 7.650 -4.759 -0.477 1.00 0.00 16 VAL A C 17
ATOM 27900 O O . VAL A 1 16 ? 7.815 -5.820 -1.079 1.00 0.00 16 VAL A O 17
ATOM 27913 N N . GLU A 1 17 ? 7.433 -4.696 0.833 1.00 0.00 17 GLU A N 17
ATOM 27914 C CA . GLU A 1 17 ? 7.377 -5.898 1.656 1.00 0.00 17 GLU A CA 17
ATOM 27915 C C . GLU A 1 17 ? 6.097 -5.928 2.487 1.00 0.00 17 GLU A C 17
ATOM 27916 O O . GLU A 1 17 ? 5.747 -4.948 3.145 1.00 0.00 17 GLU A O 17
ATOM 27928 N N . PHE A 1 18 ? 5.402 -7.060 2.451 1.00 0.00 18 PHE A N 17
ATOM 27929 C CA . PHE A 1 18 ? 4.160 -7.219 3.199 1.00 0.00 18 PHE A CA 17
ATOM 27930 C C . PHE A 1 18 ? 4.358 -8.151 4.391 1.00 0.00 18 PHE A C 17
ATOM 27931 O O . PHE A 1 18 ? 5.082 -9.142 4.305 1.00 0.00 18 PHE A O 17
ATOM 27948 N N . GLY A 1 19 ? 3.709 -7.824 5.504 1.00 0.00 19 GLY A N 17
ATOM 27949 C CA . GLY A 1 19 ? 3.827 -8.640 6.698 1.00 0.00 19 GLY A CA 17
ATOM 27950 C C . GLY A 1 19 ? 3.441 -10.085 6.453 1.00 0.00 19 GLY A C 17
ATOM 27951 O O . GLY A 1 19 ? 3.405 -10.541 5.311 1.00 0.00 19 GLY A O 17
ATOM 27955 N N . GLY A 1 20 ? 3.152 -10.810 7.530 1.00 0.00 20 GLY A N 17
ATOM 27956 C CA . GLY A 1 20 ? 2.773 -12.205 7.405 1.00 0.00 20 GLY A CA 17
ATOM 27957 C C . GLY A 1 20 ? 1.287 -12.383 7.161 1.00 0.00 20 GLY A C 17
ATOM 27958 O O . GLY A 1 20 ? 0.495 -12.411 8.101 1.00 0.00 20 GLY A O 17
ATOM 27962 N N . GLY A 1 21 ? 0.908 -12.501 5.892 1.00 0.00 21 GLY A N 17
ATOM 27963 C CA . GLY A 1 21 ? -0.492 -12.672 5.549 1.00 0.00 21 GLY A CA 17
ATOM 27964 C C . GLY A 1 21 ? -0.860 -11.980 4.252 1.00 0.00 21 GLY A C 17
ATOM 27965 O O . GLY A 1 21 ? -1.159 -12.636 3.254 1.00 0.00 21 GLY A O 17
ATOM 27969 N N . ALA A 1 22 ? -0.839 -10.652 4.265 1.00 0.00 22 ALA A N 17
ATOM 27970 C CA . ALA A 1 22 ? -1.174 -9.871 3.080 1.00 0.00 22 ALA A CA 17
ATOM 27971 C C . ALA A 1 22 ? -0.407 -10.369 1.860 1.00 0.00 22 ALA A C 17
ATOM 27972 O O . ALA A 1 22 ? -0.929 -10.370 0.746 1.00 0.00 22 ALA A O 17
ATOM 27979 N N . GLU A 1 23 ? 0.835 -10.789 2.079 1.00 0.00 23 GLU A N 17
ATOM 27980 C CA . GLU A 1 23 ? 1.674 -11.288 0.995 1.00 0.00 23 GLU A CA 17
ATOM 27981 C C . GLU A 1 23 ? 0.863 -12.151 0.032 1.00 0.00 23 GLU A C 17
ATOM 27982 O O . GLU A 1 23 ? 0.983 -12.022 -1.187 1.00 0.00 23 GLU A O 17
ATOM 27994 N N . LEU A 1 24 ? 0.038 -13.031 0.588 1.00 0.00 24 LEU A N 17
ATOM 27995 C CA . LEU A 1 24 ? -0.794 -13.916 -0.220 1.00 0.00 24 LEU A CA 17
ATOM 27996 C C . LEU A 1 24 ? -1.608 -13.122 -1.236 1.00 0.00 24 LEU A C 17
ATOM 27997 O O . LEU A 1 24 ? -1.710 -13.505 -2.402 1.00 0.00 24 LEU A O 17
ATOM 28013 N N . LEU A 1 25 ? -2.185 -12.013 -0.786 1.00 0.00 25 LEU A N 17
ATOM 28014 C CA . LEU A 1 25 ? -2.989 -11.162 -1.656 1.00 0.00 25 LEU A CA 17
ATOM 28015 C C . LEU A 1 25 ? -2.148 -10.603 -2.800 1.00 0.00 25 LEU A C 17
ATOM 28016 O O . LEU A 1 25 ? -2.676 -10.007 -3.739 1.00 0.00 25 LEU A O 17
ATOM 28032 N N . PHE A 1 26 ? -0.837 -10.802 -2.715 1.00 0.00 26 PHE A N 17
ATOM 28033 C CA . PHE A 1 26 ? 0.077 -10.319 -3.744 1.00 0.00 26 PHE A CA 17
ATOM 28034 C C . PHE A 1 26 ? 1.093 -11.395 -4.117 1.00 0.00 26 PHE A C 17
ATOM 28035 O O . PHE A 1 26 ? 2.179 -11.465 -3.543 1.00 0.00 26 PHE A O 17
ATOM 28052 N N . ASP A 1 27 ? 0.730 -12.232 -5.083 1.00 0.00 27 ASP A N 17
ATOM 28053 C CA . ASP A 1 27 ? 1.609 -13.305 -5.535 1.00 0.00 27 ASP A CA 17
ATOM 28054 C C . ASP A 1 27 ? 2.274 -13.998 -4.349 1.00 0.00 27 ASP A C 17
ATOM 28055 O O . ASP A 1 27 ? 3.356 -14.570 -4.479 1.00 0.00 27 ASP A O 17
ATOM 28064 N N . GLY A 1 28 ? 1.620 -13.940 -3.193 1.00 0.00 28 GLY A N 17
ATOM 28065 C CA . GLY A 1 28 ? 2.164 -14.565 -2.001 1.00 0.00 28 GLY A CA 17
ATOM 28066 C C . GLY A 1 28 ? 3.677 -14.485 -1.944 1.00 0.00 28 GLY A C 17
ATOM 28067 O O . GLY A 1 28 ? 4.361 -15.508 -1.964 1.00 0.00 28 GLY A O 17
ATOM 28071 N N . VAL A 1 29 ? 4.202 -13.266 -1.876 1.00 0.00 29 VAL A N 17
ATOM 28072 C CA . VAL A 1 29 ? 5.644 -13.056 -1.816 1.00 0.00 29 VAL A CA 17
ATOM 28073 C C . VAL A 1 29 ? 6.008 -12.045 -0.735 1.00 0.00 29 VAL A C 17
ATOM 28074 O O . VAL A 1 29 ? 5.258 -11.106 -0.469 1.00 0.00 29 VAL A O 17
ATOM 28087 N N . LYS A 1 30 ? 7.165 -12.244 -0.112 1.00 0.00 30 LYS A N 17
ATOM 28088 C CA . LYS A 1 30 ? 7.632 -11.350 0.940 1.00 0.00 30 LYS A CA 17
ATOM 28089 C C . LYS A 1 30 ? 8.110 -10.024 0.356 1.00 0.00 30 LYS A C 17
ATOM 28090 O O . LYS A 1 30 ? 7.621 -8.957 0.729 1.00 0.00 30 LYS A O 17
ATOM 28109 N N . LYS A 1 31 ? 9.066 -10.099 -0.564 1.00 0.00 31 LYS A N 17
ATOM 28110 C CA . LYS A 1 31 ? 9.608 -8.906 -1.203 1.00 0.00 31 LYS A CA 17
ATOM 28111 C C . LYS A 1 31 ? 9.123 -8.792 -2.644 1.00 0.00 31 LYS A C 17
ATOM 28112 O O . LYS A 1 31 ? 9.234 -9.739 -3.423 1.00 0.00 31 LYS A O 17
ATOM 28131 N N . HIS A 1 32 ? 8.587 -7.627 -2.993 1.00 0.00 32 HIS A N 17
ATOM 28132 C CA . HIS A 1 32 ? 8.087 -7.390 -4.343 1.00 0.00 32 HIS A CA 17
ATOM 28133 C C . HIS A 1 32 ? 8.826 -6.228 -4.999 1.00 0.00 32 HIS A C 17
ATOM 28134 O O . HIS A 1 32 ? 8.688 -5.078 -4.582 1.00 0.00 32 HIS A O 17
ATOM 28149 N N . GLN A 1 33 ? 9.609 -6.536 -6.028 1.00 0.00 33 GLN A N 17
ATOM 28150 C CA . GLN A 1 33 ? 10.370 -5.517 -6.740 1.00 0.00 33 GLN A CA 17
ATOM 28151 C C . GLN A 1 33 ? 9.481 -4.758 -7.719 1.00 0.00 33 GLN A C 17
ATOM 28152 O O . GLN A 1 33 ? 9.241 -5.214 -8.838 1.00 0.00 33 GLN A O 17
ATOM 28166 N N . VAL A 1 34 ? 8.994 -3.598 -7.291 1.00 0.00 34 VAL A N 17
ATOM 28167 C CA . VAL A 1 34 ? 8.131 -2.775 -8.131 1.00 0.00 34 VAL A CA 17
ATOM 28168 C C . VAL A 1 34 ? 8.951 -1.826 -8.998 1.00 0.00 34 VAL A C 17
ATOM 28169 O O . VAL A 1 34 ? 9.971 -1.294 -8.561 1.00 0.00 34 VAL A O 17
ATOM 28182 N N . ALA A 1 35 ? 8.497 -1.617 -10.229 1.00 0.00 35 ALA A N 17
ATOM 28183 C CA . ALA A 1 35 ? 9.187 -0.730 -11.158 1.00 0.00 35 ALA A CA 17
ATOM 28184 C C . ALA A 1 35 ? 8.227 0.294 -11.754 1.00 0.00 35 ALA A C 17
ATOM 28185 O O . ALA A 1 35 ? 7.698 0.100 -12.850 1.00 0.00 35 ALA A O 17
ATOM 28192 N N . LEU A 1 36 ? 8.006 1.384 -11.028 1.00 0.00 36 LEU A N 17
ATOM 28193 C CA . LEU A 1 36 ? 7.109 2.439 -11.485 1.00 0.00 36 LEU A CA 17
ATOM 28194 C C . LEU A 1 36 ? 7.649 3.103 -12.747 1.00 0.00 36 LEU A C 17
ATOM 28195 O O . LEU A 1 36 ? 8.856 3.273 -12.922 1.00 0.00 36 LEU A O 17
ATOM 28211 N N . PRO A 1 37 ? 6.735 3.491 -13.649 1.00 0.00 37 PRO A N 17
ATOM 28212 C CA . PRO A 1 37 ? 7.095 4.146 -14.910 1.00 0.00 37 PRO A CA 17
ATOM 28213 C C . PRO A 1 37 ? 7.629 5.559 -14.698 1.00 0.00 37 PRO A C 17
ATOM 28214 O O . PRO A 1 37 ? 7.773 6.014 -13.564 1.00 0.00 37 PRO A O 17
ATOM 28225 N N . GLY A 1 38 ? 7.919 6.249 -15.797 1.00 0.00 38 GLY A N 17
ATOM 28226 C CA . GLY A 1 38 ? 8.433 7.603 -15.709 1.00 0.00 38 GLY A CA 17
ATOM 28227 C C . GLY A 1 38 ? 7.425 8.636 -16.172 1.00 0.00 38 GLY A C 17
ATOM 28228 O O . GLY A 1 38 ? 6.773 8.458 -17.200 1.00 0.00 38 GLY A O 17
ATOM 28232 N N . GLN A 1 39 ? 7.297 9.719 -15.411 1.00 0.00 39 GLN A N 17
ATOM 28233 C CA . GLN A 1 39 ? 6.360 10.783 -15.749 1.00 0.00 39 GLN A CA 17
ATOM 28234 C C . GLN A 1 39 ? 6.777 12.101 -15.105 1.00 0.00 39 GLN A C 17
ATOM 28235 O O . GLN A 1 39 ? 7.597 12.121 -14.187 1.00 0.00 39 GLN A O 17
ATOM 28249 N N . GLU A 1 40 ? 6.208 13.199 -15.593 1.00 0.00 40 GLU A N 17
ATOM 28250 C CA . GLU A 1 40 ? 6.524 14.521 -15.065 1.00 0.00 40 GLU A CA 17
ATOM 28251 C C . GLU A 1 40 ? 6.310 14.569 -13.555 1.00 0.00 40 GLU A C 17
ATOM 28252 O O . GLU A 1 40 ? 7.081 15.195 -12.829 1.00 0.00 40 GLU A O 17
ATOM 28264 N N . GLU A 1 41 ? 5.257 13.903 -13.090 1.00 0.00 41 GLU A N 17
ATOM 28265 C CA . GLU A 1 41 ? 4.942 13.871 -11.667 1.00 0.00 41 GLU A CA 17
ATOM 28266 C C . GLU A 1 41 ? 5.502 12.610 -11.014 1.00 0.00 41 GLU A C 17
ATOM 28267 O O . GLU A 1 41 ? 5.406 11.507 -11.552 1.00 0.00 41 GLU A O 17
ATOM 28279 N N . PRO A 1 42 ? 6.101 12.776 -9.826 1.00 0.00 42 PRO A N 17
ATOM 28280 C CA . PRO A 1 42 ? 6.689 11.664 -9.073 1.00 0.00 42 PRO A CA 17
ATOM 28281 C C . PRO A 1 42 ? 5.630 10.717 -8.517 1.00 0.00 42 PRO A C 17
ATOM 28282 O O . PRO A 1 42 ? 4.534 11.143 -8.152 1.00 0.00 42 PRO A O 17
ATOM 28293 N N . TRP A 1 43 ? 5.965 9.434 -8.456 1.00 0.00 43 TRP A N 17
ATOM 28294 C CA . TRP A 1 43 ? 5.043 8.427 -7.943 1.00 0.00 43 TRP A CA 17
ATOM 28295 C C . TRP A 1 43 ? 4.830 8.597 -6.443 1.00 0.00 43 TRP A C 17
ATOM 28296 O O . TRP A 1 43 ? 5.691 8.236 -5.640 1.00 0.00 43 TRP A O 17
ATOM 28317 N N . ASP A 1 44 ? 3.680 9.147 -6.071 1.00 0.00 44 ASP A N 17
ATOM 28318 C CA . ASP A 1 44 ? 3.354 9.363 -4.666 1.00 0.00 44 ASP A CA 17
ATOM 28319 C C . ASP A 1 44 ? 2.529 8.204 -4.116 1.00 0.00 44 ASP A C 17
ATOM 28320 O O . ASP A 1 44 ? 1.872 7.484 -4.868 1.00 0.00 44 ASP A O 17
ATOM 28329 N N . ILE A 1 45 ? 2.568 8.029 -2.799 1.00 0.00 45 ILE A N 17
ATOM 28330 C CA . ILE A 1 45 ? 1.825 6.958 -2.148 1.00 0.00 45 ILE A CA 17
ATOM 28331 C C . ILE A 1 45 ? 0.469 6.747 -2.814 1.00 0.00 45 ILE A C 17
ATOM 28332 O O . ILE A 1 45 ? 0.193 5.679 -3.360 1.00 0.00 45 ILE A O 17
ATOM 28348 N N . ARG A 1 46 ? -0.374 7.774 -2.766 1.00 0.00 46 ARG A N 17
ATOM 28349 C CA . ARG A 1 46 ? -1.701 7.701 -3.364 1.00 0.00 46 ARG A CA 17
ATOM 28350 C C . ARG A 1 46 ? -1.681 6.848 -4.629 1.00 0.00 46 ARG A C 17
ATOM 28351 O O . ARG A 1 46 ? -2.428 5.877 -4.746 1.00 0.00 46 ARG A O 17
ATOM 28372 N N . ASN A 1 47 ? -0.822 7.218 -5.573 1.00 0.00 47 ASN A N 17
ATOM 28373 C CA . ASN A 1 47 ? -0.706 6.487 -6.830 1.00 0.00 47 ASN A CA 17
ATOM 28374 C C . ASN A 1 47 ? -0.130 5.094 -6.597 1.00 0.00 47 ASN A C 17
ATOM 28375 O O . ASN A 1 47 ? -0.708 4.092 -7.022 1.00 0.00 47 ASN A O 17
ATOM 28386 N N . LEU A 1 48 ? 1.012 5.037 -5.920 1.00 0.00 48 LEU A N 17
ATOM 28387 C CA . LEU A 1 48 ? 1.667 3.766 -5.630 1.00 0.00 48 LEU A CA 17
ATOM 28388 C C . LEU A 1 48 ? 0.639 2.680 -5.329 1.00 0.00 48 LEU A C 17
ATOM 28389 O O . LEU A 1 48 ? 0.553 1.678 -6.039 1.00 0.00 48 LEU A O 17
ATOM 28405 N N . LEU A 1 49 ? -0.140 2.887 -4.273 1.00 0.00 49 LEU A N 17
ATOM 28406 C CA . LEU A 1 49 ? -1.165 1.926 -3.879 1.00 0.00 49 LEU A CA 17
ATOM 28407 C C . LEU A 1 49 ? -1.876 1.356 -5.102 1.00 0.00 49 LEU A C 17
ATOM 28408 O O . LEU A 1 49 ? -2.004 0.140 -5.247 1.00 0.00 49 LEU A O 17
ATOM 28424 N N . VAL A 1 50 ? -2.336 2.242 -5.979 1.00 0.00 50 VAL A N 17
ATOM 28425 C CA . VAL A 1 50 ? -3.031 1.827 -7.192 1.00 0.00 50 VAL A CA 17
ATOM 28426 C C . VAL A 1 50 ? -2.260 0.731 -7.920 1.00 0.00 50 VAL A C 17
ATOM 28427 O O . VAL A 1 50 ? -2.733 -0.399 -8.040 1.00 0.00 50 VAL A O 17
ATOM 28440 N N . TRP A 1 51 ? -1.071 1.073 -8.403 1.00 0.00 51 TRP A N 17
ATOM 28441 C CA . TRP A 1 51 ? -0.234 0.117 -9.119 1.00 0.00 51 TRP A CA 17
ATOM 28442 C C . TRP A 1 51 ? -0.143 -1.202 -8.361 1.00 0.00 51 TRP A C 17
ATOM 28443 O O . TRP A 1 51 ? -0.061 -2.272 -8.965 1.00 0.00 51 TRP A O 17
ATOM 28464 N N . ILE A 1 52 ? -0.159 -1.120 -7.035 1.00 0.00 52 ILE A N 17
ATOM 28465 C CA . ILE A 1 52 ? -0.079 -2.308 -6.195 1.00 0.00 52 ILE A CA 17
ATOM 28466 C C . ILE A 1 52 ? -1.421 -3.030 -6.135 1.00 0.00 52 ILE A C 17
ATOM 28467 O O . ILE A 1 52 ? -1.476 -4.256 -6.041 1.00 0.00 52 ILE A O 17
ATOM 28483 N N . LYS A 1 53 ? -2.503 -2.260 -6.192 1.00 0.00 53 LYS A N 17
ATOM 28484 C CA . LYS A 1 53 ? -3.847 -2.825 -6.147 1.00 0.00 53 LYS A CA 17
ATOM 28485 C C . LYS A 1 53 ? -4.349 -3.145 -7.552 1.00 0.00 53 LYS A C 17
ATOM 28486 O O . LYS A 1 53 ? -5.369 -3.813 -7.720 1.00 0.00 53 LYS A O 17
ATOM 28505 N N . LYS A 1 54 ? -3.626 -2.664 -8.557 1.00 0.00 54 LYS A N 17
ATOM 28506 C CA . LYS A 1 54 ? -3.996 -2.901 -9.948 1.00 0.00 54 LYS A CA 17
ATOM 28507 C C . LYS A 1 54 ? -3.345 -4.175 -10.475 1.00 0.00 54 LYS A C 17
ATOM 28508 O O . LYS A 1 54 ? -4.017 -5.041 -11.034 1.00 0.00 54 LYS A O 17
ATOM 28527 N N . ASN A 1 55 ? -2.033 -4.284 -10.291 1.00 0.00 55 ASN A N 17
ATOM 28528 C CA . ASN A 1 55 ? -1.292 -5.454 -10.748 1.00 0.00 55 ASN A CA 17
ATOM 28529 C C . ASN A 1 55 ? -0.854 -6.316 -9.567 1.00 0.00 55 ASN A C 17
ATOM 28530 O O . ASN A 1 55 ? -1.327 -7.440 -9.396 1.00 0.00 55 ASN A O 17
ATOM 28541 N N . LEU A 1 56 ? 0.050 -5.780 -8.754 1.00 0.00 56 LEU A N 17
ATOM 28542 C CA . LEU A 1 56 ? 0.551 -6.499 -7.588 1.00 0.00 56 LEU A CA 17
ATOM 28543 C C . LEU A 1 56 ? -0.582 -7.218 -6.863 1.00 0.00 56 LEU A C 17
ATOM 28544 O O . LEU A 1 56 ? -0.378 -8.276 -6.265 1.00 0.00 56 LEU A O 17
ATOM 28560 N N . LEU A 1 57 ? -1.775 -6.638 -6.920 1.00 0.00 57 LEU A N 17
ATOM 28561 C CA . LEU A 1 57 ? -2.943 -7.224 -6.270 1.00 0.00 57 LEU A CA 17
ATOM 28562 C C . LEU A 1 57 ? -3.791 -8.001 -7.272 1.00 0.00 57 LEU A C 17
ATOM 28563 O O . LEU A 1 57 ? -4.163 -7.479 -8.323 1.00 0.00 57 LEU A O 17
ATOM 28579 N N . LYS A 1 58 ? -4.095 -9.250 -6.938 1.00 0.00 58 LYS A N 17
ATOM 28580 C CA . LYS A 1 58 ? -4.902 -10.100 -7.805 1.00 0.00 58 LYS A CA 17
ATOM 28581 C C . LYS A 1 58 ? -6.263 -10.382 -7.177 1.00 0.00 58 LYS A C 17
ATOM 28582 O O . LYS A 1 58 ? -7.174 -10.873 -7.843 1.00 0.00 58 LYS A O 17
ATOM 28601 N N . GLU A 1 59 ? -6.394 -10.066 -5.892 1.00 0.00 59 GLU A N 17
ATOM 28602 C CA . GLU A 1 59 ? -7.644 -10.285 -5.176 1.00 0.00 59 GLU A CA 17
ATOM 28603 C C . GLU A 1 59 ? -8.411 -8.977 -5.006 1.00 0.00 59 GLU A C 17
ATOM 28604 O O . GLU A 1 59 ? -7.957 -7.918 -5.441 1.00 0.00 59 GLU A O 17
ATOM 28616 N N . ARG A 1 60 ? -9.577 -9.059 -4.372 1.00 0.00 60 ARG A N 17
ATOM 28617 C CA . ARG A 1 60 ? -10.408 -7.883 -4.147 1.00 0.00 60 ARG A CA 17
ATOM 28618 C C . ARG A 1 60 ? -9.617 -6.786 -3.439 1.00 0.00 60 ARG A C 17
ATOM 28619 O O . ARG A 1 60 ? -8.901 -7.031 -2.468 1.00 0.00 60 ARG A O 17
ATOM 28640 N N . PRO A 1 61 ? -9.749 -5.547 -3.936 1.00 0.00 61 PRO A N 17
ATOM 28641 C CA . PRO A 1 61 ? -9.055 -4.388 -3.367 1.00 0.00 61 PRO A CA 17
ATOM 28642 C C . PRO A 1 61 ? -9.600 -4.002 -1.996 1.00 0.00 61 PRO A C 17
ATOM 28643 O O . PRO A 1 61 ? -8.843 -3.854 -1.037 1.00 0.00 61 PRO A O 17
ATOM 28654 N N . GLU A 1 62 ? -10.916 -3.839 -1.912 1.00 0.00 62 GLU A N 17
ATOM 28655 C CA . GLU A 1 62 ? -11.561 -3.470 -0.657 1.00 0.00 62 GLU A CA 17
ATOM 28656 C C . GLU A 1 62 ? -11.132 -4.404 0.471 1.00 0.00 62 GLU A C 17
ATOM 28657 O O . GLU A 1 62 ? -11.024 -3.991 1.626 1.00 0.00 62 GLU A O 17
ATOM 28669 N N . LEU A 1 63 ? -10.889 -5.664 0.127 1.00 0.00 63 LEU A N 17
ATOM 28670 C CA . LEU A 1 63 ? -10.473 -6.658 1.110 1.00 0.00 63 LEU A CA 17
ATOM 28671 C C . LEU A 1 63 ? -9.154 -6.257 1.764 1.00 0.00 63 LEU A C 17
ATOM 28672 O O . LEU A 1 63 ? -8.967 -6.434 2.968 1.00 0.00 63 LEU A O 17
ATOM 28688 N N . PHE A 1 64 ? -8.243 -5.715 0.963 1.00 0.00 64 PHE A N 17
ATOM 28689 C CA . PHE A 1 64 ? -6.942 -5.288 1.464 1.00 0.00 64 PHE A CA 17
ATOM 28690 C C . PHE A 1 64 ? -6.924 -3.783 1.717 1.00 0.00 64 PHE A C 17
ATOM 28691 O O . PHE A 1 64 ? -6.716 -3.336 2.846 1.00 0.00 64 PHE A O 17
ATOM 28708 N N . ILE A 1 65 ? -7.142 -3.009 0.660 1.00 0.00 65 ILE A N 17
ATOM 28709 C CA . ILE A 1 65 ? -7.151 -1.555 0.768 1.00 0.00 65 ILE A CA 17
ATOM 28710 C C . ILE A 1 65 ? -8.438 -0.970 0.197 1.00 0.00 65 ILE A C 17
ATOM 28711 O O . ILE A 1 65 ? -8.982 -1.480 -0.782 1.00 0.00 65 ILE A O 17
ATOM 28727 N N . GLN A 1 66 ? -8.919 0.104 0.815 1.00 0.00 66 GLN A N 17
ATOM 28728 C CA . GLN A 1 66 ? -10.142 0.760 0.367 1.00 0.00 66 GLN A CA 17
ATOM 28729 C C . GLN A 1 66 ? -9.836 2.121 -0.249 1.00 0.00 66 GLN A C 17
ATOM 28730 O O . GLN A 1 66 ? -9.715 3.120 0.458 1.00 0.00 66 GLN A O 17
ATOM 28744 N N . GLY A 1 67 ? -9.712 2.151 -1.573 1.00 0.00 67 GLY A N 17
ATOM 28745 C CA . GLY A 1 67 ? -9.420 3.395 -2.262 1.00 0.00 67 GLY A CA 17
ATOM 28746 C C . GLY A 1 67 ? -7.939 3.715 -2.278 1.00 0.00 67 GLY A C 17
ATOM 28747 O O . GLY A 1 67 ? -7.153 3.088 -1.567 1.00 0.00 67 GLY A O 17
ATOM 28751 N N . ASP A 1 68 ? -7.556 4.693 -3.092 1.00 0.00 68 ASP A N 17
ATOM 28752 C CA . ASP A 1 68 ? -6.158 5.095 -3.198 1.00 0.00 68 ASP A CA 17
ATOM 28753 C C . ASP A 1 68 ? -5.461 5.004 -1.844 1.00 0.00 68 ASP A C 17
ATOM 28754 O O . ASP A 1 68 ? -4.273 4.691 -1.766 1.00 0.00 68 ASP A O 17
ATOM 28763 N N . SER A 1 69 ? -6.209 5.279 -0.780 1.00 0.00 69 SER A N 17
ATOM 28764 C CA . SER A 1 69 ? -5.661 5.232 0.571 1.00 0.00 69 SER A CA 17
ATOM 28765 C C . SER A 1 69 ? -5.796 3.833 1.163 1.00 0.00 69 SER A C 17
ATOM 28766 O O . SER A 1 69 ? -6.777 3.132 0.916 1.00 0.00 69 SER A O 17
ATOM 28774 N N . VAL A 1 70 ? -4.800 3.431 1.948 1.00 0.00 70 VAL A N 17
ATOM 28775 C CA . VAL A 1 70 ? -4.806 2.116 2.577 1.00 0.00 70 VAL A CA 17
ATOM 28776 C C . VAL A 1 70 ? -5.849 2.042 3.687 1.00 0.00 70 VAL A C 17
ATOM 28777 O O . VAL A 1 70 ? -6.111 3.030 4.373 1.00 0.00 70 VAL A O 17
ATOM 28790 N N . ARG A 1 71 ? -6.441 0.864 3.857 1.00 0.00 71 ARG A N 17
ATOM 28791 C CA . ARG A 1 71 ? -7.457 0.661 4.884 1.00 0.00 71 ARG A CA 17
ATOM 28792 C C . ARG A 1 71 ? -6.947 1.112 6.249 1.00 0.00 71 ARG A C 17
ATOM 28793 O O . ARG A 1 71 ? -5.746 1.271 6.470 1.00 0.00 71 ARG A O 17
ATOM 28814 N N . PRO A 1 72 ? -7.881 1.324 7.189 1.00 0.00 72 PRO A N 17
ATOM 28815 C CA . PRO A 1 72 ? -7.550 1.760 8.549 1.00 0.00 72 PRO A CA 17
ATOM 28816 C C . PRO A 1 72 ? -6.849 0.670 9.353 1.00 0.00 72 PRO A C 17
ATOM 28817 O O . PRO A 1 72 ? -6.558 0.847 10.535 1.00 0.00 72 PRO A O 17
ATOM 28828 N N . GLY A 1 73 ? -6.579 -0.458 8.702 1.00 0.00 73 GLY A N 17
ATOM 28829 C CA . GLY A 1 73 ? -5.914 -1.560 9.372 1.00 0.00 73 GLY A CA 17
ATOM 28830 C C . GLY A 1 73 ? -4.515 -1.801 8.841 1.00 0.00 73 GLY A C 17
ATOM 28831 O O . GLY A 1 73 ? -3.618 -2.189 9.591 1.00 0.00 73 GLY A O 17
ATOM 28835 N N . ILE A 1 74 ? -4.327 -1.572 7.546 1.00 0.00 74 ILE A N 17
ATOM 28836 C CA . ILE A 1 74 ? -3.027 -1.767 6.917 1.00 0.00 74 ILE A CA 17
ATOM 28837 C C . ILE A 1 74 ? -2.015 -0.743 7.416 1.00 0.00 74 ILE A C 17
ATOM 28838 O O . ILE A 1 74 ? -2.149 0.455 7.162 1.00 0.00 74 ILE A O 17
ATOM 28854 N N . LEU A 1 75 ? -1.000 -1.220 8.128 1.00 0.00 75 LEU A N 17
ATOM 28855 C CA . LEU A 1 75 ? 0.039 -0.346 8.663 1.00 0.00 75 LEU A CA 17
ATOM 28856 C C . LEU A 1 75 ? 1.225 -0.262 7.708 1.00 0.00 75 LEU A C 17
ATOM 28857 O O . LEU A 1 75 ? 2.004 -1.207 7.584 1.00 0.00 75 LEU A O 17
ATOM 28873 N N . VAL A 1 76 ? 1.357 0.877 7.035 1.00 0.00 76 VAL A N 17
ATOM 28874 C CA . VAL A 1 76 ? 2.450 1.086 6.094 1.00 0.00 76 VAL A CA 17
ATOM 28875 C C . VAL A 1 76 ? 3.620 1.803 6.759 1.00 0.00 76 VAL A C 17
ATOM 28876 O O . VAL A 1 76 ? 3.455 2.458 7.789 1.00 0.00 76 VAL A O 17
ATOM 28889 N N . LEU A 1 77 ? 4.801 1.676 6.165 1.00 0.00 77 LEU A N 17
ATOM 28890 C CA . LEU A 1 77 ? 5.999 2.313 6.700 1.00 0.00 77 LEU A CA 17
ATOM 28891 C C . LEU A 1 77 ? 7.010 2.589 5.591 1.00 0.00 77 LEU A C 17
ATOM 28892 O O . LEU A 1 77 ? 7.367 1.693 4.826 1.00 0.00 77 LEU A O 17
ATOM 28908 N N . ILE A 1 78 ? 7.467 3.834 5.512 1.00 0.00 78 ILE A N 17
ATOM 28909 C CA . ILE A 1 78 ? 8.439 4.228 4.500 1.00 0.00 78 ILE A CA 17
ATOM 28910 C C . ILE A 1 78 ? 9.837 4.350 5.097 1.00 0.00 78 ILE A C 17
ATOM 28911 O O . ILE A 1 78 ? 10.061 5.129 6.023 1.00 0.00 78 ILE A O 17
ATOM 28927 N N . ASN A 1 79 ? 10.774 3.576 4.560 1.00 0.00 79 ASN A N 17
ATOM 28928 C CA . ASN A 1 79 ? 12.151 3.599 5.039 1.00 0.00 79 ASN A CA 17
ATOM 28929 C C . ASN A 1 79 ? 12.200 3.488 6.560 1.00 0.00 79 ASN A C 17
ATOM 28930 O O . ASN A 1 79 ? 13.043 4.106 7.211 1.00 0.00 79 ASN A O 17
ATOM 28941 N N . ASP A 1 80 ? 11.291 2.697 7.119 1.00 0.00 80 ASP A N 17
ATOM 28942 C CA . ASP A 1 80 ? 11.231 2.503 8.563 1.00 0.00 80 ASP A CA 17
ATOM 28943 C C . ASP A 1 80 ? 10.727 3.763 9.260 1.00 0.00 80 ASP A C 17
ATOM 28944 O O . ASP A 1 80 ? 11.271 4.178 10.283 1.00 0.00 80 ASP A O 17
ATOM 28953 N N . ALA A 1 81 ? 9.686 4.368 8.697 1.00 0.00 81 ALA A N 17
ATOM 28954 C CA . ALA A 1 81 ? 9.109 5.580 9.265 1.00 0.00 81 ALA A CA 17
ATOM 28955 C C . ALA A 1 81 ? 7.629 5.700 8.916 1.00 0.00 81 ALA A C 17
ATOM 28956 O O . ALA A 1 81 ? 7.251 5.640 7.746 1.00 0.00 81 ALA A O 17
ATOM 28963 N N . ASP A 1 82 ? 6.797 5.867 9.938 1.00 0.00 82 ASP A N 17
ATOM 28964 C CA . ASP A 1 82 ? 5.358 5.995 9.738 1.00 0.00 82 ASP A CA 17
ATOM 28965 C C . ASP A 1 82 ? 5.049 7.001 8.634 1.00 0.00 82 ASP A C 17
ATOM 28966 O O . ASP A 1 82 ? 5.439 8.165 8.715 1.00 0.00 82 ASP A O 17
ATOM 28975 N N . TRP A 1 83 ? 4.349 6.543 7.603 1.00 0.00 83 TRP A N 17
ATOM 28976 C CA . TRP A 1 83 ? 3.989 7.403 6.481 1.00 0.00 83 TRP A CA 17
ATOM 28977 C C . TRP A 1 83 ? 3.099 8.552 6.940 1.00 0.00 83 TRP A C 17
ATOM 28978 O O . TRP A 1 83 ? 2.951 9.552 6.238 1.00 0.00 83 TRP A O 17
ATOM 28999 N N . GLU A 1 84 ? 2.508 8.403 8.122 1.00 0.00 84 GLU A N 17
ATOM 29000 C CA . GLU A 1 84 ? 1.632 9.430 8.673 1.00 0.00 84 GLU A CA 17
ATOM 29001 C C . GLU A 1 84 ? 2.437 10.640 9.137 1.00 0.00 84 GLU A C 17
ATOM 29002 O O . GLU A 1 84 ? 1.927 11.760 9.178 1.00 0.00 84 GLU A O 17
ATOM 29014 N N . LEU A 1 85 ? 3.697 10.406 9.487 1.00 0.00 85 LEU A N 17
ATOM 29015 C CA . LEU A 1 85 ? 4.574 11.476 9.950 1.00 0.00 85 LEU A CA 17
ATOM 29016 C C . LEU A 1 85 ? 5.090 12.302 8.776 1.00 0.00 85 LEU A C 17
ATOM 29017 O O . LEU A 1 85 ? 5.215 13.524 8.871 1.00 0.00 85 LEU A O 17
ATOM 29033 N N . LEU A 1 86 ? 5.387 11.629 7.671 1.00 0.00 86 LEU A N 17
ATOM 29034 C CA . LEU A 1 86 ? 5.888 12.301 6.477 1.00 0.00 86 LEU A CA 17
ATOM 29035 C C . LEU A 1 86 ? 4.738 12.817 5.619 1.00 0.00 86 LEU A C 17
ATOM 29036 O O . LEU A 1 86 ? 4.555 14.024 5.468 1.00 0.00 86 LEU A O 17
ATOM 29052 N N . GLY A 1 87 ? 3.962 11.893 5.060 1.00 0.00 87 GLY A N 17
ATOM 29053 C CA . GLY A 1 87 ? 2.837 12.274 4.226 1.00 0.00 87 GLY A CA 17
ATOM 29054 C C . GLY A 1 87 ? 2.081 11.075 3.689 1.00 0.00 87 GLY A C 17
ATOM 29055 O O . GLY A 1 87 ? 2.399 10.562 2.617 1.00 0.00 87 GLY A O 17
ATOM 29059 N N . GLU A 1 88 ? 1.077 10.627 4.437 1.00 0.00 88 GLU A N 17
ATOM 29060 C CA . GLU A 1 88 ? 0.276 9.478 4.031 1.00 0.00 88 GLU A CA 17
ATOM 29061 C C . GLU A 1 88 ? 0.113 9.439 2.514 1.00 0.00 88 GLU A C 17
ATOM 29062 O O . GLU A 1 88 ? 0.444 8.443 1.868 1.00 0.00 88 GLU A O 17
ATOM 29074 N N . LEU A 1 89 ? -0.400 10.527 1.951 1.00 0.00 89 LEU A N 17
ATOM 29075 C CA . LEU A 1 89 ? -0.608 10.618 0.510 1.00 0.00 89 LEU A CA 17
ATOM 29076 C C . LEU A 1 89 ? 0.177 11.785 -0.081 1.00 0.00 89 LEU A C 17
ATOM 29077 O O . LEU A 1 89 ? 0.534 11.772 -1.259 1.00 0.00 89 LEU A O 17
ATOM 29093 N N . ASP A 1 90 ? 0.443 12.791 0.745 1.00 0.00 90 ASP A N 17
ATOM 29094 C CA . ASP A 1 90 ? 1.189 13.964 0.305 1.00 0.00 90 ASP A CA 17
ATOM 29095 C C . ASP A 1 90 ? 2.660 13.624 0.090 1.00 0.00 90 ASP A C 17
ATOM 29096 O O . ASP A 1 90 ? 3.392 14.372 -0.558 1.00 0.00 90 ASP A O 17
ATOM 29105 N N . TYR A 1 91 ? 3.086 12.491 0.637 1.00 0.00 91 TYR A N 17
ATOM 29106 C CA . TYR A 1 91 ? 4.471 12.053 0.508 1.00 0.00 91 TYR A CA 17
ATOM 29107 C C . TYR A 1 91 ? 4.742 11.512 -0.893 1.00 0.00 91 TYR A C 17
ATOM 29108 O O . TYR A 1 91 ? 3.949 10.744 -1.437 1.00 0.00 91 TYR A O 17
ATOM 29126 N N . GLN A 1 92 ? 5.869 11.918 -1.469 1.00 0.00 92 GLN A N 17
ATOM 29127 C CA . GLN A 1 92 ? 6.246 11.474 -2.806 1.00 0.00 92 GLN A CA 17
ATOM 29128 C C . GLN A 1 92 ? 7.420 10.503 -2.746 1.00 0.00 92 GLN A C 17
ATOM 29129 O O . GLN A 1 92 ? 8.507 10.854 -2.285 1.00 0.00 92 GLN A O 17
ATOM 29143 N N . LEU A 1 93 ? 7.195 9.280 -3.214 1.00 0.00 93 LEU A N 17
ATOM 29144 C CA . LEU A 1 93 ? 8.235 8.257 -3.214 1.00 0.00 93 LEU A CA 17
ATOM 29145 C C . LEU A 1 93 ? 9.294 8.557 -4.270 1.00 0.00 93 LEU A C 17
ATOM 29146 O O . LEU A 1 93 ? 8.972 8.803 -5.432 1.00 0.00 93 LEU A O 17
ATOM 29162 N N . GLN A 1 94 ? 10.557 8.532 -3.858 1.00 0.00 94 GLN A N 17
ATOM 29163 C CA . GLN A 1 94 ? 11.663 8.799 -4.769 1.00 0.00 94 GLN A CA 17
ATOM 29164 C C . GLN A 1 94 ? 12.245 7.500 -5.316 1.00 0.00 94 GLN A C 17
ATOM 29165 O O . GLN A 1 94 ? 11.724 6.416 -5.051 1.00 0.00 94 GLN A O 17
ATOM 29179 N N . ASP A 1 95 ? 13.325 7.616 -6.079 1.00 0.00 95 ASP A N 17
ATOM 29180 C CA . ASP A 1 95 ? 13.979 6.450 -6.663 1.00 0.00 95 ASP A CA 17
ATOM 29181 C C . ASP A 1 95 ? 14.608 5.580 -5.578 1.00 0.00 95 ASP A C 17
ATOM 29182 O O . ASP A 1 95 ? 15.156 6.090 -4.602 1.00 0.00 95 ASP A O 17
ATOM 29191 N N . GLN A 1 96 ? 14.523 4.266 -5.758 1.00 0.00 96 GLN A N 17
ATOM 29192 C CA . GLN A 1 96 ? 15.083 3.326 -4.794 1.00 0.00 96 GLN A CA 17
ATOM 29193 C C . GLN A 1 96 ? 14.477 3.540 -3.411 1.00 0.00 96 GLN A C 17
ATOM 29194 O O . GLN A 1 96 ? 15.196 3.648 -2.417 1.00 0.00 96 GLN A O 17
ATOM 29208 N N . ASP A 1 97 ? 13.151 3.599 -3.354 1.00 0.00 97 ASP A N 17
ATOM 29209 C CA . ASP A 1 97 ? 12.448 3.799 -2.092 1.00 0.00 97 ASP A CA 17
ATOM 29210 C C . ASP A 1 97 ? 11.957 2.470 -1.528 1.00 0.00 97 ASP A C 17
ATOM 29211 O O . ASP A 1 97 ? 11.488 1.605 -2.267 1.00 0.00 97 ASP A O 17
ATOM 29220 N N . SER A 1 98 ? 12.068 2.314 -0.212 1.00 0.00 98 SER A N 17
ATOM 29221 C CA . SER A 1 98 ? 11.640 1.088 0.451 1.00 0.00 98 SER A CA 17
ATOM 29222 C C . SER A 1 98 ? 10.303 1.291 1.158 1.00 0.00 98 SER A C 17
ATOM 29223 O O . SER A 1 98 ? 10.149 2.207 1.967 1.00 0.00 98 SER A O 17
ATOM 29231 N N . ILE A 1 99 ? 9.340 0.431 0.846 1.00 0.00 99 ILE A N 17
ATOM 29232 C CA . ILE A 1 99 ? 8.016 0.515 1.451 1.00 0.00 99 ILE A CA 17
ATOM 29233 C C . ILE A 1 99 ? 7.651 -0.787 2.155 1.00 0.00 99 ILE A C 17
ATOM 29234 O O . ILE A 1 99 ? 7.972 -1.876 1.677 1.00 0.00 99 ILE A O 17
ATOM 29250 N N . LEU A 1 100 ? 6.976 -0.669 3.293 1.00 0.00 100 LEU A N 17
ATOM 29251 C CA . LEU A 1 100 ? 6.564 -1.837 4.064 1.00 0.00 100 LEU A CA 17
ATOM 29252 C C . LEU A 1 100 ? 5.085 -1.753 4.432 1.00 0.00 100 LEU A C 17
ATOM 29253 O O . LEU A 1 100 ? 4.575 -0.680 4.754 1.00 0.00 100 LEU A O 17
ATOM 29269 N N . PHE A 1 101 ? 4.403 -2.892 4.383 1.00 0.00 101 PHE A N 17
ATOM 29270 C CA . PHE A 1 101 ? 2.984 -2.948 4.712 1.00 0.00 101 PHE A CA 17
ATOM 29271 C C . PHE A 1 101 ? 2.690 -4.107 5.659 1.00 0.00 101 PHE A C 17
ATOM 29272 O O . PHE A 1 101 ? 3.169 -5.224 5.458 1.00 0.00 101 PHE A O 17
ATOM 29289 N N . ILE A 1 102 ? 1.901 -3.834 6.693 1.00 0.00 102 ILE A N 17
ATOM 29290 C CA . ILE A 1 102 ? 1.543 -4.853 7.671 1.00 0.00 102 ILE A CA 17
ATOM 29291 C C . ILE A 1 102 ? 0.031 -4.944 7.843 1.00 0.00 102 ILE A C 17
ATOM 29292 O O . ILE A 1 102 ? -0.657 -3.926 7.922 1.00 0.00 102 ILE A O 17
ATOM 29308 N N . SER A 1 103 ? -0.481 -6.169 7.901 1.00 0.00 103 SER A N 17
ATOM 29309 C CA . SER A 1 103 ? -1.913 -6.393 8.061 1.00 0.00 103 SER A CA 17
ATOM 29310 C C . SER A 1 103 ? -2.232 -6.873 9.474 1.00 0.00 103 SER A C 17
ATOM 29311 O O . SER A 1 103 ? -1.811 -7.954 9.886 1.00 0.00 103 SER A O 17
ATOM 29319 N N . THR A 1 104 ? -2.982 -6.060 10.213 1.00 0.00 104 THR A N 17
ATOM 29320 C CA . THR A 1 104 ? -3.358 -6.399 11.579 1.00 0.00 104 THR A CA 17
ATOM 29321 C C . THR A 1 104 ? -4.870 -6.535 11.715 1.00 0.00 104 THR A C 17
ATOM 29322 O O . THR A 1 104 ? -5.367 -7.109 12.685 1.00 0.00 104 THR A O 17
ATOM 29333 N N . LEU A 1 105 ? -5.597 -6.006 10.738 1.00 0.00 105 LEU A N 17
ATOM 29334 C CA . LEU A 1 105 ? -7.055 -6.070 10.748 1.00 0.00 105 LEU A CA 17
ATOM 29335 C C . LEU A 1 105 ? -7.554 -7.260 9.936 1.00 0.00 105 LEU A C 17
ATOM 29336 O O . LEU A 1 105 ? -7.793 -7.148 8.733 1.00 0.00 105 LEU A O 17
ATOM 29352 N N . HIS A 1 106 ? -7.710 -8.400 10.602 1.00 0.00 106 HIS A N 17
ATOM 29353 C CA . HIS A 1 106 ? -8.183 -9.612 9.942 1.00 0.00 106 HIS A CA 17
ATOM 29354 C C . HIS A 1 106 ? -9.693 -9.762 10.099 1.00 0.00 106 HIS A C 17
ATOM 29355 O O . HIS A 1 106 ? -10.168 -10.487 10.972 1.00 0.00 106 HIS A O 17
ATOM 29370 N N . GLY A 1 107 ? -10.444 -9.069 9.248 1.00 0.00 107 GLY A N 17
ATOM 29371 C CA . GLY A 1 107 ? -11.892 -9.138 9.310 1.00 0.00 107 GLY A CA 17
ATOM 29372 C C . GLY A 1 107 ? -12.494 -7.993 10.100 1.00 0.00 107 GLY A C 17
ATOM 29373 O O . GLY A 1 107 ? -12.759 -6.923 9.553 1.00 0.00 107 GLY A O 17
ATOM 29377 N N . GLY A 1 108 ? -12.711 -8.217 11.393 1.00 0.00 108 GLY A N 17
ATOM 29378 C CA . GLY A 1 108 ? -13.286 -7.187 12.238 1.00 0.00 108 GLY A CA 17
ATOM 29379 C C . GLY A 1 108 ? -14.651 -7.570 12.773 1.00 0.00 108 GLY A C 17
ATOM 29380 O O . GLY A 1 108 ? -14.869 -8.713 13.176 1.00 0.00 108 GLY A O 17
ATOM 29384 N N . SER A 1 109 ? -15.573 -6.613 12.778 1.00 0.00 109 SER A N 17
ATOM 29385 C CA . SER A 1 109 ? -16.924 -6.855 13.272 1.00 0.00 109 SER A CA 17
ATOM 29386 C C . SER A 1 109 ? -17.900 -5.824 12.712 1.00 0.00 109 SER A C 17
ATOM 29387 O O . SER A 1 109 ? -17.641 -4.622 12.749 1.00 0.00 109 SER A O 17
ATOM 29395 N N . GLY A 1 110 ? -19.025 -6.306 12.192 1.00 0.00 110 GLY A N 17
ATOM 29396 C CA . GLY A 1 110 ? -20.024 -5.415 11.631 1.00 0.00 110 GLY A CA 17
ATOM 29397 C C . GLY A 1 110 ? -21.157 -6.164 10.959 1.00 0.00 110 GLY A C 17
ATOM 29398 O O . GLY A 1 110 ? -22.322 -6.040 11.337 1.00 0.00 110 GLY A O 17
ATOM 29402 N N . PRO A 1 111 ? -20.819 -6.963 9.936 1.00 0.00 111 PRO A N 17
ATOM 29403 C CA . PRO A 1 111 ? -21.804 -7.750 9.187 1.00 0.00 111 PRO A CA 17
ATOM 29404 C C . PRO A 1 111 ? -22.384 -8.892 10.015 1.00 0.00 111 PRO A C 17
ATOM 29405 O O . PRO A 1 111 ? -23.290 -9.596 9.571 1.00 0.00 111 PRO A O 17
ATOM 29416 N N . SER A 1 112 ? -21.855 -9.070 11.222 1.00 0.00 112 SER A N 17
ATOM 29417 C CA . SER A 1 112 ? -22.318 -10.129 12.111 1.00 0.00 112 SER A CA 17
ATOM 29418 C C . SER A 1 112 ? -23.840 -10.113 12.227 1.00 0.00 112 SER A C 17
ATOM 29419 O O . SER A 1 112 ? -24.429 -9.131 12.676 1.00 0.00 112 SER A O 17
ATOM 29427 N N . SER A 1 113 ? -24.469 -11.211 11.819 1.00 0.00 113 SER A N 17
ATOM 29428 C CA . SER A 1 113 ? -25.922 -11.324 11.873 1.00 0.00 113 SER A CA 17
ATOM 29429 C C . SER A 1 113 ? -26.350 -12.310 12.955 1.00 0.00 113 SER A C 17
ATOM 29430 O O . SER A 1 113 ? -27.237 -13.136 12.742 1.00 0.00 113 SER A O 17
ATOM 29438 N N . GLY A 1 114 ? -25.712 -12.217 14.118 1.00 0.00 114 GLY A N 17
ATOM 29439 C CA . GLY A 1 114 ? -26.040 -13.107 15.217 1.00 0.00 114 GLY A CA 17
ATOM 29440 C C . GLY A 1 114 ? -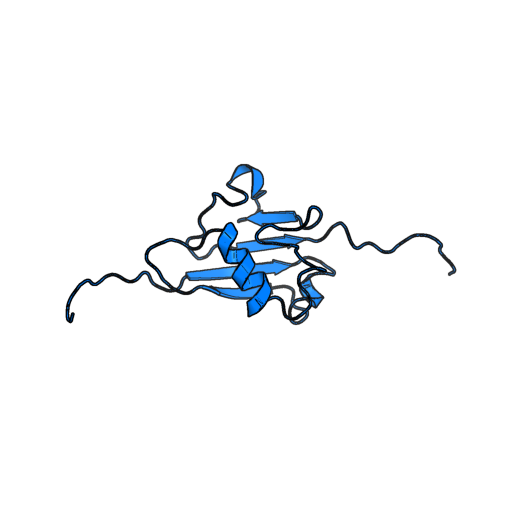26.304 -12.359 16.509 1.00 0.00 114 GLY A C 17
ATOM 29441 O O . GLY A 1 114 ? -27.032 -11.367 16.522 1.00 0.00 114 GLY A O 17
ATOM 29445 N N . GLY A 1 1 ? 3.132 22.485 -13.878 1.00 0.00 1 GLY A N 18
ATOM 29446 C CA . GLY A 1 1 ? 1.822 22.355 -14.491 1.00 0.00 1 GLY A CA 18
ATOM 29447 C C . GLY A 1 1 ? 1.677 21.069 -15.280 1.00 0.00 1 GLY A C 18
ATOM 29448 O O . GLY A 1 1 ? 1.722 19.977 -14.715 1.00 0.00 1 GLY A O 18
ATOM 29452 N N . SER A 1 2 ? 1.500 21.199 -16.591 1.00 0.00 2 SER A N 18
ATOM 29453 C CA . SER A 1 2 ? 1.341 20.038 -17.459 1.00 0.00 2 SER A CA 18
ATOM 29454 C C . SER A 1 2 ? 1.541 20.422 -18.922 1.00 0.00 2 SER A C 18
ATOM 29455 O O . SER A 1 2 ? 1.623 21.603 -19.260 1.00 0.00 2 SER A O 18
ATOM 29463 N N . SER A 1 3 ? 1.619 19.415 -19.787 1.00 0.00 3 SER A N 18
ATOM 29464 C CA . SER A 1 3 ? 1.813 19.646 -21.213 1.00 0.00 3 SER A CA 18
ATOM 29465 C C . SER A 1 3 ? 1.391 18.424 -22.024 1.00 0.00 3 SER A C 18
ATOM 29466 O O . SER A 1 3 ? 1.407 17.299 -21.526 1.00 0.00 3 SER A O 18
ATOM 29474 N N . GLY A 1 4 ? 1.014 18.655 -23.278 1.00 0.00 4 GLY A N 18
ATOM 29475 C CA . GLY A 1 4 ? 0.593 17.565 -24.138 1.00 0.00 4 GLY A CA 18
ATOM 29476 C C . GLY A 1 4 ? 1.359 16.285 -23.869 1.00 0.00 4 GLY A C 18
ATOM 29477 O O . GLY A 1 4 ? 0.900 15.424 -23.119 1.00 0.00 4 GLY A O 18
ATOM 29481 N N . SER A 1 5 ? 2.530 16.157 -24.485 1.00 0.00 5 SER A N 18
ATOM 29482 C CA . SER A 1 5 ? 3.359 14.971 -24.313 1.00 0.00 5 SER A CA 18
ATOM 29483 C C . SER A 1 5 ? 4.728 15.341 -23.751 1.00 0.00 5 SER A C 18
ATOM 29484 O O . SER A 1 5 ? 5.587 15.856 -24.467 1.00 0.00 5 SER A O 18
ATOM 29492 N N . SER A 1 6 ? 4.924 15.076 -22.463 1.00 0.00 6 SER A N 18
ATOM 29493 C CA . SER A 1 6 ? 6.187 15.384 -21.802 1.00 0.00 6 SER A CA 18
ATOM 29494 C C . SER A 1 6 ? 6.434 14.436 -20.633 1.00 0.00 6 SER A C 18
ATOM 29495 O O . SER A 1 6 ? 5.528 14.142 -19.855 1.00 0.00 6 SER A O 18
ATOM 29503 N N . GLY A 1 7 ? 7.670 13.960 -20.517 1.00 0.00 7 GLY A N 18
ATOM 29504 C CA . GLY A 1 7 ? 8.016 13.050 -19.441 1.00 0.00 7 GLY A CA 18
ATOM 29505 C C . GLY A 1 7 ? 9.512 12.836 -19.320 1.00 0.00 7 GLY A C 18
ATOM 29506 O O . GLY A 1 7 ? 9.996 11.710 -19.432 1.00 0.00 7 GLY A O 18
ATOM 29510 N N . MET A 1 8 ? 10.247 13.920 -19.093 1.00 0.00 8 MET A N 18
ATOM 29511 C CA . MET A 1 8 ? 11.697 13.846 -18.958 1.00 0.00 8 MET A CA 18
ATOM 29512 C C . MET A 1 8 ? 12.089 12.945 -17.791 1.00 0.00 8 MET A C 18
ATOM 29513 O O . MET A 1 8 ? 13.228 12.490 -17.702 1.00 0.00 8 MET A O 18
ATOM 29527 N N . ALA A 1 9 ? 11.137 12.692 -16.899 1.00 0.00 9 ALA A N 18
ATOM 29528 C CA . ALA A 1 9 ? 11.382 11.845 -15.739 1.00 0.00 9 ALA A CA 18
ATOM 29529 C C . ALA A 1 9 ? 11.736 10.423 -16.162 1.00 0.00 9 ALA A C 18
ATOM 29530 O O . ALA A 1 9 ? 11.657 10.079 -17.341 1.00 0.00 9 ALA A O 18
ATOM 29537 N N . ALA A 1 10 ? 12.125 9.602 -15.193 1.00 0.00 10 ALA A N 18
ATOM 29538 C CA . ALA A 1 10 ? 12.489 8.217 -15.466 1.00 0.00 10 ALA A CA 18
ATOM 29539 C C . ALA A 1 10 ? 11.798 7.266 -14.494 1.00 0.00 10 ALA A C 18
ATOM 29540 O O . ALA A 1 10 ? 11.341 7.661 -13.421 1.00 0.00 10 ALA A O 18
ATOM 29547 N N . PRO A 1 11 ? 11.719 5.983 -14.876 1.00 0.00 11 PRO A N 18
ATOM 29548 C CA . PRO A 1 11 ? 11.085 4.949 -14.052 1.00 0.00 11 PRO A CA 18
ATOM 29549 C C . PRO A 1 11 ? 11.894 4.628 -12.801 1.00 0.00 11 PRO A C 18
ATOM 29550 O O . PRO A 1 11 ? 13.100 4.387 -12.873 1.00 0.00 11 PRO A O 18
ATOM 29561 N N . LEU A 1 12 ? 11.225 4.626 -11.653 1.00 0.00 12 LEU A N 18
ATOM 29562 C CA . LEU A 1 12 ? 11.882 4.334 -10.384 1.00 0.00 12 LEU A CA 18
ATOM 29563 C C . LEU A 1 12 ? 11.538 2.928 -9.904 1.00 0.00 12 LEU A C 18
ATOM 29564 O O . LEU A 1 12 ? 10.493 2.379 -10.256 1.00 0.00 12 LEU A O 18
ATOM 29580 N N . CYS A 1 13 ? 12.422 2.351 -9.097 1.00 0.00 13 CYS A N 18
ATOM 29581 C CA . CYS A 1 13 ? 12.211 1.009 -8.566 1.00 0.00 13 CYS A CA 18
ATOM 29582 C C . CYS A 1 13 ? 12.177 1.026 -7.041 1.00 0.00 13 CYS A C 18
ATOM 29583 O O . CYS A 1 13 ? 13.054 1.602 -6.397 1.00 0.00 13 CYS A O 18
ATOM 29591 N N . VAL A 1 14 ? 11.158 0.393 -6.470 1.00 0.00 14 VAL A N 18
ATOM 29592 C CA . VAL A 1 14 ? 11.009 0.335 -5.021 1.00 0.00 14 VAL A CA 18
ATOM 29593 C C . VAL A 1 14 ? 10.786 -1.097 -4.547 1.00 0.00 14 VAL A C 18
ATOM 29594 O O . VAL A 1 14 ? 10.225 -1.921 -5.269 1.00 0.00 14 VAL A O 18
ATOM 29607 N N . LYS A 1 15 ? 11.230 -1.387 -3.329 1.00 0.00 15 LYS A N 18
ATOM 29608 C CA . LYS A 1 15 ? 11.078 -2.719 -2.756 1.00 0.00 15 LYS A CA 18
ATOM 29609 C C . LYS A 1 15 ? 9.991 -2.731 -1.687 1.00 0.00 15 LYS A C 18
ATOM 29610 O O . LYS A 1 15 ? 10.160 -2.160 -0.609 1.00 0.00 15 LYS A O 18
ATOM 29629 N N . VAL A 1 16 ? 8.875 -3.386 -1.991 1.00 0.00 16 VAL A N 18
ATOM 29630 C CA . VAL A 1 16 ? 7.761 -3.475 -1.054 1.00 0.00 16 VAL A CA 18
ATOM 29631 C C . VAL A 1 16 ? 7.743 -4.826 -0.347 1.00 0.00 16 VAL A C 18
ATOM 29632 O O . VAL A 1 16 ? 7.753 -5.874 -0.992 1.00 0.00 16 VAL A O 18
ATOM 29645 N N . GLU A 1 17 ? 7.716 -4.792 0.981 1.00 0.00 17 GLU A N 18
ATOM 29646 C CA . GLU A 1 17 ? 7.697 -6.015 1.775 1.00 0.00 17 GLU A CA 18
ATOM 29647 C C . GLU A 1 17 ? 6.442 -6.081 2.642 1.00 0.00 17 GLU A C 18
ATOM 29648 O O . GLU A 1 17 ? 6.101 -5.122 3.334 1.00 0.00 17 GLU A O 18
ATOM 29660 N N . PHE A 1 18 ? 5.759 -7.220 2.597 1.00 0.00 18 PHE A N 18
ATOM 29661 C CA . PHE A 1 18 ? 4.541 -7.413 3.375 1.00 0.00 18 PHE A CA 18
ATOM 29662 C C . PHE A 1 18 ? 4.768 -8.418 4.501 1.00 0.00 18 PHE A C 18
ATOM 29663 O O . PHE A 1 18 ? 5.546 -9.361 4.358 1.00 0.00 18 PHE A O 18
ATOM 29680 N N . GLY A 1 19 ? 4.084 -8.208 5.621 1.00 0.00 19 GLY A N 18
ATOM 29681 C CA . GLY A 1 19 ? 4.224 -9.102 6.755 1.00 0.00 19 GLY A CA 18
ATOM 29682 C C . GLY A 1 19 ? 2.890 -9.471 7.372 1.00 0.00 19 GLY A C 18
ATOM 29683 O O . GLY A 1 19 ? 1.951 -8.676 7.360 1.00 0.00 19 GLY A O 18
ATOM 29687 N N . GLY A 1 20 ? 2.804 -10.684 7.911 1.00 0.00 20 GLY A N 18
ATOM 29688 C CA . GLY A 1 20 ? 1.569 -11.136 8.526 1.00 0.00 20 GLY A CA 18
ATOM 29689 C C . GLY A 1 20 ? 0.806 -12.107 7.648 1.00 0.00 20 GLY A C 18
ATOM 29690 O O . GLY A 1 20 ? 0.293 -13.117 8.127 1.00 0.00 20 GLY A O 18
ATOM 29694 N N . GLY A 1 21 ? 0.729 -11.800 6.356 1.00 0.00 21 GLY A N 18
ATOM 29695 C CA . GLY A 1 21 ? 0.020 -12.663 5.430 1.00 0.00 21 GLY A CA 18
ATOM 29696 C C . GLY A 1 21 ? -0.392 -11.939 4.163 1.00 0.00 21 GLY A C 18
ATOM 29697 O O . GLY A 1 21 ? -0.696 -12.570 3.151 1.00 0.00 21 GLY A O 18
ATOM 29701 N N . ALA A 1 22 ? -0.402 -10.612 4.219 1.00 0.00 22 ALA A N 18
ATOM 29702 C CA . ALA A 1 22 ? -0.779 -9.802 3.067 1.00 0.00 22 ALA A CA 18
ATOM 29703 C C . ALA A 1 22 ? -0.091 -10.297 1.799 1.00 0.00 22 ALA A C 18
ATOM 29704 O O . ALA A 1 22 ? -0.702 -10.354 0.733 1.00 0.00 22 ALA A O 18
ATOM 29711 N N . GLU A 1 23 ? 1.184 -10.652 1.923 1.00 0.00 23 GLU A N 18
ATOM 29712 C CA . GLU A 1 23 ? 1.955 -11.141 0.786 1.00 0.00 23 GLU A CA 18
ATOM 29713 C C . GLU A 1 23 ? 1.111 -12.066 -0.086 1.00 0.00 23 GLU A C 18
ATOM 29714 O O . GLU A 1 23 ? 1.235 -12.068 -1.311 1.00 0.00 23 GLU A O 18
ATOM 29726 N N . LEU A 1 24 ? 0.253 -12.852 0.555 1.00 0.00 24 LEU A N 18
ATOM 29727 C CA . LEU A 1 24 ? -0.612 -13.784 -0.161 1.00 0.00 24 LEU A CA 18
ATOM 29728 C C . LEU A 1 24 ? -1.458 -13.053 -1.200 1.00 0.00 24 LEU A C 18
ATOM 29729 O O . LEU A 1 24 ? -1.615 -13.522 -2.328 1.00 0.00 24 LEU A O 18
ATOM 29745 N N . LEU A 1 25 ? -1.997 -11.903 -0.813 1.00 0.00 25 LEU A N 18
ATOM 29746 C CA . LEU A 1 25 ? -2.825 -11.106 -1.711 1.00 0.00 25 LEU A CA 18
ATOM 29747 C C . LEU A 1 25 ? -2.000 -10.561 -2.872 1.00 0.00 25 LEU A C 18
ATOM 29748 O O . LEU A 1 25 ? -2.536 -9.943 -3.793 1.00 0.00 25 LEU A O 18
ATOM 29764 N N . PHE A 1 26 ? -0.692 -10.795 -2.823 1.00 0.00 26 PHE A N 18
ATOM 29765 C CA . PHE A 1 26 ? 0.207 -10.329 -3.872 1.00 0.00 26 PHE A CA 18
ATOM 29766 C C . PHE A 1 26 ? 1.188 -11.426 -4.274 1.00 0.00 26 PHE A C 18
ATOM 29767 O O . PHE A 1 26 ? 2.285 -11.527 -3.723 1.00 0.00 26 PHE A O 18
ATOM 29784 N N . ASP A 1 27 ? 0.786 -12.247 -5.238 1.00 0.00 27 ASP A N 18
ATOM 29785 C CA . ASP A 1 27 ? 1.628 -13.337 -5.716 1.00 0.00 27 ASP A CA 18
ATOM 29786 C C . ASP A 1 27 ? 2.329 -14.032 -4.552 1.00 0.00 27 ASP A C 18
ATOM 29787 O O . ASP A 1 27 ? 3.426 -14.567 -4.705 1.00 0.00 27 ASP A O 18
ATOM 29796 N N . GLY A 1 28 ? 1.687 -14.019 -3.388 1.00 0.00 28 GLY A N 18
ATOM 29797 C CA . GLY A 1 28 ? 2.264 -14.650 -2.215 1.00 0.00 28 GLY A CA 18
ATOM 29798 C C . GLY A 1 28 ? 3.777 -14.551 -2.189 1.00 0.00 28 GLY A C 18
ATOM 29799 O O . GLY A 1 28 ? 4.474 -15.562 -2.276 1.00 0.00 28 GLY A O 18
ATOM 29803 N N . VAL A 1 29 ? 4.286 -13.329 -2.071 1.00 0.00 29 VAL A N 18
ATOM 29804 C CA . VAL A 1 29 ? 5.726 -13.102 -2.035 1.00 0.00 29 VAL A CA 18
ATOM 29805 C C . VAL A 1 29 ? 6.099 -12.113 -0.935 1.00 0.00 29 VAL A C 18
ATOM 29806 O O . VAL A 1 29 ? 5.359 -11.169 -0.657 1.00 0.00 29 VAL A O 18
ATOM 29819 N N . LYS A 1 30 ? 7.251 -12.336 -0.313 1.00 0.00 30 LYS A N 18
ATOM 29820 C CA . LYS A 1 30 ? 7.725 -11.465 0.756 1.00 0.00 30 LYS A CA 18
ATOM 29821 C C . LYS A 1 30 ? 8.135 -10.103 0.206 1.00 0.00 30 LYS A C 18
ATOM 29822 O O . LYS A 1 30 ? 7.465 -9.098 0.444 1.00 0.00 30 LYS A O 18
ATOM 29841 N N . LYS A 1 31 ? 9.240 -10.076 -0.532 1.00 0.00 31 LYS A N 18
ATOM 29842 C CA . LYS A 1 31 ? 9.739 -8.839 -1.119 1.00 0.00 31 LYS A CA 18
ATOM 29843 C C . LYS A 1 31 ? 9.322 -8.723 -2.582 1.00 0.00 31 LYS A C 18
ATOM 29844 O O . LYS A 1 31 ? 9.584 -9.620 -3.385 1.00 0.00 31 LYS A O 18
ATOM 29863 N N . HIS A 1 32 ? 8.674 -7.614 -2.922 1.00 0.00 32 HIS A N 18
ATOM 29864 C CA . HIS A 1 32 ? 8.223 -7.381 -4.289 1.00 0.00 32 HIS A CA 18
ATOM 29865 C C . HIS A 1 32 ? 8.965 -6.203 -4.913 1.00 0.00 32 HIS A C 18
ATOM 29866 O O . HIS A 1 32 ? 8.881 -5.076 -4.425 1.00 0.00 32 HIS A O 18
ATOM 29881 N N . GLN A 1 33 ? 9.692 -6.473 -5.992 1.00 0.00 33 GLN A N 18
ATOM 29882 C CA . GLN A 1 33 ? 10.451 -5.435 -6.681 1.00 0.00 33 GLN A CA 18
ATOM 29883 C C . GLN A 1 33 ? 9.591 -4.739 -7.731 1.00 0.00 33 GLN A C 18
ATOM 29884 O O . GLN A 1 33 ? 9.349 -5.281 -8.809 1.00 0.00 33 GLN A O 18
ATOM 29898 N N . VAL A 1 34 ? 9.132 -3.534 -7.409 1.00 0.00 34 VAL A N 18
ATOM 29899 C CA . VAL A 1 34 ? 8.300 -2.762 -8.324 1.00 0.00 34 VAL A CA 18
ATOM 29900 C C . VAL A 1 34 ? 9.128 -1.733 -9.085 1.00 0.00 34 VAL A C 18
ATOM 29901 O O . VAL A 1 34 ? 10.076 -1.164 -8.546 1.00 0.00 34 VAL A O 18
ATOM 29914 N N . ALA A 1 35 ? 8.762 -1.498 -10.340 1.00 0.00 35 ALA A N 18
ATOM 29915 C CA . ALA A 1 35 ? 9.469 -0.534 -11.175 1.00 0.00 35 ALA A CA 18
ATOM 29916 C C . ALA A 1 35 ? 8.503 0.472 -11.790 1.00 0.00 35 ALA A C 18
ATOM 29917 O O . ALA A 1 35 ? 8.086 0.325 -12.940 1.00 0.00 35 ALA A O 18
ATOM 29924 N N . LEU A 1 36 ? 8.150 1.494 -11.019 1.00 0.00 36 LEU A N 18
ATOM 29925 C CA . LEU A 1 36 ? 7.231 2.526 -11.488 1.00 0.00 36 LEU A CA 18
ATOM 29926 C C . LEU A 1 36 ? 7.795 3.241 -12.712 1.00 0.00 36 LEU A C 18
ATOM 29927 O O . LEU A 1 36 ? 8.999 3.474 -12.826 1.00 0.00 36 LEU A O 18
ATOM 29943 N N . PRO A 1 37 ? 6.906 3.600 -13.650 1.00 0.00 37 PRO A N 18
ATOM 29944 C CA . PRO A 1 37 ? 7.292 4.296 -14.881 1.00 0.00 37 PRO A CA 18
ATOM 29945 C C . PRO A 1 37 ? 7.742 5.729 -14.620 1.00 0.00 37 PRO A C 18
ATOM 29946 O O . PRO A 1 37 ? 7.864 6.152 -13.471 1.00 0.00 37 PRO A O 18
ATOM 29957 N N . GLY A 1 38 ? 7.987 6.473 -15.694 1.00 0.00 38 GLY A N 18
ATOM 29958 C CA . GLY A 1 38 ? 8.421 7.851 -15.559 1.00 0.00 38 GLY A CA 18
ATOM 29959 C C . GLY A 1 38 ? 7.426 8.832 -16.147 1.00 0.00 38 GLY A C 18
ATOM 29960 O O . GLY A 1 38 ? 6.914 8.623 -17.246 1.00 0.00 38 GLY A O 18
ATOM 29964 N N . GLN A 1 39 ? 7.150 9.905 -15.411 1.00 0.00 39 GLN A N 18
ATOM 29965 C CA . GLN A 1 39 ? 6.207 10.920 -15.866 1.00 0.00 39 GLN A CA 18
ATOM 29966 C C . GLN A 1 39 ? 6.556 12.286 -15.285 1.00 0.00 39 GLN A C 18
ATOM 29967 O O . GLN A 1 39 ? 7.370 12.391 -14.368 1.00 0.00 39 GLN A O 18
ATOM 29981 N N . GLU A 1 40 ? 5.935 13.330 -15.826 1.00 0.00 40 GLU A N 18
ATOM 29982 C CA . GLU A 1 40 ? 6.183 14.690 -15.361 1.00 0.00 40 GLU A CA 18
ATOM 29983 C C . GLU A 1 40 ? 6.102 14.768 -13.839 1.00 0.00 40 GLU A C 18
ATOM 29984 O O . GLU A 1 40 ? 6.894 15.459 -13.200 1.00 0.00 40 GLU A O 18
ATOM 29996 N N . GLU A 1 41 ? 5.138 14.053 -13.266 1.00 0.00 41 GLU A N 18
ATOM 29997 C CA . GLU A 1 41 ? 4.953 14.043 -11.820 1.00 0.00 41 GLU A CA 18
ATOM 29998 C C . GLU A 1 41 ? 5.517 12.763 -11.208 1.00 0.00 41 GLU A C 18
ATOM 29999 O O . GLU A 1 41 ? 5.360 11.667 -11.746 1.00 0.00 41 GLU A O 18
ATOM 30011 N N . PRO A 1 42 ? 6.190 12.905 -10.057 1.00 0.00 42 PRO A N 18
ATOM 30012 C CA . PRO A 1 42 ? 6.791 11.772 -9.347 1.00 0.00 42 PRO A CA 18
ATOM 30013 C C . PRO A 1 42 ? 5.743 10.850 -8.734 1.00 0.00 42 PRO A C 18
ATOM 30014 O O . PRO A 1 42 ? 4.620 11.271 -8.454 1.00 0.00 42 PRO A O 18
ATOM 30025 N N . TRP A 1 43 ? 6.116 9.592 -8.528 1.00 0.00 43 TRP A N 18
ATOM 30026 C CA . TRP A 1 43 ? 5.207 8.611 -7.947 1.00 0.00 43 TRP A CA 18
ATOM 30027 C C . TRP A 1 43 ? 5.015 8.862 -6.455 1.00 0.00 43 TRP A C 18
ATOM 30028 O O . TRP A 1 43 ? 5.985 8.964 -5.704 1.00 0.00 43 TRP A O 18
ATOM 30049 N N . ASP A 1 44 ? 3.760 8.959 -6.033 1.00 0.00 44 ASP A N 18
ATOM 30050 C CA . ASP A 1 44 ? 3.441 9.197 -4.630 1.00 0.00 44 ASP A CA 18
ATOM 30051 C C . ASP A 1 44 ? 2.621 8.046 -4.056 1.00 0.00 44 ASP A C 18
ATOM 30052 O O . ASP A 1 44 ? 1.910 7.354 -4.785 1.00 0.00 44 ASP A O 18
ATOM 30061 N N . ILE A 1 45 ? 2.725 7.847 -2.746 1.00 0.00 45 ILE A N 18
ATOM 30062 C CA . ILE A 1 45 ? 1.993 6.781 -2.075 1.00 0.00 45 ILE A CA 18
ATOM 30063 C C . ILE A 1 45 ? 0.603 6.605 -2.678 1.00 0.00 45 ILE A C 18
ATOM 30064 O O . ILE A 1 45 ? 0.216 5.500 -3.060 1.00 0.00 45 ILE A O 18
ATOM 30080 N N . ARG A 1 46 ? -0.143 7.702 -2.761 1.00 0.00 46 ARG A N 18
ATOM 30081 C CA . ARG A 1 46 ? -1.490 7.669 -3.317 1.00 0.00 46 ARG A CA 18
ATOM 30082 C C . ARG A 1 46 ? -1.517 6.892 -4.630 1.00 0.00 46 ARG A C 18
ATOM 30083 O O . ARG A 1 46 ? -2.223 5.893 -4.757 1.00 0.00 46 ARG A O 18
ATOM 30104 N N . ASN A 1 47 ? -0.744 7.360 -5.605 1.00 0.00 47 ASN A N 18
ATOM 30105 C CA . ASN A 1 47 ? -0.680 6.710 -6.909 1.00 0.00 47 ASN A CA 18
ATOM 30106 C C . ASN A 1 47 ? -0.197 5.269 -6.775 1.00 0.00 47 ASN A C 18
ATOM 30107 O O . ASN A 1 47 ? -0.707 4.367 -7.441 1.00 0.00 47 ASN A O 18
ATOM 30118 N N . LEU A 1 48 ? 0.789 5.059 -5.910 1.00 0.00 48 LEU A N 18
ATOM 30119 C CA . LEU A 1 48 ? 1.342 3.728 -5.687 1.00 0.00 48 LEU A CA 18
ATOM 30120 C C . LEU A 1 48 ? 0.239 2.732 -5.341 1.00 0.00 48 LEU A C 18
ATOM 30121 O O . LEU A 1 48 ? 0.123 1.676 -5.965 1.00 0.00 48 LEU A O 18
ATOM 30137 N N . LEU A 1 49 ? -0.569 3.075 -4.344 1.00 0.00 49 LEU A N 18
ATOM 30138 C CA . LEU A 1 49 ? -1.664 2.212 -3.915 1.00 0.00 49 LEU A CA 18
ATOM 30139 C C . LEU A 1 49 ? -2.318 1.528 -5.111 1.00 0.00 49 LEU A C 18
ATOM 30140 O O . LEU A 1 49 ? -2.256 0.307 -5.251 1.00 0.00 49 LEU A O 18
ATOM 30156 N N . VAL A 1 50 ? -2.944 2.324 -5.973 1.00 0.00 50 VAL A N 18
ATOM 30157 C CA . VAL A 1 50 ? -3.607 1.796 -7.159 1.00 0.00 50 VAL A CA 18
ATOM 30158 C C . VAL A 1 50 ? -2.773 0.700 -7.813 1.00 0.00 50 VAL A C 18
ATOM 30159 O O . VAL A 1 50 ? -3.158 -0.469 -7.817 1.00 0.00 50 VAL A O 18
ATOM 30172 N N . TRP A 1 51 ? -1.628 1.086 -8.364 1.00 0.00 51 TRP A N 18
ATOM 30173 C CA . TRP A 1 51 ? -0.737 0.135 -9.021 1.00 0.00 51 TRP A CA 18
ATOM 30174 C C . TRP A 1 51 ? -0.634 -1.157 -8.219 1.00 0.00 51 TRP A C 18
ATOM 30175 O O . TRP A 1 51 ? -0.748 -2.252 -8.771 1.00 0.00 51 TRP A O 18
ATOM 30196 N N . ILE A 1 52 ? -0.416 -1.023 -6.915 1.00 0.00 52 ILE A N 18
ATOM 30197 C CA . ILE A 1 52 ? -0.298 -2.182 -6.038 1.00 0.00 52 ILE A CA 18
ATOM 30198 C C . ILE A 1 52 ? -1.633 -2.908 -5.904 1.00 0.00 52 ILE A C 18
ATOM 30199 O O . ILE A 1 52 ? -1.675 -4.123 -5.715 1.00 0.00 52 ILE A O 18
ATOM 30215 N N . LYS A 1 53 ? -2.723 -2.154 -6.004 1.00 0.00 53 LYS A N 18
ATOM 30216 C CA . LYS A 1 53 ? -4.060 -2.724 -5.898 1.00 0.00 53 LYS A CA 18
ATOM 30217 C C . LYS A 1 53 ? -4.578 -3.158 -7.266 1.00 0.00 53 LYS A C 18
ATOM 30218 O O . LYS A 1 53 ? -5.595 -3.843 -7.368 1.00 0.00 53 LYS A O 18
ATOM 30237 N N . LYS A 1 54 ? -3.870 -2.755 -8.316 1.00 0.00 54 LYS A N 18
ATOM 30238 C CA . LYS A 1 54 ? -4.255 -3.103 -9.678 1.00 0.00 54 LYS A CA 18
ATOM 30239 C C . LYS A 1 54 ? -3.524 -4.358 -10.146 1.00 0.00 54 LYS A C 18
ATOM 30240 O O . LYS A 1 54 ? -4.148 -5.368 -10.466 1.00 0.00 54 LYS A O 18
ATOM 30259 N N . ASN A 1 55 ? -2.197 -4.285 -10.183 1.00 0.00 55 ASN A N 18
ATOM 30260 C CA . ASN A 1 55 ? -1.381 -5.415 -10.612 1.00 0.00 55 ASN A CA 18
ATOM 30261 C C . ASN A 1 55 ? -0.908 -6.230 -9.412 1.00 0.00 55 ASN A C 18
ATOM 30262 O O . ASN A 1 55 ? -1.388 -7.339 -9.172 1.00 0.00 55 ASN A O 18
ATOM 30273 N N . LEU A 1 56 ? 0.036 -5.673 -8.661 1.00 0.00 56 LEU A N 18
ATOM 30274 C CA . LEU A 1 56 ? 0.575 -6.347 -7.485 1.00 0.00 56 LEU A CA 18
ATOM 30275 C C . LEU A 1 56 ? -0.509 -7.152 -6.775 1.00 0.00 56 LEU A C 18
ATOM 30276 O O . LEU A 1 56 ? -0.321 -8.331 -6.469 1.00 0.00 56 LEU A O 18
ATOM 30292 N N . LEU A 1 57 ? -1.643 -6.510 -6.517 1.00 0.00 57 LEU A N 18
ATOM 30293 C CA . LEU A 1 57 ? -2.758 -7.167 -5.845 1.00 0.00 57 LEU A CA 18
ATOM 30294 C C . LEU A 1 57 ? -3.403 -8.210 -6.752 1.00 0.00 57 LEU A C 18
ATOM 30295 O O . LEU A 1 57 ? -3.994 -7.876 -7.779 1.00 0.00 57 LEU A O 18
ATOM 30311 N N . LYS A 1 58 ? -3.287 -9.476 -6.365 1.00 0.00 58 LYS A N 18
ATOM 30312 C CA . LYS A 1 58 ? -3.860 -10.569 -7.140 1.00 0.00 58 LYS A CA 18
ATOM 30313 C C . LYS A 1 58 ? -5.249 -10.932 -6.625 1.00 0.00 58 LYS A C 18
ATOM 30314 O O . LYS A 1 58 ? -5.905 -11.827 -7.157 1.00 0.00 58 LYS A O 18
ATOM 30333 N N . GLU A 1 59 ? -5.692 -10.230 -5.586 1.00 0.00 59 GLU A N 18
ATOM 30334 C CA . GLU A 1 59 ? -7.004 -10.479 -5.000 1.00 0.00 59 GLU A CA 18
ATOM 30335 C C . GLU A 1 59 ? -7.844 -9.206 -4.987 1.00 0.00 59 GLU A C 18
ATOM 30336 O O . GLU A 1 59 ? -7.438 -8.175 -5.524 1.00 0.00 59 GLU A O 18
ATOM 30348 N N . ARG A 1 60 ? -9.019 -9.286 -4.371 1.00 0.00 60 ARG A N 18
ATOM 30349 C CA . ARG A 1 60 ? -9.919 -8.141 -4.289 1.00 0.00 60 ARG A CA 18
ATOM 30350 C C . ARG A 1 60 ? -9.298 -7.020 -3.461 1.00 0.00 60 ARG A C 18
ATOM 30351 O O . ARG A 1 60 ? -8.792 -7.235 -2.359 1.00 0.00 60 ARG A O 18
ATOM 30372 N N . PRO A 1 61 ? -9.336 -5.793 -4.003 1.00 0.00 61 PRO A N 18
ATOM 30373 C CA . PRO A 1 61 ? -8.782 -4.614 -3.331 1.00 0.00 61 PRO A CA 18
ATOM 30374 C C . PRO A 1 61 ? -9.597 -4.206 -2.109 1.00 0.00 61 PRO A C 18
ATOM 30375 O O . PRO A 1 61 ? -9.052 -4.020 -1.022 1.00 0.00 61 PRO A O 18
ATOM 30386 N N . GLU A 1 62 ? -10.906 -4.069 -2.296 1.00 0.00 62 GLU A N 18
ATOM 30387 C CA . GLU A 1 62 ? -11.796 -3.683 -1.207 1.00 0.00 62 GLU A CA 18
ATOM 30388 C C . GLU A 1 62 ? -11.481 -4.473 0.060 1.00 0.00 62 GLU A C 18
ATOM 30389 O O . GLU A 1 62 ? -11.721 -4.005 1.174 1.00 0.00 62 GLU A O 18
ATOM 30401 N N . LEU A 1 63 ? -10.942 -5.674 -0.118 1.00 0.00 63 LEU A N 18
ATOM 30402 C CA . LEU A 1 63 ? -10.594 -6.532 1.010 1.00 0.00 63 LEU A CA 18
ATOM 30403 C C . LEU A 1 63 ? -9.323 -6.040 1.695 1.00 0.00 63 LEU A C 18
ATOM 30404 O O . LEU A 1 63 ? -9.305 -5.817 2.906 1.00 0.00 63 LEU A O 18
ATOM 30420 N N . PHE A 1 64 ? -8.262 -5.872 0.913 1.00 0.00 64 PHE A N 18
ATOM 30421 C CA . PHE A 1 64 ? -6.987 -5.406 1.444 1.00 0.00 64 PHE A CA 18
ATOM 30422 C C . PHE A 1 64 ? -7.033 -3.908 1.731 1.00 0.00 64 PHE A C 18
ATOM 30423 O O . PHE A 1 64 ? -6.851 -3.478 2.871 1.00 0.00 64 PHE A O 18
ATOM 30440 N N . ILE A 1 65 ? -7.276 -3.119 0.690 1.00 0.00 65 ILE A N 18
ATOM 30441 C CA . ILE A 1 65 ? -7.346 -1.670 0.831 1.00 0.00 65 ILE A CA 18
ATOM 30442 C C . ILE A 1 65 ? -8.623 -1.118 0.206 1.00 0.00 65 ILE A C 18
ATOM 30443 O O . ILE A 1 65 ? -9.105 -1.634 -0.801 1.00 0.00 65 ILE A O 18
ATOM 30459 N N . GLN A 1 66 ? -9.164 -0.065 0.811 1.00 0.00 66 GLN A N 18
ATOM 30460 C CA . GLN A 1 66 ? -10.385 0.557 0.313 1.00 0.00 66 GLN A CA 18
ATOM 30461 C C . GLN A 1 66 ? -10.118 1.985 -0.150 1.00 0.00 66 GLN A C 18
ATOM 30462 O O . GLN A 1 66 ? -9.369 2.725 0.486 1.00 0.00 66 GLN A O 18
ATOM 30476 N N . GLY A 1 67 ? -10.736 2.367 -1.264 1.00 0.00 67 GLY A N 18
ATOM 30477 C CA . GLY A 1 67 ? -10.551 3.705 -1.794 1.00 0.00 67 GLY A CA 18
ATOM 30478 C C . GLY A 1 67 ? -9.191 3.892 -2.436 1.00 0.00 67 GLY A C 18
ATOM 30479 O O . GLY A 1 67 ? -8.667 2.979 -3.074 1.00 0.00 67 GLY A O 18
ATOM 30483 N N . ASP A 1 68 ? -8.618 5.079 -2.269 1.00 0.00 68 ASP A N 18
ATOM 30484 C CA . ASP A 1 68 ? -7.310 5.383 -2.838 1.00 0.00 68 ASP A CA 18
ATOM 30485 C C . ASP A 1 68 ? -6.214 5.241 -1.787 1.00 0.00 68 ASP A C 18
ATOM 30486 O O . ASP A 1 68 ? -5.038 5.089 -2.118 1.00 0.00 68 ASP A O 18
ATOM 30495 N N . SER A 1 69 ? -6.607 5.291 -0.518 1.00 0.00 69 SER A N 18
ATOM 30496 C CA . SER A 1 69 ? -5.657 5.172 0.582 1.00 0.00 69 SER A CA 18
ATOM 30497 C C . SER A 1 69 ? -5.751 3.796 1.235 1.00 0.00 69 SER A C 18
ATOM 30498 O O . SER A 1 69 ? -6.660 3.019 0.943 1.00 0.00 69 SER A O 18
ATOM 30506 N N . VAL A 1 70 ? -4.804 3.502 2.120 1.00 0.00 70 VAL A N 18
ATOM 30507 C CA . VAL A 1 70 ? -4.779 2.221 2.816 1.00 0.00 70 VAL A CA 18
ATOM 30508 C C . VAL A 1 70 ? -5.856 2.159 3.893 1.00 0.00 70 VAL A C 18
ATOM 30509 O O . VAL A 1 70 ? -6.088 3.133 4.610 1.00 0.00 70 VAL A O 18
ATOM 30522 N N . ARG A 1 71 ? -6.512 1.008 4.001 1.00 0.00 71 ARG A N 18
ATOM 30523 C CA . ARG A 1 71 ? -7.566 0.819 4.990 1.00 0.00 71 ARG A CA 18
ATOM 30524 C C . ARG A 1 71 ? -7.113 1.302 6.365 1.00 0.00 71 ARG A C 18
ATOM 30525 O O . ARG A 1 71 ? -5.923 1.475 6.629 1.00 0.00 71 ARG A O 18
ATOM 30546 N N . PRO A 1 72 ? -8.084 1.524 7.263 1.00 0.00 72 PRO A N 18
ATOM 30547 C CA . PRO A 1 72 ? -7.810 1.990 8.626 1.00 0.00 72 PRO A CA 18
ATOM 30548 C C . PRO A 1 72 ? -7.133 0.922 9.478 1.00 0.00 72 PRO A C 18
ATOM 30549 O O . PRO A 1 72 ? -6.893 1.123 10.668 1.00 0.00 72 PRO A O 18
ATOM 30560 N N . GLY A 1 73 ? -6.826 -0.215 8.860 1.00 0.00 73 GLY A N 18
ATOM 30561 C CA . GLY A 1 73 ? -6.178 -1.297 9.578 1.00 0.00 73 GLY A CA 18
ATOM 30562 C C . GLY A 1 73 ? -4.785 -1.589 9.054 1.00 0.00 73 GLY A C 18
ATOM 30563 O O . GLY A 1 73 ? -3.889 -1.944 9.820 1.00 0.00 73 GLY A O 18
ATOM 30567 N N . ILE A 1 74 ? -4.604 -1.440 7.746 1.00 0.00 74 ILE A N 18
ATOM 30568 C CA . ILE A 1 74 ? -3.311 -1.690 7.122 1.00 0.00 74 ILE A CA 18
ATOM 30569 C C . ILE A 1 74 ? -2.292 -0.629 7.523 1.00 0.00 74 ILE A C 18
ATOM 30570 O O . ILE A 1 74 ? -2.453 0.552 7.211 1.00 0.00 74 ILE A O 18
ATOM 30586 N N . LEU A 1 75 ? -1.242 -1.057 8.215 1.00 0.00 75 LEU A N 18
ATOM 30587 C CA . LEU A 1 75 ? -0.194 -0.144 8.658 1.00 0.00 75 LEU A CA 18
ATOM 30588 C C . LEU A 1 75 ? 0.970 -0.132 7.672 1.00 0.00 75 LEU A C 18
ATOM 30589 O O . LEU A 1 75 ? 1.671 -1.131 7.511 1.00 0.00 75 LEU A O 18
ATOM 30605 N N . VAL A 1 76 ? 1.172 1.007 7.017 1.00 0.00 76 VAL A N 18
ATOM 30606 C CA . VAL A 1 76 ? 2.253 1.151 6.049 1.00 0.00 76 VAL A CA 18
ATOM 30607 C C . VAL A 1 76 ? 3.448 1.871 6.664 1.00 0.00 76 VAL A C 18
ATOM 30608 O O . VAL A 1 76 ? 3.297 2.673 7.586 1.00 0.00 76 VAL A O 18
ATOM 30621 N N . LEU A 1 77 ? 4.637 1.580 6.147 1.00 0.00 77 LEU A N 18
ATOM 30622 C CA . LEU A 1 77 ? 5.860 2.201 6.644 1.00 0.00 77 LEU A CA 18
ATOM 30623 C C . LEU A 1 77 ? 6.841 2.458 5.505 1.00 0.00 77 LEU A C 18
ATOM 30624 O O . LEU A 1 77 ? 7.125 1.568 4.703 1.00 0.00 77 LEU A O 18
ATOM 30640 N N . ILE A 1 78 ? 7.359 3.681 5.442 1.00 0.00 78 ILE A N 18
ATOM 30641 C CA . ILE A 1 78 ? 8.311 4.054 4.404 1.00 0.00 78 ILE A CA 18
ATOM 30642 C C . ILE A 1 78 ? 9.719 4.189 4.973 1.00 0.00 78 ILE A C 18
ATOM 30643 O O . ILE A 1 78 ? 9.980 5.046 5.815 1.00 0.00 78 ILE A O 18
ATOM 30659 N N . ASN A 1 79 ? 10.625 3.336 4.504 1.00 0.00 79 ASN A N 18
ATOM 30660 C CA . ASN A 1 79 ? 12.008 3.360 4.966 1.00 0.00 79 ASN A CA 18
ATOM 30661 C C . ASN A 1 79 ? 12.078 3.239 6.485 1.00 0.00 79 ASN A C 18
ATOM 30662 O O . ASN A 1 79 ? 12.886 3.901 7.135 1.00 0.00 79 ASN A O 18
ATOM 30673 N N . ASP A 1 80 ? 11.225 2.387 7.044 1.00 0.00 80 ASP A N 18
ATOM 30674 C CA . ASP A 1 80 ? 11.190 2.177 8.487 1.00 0.00 80 ASP A CA 18
ATOM 30675 C C . ASP A 1 80 ? 10.757 3.448 9.211 1.00 0.00 80 ASP A C 18
ATOM 30676 O O . ASP A 1 80 ? 11.376 3.856 10.192 1.00 0.00 80 ASP A O 18
ATOM 30685 N N . ALA A 1 81 ? 9.690 4.069 8.719 1.00 0.00 81 ALA A N 18
ATOM 30686 C CA . ALA A 1 81 ? 9.173 5.292 9.320 1.00 0.00 81 ALA A CA 18
ATOM 30687 C C . ALA A 1 81 ? 7.712 5.514 8.944 1.00 0.00 81 ALA A C 18
ATOM 30688 O O . ALA A 1 81 ? 7.355 5.500 7.765 1.00 0.00 81 ALA A O 18
ATOM 30695 N N . ASP A 1 82 ? 6.871 5.718 9.952 1.00 0.00 82 ASP A N 18
ATOM 30696 C CA . ASP A 1 82 ? 5.448 5.944 9.726 1.00 0.00 82 ASP A CA 18
ATOM 30697 C C . ASP A 1 82 ? 5.227 6.877 8.540 1.00 0.00 82 ASP A C 18
ATOM 30698 O O . ASP A 1 82 ? 5.793 7.969 8.483 1.00 0.00 82 ASP A O 18
ATOM 30707 N N . TRP A 1 83 ? 4.402 6.439 7.596 1.00 0.00 83 TRP A N 18
ATOM 30708 C CA . TRP A 1 83 ? 4.107 7.236 6.410 1.00 0.00 83 TRP A CA 18
ATOM 30709 C C . TRP A 1 83 ? 3.309 8.482 6.776 1.00 0.00 83 TRP A C 18
ATOM 30710 O O . TRP A 1 83 ? 3.349 9.486 6.065 1.00 0.00 83 TRP A O 18
ATOM 30731 N N . GLU A 1 84 ? 2.584 8.410 7.888 1.00 0.00 84 GLU A N 18
ATOM 30732 C CA . GLU A 1 84 ? 1.776 9.534 8.346 1.00 0.00 84 GLU A CA 18
ATOM 30733 C C . GLU A 1 84 ? 2.661 10.702 8.772 1.00 0.00 84 GLU A C 18
ATOM 30734 O O . GLU A 1 84 ? 2.340 11.864 8.519 1.00 0.00 84 GLU A O 18
ATOM 30746 N N . LEU A 1 85 ? 3.776 10.386 9.422 1.00 0.00 85 LEU A N 18
ATOM 30747 C CA . LEU A 1 85 ? 4.708 11.408 9.884 1.00 0.00 85 LEU A CA 18
ATOM 30748 C C . LEU A 1 85 ? 5.313 12.167 8.707 1.00 0.00 85 LEU A C 18
ATOM 30749 O O . LEU A 1 85 ? 5.537 13.375 8.783 1.00 0.00 85 LEU A O 18
ATOM 30765 N N . LEU A 1 86 ? 5.573 11.450 7.619 1.00 0.00 86 LEU A N 18
ATOM 30766 C CA . LEU A 1 86 ? 6.150 12.055 6.424 1.00 0.00 86 LEU A CA 18
ATOM 30767 C C . LEU A 1 86 ? 5.060 12.624 5.521 1.00 0.00 86 LEU A C 18
ATOM 30768 O O . LEU A 1 86 ? 4.940 13.838 5.364 1.00 0.00 86 LEU A O 18
ATOM 30784 N N . GLY A 1 87 ? 4.264 11.737 4.931 1.00 0.00 87 GLY A N 18
ATOM 30785 C CA . GLY A 1 87 ? 3.192 12.170 4.054 1.00 0.00 87 GLY A CA 18
ATOM 30786 C C . GLY A 1 87 ? 2.338 11.016 3.569 1.00 0.00 87 GLY A C 18
ATOM 30787 O O . GLY A 1 87 ? 2.613 10.428 2.523 1.00 0.00 87 GLY A O 18
ATOM 30791 N N . GLU A 1 88 ? 1.300 10.689 4.332 1.00 0.00 88 GLU A N 18
ATOM 30792 C CA . GLU A 1 88 ? 0.404 9.594 3.975 1.00 0.00 88 GLU A CA 18
ATOM 30793 C C . GLU A 1 88 ? 0.257 9.485 2.460 1.00 0.00 88 GLU A C 18
ATOM 30794 O O . GLU A 1 88 ? 0.520 8.434 1.873 1.00 0.00 88 GLU A O 18
ATOM 30806 N N . LEU A 1 89 ? -0.165 10.577 1.832 1.00 0.00 89 LEU A N 18
ATOM 30807 C CA . LEU A 1 89 ? -0.348 10.605 0.385 1.00 0.00 89 LEU A CA 18
ATOM 30808 C C . LEU A 1 89 ? 0.509 11.694 -0.252 1.00 0.00 89 LEU A C 18
ATOM 30809 O O . LEU A 1 89 ? 0.917 11.580 -1.408 1.00 0.00 89 LEU A O 18
ATOM 30825 N N . ASP A 1 90 ? 0.781 12.747 0.511 1.00 0.00 90 ASP A N 18
ATOM 30826 C CA . ASP A 1 90 ? 1.593 13.855 0.023 1.00 0.00 90 ASP A CA 18
ATOM 30827 C C . ASP A 1 90 ? 3.024 13.402 -0.249 1.00 0.00 90 ASP A C 18
ATOM 30828 O O . ASP A 1 90 ? 3.733 14.002 -1.057 1.00 0.00 90 ASP A O 18
ATOM 30837 N N . TYR A 1 91 ? 3.442 12.340 0.431 1.00 0.00 91 TYR A N 18
ATOM 30838 C CA . TYR A 1 91 ? 4.789 11.808 0.265 1.00 0.00 91 TYR A CA 18
ATOM 30839 C C . TYR A 1 91 ? 5.005 11.303 -1.158 1.00 0.00 91 TYR A C 18
ATOM 30840 O O . TYR A 1 91 ? 4.187 10.554 -1.692 1.00 0.00 91 TYR A O 18
ATOM 30858 N N . GLN A 1 92 ? 6.111 11.718 -1.766 1.00 0.00 92 GLN A N 18
ATOM 30859 C CA . GLN A 1 92 ? 6.435 11.308 -3.127 1.00 0.00 92 GLN A CA 18
ATOM 30860 C C . GLN A 1 92 ? 7.598 10.322 -3.136 1.00 0.00 92 GLN A C 18
ATOM 30861 O O . GLN A 1 92 ? 8.758 10.712 -2.997 1.00 0.00 92 GLN A O 18
ATOM 30875 N N . LEU A 1 93 ? 7.281 9.042 -3.301 1.00 0.00 93 LEU A N 18
ATOM 30876 C CA . LEU A 1 93 ? 8.300 7.999 -3.328 1.00 0.00 93 LEU A CA 18
ATOM 30877 C C . LEU A 1 93 ? 9.380 8.319 -4.356 1.00 0.00 93 LEU A C 18
ATOM 30878 O O . LEU A 1 93 ? 9.079 8.682 -5.493 1.00 0.00 93 LEU A O 18
ATOM 30894 N N . GLN A 1 94 ? 10.637 8.180 -3.949 1.00 0.00 94 GLN A N 18
ATOM 30895 C CA . GLN A 1 94 ? 11.762 8.453 -4.836 1.00 0.00 94 GLN A CA 18
ATOM 30896 C C . GLN A 1 94 ? 12.386 7.156 -5.339 1.00 0.00 94 GLN A C 18
ATOM 30897 O O . GLN A 1 94 ? 11.881 6.066 -5.068 1.00 0.00 94 GLN A O 18
ATOM 30911 N N . ASP A 1 95 ? 13.486 7.280 -6.074 1.00 0.00 95 ASP A N 18
ATOM 30912 C CA . ASP A 1 95 ? 14.180 6.117 -6.615 1.00 0.00 95 ASP A CA 18
ATOM 30913 C C . ASP A 1 95 ? 14.889 5.344 -5.507 1.00 0.00 95 ASP A C 18
ATOM 30914 O O . ASP A 1 95 ? 15.426 5.935 -4.571 1.00 0.00 95 ASP A O 18
ATOM 30923 N N . GLN A 1 96 ? 14.885 4.020 -5.621 1.00 0.00 96 GLN A N 18
ATOM 30924 C CA . GLN A 1 96 ? 15.526 3.166 -4.628 1.00 0.00 96 GLN A CA 18
ATOM 30925 C C . GLN A 1 96 ? 14.912 3.380 -3.248 1.00 0.00 96 GLN A C 18
ATOM 30926 O O . GLN A 1 96 ? 15.626 3.556 -2.261 1.00 0.00 96 GLN A O 18
ATOM 30940 N N . ASP A 1 97 ? 13.585 3.364 -3.188 1.00 0.00 97 ASP A N 18
ATOM 30941 C CA . ASP A 1 97 ? 12.875 3.555 -1.929 1.00 0.00 97 ASP A CA 18
ATOM 30942 C C . ASP A 1 97 ? 12.460 2.215 -1.330 1.00 0.00 97 ASP A C 18
ATOM 30943 O O . ASP A 1 97 ? 12.516 1.182 -1.997 1.00 0.00 97 ASP A O 18
ATOM 30952 N N . SER A 1 98 ? 12.044 2.240 -0.068 1.00 0.00 98 SER A N 18
ATOM 30953 C CA . SER A 1 98 ? 11.624 1.027 0.623 1.00 0.00 98 SER A CA 18
ATOM 30954 C C . SER A 1 98 ? 10.283 1.235 1.320 1.00 0.00 98 SER A C 18
ATOM 30955 O O . SER A 1 98 ? 10.125 2.156 2.123 1.00 0.00 98 SER A O 18
ATOM 30963 N N . ILE A 1 99 ? 9.321 0.374 1.008 1.00 0.00 99 ILE A N 18
ATOM 30964 C CA . ILE A 1 99 ? 7.994 0.462 1.605 1.00 0.00 99 ILE A CA 18
ATOM 30965 C C . ILE A 1 99 ? 7.592 -0.861 2.249 1.00 0.00 99 ILE A C 18
ATOM 30966 O O . ILE A 1 99 ? 8.044 -1.929 1.834 1.00 0.00 99 ILE A O 18
ATOM 30982 N N . LEU A 1 100 ? 6.739 -0.782 3.264 1.00 0.00 100 LEU A N 18
ATOM 30983 C CA . LEU A 1 100 ? 6.273 -1.973 3.966 1.00 0.00 100 LEU A CA 18
ATOM 30984 C C . LEU A 1 100 ? 4.802 -1.841 4.346 1.00 0.00 100 LEU A C 18
ATOM 30985 O O . LEU A 1 100 ? 4.315 -0.742 4.612 1.00 0.00 100 LEU A O 18
ATOM 31001 N N . PHE A 1 101 ? 4.099 -2.969 4.371 1.00 0.00 101 PHE A N 18
ATOM 31002 C CA . PHE A 1 101 ? 2.683 -2.980 4.720 1.00 0.00 101 PHE A CA 18
ATOM 31003 C C . PHE A 1 101 ? 2.386 -4.061 5.755 1.00 0.00 101 PHE A C 18
ATOM 31004 O O . PHE A 1 101 ? 2.916 -5.171 5.678 1.00 0.00 101 PHE A O 18
ATOM 31021 N N . ILE A 1 102 ? 1.537 -3.730 6.722 1.00 0.00 102 ILE A N 18
ATOM 31022 C CA . ILE A 1 102 ? 1.169 -4.672 7.771 1.00 0.00 102 ILE A CA 18
ATOM 31023 C C . ILE A 1 102 ? -0.344 -4.837 7.856 1.00 0.00 102 ILE A C 18
ATOM 31024 O O . ILE A 1 102 ? -1.084 -3.854 7.904 1.00 0.00 102 ILE A O 18
ATOM 31040 N N . SER A 1 103 ? -0.798 -6.086 7.876 1.00 0.00 103 SER A N 18
ATOM 31041 C CA . SER A 1 103 ? -2.224 -6.380 7.954 1.00 0.00 103 SER A CA 18
ATOM 31042 C C . SER A 1 103 ? -2.643 -6.664 9.393 1.00 0.00 103 SER A C 18
ATOM 31043 O O . SER A 1 103 ? -2.456 -7.771 9.900 1.00 0.00 103 SER A O 18
ATOM 31051 N N . THR A 1 104 ? -3.211 -5.656 10.048 1.00 0.00 104 THR A N 18
ATOM 31052 C CA . THR A 1 104 ? -3.655 -5.796 11.429 1.00 0.00 104 THR A CA 18
ATOM 31053 C C . THR A 1 104 ? -5.153 -5.541 11.553 1.00 0.00 104 THR A C 18
ATOM 31054 O O . THR A 1 104 ? -5.595 -4.780 12.415 1.00 0.00 104 THR A O 18
ATOM 31065 N N . LEU A 1 105 ? -5.931 -6.182 10.687 1.00 0.00 105 LEU A N 18
ATOM 31066 C CA . LEU A 1 105 ? -7.381 -6.025 10.701 1.00 0.00 105 LEU A CA 18
ATOM 31067 C C . LEU A 1 105 ? -8.073 -7.316 10.272 1.00 0.00 105 LEU A C 18
ATOM 31068 O O . LEU A 1 105 ? -7.630 -7.990 9.341 1.00 0.00 105 LEU A O 18
ATOM 31084 N N . HIS A 1 106 ? -9.161 -7.653 10.956 1.00 0.00 106 HIS A N 18
ATOM 31085 C CA . HIS A 1 106 ? -9.916 -8.862 10.645 1.00 0.00 106 HIS A CA 18
ATOM 31086 C C . HIS A 1 106 ? -11.038 -8.562 9.656 1.00 0.00 106 HIS A C 18
ATOM 31087 O O . HIS A 1 106 ? -11.207 -9.266 8.661 1.00 0.00 106 HIS A O 18
ATOM 31102 N N . GLY A 1 107 ? -11.804 -7.512 9.938 1.00 0.00 107 GLY A N 18
ATOM 31103 C CA . GLY A 1 107 ? -12.901 -7.139 9.064 1.00 0.00 107 GLY A CA 18
ATOM 31104 C C . GLY A 1 107 ? -13.820 -8.304 8.756 1.00 0.00 107 GLY A C 18
ATOM 31105 O O . GLY A 1 107 ? -13.562 -9.433 9.171 1.00 0.00 107 GLY A O 18
ATOM 31109 N N . GLY A 1 108 ? -14.897 -8.030 8.026 1.00 0.00 108 GLY A N 18
ATOM 31110 C CA . GLY A 1 108 ? -15.842 -9.075 7.677 1.00 0.00 108 GLY A CA 18
ATOM 31111 C C . GLY A 1 108 ? -17.274 -8.578 7.657 1.00 0.00 108 GLY A C 18
ATOM 31112 O O . GLY A 1 108 ? -17.544 -7.428 8.002 1.00 0.00 108 GLY A O 18
ATOM 31116 N N . SER A 1 109 ? -18.195 -9.447 7.251 1.00 0.00 109 SER A N 18
ATOM 31117 C CA . SER A 1 109 ? -19.606 -9.088 7.182 1.00 0.00 109 SER A CA 18
ATOM 31118 C C . SER A 1 109 ? -20.192 -8.915 8.580 1.00 0.00 109 SER A C 18
ATOM 31119 O O . SER A 1 109 ? -20.729 -9.856 9.161 1.00 0.00 109 SER A O 18
ATOM 31127 N N . GLY A 1 110 ? -20.083 -7.702 9.114 1.00 0.00 110 GLY A N 18
ATOM 31128 C CA . GLY A 1 110 ? -20.606 -7.426 10.440 1.00 0.00 110 GLY A CA 18
ATOM 31129 C C . GLY A 1 110 ? -22.101 -7.179 10.433 1.00 0.00 110 GLY A C 18
ATOM 31130 O O . GLY A 1 110 ? -22.906 -8.110 10.467 1.00 0.00 110 GLY A O 18
ATOM 31134 N N . PRO A 1 111 ? -22.493 -5.897 10.391 1.00 0.00 111 PRO A N 18
ATOM 31135 C CA . PRO A 1 111 ? -23.904 -5.500 10.381 1.00 0.00 111 PRO A CA 18
ATOM 31136 C C . PRO A 1 111 ? -24.597 -5.857 9.071 1.00 0.00 111 PRO A C 18
ATOM 31137 O O . PRO A 1 111 ? -24.655 -5.046 8.147 1.00 0.00 111 PRO A O 18
ATOM 31148 N N . SER A 1 112 ? -25.122 -7.076 8.997 1.00 0.00 112 SER A N 18
ATOM 31149 C CA . SER A 1 112 ? -25.809 -7.542 7.798 1.00 0.00 112 SER A CA 18
ATOM 31150 C C . SER A 1 112 ? -27.134 -8.210 8.155 1.00 0.00 112 SER A C 18
ATOM 31151 O O . SER A 1 112 ? -27.160 -9.341 8.640 1.00 0.00 112 SER A O 18
ATOM 31159 N N . SER A 1 113 ? -28.231 -7.501 7.912 1.00 0.00 113 SER A N 18
ATOM 31160 C CA . SER A 1 113 ? -29.560 -8.022 8.212 1.00 0.00 113 SER A CA 18
ATOM 31161 C C . SER A 1 113 ? -30.414 -8.089 6.949 1.00 0.00 113 SER A C 18
ATOM 31162 O O . SER A 1 113 ? -30.660 -7.074 6.298 1.00 0.00 113 SER A O 18
ATOM 31170 N N . GLY A 1 114 ? -30.864 -9.293 6.610 1.00 0.00 114 GLY A N 18
ATOM 31171 C CA . GLY A 1 114 ? -31.686 -9.471 5.427 1.00 0.00 114 GLY A CA 18
ATOM 31172 C C . GLY A 1 114 ? -33.166 -9.336 5.723 1.00 0.00 114 GLY A C 18
ATOM 31173 O O . GLY A 1 114 ? -34.007 -9.692 4.898 1.00 0.00 114 GLY A O 18
ATOM 31177 N N . GLY A 1 1 ? 15.640 19.492 -5.980 1.00 0.00 1 GLY A N 19
ATOM 31178 C CA . GLY A 1 1 ? 14.810 18.516 -6.662 1.00 0.00 1 GLY A CA 19
ATOM 31179 C C . GLY A 1 1 ? 15.273 18.253 -8.081 1.00 0.00 1 GLY A C 19
ATOM 31180 O O . GLY A 1 1 ? 16.285 18.796 -8.522 1.00 0.00 1 GLY A O 19
ATOM 31184 N N . SER A 1 2 ? 14.530 17.415 -8.798 1.00 0.00 2 SER A N 19
ATOM 31185 C CA . SER A 1 2 ? 14.873 17.076 -10.174 1.00 0.00 2 SER A CA 19
ATOM 31186 C C . SER A 1 2 ? 14.378 18.150 -11.137 1.00 0.00 2 SER A C 19
ATOM 31187 O O . SER A 1 2 ? 13.202 18.513 -11.129 1.00 0.00 2 SER A O 19
ATOM 31195 N N . SER A 1 3 ? 15.285 18.655 -11.968 1.00 0.00 3 SER A N 19
ATOM 31196 C CA . SER A 1 3 ? 14.943 19.690 -12.935 1.00 0.00 3 SER A CA 19
ATOM 31197 C C . SER A 1 3 ? 15.257 19.231 -14.356 1.00 0.00 3 SER A C 19
ATOM 31198 O O . SER A 1 3 ? 16.039 18.304 -14.562 1.00 0.00 3 SER A O 19
ATOM 31206 N N . GLY A 1 4 ? 14.641 19.889 -15.334 1.00 0.00 4 GLY A N 19
ATOM 31207 C CA . GLY A 1 4 ? 14.867 19.535 -16.723 1.00 0.00 4 GLY A CA 19
ATOM 31208 C C . GLY A 1 4 ? 13.829 20.136 -17.650 1.00 0.00 4 GLY A C 19
ATOM 31209 O O . GLY A 1 4 ? 12.635 19.872 -17.511 1.00 0.00 4 GLY A O 19
ATOM 31213 N N . SER A 1 5 ? 14.285 20.948 -18.599 1.00 0.00 5 SER A N 19
ATOM 31214 C CA . SER A 1 5 ? 13.387 21.593 -19.550 1.00 0.00 5 SER A CA 19
ATOM 31215 C C . SER A 1 5 ? 12.554 20.557 -20.299 1.00 0.00 5 SER A C 19
ATOM 31216 O O . SER A 1 5 ? 13.003 19.984 -21.291 1.00 0.00 5 SER A O 19
ATOM 31224 N N . SER A 1 6 ? 11.338 20.323 -19.816 1.00 0.00 6 SER A N 19
ATOM 31225 C CA . SER A 1 6 ? 10.443 19.354 -20.436 1.00 0.00 6 SER A CA 19
ATOM 31226 C C . SER A 1 6 ? 11.157 18.027 -20.671 1.00 0.00 6 SER A C 19
ATOM 31227 O O . SER A 1 6 ? 10.980 17.389 -21.708 1.00 0.00 6 SER A O 19
ATOM 31235 N N . GLY A 1 7 ? 11.966 17.617 -19.699 1.00 0.00 7 GLY A N 19
ATOM 31236 C CA . GLY A 1 7 ? 12.696 16.369 -19.818 1.00 0.00 7 GLY A CA 19
ATOM 31237 C C . GLY A 1 7 ? 11.969 15.208 -19.170 1.00 0.00 7 GLY A C 19
ATOM 31238 O O . GLY A 1 7 ? 12.034 15.028 -17.954 1.00 0.00 7 GLY A O 19
ATOM 31242 N N . MET A 1 8 ? 11.273 14.419 -19.982 1.00 0.00 8 MET A N 19
ATOM 31243 C CA . MET A 1 8 ? 10.530 13.269 -19.479 1.00 0.00 8 MET A CA 19
ATOM 31244 C C . MET A 1 8 ? 11.306 12.562 -18.373 1.00 0.00 8 MET A C 19
ATOM 31245 O O . MET A 1 8 ? 12.525 12.700 -18.271 1.00 0.00 8 MET A O 19
ATOM 31259 N N . ALA A 1 9 ? 10.592 11.806 -17.546 1.00 0.00 9 ALA A N 19
ATOM 31260 C CA . ALA A 1 9 ? 11.214 11.076 -16.448 1.00 0.00 9 ALA A CA 19
ATOM 31261 C C . ALA A 1 9 ? 11.294 9.585 -16.755 1.00 0.00 9 ALA A C 19
ATOM 31262 O O . ALA A 1 9 ? 10.520 9.065 -17.559 1.00 0.00 9 ALA A O 19
ATOM 31269 N N . ALA A 1 10 ? 12.234 8.902 -16.111 1.00 0.00 10 ALA A N 19
ATOM 31270 C CA . ALA A 1 10 ? 12.413 7.470 -16.315 1.00 0.00 10 ALA A CA 19
ATOM 31271 C C . ALA A 1 10 ? 11.689 6.667 -15.240 1.00 0.00 10 ALA A C 19
ATOM 31272 O O . ALA A 1 10 ? 11.319 7.187 -14.186 1.00 0.00 10 ALA A O 19
ATOM 31279 N N . PRO A 1 11 ? 11.480 5.370 -15.508 1.00 0.00 11 PRO A N 19
ATOM 31280 C CA . PRO A 1 11 ? 10.797 4.468 -14.576 1.00 0.00 11 PRO A CA 19
ATOM 31281 C C . PRO A 1 11 ? 11.634 4.177 -13.334 1.00 0.00 11 PRO A C 19
ATOM 31282 O O . PRO A 1 11 ? 12.805 3.808 -13.435 1.00 0.00 11 PRO A O 19
ATOM 31293 N N . LEU A 1 12 ? 11.026 4.344 -12.165 1.00 0.00 12 LEU A N 19
ATOM 31294 C CA . LEU A 1 12 ? 11.715 4.098 -10.903 1.00 0.00 12 LEU A CA 19
ATOM 31295 C C . LEU A 1 12 ? 11.280 2.769 -10.295 1.00 0.00 12 LEU A C 19
ATOM 31296 O O . LEU A 1 12 ? 10.136 2.344 -10.461 1.00 0.00 12 LEU A O 19
ATOM 31312 N N . CYS A 1 13 ? 12.198 2.119 -9.588 1.00 0.00 13 CYS A N 19
ATOM 31313 C CA . CYS A 1 13 ? 11.909 0.838 -8.953 1.00 0.00 13 CYS A CA 19
ATOM 31314 C C . CYS A 1 13 ? 11.970 0.958 -7.434 1.00 0.00 13 CYS A C 19
ATOM 31315 O O . CYS A 1 13 ? 12.819 1.665 -6.890 1.00 0.00 13 CYS A O 19
ATOM 31323 N N . VAL A 1 14 ? 11.063 0.264 -6.754 1.00 0.00 14 VAL A N 19
ATOM 31324 C CA . VAL A 1 14 ? 11.013 0.293 -5.297 1.00 0.00 14 VAL A CA 19
ATOM 31325 C C . VAL A 1 14 ? 10.745 -1.096 -4.729 1.00 0.00 14 VAL A C 19
ATOM 31326 O O . VAL A 1 14 ? 10.062 -1.912 -5.349 1.00 0.00 14 VAL A O 19
ATOM 31339 N N . LYS A 1 15 ? 11.286 -1.359 -3.544 1.00 0.00 15 LYS A N 19
ATOM 31340 C CA . LYS A 1 15 ? 11.105 -2.649 -2.889 1.00 0.00 15 LYS A CA 19
ATOM 31341 C C . LYS A 1 15 ? 9.926 -2.607 -1.922 1.00 0.00 15 LYS A C 19
ATOM 31342 O O . LYS A 1 15 ? 9.943 -1.869 -0.937 1.00 0.00 15 LYS A O 19
ATOM 31361 N N . VAL A 1 16 ? 8.902 -3.406 -2.209 1.00 0.00 16 VAL A N 19
ATOM 31362 C CA . VAL A 1 16 ? 7.716 -3.462 -1.364 1.00 0.00 16 VAL A CA 19
ATOM 31363 C C . VAL A 1 16 ? 7.633 -4.790 -0.620 1.00 0.00 16 VAL A C 19
ATOM 31364 O O . VAL A 1 16 ? 7.672 -5.857 -1.232 1.00 0.00 16 VAL A O 19
ATOM 31377 N N . GLU A 1 17 ? 7.517 -4.716 0.702 1.00 0.00 17 GLU A N 19
ATOM 31378 C CA . GLU A 1 17 ? 7.429 -5.914 1.528 1.00 0.00 17 GLU A CA 19
ATOM 31379 C C . GLU A 1 17 ? 6.160 -5.898 2.376 1.00 0.00 17 GLU A C 19
ATOM 31380 O O . GLU A 1 17 ? 5.723 -4.845 2.840 1.00 0.00 17 GLU A O 19
ATOM 31392 N N . PHE A 1 18 ? 5.572 -7.073 2.572 1.00 0.00 18 PHE A N 19
ATOM 31393 C CA . PHE A 1 18 ? 4.352 -7.196 3.362 1.00 0.00 18 PHE A CA 19
ATOM 31394 C C . PHE A 1 18 ? 4.556 -8.152 4.533 1.00 0.00 18 PHE A C 19
ATOM 31395 O O . PHE A 1 18 ? 5.266 -9.150 4.418 1.00 0.00 18 PHE A O 19
ATOM 31412 N N . GLY A 1 19 ? 3.926 -7.839 5.662 1.00 0.00 19 GLY A N 19
ATOM 31413 C CA . GLY A 1 19 ? 4.051 -8.679 6.839 1.00 0.00 19 GLY A CA 19
ATOM 31414 C C . GLY A 1 19 ? 3.433 -10.048 6.642 1.00 0.00 19 GLY A C 19
ATOM 31415 O O . GLY A 1 19 ? 3.499 -10.616 5.553 1.00 0.00 19 GLY A O 19
ATOM 31419 N N . GLY A 1 20 ? 2.830 -10.582 7.700 1.00 0.00 20 GLY A N 19
ATOM 31420 C CA . GLY A 1 20 ? 2.207 -11.890 7.618 1.00 0.00 20 GLY A CA 19
ATOM 31421 C C . GLY A 1 20 ? 0.730 -11.809 7.284 1.00 0.00 20 GLY A C 19
ATOM 31422 O O . GLY A 1 20 ? -0.042 -11.177 8.003 1.00 0.00 20 GLY A O 19
ATOM 31426 N N . GLY A 1 21 ? 0.337 -12.451 6.188 1.00 0.00 21 GLY A N 19
ATOM 31427 C CA . GLY A 1 21 ? -1.055 -12.435 5.778 1.00 0.00 21 GLY A CA 19
ATOM 31428 C C . GLY A 1 21 ? -1.261 -11.728 4.453 1.00 0.00 21 GLY A C 19
ATOM 31429 O O . GLY A 1 21 ? -1.890 -12.270 3.544 1.00 0.00 21 GLY A O 19
ATOM 31433 N N . ALA A 1 22 ? -0.731 -10.514 4.342 1.00 0.00 22 ALA A N 19
ATOM 31434 C CA . ALA A 1 22 ? -0.860 -9.733 3.119 1.00 0.00 22 ALA A CA 19
ATOM 31435 C C . ALA A 1 22 ? -0.098 -10.383 1.969 1.00 0.00 22 ALA A C 19
ATOM 31436 O O . ALA A 1 22 ? -0.590 -10.446 0.843 1.00 0.00 22 ALA A O 19
ATOM 31443 N N . GLU A 1 23 ? 1.106 -10.864 2.261 1.00 0.00 23 GLU A N 19
ATOM 31444 C CA . GLU A 1 23 ? 1.937 -11.508 1.250 1.00 0.00 23 GLU A CA 19
ATOM 31445 C C . GLU A 1 23 ? 1.090 -12.374 0.321 1.00 0.00 23 GLU A C 19
ATOM 31446 O O . GLU A 1 23 ? 1.281 -12.369 -0.896 1.00 0.00 23 GLU A O 19
ATOM 31458 N N . LEU A 1 24 ? 0.154 -13.115 0.903 1.00 0.00 24 LEU A N 19
ATOM 31459 C CA . LEU A 1 24 ? -0.722 -13.987 0.129 1.00 0.00 24 LEU A CA 19
ATOM 31460 C C . LEU A 1 24 ? -1.446 -13.203 -0.961 1.00 0.00 24 LEU A C 19
ATOM 31461 O O . LEU A 1 24 ? -1.561 -13.662 -2.098 1.00 0.00 24 LEU A O 19
ATOM 31477 N N . LEU A 1 25 ? -1.929 -12.017 -0.608 1.00 0.00 25 LEU A N 19
ATOM 31478 C CA . LEU A 1 25 ? -2.639 -11.167 -1.557 1.00 0.00 25 LEU A CA 19
ATOM 31479 C C . LEU A 1 25 ? -1.725 -10.749 -2.704 1.00 0.00 25 LEU A C 19
ATOM 31480 O O . LEU A 1 25 ? -2.177 -10.174 -3.694 1.00 0.00 25 LEU A O 19
ATOM 31496 N N . PHE A 1 26 ? -0.437 -11.045 -2.565 1.00 0.00 26 PHE A N 19
ATOM 31497 C CA . PHE A 1 26 ? 0.541 -10.701 -3.590 1.00 0.00 26 PHE A CA 19
ATOM 31498 C C . PHE A 1 26 ? 1.418 -11.903 -3.930 1.00 0.00 26 PHE A C 19
ATOM 31499 O O . PHE A 1 26 ? 2.503 -12.070 -3.373 1.00 0.00 26 PHE A O 19
ATOM 31516 N N . ASP A 1 27 ? 0.940 -12.736 -4.847 1.00 0.00 27 ASP A N 19
ATOM 31517 C CA . ASP A 1 27 ? 1.679 -13.923 -5.262 1.00 0.00 27 ASP A CA 19
ATOM 31518 C C . ASP A 1 27 ? 2.365 -14.581 -4.068 1.00 0.00 27 ASP A C 19
ATOM 31519 O O . ASP A 1 27 ? 3.396 -15.235 -4.215 1.00 0.00 27 ASP A O 19
ATOM 31528 N N . GLY A 1 28 ? 1.784 -14.402 -2.886 1.00 0.00 28 GLY A N 19
ATOM 31529 C CA . GLY A 1 28 ? 2.354 -14.983 -1.684 1.00 0.00 28 GLY A CA 19
ATOM 31530 C C . GLY A 1 28 ? 3.866 -14.889 -1.656 1.00 0.00 28 GLY A C 19
ATOM 31531 O O . GLY A 1 28 ? 4.560 -15.901 -1.760 1.00 0.00 28 GLY A O 19
ATOM 31535 N N . VAL A 1 29 ? 4.380 -13.671 -1.515 1.00 0.00 29 VAL A N 19
ATOM 31536 C CA . VAL A 1 29 ? 5.820 -13.449 -1.474 1.00 0.00 29 VAL A CA 19
ATOM 31537 C C . VAL A 1 29 ? 6.183 -12.383 -0.446 1.00 0.00 29 VAL A C 19
ATOM 31538 O O . VAL A 1 29 ? 5.422 -11.442 -0.217 1.00 0.00 29 VAL A O 19
ATOM 31551 N N . LYS A 1 30 ? 7.350 -12.535 0.170 1.00 0.00 30 LYS A N 19
ATOM 31552 C CA . LYS A 1 30 ? 7.816 -11.584 1.172 1.00 0.00 30 LYS A CA 19
ATOM 31553 C C . LYS A 1 30 ? 8.130 -10.234 0.537 1.00 0.00 30 LYS A C 19
ATOM 31554 O O . LYS A 1 30 ? 7.423 -9.251 0.760 1.00 0.00 30 LYS A O 19
ATOM 31573 N N . LYS A 1 31 ? 9.195 -10.192 -0.257 1.00 0.00 31 LYS A N 19
ATOM 31574 C CA . LYS A 1 31 ? 9.602 -8.962 -0.928 1.00 0.00 31 LYS A CA 19
ATOM 31575 C C . LYS A 1 31 ? 9.153 -8.964 -2.385 1.00 0.00 31 LYS A C 19
ATOM 31576 O O . LYS A 1 31 ? 9.275 -9.972 -3.082 1.00 0.00 31 LYS A O 19
ATOM 31595 N N . HIS A 1 32 ? 8.635 -7.828 -2.842 1.00 0.00 32 HIS A N 19
ATOM 31596 C CA . HIS A 1 32 ? 8.170 -7.698 -4.218 1.00 0.00 32 HIS A CA 19
ATOM 31597 C C . HIS A 1 32 ? 8.824 -6.501 -4.902 1.00 0.00 32 HIS A C 19
ATOM 31598 O O . HIS A 1 32 ? 8.734 -5.373 -4.418 1.00 0.00 32 HIS A O 19
ATOM 31613 N N . GLN A 1 33 ? 9.482 -6.756 -6.028 1.00 0.00 33 GLN A N 19
ATOM 31614 C CA . GLN A 1 33 ? 10.152 -5.699 -6.777 1.00 0.00 33 GLN A CA 19
ATOM 31615 C C . GLN A 1 33 ? 9.167 -4.959 -7.675 1.00 0.00 33 GLN A C 19
ATOM 31616 O O . GLN A 1 33 ? 8.550 -5.554 -8.559 1.00 0.00 33 GLN A O 19
ATOM 31630 N N . VAL A 1 34 ? 9.022 -3.658 -7.442 1.00 0.00 34 VAL A N 19
ATOM 31631 C CA . VAL A 1 34 ? 8.112 -2.837 -8.231 1.00 0.00 34 VAL A CA 19
ATOM 31632 C C . VAL A 1 34 ? 8.879 -1.896 -9.153 1.00 0.00 34 VAL A C 19
ATOM 31633 O O . VAL A 1 34 ? 9.930 -1.371 -8.786 1.00 0.00 34 VAL A O 19
ATOM 31646 N N . ALA A 1 35 ? 8.347 -1.688 -10.353 1.00 0.00 35 ALA A N 19
ATOM 31647 C CA . ALA A 1 35 ? 8.980 -0.809 -11.328 1.00 0.00 35 ALA A CA 19
ATOM 31648 C C . ALA A 1 35 ? 7.985 0.207 -11.879 1.00 0.00 35 ALA A C 19
ATOM 31649 O O . ALA A 1 35 ? 7.287 -0.062 -12.858 1.00 0.00 35 ALA A O 19
ATOM 31656 N N . LEU A 1 36 ? 7.924 1.372 -11.246 1.00 0.00 36 LEU A N 19
ATOM 31657 C CA . LEU A 1 36 ? 7.013 2.429 -11.673 1.00 0.00 36 LEU A CA 19
ATOM 31658 C C . LEU A 1 36 ? 7.516 3.099 -12.948 1.00 0.00 36 LEU A C 19
ATOM 31659 O O . LEU A 1 36 ? 8.719 3.234 -13.175 1.00 0.00 36 LEU A O 19
ATOM 31675 N N . PRO A 1 37 ? 6.575 3.532 -13.800 1.00 0.00 37 PRO A N 19
ATOM 31676 C CA . PRO A 1 37 ? 6.899 4.198 -15.065 1.00 0.00 37 PRO A CA 19
ATOM 31677 C C . PRO A 1 37 ? 7.486 5.589 -14.854 1.00 0.00 37 PRO A C 19
ATOM 31678 O O . PRO A 1 37 ? 7.706 6.015 -13.721 1.00 0.00 37 PRO A O 19
ATOM 31689 N N . GLY A 1 38 ? 7.738 6.293 -15.953 1.00 0.00 38 GLY A N 19
ATOM 31690 C CA . GLY A 1 38 ? 8.297 7.630 -15.866 1.00 0.00 38 GLY A CA 19
ATOM 31691 C C . GLY A 1 38 ? 7.363 8.687 -16.422 1.00 0.00 38 GLY A C 19
ATOM 31692 O O . GLY A 1 38 ? 6.789 8.512 -17.496 1.00 0.00 38 GLY A O 19
ATOM 31696 N N . GLN A 1 39 ? 7.211 9.784 -15.689 1.00 0.00 39 GLN A N 19
ATOM 31697 C CA . GLN A 1 39 ? 6.338 10.872 -16.115 1.00 0.00 39 GLN A CA 19
ATOM 31698 C C . GLN A 1 39 ? 6.787 12.199 -15.510 1.00 0.00 39 GLN A C 19
ATOM 31699 O O . GLN A 1 39 ? 7.718 12.241 -14.707 1.00 0.00 39 GLN A O 19
ATOM 31713 N N . GLU A 1 40 ? 6.118 13.278 -15.903 1.00 0.00 40 GLU A N 19
ATOM 31714 C CA . GLU A 1 40 ? 6.450 14.606 -15.400 1.00 0.00 40 GLU A CA 19
ATOM 31715 C C . GLU A 1 40 ? 6.233 14.687 -13.891 1.00 0.00 40 GLU A C 19
ATOM 31716 O O . GLU A 1 40 ? 6.937 15.413 -13.191 1.00 0.00 40 GLU A O 19
ATOM 31728 N N . GLU A 1 41 ? 5.253 13.935 -13.400 1.00 0.00 41 GLU A N 19
ATOM 31729 C CA . GLU A 1 41 ? 4.942 13.922 -11.975 1.00 0.00 41 GLU A CA 19
ATOM 31730 C C . GLU A 1 41 ? 5.475 12.655 -11.313 1.00 0.00 41 GLU A C 19
ATOM 31731 O O . GLU A 1 41 ? 5.304 11.543 -11.814 1.00 0.00 41 GLU A O 19
ATOM 31743 N N . PRO A 1 42 ? 6.138 12.824 -10.159 1.00 0.00 42 PRO A N 19
ATOM 31744 C CA . PRO A 1 42 ? 6.709 11.706 -9.403 1.00 0.00 42 PRO A CA 19
ATOM 31745 C C . PRO A 1 42 ? 5.637 10.825 -8.771 1.00 0.00 42 PRO A C 19
ATOM 31746 O O . PRO A 1 42 ? 4.570 11.306 -8.391 1.00 0.00 42 PRO A O 19
ATOM 31757 N N . TRP A 1 43 ? 5.929 9.534 -8.662 1.00 0.00 43 TRP A N 19
ATOM 31758 C CA . TRP A 1 43 ? 4.988 8.586 -8.075 1.00 0.00 43 TRP A CA 19
ATOM 31759 C C . TRP A 1 43 ? 4.861 8.805 -6.572 1.00 0.00 43 TRP A C 19
ATOM 31760 O O . TRP A 1 43 ? 5.836 8.677 -5.831 1.00 0.00 43 TRP A O 19
ATOM 31781 N N . ASP A 1 44 ? 3.654 9.137 -6.127 1.00 0.00 44 ASP A N 19
ATOM 31782 C CA . ASP A 1 44 ? 3.399 9.373 -4.711 1.00 0.00 44 ASP A CA 19
ATOM 31783 C C . ASP A 1 44 ? 2.516 8.275 -4.127 1.00 0.00 44 ASP A C 19
ATOM 31784 O O . ASP A 1 44 ? 1.728 7.653 -4.841 1.00 0.00 44 ASP A O 19
ATOM 31793 N N . ILE A 1 45 ? 2.653 8.041 -2.826 1.00 0.00 45 ILE A N 19
ATOM 31794 C CA . ILE A 1 45 ? 1.868 7.017 -2.148 1.00 0.00 45 ILE A CA 19
ATOM 31795 C C . ILE A 1 45 ? 0.474 6.901 -2.755 1.00 0.00 45 ILE A C 19
ATOM 31796 O O . ILE A 1 45 ? 0.070 5.830 -3.206 1.00 0.00 45 ILE A O 19
ATOM 31812 N N . ARG A 1 46 ? -0.256 8.012 -2.763 1.00 0.00 46 ARG A N 19
ATOM 31813 C CA . ARG A 1 46 ? -1.605 8.035 -3.316 1.00 0.00 46 ARG A CA 19
ATOM 31814 C C . ARG A 1 46 ? -1.715 7.106 -4.522 1.00 0.00 46 ARG A C 19
ATOM 31815 O O . ARG A 1 46 ? -2.565 6.218 -4.558 1.00 0.00 46 ARG A O 19
ATOM 31836 N N . ASN A 1 47 ? -0.848 7.319 -5.507 1.00 0.00 47 ASN A N 19
ATOM 31837 C CA . ASN A 1 47 ? -0.848 6.502 -6.715 1.00 0.00 47 ASN A CA 19
ATOM 31838 C C . ASN A 1 47 ? -0.220 5.137 -6.449 1.00 0.00 47 ASN A C 19
ATOM 31839 O O . ASN A 1 47 ? -0.771 4.103 -6.827 1.00 0.00 47 ASN A O 19
ATOM 31850 N N . LEU A 1 48 ? 0.937 5.143 -5.795 1.00 0.00 48 LEU A N 19
ATOM 31851 C CA . LEU A 1 48 ? 1.642 3.906 -5.477 1.00 0.00 48 LEU A CA 19
ATOM 31852 C C . LEU A 1 48 ? 0.657 2.784 -5.162 1.00 0.00 48 LEU A C 19
ATOM 31853 O O . LEU A 1 48 ? 0.754 1.686 -5.712 1.00 0.00 48 LEU A O 19
ATOM 31869 N N . LEU A 1 49 ? -0.290 3.067 -4.276 1.00 0.00 49 LEU A N 19
ATOM 31870 C CA . LEU A 1 49 ? -1.295 2.083 -3.889 1.00 0.00 49 LEU A CA 19
ATOM 31871 C C . LEU A 1 49 ? -2.004 1.517 -5.115 1.00 0.00 49 LEU A C 19
ATOM 31872 O O . LEU A 1 49 ? -1.869 0.335 -5.433 1.00 0.00 49 LEU A O 19
ATOM 31888 N N . VAL A 1 50 ? -2.757 2.369 -5.803 1.00 0.00 50 VAL A N 19
ATOM 31889 C CA . VAL A 1 50 ? -3.484 1.954 -6.997 1.00 0.00 50 VAL A CA 19
ATOM 31890 C C . VAL A 1 50 ? -2.701 0.908 -7.782 1.00 0.00 50 VAL A C 19
ATOM 31891 O O . VAL A 1 50 ? -3.254 -0.107 -8.205 1.00 0.00 50 VAL A O 19
ATOM 31904 N N . TRP A 1 51 ? -1.412 1.163 -7.973 1.00 0.00 51 TRP A N 19
ATOM 31905 C CA . TRP A 1 51 ? -0.551 0.243 -8.708 1.00 0.00 51 TRP A CA 19
ATOM 31906 C C . TRP A 1 51 ? -0.414 -1.082 -7.966 1.00 0.00 51 TRP A C 19
ATOM 31907 O O . TRP A 1 51 ? -0.670 -2.148 -8.528 1.00 0.00 51 TRP A O 19
ATOM 31928 N N . ILE A 1 52 ? -0.008 -1.010 -6.703 1.00 0.00 52 ILE A N 19
ATOM 31929 C CA . ILE A 1 52 ? 0.162 -2.204 -5.886 1.00 0.00 52 ILE A CA 19
ATOM 31930 C C . ILE A 1 52 ? -1.165 -2.931 -5.692 1.00 0.00 52 ILE A C 19
ATOM 31931 O O . ILE A 1 52 ? -1.194 -4.115 -5.356 1.00 0.00 52 ILE A O 19
ATOM 31947 N N . LYS A 1 53 ? -2.263 -2.215 -5.909 1.00 0.00 53 LYS A N 19
ATOM 31948 C CA . LYS A 1 53 ? -3.594 -2.791 -5.762 1.00 0.00 53 LYS A CA 19
ATOM 31949 C C . LYS A 1 53 ? -4.019 -3.512 -7.038 1.00 0.00 53 LYS A C 19
ATOM 31950 O O . LYS A 1 53 ? -4.999 -4.257 -7.045 1.00 0.00 53 LYS A O 19
ATOM 31969 N N . LYS A 1 54 ? -3.275 -3.287 -8.115 1.00 0.00 54 LYS A N 19
ATOM 31970 C CA . LYS A 1 54 ? -3.571 -3.916 -9.396 1.00 0.00 54 LYS A CA 19
ATOM 31971 C C . LYS A 1 54 ? -2.358 -4.676 -9.923 1.00 0.00 54 LYS A C 19
ATOM 31972 O O . LYS A 1 54 ? -2.359 -5.905 -9.976 1.00 0.00 54 LYS A O 19
ATOM 31991 N N . ASN A 1 55 ? -1.325 -3.936 -10.311 1.00 0.00 55 ASN A N 19
ATOM 31992 C CA . ASN A 1 55 ? -0.105 -4.540 -10.833 1.00 0.00 55 ASN A CA 19
ATOM 31993 C C . ASN A 1 55 ? 0.391 -5.649 -9.910 1.00 0.00 55 ASN A C 19
ATOM 31994 O O . ASN A 1 55 ? 0.651 -6.770 -10.350 1.00 0.00 55 ASN A O 19
ATOM 32005 N N . LEU A 1 56 ? 0.520 -5.330 -8.626 1.00 0.00 56 LEU A N 19
ATOM 32006 C CA . LEU A 1 56 ? 0.984 -6.298 -7.639 1.00 0.00 56 LEU A CA 19
ATOM 32007 C C . LEU A 1 56 ? -0.160 -7.195 -7.177 1.00 0.00 56 LEU A C 19
ATOM 32008 O O . LEU A 1 56 ? -0.128 -8.411 -7.370 1.00 0.00 56 LEU A O 19
ATOM 32024 N N . LEU A 1 57 ? -1.172 -6.587 -6.567 1.00 0.00 57 LEU A N 19
ATOM 32025 C CA . LEU A 1 57 ? -2.329 -7.329 -6.079 1.00 0.00 57 LEU A CA 19
ATOM 32026 C C . LEU A 1 57 ? -3.210 -7.787 -7.236 1.00 0.00 57 LEU A C 19
ATOM 32027 O O . LEU A 1 57 ? -3.532 -7.007 -8.132 1.00 0.00 57 LEU A O 19
ATOM 32043 N N . LYS A 1 58 ? -3.600 -9.057 -7.210 1.00 0.00 58 LYS A N 19
ATOM 32044 C CA . LYS A 1 58 ? -4.448 -9.620 -8.254 1.00 0.00 58 LYS A CA 19
ATOM 32045 C C . LYS A 1 58 ? -5.820 -9.989 -7.701 1.00 0.00 58 LYS A C 19
ATOM 32046 O O . LYS A 1 58 ? -6.748 -10.275 -8.457 1.00 0.00 58 LYS A O 19
ATOM 32065 N N . GLU A 1 59 ? -5.942 -9.979 -6.377 1.00 0.00 59 GLU A N 19
ATOM 32066 C CA . GLU A 1 59 ? -7.202 -10.313 -5.724 1.00 0.00 59 GLU A CA 19
ATOM 32067 C C . GLU A 1 59 ? -8.047 -9.062 -5.500 1.00 0.00 59 GLU A C 19
ATOM 32068 O O . GLU A 1 59 ? -7.683 -7.969 -5.934 1.00 0.00 59 GLU A O 19
ATOM 32080 N N . ARG A 1 60 ? -9.176 -9.232 -4.819 1.00 0.00 60 ARG A N 19
ATOM 32081 C CA . ARG A 1 60 ? -10.073 -8.117 -4.538 1.00 0.00 60 ARG A CA 19
ATOM 32082 C C . ARG A 1 60 ? -9.360 -7.034 -3.734 1.00 0.00 60 ARG A C 19
ATOM 32083 O O . ARG A 1 60 ? -8.852 -7.273 -2.638 1.00 0.00 60 ARG A O 19
ATOM 32104 N N . PRO A 1 61 ? -9.320 -5.814 -4.289 1.00 0.00 61 PRO A N 19
ATOM 32105 C CA . PRO A 1 61 ? -8.672 -4.670 -3.641 1.00 0.00 61 PRO A CA 19
ATOM 32106 C C . PRO A 1 61 ? -9.435 -4.192 -2.411 1.00 0.00 61 PRO A C 19
ATOM 32107 O O . PRO A 1 61 ? -8.850 -3.985 -1.348 1.00 0.00 61 PRO A O 19
ATOM 32118 N N . GLU A 1 62 ? -10.745 -4.020 -2.562 1.00 0.00 62 GLU A N 19
ATOM 32119 C CA . GLU A 1 62 ? -11.587 -3.566 -1.462 1.00 0.00 62 GLU A CA 19
ATOM 32120 C C . GLU A 1 62 ? -11.240 -4.303 -0.171 1.00 0.00 62 GLU A C 19
ATOM 32121 O O . GLU A 1 62 ? -11.257 -3.720 0.914 1.00 0.00 62 GLU A O 19
ATOM 32133 N N . LEU A 1 63 ? -10.927 -5.588 -0.297 1.00 0.00 63 LEU A N 19
ATOM 32134 C CA . LEU A 1 63 ? -10.576 -6.406 0.859 1.00 0.00 63 LEU A CA 19
ATOM 32135 C C . LEU A 1 63 ? -9.288 -5.910 1.507 1.00 0.00 63 LEU A C 19
ATOM 32136 O O . LEU A 1 63 ? -9.254 -5.620 2.703 1.00 0.00 63 LEU A O 19
ATOM 32152 N N . PHE A 1 64 ? -8.229 -5.813 0.709 1.00 0.00 64 PHE A N 19
ATOM 32153 C CA . PHE A 1 64 ? -6.938 -5.350 1.204 1.00 0.00 64 PHE A CA 19
ATOM 32154 C C . PHE A 1 64 ? -6.968 -3.850 1.482 1.00 0.00 64 PHE A C 19
ATOM 32155 O O . PHE A 1 64 ? -6.810 -3.416 2.624 1.00 0.00 64 PHE A O 19
ATOM 32172 N N . ILE A 1 65 ? -7.171 -3.063 0.431 1.00 0.00 65 ILE A N 19
ATOM 32173 C CA . ILE A 1 65 ? -7.223 -1.613 0.561 1.00 0.00 65 ILE A CA 19
ATOM 32174 C C . ILE A 1 65 ? -8.481 -1.046 -0.088 1.00 0.00 65 ILE A C 19
ATOM 32175 O O . ILE A 1 65 ? -9.000 -1.608 -1.052 1.00 0.00 65 ILE A O 19
ATOM 32191 N N . GLN A 1 66 ? -8.965 0.070 0.446 1.00 0.00 66 GLN A N 19
ATOM 32192 C CA . GLN A 1 66 ? -10.162 0.713 -0.082 1.00 0.00 66 GLN A CA 19
ATOM 32193 C C . GLN A 1 66 ? -9.837 2.095 -0.640 1.00 0.00 66 GLN A C 19
ATOM 32194 O O . GLN A 1 66 ? -9.616 3.043 0.112 1.00 0.00 66 GLN A O 19
ATOM 32208 N N . GLY A 1 67 ? -9.809 2.201 -1.966 1.00 0.00 67 GLY A N 19
ATOM 32209 C CA . GLY A 1 67 ? -9.509 3.470 -2.602 1.00 0.00 67 GLY A CA 19
ATOM 32210 C C . GLY A 1 67 ? -8.020 3.742 -2.681 1.00 0.00 67 GLY A C 19
ATOM 32211 O O . GLY A 1 67 ? -7.209 2.920 -2.253 1.00 0.00 67 GLY A O 19
ATOM 32215 N N . ASP A 1 68 ? -7.659 4.896 -3.231 1.00 0.00 68 ASP A N 19
ATOM 32216 C CA . ASP A 1 68 ? -6.257 5.273 -3.365 1.00 0.00 68 ASP A CA 19
ATOM 32217 C C . ASP A 1 68 ? -5.556 5.252 -2.010 1.00 0.00 68 ASP A C 19
ATOM 32218 O O . ASP A 1 68 ? -4.331 5.152 -1.935 1.00 0.00 68 ASP A O 19
ATOM 32227 N N . SER A 1 69 ? -6.341 5.347 -0.942 1.00 0.00 69 SER A N 19
ATOM 32228 C CA . SER A 1 69 ? -5.796 5.344 0.410 1.00 0.00 69 SER A CA 19
ATOM 32229 C C . SER A 1 69 ? -5.895 3.954 1.033 1.00 0.00 69 SER A C 19
ATOM 32230 O O . SER A 1 69 ? -6.825 3.199 0.749 1.00 0.00 69 SER A O 19
ATOM 32238 N N . VAL A 1 70 ? -4.929 3.623 1.884 1.00 0.00 70 VAL A N 19
ATOM 32239 C CA . VAL A 1 70 ? -4.906 2.326 2.548 1.00 0.00 70 VAL A CA 19
ATOM 32240 C C . VAL A 1 70 ? -5.976 2.244 3.631 1.00 0.00 70 VAL A C 19
ATOM 32241 O O . VAL A 1 70 ? -6.217 3.211 4.354 1.00 0.00 70 VAL A O 19
ATOM 32254 N N . ARG A 1 71 ? -6.615 1.084 3.738 1.00 0.00 71 ARG A N 19
ATOM 32255 C CA . ARG A 1 71 ? -7.660 0.876 4.733 1.00 0.00 71 ARG A CA 19
ATOM 32256 C C . ARG A 1 71 ? -7.198 1.339 6.112 1.00 0.00 71 ARG A C 19
ATOM 32257 O O . ARG A 1 71 ? -6.006 1.496 6.373 1.00 0.00 71 ARG A O 19
ATOM 32278 N N . PRO A 1 72 ? -8.164 1.563 7.015 1.00 0.00 72 PRO A N 19
ATOM 32279 C CA . PRO A 1 72 ? -7.880 2.011 8.382 1.00 0.00 72 PRO A CA 19
ATOM 32280 C C . PRO A 1 72 ? -7.212 0.927 9.221 1.00 0.00 72 PRO A C 19
ATOM 32281 O O . PRO A 1 72 ? -6.959 1.115 10.410 1.00 0.00 72 PRO A O 19
ATOM 32292 N N . GLY A 1 73 ? -6.927 -0.210 8.592 1.00 0.00 73 GLY A N 19
ATOM 32293 C CA . GLY A 1 73 ? -6.290 -1.307 9.296 1.00 0.00 73 GLY A CA 19
ATOM 32294 C C . GLY A 1 73 ? -4.886 -1.581 8.794 1.00 0.00 73 GLY A C 19
ATOM 32295 O O . GLY A 1 73 ? -4.033 -2.057 9.544 1.00 0.00 73 GLY A O 19
ATOM 32299 N N . ILE A 1 74 ? -4.645 -1.280 7.523 1.00 0.00 74 ILE A N 19
ATOM 32300 C CA . ILE A 1 74 ? -3.334 -1.497 6.922 1.00 0.00 74 ILE A CA 19
ATOM 32301 C C . ILE A 1 74 ? -2.354 -0.402 7.330 1.00 0.00 74 ILE A C 19
ATOM 32302 O O . ILE A 1 74 ? -2.587 0.781 7.078 1.00 0.00 74 ILE A O 19
ATOM 32318 N N . LEU A 1 75 ? -1.257 -0.804 7.962 1.00 0.00 75 LEU A N 19
ATOM 32319 C CA . LEU A 1 75 ? -0.239 0.142 8.404 1.00 0.00 75 LEU A CA 19
ATOM 32320 C C . LEU A 1 75 ? 0.989 0.083 7.501 1.00 0.00 75 LEU A C 19
ATOM 32321 O O . LEU A 1 75 ? 1.688 -0.929 7.452 1.00 0.00 75 LEU A O 19
ATOM 32337 N N . VAL A 1 76 ? 1.247 1.176 6.790 1.00 0.00 76 VAL A N 19
ATOM 32338 C CA . VAL A 1 76 ? 2.393 1.250 5.891 1.00 0.00 76 VAL A CA 19
ATOM 32339 C C . VAL A 1 76 ? 3.576 1.936 6.564 1.00 0.00 76 VAL A C 19
ATOM 32340 O O . VAL A 1 76 ? 3.403 2.739 7.482 1.00 0.00 76 VAL A O 19
ATOM 32353 N N . LEU A 1 77 ? 4.780 1.614 6.103 1.00 0.00 77 LEU A N 19
ATOM 32354 C CA . LEU A 1 77 ? 5.994 2.200 6.660 1.00 0.00 77 LEU A CA 19
ATOM 32355 C C . LEU A 1 77 ? 7.021 2.470 5.565 1.00 0.00 77 LEU A C 19
ATOM 32356 O O . LEU A 1 77 ? 7.429 1.557 4.845 1.00 0.00 77 LEU A O 19
ATOM 32372 N N . ILE A 1 78 ? 7.435 3.726 5.446 1.00 0.00 78 ILE A N 19
ATOM 32373 C CA . ILE A 1 78 ? 8.417 4.114 4.441 1.00 0.00 78 ILE A CA 19
ATOM 32374 C C . ILE A 1 78 ? 9.830 4.094 5.015 1.00 0.00 78 ILE A C 19
ATOM 32375 O O . ILE A 1 78 ? 10.133 4.809 5.969 1.00 0.00 78 ILE A O 19
ATOM 32391 N N . ASN A 1 79 ? 10.691 3.271 4.425 1.00 0.00 79 ASN A N 19
ATOM 32392 C CA . ASN A 1 79 ? 12.072 3.159 4.877 1.00 0.00 79 ASN A CA 19
ATOM 32393 C C . ASN A 1 79 ? 12.143 3.097 6.400 1.00 0.00 79 ASN A C 19
ATOM 32394 O O . ASN A 1 79 ? 12.949 3.788 7.023 1.00 0.00 79 ASN A O 19
ATOM 32405 N N . ASP A 1 80 ? 11.295 2.263 6.992 1.00 0.00 80 ASP A N 19
ATOM 32406 C CA . ASP A 1 80 ? 11.262 2.108 8.442 1.00 0.00 80 ASP A CA 19
ATOM 32407 C C . ASP A 1 80 ? 10.866 3.416 9.119 1.00 0.00 80 ASP A C 19
ATOM 32408 O O . ASP A 1 80 ? 11.569 3.909 10.001 1.00 0.00 80 ASP A O 19
ATOM 32417 N N . ALA A 1 81 ? 9.735 3.975 8.700 1.00 0.00 81 ALA A N 19
ATOM 32418 C CA . ALA A 1 81 ? 9.244 5.225 9.266 1.00 0.00 81 ALA A CA 19
ATOM 32419 C C . ALA A 1 81 ? 7.769 5.433 8.942 1.00 0.00 81 ALA A C 19
ATOM 32420 O O . ALA A 1 81 ? 7.364 5.370 7.781 1.00 0.00 81 ALA A O 19
ATOM 32427 N N . ASP A 1 82 ? 6.970 5.679 9.975 1.00 0.00 82 ASP A N 19
ATOM 32428 C CA . ASP A 1 82 ? 5.539 5.897 9.800 1.00 0.00 82 ASP A CA 19
ATOM 32429 C C . ASP A 1 82 ? 5.274 6.887 8.670 1.00 0.00 82 ASP A C 19
ATOM 32430 O O . ASP A 1 82 ? 5.798 8.000 8.671 1.00 0.00 82 ASP A O 19
ATOM 32439 N N . TRP A 1 83 ? 4.459 6.472 7.706 1.00 0.00 83 TRP A N 19
ATOM 32440 C CA . TRP A 1 83 ? 4.125 7.323 6.569 1.00 0.00 83 TRP A CA 19
ATOM 32441 C C . TRP A 1 83 ? 3.245 8.490 7.002 1.00 0.00 83 TRP A C 19
ATOM 32442 O O . TRP A 1 83 ? 3.079 9.460 6.263 1.00 0.00 83 TRP A O 19
ATOM 32463 N N . GLU A 1 84 ? 2.684 8.389 8.203 1.00 0.00 84 GLU A N 19
ATOM 32464 C CA . GLU A 1 84 ? 1.820 9.438 8.732 1.00 0.00 84 GLU A CA 19
ATOM 32465 C C . GLU A 1 84 ? 2.645 10.612 9.251 1.00 0.00 84 GLU A C 19
ATOM 32466 O O . GLU A 1 84 ? 2.200 11.760 9.219 1.00 0.00 84 GLU A O 19
ATOM 32478 N N . LEU A 1 85 ? 3.848 10.316 9.730 1.00 0.00 85 LEU A N 19
ATOM 32479 C CA . LEU A 1 85 ? 4.736 11.346 10.258 1.00 0.00 85 LEU A CA 19
ATOM 32480 C C . LEU A 1 85 ? 5.357 12.160 9.128 1.00 0.00 85 LEU A C 19
ATOM 32481 O O . LEU A 1 85 ? 5.770 13.303 9.326 1.00 0.00 85 LEU A O 19
ATOM 32497 N N . LEU A 1 86 ? 5.417 11.566 7.941 1.00 0.00 86 LEU A N 19
ATOM 32498 C CA . LEU A 1 86 ? 5.985 12.237 6.777 1.00 0.00 86 LEU A CA 19
ATOM 32499 C C . LEU A 1 86 ? 4.885 12.768 5.864 1.00 0.00 86 LEU A C 19
ATOM 32500 O O . LEU A 1 86 ? 4.766 13.975 5.655 1.00 0.00 86 LEU A O 19
ATOM 32516 N N . GLY A 1 87 ? 4.081 11.857 5.323 1.00 0.00 87 GLY A N 19
ATOM 32517 C CA . GLY A 1 87 ? 2.999 12.253 4.440 1.00 0.00 87 GLY A CA 19
ATOM 32518 C C . GLY A 1 87 ? 2.240 11.065 3.884 1.00 0.00 87 GLY A C 19
ATOM 32519 O O . GLY A 1 87 ? 2.608 10.517 2.846 1.00 0.00 87 GLY A O 19
ATOM 32523 N N . GLU A 1 88 ? 1.178 10.666 4.578 1.00 0.00 88 GLU A N 19
ATOM 32524 C CA . GLU A 1 88 ? 0.368 9.533 4.148 1.00 0.00 88 GLU A CA 19
ATOM 32525 C C . GLU A 1 88 ? 0.289 9.467 2.625 1.00 0.00 88 GLU A C 19
ATOM 32526 O O . GLU A 1 88 ? 0.945 8.638 1.993 1.00 0.00 88 GLU A O 19
ATOM 32538 N N . LEU A 1 89 ? -0.520 10.345 2.043 1.00 0.00 89 LEU A N 19
ATOM 32539 C CA . LEU A 1 89 ? -0.686 10.388 0.594 1.00 0.00 89 LEU A CA 19
ATOM 32540 C C . LEU A 1 89 ? -0.028 11.633 0.007 1.00 0.00 89 LEU A C 19
ATOM 32541 O O . LEU A 1 89 ? -0.426 12.116 -1.054 1.00 0.00 89 LEU A O 19
ATOM 32557 N N . ASP A 1 90 ? 0.981 12.146 0.702 1.00 0.00 90 ASP A N 19
ATOM 32558 C CA . ASP A 1 90 ? 1.697 13.332 0.248 1.00 0.00 90 ASP A CA 19
ATOM 32559 C C . ASP A 1 90 ? 3.158 13.006 -0.046 1.00 0.00 90 ASP A C 19
ATOM 32560 O O . ASP A 1 90 ? 3.825 13.721 -0.794 1.00 0.00 90 ASP A O 19
ATOM 32569 N N . TYR A 1 91 ? 3.648 11.925 0.549 1.00 0.00 91 TYR A N 19
ATOM 32570 C CA . TYR A 1 91 ? 5.031 11.506 0.354 1.00 0.00 91 TYR A CA 19
ATOM 32571 C C . TYR A 1 91 ? 5.256 11.016 -1.073 1.00 0.00 91 TYR A C 19
ATOM 32572 O O . TYR A 1 91 ? 4.604 10.076 -1.527 1.00 0.00 91 TYR A O 19
ATOM 32590 N N . GLN A 1 92 ? 6.184 11.660 -1.774 1.00 0.00 92 GLN A N 19
ATOM 32591 C CA . GLN A 1 92 ? 6.495 11.290 -3.149 1.00 0.00 92 GLN A CA 19
ATOM 32592 C C . GLN A 1 92 ? 7.754 10.431 -3.210 1.00 0.00 92 GLN A C 19
ATOM 32593 O O . GLN A 1 92 ? 8.862 10.918 -2.981 1.00 0.00 92 GLN A O 19
ATOM 32607 N N . LEU A 1 93 ? 7.577 9.152 -3.520 1.00 0.00 93 LEU A N 19
ATOM 32608 C CA . LEU A 1 93 ? 8.699 8.224 -3.611 1.00 0.00 93 LEU A CA 19
ATOM 32609 C C . LEU A 1 93 ? 9.665 8.645 -4.713 1.00 0.00 93 LEU A C 19
ATOM 32610 O O . LEU A 1 93 ? 9.247 9.112 -5.772 1.00 0.00 93 LEU A O 19
ATOM 32626 N N . GLN A 1 94 ? 10.958 8.473 -4.457 1.00 0.00 94 GLN A N 19
ATOM 32627 C CA . GLN A 1 94 ? 11.983 8.834 -5.430 1.00 0.00 94 GLN A CA 19
ATOM 32628 C C . GLN A 1 94 ? 12.404 7.620 -6.252 1.00 0.00 94 GLN A C 19
ATOM 32629 O O . GLN A 1 94 ? 12.030 7.488 -7.418 1.00 0.00 94 GLN A O 19
ATOM 32643 N N . ASP A 1 95 ? 13.184 6.737 -5.639 1.00 0.00 95 ASP A N 19
ATOM 32644 C CA . ASP A 1 95 ? 13.656 5.534 -6.315 1.00 0.00 95 ASP A CA 19
ATOM 32645 C C . ASP A 1 95 ? 14.240 4.542 -5.313 1.00 0.00 95 ASP A C 19
ATOM 32646 O O . ASP A 1 95 ? 14.576 4.909 -4.188 1.00 0.00 95 ASP A O 19
ATOM 32655 N N . GLN A 1 96 ? 14.356 3.286 -5.732 1.00 0.00 96 GLN A N 19
ATOM 32656 C CA . GLN A 1 96 ? 14.898 2.242 -4.870 1.00 0.00 96 GLN A CA 19
ATOM 32657 C C . GLN A 1 96 ? 14.388 2.395 -3.442 1.00 0.00 96 GLN A C 19
ATOM 32658 O O . GLN A 1 96 ? 15.040 1.967 -2.489 1.00 0.00 96 GLN A O 19
ATOM 32672 N N . ASP A 1 97 ? 13.218 3.009 -3.300 1.00 0.00 97 ASP A N 19
ATOM 32673 C CA . ASP A 1 97 ? 12.619 3.219 -1.987 1.00 0.00 97 ASP A CA 19
ATOM 32674 C C . ASP A 1 97 ? 12.009 1.925 -1.455 1.00 0.00 97 ASP A C 19
ATOM 32675 O O . ASP A 1 97 ? 11.611 1.052 -2.226 1.00 0.00 97 ASP A O 19
ATOM 32684 N N . SER A 1 98 ? 11.940 1.809 -0.133 1.00 0.00 98 SER A N 19
ATOM 32685 C CA . SER A 1 98 ? 11.384 0.620 0.502 1.00 0.00 98 SER A CA 19
ATOM 32686 C C . SER A 1 98 ? 10.028 0.926 1.133 1.00 0.00 98 SER A C 19
ATOM 32687 O O . SER A 1 98 ? 9.906 1.829 1.961 1.00 0.00 98 SER A O 19
ATOM 32695 N N . ILE A 1 99 ? 9.013 0.166 0.736 1.00 0.00 99 ILE A N 19
ATOM 32696 C CA . ILE A 1 99 ? 7.667 0.354 1.263 1.00 0.00 99 ILE A CA 19
ATOM 32697 C C . ILE A 1 99 ? 7.165 -0.911 1.952 1.00 0.00 99 ILE A C 19
ATOM 32698 O O . ILE A 1 99 ? 7.124 -1.985 1.350 1.00 0.00 99 ILE A O 19
ATOM 32714 N N . LEU A 1 100 ? 6.782 -0.776 3.217 1.00 0.00 100 LEU A N 19
ATOM 32715 C CA . LEU A 1 100 ? 6.280 -1.908 3.989 1.00 0.00 100 LEU A CA 19
ATOM 32716 C C . LEU A 1 100 ? 4.801 -1.731 4.314 1.00 0.00 100 LEU A C 19
ATOM 32717 O O . LEU A 1 100 ? 4.285 -0.613 4.321 1.00 0.00 100 LEU A O 19
ATOM 32733 N N . PHE A 1 101 ? 4.123 -2.841 4.587 1.00 0.00 101 PHE A N 19
ATOM 32734 C CA . PHE A 1 101 ? 2.703 -2.809 4.915 1.00 0.00 101 PHE A CA 19
ATOM 32735 C C . PHE A 1 101 ? 2.361 -3.870 5.957 1.00 0.00 101 PHE A C 19
ATOM 32736 O O . PHE A 1 101 ? 2.939 -4.957 5.964 1.00 0.00 101 PHE A O 19
ATOM 32753 N N . ILE A 1 102 ? 1.419 -3.546 6.836 1.00 0.00 102 ILE A N 19
ATOM 32754 C CA . ILE A 1 102 ? 1.000 -4.470 7.882 1.00 0.00 102 ILE A CA 19
ATOM 32755 C C . ILE A 1 102 ? -0.516 -4.627 7.902 1.00 0.00 102 ILE A C 19
ATOM 32756 O O . ILE A 1 102 ? -1.251 -3.646 8.014 1.00 0.00 102 ILE A O 19
ATOM 32772 N N . SER A 1 103 ? -0.979 -5.869 7.794 1.00 0.00 103 SER A N 19
ATOM 32773 C CA . SER A 1 103 ? -2.408 -6.155 7.797 1.00 0.00 103 SER A CA 19
ATOM 32774 C C . SER A 1 103 ? -2.888 -6.511 9.202 1.00 0.00 103 SER A C 19
ATOM 32775 O O . SER A 1 103 ? -2.622 -7.603 9.704 1.00 0.00 103 SER A O 19
ATOM 32783 N N . THR A 1 104 ? -3.598 -5.579 9.831 1.00 0.00 104 THR A N 19
ATOM 32784 C CA . THR A 1 104 ? -4.114 -5.791 11.177 1.00 0.00 104 THR A CA 19
ATOM 32785 C C . THR A 1 104 ? -5.372 -6.652 11.154 1.00 0.00 104 THR A C 19
ATOM 32786 O O . THR A 1 104 ? -5.436 -7.695 11.807 1.00 0.00 104 THR A O 19
ATOM 32797 N N . LEU A 1 105 ? -6.372 -6.210 10.398 1.00 0.00 105 LEU A N 19
ATOM 32798 C CA . LEU A 1 105 ? -7.629 -6.941 10.289 1.00 0.00 105 LEU A CA 19
ATOM 32799 C C . LEU A 1 105 ? -7.377 -8.423 10.026 1.00 0.00 105 LEU A C 19
ATOM 32800 O O . LEU A 1 105 ? -6.898 -8.801 8.957 1.00 0.00 105 LEU A O 19
ATOM 32816 N N . HIS A 1 106 ? -7.705 -9.257 11.008 1.00 0.00 106 HIS A N 19
ATOM 32817 C CA . HIS A 1 106 ? -7.517 -10.698 10.882 1.00 0.00 106 HIS A CA 19
ATOM 32818 C C . HIS A 1 106 ? -8.592 -11.310 9.989 1.00 0.00 106 HIS A C 19
ATOM 32819 O O . HIS A 1 106 ? -9.530 -10.630 9.575 1.00 0.00 106 HIS A O 19
ATOM 32834 N N . GLY A 1 107 ? -8.449 -12.599 9.697 1.00 0.00 107 GLY A N 19
ATOM 32835 C CA . GLY A 1 107 ? -9.415 -13.281 8.855 1.00 0.00 107 GLY A CA 19
ATOM 32836 C C . GLY A 1 107 ? -10.320 -14.206 9.644 1.00 0.00 107 GLY A C 19
ATOM 32837 O O . GLY A 1 107 ? -10.274 -14.232 10.873 1.00 0.00 107 GLY A O 19
ATOM 32841 N N . GLY A 1 108 ? -11.148 -14.967 8.935 1.00 0.00 108 GLY A N 19
ATOM 32842 C CA . GLY A 1 108 ? -12.058 -15.886 9.593 1.00 0.00 108 GLY A CA 19
ATOM 32843 C C . GLY A 1 108 ? -11.634 -17.333 9.437 1.00 0.00 108 GLY A C 19
ATOM 32844 O O . GLY A 1 108 ? -11.084 -17.718 8.406 1.00 0.00 108 GLY A O 19
ATOM 32848 N N . SER A 1 109 ? -11.890 -18.137 10.465 1.00 0.00 109 SER A N 19
ATOM 32849 C CA . SER A 1 109 ? -11.526 -19.549 10.440 1.00 0.00 109 SER A CA 19
ATOM 32850 C C . SER A 1 109 ? -12.770 -20.430 10.392 1.00 0.00 109 SER A C 19
ATOM 32851 O O . SER A 1 109 ? -13.266 -20.880 11.424 1.00 0.00 109 SER A O 19
ATOM 32859 N N . GLY A 1 110 ? -13.270 -20.672 9.184 1.00 0.00 110 GLY A N 19
ATOM 32860 C CA . GLY A 1 110 ? -14.453 -21.498 9.022 1.00 0.00 110 GLY A CA 19
ATOM 32861 C C . GLY A 1 110 ? -14.521 -22.618 10.041 1.00 0.00 110 GLY A C 19
ATOM 32862 O O . GLY A 1 110 ? -13.905 -23.672 9.878 1.00 0.00 110 GLY A O 19
ATOM 32866 N N . PRO A 1 111 ? -15.284 -22.395 11.121 1.00 0.00 111 PRO A N 19
ATOM 32867 C CA . PRO A 1 111 ? -15.447 -23.383 12.192 1.00 0.00 111 PRO A CA 19
ATOM 32868 C C . PRO A 1 111 ? -16.261 -24.593 11.746 1.00 0.00 111 PRO A C 19
ATOM 32869 O O . PRO A 1 111 ? -17.352 -24.449 11.194 1.00 0.00 111 PRO A O 19
ATOM 32880 N N . SER A 1 112 ? -15.724 -25.784 11.990 1.00 0.00 112 SER A N 19
ATOM 32881 C CA . SER A 1 112 ? -16.400 -27.019 11.610 1.00 0.00 112 SER A CA 19
ATOM 32882 C C . SER A 1 112 ? -16.974 -27.724 12.835 1.00 0.00 112 SER A C 19
ATOM 32883 O O . SER A 1 112 ? -16.440 -27.608 13.938 1.00 0.00 112 SER A O 19
ATOM 32891 N N . SER A 1 113 ? -18.065 -28.454 12.633 1.00 0.00 113 SER A N 19
ATOM 32892 C CA . SER A 1 113 ? -18.715 -29.175 13.721 1.00 0.00 113 SER A CA 19
ATOM 32893 C C . SER A 1 113 ? -19.821 -30.081 13.188 1.00 0.00 113 SER A C 19
ATOM 32894 O O . SER A 1 113 ? -20.430 -29.796 12.158 1.00 0.00 113 SER A O 19
ATOM 32902 N N . GLY A 1 114 ? -20.076 -31.175 13.900 1.00 0.00 114 GLY A N 19
ATOM 32903 C CA . GLY A 1 114 ? -21.108 -32.107 13.484 1.00 0.00 114 GLY A CA 19
ATOM 32904 C C . GLY A 1 114 ? -21.828 -32.736 14.660 1.00 0.00 114 GLY A C 19
ATOM 32905 O O . GLY A 1 114 ? -21.227 -32.981 15.705 1.00 0.00 114 GLY A O 19
ATOM 32909 N N . GLY A 1 1 ? -0.563 7.539 -34.240 1.00 0.00 1 GLY A N 20
ATOM 32910 C CA . GLY A 1 1 ? -0.774 8.086 -32.913 1.00 0.00 1 GLY A CA 20
ATOM 32911 C C . GLY A 1 1 ? 0.375 8.964 -32.459 1.00 0.00 1 GLY A C 20
ATOM 32912 O O . GLY A 1 1 ? 1.426 8.465 -32.058 1.00 0.00 1 GLY A O 20
ATOM 32916 N N . SER A 1 2 ? 0.176 10.277 -32.522 1.00 0.00 2 SER A N 20
ATOM 32917 C CA . SER A 1 2 ? 1.206 11.227 -32.119 1.00 0.00 2 SER A CA 20
ATOM 32918 C C . SER A 1 2 ? 1.763 10.873 -30.744 1.00 0.00 2 SER A C 20
ATOM 32919 O O . SER A 1 2 ? 1.102 10.207 -29.947 1.00 0.00 2 SER A O 20
ATOM 32927 N N . SER A 1 3 ? 2.984 11.323 -30.473 1.00 0.00 3 SER A N 20
ATOM 32928 C CA . SER A 1 3 ? 3.633 11.051 -29.196 1.00 0.00 3 SER A CA 20
ATOM 32929 C C . SER A 1 3 ? 4.465 12.248 -28.744 1.00 0.00 3 SER A C 20
ATOM 32930 O O . SER A 1 3 ? 4.939 13.034 -29.563 1.00 0.00 3 SER A O 20
ATOM 32938 N N . GLY A 1 4 ? 4.638 12.379 -27.432 1.00 0.00 4 GLY A N 20
ATOM 32939 C CA . GLY A 1 4 ? 5.412 13.481 -26.892 1.00 0.00 4 GLY A CA 20
ATOM 32940 C C . GLY A 1 4 ? 6.600 13.011 -26.076 1.00 0.00 4 GLY A C 20
ATOM 32941 O O . GLY A 1 4 ? 6.438 12.506 -24.965 1.00 0.00 4 GLY A O 20
ATOM 32945 N N . SER A 1 5 ? 7.798 13.175 -26.628 1.00 0.00 5 SER A N 20
ATOM 32946 C CA . SER A 1 5 ? 9.017 12.758 -25.947 1.00 0.00 5 SER A CA 20
ATOM 32947 C C . SER A 1 5 ? 9.924 13.955 -25.675 1.00 0.00 5 SER A C 20
ATOM 32948 O O . SER A 1 5 ? 10.798 14.281 -26.477 1.00 0.00 5 SER A O 20
ATOM 32956 N N . SER A 1 6 ? 9.707 14.607 -24.536 1.00 0.00 6 SER A N 20
ATOM 32957 C CA . SER A 1 6 ? 10.501 15.770 -24.159 1.00 0.00 6 SER A CA 20
ATOM 32958 C C . SER A 1 6 ? 10.783 15.772 -22.659 1.00 0.00 6 SER A C 20
ATOM 32959 O O . SER A 1 6 ? 9.873 15.926 -21.845 1.00 0.00 6 SER A O 20
ATOM 32967 N N . GLY A 1 7 ? 12.052 15.599 -22.302 1.00 0.00 7 GLY A N 20
ATOM 32968 C CA . GLY A 1 7 ? 12.433 15.583 -20.901 1.00 0.00 7 GLY A CA 20
ATOM 32969 C C . GLY A 1 7 ? 11.422 14.860 -20.034 1.00 0.00 7 GLY A C 20
ATOM 32970 O O . GLY A 1 7 ? 10.846 15.447 -19.119 1.00 0.00 7 GLY A O 20
ATOM 32974 N N . MET A 1 8 ? 11.205 13.580 -20.322 1.00 0.00 8 MET A N 20
ATOM 32975 C CA . MET A 1 8 ? 10.256 12.776 -19.561 1.00 0.00 8 MET A CA 20
ATOM 32976 C C . MET A 1 8 ? 10.954 12.056 -18.411 1.00 0.00 8 MET A C 20
ATOM 32977 O O . MET A 1 8 ? 12.011 11.455 -18.593 1.00 0.00 8 MET A O 20
ATOM 32991 N N . ALA A 1 9 ? 10.354 12.123 -17.227 1.00 0.00 9 ALA A N 20
ATOM 32992 C CA . ALA A 1 9 ? 10.917 11.476 -16.048 1.00 0.00 9 ALA A CA 20
ATOM 32993 C C . ALA A 1 9 ? 11.241 10.012 -16.327 1.00 0.00 9 ALA A C 20
ATOM 32994 O O . ALA A 1 9 ? 10.805 9.451 -17.332 1.00 0.00 9 ALA A O 20
ATOM 33001 N N . ALA A 1 10 ? 12.007 9.399 -15.431 1.00 0.00 10 ALA A N 20
ATOM 33002 C CA . ALA A 1 10 ? 12.388 8.000 -15.581 1.00 0.00 10 ALA A CA 20
ATOM 33003 C C . ALA A 1 10 ? 11.657 7.121 -14.572 1.00 0.00 10 ALA A C 20
ATOM 33004 O O . ALA A 1 10 ? 11.201 7.583 -13.526 1.00 0.00 10 ALA A O 20
ATOM 33011 N N . PRO A 1 11 ? 11.541 5.824 -14.892 1.00 0.00 11 PRO A N 20
ATOM 33012 C CA . PRO A 1 11 ? 10.865 4.853 -14.026 1.00 0.00 11 PRO A CA 20
ATOM 33013 C C . PRO A 1 11 ? 11.650 4.569 -12.750 1.00 0.00 11 PRO A C 20
ATOM 33014 O O . PRO A 1 11 ? 12.843 4.266 -12.797 1.00 0.00 11 PRO A O 20
ATOM 33025 N N . LEU A 1 12 ? 10.975 4.670 -11.610 1.00 0.00 12 LEU A N 20
ATOM 33026 C CA . LEU A 1 12 ? 11.609 4.423 -10.320 1.00 0.00 12 LEU A CA 20
ATOM 33027 C C . LEU A 1 12 ? 11.314 3.009 -9.830 1.00 0.00 12 LEU A C 20
ATOM 33028 O O . LEU A 1 12 ? 10.266 2.441 -10.137 1.00 0.00 12 LEU A O 20
ATOM 33044 N N . CYS A 1 13 ? 12.244 2.448 -9.065 1.00 0.00 13 CYS A N 20
ATOM 33045 C CA . CYS A 1 13 ? 12.084 1.101 -8.530 1.00 0.00 13 CYS A CA 20
ATOM 33046 C C . CYS A 1 13 ? 12.043 1.122 -7.006 1.00 0.00 13 CYS A C 20
ATOM 33047 O O . CYS A 1 13 ? 12.842 1.802 -6.362 1.00 0.00 13 CYS A O 20
ATOM 33055 N N . VAL A 1 14 ? 11.105 0.374 -6.433 1.00 0.00 14 VAL A N 20
ATOM 33056 C CA . VAL A 1 14 ? 10.959 0.307 -4.984 1.00 0.00 14 VAL A CA 20
ATOM 33057 C C . VAL A 1 14 ? 10.777 -1.132 -4.516 1.00 0.00 14 VAL A C 20
ATOM 33058 O O . VAL A 1 14 ? 10.272 -1.978 -5.255 1.00 0.00 14 VAL A O 20
ATOM 33071 N N . LYS A 1 15 ? 11.190 -1.405 -3.283 1.00 0.00 15 LYS A N 20
ATOM 33072 C CA . LYS A 1 15 ? 11.072 -2.741 -2.713 1.00 0.00 15 LYS A CA 20
ATOM 33073 C C . LYS A 1 15 ? 9.910 -2.812 -1.728 1.00 0.00 15 LYS A C 20
ATOM 33074 O O . LYS A 1 15 ? 9.950 -2.200 -0.660 1.00 0.00 15 LYS A O 20
ATOM 33093 N N . VAL A 1 16 ? 8.875 -3.563 -2.093 1.00 0.00 16 VAL A N 20
ATOM 33094 C CA . VAL A 1 16 ? 7.703 -3.716 -1.240 1.00 0.00 16 VAL A CA 20
ATOM 33095 C C . VAL A 1 16 ? 7.774 -5.007 -0.433 1.00 0.00 16 VAL A C 20
ATOM 33096 O O . VAL A 1 16 ? 8.280 -6.022 -0.912 1.00 0.00 16 VAL A O 20
ATOM 33109 N N . GLU A 1 17 ? 7.265 -4.961 0.794 1.00 0.00 17 GLU A N 20
ATOM 33110 C CA . GLU A 1 17 ? 7.272 -6.128 1.668 1.00 0.00 17 GLU A CA 20
ATOM 33111 C C . GLU A 1 17 ? 6.026 -6.157 2.548 1.00 0.00 17 GLU A C 20
ATOM 33112 O O . GLU A 1 17 ? 5.712 -5.181 3.231 1.00 0.00 17 GLU A O 20
ATOM 33124 N N . PHE A 1 18 ? 5.318 -7.281 2.526 1.00 0.00 18 PHE A N 20
ATOM 33125 C CA . PHE A 1 18 ? 4.105 -7.437 3.320 1.00 0.00 18 PHE A CA 20
ATOM 33126 C C . PHE A 1 18 ? 4.326 -8.426 4.462 1.00 0.00 18 PHE A C 20
ATOM 33127 O O . PHE A 1 18 ? 5.064 -9.400 4.320 1.00 0.00 18 PHE A O 20
ATOM 33144 N N . GLY A 1 19 ? 3.680 -8.166 5.595 1.00 0.00 19 GLY A N 20
ATOM 33145 C CA . GLY A 1 19 ? 3.819 -9.040 6.745 1.00 0.00 19 GLY A CA 20
ATOM 33146 C C . GLY A 1 19 ? 2.535 -9.157 7.543 1.00 0.00 19 GLY A C 20
ATOM 33147 O O . GLY A 1 19 ? 2.081 -8.185 8.145 1.00 0.00 19 GLY A O 20
ATOM 33151 N N . GLY A 1 20 ? 1.948 -10.349 7.546 1.00 0.00 20 GLY A N 20
ATOM 33152 C CA . GLY A 1 20 ? 0.713 -10.567 8.277 1.00 0.00 20 GLY A CA 20
ATOM 33153 C C . GLY A 1 20 ? -0.366 -11.196 7.419 1.00 0.00 20 GLY A C 20
ATOM 33154 O O . GLY A 1 20 ? -1.540 -10.845 7.529 1.00 0.00 20 GLY A O 20
ATOM 33158 N N . GLY A 1 21 ? 0.032 -12.129 6.560 1.00 0.00 21 GLY A N 20
ATOM 33159 C CA . GLY A 1 21 ? -0.922 -12.793 5.690 1.00 0.00 21 GLY A CA 20
ATOM 33160 C C . GLY A 1 21 ? -1.139 -12.045 4.390 1.00 0.00 21 GLY A C 20
ATOM 33161 O O . GLY A 1 21 ? -1.458 -12.647 3.365 1.00 0.00 21 GLY A O 20
ATOM 33165 N N . ALA A 1 22 ? -0.967 -10.728 4.431 1.00 0.00 22 ALA A N 20
ATOM 33166 C CA . ALA A 1 22 ? -1.146 -9.897 3.247 1.00 0.00 22 ALA A CA 20
ATOM 33167 C C . ALA A 1 22 ? -0.297 -10.405 2.086 1.00 0.00 22 ALA A C 20
ATOM 33168 O O . ALA A 1 22 ? -0.748 -10.434 0.942 1.00 0.00 22 ALA A O 20
ATOM 33175 N N . GLU A 1 23 ? 0.934 -10.803 2.390 1.00 0.00 23 GLU A N 20
ATOM 33176 C CA . GLU A 1 23 ? 1.846 -11.309 1.370 1.00 0.00 23 GLU A CA 20
ATOM 33177 C C . GLU A 1 23 ? 1.134 -12.288 0.441 1.00 0.00 23 GLU A C 20
ATOM 33178 O O . GLU A 1 23 ? 1.475 -12.403 -0.737 1.00 0.00 23 GLU A O 20
ATOM 33190 N N . LEU A 1 24 ? 0.144 -12.991 0.979 1.00 0.00 24 LEU A N 20
ATOM 33191 C CA . LEU A 1 24 ? -0.616 -13.962 0.199 1.00 0.00 24 LEU A CA 20
ATOM 33192 C C . LEU A 1 24 ? -1.378 -13.276 -0.930 1.00 0.00 24 LEU A C 20
ATOM 33193 O O . LEU A 1 24 ? -1.444 -13.787 -2.049 1.00 0.00 24 LEU A O 20
ATOM 33209 N N . LEU A 1 25 ? -1.950 -12.114 -0.631 1.00 0.00 25 LEU A N 20
ATOM 33210 C CA . LEU A 1 25 ? -2.706 -11.356 -1.622 1.00 0.00 25 LEU A CA 20
ATOM 33211 C C . LEU A 1 25 ? -1.811 -10.935 -2.784 1.00 0.00 25 LEU A C 20
ATOM 33212 O O . LEU A 1 25 ? -2.292 -10.447 -3.806 1.00 0.00 25 LEU A O 20
ATOM 33228 N N . PHE A 1 26 ? -0.507 -11.129 -2.620 1.00 0.00 26 PHE A N 20
ATOM 33229 C CA . PHE A 1 26 ? 0.456 -10.771 -3.655 1.00 0.00 26 PHE A CA 20
ATOM 33230 C C . PHE A 1 26 ? 1.361 -11.953 -3.988 1.00 0.00 26 PHE A C 20
ATOM 33231 O O . PHE A 1 26 ? 2.467 -12.070 -3.460 1.00 0.00 26 PHE A O 20
ATOM 33248 N N . ASP A 1 27 ? 0.883 -12.827 -4.868 1.00 0.00 27 ASP A N 20
ATOM 33249 C CA . ASP A 1 27 ? 1.649 -14.000 -5.273 1.00 0.00 27 ASP A CA 20
ATOM 33250 C C . ASP A 1 27 ? 2.385 -14.606 -4.082 1.00 0.00 27 ASP A C 20
ATOM 33251 O O . ASP A 1 27 ? 3.479 -15.150 -4.227 1.00 0.00 27 ASP A O 20
ATOM 33260 N N . GLY A 1 28 ? 1.777 -14.507 -2.904 1.00 0.00 28 GLY A N 20
ATOM 33261 C CA . GLY A 1 28 ? 2.390 -15.049 -1.705 1.00 0.00 28 GLY A CA 20
ATOM 33262 C C . GLY A 1 28 ? 3.898 -14.889 -1.702 1.00 0.00 28 GLY A C 20
ATOM 33263 O O . GLY A 1 28 ? 4.632 -15.858 -1.897 1.00 0.00 28 GLY A O 20
ATOM 33267 N N . VAL A 1 29 ? 4.361 -13.663 -1.482 1.00 0.00 29 VAL A N 20
ATOM 33268 C CA . VAL A 1 29 ? 5.791 -13.380 -1.455 1.00 0.00 29 VAL A CA 20
ATOM 33269 C C . VAL A 1 29 ? 6.127 -12.350 -0.382 1.00 0.00 29 VAL A C 20
ATOM 33270 O O . VAL A 1 29 ? 5.324 -11.468 -0.078 1.00 0.00 29 VAL A O 20
ATOM 33283 N N . LYS A 1 30 ? 7.321 -12.468 0.190 1.00 0.00 30 LYS A N 20
ATOM 33284 C CA . LYS A 1 30 ? 7.766 -11.548 1.229 1.00 0.00 30 LYS A CA 20
ATOM 33285 C C . LYS A 1 30 ? 8.258 -10.238 0.621 1.00 0.00 30 LYS A C 20
ATOM 33286 O O . LYS A 1 30 ? 7.885 -9.154 1.070 1.00 0.00 30 LYS A O 20
ATOM 33305 N N . LYS A 1 31 ? 9.097 -10.345 -0.404 1.00 0.00 31 LYS A N 20
ATOM 33306 C CA . LYS A 1 31 ? 9.638 -9.170 -1.076 1.00 0.00 31 LYS A CA 20
ATOM 33307 C C . LYS A 1 31 ? 9.142 -9.091 -2.516 1.00 0.00 31 LYS A C 20
ATOM 33308 O O . LYS A 1 31 ? 9.237 -10.059 -3.271 1.00 0.00 31 LYS A O 20
ATOM 33327 N N . HIS A 1 32 ? 8.614 -7.930 -2.892 1.00 0.00 32 HIS A N 20
ATOM 33328 C CA . HIS A 1 32 ? 8.105 -7.724 -4.243 1.00 0.00 32 HIS A CA 20
ATOM 33329 C C . HIS A 1 32 ? 8.767 -6.513 -4.894 1.00 0.00 32 HIS A C 20
ATOM 33330 O O . HIS A 1 32 ? 8.664 -5.394 -4.394 1.00 0.00 32 HIS A O 20
ATOM 33345 N N . GLN A 1 33 ? 9.447 -6.747 -6.012 1.00 0.00 33 GLN A N 20
ATOM 33346 C CA . GLN A 1 33 ? 10.128 -5.676 -6.730 1.00 0.00 33 GLN A CA 20
ATOM 33347 C C . GLN A 1 33 ? 9.151 -4.908 -7.615 1.00 0.00 33 GLN A C 20
ATOM 33348 O O . GLN A 1 33 ? 8.489 -5.488 -8.475 1.00 0.00 33 GLN A O 20
ATOM 33362 N N . VAL A 1 34 ? 9.067 -3.599 -7.398 1.00 0.00 34 VAL A N 20
ATOM 33363 C CA . VAL A 1 34 ? 8.172 -2.751 -8.176 1.00 0.00 34 VAL A CA 20
ATOM 33364 C C . VAL A 1 34 ? 8.955 -1.743 -9.008 1.00 0.00 34 VAL A C 20
ATOM 33365 O O . VAL A 1 34 ? 9.937 -1.167 -8.541 1.00 0.00 34 VAL A O 20
ATOM 33378 N N . ALA A 1 35 ? 8.514 -1.534 -10.244 1.00 0.00 35 ALA A N 20
ATOM 33379 C CA . ALA A 1 35 ? 9.173 -0.593 -11.142 1.00 0.00 35 ALA A CA 20
ATOM 33380 C C . ALA A 1 35 ? 8.163 0.351 -11.785 1.00 0.00 35 ALA A C 20
ATOM 33381 O O . ALA A 1 35 ? 7.634 0.071 -12.862 1.00 0.00 35 ALA A O 20
ATOM 33388 N N . LEU A 1 36 ? 7.898 1.470 -11.119 1.00 0.00 36 LEU A N 20
ATOM 33389 C CA . LEU A 1 36 ? 6.949 2.456 -11.625 1.00 0.00 36 LEU A CA 20
ATOM 33390 C C . LEU A 1 36 ? 7.468 3.101 -12.906 1.00 0.00 36 LEU A C 20
ATOM 33391 O O . LEU A 1 36 ? 8.670 3.290 -13.093 1.00 0.00 36 LEU A O 20
ATOM 33407 N N . PRO A 1 37 ? 6.540 3.451 -13.810 1.00 0.00 37 PRO A N 20
ATOM 33408 C CA . PRO A 1 37 ? 6.879 4.084 -15.088 1.00 0.00 37 PRO A CA 20
ATOM 33409 C C . PRO A 1 37 ? 7.387 5.511 -14.912 1.00 0.00 37 PRO A C 20
ATOM 33410 O O . PRO A 1 37 ? 7.474 6.015 -13.793 1.00 0.00 37 PRO A O 20
ATOM 33421 N N . GLY A 1 38 ? 7.721 6.158 -16.025 1.00 0.00 38 GLY A N 20
ATOM 33422 C CA . GLY A 1 38 ? 8.215 7.521 -15.971 1.00 0.00 38 GLY A CA 20
ATOM 33423 C C . GLY A 1 38 ? 7.236 8.516 -16.561 1.00 0.00 38 GLY A C 20
ATOM 33424 O O . GLY A 1 38 ? 6.718 8.310 -17.658 1.00 0.00 38 GLY A O 20
ATOM 33428 N N . GLN A 1 39 ? 6.981 9.597 -15.831 1.00 0.00 39 GLN A N 20
ATOM 33429 C CA . GLN A 1 39 ? 6.055 10.627 -16.289 1.00 0.00 39 GLN A CA 20
ATOM 33430 C C . GLN A 1 39 ? 6.413 11.984 -15.694 1.00 0.00 39 GLN A C 20
ATOM 33431 O O . GLN A 1 39 ? 7.295 12.085 -14.842 1.00 0.00 39 GLN A O 20
ATOM 33445 N N . GLU A 1 40 ? 5.723 13.025 -16.149 1.00 0.00 40 GLU A N 20
ATOM 33446 C CA . GLU A 1 40 ? 5.970 14.377 -15.661 1.00 0.00 40 GLU A CA 20
ATOM 33447 C C . GLU A 1 40 ? 5.687 14.476 -14.165 1.00 0.00 40 GLU A C 20
ATOM 33448 O O . GLU A 1 40 ? 6.367 15.203 -13.441 1.00 0.00 40 GLU A O 20
ATOM 33460 N N . GLU A 1 41 ? 4.678 13.739 -13.709 1.00 0.00 41 GLU A N 20
ATOM 33461 C CA . GLU A 1 41 ? 4.305 13.745 -12.299 1.00 0.00 41 GLU A CA 20
ATOM 33462 C C . GLU A 1 41 ? 4.958 12.582 -11.559 1.00 0.00 41 GLU A C 20
ATOM 33463 O O . GLU A 1 41 ? 4.921 11.433 -11.999 1.00 0.00 41 GLU A O 20
ATOM 33475 N N . PRO A 1 42 ? 5.572 12.885 -10.405 1.00 0.00 42 PRO A N 20
ATOM 33476 C CA . PRO A 1 42 ? 6.245 11.880 -9.578 1.00 0.00 42 PRO A CA 20
ATOM 33477 C C . PRO A 1 42 ? 5.262 10.921 -8.916 1.00 0.00 42 PRO A C 20
ATOM 33478 O O . PRO A 1 42 ? 4.165 11.317 -8.521 1.00 0.00 42 PRO A O 20
ATOM 33489 N N . TRP A 1 43 ? 5.661 9.660 -8.798 1.00 0.00 43 TRP A N 20
ATOM 33490 C CA . TRP A 1 43 ? 4.814 8.645 -8.183 1.00 0.00 43 TRP A CA 20
ATOM 33491 C C . TRP A 1 43 ? 4.659 8.898 -6.687 1.00 0.00 43 TRP A C 20
ATOM 33492 O O . TRP A 1 43 ? 5.641 8.911 -5.945 1.00 0.00 43 TRP A O 20
ATOM 33513 N N . ASP A 1 44 ? 3.420 9.099 -6.251 1.00 0.00 44 ASP A N 20
ATOM 33514 C CA . ASP A 1 44 ? 3.137 9.352 -4.843 1.00 0.00 44 ASP A CA 20
ATOM 33515 C C . ASP A 1 44 ? 2.342 8.201 -4.234 1.00 0.00 44 ASP A C 20
ATOM 33516 O O . ASP A 1 44 ? 1.629 7.485 -4.938 1.00 0.00 44 ASP A O 20
ATOM 33525 N N . ILE A 1 45 ? 2.471 8.029 -2.922 1.00 0.00 45 ILE A N 20
ATOM 33526 C CA . ILE A 1 45 ? 1.764 6.965 -2.219 1.00 0.00 45 ILE A CA 20
ATOM 33527 C C . ILE A 1 45 ? 0.367 6.759 -2.795 1.00 0.00 45 ILE A C 20
ATOM 33528 O O . ILE A 1 45 ? 0.071 5.714 -3.373 1.00 0.00 45 ILE A O 20
ATOM 33544 N N . ARG A 1 46 ? -0.487 7.764 -2.633 1.00 0.00 46 ARG A N 20
ATOM 33545 C CA . ARG A 1 46 ? -1.854 7.694 -3.136 1.00 0.00 46 ARG A CA 20
ATOM 33546 C C . ARG A 1 46 ? -1.912 6.904 -4.441 1.00 0.00 46 ARG A C 20
ATOM 33547 O O . ARG A 1 46 ? -2.837 6.124 -4.664 1.00 0.00 46 ARG A O 20
ATOM 33568 N N . ASN A 1 47 ? -0.919 7.112 -5.298 1.00 0.00 47 ASN A N 20
ATOM 33569 C CA . ASN A 1 47 ? -0.858 6.421 -6.580 1.00 0.00 47 ASN A CA 20
ATOM 33570 C C . ASN A 1 47 ? -0.246 5.032 -6.421 1.00 0.00 47 ASN A C 20
ATOM 33571 O O . ASN A 1 47 ? -0.741 4.055 -6.983 1.00 0.00 47 ASN A O 20
ATOM 33582 N N . LEU A 1 48 ? 0.834 4.953 -5.652 1.00 0.00 48 LEU A N 20
ATOM 33583 C CA . LEU A 1 48 ? 1.515 3.684 -5.417 1.00 0.00 48 LEU A CA 20
ATOM 33584 C C . LEU A 1 48 ? 0.525 2.607 -4.985 1.00 0.00 48 LEU A C 20
ATOM 33585 O O . LEU A 1 48 ? 0.762 1.415 -5.183 1.00 0.00 48 LEU A O 20
ATOM 33601 N N . LEU A 1 49 ? -0.586 3.034 -4.395 1.00 0.00 49 LEU A N 20
ATOM 33602 C CA . LEU A 1 49 ? -1.614 2.106 -3.937 1.00 0.00 49 LEU A CA 20
ATOM 33603 C C . LEU A 1 49 ? -2.378 1.513 -5.116 1.00 0.00 49 LEU A C 20
ATOM 33604 O O . LEU A 1 49 ? -2.608 0.305 -5.176 1.00 0.00 49 LEU A O 20
ATOM 33620 N N . VAL A 1 50 ? -2.766 2.371 -6.055 1.00 0.00 50 VAL A N 20
ATOM 33621 C CA . VAL A 1 50 ? -3.501 1.931 -7.235 1.00 0.00 50 VAL A CA 20
ATOM 33622 C C . VAL A 1 50 ? -2.747 0.830 -7.973 1.00 0.00 50 VAL A C 20
ATOM 33623 O O . VAL A 1 50 ? -3.312 -0.216 -8.291 1.00 0.00 50 VAL A O 20
ATOM 33636 N N . TRP A 1 51 ? -1.469 1.073 -8.241 1.00 0.00 51 TRP A N 20
ATOM 33637 C CA . TRP A 1 51 ? -0.637 0.102 -8.941 1.00 0.00 51 TRP A CA 20
ATOM 33638 C C . TRP A 1 51 ? -0.520 -1.191 -8.142 1.00 0.00 51 TRP A C 20
ATOM 33639 O O . TRP A 1 51 ? -0.900 -2.262 -8.616 1.00 0.00 51 TRP A O 20
ATOM 33660 N N . ILE A 1 52 ? 0.009 -1.084 -6.927 1.00 0.00 52 ILE A N 20
ATOM 33661 C CA . ILE A 1 52 ? 0.174 -2.246 -6.062 1.00 0.00 52 ILE A CA 20
ATOM 33662 C C . ILE A 1 52 ? -1.151 -2.971 -5.856 1.00 0.00 52 ILE A C 20
ATOM 33663 O O . ILE A 1 52 ? -1.179 -4.172 -5.585 1.00 0.00 52 ILE A O 20
ATOM 33679 N N . LYS A 1 53 ? -2.249 -2.234 -5.987 1.00 0.00 53 LYS A N 20
ATOM 33680 C CA . LYS A 1 53 ? -3.580 -2.806 -5.818 1.00 0.00 53 LYS A CA 20
ATOM 33681 C C . LYS A 1 53 ? -4.110 -3.349 -7.142 1.00 0.00 53 LYS A C 20
ATOM 33682 O O . LYS A 1 53 ? -5.094 -4.089 -7.172 1.00 0.00 53 LYS A O 20
ATOM 33701 N N . LYS A 1 54 ? -3.452 -2.978 -8.235 1.00 0.00 54 LYS A N 20
ATOM 33702 C CA . LYS A 1 54 ? -3.855 -3.430 -9.561 1.00 0.00 54 LYS A CA 20
ATOM 33703 C C . LYS A 1 54 ? -2.952 -4.558 -10.049 1.00 0.00 54 LYS A C 20
ATOM 33704 O O . LYS A 1 54 ? -3.401 -5.689 -10.233 1.00 0.00 54 LYS A O 20
ATOM 33723 N N . ASN A 1 55 ? -1.678 -4.243 -10.257 1.00 0.00 55 ASN A N 20
ATOM 33724 C CA . ASN A 1 55 ? -0.712 -5.231 -10.723 1.00 0.00 55 ASN A CA 20
ATOM 33725 C C . ASN A 1 55 ? -0.326 -6.187 -9.598 1.00 0.00 55 ASN A C 20
ATOM 33726 O O . ASN A 1 55 ? -0.757 -7.340 -9.573 1.00 0.00 55 ASN A O 20
ATOM 33737 N N . LEU A 1 56 ? 0.489 -5.699 -8.669 1.00 0.00 56 LEU A N 20
ATOM 33738 C CA . LEU A 1 56 ? 0.933 -6.509 -7.540 1.00 0.00 56 LEU A CA 20
ATOM 33739 C C . LEU A 1 56 ? -0.231 -7.290 -6.938 1.00 0.00 56 LEU A C 20
ATOM 33740 O O . LEU A 1 56 ? -0.099 -8.471 -6.615 1.00 0.00 56 LEU A O 20
ATOM 33756 N N . LEU A 1 57 ? -1.370 -6.623 -6.791 1.00 0.00 57 LEU A N 20
ATOM 33757 C CA . LEU A 1 57 ? -2.560 -7.255 -6.230 1.00 0.00 57 LEU A CA 20
ATOM 33758 C C . LEU A 1 57 ? -3.465 -7.790 -7.335 1.00 0.00 57 LEU A C 20
ATOM 33759 O O . LEU A 1 57 ? -3.757 -7.091 -8.306 1.00 0.00 57 LEU A O 20
ATOM 33775 N N . LYS A 1 58 ? -3.907 -9.033 -7.180 1.00 0.00 58 LYS A N 20
ATOM 33776 C CA . LYS A 1 58 ? -4.782 -9.662 -8.162 1.00 0.00 58 LYS A CA 20
ATOM 33777 C C . LYS A 1 58 ? -6.137 -9.999 -7.547 1.00 0.00 58 LYS A C 20
ATOM 33778 O O . LYS A 1 58 ? -7.128 -10.161 -8.258 1.00 0.00 58 LYS A O 20
ATOM 33797 N N . GLU A 1 59 ? -6.172 -10.100 -6.222 1.00 0.00 59 GLU A N 20
ATOM 33798 C CA . GLU A 1 59 ? -7.406 -10.416 -5.512 1.00 0.00 59 GLU A CA 20
ATOM 33799 C C . GLU A 1 59 ? -8.224 -9.154 -5.255 1.00 0.00 59 GLU A C 20
ATOM 33800 O O . GLU A 1 59 ? -7.868 -8.067 -5.710 1.00 0.00 59 GLU A O 20
ATOM 33812 N N . ARG A 1 60 ? -9.322 -9.307 -4.522 1.00 0.00 60 ARG A N 20
ATOM 33813 C CA . ARG A 1 60 ? -10.192 -8.181 -4.205 1.00 0.00 60 ARG A CA 20
ATOM 33814 C C . ARG A 1 60 ? -9.387 -7.013 -3.642 1.00 0.00 60 ARG A C 20
ATOM 33815 O O . ARG A 1 60 ? -8.708 -7.130 -2.622 1.00 0.00 60 ARG A O 20
ATOM 33836 N N . PRO A 1 61 ? -9.463 -5.860 -4.323 1.00 0.00 61 PRO A N 20
ATOM 33837 C CA . PRO A 1 61 ? -8.747 -4.649 -3.910 1.00 0.00 61 PRO A CA 20
ATOM 33838 C C . PRO A 1 61 ? -9.319 -4.046 -2.631 1.00 0.00 61 PRO A C 20
ATOM 33839 O O . PRO A 1 61 ? -8.585 -3.769 -1.683 1.00 0.00 61 PRO A O 20
ATOM 33850 N N . GLU A 1 62 ? -10.633 -3.844 -2.613 1.00 0.00 62 GLU A N 20
ATOM 33851 C CA . GLU A 1 62 ? -11.302 -3.273 -1.450 1.00 0.00 62 GLU A CA 20
ATOM 33852 C C . GLU A 1 62 ? -11.029 -4.107 -0.202 1.00 0.00 62 GLU A C 20
ATOM 33853 O O . GLU A 1 62 ? -11.169 -3.625 0.923 1.00 0.00 62 GLU A O 20
ATOM 33865 N N . LEU A 1 63 ? -10.638 -5.360 -0.408 1.00 0.00 63 LEU A N 20
ATOM 33866 C CA . LEU A 1 63 ? -10.345 -6.262 0.700 1.00 0.00 63 LEU A CA 20
ATOM 33867 C C . LEU A 1 63 ? -9.110 -5.800 1.467 1.00 0.00 63 LEU A C 20
ATOM 33868 O O . LEU A 1 63 ? -9.173 -5.545 2.670 1.00 0.00 63 LEU A O 20
ATOM 33884 N N . PHE A 1 64 ? -7.989 -5.692 0.763 1.00 0.00 64 PHE A N 20
ATOM 33885 C CA . PHE A 1 64 ? -6.739 -5.259 1.377 1.00 0.00 64 PHE A CA 20
ATOM 33886 C C . PHE A 1 64 ? -6.759 -3.758 1.651 1.00 0.00 64 PHE A C 20
ATOM 33887 O O . PHE A 1 64 ? -6.556 -3.320 2.784 1.00 0.00 64 PHE A O 20
ATOM 33904 N N . ILE A 1 65 ? -7.005 -2.975 0.606 1.00 0.00 65 ILE A N 20
ATOM 33905 C CA . ILE A 1 65 ? -7.052 -1.524 0.733 1.00 0.00 65 ILE A CA 20
ATOM 33906 C C . ILE A 1 65 ? -8.290 -0.952 0.052 1.00 0.00 65 ILE A C 20
ATOM 33907 O O . ILE A 1 65 ? -8.771 -1.497 -0.942 1.00 0.00 65 ILE A O 20
ATOM 33923 N N . GLN A 1 66 ? -8.801 0.150 0.592 1.00 0.00 66 GLN A N 20
ATOM 33924 C CA . GLN A 1 66 ? -9.983 0.796 0.035 1.00 0.00 66 GLN A CA 20
ATOM 33925 C C . GLN A 1 66 ? -9.636 2.167 -0.538 1.00 0.00 66 GLN A C 20
ATOM 33926 O O . GLN A 1 66 ? -9.338 3.102 0.203 1.00 0.00 66 GLN A O 20
ATOM 33940 N N . GLY A 1 67 ? -9.676 2.277 -1.862 1.00 0.00 67 GLY A N 20
ATOM 33941 C CA . GLY A 1 67 ? -9.362 3.536 -2.512 1.00 0.00 67 GLY A CA 20
ATOM 33942 C C . GLY A 1 67 ? -7.872 3.806 -2.566 1.00 0.00 67 GLY A C 20
ATOM 33943 O O . GLY A 1 67 ? -7.063 2.903 -2.348 1.00 0.00 67 GLY A O 20
ATOM 33947 N N . ASP A 1 68 ? -7.507 5.049 -2.858 1.00 0.00 68 ASP A N 20
ATOM 33948 C CA . ASP A 1 68 ? -6.103 5.435 -2.941 1.00 0.00 68 ASP A CA 20
ATOM 33949 C C . ASP A 1 68 ? -5.435 5.350 -1.572 1.00 0.00 68 ASP A C 20
ATOM 33950 O O . ASP A 1 68 ? -4.217 5.197 -1.473 1.00 0.00 68 ASP A O 20
ATOM 33959 N N . SER A 1 69 ? -6.239 5.452 -0.519 1.00 0.00 69 SER A N 20
ATOM 33960 C CA . SER A 1 69 ? -5.725 5.392 0.844 1.00 0.00 69 SER A CA 20
ATOM 33961 C C . SER A 1 69 ? -5.818 3.973 1.398 1.00 0.00 69 SER A C 20
ATOM 33962 O O . SER A 1 69 ? -6.755 3.235 1.093 1.00 0.00 69 SER A O 20
ATOM 33970 N N . VAL A 1 70 ? -4.838 3.598 2.214 1.00 0.00 70 VAL A N 20
ATOM 33971 C CA . VAL A 1 70 ? -4.808 2.269 2.812 1.00 0.00 70 VAL A CA 20
ATOM 33972 C C . VAL A 1 70 ? -5.852 2.139 3.915 1.00 0.00 70 VAL A C 20
ATOM 33973 O O . VAL A 1 70 ? -6.041 3.054 4.716 1.00 0.00 70 VAL A O 20
ATOM 33986 N N . ARG A 1 71 ? -6.527 0.994 3.952 1.00 0.00 71 ARG A N 20
ATOM 33987 C CA . ARG A 1 71 ? -7.553 0.744 4.957 1.00 0.00 71 ARG A CA 20
ATOM 33988 C C . ARG A 1 71 ? -7.118 1.272 6.321 1.00 0.00 71 ARG A C 20
ATOM 33989 O O . ARG A 1 71 ? -5.938 1.518 6.571 1.00 0.00 71 ARG A O 20
ATOM 34010 N N . PRO A 1 72 ? -8.092 1.450 7.225 1.00 0.00 72 PRO A N 20
ATOM 34011 C CA . PRO A 1 72 ? -7.835 1.949 8.579 1.00 0.00 72 PRO A CA 20
ATOM 34012 C C . PRO A 1 72 ? -7.088 0.935 9.439 1.00 0.00 72 PRO A C 20
ATOM 34013 O O . PRO A 1 72 ? -6.842 1.171 10.621 1.00 0.00 72 PRO A O 20
ATOM 34024 N N . GLY A 1 73 ? -6.729 -0.194 8.836 1.00 0.00 73 GLY A N 20
ATOM 34025 C CA . GLY A 1 73 ? -6.014 -1.227 9.563 1.00 0.00 73 GLY A CA 20
ATOM 34026 C C . GLY A 1 73 ? -4.611 -1.444 9.031 1.00 0.00 73 GLY A C 20
ATOM 34027 O O . GLY A 1 73 ? -3.677 -1.671 9.800 1.00 0.00 73 GLY A O 20
ATOM 34031 N N . ILE A 1 74 ? -4.463 -1.376 7.712 1.00 0.00 74 ILE A N 20
ATOM 34032 C CA . ILE A 1 74 ? -3.164 -1.567 7.079 1.00 0.00 74 ILE A CA 20
ATOM 34033 C C . ILE A 1 74 ? -2.166 -0.511 7.542 1.00 0.00 74 ILE A C 20
ATOM 34034 O O . ILE A 1 74 ? -2.420 0.689 7.433 1.00 0.00 74 ILE A O 20
ATOM 34050 N N . LEU A 1 75 ? -1.029 -0.965 8.058 1.00 0.00 75 LEU A N 20
ATOM 34051 C CA . LEU A 1 75 ? 0.010 -0.060 8.537 1.00 0.00 75 LEU A CA 20
ATOM 34052 C C . LEU A 1 75 ? 1.214 -0.070 7.601 1.00 0.00 75 LEU A C 20
ATOM 34053 O O . LEU A 1 75 ? 1.981 -1.033 7.569 1.00 0.00 75 LEU A O 20
ATOM 34069 N N . VAL A 1 76 ? 1.377 1.009 6.842 1.00 0.00 76 VAL A N 20
ATOM 34070 C CA . VAL A 1 76 ? 2.491 1.126 5.908 1.00 0.00 76 VAL A CA 20
ATOM 34071 C C . VAL A 1 76 ? 3.698 1.778 6.572 1.00 0.00 76 VAL A C 20
ATOM 34072 O O . VAL A 1 76 ? 3.583 2.383 7.639 1.00 0.00 76 VAL A O 20
ATOM 34085 N N . LEU A 1 77 ? 4.857 1.652 5.934 1.00 0.00 77 LEU A N 20
ATOM 34086 C CA . LEU A 1 77 ? 6.088 2.230 6.461 1.00 0.00 77 LEU A CA 20
ATOM 34087 C C . LEU A 1 77 ? 7.081 2.513 5.339 1.00 0.00 77 LEU A C 20
ATOM 34088 O O . LEU A 1 77 ? 7.478 1.607 4.606 1.00 0.00 77 LEU A O 20
ATOM 34104 N N . ILE A 1 78 ? 7.481 3.774 5.213 1.00 0.00 78 ILE A N 20
ATOM 34105 C CA . ILE A 1 78 ? 8.430 4.174 4.183 1.00 0.00 78 ILE A CA 20
ATOM 34106 C C . ILE A 1 78 ? 9.862 4.128 4.707 1.00 0.00 78 ILE A C 20
ATOM 34107 O O . ILE A 1 78 ? 10.215 4.846 5.641 1.00 0.00 78 ILE A O 20
ATOM 34123 N N . ASN A 1 79 ? 10.682 3.279 4.096 1.00 0.00 79 ASN A N 20
ATOM 34124 C CA . ASN A 1 79 ? 12.077 3.139 4.500 1.00 0.00 79 ASN A CA 20
ATOM 34125 C C . ASN A 1 79 ? 12.199 3.080 6.020 1.00 0.00 79 ASN A C 20
ATOM 34126 O O . ASN A 1 79 ? 13.033 3.766 6.612 1.00 0.00 79 ASN A O 20
ATOM 34137 N N . ASP A 1 80 ? 11.365 2.257 6.644 1.00 0.00 80 ASP A N 20
ATOM 34138 C CA . ASP A 1 80 ? 11.380 2.106 8.094 1.00 0.00 80 ASP A CA 20
ATOM 34139 C C . ASP A 1 80 ? 11.035 3.424 8.781 1.00 0.00 80 ASP A C 20
ATOM 34140 O O . ASP A 1 80 ? 11.705 3.836 9.728 1.00 0.00 80 ASP A O 20
ATOM 34149 N N . ALA A 1 81 ? 9.987 4.082 8.296 1.00 0.00 81 ALA A N 20
ATOM 34150 C CA . ALA A 1 81 ? 9.553 5.352 8.863 1.00 0.00 81 ALA A CA 20
ATOM 34151 C C . ALA A 1 81 ? 8.070 5.591 8.604 1.00 0.00 81 ALA A C 20
ATOM 34152 O O . ALA A 1 81 ? 7.640 5.700 7.455 1.00 0.00 81 ALA A O 20
ATOM 34159 N N . ASP A 1 82 ? 7.292 5.670 9.677 1.00 0.00 82 ASP A N 20
ATOM 34160 C CA . ASP A 1 82 ? 5.855 5.896 9.566 1.00 0.00 82 ASP A CA 20
ATOM 34161 C C . ASP A 1 82 ? 5.544 6.861 8.426 1.00 0.00 82 ASP A C 20
ATOM 34162 O O . ASP A 1 82 ? 6.119 7.946 8.344 1.00 0.00 82 ASP A O 20
ATOM 34171 N N . TRP A 1 83 ? 4.632 6.457 7.549 1.00 0.00 83 TRP A N 20
ATOM 34172 C CA . TRP A 1 83 ? 4.245 7.286 6.413 1.00 0.00 83 TRP A CA 20
ATOM 34173 C C . TRP A 1 83 ? 3.389 8.463 6.864 1.00 0.00 83 TRP A C 20
ATOM 34174 O O . TRP A 1 83 ? 3.331 9.493 6.193 1.00 0.00 83 TRP A O 20
ATOM 34195 N N . GLU A 1 84 ? 2.725 8.304 8.005 1.00 0.00 84 GLU A N 20
ATOM 34196 C CA . GLU A 1 84 ? 1.870 9.355 8.544 1.00 0.00 84 GLU A CA 20
ATOM 34197 C C . GLU A 1 84 ? 2.706 10.520 9.066 1.00 0.00 84 GLU A C 20
ATOM 34198 O O . GLU A 1 84 ? 2.237 11.658 9.123 1.00 0.00 84 GLU A O 20
ATOM 34210 N N . LEU A 1 85 ? 3.944 10.229 9.447 1.00 0.00 85 LEU A N 20
ATOM 34211 C CA . LEU A 1 85 ? 4.846 11.251 9.965 1.00 0.00 85 LEU A CA 20
ATOM 34212 C C . LEU A 1 85 ? 5.331 12.168 8.846 1.00 0.00 85 LEU A C 20
ATOM 34213 O O . LEU A 1 85 ? 5.544 13.363 9.055 1.00 0.00 85 LEU A O 20
ATOM 34229 N N . LEU A 1 86 ? 5.502 11.601 7.657 1.00 0.00 86 LEU A N 20
ATOM 34230 C CA . LEU A 1 86 ? 5.960 12.367 6.503 1.00 0.00 86 LEU A CA 20
ATOM 34231 C C . LEU A 1 86 ? 4.779 12.858 5.672 1.00 0.00 86 LEU A C 20
ATOM 34232 O O . LEU A 1 86 ? 4.517 14.057 5.595 1.00 0.00 86 LEU A O 20
ATOM 34248 N N . GLY A 1 87 ? 4.067 11.921 5.052 1.00 0.00 87 GLY A N 20
ATOM 34249 C CA . GLY A 1 87 ? 2.921 12.278 4.237 1.00 0.00 87 GLY A CA 20
ATOM 34250 C C . GLY A 1 87 ? 2.181 11.063 3.714 1.00 0.00 87 GLY A C 20
ATOM 34251 O O . GLY A 1 87 ? 2.488 10.560 2.634 1.00 0.00 87 GLY A O 20
ATOM 34255 N N . GLU A 1 88 ? 1.204 10.590 4.482 1.00 0.00 88 GLU A N 20
ATOM 34256 C CA . GLU A 1 88 ? 0.421 9.425 4.089 1.00 0.00 88 GLU A CA 20
ATOM 34257 C C . GLU A 1 88 ? 0.226 9.385 2.576 1.00 0.00 88 GLU A C 20
ATOM 34258 O O . GLU A 1 88 ? 0.568 8.399 1.921 1.00 0.00 88 GLU A O 20
ATOM 34270 N N . LEU A 1 89 ? -0.325 10.462 2.028 1.00 0.00 89 LEU A N 20
ATOM 34271 C CA . LEU A 1 89 ? -0.566 10.551 0.592 1.00 0.00 89 LEU A CA 20
ATOM 34272 C C . LEU A 1 89 ? 0.191 11.728 -0.016 1.00 0.00 89 LEU A C 20
ATOM 34273 O O . LEU A 1 89 ? 0.467 11.748 -1.215 1.00 0.00 89 LEU A O 20
ATOM 34289 N N . ASP A 1 90 ? 0.524 12.705 0.820 1.00 0.00 90 ASP A N 20
ATOM 34290 C CA . ASP A 1 90 ? 1.253 13.884 0.367 1.00 0.00 90 ASP A CA 20
ATOM 34291 C C . ASP A 1 90 ? 2.697 13.532 0.025 1.00 0.00 90 ASP A C 20
ATOM 34292 O O . ASP A 1 90 ? 3.374 14.272 -0.689 1.00 0.00 90 ASP A O 20
ATOM 34301 N N . TYR A 1 91 ? 3.163 12.400 0.540 1.00 0.00 91 TYR A N 20
ATOM 34302 C CA . TYR A 1 91 ? 4.528 11.952 0.292 1.00 0.00 91 TYR A CA 20
ATOM 34303 C C . TYR A 1 91 ? 4.689 11.465 -1.145 1.00 0.00 91 TYR A C 20
ATOM 34304 O O . TYR A 1 91 ? 3.866 10.701 -1.648 1.00 0.00 91 TYR A O 20
ATOM 34322 N N . GLN A 1 92 ? 5.756 11.913 -1.798 1.00 0.00 92 GLN A N 20
ATOM 34323 C CA . GLN A 1 92 ? 6.026 11.524 -3.177 1.00 0.00 92 GLN A CA 20
ATOM 34324 C C . GLN A 1 92 ? 7.317 10.718 -3.273 1.00 0.00 92 GLN A C 20
ATOM 34325 O O . GLN A 1 92 ? 8.414 11.262 -3.136 1.00 0.00 92 GLN A O 20
ATOM 34339 N N . LEU A 1 93 ? 7.181 9.417 -3.507 1.00 0.00 93 LEU A N 20
ATOM 34340 C CA . LEU A 1 93 ? 8.337 8.535 -3.621 1.00 0.00 93 LEU A CA 20
ATOM 34341 C C . LEU A 1 93 ? 9.286 9.018 -4.712 1.00 0.00 93 LEU A C 20
ATOM 34342 O O . LEU A 1 93 ? 8.851 9.502 -5.756 1.00 0.00 93 LEU A O 20
ATOM 34358 N N . GLN A 1 94 ? 10.585 8.882 -4.463 1.00 0.00 94 GLN A N 20
ATOM 34359 C CA . GLN A 1 94 ? 11.595 9.304 -5.426 1.00 0.00 94 GLN A CA 20
ATOM 34360 C C . GLN A 1 94 ? 12.127 8.112 -6.215 1.00 0.00 94 GLN A C 20
ATOM 34361 O O . GLN A 1 94 ? 11.840 7.963 -7.403 1.00 0.00 94 GLN A O 20
ATOM 34375 N N . ASP A 1 95 ? 12.903 7.265 -5.547 1.00 0.00 95 ASP A N 20
ATOM 34376 C CA . ASP A 1 95 ? 13.474 6.085 -6.185 1.00 0.00 95 ASP A CA 20
ATOM 34377 C C . ASP A 1 95 ? 14.212 5.221 -5.168 1.00 0.00 95 ASP A C 20
ATOM 34378 O O . ASP A 1 95 ? 14.436 5.638 -4.032 1.00 0.00 95 ASP A O 20
ATOM 34387 N N . GLN A 1 96 ? 14.587 4.015 -5.585 1.00 0.00 96 GLN A N 20
ATOM 34388 C CA . GLN A 1 96 ? 15.298 3.092 -4.709 1.00 0.00 96 GLN A CA 20
ATOM 34389 C C . GLN A 1 96 ? 14.757 3.166 -3.285 1.00 0.00 96 GLN A C 20
ATOM 34390 O O . GLN A 1 96 ? 15.503 3.011 -2.318 1.00 0.00 96 GLN A O 20
ATOM 34404 N N . ASP A 1 97 ? 13.455 3.404 -3.164 1.00 0.00 97 ASP A N 20
ATOM 34405 C CA . ASP A 1 97 ? 12.814 3.498 -1.858 1.00 0.00 97 ASP A CA 20
ATOM 34406 C C . ASP A 1 97 ? 12.117 2.189 -1.500 1.00 0.00 97 ASP A C 20
ATOM 34407 O O . ASP A 1 97 ? 11.477 1.563 -2.345 1.00 0.00 97 ASP A O 20
ATOM 34416 N N . SER A 1 98 ? 12.246 1.781 -0.241 1.00 0.00 98 SER A N 20
ATOM 34417 C CA . SER A 1 98 ? 11.633 0.544 0.228 1.00 0.00 98 SER A CA 20
ATOM 34418 C C . SER A 1 98 ? 10.343 0.832 0.990 1.00 0.00 98 SER A C 20
ATOM 34419 O O . SER A 1 98 ? 10.342 1.573 1.974 1.00 0.00 98 SER A O 20
ATOM 34427 N N . ILE A 1 99 ? 9.246 0.242 0.528 1.00 0.00 99 ILE A N 20
ATOM 34428 C CA . ILE A 1 99 ? 7.949 0.434 1.166 1.00 0.00 99 ILE A CA 20
ATOM 34429 C C . ILE A 1 99 ? 7.503 -0.829 1.896 1.00 0.00 99 ILE A C 20
ATOM 34430 O O . ILE A 1 99 ? 7.745 -1.945 1.433 1.00 0.00 99 ILE A O 20
ATOM 34446 N N . LEU A 1 100 ? 6.850 -0.645 3.038 1.00 0.00 100 LEU A N 20
ATOM 34447 C CA . LEU A 1 100 ? 6.368 -1.770 3.832 1.00 0.00 100 LEU A CA 20
ATOM 34448 C C . LEU A 1 100 ? 4.869 -1.651 4.091 1.00 0.00 100 LEU A C 20
ATOM 34449 O O . LEU A 1 100 ? 4.334 -0.548 4.203 1.00 0.00 100 LEU A O 20
ATOM 34465 N N . PHE A 1 101 ? 4.198 -2.794 4.187 1.00 0.00 101 PHE A N 20
ATOM 34466 C CA . PHE A 1 101 ? 2.761 -2.818 4.434 1.00 0.00 101 PHE A CA 20
ATOM 34467 C C . PHE A 1 101 ? 2.391 -3.956 5.381 1.00 0.00 101 PHE A C 20
ATOM 34468 O O . PHE A 1 101 ? 2.705 -5.118 5.124 1.00 0.00 101 PHE A O 20
ATOM 34485 N N . ILE A 1 102 ? 1.723 -3.612 6.477 1.00 0.00 102 ILE A N 20
ATOM 34486 C CA . ILE A 1 102 ? 1.309 -4.604 7.462 1.00 0.00 102 ILE A CA 20
ATOM 34487 C C . ILE A 1 102 ? -0.209 -4.646 7.596 1.00 0.00 102 ILE A C 20
ATOM 34488 O O . ILE A 1 102 ? -0.880 -3.619 7.491 1.00 0.00 102 ILE A O 20
ATOM 34504 N N . SER A 1 103 ? -0.744 -5.839 7.831 1.00 0.00 103 SER A N 20
ATOM 34505 C CA . SER A 1 103 ? -2.184 -6.016 7.979 1.00 0.00 103 SER A CA 20
ATOM 34506 C C . SER A 1 103 ? -2.526 -6.557 9.364 1.00 0.00 103 SER A C 20
ATOM 34507 O O . SER A 1 103 ? -2.412 -7.756 9.621 1.00 0.00 103 SER A O 20
ATOM 34515 N N . THR A 1 104 ? -2.948 -5.664 10.254 1.00 0.00 104 THR A N 20
ATOM 34516 C CA . THR A 1 104 ? -3.305 -6.049 11.613 1.00 0.00 104 THR A CA 20
ATOM 34517 C C . THR A 1 104 ? -4.726 -5.612 11.952 1.00 0.00 104 THR A C 20
ATOM 34518 O O . THR A 1 104 ? -4.943 -4.847 12.893 1.00 0.00 104 THR A O 20
ATOM 34529 N N . LEU A 1 105 ? -5.691 -6.103 11.182 1.00 0.00 105 LEU A N 20
ATOM 34530 C CA . LEU A 1 105 ? -7.092 -5.764 11.402 1.00 0.00 105 LEU A CA 20
ATOM 34531 C C . LEU A 1 105 ? -8.007 -6.879 10.905 1.00 0.00 105 LEU A C 20
ATOM 34532 O O . LEU A 1 105 ? -7.571 -7.781 10.189 1.00 0.00 105 LEU A O 20
ATOM 34548 N N . HIS A 1 106 ? -9.278 -6.810 11.288 1.00 0.00 106 HIS A N 20
ATOM 34549 C CA . HIS A 1 106 ? -10.255 -7.812 10.880 1.00 0.00 106 HIS A CA 20
ATOM 34550 C C . HIS A 1 106 ? -11.513 -7.150 10.324 1.00 0.00 106 HIS A C 20
ATOM 34551 O O . HIS A 1 106 ? -12.046 -7.571 9.298 1.00 0.00 106 HIS A O 20
ATOM 34566 N N . GLY A 1 107 ? -11.981 -6.112 11.010 1.00 0.00 107 GLY A N 20
ATOM 34567 C CA . GLY A 1 107 ? -13.173 -5.410 10.570 1.00 0.00 107 GLY A CA 20
ATOM 34568 C C . GLY A 1 107 ? -14.140 -5.142 11.706 1.00 0.00 107 GLY A C 20
ATOM 34569 O O . GLY A 1 107 ? -15.213 -5.739 11.771 1.00 0.00 107 GLY A O 20
ATOM 34573 N N . GLY A 1 108 ? -13.759 -4.240 12.606 1.00 0.00 108 GLY A N 20
ATOM 34574 C CA . GLY A 1 108 ? -14.611 -3.912 13.734 1.00 0.00 108 GLY A CA 20
ATOM 34575 C C . GLY A 1 108 ? -15.717 -2.944 13.362 1.00 0.00 108 GLY A C 20
ATOM 34576 O O . GLY A 1 108 ? -15.672 -1.769 13.727 1.00 0.00 108 GLY A O 20
ATOM 34580 N N . SER A 1 109 ? -16.713 -3.438 12.634 1.00 0.00 109 SER A N 20
ATOM 34581 C CA . SER A 1 109 ? -17.833 -2.607 12.207 1.00 0.00 109 SER A CA 20
ATOM 34582 C C . SER A 1 109 ? -19.088 -2.933 13.012 1.00 0.00 109 SER A C 20
ATOM 34583 O O . SER A 1 109 ? -19.881 -3.791 12.626 1.00 0.00 109 SER A O 20
ATOM 34591 N N . GLY A 1 110 ? -19.261 -2.241 14.134 1.00 0.00 110 GLY A N 20
ATOM 34592 C CA . GLY A 1 110 ? -20.420 -2.470 14.976 1.00 0.00 110 GLY A CA 20
ATOM 34593 C C . GLY A 1 110 ? -21.721 -2.405 14.201 1.00 0.00 110 GLY A C 20
ATOM 34594 O O . GLY A 1 110 ? -22.026 -1.412 13.540 1.00 0.00 110 GLY A O 20
ATOM 34598 N N . PRO A 1 111 ? -22.514 -3.485 14.276 1.00 0.00 111 PRO A N 20
ATOM 34599 C CA . PRO A 1 111 ? -23.802 -3.571 13.581 1.00 0.00 111 PRO A CA 20
ATOM 34600 C C . PRO A 1 111 ? -24.848 -2.640 14.183 1.00 0.00 111 PRO A C 20
ATOM 34601 O O . PRO A 1 111 ? -25.915 -2.433 13.605 1.00 0.00 111 PRO A O 20
ATOM 34612 N N . SER A 1 112 ? -24.537 -2.080 15.348 1.00 0.00 112 SER A N 20
ATOM 34613 C CA . SER A 1 112 ? -25.452 -1.173 16.030 1.00 0.00 112 SER A CA 20
ATOM 34614 C C . SER A 1 112 ? -24.694 -0.010 16.662 1.00 0.00 112 SER A C 20
ATOM 34615 O O . SER A 1 112 ? -23.680 -0.206 17.332 1.00 0.00 112 SER A O 20
ATOM 34623 N N . SER A 1 113 ? -25.194 1.202 16.444 1.00 0.00 113 SER A N 20
ATOM 34624 C CA . SER A 1 113 ? -24.563 2.399 16.989 1.00 0.00 113 SER A CA 20
ATOM 34625 C C . SER A 1 113 ? -24.454 2.312 18.508 1.00 0.00 113 SER A C 20
ATOM 34626 O O . SER A 1 113 ? -25.342 1.785 19.176 1.00 0.00 113 SER A O 20
ATOM 34634 N N . GLY A 1 114 ? -23.356 2.833 19.047 1.00 0.00 114 GLY A N 20
ATOM 34635 C CA . GLY A 1 114 ? -23.149 2.805 20.483 1.00 0.00 114 GLY A CA 20
ATOM 34636 C C . GLY A 1 114 ? -21.924 3.589 20.908 1.00 0.00 114 GLY A C 20
ATOM 34637 O O . GLY A 1 114 ? -20.918 3.614 20.199 1.00 0.00 114 GLY A O 20
#

Organism: Mus musculus (NCBI:txid10090)

Sequence (114 aa):
GSSGSSGMAAPLCVKVEFGGGAELLFDGVKKHQVALPGQEEPWDIRNLLVWIKKNLLKERPELFIQGDSVRPGILVLINDADWELLGELDYQLQDQDSILFISTLHGGSGPSSGGSSGSSGMAAPLCVKVEFGGGAELLFDGVKKHQVALPGQEEPWDIRNLLVWIKKNLLKERPELFIQGDSVRPGILVLINDADWELLGELDYQLQDQDSILFISTLHGGSGPSSGGSSGSSGMAAPLCVKVEFGGGAELLFDGVKKHQVALPGQEEPWDIRNLLVWIKKNLLKERPELFIQGDSVRPGILVLINDADWELLGELDYQLQDQDSILFISTLHGGSGPSSGGSSGSSGMAAPLCVKVEFGGGAELLFDGVKKHQVALPGQEEPWDIRNLLVWIKKNLLKERPELFIQGDSVRPGILVLINDADWELLGELDYQLQDQDSILFISTLHGGSGPSSGGSSGSSGMAAPLCVKVEFGGGAELLFDGVKKHQVALPGQEEPWDIRNLLVWIKKNLLKERPELFIQGDSVRPGILVLINDADWELLGELDYQLQDQDSILFISTLHGGSGPSSGGSSGSSGMAAPLCVKVEFGGGAELLFDGVKKHQVALPGQEEPWDIRNLLVWIKKNLLKERPELFIQGDSVRPGILVLINDADWELLGELDYQLQDQDSILFISTLHGGSGPSSGGSSGSSGMAAPLCVKVEFGGGAELLFDGVKKHQVALPGQEEPWDIRNLLVWIKKNLLKERPELFIQGDSVRPGILVLINDADWELLGELDYQLQDQDSILFISTLHGGSGPSSGGSSGSSGMAAPLCVKVEFGGGAELLFDGVKKHQVALPGQEEPWDIRNLLVWIKKNLLKERPELFIQGDSVRPGILVLINDADWELLGELDYQLQDQDSILFISTLHGGSGPSSGGSSGSSGMAAPLCVKVEFGGGAELLFDGVKKHQVALPGQEEPWDIRNLLVWIKKNLLKERPELFIQGDSVRPGILVLINDADWELLGELDYQLQDQDSILFISTLHGGSGPSSGGSSGSSGMAAPLCVKVEFGGGAELLFDGVKKHQVALPGQEEPWDIRNLLVWIKKNLLKERPELFIQGDSVRPGILVLINDADWELLGELDYQLQDQDSILFISTLHGGSGPSSGGSSGSSGMAAPLCVKVEFGGGAELLFDGVKKHQVALPGQEEPWDIRNLLVWIKKNLLKERPELFIQGDSVRPGILVLINDADWELLGELDYQLQDQDSILFISTLHGGSGPSSGGSSGSSGMAAPLCVKVEFGGGAELLFDGVKKHQVALPGQEEPWDIRNLLVWIKKNLLKERPELFIQGDSVRPGILVLINDADWELLGELDYQLQDQDSILFISTLHGGSGPSSGGSSGSSGMAAPLCVKVEFGGGAELLFDGVKKHQVALPGQEEPWDIRNLLVWIKKNLLKERPELFIQGDSVRPGILVLINDADWELLGELDYQLQDQDSILFISTLHGGSGPSSGGSSGSSGMAAPLCVKVEFGGGAELLFDGVKKHQVALPGQEEPWDIRNLLVWIKKNLLKERPELFIQGDSVRPGILVLINDADWELLGELDYQLQDQDSILFISTLHGGSGPSSGGSSGSSGMAAPLCVKVEFGGGAELLFDGVKKHQVALPGQEEPWDIRNLLVWIKKNLLKERPELFIQGDSVRPGILVLINDADWELLGELDYQLQDQDSILFISTLHGGSGPSSGGSSGSSGMAAPLCVKVEFGGGAELLFDGVKKHQVALPGQEEPWDIRNLLVWIKKNLLKERPELFIQGDSVRPGILVLINDADWELLGELDYQLQDQDSILFISTLHGGSGPSSGGSSGSSGMAAPLCVKVEFGGGAELLFDGVKKHQVALPGQEEPWDIRNLLVWIKKNLLKERPELFIQGDSVRPGILVLINDADWELLGELDYQLQDQDSILFISTLHGGSGPSSGGSSGSSGMAAPLCVKVEFGGGAELLFDGVKKHQVALPGQEEPWDIRNLLVWIKKNLLKERPELFIQGDSVRPGILVLINDADWELLGELDYQLQDQDSILFISTLHGGSGPSSGGSSGSSGMAAPLCVKVEFGGGAELLFDGVKKHQVALPGQEEPWDIRNLLVWIKKNLLKERPELFIQGDSVRPGILVLINDADWELLGELDYQLQDQDSILFISTLHGGSGPSSGGSSGSSGMAAPLCVKVEFGGGAELLFDGVKKHQVALPGQEEPWDIRNLLVWIKKNLLKERPELFIQGDSVRPGILVLINDADWELLGELDYQLQDQDSILFISTLHGGSGPSSG

Secondary structure (DSSP, 8-state):
--S------PPEEEEEEE-TTTGGGTTT-SEEEEEE---SS--BHHHHHHHIIIII--S-HHHH--SSS--SSEEEEESSSBHHHH-TTT-B--SSEEEEEEE-S-----S---

Nearest PDB structures (foldseek):
  1wgk-assembly1_A  TM=8.811E-01  e=1.513E-21  Mus musculus
  1xo3-assembly1_A  TM=7.835E-01  e=2.821E-15  Mus musculus
  7q5n-assembly2_J  TM=8.819E-01  e=4.647E-11  Thermochaetoides thermophila DSM 1495
  6yuc-assembly1_G  TM=8.567E-01  e=7.932E-10  Thermochaetoides thermophila
  2ax5-assembly1_A  TM=8.317E-01  e=2.885E-08  Saccharomyces cerevisiae

Solvent-accessible surface area: 7424 Å² total; per-residue (Å²): 137,106,121,69,115,121,76,168,56,79,92,17,65,3,92,0,63,3,21,67,39,2,37,130,35,0,100,38,56,140,127,12,131,3,64,0,70,19,50,150,76,60,31,16,1,121,52,0,0,56,41,0,29,142,87,17,6,141,99,155,47,94,104,1,0,108,32,79,47,14,73,128,4,8,88,2,46,2,84,139,35,61,13,104,144,78,7,87,52,126,62,69,0,121,76,124,20,46,2,46,0,70,36,91,88,162,54,77,112,66,143,108,124,114

Foldseek 3Di:
DDDDDDPWFAKAKEKEAEDDCVCVQFVNDGIDIDIGGIGPDFAWQLNVLVCCLPPRGDDDSVVQADHSARPPFKFKAKQNHGCVVPPRGPGGDDHHIYMYIYGDDDDPDDPDDD

InterPro domains:
  IPR012675 Beta-grasp domain superfamily [G3DSA:3.10.20.30] (2-101)
  IPR015221 Ubiquitin-related modifier 1 [MF_03048] (5-101)
  IPR015221 Ubiquitin-related modifier 1 [PF09138] (7-101)
  IPR015221 Ubiquitin-related modifier 1 [PIRSF037379] (7-101)
  IPR015221 Ubiquitin-related modifier 1 [PTHR14986] (6-101)
  IPR015221 Ubiquitin-related modifier 1 [cd01764] (7-101)
  IPR016155 Molybdopterin synthase/thiamin biosynthesis sulphur carrier, beta-grasp [SSF54285] (5-101)